Protein 5GWE (pdb70)

Solvent-accessible surface area: 62869 Å² total; per-residue (Å²): 140,100,19,55,33,6,82,10,15,53,4,110,73,12,16,81,15,1,118,80,0,31,81,106,63,38,10,2,91,0,112,75,13,38,22,43,1,0,0,78,6,80,23,0,66,91,2,7,53,50,52,105,9,8,4,2,54,16,0,15,30,44,16,69,182,88,6,101,59,0,58,96,21,2,99,105,23,35,25,44,11,60,6,1,15,33,5,49,66,37,99,66,5,66,73,0,39,54,14,3,86,157,14,19,20,63,56,70,5,111,71,30,49,89,86,2,62,61,30,0,44,47,45,3,99,130,6,52,84,54,144,148,59,70,6,28,1,20,72,41,4,0,68,33,0,0,0,24,3,2,0,62,11,1,38,10,79,94,92,44,14,99,32,1,18,101,13,2,79,2,8,10,21,7,11,0,3,75,31,58,62,108,93,2,40,76,38,0,90,18,5,23,76,2,1,90,26,0,59,129,12,4,46,62,6,70,70,143,30,36,133,26,4,4,2,35,0,2,85,19,48,112,87,29,95,61,6,15,23,27,21,0,1,2,0,0,10,16,14,2,9,58,16,0,18,28,5,14,1,2,0,1,0,0,0,37,3,0,15,86,37,87,111,20,12,92,28,0,43,138,49,75,138,63,0,65,37,0,1,8,0,0,5,2,40,1,6,10,30,2,0,34,1,7,32,1,75,117,92,30,113,5,52,65,52,70,1,132,117,39,37,12,0,0,0,1,5,6,0,0,1,11,10,100,58,32,0,127,93,0,58,112,7,56,13,86,33,53,21,3,34,14,20,3,12,28,10,72,31,50,34,61,41,35,21,18,83,7,13,39,22,1,0,52,0,0,0,43,11,0,10,144,54,6,69,39,5,82,33,69,54,120,197,44,42,38,32,142,122,8,1,0,7,8,32,1,57,31,0,22,0,29,17,106,139,158,97,16,64,43,6,83,9,44,59,5,105,76,11,15,84,13,1,96,76,0,26,115,109,66,37,6,4,87,0,117,92,24,35,24,40,0,0,0,75,6,81,21,0,65,94,2,8,48,52,49,102,9,9,4,2,43,20,0,14,29,57,34,92,179,99,4,91,65,0,54,102,32,4,92,106,21,33,32,41,12,58,5,1,15,33,5,50,61,37,102,66,5,66,56,0,47,63,18,8,87,127,15,47,153,97,100,99,6,66,63,25,0,48,54,50,2,95,144,10,53,86,54,131,140,64,55,7,29,0,20,69,53,3,0,85,20,0,0,0,25,18,2,0,77,60,0,37,12,79,88,91,52,24,94,32,2,24,106,11,2,52,1,7,10,20,14,13,0,4,89,34,50,44,118,94,4,43,72,40,0,89,16,6,23,78,1,0,86,28,0,65,126,13,4,57,61,8,72,70,144,38,41,146,34,8,4,3,61,3,3,99,22,48,101,106,38,96,73,6,17,33,24,19,0,1,1,1,0,9,17,20,2,8,57,16,1,14,30,6,15,1,2,0,1,0,0,0,37,3,0,14,90,39,88,112,19,14,84,30,1,48,134,49,75,136,69,0,36,38,0,2,6,0,0,6,2,42,1,5,11,29,3,0,36,1,7,36,1,73,116,92,29,111,6,49,67,46,50,0,116,117,41,37,11,0,0,0,1,6,6,0,0,1,10,11,100,56,35,0,128,84,0,63,108,8,56,12,86,33,48,19,3,22,14,19,2,15,27,10,67,30,50,36,59,42,32,21,19,136,33,13,23,45,0,0,43,0,0,0,45,11,0,11,142,57,6,64,38,5,80,32,77,102,111,47,35,26,116,144,10,1,0,7,7,14,2,70,35,0,31,0,37,15,121,96,99,37,7,54,37,5,85,9,17,51,4,109,75,11,15,82,13,1,88,68,0,28,110,69,41,36,7,0,14,0,42,69,14,38,20,4,1,0,0,78,7,79,21,0,70,90,2,8,82,50,90,122,8,7,3,3,60,18,1,16,31,45,16,68,109,85,4,52,71,0,59,61,14,2,99,106,17,37,27,85,12,97,6,1,15,34,6,48,66,35,100,73,5,81,56,0,47,61,18,4,74,174,15,11,39,74,78,98,11,54,67,32,46,89,88,2,63,63,30,0,46,47,47,2,97,128,6,57,82,61,122,79,80,58,5,24,0,20,69,41,3,0,65,33,0,0,0,25,3,2,0,64,15,0,34,12,84,89,90,44,14,97,28,2,16,77,11,2,80,1,8,11,21,9,12,0,3,78,32,59,46,129,93,3,29,33,40,0,16,14,4,18,50,1,0,92,26,0,74,130,11,3,59,61,6,72,71,146,31,37,144,31,5,3,2,39,2,2,88,20,47,112,143,62,97,123,5,75,63,83,21,0,1,2,1,0,9,15,19,1,9,57,16,0,18,30,6,13,2,3,0,2,0,0,0,39,3,0,18,84,38,92,108,21,14,83,30,0,44,131,49,72,172,66,0,65,39,0,2,10,0,0,5,2,42,1,6,10,30,2,0,34,1,7,69,1,71,118,96,33,109,7,52,64,36,74,2,56,109,38,13,13,0,0,0,1,6,6,0,0,1,10,10,106,78,94,0,135,93,1,56,115,7,56,14,88,33,102,44,4,174,61,20,4,13,28,10,71,32,52,34,77,43,29,21,19,106,7,13,62,23,1,0,53,0,0,0,42,11,0,9,139,55,6,69,37,5,81,30,22,24,120,117,7,39,22,27,99,85,7,1,0,6,9,32,2,48,28,0,26,0,28,19,108,129,62,66,55,5,99,11,17,51,4,110,73,11,12,81,12,1,108,78,0,18,83,71,43,37,8,0,16,0,41,68,14,36,21,3,1,0,0,78,5,81,23,0,68,89,2,7,85,48,88,105,9,6,3,2,62,18,0,15,30,43,15,68,122,85,5,56,63,0,57,55,16,2,99,106,23,31,24,85,13,93,5,1,15,34,6,49,65,35,102,79,5,82,64,0,47,58,17,3,76,149,17,18,25,67,166,47,11,93,67,29,60,83,80,2,66,64,27,0,45,49,41,2,98,136,12,49,86,74,69,99,67,69,7,24,0,21,68,48,2,0,66,34,0,0,0,26,3,2,0,65,23,0,36,10,82,91,90,46,14,99,29,1,18,70,12,1,71,2,7,10,16,7,10,0,2,78,31,59,46,105,95,1,20,32,38,0,16,14,4,24,53,1,0,88,26,0,64,128,12,4,60,61,8,71,70,148,31,38,143,32,13,4,2,56,0,4,96,11,44,112,132,57,59,125,6,76,66,77,22,0,1,1,1,0,8,18,17,1,8,58,16,0,16,27,5,14,2,3,0,1,0,0,0,36,2,0,12,71,40,90,111,22,10,86,30,0,41,139,50,74,172,64,0,61,38,0,1,13,0,0,5,2,38,2,6,8,29,3,0,36,1,8,71,1,73,119,100,36,86,5,42,68,34,78,2,57,112,36,13,13,0,0,0,2,5,7,0,0,1,10,9,96,89,82,0,149,106,2,52,100,9,54,13,89,27,99,45,4,178,66,20,4,12,28,10,72,32,54,36,83,43,38,22,18,112,7,13,47,24,0,0,57,2,0,0,59,11,0,11,142,53,6,64,41,3,82,27,30,18,99,131,10,39,18,32,116,88,8,1,0,6,9,26,2,36,31,0,21,0,30,11,105,118

CATH classification: 1.10.630.10

Foldseek 3Di:
DVQQPDDQFAQFDRQVSLVSCVVPPQFDQDPVQQAGEHFAQVLLQVLLAPCVFWAQQCQQAASDDADDQLVCLLVVLVPDAGALARNDDPPVNVQSVVLLLVLVDPVLLVVCLVVLLVVLLVLLVVQCPDPPQKDWCLVSPLQQRLLLSLCVQAVHDSVCSVLLVLLLVLSQCRRWNPDDNVRNNVSSNSSSVLLVVLLVSLVVCVVPQDDHSSSSSNVCVVVPRDDDSSSSSNNCVHCSHVRRPQLSQLLNQLQVPCLVVVVNLVVCLVPVVLLLLSSLLSCLQPGQWQKGKIAGCAFDDRPNHTDHHGRMHIYGLNSNSQHCVQFPNSNDRDSVRPVSNSGQSQHDHDSRHSCPVVSSSSSSSSSVSCCVVFVQKHFPDPPPWGFGTTSIGTGTPTGMIGGDD/DVQQPDDQFAQFDCQNSLVSCVVPPQFDQDPVQQAGEHFAQVLQQVLLAPCVFWALQCQQAASDDADDQLVVLLVVLVPPAGALARNDHPPVNVQSVVLLLVQDDAPVLLVLLLVLLVVQCPDPVLKDWCLVSPLPQRLLLVLCVQAVHDSVCRVLLVLLLVLSQCRRWNPDDNVRNNVSSNSSSVLLVVLLVSLVVLVVPQDDHSSSVSVVCVVVPRDDDSSSSSNNVVNCSHVRRPQLSQLLNQLQVPLLVVVVNLVVCLVPVVLLLLSSLLSCLQPGQWQKTKIFGCAFDDRPNHTDHHGGMHIYGLNSNSQHCVVFPNSNDRDSVRPVSNSGQSQHDHDSGNSCVVVSSNSSSSSSVSCCVPFVQKHFDDDWGFGTTSIGTHTPIGMIGGDD/DPQQPADQFAQFDRQNSLVSCVVPPQFCQDPVQQAGEHFAQVLLQVLLAPCVFWAQQCQQAASDDADDQLVVLQVVLVPPAGALARNDDPPVNVQSVVLVDVLVDPVVLVVCLVVLLVVLLVLLVVQPPDPAQKDWCLVSPLLQRQLLSLCVQAVHDSVCSVLLVLLLVLSQCRRFNPDDNVRNNVSSNSSSVLLVVLLVLLVVCVVPADDHSSSVSNVCVVVPRDADSSSSSNNCVHCSRVRRQQLSQLLNQLQVPVLVPVVNLVVCLVPVVLLLLLSLLSCLQPGQWQKTKIAGCAFDDRPNHTDHHGGMHIYGLNNNSQHCVVFPNSNDRDSVRPVSNVGQSQHDHDSRNSCVVSSSSSSSSNSVSCCVVFVFKHAPDDPDWGFGTTSIGTHTPIGMIGGDD/DQPADQFAQFDRQNSLVSCVPPPQFDQDPVQQAGEHFAQVLLQVLLAPCVFWAQQCQQAASDDADPQLVVLQVVLVPPAGALARNDDPPVNVQSVVLVDVLPDPVVLVVCLVVLLVLLLVLLVVQCPDPPQKDWCLVSHLQQRLLLSLCVQAVHDSVCSVLLVLLLVLSQCRRWNPDDNVRNNVSSNSSSVLLVVLLVSLVVCVVPNDDHSSSSSVVCVVVPRDADSSSSSSNVVHCSHVRRQQLSQLLNQLQQPCLVVVVVLVVCLVPVVLLLLSSLLSCLQPGQWQKGKIFGCAFDDRPNHTDHHGGMHIYGLNSNSQHCVVAPNSNDRDSVGPVSNVGQSQHDHDSRNPCPVVSSSSSSSSSVSCCVPAVQKHAPDDPDWGFGTTSIGTGIPTGMIGGDD

Sequence (1609 aa):
TSHHGYQPFDMHNPFPAYKELRQEEPVMFDERIGYWVVTKYDDIKTTFDDWETFSSENAQAPVRKRGPQATQIMTDGGFTAYSGLSARIPPEHTRIRAIAQKAFTPRRYKALEPDIRAMVIDRVEKMLANDQHVGDMVSDLAYDIPTITILTLIGADISMVDTYKRWSDSRAAMTWGDLSDEEEQIPHAHNLVEYWQECQRMMVADAHAHGGDNLTADLVRAQQEGQEITDHEIASLLYSLLFAGHETTTTLISNCFRVLLDHPEQWQAILENPKLIPAAVDEVLRYSGSIVGWRRKALKDTEIGGVAIKEGDGVLLLMGSANRDEARFENGEEFDISRANAREHLSFGFGIHYCLGNMLAKLQAKICLEEVTRLVPSLHLVADKAIGFRENLSFRVPTSVPVTWNATSHHGYQPFDMHNPFPAYKELRQEEPVMFDERIGYWVVTKYDDIKTTFDDWETFSSENAQAPVRKRGPQATQIMTDGGFTAYSGLSARIPPEHTRIRAIAQKAFTEPDIRAMVIDRVEKMLANDQHVGDMVSDLAYDIPTITILTLIGADISMVDTYKRWSDSRAAMTWGDLSDEEQIPHAHNLVEYWQECQRMVADAHAHGGDNLTADLVRAQQEGQEITDHEIASLLYSLLFAGHETTTTLISNCFRVLLDHPEQWQAILENPKLIPAAVDEVLRYSGSIVGWRRKALKDTEIGGVAIKEGDGVLLLMGSANRDEARFENGEEFDISRANAREHLSFGFGIHYCLGNMLAKLQAKICLEEVTRLVPSLHLVAAIGFRENLSFRVPTSVPVTWNATSHHGYQPFDMHNPFPAYKELRQEEPVMFDERIGYWVVTKYDDIKTTFDDWETFSSENAQAPVRKRGPQATQIMTDGGFTAYSGLSARIPPEHTRIRAIAQKAFTPRRYKALEPDIRAMVIDRVEKMLANDQHVGDMVSDLAYDIPTITILTLIGADISMVDTYKRWSDSRAAMTWGDLSDEEQIPHAHNLVEYWQECQRMVADAHAHGGDNLTADLVRAQQEGQEITDHEIASLLYSLLFAGHETTTTLISNCFRVLLDHPEQWQAILENPKLIPAAVDEVLRYSGSIVGWRRKALKDTEIGGVAIKEGDGVLLLMGSANRDEARFENGEEFDISRANAREHLSFGFGIHYCLGNMLAKLQAKICLEEVTRLVPSLHLVADKAIGFRENLSFRVPTSVPVTWNAHHGYQPFDMHNPFPAYKELRQEEPVMFDERIGYWVVTKYDDIKTTFDDWETFSSENAQAPVRKRGPQATQIMTDGGFTAYSGLSARIPPEHTRIRAIAQKAFTPRRYKALEPDIRAMVIDRVEKMLANDQHVGDMVSDLAYDIPTITILTLIGADISMVDTYKRWSDSRAAMTWGDLSDEEQIPHAHNLVEYWQECQRMVADAHAHGGDNLTADLVRAQQEGQEITDHEIASLLYSLLFAGHETTTTLISNCFRVLLDHPEQWQAILENPKLIPAAVDEVLRYSGSIVGWRRKALKDTEIGGVAIKEGDGVLLLMGSANRDEARFENGEEFDISRANAREHLSFGFGIHYCLGNMLAKLQAKICLEEVTRLVPSLHLVADKAIGFRENLSFRVPTSVPVTWNA

InterPro domains:
  IPR001128 Cytochrome P450 [PF00067] (218-394)
  IPR001128 Cytochrome P450 [PR00385] (267-284)
  IPR001128 Cytochrome P450 [PR00385] (302-313)
  IPR001128 Cytochrome P450 [PR00385] (369-378)
  IPR001128 Cytochrome P450 [PR00385] (378-389)
  IPR002397 Cytochrome P450, B-class [PR00359] (113-124)
  IPR002397 Cytochrome P450, B-class [PR00359] (161-177)
  IPR002397 Cytochrome P450, B-class [PR00359] (221-243)
  IPR002397 Cytochrome P450, B-class [PR00359] (302-313)
  IPR002397 Cytochrome P450, B-class [PR00359] (319-346)
  IPR002397 Cytochrome P450, B-class [PR00359] (347-362)
  IPR002397 Cytochrome P450, B-class [PR00359] (369-378)
  IPR002397 Cytochrome P450, B-class [PR00359] (378-389)
  IPR017972 Cytochrome P450, conserved site [PS00086] (371-380)
  IPR036396 Cytochrome P450 superfamily [G3DSA:1.10.630.10] (27-430)
  IPR036396 Cytochrome P450 superfamily [SSF48264] (31-428)

Radius of gyration: 35.94 Å; Cα contacts (8 Å, |Δi|>4): 2845; chains: 4; bounding box: 89×102×97 Å

Structure (mmCIF, N/CA/C/O backbone):
data_5GWE
#
_entry.id   5GWE
#
_cell.length_a   125.540
_cell.length_b   121.140
_cell.length_c   125.610
_cell.angle_alpha   90.000
_cell.angle_beta   90.960
_cell.angle_gamma   90.000
#
_symmetry.space_group_name_H-M   'C 1 2 1'
#
loop_
_entity.id
_entity.type
_entity.pdbx_description
1 polymer 'Cytochrome P450'
2 non-polymer 'PROTOPORPHYRIN IX CONTAINING FE'
3 non-polymer '(4-methylphenyl) dihydrogen phosphate'
4 non-polymer 'SULFATE ION'
5 water water
#
loop_
_atom_site.group_PDB
_atom_site.id
_atom_site.type_symbol
_atom_site.label_atom_id
_atom_site.label_alt_id
_atom_site.label_comp_id
_atom_site.label_asym_id
_atom_site.label_entity_id
_atom_site.label_seq_id
_atom_site.pdbx_PDB_ins_code
_atom_site.Cartn_x
_atom_site.Cartn_y
_atom_site.Cartn_z
_atom_site.occupancy
_atom_site.B_iso_or_equiv
_atom_site.auth_seq_id
_atom_site.auth_comp_id
_atom_site.auth_asym_id
_atom_site.auth_atom_id
_atom_site.pdbx_PDB_model_num
ATOM 1 N N . THR A 1 1 ? 81.490 108.336 51.243 1.00 50.40 51 THR A N 1
ATOM 2 C CA . THR A 1 1 ? 81.695 106.904 51.519 1.00 47.07 51 THR A CA 1
ATOM 3 C C . THR A 1 1 ? 83.185 106.542 51.540 1.00 46.09 51 THR A C 1
ATOM 4 O O . THR A 1 1 ? 84.016 107.283 51.016 1.00 47.77 51 THR A O 1
ATOM 8 N N . SER A 1 2 ? 83.531 105.416 52.165 1.00 42.02 52 SER A N 1
ATOM 9 C CA . SER A 1 2 ? 84.933 105.001 52.240 1.00 36.26 52 SER A CA 1
ATOM 10 C C . SER A 1 2 ? 85.249 103.842 51.318 1.00 34.35 52 SER A C 1
ATOM 11 O O . SER A 1 2 ? 86.412 103.413 51.253 1.00 39.33 52 SER A O 1
ATOM 14 N N . HIS A 1 3 ? 84.230 103.321 50.624 1.00 24.68 53 HIS A N 1
ATOM 15 C CA . HIS A 1 3 ? 84.416 102.170 49.748 1.00 18.53 53 HIS A CA 1
ATOM 16 C C . HIS A 1 3 ? 83.898 102.444 48.324 1.00 20.29 53 HIS A C 1
ATOM 17 O O . HIS A 1 3 ? 83.381 101.548 47.655 1.00 19.19 53 HIS A O 1
ATOM 24 N N . HIS A 1 4 ? 84.029 103.705 47.889 1.00 21.83 54 HIS A N 1
ATOM 25 C CA . HIS A 1 4 ? 83.748 104.118 46.521 1.00 23.51 54 HIS A CA 1
ATOM 26 C C . HIS A 1 4 ? 82.305 103.903 46.120 1.00 23.09 54 HIS A C 1
ATOM 27 O O . HIS A 1 4 ? 82.020 103.706 44.930 1.00 21.46 54 HIS A O 1
ATOM 34 N N . GLY A 1 5 ? 81.405 103.936 47.104 1.00 21.09 55 GLY A N 1
ATOM 35 C CA . GLY A 1 5 ? 79.993 103.767 46.843 1.00 19.01 55 GLY A CA 1
ATOM 36 C C . GLY A 1 5 ? 79.537 102.309 46.902 1.00 17.83 55 GLY A C 1
ATOM 37 O O . GLY A 1 5 ? 78.362 102.035 46.806 1.00 19.64 55 GLY A O 1
ATOM 38 N N . TYR A 1 6 ? 80.451 101.373 47.086 1.00 17.41 56 TYR A N 1
ATOM 39 C CA . TYR A 1 6 ? 80.078 99.951 47.156 1.00 16.62 56 TYR A CA 1
ATOM 40 C C . TYR A 1 6 ? 79.357 99.653 48.473 1.00 16.60 56 TYR A C 1
ATOM 41 O O . TYR A 1 6 ? 79.812 100.055 49.543 1.00 18.02 56 TYR A O 1
ATOM 50 N N . GLN A 1 7 ? 78.170 99.073 48.363 1.00 13.86 57 GLN A N 1
ATOM 51 C CA . GLN A 1 7 ? 77.378 98.644 49.513 1.00 16.03 57 GLN A CA 1
ATOM 52 C C . GLN A 1 7 ? 77.102 97.164 49.258 1.00 14.87 57 GLN A C 1
ATOM 53 O O . GLN A 1 7 ? 76.313 96.826 48.379 1.00 15.53 57 GLN A O 1
ATOM 59 N N . PRO A 1 8 ? 77.785 96.284 49.995 1.00 14.39 58 PRO A N 1
ATOM 60 C CA . PRO A 1 8 ? 77.906 94.865 49.636 1.00 16.00 58 PRO A CA 1
ATOM 61 C C . PRO A 1 8 ? 76.569 94.164 49.433 1.00 15.37 58 PRO A C 1
ATOM 62 O O . PRO A 1 8 ? 76.521 93.281 48.590 1.00 12.88 58 PRO A O 1
ATOM 66 N N . PHE A 1 9 ? 75.512 94.528 50.170 1.00 14.59 59 PHE A N 1
ATOM 67 C CA . PHE A 1 9 ? 74.273 93.755 50.047 1.00 15.43 59 PHE A CA 1
ATOM 68 C C . PHE A 1 9 ? 73.196 94.440 49.194 1.00 17.49 59 PHE A C 1
ATOM 69 O O . PHE A 1 9 ? 72.093 93.907 49.020 1.00 14.47 59 PHE A O 1
ATOM 77 N N . ASP A 1 10 ? 73.525 95.628 48.689 1.00 17.43 60 ASP A N 1
ATOM 78 C CA . ASP A 1 10 ? 72.567 96.420 47.936 1.00 17.71 60 ASP A CA 1
ATOM 79 C C . ASP A 1 10 ? 72.574 96.007 46.485 1.00 16.43 60 ASP A C 1
ATOM 80 O O . ASP A 1 10 ? 73.497 96.324 45.744 1.00 16.55 60 ASP A O 1
ATOM 85 N N . MET A 1 11 ? 71.524 95.317 46.077 1.00 16.17 61 MET A N 1
ATOM 86 C CA . MET A 1 11 ? 71.486 94.735 44.731 1.00 18.70 61 MET A CA 1
ATOM 87 C C . MET A 1 11 ? 70.720 95.551 43.707 1.00 20.01 61 MET A C 1
ATOM 88 O O . MET A 1 11 ? 70.616 95.117 42.562 1.00 22.71 61 MET A O 1
ATOM 93 N N . HIS A 1 12 ? 70.202 96.722 44.063 1.00 15.49 62 HIS A N 1
ATOM 94 C CA . HIS A 1 12 ? 69.292 97.382 43.125 1.00 20.34 62 HIS A CA 1
ATOM 95 C C . HIS A 1 12 ? 70.017 97.919 41.871 1.00 21.95 62 HIS A C 1
ATOM 96 O O . HIS A 1 12 ? 69.540 97.696 40.753 1.00 21.80 62 HIS A O 1
ATOM 103 N N . ASN A 1 13 ? 71.179 98.549 42.051 1.00 19.70 63 ASN A N 1
ATOM 104 C CA . ASN A 1 13 ? 71.946 99.110 40.933 1.00 17.30 63 ASN A CA 1
ATOM 105 C C . ASN A 1 13 ? 73.407 99.294 41.310 1.00 16.65 63 ASN A C 1
ATOM 106 O O . ASN A 1 13 ? 73.864 100.406 41.564 1.00 19.04 63 ASN A O 1
ATOM 111 N N . PRO A 1 14 ? 74.155 98.188 41.353 1.00 15.99 64 PRO A N 1
ATOM 112 C CA . PRO A 1 14 ? 75.525 98.252 41.853 1.00 14.73 64 PRO A CA 1
ATOM 113 C C . PRO A 1 14 ? 76.534 98.753 40.818 1.00 15.93 64 PRO A C 1
ATOM 114 O O . PRO A 1 14 ? 77.692 98.989 41.143 1.00 16.47 64 PRO A O 1
ATOM 118 N N . PHE A 1 15 ? 76.102 98.916 39.577 1.00 18.63 65 PHE A N 1
ATOM 119 C CA . PHE A 1 15 ? 77.056 99.153 38.495 1.00 19.22 65 PHE A CA 1
ATOM 120 C C . PHE A 1 15 ? 77.804 100.503 38.537 1.00 17.56 65 PHE A C 1
ATOM 121 O O . PHE A 1 15 ? 78.957 100.528 38.160 1.00 20.30 65 PHE A O 1
ATOM 129 N N . PRO A 1 16 ? 77.187 101.614 38.992 1.00 18.86 66 PRO A N 1
ATOM 130 C CA . PRO A 1 16 ? 78.051 102.798 39.143 1.00 20.39 66 PRO A CA 1
ATOM 131 C C . PRO A 1 16 ? 79.204 102.613 40.153 1.00 21.29 66 PRO A C 1
ATOM 132 O O . PRO A 1 16 ? 80.291 103.124 39.935 1.00 22.44 66 PRO A O 1
ATOM 136 N N . ALA A 1 17 ? 78.957 101.918 41.255 1.00 15.75 67 ALA A N 1
ATOM 137 C CA . ALA A 1 17 ? 80.015 101.640 42.229 1.00 20.03 67 ALA A CA 1
ATOM 138 C C . ALA A 1 17 ? 81.060 100.699 41.649 1.00 20.06 67 ALA A C 1
ATOM 139 O O . ALA A 1 17 ? 82.241 100.876 41.892 1.00 19.97 67 ALA A O 1
ATOM 141 N N . TYR A 1 18 ? 80.620 99.688 40.897 1.00 19.27 68 TYR A N 1
ATOM 142 C CA . TYR A 1 18 ? 81.564 98.794 40.220 1.00 17.30 68 TYR A CA 1
ATOM 143 C C . TYR A 1 18 ? 82.503 99.598 39.326 1.00 17.73 68 TYR A C 1
ATOM 144 O O . TYR A 1 18 ? 83.705 99.357 39.308 1.00 16.61 68 TYR A O 1
ATOM 153 N N . LYS A 1 19 ? 81.930 100.536 38.571 1.00 18.60 69 LYS A N 1
ATOM 154 C CA . LYS A 1 19 ? 82.697 101.357 37.649 1.00 22.07 69 LYS A CA 1
ATOM 155 C C . LYS A 1 19 ? 83.737 102.197 38.395 1.00 22.09 69 LYS A C 1
ATOM 156 O O . LYS A 1 19 ? 84.876 102.347 37.945 1.00 18.95 69 LYS A O 1
ATOM 162 N N . GLU A 1 20 ? 83.315 102.775 39.513 1.00 21.83 70 GLU A N 1
ATOM 163 C CA . GLU A 1 20 ? 84.209 103.589 40.346 1.00 25.79 70 GLU A CA 1
ATOM 164 C C . GLU A 1 20 ? 85.338 102.718 40.905 1.00 20.89 70 GLU A C 1
ATOM 165 O O . GLU A 1 20 ? 86.496 103.102 40.890 1.00 23.07 70 GLU A O 1
ATOM 171 N N . LEU A 1 21 ? 84.976 101.534 41.376 1.00 19.74 71 LEU A N 1
ATOM 172 C CA . LEU A 1 21 ? 85.938 100.593 41.908 1.00 20.93 71 LEU A CA 1
ATOM 173 C C . LEU A 1 21 ? 86.972 100.196 40.848 1.00 22.87 71 LEU A C 1
ATOM 174 O O . LEU A 1 21 ? 88.191 100.248 41.120 1.00 22.24 71 LEU A O 1
ATOM 179 N N . ARG A 1 22 ? 86.513 99.858 39.635 1.00 18.66 72 ARG A N 1
ATOM 180 C CA . ARG A 1 22 ? 87.459 99.463 38.567 1.00 19.64 72 ARG A CA 1
ATOM 181 C C . ARG A 1 22 ? 88.501 100.555 38.307 1.00 23.41 72 ARG A C 1
ATOM 182 O O . ARG A 1 22 ? 89.672 100.275 38.002 1.00 22.72 72 ARG A O 1
ATOM 190 N N . GLN A 1 23 ? 88.068 101.799 38.446 1.00 23.42 73 GLN A N 1
ATOM 191 C CA . GLN A 1 23 ? 88.924 102.925 38.124 1.00 27.75 73 GLN A CA 1
ATOM 192 C C . GLN A 1 23 ? 89.769 103.329 39.323 1.00 27.62 73 GLN A C 1
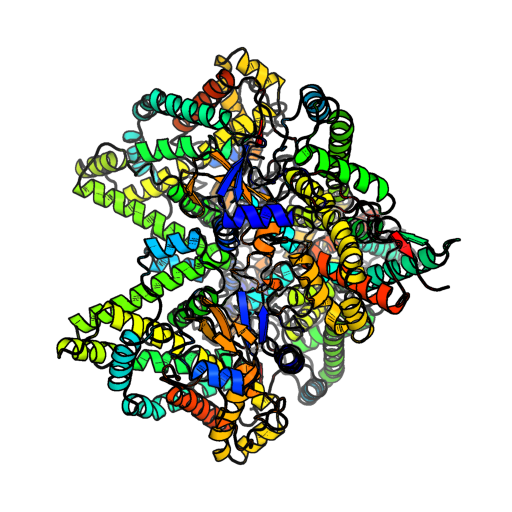ATOM 193 O O . GLN A 1 23 ? 90.915 103.726 39.149 1.00 31.51 73 GLN A O 1
ATOM 195 N N . GLU A 1 24 ? 89.217 103.219 40.532 1.00 25.50 74 GLU A N 1
ATOM 196 C CA . GLU A 1 24 ? 89.889 103.775 41.721 1.00 26.24 74 GLU A CA 1
ATOM 197 C C . GLU A 1 24 ? 90.546 102.764 42.669 1.00 23.70 74 GLU A C 1
ATOM 198 O O . GLU A 1 24 ? 91.561 103.066 43.279 1.00 24.15 74 GLU A O 1
ATOM 204 N N . GLU A 1 25 ? 89.955 101.587 42.823 1.00 21.66 75 GLU A N 1
ATOM 205 C CA . GLU A 1 25 ? 90.486 100.596 43.755 1.00 22.81 75 GLU A CA 1
ATOM 206 C C . GLU A 1 25 ? 89.985 99.223 43.311 1.00 20.47 75 GLU A C 1
ATOM 207 O O . GLU A 1 25 ? 89.055 98.671 43.895 1.00 20.12 75 GLU A O 1
ATOM 213 N N . PRO A 1 26 ? 90.583 98.682 42.237 1.00 19.39 76 PRO A N 1
ATOM 214 C CA . PRO A 1 26 ? 90.123 97.448 41.584 1.00 19.45 76 PRO A CA 1
ATOM 215 C C . PRO A 1 26 ? 90.302 96.195 42.434 1.00 18.10 76 PRO A C 1
ATOM 216 O O . PRO A 1 26 ? 89.721 95.155 42.135 1.00 18.33 76 PRO A O 1
ATOM 220 N N . VAL A 1 27 ? 91.166 96.282 43.433 1.00 16.47 77 VAL A N 1
ATOM 221 C CA . VAL A 1 27 ? 91.340 95.221 44.418 1.00 19.81 77 VAL A CA 1
ATOM 222 C C . VAL A 1 27 ? 91.291 95.905 45.780 1.00 20.83 77 VAL A C 1
ATOM 223 O O . VAL A 1 27 ? 92.277 96.466 46.216 1.00 19.97 77 VAL A O 1
ATOM 227 N N . MET A 1 28 ? 90.116 95.903 46.400 1.00 18.88 78 MET A N 1
ATOM 228 C CA . MET A 1 28 ? 89.827 96.714 47.576 1.00 18.78 78 MET A CA 1
ATOM 229 C C . MET A 1 28 ? 89.550 95.834 48.770 1.00 16.74 78 MET A C 1
ATOM 230 O O . MET A 1 28 ? 88.670 94.994 48.698 1.00 15.63 78 MET A O 1
ATOM 235 N N . PHE A 1 29 ? 90.242 96.043 49.883 1.00 17.56 79 PHE A N 1
ATOM 236 C CA . PHE A 1 29 ? 89.883 95.257 51.048 1.00 17.46 79 PHE A CA 1
ATOM 237 C C . PHE A 1 29 ? 88.647 95.857 51.704 1.00 16.18 79 PHE A C 1
ATOM 238 O O . PHE A 1 29 ? 88.619 97.021 52.059 1.00 25.17 79 PHE A O 1
ATOM 246 N N . ASP A 1 30 ? 87.607 95.059 51.838 1.00 16.49 80 ASP A N 1
ATOM 247 C CA . ASP A 1 30 ? 86.374 95.529 52.454 1.00 17.35 80 ASP A CA 1
ATOM 248 C C . ASP A 1 30 ? 86.198 94.865 53.812 1.00 18.35 80 ASP A C 1
ATOM 249 O O . ASP A 1 30 ? 85.752 93.704 53.906 1.00 17.48 80 ASP A O 1
ATOM 254 N N . GLU A 1 31 ? 86.523 95.600 54.864 1.00 17.02 81 GLU A N 1
ATOM 255 C CA . GLU A 1 31 ? 86.447 95.071 56.215 1.00 18.01 81 GLU A CA 1
ATOM 256 C C . GLU A 1 31 ? 84.996 94.842 56.685 1.00 18.31 81 GLU A C 1
ATOM 257 O O . GLU A 1 31 ? 84.751 94.214 57.735 1.00 19.16 81 GLU A O 1
ATOM 263 N N . ARG A 1 32 ? 84.046 95.420 55.969 1.00 16.76 82 ARG A N 1
ATOM 264 C CA . ARG A 1 32 ? 82.641 95.274 56.359 1.00 22.01 82 ARG A CA 1
ATOM 265 C C . ARG A 1 32 ? 82.173 93.826 56.129 1.00 19.53 82 ARG A C 1
ATOM 266 O O . ARG A 1 32 ? 81.296 93.345 56.814 1.00 20.24 82 ARG A O 1
ATOM 274 N N . ILE A 1 33 ? 82.773 93.147 55.163 1.00 17.34 83 ILE A N 1
ATOM 275 C CA . ILE A 1 33 ? 82.439 91.746 54.884 1.00 16.44 83 ILE A CA 1
ATOM 276 C C . ILE A 1 33 ? 83.635 90.818 55.052 1.00 18.07 83 ILE A C 1
ATOM 277 O O . ILE A 1 33 ? 83.465 89.616 55.147 1.00 21.28 83 ILE A O 1
ATOM 282 N N . GLY A 1 34 ? 84.843 91.363 55.100 1.00 17.09 84 GLY A N 1
ATOM 283 C CA . GLY A 1 34 ? 86.033 90.544 55.331 1.00 15.83 84 GLY A CA 1
ATOM 284 C C . GLY A 1 34 ? 86.593 89.934 54.047 1.00 17.97 84 GLY A C 1
ATOM 285 O O . GLY A 1 34 ? 87.168 88.853 54.059 1.00 18.78 84 GLY A O 1
ATOM 286 N N . TYR A 1 35 ? 86.459 90.639 52.924 1.00 17.24 85 TYR A N 1
ATOM 287 C CA . TYR A 1 35 ? 86.950 90.129 51.635 1.00 16.07 85 TYR A CA 1
ATOM 288 C C . TYR A 1 35 ? 87.714 91.199 50.858 1.00 16.96 85 TYR A C 1
ATOM 289 O O . TYR A 1 35 ? 87.386 92.379 50.935 1.00 15.84 85 TYR A O 1
ATOM 298 N N . TRP A 1 36 ? 88.701 90.759 50.089 1.00 16.73 86 TRP A N 1
ATOM 299 C CA . TRP A 1 36 ? 89.243 91.549 48.995 1.00 15.81 86 TRP A CA 1
ATOM 300 C C . TRP A 1 36 ? 88.195 91.561 47.875 1.00 18.00 86 TRP A C 1
ATOM 301 O O . TRP A 1 36 ? 87.835 90.508 47.329 1.00 16.91 86 TRP A O 1
ATOM 312 N N . VAL A 1 37 ? 87.710 92.751 47.528 1.00 16.77 87 VAL A N 1
ATOM 313 C CA . VAL A 1 37 ? 86.701 92.916 46.485 1.00 16.71 87 VAL A CA 1
ATOM 314 C C . VAL A 1 37 ? 87.378 93.226 45.149 1.00 16.49 87 VAL A C 1
ATOM 315 O O . VAL A 1 37 ? 88.085 94.219 45.040 1.00 16.73 87 VAL A O 1
ATOM 319 N N . VAL A 1 38 ? 87.175 92.367 44.155 1.00 15.48 88 VAL A N 1
ATOM 320 C CA . VAL A 1 38 ? 87.902 92.418 42.875 1.00 16.00 88 VAL A CA 1
ATOM 321 C C . VAL A 1 38 ? 86.941 92.714 41.745 1.00 14.63 88 VAL A C 1
ATOM 322 O O . VAL A 1 38 ? 85.926 92.042 41.638 1.00 15.44 88 VAL A O 1
ATOM 326 N N . THR A 1 39 ? 87.231 93.709 40.913 1.00 17.84 89 THR A N 1
ATOM 327 C CA . THR A 1 39 ? 86.226 94.191 39.955 1.00 15.30 89 THR A CA 1
ATOM 328 C C . THR A 1 39 ? 86.618 94.204 38.486 1.00 17.08 89 THR A C 1
ATOM 329 O O . THR A 1 39 ? 85.748 94.406 37.650 1.00 19.71 89 THR A O 1
ATOM 333 N N . LYS A 1 40 ? 87.889 93.983 38.153 1.00 17.42 90 LYS A N 1
ATOM 334 C CA . LYS A 1 40 ? 88.289 94.074 36.742 1.00 22.65 90 LYS A CA 1
ATOM 335 C C . LYS A 1 40 ? 88.231 92.717 36.036 1.00 20.28 90 LYS A C 1
ATOM 336 O O . LYS A 1 40 ? 88.553 91.700 36.632 1.00 16.91 90 LYS A O 1
ATOM 342 N N . TYR A 1 41 ? 87.862 92.727 34.751 1.00 21.16 91 TYR A N 1
ATOM 343 C CA . TYR A 1 41 ? 87.644 91.498 34.013 1.00 17.80 91 TYR A CA 1
ATOM 344 C C . TYR A 1 41 ? 88.877 90.603 34.029 1.00 19.72 91 TYR A C 1
ATOM 345 O O . TYR A 1 41 ? 88.777 89.411 34.330 1.00 18.61 91 TYR A O 1
ATOM 354 N N . ASP A 1 42 ? 90.025 91.155 33.663 1.00 18.59 92 ASP A N 1
ATOM 355 C CA . ASP A 1 42 ? 91.228 90.346 33.573 1.00 24.66 92 ASP A CA 1
ATOM 356 C C . ASP A 1 42 ? 91.627 89.742 34.923 1.00 23.87 92 ASP A C 1
ATOM 357 O O . ASP A 1 42 ? 92.013 88.569 34.989 1.00 23.58 92 ASP A O 1
ATOM 362 N N . ASP A 1 43 ? 91.554 90.534 35.989 1.00 20.92 93 ASP A N 1
ATOM 363 C CA . ASP A 1 43 ? 91.903 90.035 37.320 1.00 20.44 93 ASP A CA 1
ATOM 364 C C . ASP A 1 43 ? 90.961 88.927 37.757 1.00 19.85 93 ASP A C 1
ATOM 365 O O . ASP A 1 43 ? 91.370 87.910 38.339 1.00 19.34 93 ASP A O 1
ATOM 370 N N . ILE A 1 44 ? 89.676 89.128 37.488 1.00 18.18 94 ILE A N 1
ATOM 371 C CA . ILE A 1 44 ? 88.694 88.139 37.884 1.00 15.73 94 ILE A CA 1
ATOM 372 C C . ILE A 1 44 ? 88.855 86.843 37.097 1.00 16.72 94 ILE A C 1
ATOM 373 O O . ILE A 1 44 ? 88.833 85.764 37.675 1.00 16.95 94 ILE A O 1
ATOM 378 N N . LYS A 1 45 ? 89.034 86.929 35.780 1.00 16.58 95 LYS A N 1
ATOM 379 C CA . LYS A 1 45 ? 89.182 85.707 34.985 1.00 17.63 95 LYS A CA 1
ATOM 380 C C . LYS A 1 45 ? 90.449 84.925 35.368 1.00 20.89 95 LYS A C 1
ATOM 381 O O . LYS A 1 45 ? 90.424 83.707 35.486 1.00 19.25 95 LYS A O 1
ATOM 387 N N . THR A 1 46 ? 91.558 85.630 35.567 1.00 18.03 96 THR A N 1
ATOM 388 C CA . THR A 1 46 ? 92.802 84.986 35.981 1.00 19.06 96 THR A CA 1
ATOM 389 C C . THR A 1 46 ? 92.642 84.259 37.346 1.00 20.95 96 THR A C 1
ATOM 390 O O . THR A 1 46 ? 93.142 83.142 37.534 1.00 18.79 96 THR A O 1
ATOM 394 N N . THR A 1 47 ? 91.923 84.882 38.280 1.00 18.08 97 THR A N 1
ATOM 395 C CA . THR A 1 47 ? 91.688 84.282 39.597 1.00 17.82 97 THR A CA 1
ATOM 396 C C . THR A 1 47 ? 90.810 83.017 39.495 1.00 16.47 97 THR A C 1
ATOM 397 O O . THR A 1 47 ? 91.132 82.003 40.094 1.00 18.57 97 THR A O 1
ATOM 401 N N . PHE A 1 48 ? 89.726 83.070 38.720 1.00 16.98 98 PHE A N 1
ATOM 402 C CA . PHE A 1 48 ? 88.905 81.879 38.439 1.00 17.84 98 PHE A CA 1
ATOM 403 C C . PHE A 1 48 ? 89.765 80.751 37.884 1.00 21.76 98 PHE A C 1
ATOM 404 O O . PHE A 1 48 ? 89.623 79.588 38.275 1.00 22.25 98 PHE A O 1
ATOM 412 N N . ASP A 1 49 ? 90.634 81.113 36.943 1.00 17.66 99 ASP A N 1
ATOM 413 C CA . ASP A 1 49 ? 91.441 80.144 36.209 1.00 19.47 99 ASP A CA 1
ATOM 414 C C . ASP A 1 49 ? 92.493 79.454 37.087 1.00 20.23 99 ASP A C 1
ATOM 415 O O . ASP A 1 49 ? 92.815 78.279 36.893 1.00 21.49 99 ASP A O 1
ATOM 420 N N . ASP A 1 50 ? 93.026 80.194 38.050 1.00 21.21 100 ASP A N 1
ATOM 421 C CA . ASP A 1 50 ? 94.078 79.675 38.939 1.00 22.35 100 ASP A CA 1
ATOM 422 C C . ASP A 1 50 ? 93.484 78.976 40.193 1.00 22.17 100 ASP A C 1
ATOM 423 O O . ASP A 1 50 ? 93.593 79.472 41.320 1.00 22.89 100 ASP A O 1
ATOM 428 N N . TRP A 1 51 ? 92.865 77.825 39.994 1.00 21.57 101 TRP A N 1
ATOM 429 C CA . TRP A 1 51 ? 92.223 77.095 41.092 1.00 22.71 101 TRP A CA 1
ATOM 430 C C . TRP A 1 51 ? 93.265 76.551 42.093 1.00 23.72 101 TRP A C 1
ATOM 431 O O . TRP A 1 51 ? 92.965 76.345 43.263 1.00 24.09 101 TRP A O 1
ATOM 442 N N . GLU A 1 52 ? 94.496 76.343 41.636 1.00 22.35 102 GLU A N 1
ATOM 443 C CA . GLU A 1 52 ? 95.532 75.798 42.511 1.00 23.84 102 GLU A CA 1
ATOM 444 C C . GLU A 1 52 ? 95.908 76.828 43.589 1.00 26.67 102 GLU A C 1
ATOM 445 O O . GLU A 1 52 ? 96.275 76.468 44.691 1.00 28.53 102 GLU A O 1
ATOM 451 N N . THR A 1 53 ? 95.737 78.108 43.299 1.00 22.14 103 THR A N 1
ATOM 452 C CA . THR A 1 53 ? 96.060 79.157 44.253 1.00 24.94 103 THR A CA 1
ATOM 453 C C . THR A 1 53 ? 94.816 79.661 44.983 1.00 24.28 103 THR A C 1
ATOM 454 O O . THR A 1 53 ? 94.863 79.972 46.173 1.00 25.73 103 THR A O 1
ATOM 458 N N . PHE A 1 54 ? 93.714 79.779 44.246 1.00 19.87 104 PHE A N 1
ATOM 459 C CA . PHE A 1 54 ? 92.478 80.320 44.781 1.00 16.87 104 PHE A CA 1
ATOM 460 C C . PHE A 1 54 ? 91.399 79.245 44.838 1.00 20.39 104 PHE A C 1
ATOM 461 O O . PHE A 1 54 ? 90.749 78.929 43.848 1.00 22.07 104 PHE A O 1
ATOM 469 N N . SER A 1 55 ? 91.223 78.697 46.027 1.00 20.74 105 SER A N 1
ATOM 470 C CA . SER A 1 55 ? 90.273 77.624 46.268 1.00 19.83 105 SER A CA 1
ATOM 471 C C . SER A 1 55 ? 88.828 78.146 46.367 1.00 17.08 105 SER A C 1
ATOM 472 O O . SER A 1 55 ? 88.606 79.276 46.791 1.00 14.94 105 SER A O 1
ATOM 475 N N . SER A 1 56 ? 87.851 77.323 45.987 1.00 15.21 106 SER A N 1
ATOM 476 C CA . SER A 1 56 ? 86.452 77.698 46.148 1.00 18.51 106 SER A CA 1
ATOM 477 C C . SER A 1 56 ? 85.885 77.211 47.485 1.00 18.36 106 SER A C 1
ATOM 478 O O . SER A 1 56 ? 84.670 77.250 47.698 1.00 16.16 106 SER A O 1
ATOM 481 N N . GLU A 1 57 ? 86.745 76.738 48.378 1.00 15.54 107 GLU A N 1
ATOM 482 C CA . GLU A 1 57 ? 86.238 76.068 49.584 1.00 17.87 107 GLU A CA 1
ATOM 483 C C . GLU A 1 57 ? 85.391 76.990 50.477 1.00 17.70 107 GLU A C 1
ATOM 484 O O . GLU A 1 57 ? 84.606 76.491 51.283 1.00 18.53 107 GLU A O 1
ATOM 490 N N . ASN A 1 58 ? 85.503 78.317 50.317 1.00 14.49 108 ASN A N 1
ATOM 491 C CA . ASN A 1 58 ? 84.678 79.225 51.121 1.00 21.70 108 ASN A CA 1
ATOM 492 C C . ASN A 1 58 ? 83.434 79.722 50.361 1.00 19.11 108 ASN A C 1
ATOM 493 O O . ASN A 1 58 ? 82.711 80.580 50.849 1.00 20.05 108 ASN A O 1
ATOM 498 N N . ALA A 1 59 ? 83.171 79.171 49.179 1.00 16.48 109 ALA A N 1
ATOM 499 C CA . ALA A 1 59 ? 82.074 79.662 48.350 1.00 18.67 109 ALA A CA 1
ATOM 500 C C . ALA A 1 59 ? 80.702 79.401 48.953 1.00 19.09 109 ALA A C 1
ATOM 501 O O . ALA A 1 59 ? 79.722 80.031 48.546 1.00 17.99 109 ALA A O 1
ATOM 503 N N . GLN A 1 60 ? 80.640 78.455 49.888 1.00 17.89 110 GLN A N 1
ATOM 504 C CA . GLN A 1 60 ? 79.399 78.111 50.557 1.00 14.91 110 GLN A CA 1
ATOM 505 C C . GLN A 1 60 ? 79.431 78.385 52.070 1.00 15.09 110 GLN A C 1
ATOM 506 O O . GLN A 1 60 ? 78.502 78.019 52.786 1.00 15.06 110 GLN A O 1
ATOM 512 N N . ALA A 1 61 ? 80.486 79.044 52.541 1.00 15.49 111 ALA A N 1
ATOM 513 C CA . ALA A 1 61 ? 80.569 79.509 53.932 1.00 17.08 111 ALA A CA 1
ATOM 514 C C . ALA A 1 61 ? 79.698 80.744 54.149 1.00 16.96 111 ALA A C 1
ATOM 515 O O . ALA A 1 61 ? 79.649 81.647 53.298 1.00 20.76 111 ALA A O 1
ATOM 517 N N . PRO A 1 62 ? 78.959 80.784 55.264 1.00 18.85 112 PRO A N 1
ATOM 518 C CA . PRO A 1 62 ? 78.089 81.951 55.422 1.00 18.72 112 PRO A CA 1
ATOM 519 C C . PRO A 1 62 ? 78.861 83.262 55.534 1.00 19.22 112 PRO A C 1
ATOM 520 O O . PRO A 1 62 ? 79.912 83.355 56.171 1.00 18.88 112 PRO A O 1
ATOM 524 N N . VAL A 1 63 ? 78.347 84.273 54.846 1.00 17.17 113 VAL A N 1
ATOM 525 C CA . VAL A 1 63 ? 78.918 85.607 54.906 1.00 17.97 113 VAL A CA 1
ATOM 526 C C . VAL A 1 63 ? 78.819 86.176 56.330 1.00 21.46 113 VAL A C 1
ATOM 527 O O . VAL A 1 63 ? 79.752 86.801 56.826 1.00 19.14 113 VAL A O 1
ATOM 531 N N . ARG A 1 64 ? 77.674 85.969 56.976 1.00 18.98 114 ARG A N 1
ATOM 532 C CA . ARG A 1 64 ? 77.544 86.299 58.386 1.00 19.59 114 ARG A CA 1
ATOM 533 C C . ARG A 1 64 ? 77.597 85.015 59.197 1.00 20.52 114 ARG A C 1
ATOM 534 O O . ARG A 1 64 ? 76.840 84.069 58.932 1.00 18.97 114 ARG A O 1
ATOM 542 N N . LYS A 1 65 ? 78.468 84.995 60.200 1.00 21.57 115 LYS A N 1
ATOM 543 C CA . LYS A 1 65 ? 78.677 83.814 61.031 1.00 21.21 115 LYS A CA 1
ATOM 544 C C . LYS A 1 65 ? 77.364 83.240 61.587 1.00 17.63 115 LYS A C 1
ATOM 545 O O . LYS A 1 65 ? 76.478 83.984 62.016 1.00 19.22 115 LYS A O 1
ATOM 551 N N . ARG A 1 66 ? 77.225 81.924 61.526 1.00 18.14 116 ARG A N 1
ATOM 552 C CA . ARG A 1 66 ? 76.045 81.251 62.073 1.00 19.19 116 ARG A CA 1
ATOM 553 C C . ARG A 1 66 ? 75.963 81.462 63.602 1.00 20.19 116 ARG A C 1
ATOM 554 O O . ARG A 1 66 ? 76.862 81.068 64.334 1.00 21.92 116 ARG A O 1
ATOM 562 N N . GLY A 1 67 ? 74.890 82.078 64.068 1.00 18.33 117 GLY A N 1
ATOM 563 C CA . GLY A 1 67 ? 74.717 82.351 65.494 1.00 21.19 117 GLY A CA 1
ATOM 564 C C . GLY A 1 67 ? 74.392 81.116 66.325 1.00 20.59 117 GLY A C 1
ATOM 565 O O . GLY A 1 67 ? 74.188 80.031 65.780 1.00 17.26 117 GLY A O 1
ATOM 566 N N . PRO A 1 68 ? 74.352 81.271 67.668 1.00 20.38 118 PRO A N 1
ATOM 567 C CA . PRO A 1 68 ? 74.139 80.120 68.555 1.00 19.53 118 PRO A CA 1
ATOM 568 C C . PRO A 1 68 ? 72.839 79.344 68.262 1.00 19.42 118 PRO A C 1
ATOM 569 O O . PRO A 1 68 ? 72.895 78.112 68.181 1.00 16.67 118 PRO A O 1
ATOM 573 N N . GLN A 1 69 ? 71.717 80.044 68.092 1.00 19.07 119 GLN A N 1
ATOM 574 C CA . GLN A 1 69 ? 70.428 79.378 67.933 1.00 21.05 119 GLN A CA 1
ATOM 575 C C . GLN A 1 69 ? 70.401 78.521 66.656 1.00 14.12 119 GLN A C 1
ATOM 576 O O . GLN A 1 69 ? 70.051 77.360 66.677 1.00 13.33 119 GLN A O 1
ATOM 582 N N . ALA A 1 70 ? 70.760 79.122 65.534 1.00 16.68 120 ALA A N 1
ATOM 583 C CA . ALA A 1 70 ? 70.828 78.425 64.239 1.00 16.23 120 ALA A CA 1
ATOM 584 C C . ALA A 1 70 ? 71.780 77.255 64.275 1.00 17.96 120 ALA A C 1
ATOM 585 O O . ALA A 1 70 ? 71.526 76.211 63.664 1.00 15.14 120 ALA A O 1
ATOM 587 N N . THR A 1 71 ? 72.896 77.442 64.971 1.00 15.68 121 THR A N 1
ATOM 588 C CA . THR A 1 71 ? 73.867 76.375 65.102 1.00 19.49 121 THR A CA 1
ATOM 589 C C . THR A 1 71 ? 73.254 75.175 65.842 1.00 19.14 121 THR A C 1
ATOM 590 O O . THR A 1 71 ? 73.390 74.040 65.391 1.00 18.88 121 THR A O 1
ATOM 594 N N . GLN A 1 72 ? 72.560 75.434 66.948 1.00 16.35 122 GLN A N 1
ATOM 595 C CA . GLN A 1 72 ? 71.909 74.359 67.720 1.00 18.88 122 GLN A CA 1
ATOM 596 C C . GLN A 1 72 ? 70.821 73.647 66.889 1.00 15.87 122 GLN A C 1
ATOM 597 O O . GLN A 1 72 ? 70.768 72.423 66.844 1.00 15.30 122 GLN A O 1
ATOM 603 N N . ILE A 1 73 ? 69.969 74.422 66.231 1.00 13.43 123 ILE A N 1
ATOM 604 C CA . ILE A 1 73 ? 68.910 73.865 65.386 1.00 12.48 123 ILE A CA 1
ATOM 605 C C . ILE A 1 73 ? 69.495 72.944 64.316 1.00 17.47 123 ILE A C 1
ATOM 606 O O . ILE A 1 73 ? 69.042 71.816 64.124 1.00 12.49 123 ILE A O 1
ATOM 611 N N . MET A 1 74 ? 70.559 73.403 63.650 1.00 12.58 124 MET A N 1
ATOM 612 C CA . MET A 1 74 ? 71.058 72.636 62.541 1.00 14.90 124 MET A CA 1
ATOM 613 C C . MET A 1 74 ? 71.833 71.425 63.012 1.00 14.66 124 MET A C 1
ATOM 614 O O . MET A 1 74 ? 71.727 70.359 62.415 1.00 15.95 124 MET A O 1
ATOM 619 N N . THR A 1 75 ? 72.552 71.552 64.112 1.00 14.64 125 THR A N 1
ATOM 620 C CA . THR A 1 75 ? 73.189 70.369 64.705 1.00 19.99 125 THR A CA 1
ATOM 621 C C . THR A 1 75 ? 72.149 69.373 65.192 1.00 21.38 125 THR A C 1
ATOM 622 O O . THR A 1 75 ? 72.223 68.174 64.894 1.00 20.79 125 THR A O 1
ATOM 626 N N . ASP A 1 76 ? 71.170 69.865 65.940 1.00 20.78 126 ASP A N 1
ATOM 627 C CA . ASP A 1 76 ? 70.154 68.976 66.489 1.00 17.91 126 ASP A CA 1
ATOM 628 C C . ASP A 1 76 ? 69.336 68.357 65.371 1.00 18.83 126 ASP A C 1
ATOM 629 O O . ASP A 1 76 ? 68.798 67.255 65.526 1.00 20.23 126 ASP A O 1
ATOM 634 N N . GLY A 1 77 ? 69.221 69.073 64.253 1.00 17.65 127 GLY A N 1
ATOM 635 C CA . GLY A 1 77 ? 68.432 68.589 63.126 1.00 18.71 127 GLY A CA 1
ATOM 636 C C . GLY A 1 77 ? 69.150 67.660 62.154 1.00 18.50 127 GLY A C 1
ATOM 637 O O . GLY A 1 77 ? 68.583 67.281 61.116 1.00 15.36 127 GLY A O 1
ATOM 638 N N . GLY A 1 78 ? 70.393 67.288 62.481 1.00 20.34 128 GLY A N 1
ATOM 639 C CA . GLY A 1 78 ? 71.160 66.364 61.649 1.00 18.68 128 GLY A CA 1
ATOM 640 C C . GLY A 1 78 ? 71.651 66.975 60.334 1.00 20.12 128 GLY A C 1
ATOM 641 O O . GLY A 1 78 ? 71.864 66.270 59.333 1.00 19.01 128 GLY A O 1
ATOM 642 N N . PHE A 1 79 ? 71.857 68.288 60.331 1.00 16.63 129 PHE A N 1
ATOM 643 C CA . PHE A 1 79 ? 72.323 68.957 59.130 1.00 17.86 129 PHE A CA 1
ATOM 644 C C . PHE A 1 79 ? 73.806 68.766 58.942 1.00 16.47 129 PHE A C 1
ATOM 645 O O . PHE A 1 79 ? 74.592 69.355 59.684 1.00 16.89 129 PHE A O 1
ATOM 653 N N . THR A 1 80 ? 74.197 67.958 57.954 1.00 16.08 130 THR A N 1
ATOM 654 C CA . THR A 1 80 ? 75.613 67.666 57.739 1.00 17.15 130 THR A CA 1
ATOM 655 C C . THR A 1 80 ? 76.106 68.051 56.342 1.00 21.57 130 THR A C 1
ATOM 656 O O . THR A 1 80 ? 77.203 67.665 55.944 1.00 21.37 130 THR A O 1
ATOM 660 N N . ALA A 1 81 ? 75.311 68.844 55.634 1.00 19.43 131 ALA A N 1
ATOM 661 C CA . ALA A 1 81 ? 75.633 69.241 54.273 1.00 18.81 131 ALA A CA 1
ATOM 662 C C . ALA A 1 81 ? 76.537 70.477 54.256 1.00 18.86 131 ALA A C 1
ATOM 663 O O . ALA A 1 81 ? 76.554 71.260 55.214 1.00 18.16 131 ALA A O 1
ATOM 665 N N . TYR A 1 82 ? 77.293 70.648 53.178 1.00 16.94 132 TYR A N 1
ATOM 666 C CA . TYR A 1 82 ? 78.044 71.898 52.976 1.00 15.45 132 TYR A CA 1
ATOM 667 C C . TYR A 1 82 ? 77.969 72.306 51.505 1.00 18.86 132 TYR A C 1
ATOM 668 O O . TYR A 1 82 ? 77.396 73.357 51.163 1.00 16.65 132 TYR A O 1
ATOM 677 N N . SER A 1 83 ? 78.499 71.447 50.626 1.00 16.50 133 SER A N 1
ATOM 678 C CA . SER A 1 83 ? 78.485 71.736 49.193 1.00 16.10 133 SER A CA 1
ATOM 679 C C . SER A 1 83 ? 78.470 70.468 48.332 1.00 16.40 133 SER A C 1
ATOM 680 O O . SER A 1 83 ? 79.322 69.596 48.498 1.00 14.40 133 SER A O 1
ATOM 683 N N . GLY A 1 84 ? 77.516 70.373 47.414 1.00 15.52 134 GLY A N 1
ATOM 684 C CA . GLY A 1 84 ? 77.488 69.260 46.474 1.00 15.75 134 GLY A CA 1
ATOM 685 C C . GLY A 1 84 ? 78.706 69.312 45.562 1.00 17.30 134 GLY A C 1
ATOM 686 O O . GLY A 1 84 ? 79.362 68.293 45.325 1.00 16.74 134 GLY A O 1
ATOM 687 N N . LEU A 1 85 ? 78.989 70.500 45.021 1.00 15.62 135 LEU A N 1
ATOM 688 C CA . LEU A 1 85 ? 80.122 70.654 44.122 1.00 18.74 135 LEU A CA 1
ATOM 689 C C . LEU A 1 85 ? 80.860 71.983 44.276 1.00 17.39 135 LEU A C 1
ATOM 690 O O . LEU A 1 85 ? 82.081 71.998 44.220 1.00 16.03 135 LEU A O 1
ATOM 695 N N . SER A 1 86 ? 80.127 73.093 44.409 1.00 12.90 136 SER A N 1
ATOM 696 C CA . SER A 1 86 ? 80.737 74.417 44.145 1.00 16.60 136 SER A CA 1
ATOM 697 C C . SER A 1 86 ? 81.887 74.769 45.076 1.00 16.07 136 SER A C 1
ATOM 698 O O . SER A 1 86 ? 82.777 75.519 44.684 1.00 16.87 136 SER A O 1
ATOM 701 N N . ALA A 1 87 ? 81.857 74.257 46.300 1.00 14.05 137 ALA A N 1
ATOM 702 C CA . ALA A 1 87 ? 82.882 74.593 47.262 1.00 15.80 137 ALA A CA 1
ATOM 703 C C . ALA A 1 87 ? 83.775 73.401 47.596 1.00 15.40 137 ALA A C 1
ATOM 704 O O . ALA A 1 87 ? 84.547 73.455 48.550 1.00 12.90 137 ALA A O 1
ATOM 706 N N . ARG A 1 88 ? 83.655 72.315 46.830 1.00 16.17 138 ARG A N 1
ATOM 707 C CA . ARG A 1 88 ? 84.606 71.202 46.966 1.00 16.82 138 ARG A CA 1
ATOM 708 C C . ARG A 1 88 ? 85.870 71.514 46.194 1.00 16.31 138 ARG A C 1
ATOM 709 O O . ARG A 1 88 ? 85.829 72.273 45.252 1.00 14.86 138 ARG A O 1
ATOM 717 N N . ILE A 1 89 ? 86.987 70.893 46.564 1.00 17.81 139 ILE A N 1
ATOM 718 C CA . ILE A 1 89 ? 88.243 71.080 45.842 1.00 20.76 139 ILE A CA 1
ATOM 719 C C . ILE A 1 89 ? 88.776 69.732 45.383 1.00 19.09 139 ILE A C 1
ATOM 720 O O . ILE A 1 89 ? 88.357 68.706 45.898 1.00 19.77 139 ILE A O 1
ATOM 725 N N . PRO A 1 90 ? 89.659 69.723 44.378 1.00 22.74 140 PRO A N 1
ATOM 726 C CA . PRO A 1 90 ? 90.280 68.460 43.974 1.00 23.78 140 PRO A CA 1
ATOM 727 C C . PRO A 1 90 ? 90.990 67.813 45.154 1.00 27.36 140 PRO A C 1
ATOM 728 O O . PRO A 1 90 ? 91.574 68.535 45.960 1.00 27.44 140 PRO A O 1
ATOM 732 N N . PRO A 1 91 ? 90.995 66.475 45.225 1.00 28.82 141 PRO A N 1
ATOM 733 C CA . PRO A 1 91 ? 90.471 65.561 44.197 1.00 27.69 141 PRO A CA 1
ATOM 734 C C . PRO A 1 91 ? 88.993 65.223 44.303 1.00 21.98 141 PRO A C 1
ATOM 735 O O . PRO A 1 91 ? 88.468 64.683 43.337 1.00 20.80 141 PRO A O 1
ATOM 739 N N . GLU A 1 92 ? 88.349 65.478 45.443 1.00 20.64 142 GLU A N 1
ATOM 740 C CA . GLU A 1 92 ? 86.935 65.170 45.598 1.00 22.59 142 GLU A CA 1
ATOM 741 C C . GLU A 1 92 ? 86.119 65.860 44.505 1.00 20.65 142 GLU A C 1
ATOM 742 O O . GLU A 1 92 ? 85.240 65.242 43.913 1.00 21.24 142 GLU A O 1
ATOM 748 N N . HIS A 1 93 ? 86.391 67.144 44.275 1.00 21.24 143 HIS A N 1
ATOM 749 C CA . HIS A 1 93 ? 85.617 67.902 43.292 1.00 21.83 143 HIS A CA 1
ATOM 750 C C . HIS A 1 93 ? 85.674 67.243 41.919 1.00 21.81 143 HIS A C 1
ATOM 751 O O . HIS A 1 93 ? 84.651 67.000 41.303 1.00 22.95 143 HIS A O 1
ATOM 758 N N . THR A 1 94 ? 86.882 66.926 41.484 1.00 20.74 144 THR A N 1
ATOM 759 C CA . THR A 1 94 ? 87.139 66.321 40.190 1.00 22.62 144 THR A CA 1
ATOM 760 C C . THR A 1 94 ? 86.343 65.022 40.021 1.00 23.61 144 THR A C 1
ATOM 761 O O . THR A 1 94 ? 85.685 64.790 38.999 1.00 22.66 144 THR A O 1
ATOM 765 N N . ARG A 1 95 ? 86.443 64.164 41.025 1.00 22.11 145 ARG A N 1
ATOM 766 C CA . ARG A 1 95 ? 85.758 62.870 41.012 1.00 25.48 145 ARG A CA 1
ATOM 767 C C . ARG A 1 95 ? 84.240 63.031 40.938 1.00 22.19 145 ARG A C 1
ATOM 768 O O . ARG A 1 95 ? 83.574 62.384 40.121 1.00 21.55 145 ARG A O 1
ATOM 776 N N . ILE A 1 96 ? 83.692 63.866 41.823 1.00 19.65 146 ILE A N 1
ATOM 777 C CA . ILE A 1 96 ? 82.239 64.006 41.935 1.00 19.16 146 ILE A CA 1
ATOM 778 C C . ILE A 1 96 ? 81.665 64.792 40.733 1.00 20.66 146 ILE A C 1
ATOM 779 O O . ILE A 1 96 ? 80.627 64.434 40.204 1.00 19.90 146 ILE A O 1
ATOM 784 N N . ARG A 1 97 ? 82.359 65.826 40.275 1.00 17.80 147 ARG A N 1
ATOM 785 C CA . ARG A 1 97 ? 81.874 66.544 39.097 1.00 18.32 147 ARG A CA 1
ATOM 786 C C . ARG A 1 97 ? 81.748 65.627 37.870 1.00 19.84 147 ARG A C 1
ATOM 787 O O . ARG A 1 97 ? 80.760 65.711 37.160 1.00 22.96 147 ARG A O 1
ATOM 795 N N . ALA A 1 98 ? 82.732 64.758 37.636 1.00 22.96 148 ALA A N 1
ATOM 796 C CA . ALA A 1 98 ? 82.689 63.832 36.494 1.00 25.52 148 ALA A CA 1
ATOM 797 C C . ALA A 1 98 ? 81.488 62.883 36.585 1.00 27.21 148 ALA A C 1
ATOM 798 O O . ALA A 1 98 ? 80.821 62.605 35.600 1.00 24.13 148 ALA A O 1
ATOM 800 N N . ILE A 1 99 ? 81.219 62.390 37.781 1.00 25.96 149 ILE A N 1
ATOM 801 C CA . ILE A 1 99 ? 80.059 61.539 37.995 1.00 26.22 149 ILE A CA 1
ATOM 802 C C . ILE A 1 99 ? 78.754 62.329 37.773 1.00 26.88 149 ILE A C 1
ATOM 803 O O . ILE A 1 99 ? 77.850 61.854 37.077 1.00 29.58 149 ILE A O 1
ATOM 808 N N . ALA A 1 100 ? 78.688 63.556 38.282 1.00 24.00 150 ALA A N 1
ATOM 809 C CA . ALA A 1 100 ? 77.510 64.411 38.054 1.00 27.58 150 ALA A CA 1
ATOM 810 C C . ALA A 1 100 ? 77.263 64.695 36.573 1.00 30.25 150 ALA A C 1
ATOM 811 O O . ALA A 1 100 ? 76.125 64.602 36.105 1.00 30.06 150 ALA A O 1
ATOM 813 N N . GLN A 1 101 ? 78.327 65.044 35.844 1.00 30.45 151 GLN A N 1
ATOM 814 C CA . GLN A 1 101 ? 78.197 65.346 34.413 1.00 36.07 151 GLN A CA 1
ATOM 815 C C . GLN A 1 101 ? 77.704 64.146 33.620 1.00 37.77 151 GLN A C 1
ATOM 816 O O . GLN A 1 101 ? 76.952 64.305 32.666 1.00 42.00 151 GLN A O 1
ATOM 822 N N . LYS A 1 102 ? 78.139 62.952 33.996 1.00 34.95 152 LYS A N 1
ATOM 823 C CA . LYS A 1 102 ? 77.768 61.779 33.233 1.00 40.86 152 LYS A CA 1
ATOM 824 C C . LYS A 1 102 ? 76.308 61.394 33.478 1.00 43.48 152 LYS A C 1
ATOM 825 O O . LYS A 1 102 ? 75.673 60.788 32.624 1.00 47.63 152 LYS A O 1
ATOM 831 N N . ALA A 1 103 ? 75.768 61.771 34.633 1.00 41.74 153 ALA A N 1
ATOM 832 C CA . ALA A 1 103 ? 74.341 61.590 34.886 1.00 42.51 153 ALA A CA 1
ATOM 833 C C . ALA A 1 103 ? 73.500 62.744 34.336 1.00 44.28 153 ALA A C 1
ATOM 834 O O . ALA A 1 103 ? 72.390 62.547 33.852 1.00 47.10 153 ALA A O 1
ATOM 836 N N . PHE A 1 104 ? 74.051 63.946 34.422 1.00 42.79 154 PHE A N 1
ATOM 837 C CA . PHE A 1 104 ? 73.418 65.154 33.914 1.00 41.92 154 PHE A CA 1
ATOM 838 C C . PHE A 1 104 ? 73.762 65.373 32.454 1.00 45.43 154 PHE A C 1
ATOM 839 O O . PHE A 1 104 ? 74.519 66.275 32.105 1.00 48.88 154 PHE A O 1
ATOM 847 N N . THR A 1 105 ? 73.194 64.533 31.604 1.00 45.14 155 THR A N 1
ATOM 848 C CA . THR A 1 105 ? 73.459 64.552 30.176 1.00 45.70 155 THR A CA 1
ATOM 849 C C . THR A 1 105 ? 72.630 65.603 29.447 1.00 44.19 155 THR A C 1
ATOM 850 O O . THR A 1 105 ? 71.461 65.803 29.774 1.00 45.61 155 THR A O 1
ATOM 854 N N . PRO A 1 106 ? 73.233 66.270 28.450 1.00 65.02 156 PRO A N 1
ATOM 855 C CA . PRO A 1 106 ? 72.522 67.245 27.615 1.00 57.89 156 PRO A CA 1
ATOM 856 C C . PRO A 1 106 ? 71.249 66.659 27.008 1.00 56.95 156 PRO A C 1
ATOM 857 O O . PRO A 1 106 ? 70.211 67.305 27.065 1.00 50.92 156 PRO A O 1
ATOM 861 N N . ARG A 1 107 ? 71.317 65.453 26.454 1.00 60.72 157 ARG A N 1
ATOM 862 C CA . ARG A 1 107 ? 70.163 64.892 25.761 1.00 61.39 157 ARG A CA 1
ATOM 863 C C . ARG A 1 107 ? 68.992 64.650 26.712 1.00 62.33 157 ARG A C 1
ATOM 864 O O . ARG A 1 107 ? 67.841 64.564 26.288 1.00 62.52 157 ARG A O 1
ATOM 866 N N . ARG A 1 108 ? 69.272 64.645 28.010 1.00 65.38 158 ARG A N 1
ATOM 867 C CA . ARG A 1 108 ? 68.259 64.325 29.007 1.00 66.21 158 ARG A CA 1
ATOM 868 C C . ARG A 1 108 ? 67.305 65.490 29.247 1.00 63.40 158 ARG A C 1
ATOM 869 O O . ARG A 1 108 ? 66.105 65.287 29.413 1.00 63.17 158 ARG A O 1
ATOM 877 N N . TYR A 1 109 ? 67.821 66.715 29.237 1.00 61.88 159 TYR A N 1
ATOM 878 C CA . TYR A 1 109 ? 66.959 67.870 29.477 1.00 58.58 159 TYR A CA 1
ATOM 879 C C . TYR A 1 109 ? 66.494 68.541 28.200 1.00 55.17 159 TYR A C 1
ATOM 880 O O . TYR A 1 109 ? 65.484 69.237 28.214 1.00 53.46 159 TYR A O 1
ATOM 889 N N . LYS A 1 110 ? 67.190 68.316 27.092 1.00 54.97 160 LYS A N 1
ATOM 890 C CA . LYS A 1 110 ? 66.661 68.804 25.824 1.00 52.07 160 LYS A CA 1
ATOM 891 C C . LYS A 1 110 ? 65.421 68.013 25.432 1.00 52.93 160 LYS A C 1
ATOM 892 O O . LYS A 1 110 ? 64.582 68.507 24.687 1.00 53.65 160 LYS A O 1
ATOM 898 N N . ALA A 1 111 ? 65.261 66.821 25.995 1.00 52.09 161 ALA A N 1
ATOM 899 C CA . ALA A 1 111 ? 64.062 66.041 25.740 1.00 52.63 161 ALA A CA 1
ATOM 900 C C . ALA A 1 111 ? 62.905 66.606 26.569 1.00 50.84 161 ALA A C 1
ATOM 901 O O . ALA A 1 111 ? 61.767 66.150 26.475 1.00 55.45 161 ALA A O 1
ATOM 903 N N . LEU A 1 112 ? 63.193 67.609 27.385 1.00 45.31 162 LEU A N 1
ATOM 904 C CA . LEU A 1 112 ? 62.125 68.242 28.126 1.00 44.24 162 LEU A CA 1
ATOM 905 C C . LEU A 1 112 ? 61.695 69.547 27.460 1.00 40.44 162 LEU A C 1
ATOM 906 O O . LEU A 1 112 ? 60.767 70.197 27.936 1.00 41.53 162 LEU A O 1
ATOM 911 N N . GLU A 1 113 ? 62.310 69.903 26.333 1.00 36.92 163 GLU A N 1
ATOM 912 C CA . GLU A 1 113 ? 61.940 71.153 25.658 1.00 36.82 163 GLU A CA 1
ATOM 913 C C . GLU A 1 113 ? 60.442 71.256 25.303 1.00 36.45 163 GLU A C 1
ATOM 914 O O . GLU A 1 113 ? 59.830 72.291 25.573 1.00 34.92 163 GLU A O 1
ATOM 920 N N . PRO A 1 114 ? 59.840 70.187 24.732 1.00 40.38 164 PRO A N 1
ATOM 921 C CA . PRO A 1 114 ? 58.400 70.292 24.464 1.00 43.80 164 PRO A CA 1
ATOM 922 C C . PRO A 1 114 ? 57.553 70.469 25.726 1.00 44.26 164 PRO A C 1
ATOM 923 O O . PRO A 1 114 ? 56.564 71.203 25.676 1.00 43.64 164 PRO A O 1
ATOM 927 N N . ASP A 1 115 ? 57.922 69.807 26.823 1.00 45.60 165 ASP A N 1
ATOM 928 C CA . ASP A 1 115 ? 57.183 69.951 28.077 1.00 45.57 165 ASP A CA 1
ATOM 929 C C . ASP A 1 115 ? 57.380 71.316 28.691 1.00 42.37 165 ASP A C 1
ATOM 930 O O . ASP A 1 115 ? 56.465 71.847 29.304 1.00 45.08 165 ASP A O 1
ATOM 935 N N . ILE A 1 116 ? 58.588 71.858 28.567 1.00 37.23 166 ILE A N 1
ATOM 936 C CA . ILE A 1 116 ? 58.866 73.209 29.022 1.00 29.78 166 ILE A CA 1
ATOM 937 C C . ILE A 1 116 ? 58.088 74.209 28.149 1.00 30.22 166 ILE A C 1
ATOM 938 O O . ILE A 1 116 ? 57.441 75.125 28.647 1.00 29.62 166 ILE A O 1
ATOM 943 N N . ARG A 1 117 ? 58.120 74.023 26.839 1.00 29.42 167 ARG A N 1
ATOM 944 C CA . ARG A 1 117 ? 57.406 74.941 25.966 1.00 29.13 167 ARG A CA 1
ATOM 945 C C . ARG A 1 117 ? 55.898 74.941 26.255 1.00 33.78 167 ARG A C 1
ATOM 946 O O . ARG A 1 117 ? 55.288 76.004 26.364 1.00 34.87 167 ARG A O 1
ATOM 954 N N . ALA A 1 118 ? 55.300 73.761 26.398 1.00 35.93 168 ALA A N 1
ATOM 955 C CA . ALA A 1 118 ? 53.865 73.664 26.669 1.00 37.91 168 ALA A CA 1
ATOM 956 C C . ALA A 1 118 ? 53.533 74.322 27.997 1.00 37.88 168 ALA A C 1
ATOM 957 O O . ALA A 1 118 ? 52.501 74.989 28.149 1.00 38.41 168 ALA A O 1
ATOM 959 N N . MET A 1 119 ? 54.427 74.130 28.958 1.00 37.76 169 MET A N 1
ATOM 960 C CA . MET A 1 119 ? 54.275 74.701 30.284 1.00 37.09 169 MET A CA 1
ATOM 961 C C . MET A 1 119 ? 54.300 76.224 30.234 1.00 33.72 169 MET A C 1
ATOM 962 O O . MET A 1 119 ? 53.457 76.889 30.846 1.00 34.98 169 MET A O 1
ATOM 967 N N . VAL A 1 120 ? 55.238 76.777 29.474 1.00 30.73 170 VAL A N 1
ATOM 968 C CA . VAL A 1 120 ? 55.324 78.220 29.314 1.00 27.83 170 VAL A CA 1
ATOM 969 C C . VAL A 1 120 ? 54.023 78.776 28.727 1.00 31.13 170 VAL A C 1
ATOM 970 O O . VAL A 1 120 ? 53.446 79.726 29.255 1.00 32.68 170 VAL A O 1
ATOM 974 N N . ILE A 1 121 ? 53.545 78.149 27.658 1.00 32.46 171 ILE A N 1
ATOM 975 C CA . ILE A 1 121 ? 52.319 78.577 26.992 1.00 30.41 171 ILE A CA 1
ATOM 976 C C . ILE A 1 121 ? 51.129 78.567 27.936 1.00 39.67 171 ILE A C 1
ATOM 977 O O . ILE A 1 121 ? 50.324 79.501 27.949 1.00 32.69 171 ILE A O 1
ATOM 982 N N . ASP A 1 122 ? 51.035 77.519 28.742 1.00 36.79 172 ASP A N 1
ATOM 983 C CA . ASP A 1 122 ? 49.973 77.432 29.724 1.00 39.30 172 ASP A CA 1
ATOM 984 C C . ASP A 1 122 ? 50.000 78.622 30.695 1.00 37.53 172 ASP A C 1
ATOM 985 O O . ASP A 1 122 ? 48.952 79.193 30.993 1.00 38.62 172 ASP A O 1
ATOM 990 N N . ARG A 1 123 ? 51.190 78.995 31.174 1.00 34.64 173 ARG A N 1
ATOM 991 C CA . ARG A 1 123 ? 51.317 80.096 32.135 1.00 32.35 173 ARG A CA 1
ATOM 992 C C . ARG A 1 123 ? 50.959 81.424 31.469 1.00 32.78 173 ARG A C 1
ATOM 993 O O . ARG A 1 123 ? 50.305 82.273 32.072 1.00 34.96 173 ARG A O 1
ATOM 1001 N N . VAL A 1 124 ? 51.407 81.612 30.232 1.00 31.10 174 VAL A N 1
ATOM 1002 C CA . VAL A 1 124 ? 51.094 82.837 29.510 1.00 34.22 174 VAL A CA 1
ATOM 1003 C C . VAL A 1 124 ? 49.578 83.000 29.333 1.00 37.82 174 VAL A C 1
ATOM 1004 O O . VAL A 1 124 ? 49.012 84.074 29.574 1.00 38.55 174 VAL A O 1
ATOM 1008 N N . GLU A 1 125 ? 48.927 81.924 28.926 1.00 33.33 175 GLU A N 1
ATOM 1009 C CA . GLU A 1 125 ? 47.490 81.942 28.763 1.00 37.17 175 GLU A CA 1
ATOM 1010 C C . GLU A 1 125 ? 46.760 82.274 30.076 1.00 42.42 175 GLU A C 1
ATOM 1011 O O . GLU A 1 125 ? 45.794 83.036 30.088 1.00 42.90 175 GLU A O 1
ATOM 1017 N N . LYS A 1 126 ? 47.218 81.695 31.177 1.00 36.69 176 LYS A N 1
ATOM 1018 C CA . LYS A 1 126 ? 46.617 81.967 32.471 1.00 41.74 176 LYS A CA 1
ATOM 1019 C C . LYS A 1 126 ? 46.803 83.431 32.874 1.00 40.52 176 LYS A C 1
ATOM 1020 O O . LYS A 1 126 ? 45.869 84.066 33.368 1.00 38.84 176 LYS A O 1
ATOM 1026 N N . MET A 1 127 ? 47.980 83.978 32.580 1.00 33.31 177 MET A N 1
ATOM 1027 C CA . MET A 1 127 ? 48.274 85.372 32.877 1.00 34.84 177 MET A CA 1
ATOM 1028 C C . MET A 1 127 ? 47.389 86.322 32.075 1.00 36.30 177 MET A C 1
ATOM 1029 O O . MET A 1 127 ? 46.847 87.290 32.619 1.00 36.43 177 MET A O 1
ATOM 1034 N N . LEU A 1 128 ? 47.229 86.030 30.786 1.00 35.74 178 LEU A N 1
ATOM 1035 C CA . LEU A 1 128 ? 46.447 86.892 29.896 1.00 45.78 178 LEU A CA 1
ATOM 1036 C C . LEU A 1 128 ? 44.954 86.881 30.247 1.00 48.94 178 LEU A C 1
ATOM 1037 O O . LEU A 1 128 ? 44.196 87.739 29.811 1.00 47.97 178 LEU A O 1
ATOM 1042 N N . ALA A 1 129 ? 44.544 85.876 31.009 1.00 43.02 179 ALA A N 1
ATOM 1043 C CA . ALA A 1 129 ? 43.175 85.765 31.476 1.00 49.26 179 ALA A CA 1
ATOM 1044 C C . ALA A 1 129 ? 43.006 86.486 32.821 1.00 57.13 179 ALA A C 1
ATOM 1045 O O . ALA A 1 129 ? 42.027 86.247 33.520 1.00 60.41 179 ALA A O 1
ATOM 1047 N N . ASN A 1 130 ? 43.931 87.385 33.175 1.00 60.02 180 ASN A N 1
ATOM 1048 C CA . ASN A 1 130 ? 43.802 88.088 34.449 1.00 62.88 180 ASN A CA 1
ATOM 1049 C C . ASN A 1 130 ? 42.787 89.212 34.321 1.00 67.83 180 ASN A C 1
ATOM 1050 O O . ASN A 1 130 ? 42.583 89.768 33.240 1.00 66.97 180 ASN A O 1
ATOM 1055 N N . ASP A 1 131 ? 42.168 89.557 35.445 1.00 75.10 181 ASP A N 1
ATOM 1056 C CA . ASP A 1 131 ? 40.989 90.402 35.424 1.00 78.28 181 ASP A CA 1
ATOM 1057 C C . ASP A 1 131 ? 41.316 91.904 35.408 1.00 78.60 181 ASP A C 1
ATOM 1058 O O . ASP A 1 131 ? 40.467 92.735 35.731 1.00 80.15 181 ASP A O 1
ATOM 1063 N N . GLN A 1 132 ? 42.511 92.259 34.945 1.00 72.51 182 GLN A N 1
ATOM 1064 C CA . GLN A 1 132 ? 42.920 93.664 34.850 1.00 68.86 182 GLN A CA 1
ATOM 1065 C C . GLN A 1 132 ? 43.996 93.887 33.805 1.00 61.81 182 GLN A C 1
ATOM 1066 O O . GLN A 1 132 ? 44.430 95.018 33.590 1.00 61.33 182 GLN A O 1
ATOM 1072 N N . HIS A 1 133 ? 44.415 92.797 33.167 1.00 55.57 183 HIS A N 1
ATOM 1073 C CA . HIS A 1 133 ? 45.484 92.826 32.171 1.00 49.64 183 HIS A CA 1
ATOM 1074 C C . HIS A 1 133 ? 46.794 93.327 32.782 1.00 41.10 183 HIS A C 1
ATOM 1075 O O . HIS A 1 133 ? 47.537 94.086 32.167 1.00 38.64 183 HIS A O 1
ATOM 1082 N N . VAL A 1 134 ? 47.046 92.882 34.006 1.00 30.74 184 VAL A N 1
ATOM 1083 C CA . VAL A 1 134 ? 48.273 93.179 34.701 1.00 29.37 184 VAL A CA 1
ATOM 1084 C C . VAL A 1 134 ? 48.833 91.819 35.101 1.00 30.50 184 VAL A C 1
ATOM 1085 O O . VAL A 1 134 ? 48.082 90.910 35.454 1.00 32.93 184 VAL A O 1
ATOM 1089 N N . GLY A 1 135 ? 50.139 91.664 34.978 1.00 28.40 185 GLY A N 1
ATOM 1090 C CA . GLY A 1 135 ? 50.802 90.430 35.333 1.00 25.57 185 GLY A CA 1
ATOM 1091 C C . GLY A 1 135 ? 52.129 90.715 36.000 1.00 25.74 185 GLY A C 1
ATOM 1092 O O . GLY A 1 135 ? 52.524 91.860 36.212 1.00 26.36 185 GLY A O 1
ATOM 1093 N N . ASP A 1 136 ? 52.833 89.655 36.330 1.00 23.69 186 ASP A N 1
ATOM 1094 C CA . ASP A 1 136 ? 54.137 89.767 36.945 1.00 22.01 186 ASP A CA 1
ATOM 1095 C C . ASP A 1 136 ? 54.951 88.613 36.405 1.00 25.95 186 ASP A C 1
ATOM 1096 O O . ASP A 1 136 ? 54.611 87.458 36.669 1.00 29.92 186 ASP A O 1
ATOM 1101 N N . MET A 1 137 ? 55.994 88.893 35.626 1.00 23.87 187 MET A N 1
ATOM 1102 C CA . MET A 1 137 ? 56.723 87.800 34.977 1.00 21.29 187 MET A CA 1
ATOM 1103 C C . MET A 1 137 ? 57.397 86.882 35.995 1.00 24.07 187 MET A C 1
ATOM 1104 O O . MET A 1 137 ? 57.757 85.739 35.654 1.00 23.93 187 MET A O 1
ATOM 1109 N N . VAL A 1 138 ? 57.581 87.359 37.231 1.00 22.04 188 VAL A N 1
ATOM 1110 C CA . VAL A 1 138 ? 58.137 86.492 38.261 1.00 20.80 188 VAL A CA 1
ATOM 1111 C C . VAL A 1 138 ? 57.076 85.482 38.749 1.00 21.94 188 VAL A C 1
ATOM 1112 O O . VAL A 1 138 ? 57.215 84.283 38.505 1.00 21.37 188 VAL A O 1
ATOM 1116 N N . SER A 1 139 ? 56.009 85.954 39.400 1.00 23.91 189 SER A N 1
ATOM 1117 C CA . SER A 1 139 ? 55.031 85.011 39.957 1.00 25.19 189 SER A CA 1
ATOM 1118 C C . SER A 1 139 ? 54.248 84.255 38.875 1.00 26.42 189 SER A C 1
ATOM 1119 O O . SER A 1 139 ? 53.840 83.112 39.092 1.00 28.13 189 SER A O 1
ATOM 1122 N N . ASP A 1 140 ? 54.063 84.873 37.714 1.00 24.36 190 ASP A N 1
ATOM 1123 C CA . ASP A 1 140 ? 53.201 84.301 36.678 1.00 27.30 190 ASP A CA 1
ATOM 1124 C C . ASP A 1 140 ? 53.931 83.430 35.670 1.00 29.22 190 ASP A C 1
ATOM 1125 O O . ASP A 1 140 ? 53.290 82.806 34.821 1.00 32.60 190 ASP A O 1
ATOM 1130 N N . LEU A 1 141 ? 55.256 83.383 35.741 1.00 29.67 191 LEU A N 1
ATOM 1131 C CA . LEU A 1 141 ? 56.023 82.550 34.813 1.00 27.84 191 LEU A CA 1
ATOM 1132 C C . LEU A 1 141 ? 57.367 82.053 35.346 1.00 25.48 191 LEU A C 1
ATOM 1133 O O . LEU A 1 141 ? 57.643 80.841 35.350 1.00 25.45 191 LEU A O 1
ATOM 1138 N N . ALA A 1 142 ? 58.239 82.977 35.746 1.00 20.10 192 ALA A N 1
ATOM 1139 C CA . ALA A 1 142 ? 59.607 82.590 36.077 1.00 19.09 192 ALA A CA 1
ATOM 1140 C C . ALA A 1 142 ? 59.700 81.708 37.329 1.00 22.26 192 ALA A C 1
ATOM 1141 O O . ALA A 1 142 ? 60.584 80.865 37.441 1.00 21.71 192 ALA A O 1
ATOM 1143 N N . TYR A 1 143 ? 58.760 81.893 38.245 1.00 25.54 193 TYR A N 1
ATOM 1144 C CA . TYR A 1 143 ? 58.731 81.195 39.531 1.00 26.15 193 TYR A CA 1
ATOM 1145 C C . TYR A 1 143 ? 58.709 79.680 39.381 1.00 26.26 193 TYR A C 1
ATOM 1146 O O . TYR A 1 143 ? 59.501 78.972 39.998 1.00 26.17 193 TYR A O 1
ATOM 1155 N N . ASP A 1 144 ? 57.795 79.210 38.542 1.00 24.38 194 ASP A N 1
ATOM 1156 C CA . ASP A 1 144 ? 57.477 77.797 38.358 1.00 27.51 194 ASP A CA 1
ATOM 1157 C C . ASP A 1 144 ? 58.357 77.007 37.415 1.00 26.02 194 ASP A C 1
ATOM 1158 O O . ASP A 1 144 ? 58.772 75.883 37.730 1.00 26.72 194 ASP A O 1
ATOM 1163 N N . ILE A 1 145 ? 58.601 77.581 36.244 1.00 22.39 195 ILE A N 1
ATOM 1164 C CA . ILE A 1 145 ? 59.125 76.804 35.131 1.00 25.41 195 ILE A CA 1
ATOM 1165 C C . ILE A 1 145 ? 60.443 76.058 35.449 1.00 24.49 195 ILE A C 1
ATOM 1166 O O . ILE A 1 145 ? 60.492 74.834 35.320 1.00 23.37 195 ILE A O 1
ATOM 1171 N N . PRO A 1 146 ? 61.499 76.780 35.888 1.00 25.21 196 PRO A N 1
ATOM 1172 C CA . PRO A 1 146 ? 62.768 76.088 36.133 1.00 22.53 196 PRO A CA 1
ATOM 1173 C C . PRO A 1 146 ? 62.658 75.150 37.325 1.00 19.82 196 PRO A C 1
ATOM 1174 O O . PRO A 1 146 ? 63.405 74.178 37.447 1.00 18.61 196 PRO A O 1
ATOM 1178 N N . THR A 1 147 ? 61.756 75.484 38.231 1.00 19.02 197 THR A N 1
ATOM 1179 C CA . THR A 1 147 ? 61.610 74.698 39.435 1.00 20.98 197 THR A CA 1
ATOM 1180 C C . THR A 1 147 ? 60.990 73.348 39.079 1.00 18.36 197 THR A C 1
ATOM 1181 O O . THR A 1 147 ? 61.509 72.307 39.466 1.00 19.10 197 THR A O 1
ATOM 1185 N N . ILE A 1 148 ? 59.904 73.373 38.316 1.00 18.36 198 ILE A N 1
ATOM 1186 C CA . ILE A 1 148 ? 59.277 72.146 37.869 1.00 21.54 198 ILE A CA 1
ATOM 1187 C C . ILE A 1 148 ? 60.267 71.358 37.027 1.00 23.30 198 ILE A C 1
ATOM 1188 O O . ILE A 1 148 ? 60.352 70.132 37.150 1.00 24.84 198 ILE A O 1
ATOM 1193 N N . THR A 1 149 ? 61.037 72.061 36.205 1.00 20.00 199 THR A N 1
ATOM 1194 C CA . THR A 1 149 ? 62.023 71.392 35.354 1.00 21.97 199 THR A CA 1
ATOM 1195 C C . THR A 1 149 ? 63.052 70.626 36.158 1.00 19.86 199 THR A C 1
ATOM 1196 O O . THR A 1 149 ? 63.274 69.468 35.897 1.00 21.74 199 THR A O 1
ATOM 1200 N N . ILE A 1 150 ? 63.664 71.269 37.154 1.00 19.04 200 ILE A N 1
ATOM 1201 C CA . ILE A 1 150 ? 64.711 70.587 37.886 1.00 19.06 200 ILE A CA 1
ATOM 1202 C C . ILE A 1 150 ? 64.114 69.491 38.791 1.00 19.95 200 ILE A C 1
ATOM 1203 O O . ILE A 1 150 ? 64.714 68.414 38.945 1.00 20.04 200 ILE A O 1
ATOM 1208 N N . LEU A 1 151 ? 62.929 69.732 39.354 1.00 18.78 201 LEU A N 1
ATOM 1209 C CA . LEU A 1 151 ? 62.276 68.720 40.184 1.00 18.57 201 LEU A CA 1
ATOM 1210 C C . LEU A 1 151 ? 62.003 67.471 39.352 1.00 19.75 201 LEU A C 1
ATOM 1211 O O . LEU A 1 151 ? 62.288 66.353 39.782 1.00 21.57 201 LEU A O 1
ATOM 1216 N N . THR A 1 152 ? 61.505 67.662 38.131 1.00 21.69 202 THR A N 1
ATOM 1217 C CA . THR A 1 152 ? 61.252 66.536 37.237 1.00 23.53 202 THR A CA 1
ATOM 1218 C C . THR A 1 152 ? 62.553 65.757 36.942 1.00 25.50 202 THR A C 1
ATOM 1219 O O . THR A 1 152 ? 62.579 64.538 37.026 1.00 25.40 202 THR A O 1
ATOM 1223 N N . LEU A 1 153 ? 63.635 66.460 36.634 1.00 24.02 203 LEU A N 1
ATOM 1224 C CA . LEU A 1 153 ? 64.928 65.805 36.355 1.00 25.28 203 LEU A CA 1
ATOM 1225 C C . LEU A 1 153 ? 65.450 64.980 37.552 1.00 23.91 203 LEU A C 1
ATOM 1226 O O . LEU A 1 153 ? 65.888 63.829 37.399 1.00 26.18 203 LEU A O 1
ATOM 1231 N N . ILE A 1 154 ? 65.373 65.561 38.744 1.00 21.16 204 ILE A N 1
ATOM 1232 C CA . ILE A 1 154 ? 65.908 64.937 39.956 1.00 22.45 204 ILE A CA 1
ATOM 1233 C C . ILE A 1 154 ? 65.005 63.798 40.439 1.00 26.93 204 ILE A C 1
ATOM 1234 O O . ILE A 1 154 ? 65.475 62.813 41.021 1.00 27.24 204 ILE A O 1
ATOM 1239 N N . GLY A 1 155 ? 63.703 63.941 40.222 1.00 27.49 205 GLY A N 1
ATOM 1240 C CA . GLY A 1 155 ? 62.769 62.887 40.576 1.00 27.94 205 GLY A CA 1
ATOM 1241 C C . GLY A 1 155 ? 62.002 63.300 41.817 1.00 29.70 205 GLY A C 1
ATOM 1242 O O . GLY A 1 155 ? 61.415 62.477 42.502 1.00 30.38 205 GLY A O 1
ATOM 1243 N N . ALA A 1 156 ? 61.997 64.596 42.100 1.00 28.59 206 ALA A N 1
ATOM 1244 C CA . ALA A 1 156 ? 61.219 65.091 43.216 1.00 30.73 206 ALA A CA 1
ATOM 1245 C C . ALA A 1 156 ? 59.767 65.295 42.767 1.00 34.85 206 ALA A C 1
ATOM 1246 O O . ALA A 1 156 ? 59.485 65.499 41.588 1.00 37.31 206 ALA A O 1
ATOM 1248 N N . ASP A 1 157 ? 58.858 65.267 43.726 1.00 35.89 207 ASP A N 1
ATOM 1249 C CA . ASP A 1 157 ? 57.445 65.527 43.496 1.00 34.12 207 ASP A CA 1
ATOM 1250 C C . ASP A 1 157 ? 57.243 66.940 42.993 1.00 27.26 207 ASP A C 1
ATOM 1251 O O . ASP A 1 157 ? 57.684 67.863 43.658 1.00 25.62 207 ASP A O 1
ATOM 1256 N N . ILE A 1 158 ? 56.603 67.123 41.835 1.00 25.52 208 ILE A N 1
ATOM 1257 C CA . ILE A 1 158 ? 56.451 68.481 41.307 1.00 26.86 208 ILE A CA 1
ATOM 1258 C C . ILE A 1 158 ? 55.435 69.309 42.094 1.00 27.57 208 ILE A C 1
ATOM 1259 O O . ILE A 1 158 ? 55.404 70.517 41.951 1.00 30.69 208 ILE A O 1
ATOM 1264 N N . SER A 1 159 ? 54.633 68.680 42.944 1.00 27.22 209 SER A N 1
ATOM 1265 C CA . SER A 1 159 ? 53.709 69.441 43.791 1.00 30.66 209 SER A CA 1
ATOM 1266 C C . SER A 1 159 ? 54.450 70.168 44.909 1.00 29.70 209 SER A C 1
ATOM 1267 O O . SER A 1 159 ? 53.840 70.881 45.708 1.00 31.14 209 SER A O 1
ATOM 1270 N N . MET A 1 160 ? 55.767 69.986 44.983 1.00 26.42 210 MET A N 1
ATOM 1271 C CA . MET A 1 160 ? 56.544 70.604 46.062 1.00 23.27 210 MET A CA 1
ATOM 1272 C C . MET A 1 160 ? 57.278 71.861 45.670 1.00 23.89 210 MET A C 1
ATOM 1273 O O . MET A 1 160 ? 58.211 72.293 46.364 1.00 21.27 210 MET A O 1
ATOM 1278 N N . VAL A 1 161 ? 56.842 72.467 44.575 1.00 23.44 211 VAL A N 1
ATOM 1279 C CA . VAL A 1 161 ? 57.458 73.702 44.103 1.00 22.69 211 VAL A CA 1
ATOM 1280 C C . VAL A 1 161 ? 57.548 74.752 45.235 1.00 21.90 211 VAL A C 1
ATOM 1281 O O . VAL A 1 161 ? 58.610 75.305 45.490 1.00 19.68 211 VAL A O 1
ATOM 1285 N N . ASP A 1 162 ? 56.442 75.010 45.920 1.00 21.99 212 ASP A N 1
ATOM 1286 C CA . ASP A 1 162 ? 56.457 76.059 46.932 1.00 22.18 212 ASP A CA 1
ATOM 1287 C C . ASP A 1 162 ? 57.388 75.737 48.083 1.00 19.52 212 ASP A C 1
ATOM 1288 O O . ASP A 1 162 ? 58.063 76.618 48.575 1.00 21.63 212 ASP A O 1
ATOM 1293 N N . THR A 1 163 ? 57.445 74.475 48.472 1.00 18.41 213 THR A N 1
ATOM 1294 C CA . THR A 1 163 ? 58.387 74.026 49.501 1.00 18.29 213 THR A CA 1
ATOM 1295 C C . THR A 1 163 ? 59.831 74.234 49.061 1.00 17.23 213 THR A C 1
ATOM 1296 O O . THR A 1 163 ? 60.652 74.779 49.810 1.00 15.23 213 THR A O 1
ATOM 1300 N N . TYR A 1 164 ? 60.157 73.852 47.829 1.00 16.77 214 TYR A N 1
ATOM 1301 C CA . TYR A 1 164 ? 61.547 74.059 47.378 1.00 16.42 214 TYR A CA 1
ATOM 1302 C C . TYR A 1 164 ? 61.913 75.532 47.232 1.00 16.35 214 TYR A C 1
ATOM 1303 O O . TYR A 1 164 ? 63.083 75.922 47.420 1.00 13.93 214 TYR A O 1
ATOM 1312 N N . LYS A 1 165 ? 60.941 76.367 46.881 1.00 16.08 215 LYS A N 1
ATOM 1313 C CA . LYS A 1 165 ? 61.221 77.801 46.830 1.00 18.12 215 LYS A CA 1
ATOM 1314 C C . LYS A 1 165 ? 61.516 78.343 48.247 1.00 15.74 215 LYS A C 1
ATOM 1315 O O . LYS A 1 165 ? 62.394 79.163 48.407 1.00 17.66 215 LYS A O 1
ATOM 1321 N N . ARG A 1 166 ? 60.769 77.904 49.251 1.00 15.63 216 ARG A N 1
ATOM 1322 C CA . ARG A 1 166 ? 61.073 78.287 50.645 1.00 14.45 216 ARG A CA 1
ATOM 1323 C C . ARG A 1 166 ? 62.461 77.784 51.041 1.00 14.10 216 ARG A C 1
ATOM 1324 O O . ARG A 1 166 ? 63.279 78.544 51.555 1.00 16.70 216 ARG A O 1
ATOM 1332 N N . TRP A 1 167 ? 62.757 76.518 50.769 1.00 12.62 217 TRP A N 1
ATOM 1333 C CA . TRP A 1 167 ? 64.091 75.998 51.111 1.00 12.17 217 TRP A CA 1
ATOM 1334 C C . TRP A 1 167 ? 65.215 76.764 50.377 1.00 19.25 217 TRP A C 1
ATOM 1335 O O . TRP A 1 167 ? 66.295 77.046 50.945 1.00 16.13 217 TRP A O 1
ATOM 1346 N N . SER A 1 168 ? 64.954 77.101 49.117 1.00 11.87 218 SER A N 1
ATOM 1347 C CA . SER A 1 168 ? 65.907 77.849 48.288 1.00 17.44 218 SER A CA 1
ATOM 1348 C C . SER A 1 168 ? 66.121 79.290 48.760 1.00 17.14 218 SER A C 1
ATOM 1349 O O . SER A 1 168 ? 67.268 79.789 48.818 1.00 15.94 218 SER A O 1
ATOM 1352 N N . ASP A 1 169 ? 65.020 79.970 49.086 1.00 16.07 219 ASP A N 1
ATOM 1353 C CA . ASP A 1 169 ? 65.113 81.300 49.670 1.00 16.47 219 ASP A CA 1
ATOM 1354 C C . ASP A 1 169 ? 65.955 81.248 50.957 1.00 14.27 219 ASP A C 1
ATOM 1355 O O . ASP A 1 169 ? 66.757 82.146 51.243 1.00 14.50 219 ASP A O 1
ATOM 1360 N N . SER A 1 170 ? 65.741 80.216 51.752 1.00 13.26 220 SER A N 1
ATOM 1361 C CA . SER A 1 170 ? 66.480 80.127 53.002 1.00 16.04 220 SER A CA 1
ATOM 1362 C C . SER A 1 170 ? 67.971 79.841 52.812 1.00 17.15 220 SER A C 1
ATOM 1363 O O . SER A 1 170 ? 68.803 80.388 53.546 1.00 13.39 220 SER A O 1
ATOM 1366 N N . ARG A 1 171 ? 68.324 78.984 51.850 1.00 14.10 221 ARG A N 1
ATOM 1367 C CA . ARG A 1 171 ? 69.753 78.747 51.604 1.00 13.50 221 ARG A CA 1
ATOM 1368 C C . ARG A 1 171 ? 70.419 80.029 51.121 1.00 14.93 221 ARG A C 1
ATOM 1369 O O . ARG A 1 171 ? 71.517 80.396 51.583 1.00 15.03 221 ARG A O 1
ATOM 1377 N N . ALA A 1 172 ? 69.748 80.748 50.219 1.00 14.48 222 ALA A N 1
ATOM 1378 C CA . ALA A 1 172 ? 70.296 81.987 49.670 1.00 12.11 222 ALA A CA 1
ATOM 1379 C C . ALA A 1 172 ? 70.487 83.036 50.766 1.00 13.17 222 ALA A C 1
ATOM 1380 O O . ALA A 1 172 ? 71.497 83.770 50.802 1.00 13.20 222 ALA A O 1
ATOM 1382 N N . ALA A 1 173 ? 69.515 83.121 51.667 1.00 12.32 223 ALA A N 1
ATOM 1383 C CA . ALA A 1 173 ? 69.595 84.099 52.744 1.00 16.07 223 ALA A CA 1
ATOM 1384 C C . ALA A 1 173 ? 70.600 83.690 53.803 1.00 14.48 223 ALA A C 1
ATOM 1385 O O . ALA A 1 173 ? 71.384 84.514 54.278 1.00 13.41 223 ALA A O 1
ATOM 1387 N N . MET A 1 174 ? 70.573 82.432 54.203 1.00 13.95 224 MET A N 1
ATOM 1388 C CA . MET A 1 174 ? 71.498 81.995 55.255 1.00 15.21 224 MET A CA 1
ATOM 1389 C C . MET A 1 174 ? 72.963 82.199 54.869 1.00 15.83 224 MET A C 1
ATOM 1390 O O . MET A 1 174 ? 73.776 82.707 55.631 1.00 13.44 224 MET A O 1
ATOM 1395 N N . THR A 1 175 ? 73.287 81.805 53.650 1.00 13.95 225 THR A N 1
ATOM 1396 C CA . THR A 1 175 ? 74.669 81.785 53.222 1.00 14.90 225 THR A CA 1
ATOM 1397 C C . THR A 1 175 ? 75.163 83.142 52.715 1.00 15.85 225 THR A C 1
ATOM 1398 O O . THR A 1 175 ? 76.332 83.472 52.922 1.00 17.57 225 THR A O 1
ATOM 1402 N N . TRP A 1 176 ? 74.325 83.920 52.028 1.00 11.06 226 TRP A N 1
ATOM 1403 C CA . TRP A 1 176 ? 74.815 85.191 51.451 1.00 12.69 226 TRP A CA 1
ATOM 1404 C C . TRP A 1 176 ? 74.042 86.418 51.933 1.00 13.18 226 TRP A C 1
ATOM 1405 O O . TRP A 1 176 ? 74.284 87.523 51.447 1.00 12.10 226 TRP A O 1
ATOM 1416 N N . GLY A 1 177 ? 73.127 86.243 52.888 1.00 13.01 227 GLY A N 1
ATOM 1417 C CA . GLY A 1 177 ? 72.334 87.367 53.379 1.00 12.17 227 GLY A CA 1
ATOM 1418 C C . GLY A 1 177 ? 72.980 88.005 54.601 1.00 17.72 227 GLY A C 1
ATOM 1419 O O . GLY A 1 177 ? 73.814 87.391 55.259 1.00 17.20 227 GLY A O 1
ATOM 1420 N N . ASP A 1 178 ? 72.587 89.233 54.904 1.00 16.25 228 ASP A N 1
ATOM 1421 C CA . ASP A 1 178 ? 73.122 89.981 56.037 1.00 15.67 228 ASP A CA 1
ATOM 1422 C C . ASP A 1 178 ? 72.225 89.801 57.256 1.00 19.00 228 ASP A C 1
ATOM 1423 O O . ASP A 1 178 ? 71.569 90.733 57.710 1.00 19.25 228 ASP A O 1
ATOM 1428 N N . LEU A 1 179 ? 72.197 88.579 57.771 1.00 19.94 229 LEU A N 1
ATOM 1429 C CA . LEU A 1 179 ? 71.238 88.178 58.784 1.00 19.37 229 LEU A CA 1
ATOM 1430 C C . LEU A 1 179 ? 71.731 88.335 60.205 1.00 19.15 229 LEU A C 1
ATOM 1431 O O . LEU A 1 179 ? 72.876 88.010 60.509 1.00 20.21 229 LEU A O 1
ATOM 1436 N N . SER A 1 180 ? 70.859 88.817 61.077 1.00 18.22 230 SER A N 1
ATOM 1437 C CA . SER A 1 180 ? 71.109 88.730 62.512 1.00 20.20 230 SER A CA 1
ATOM 1438 C C . SER A 1 180 ? 70.974 87.274 62.971 1.00 19.10 230 SER A C 1
ATOM 1439 O O . SER A 1 180 ? 70.439 86.417 62.246 1.00 14.84 230 SER A O 1
ATOM 1442 N N . ASP A 1 181 ? 71.427 86.993 64.189 1.00 18.88 231 ASP A N 1
ATOM 1443 C CA . ASP A 1 181 ? 71.331 85.654 64.724 1.00 16.85 231 ASP A CA 1
ATOM 1444 C C . ASP A 1 181 ? 69.856 85.206 64.801 1.00 15.96 231 ASP A C 1
ATOM 1445 O O . ASP A 1 181 ? 69.540 84.049 64.493 1.00 14.44 231 ASP A O 1
ATOM 1450 N N . GLU A 1 182 ? 68.962 86.126 65.183 1.00 15.63 232 GLU A N 1
ATOM 1451 C CA A GLU A 1 182 ? 67.538 85.805 65.270 0.45 20.64 232 GLU A CA 1
ATOM 1452 C CA B GLU A 1 182 ? 67.540 85.826 65.279 0.55 21.00 232 GLU A CA 1
ATOM 1453 C C . GLU A 1 182 ? 66.916 85.591 63.897 1.00 19.89 232 GLU A C 1
ATOM 1454 O O . GLU A 1 182 ? 66.072 84.709 63.721 1.00 17.14 232 GLU A O 1
ATOM 1465 N N . GLU A 1 183 ? 67.337 86.372 62.904 1.00 15.00 233 GLU A N 1
ATOM 1466 C CA . GLU A 1 183 ? 66.797 86.199 61.551 1.00 17.21 233 GLU A CA 1
ATOM 1467 C C . GLU A 1 183 ? 67.230 84.871 60.928 1.00 16.61 233 GLU A C 1
ATOM 1468 O O . GLU A 1 183 ? 66.587 84.405 59.996 1.00 16.00 233 GLU A O 1
ATOM 1474 N N . GLN A 1 184 ? 68.333 84.291 61.416 1.00 13.45 234 GLN A N 1
ATOM 1475 C CA . GLN A 1 184 ? 68.830 83.018 60.881 1.00 12.90 234 GLN A CA 1
ATOM 1476 C C . GLN A 1 184 ? 67.945 81.840 61.304 1.00 12.87 234 GLN A C 1
ATOM 1477 O O . GLN A 1 184 ? 68.001 80.782 60.675 1.00 13.13 234 GLN A O 1
ATOM 1483 N N . ILE A 1 185 ? 67.163 82.017 62.367 1.00 13.46 235 ILE A N 1
ATOM 1484 C CA . ILE A 1 185 ? 66.396 80.894 62.957 1.00 13.66 235 ILE A CA 1
ATOM 1485 C C . ILE A 1 185 ? 65.356 80.258 62.001 1.00 15.41 235 ILE A C 1
ATOM 1486 O O . ILE A 1 185 ? 65.413 79.073 61.824 1.00 14.46 235 ILE A O 1
ATOM 1491 N N . PRO A 1 186 ? 64.437 81.029 61.367 1.00 13.70 236 PRO A N 1
ATOM 1492 C CA . PRO A 1 186 ? 63.555 80.284 60.433 1.00 13.61 236 PRO A CA 1
ATOM 1493 C C . PRO A 1 186 ? 64.308 79.613 59.308 1.00 12.95 236 PRO A C 1
ATOM 1494 O O . PRO A 1 186 ? 63.944 78.506 58.932 1.00 12.92 236 PRO A O 1
ATOM 1498 N N . HIS A 1 187 ? 65.365 80.234 58.814 1.00 12.54 237 HIS A N 1
ATOM 1499 C CA . HIS A 1 187 ? 66.128 79.641 57.719 1.00 16.78 237 HIS A CA 1
ATOM 1500 C C . HIS A 1 187 ? 66.836 78.362 58.152 1.00 13.97 237 HIS A C 1
ATOM 1501 O O . HIS A 1 187 ? 66.958 77.429 57.375 1.00 13.17 237 HIS A O 1
ATOM 1508 N N . ALA A 1 188 ? 67.300 78.326 59.392 1.00 12.04 238 ALA A N 1
ATOM 1509 C CA . ALA A 1 188 ? 67.957 77.133 59.918 1.00 14.80 238 ALA A CA 1
ATOM 1510 C C . ALA A 1 188 ? 67.001 75.944 59.886 1.00 13.79 238 ALA A C 1
ATOM 1511 O O . ALA A 1 188 ? 67.399 74.854 59.496 1.00 12.67 238 ALA A O 1
ATOM 1513 N N . HIS A 1 189 ? 65.760 76.162 60.313 1.00 13.44 239 HIS A N 1
ATOM 1514 C CA . HIS A 1 189 ? 64.762 75.079 60.348 1.00 15.70 239 HIS A CA 1
ATOM 1515 C C . HIS A 1 189 ? 64.521 74.577 58.918 1.00 14.86 239 HIS A C 1
ATOM 1516 O O . HIS A 1 189 ? 64.421 73.387 58.692 1.00 14.23 239 HIS A O 1
ATOM 1523 N N . ASN A 1 190 ? 64.440 75.495 57.959 1.00 12.65 240 ASN A N 1
ATOM 1524 C CA . ASN A 1 190 ? 64.206 75.134 56.568 1.00 16.60 240 ASN A CA 1
ATOM 1525 C C . ASN A 1 190 ? 65.377 74.339 55.984 1.00 16.55 240 ASN A C 1
ATOM 1526 O O . ASN A 1 190 ? 65.158 73.351 55.281 1.00 12.75 240 ASN A O 1
ATOM 1531 N N . LEU A 1 191 ? 66.605 74.769 56.286 1.00 12.99 241 LEU A N 1
ATOM 1532 C CA . LEU A 1 191 ? 67.782 74.019 55.836 1.00 13.92 241 LEU A CA 1
ATOM 1533 C C . LEU A 1 191 ? 67.768 72.605 56.392 1.00 15.48 241 LEU A C 1
ATOM 1534 O O . LEU A 1 191 ? 68.085 71.645 55.675 1.00 15.84 241 LEU A O 1
ATOM 1539 N N . VAL A 1 192 ? 67.361 72.453 57.656 1.00 14.40 242 VAL A N 1
ATOM 1540 C CA . VAL A 1 192 ? 67.256 71.107 58.225 1.00 14.64 242 VAL A CA 1
ATOM 1541 C C . VAL A 1 192 ? 66.276 70.255 57.417 1.00 15.96 242 VAL A C 1
ATOM 1542 O O . VAL A 1 192 ? 66.571 69.079 57.089 1.00 17.10 242 VAL A O 1
ATOM 1546 N N . GLU A 1 193 ? 65.120 70.837 57.093 1.00 13.66 243 GLU A N 1
ATOM 1547 C CA . GLU A 1 193 ? 64.091 70.126 56.306 1.00 13.81 243 GLU A CA 1
ATOM 1548 C C . GLU A 1 193 ? 64.619 69.728 54.948 1.00 15.34 243 GLU A C 1
ATOM 1549 O O . GLU A 1 193 ? 64.444 68.577 54.509 1.00 19.02 243 GLU A O 1
ATOM 1555 N N . TYR A 1 194 ? 65.257 70.691 54.292 1.00 15.96 244 TYR A N 1
ATOM 1556 C CA . TYR A 1 194 ? 65.826 70.511 52.971 1.00 15.97 244 TYR A CA 1
ATOM 1557 C C . TYR A 1 194 ? 66.799 69.292 52.951 1.00 13.22 244 TYR A C 1
ATOM 1558 O O . TYR A 1 194 ? 66.674 68.383 52.125 1.00 13.69 244 TYR A O 1
ATOM 1567 N N . TRP A 1 195 ? 67.744 69.275 53.883 1.00 13.06 245 TRP A N 1
ATOM 1568 C CA . TRP A 1 195 ? 68.758 68.213 53.919 1.00 13.98 245 TRP A CA 1
ATOM 1569 C C . TRP A 1 195 ? 68.132 66.851 54.192 1.00 16.98 245 TRP A C 1
ATOM 1570 O O . TRP A 1 195 ? 68.543 65.839 53.600 1.00 18.34 245 TRP A O 1
ATOM 1581 N N . GLN A 1 196 ? 67.134 66.806 55.081 1.00 16.69 246 GLN A N 1
ATOM 1582 C CA . GLN A 1 196 ? 66.447 65.544 55.359 1.00 20.48 246 GLN A CA 1
ATOM 1583 C C . GLN A 1 196 ? 65.763 64.981 54.103 1.00 20.63 246 GLN A C 1
ATOM 1584 O O . GLN A 1 196 ? 65.740 63.764 53.902 1.00 18.28 246 GLN A O 1
ATOM 1590 N N . GLU A 1 197 ? 65.200 65.870 53.284 1.00 17.34 247 GLU A N 1
ATOM 1591 C CA . GLU A 1 197 ? 64.508 65.441 52.075 1.00 17.05 247 GLU A CA 1
ATOM 1592 C C . GLU A 1 197 ? 65.505 64.945 51.009 1.00 16.01 247 GLU A C 1
ATOM 1593 O O . GLU A 1 197 ? 65.252 63.957 50.347 1.00 16.82 247 GLU A O 1
ATOM 1599 N N . CYS A 1 198 ? 66.631 65.621 50.865 1.00 15.30 248 CYS A N 1
ATOM 1600 C CA . CYS A 1 198 ? 67.719 65.152 49.998 1.00 19.78 248 CYS A CA 1
ATOM 1601 C C . CYS A 1 198 ? 68.141 63.732 50.362 1.00 20.61 248 CYS A C 1
ATOM 1602 O O . CYS A 1 198 ? 68.220 62.832 49.495 1.00 20.06 248 CYS A O 1
ATOM 1605 N N . GLN A 1 199 ? 68.366 63.507 51.650 1.00 18.80 249 GLN A N 1
ATOM 1606 C CA . GLN A 1 199 ? 68.751 62.170 52.117 1.00 21.30 249 GLN A CA 1
ATOM 1607 C C . GLN A 1 199 ? 67.630 61.142 51.897 1.00 21.76 249 GLN A C 1
ATOM 1608 O O . GLN A 1 199 ? 67.890 59.986 51.538 1.00 23.41 249 GLN A O 1
ATOM 1614 N N . ARG A 1 200 ? 66.388 61.563 52.116 1.00 18.99 250 ARG A N 1
ATOM 1615 C CA . ARG A 1 200 ? 65.239 60.676 51.950 1.00 19.07 250 ARG A CA 1
ATOM 1616 C C . ARG A 1 200 ? 65.147 60.207 50.508 1.00 20.83 250 ARG A C 1
ATOM 1617 O O . ARG A 1 200 ? 64.803 59.074 50.227 1.00 20.85 250 ARG A O 1
ATOM 1625 N N . MET A 1 201 ? 65.437 61.107 49.577 1.00 21.18 251 MET A N 1
ATOM 1626 C CA A MET A 1 201 ? 65.306 60.740 48.178 0.59 23.18 251 MET A CA 1
ATOM 1627 C CA B MET A 1 201 ? 65.349 60.795 48.155 0.41 22.80 251 MET A CA 1
ATOM 1628 C C . MET A 1 201 ? 66.390 59.755 47.739 1.00 23.25 251 MET A C 1
ATOM 1629 O O . MET A 1 201 ? 66.119 58.874 46.928 1.00 22.21 251 MET A O 1
ATOM 1638 N N . VAL A 1 202 ? 67.585 59.856 48.306 1.00 24.26 252 VAL A N 1
ATOM 1639 C CA . VAL A 1 202 ? 68.650 58.871 48.009 1.00 23.91 252 VAL A CA 1
ATOM 1640 C C . VAL A 1 202 ? 68.260 57.493 48.538 1.00 25.73 252 VAL A C 1
ATOM 1641 O O . VAL A 1 202 ? 68.416 56.450 47.840 1.00 25.91 252 VAL A O 1
ATOM 1645 N N . ALA A 1 203 ? 67.734 57.466 49.763 1.00 22.86 253 ALA A N 1
ATOM 1646 C CA . ALA A 1 203 ? 67.248 56.201 50.328 1.00 24.76 253 ALA A CA 1
ATOM 1647 C C . ALA A 1 203 ? 66.110 55.623 49.482 1.00 27.74 253 ALA A C 1
ATOM 1648 O O . ALA A 1 203 ? 66.045 54.412 49.232 1.00 30.92 253 ALA A O 1
ATOM 1650 N N . ASP A 1 204 ? 65.203 56.478 49.032 1.00 26.46 254 ASP A N 1
ATOM 1651 C CA . ASP A 1 204 ? 64.095 55.989 48.217 1.00 28.08 254 ASP A CA 1
ATOM 1652 C C . ASP A 1 204 ? 64.581 55.390 46.889 1.00 30.00 254 ASP A C 1
ATOM 1653 O O . ASP A 1 204 ? 64.036 54.378 46.422 1.00 30.48 254 ASP A O 1
ATOM 1658 N N . ALA A 1 205 ? 65.619 55.981 46.305 1.00 28.32 255 ALA A N 1
ATOM 1659 C CA . ALA A 1 205 ? 66.202 55.462 45.061 1.00 29.58 255 ALA A CA 1
ATOM 1660 C C . ALA A 1 205 ? 66.850 54.106 45.283 1.00 29.44 255 ALA A C 1
ATOM 1661 O O . ALA A 1 205 ? 66.750 53.215 44.430 1.00 28.26 255 ALA A O 1
ATOM 1663 N N . HIS A 1 206 ? 67.526 53.944 46.418 1.00 28.29 256 HIS A N 1
ATOM 1664 C CA . HIS A 1 206 ? 68.107 52.641 46.744 1.00 29.52 256 HIS A CA 1
ATOM 1665 C C . HIS A 1 206 ? 67.053 51.552 46.796 1.00 32.90 256 HIS A C 1
ATOM 1666 O O . HIS A 1 206 ? 67.288 50.418 46.342 1.00 33.00 256 HIS A O 1
ATOM 1673 N N . ALA A 1 207 ? 65.882 51.900 47.334 1.00 35.61 257 ALA A N 1
ATOM 1674 C CA . ALA A 1 207 ? 64.850 50.898 47.615 1.00 38.64 257 ALA A CA 1
ATOM 1675 C C . ALA A 1 207 ? 63.941 50.628 46.415 1.00 39.84 257 ALA A C 1
ATOM 1676 O O . ALA A 1 207 ? 63.410 49.529 46.274 1.00 40.26 257 ALA A O 1
ATOM 1678 N N . HIS A 1 208 ? 63.760 51.616 45.543 1.00 40.39 258 HIS A N 1
ATOM 1679 C CA . HIS A 1 208 ? 62.747 51.469 44.499 1.00 42.44 258 HIS A CA 1
ATOM 1680 C C . HIS A 1 208 ? 63.204 51.879 43.105 1.00 43.13 258 HIS A C 1
ATOM 1681 O O . HIS A 1 208 ? 62.399 51.900 42.180 1.00 44.07 258 HIS A O 1
ATOM 1688 N N . GLY A 1 209 ? 64.479 52.238 42.960 1.00 41.42 259 GLY A N 1
ATOM 1689 C CA . GLY A 1 209 ? 65.017 52.663 41.673 1.00 37.81 259 GLY A CA 1
ATOM 1690 C C . GLY A 1 209 ? 64.341 53.931 41.167 1.00 34.91 259 GLY A C 1
ATOM 1691 O O . GLY A 1 209 ? 64.034 54.844 41.950 1.00 31.02 259 GLY A O 1
ATOM 1692 N N . GLY A 1 210 ? 64.108 53.987 39.860 1.00 34.81 260 GLY A N 1
ATOM 1693 C CA . GLY A 1 210 ? 63.408 55.105 39.256 1.00 36.28 260 GLY A CA 1
ATOM 1694 C C . GLY A 1 210 ? 64.023 55.601 37.964 1.00 39.29 260 GLY A C 1
ATOM 1695 O O . GLY A 1 210 ? 65.084 55.135 37.550 1.00 41.92 260 GLY A O 1
ATOM 1696 N N . ASP A 1 211 ? 63.346 56.550 37.322 1.00 40.06 261 ASP A N 1
ATOM 1697 C CA . ASP A 1 211 ? 63.824 57.125 36.070 1.00 40.23 261 ASP A CA 1
ATOM 1698 C C . ASP A 1 211 ? 64.061 58.624 36.244 1.00 37.97 261 ASP A C 1
ATOM 1699 O O . ASP A 1 211 ? 63.250 59.473 35.843 1.00 35.46 261 ASP A O 1
ATOM 1704 N N . ASN A 1 212 ? 65.187 58.934 36.873 1.00 35.43 262 ASN A N 1
ATOM 1705 C CA . ASN A 1 212 ? 65.560 60.304 37.164 1.00 31.55 262 ASN A CA 1
ATOM 1706 C C . ASN A 1 212 ? 67.030 60.332 37.530 1.00 30.92 262 ASN A C 1
ATOM 1707 O O . ASN A 1 212 ? 67.671 59.276 37.639 1.00 30.39 262 ASN A O 1
ATOM 1712 N N . LEU A 1 213 ? 67.534 61.535 37.787 1.00 28.04 263 LEU A N 1
ATOM 1713 C CA . LEU A 1 213 ? 68.933 61.746 38.103 1.00 27.45 263 LEU A CA 1
ATOM 1714 C C . LEU A 1 213 ? 69.367 61.076 39.421 1.00 28.10 263 LEU A C 1
ATOM 1715 O O . LEU A 1 213 ? 70.472 60.516 39.498 1.00 28.27 263 LEU A O 1
ATOM 1720 N N . THR A 1 214 ? 68.512 61.128 40.448 1.00 26.77 264 THR A N 1
ATOM 1721 C CA . THR A 1 214 ? 68.817 60.489 41.742 1.00 26.25 264 THR A CA 1
ATOM 1722 C C . THR A 1 214 ? 69.035 58.992 41.567 1.00 28.14 264 THR A C 1
ATOM 1723 O O . THR A 1 214 ? 70.045 58.429 42.030 1.00 26.83 264 THR A O 1
ATOM 1727 N N . ALA A 1 215 ? 68.112 58.346 40.856 1.00 29.98 265 ALA A N 1
ATOM 1728 C CA . ALA A 1 215 ? 68.231 56.910 40.633 1.00 29.06 265 ALA A CA 1
ATOM 1729 C C . ALA A 1 215 ? 69.453 56.580 39.771 1.00 27.96 265 ALA A C 1
ATOM 1730 O O . ALA A 1 215 ? 70.116 55.573 39.989 1.00 27.87 265 ALA A O 1
ATOM 1732 N N . ASP A 1 216 ? 69.752 57.437 38.803 1.00 27.62 266 ASP A N 1
ATOM 1733 C CA . ASP A 1 216 ? 70.931 57.242 37.961 1.00 30.79 266 ASP A CA 1
ATOM 1734 C C . ASP A 1 216 ? 72.222 57.295 38.791 1.00 29.70 266 ASP A C 1
ATOM 1735 O O . ASP A 1 216 ? 73.157 56.538 38.555 1.00 31.23 266 ASP A O 1
ATOM 1740 N N . LEU A 1 217 ? 72.264 58.215 39.745 1.00 26.73 267 LEU A N 1
ATOM 1741 C CA . LEU A 1 217 ? 73.417 58.359 40.620 1.00 26.55 267 LEU A CA 1
ATOM 1742 C C . LEU A 1 217 ? 73.559 57.130 41.494 1.00 24.50 267 LEU A C 1
ATOM 1743 O O . LEU A 1 217 ? 74.660 56.605 41.673 1.00 25.98 267 LEU A O 1
ATOM 1748 N N . VAL A 1 218 ? 72.448 56.636 42.014 1.00 26.05 268 VAL A N 1
ATOM 1749 C CA . VAL A 1 218 ? 72.514 55.423 42.824 1.00 26.57 268 VAL A CA 1
ATOM 1750 C C . VAL A 1 218 ? 72.921 54.216 41.962 1.00 29.68 268 VAL A C 1
ATOM 1751 O O . VAL A 1 218 ? 73.688 53.349 42.424 1.00 29.28 268 VAL A O 1
ATOM 1755 N N . ARG A 1 219 ? 72.433 54.147 40.718 1.00 31.35 269 ARG A N 1
ATOM 1756 C CA . ARG A 1 219 ? 72.823 53.041 39.827 1.00 32.06 269 ARG A CA 1
ATOM 1757 C C . ARG A 1 219 ? 74.324 53.128 39.496 1.00 31.35 269 ARG A C 1
ATOM 1758 O O . ARG A 1 219 ? 74.989 52.103 39.381 1.00 32.14 269 ARG A O 1
ATOM 1766 N N . ALA A 1 220 ? 74.866 54.340 39.371 1.00 28.87 270 ALA A N 1
ATOM 1767 C CA . ALA A 1 220 ? 76.309 54.475 39.149 1.00 29.02 270 ALA A CA 1
ATOM 1768 C C . ALA A 1 220 ? 77.106 53.870 40.319 1.00 34.50 270 ALA A C 1
ATOM 1769 O O . ALA A 1 220 ? 78.004 53.035 40.112 1.00 35.08 270 ALA A O 1
ATOM 1771 N N . GLN A 1 221 ? 76.735 54.254 41.539 1.00 28.74 271 GLN A N 1
ATOM 1772 C CA . GLN A 1 221 ? 77.356 53.727 42.754 1.00 29.21 271 GLN A CA 1
ATOM 1773 C C . GLN A 1 221 ? 77.220 52.219 42.800 1.00 34.30 271 GLN A C 1
ATOM 1774 O O . GLN A 1 221 ? 78.162 51.517 43.179 1.00 36.65 271 GLN A O 1
ATOM 1780 N N . GLN A 1 222 ? 76.047 51.720 42.418 1.00 32.29 272 GLN A N 1
ATOM 1781 C CA . GLN A 1 222 ? 75.805 50.285 42.395 1.00 34.78 272 GLN A CA 1
ATOM 1782 C C . GLN A 1 222 ? 76.667 49.597 41.350 1.00 36.60 272 GLN A C 1
ATOM 1783 O O . GLN A 1 222 ? 77.018 48.422 41.498 1.00 35.75 272 GLN A O 1
ATOM 1789 N N . GLU A 1 223 ? 77.012 50.325 40.293 1.00 35.05 273 GLU A N 1
ATOM 1790 C CA . GLU A 1 223 ? 77.843 49.735 39.250 1.00 39.97 273 GLU A CA 1
ATOM 1791 C C . GLU A 1 223 ? 79.339 49.875 39.561 1.00 39.12 273 GLU A C 1
ATOM 1792 O O . GLU A 1 223 ? 80.179 49.425 38.790 1.00 39.14 273 GLU A O 1
ATOM 1798 N N . GLY A 1 224 ? 79.672 50.490 40.693 1.00 37.10 274 GLY A N 1
ATOM 1799 C CA . GLY A 1 224 ? 81.055 50.561 41.140 1.00 34.01 274 GLY A CA 1
ATOM 1800 C C . GLY A 1 224 ? 81.714 51.942 41.148 1.00 34.35 274 GLY A C 1
ATOM 1801 O O . GLY A 1 224 ? 82.867 52.072 41.552 1.00 35.80 274 GLY A O 1
ATOM 1802 N N . GLN A 1 225 ? 81.003 52.974 40.707 1.00 32.87 275 GLN A N 1
ATOM 1803 C CA . GLN A 1 225 ? 81.548 54.338 40.719 1.00 31.51 275 GLN A CA 1
ATOM 1804 C C . GLN A 1 225 ? 81.755 54.841 42.153 1.00 30.57 275 GLN A C 1
ATOM 1805 O O . GLN A 1 225 ? 80.922 54.577 43.033 1.00 27.95 275 GLN A O 1
ATOM 1811 N N . GLU A 1 226 ? 82.833 55.591 42.385 1.00 27.82 276 GLU A N 1
ATOM 1812 C CA . GLU A 1 226 ? 83.135 56.021 43.745 1.00 26.85 276 GLU A CA 1
ATOM 1813 C C . GLU A 1 226 ? 82.393 57.291 44.075 1.00 25.85 276 GLU A C 1
ATOM 1814 O O . GLU A 1 226 ? 82.831 58.405 43.763 1.00 26.06 276 GLU A O 1
ATOM 1820 N N . ILE A 1 227 ? 81.235 57.096 44.702 1.00 24.58 277 ILE A N 1
ATOM 1821 C CA . ILE A 1 227 ? 80.467 58.192 45.240 1.00 23.44 277 ILE A CA 1
ATOM 1822 C C . ILE A 1 227 ? 79.542 57.659 46.364 1.00 28.60 277 ILE A C 1
ATOM 1823 O O . ILE A 1 227 ? 78.789 56.704 46.166 1.00 27.55 277 ILE A O 1
ATOM 1828 N N . THR A 1 228 ? 79.618 58.260 47.545 1.00 21.94 278 THR A N 1
ATOM 1829 C CA . THR A 1 228 ? 78.860 57.771 48.697 1.00 25.72 278 THR A CA 1
ATOM 1830 C C . THR A 1 228 ? 77.426 58.313 48.721 1.00 24.61 278 THR A C 1
ATOM 1831 O O . THR A 1 228 ? 77.116 59.250 48.005 1.00 20.32 278 THR A O 1
ATOM 1835 N N . ASP A 1 229 ? 76.563 57.704 49.534 1.00 23.82 279 ASP A N 1
ATOM 1836 C CA . ASP A 1 229 ? 75.200 58.219 49.717 1.00 23.45 279 ASP A CA 1
ATOM 1837 C C . ASP A 1 229 ? 75.210 59.665 50.224 1.00 22.76 279 ASP A C 1
ATOM 1838 O O . ASP A 1 229 ? 74.390 60.491 49.798 1.00 18.48 279 ASP A O 1
ATOM 1843 N N . HIS A 1 230 ? 76.135 59.994 51.125 1.00 18.84 280 HIS A N 1
ATOM 1844 C CA . HIS A 1 230 ? 76.230 61.393 51.584 1.00 17.63 280 HIS A CA 1
ATOM 1845 C C . HIS A 1 230 ? 76.595 62.316 50.388 1.00 17.16 280 HIS A C 1
ATOM 1846 O O . HIS A 1 230 ? 76.065 63.403 50.242 1.00 16.31 280 HIS A O 1
ATOM 1853 N N . GLU A 1 231 ? 77.474 61.862 49.510 1.00 20.01 281 GLU A N 1
ATOM 1854 C CA . GLU A 1 231 ? 77.832 62.677 48.339 1.00 19.16 281 GLU A CA 1
ATOM 1855 C C . GLU A 1 231 ? 76.682 62.814 47.297 1.00 18.93 281 GLU A C 1
ATOM 1856 O O . GLU A 1 231 ? 76.504 63.870 46.670 1.00 16.83 281 GLU A O 1
ATOM 1862 N N . ILE A 1 232 ? 75.900 61.754 47.113 1.00 20.33 282 ILE A N 1
ATOM 1863 C CA . ILE A 1 232 ? 74.761 61.824 46.210 1.00 18.32 282 ILE A CA 1
ATOM 1864 C C . ILE A 1 232 ? 73.725 62.817 46.805 1.00 17.30 282 ILE A C 1
ATOM 1865 O O . ILE A 1 232 ? 73.223 63.693 46.117 1.00 17.20 282 ILE A O 1
ATOM 1870 N N . ALA A 1 233 ? 73.443 62.685 48.095 1.00 17.06 283 ALA A N 1
ATOM 1871 C CA . ALA A 1 233 ? 72.499 63.581 48.769 1.00 16.52 283 ALA A CA 1
ATOM 1872 C C . ALA A 1 233 ? 72.962 65.030 48.644 1.00 15.46 283 ALA A C 1
ATOM 1873 O O . ALA A 1 233 ? 72.148 65.940 48.433 1.00 16.25 283 ALA A O 1
ATOM 1875 N N . SER A 1 234 ? 74.274 65.218 48.729 1.00 15.67 284 SER A N 1
ATOM 1876 C CA . SER A 1 234 ? 74.865 66.538 48.577 1.00 17.32 284 SER A CA 1
ATOM 1877 C C . SER A 1 234 ? 74.715 67.068 47.144 1.00 16.13 284 SER A C 1
ATOM 1878 O O . SER A 1 234 ? 74.519 68.283 46.945 1.00 15.27 284 SER A O 1
ATOM 1881 N N . LEU A 1 235 ? 74.784 66.181 46.152 1.00 15.78 285 LEU A N 1
ATOM 1882 C CA . LEU A 1 235 ? 74.514 66.578 44.762 1.00 15.80 285 LEU A CA 1
ATOM 1883 C C . LEU A 1 235 ? 73.047 67.002 44.633 1.00 17.17 285 LEU A C 1
ATOM 1884 O O . LEU A 1 235 ? 72.731 67.934 43.912 1.00 18.51 285 LEU A O 1
ATOM 1889 N N . LEU A 1 236 ? 72.129 66.302 45.301 1.00 16.55 286 LEU A N 1
ATOM 1890 C CA . LEU A 1 236 ? 70.749 66.804 45.307 1.00 15.88 286 LEU A CA 1
ATOM 1891 C C . LEU A 1 236 ? 70.626 68.174 45.991 1.00 16.59 286 LEU A C 1
ATOM 1892 O O . LEU A 1 236 ? 69.949 69.052 45.467 1.00 16.33 286 LEU A O 1
ATOM 1897 N N . TYR A 1 237 ? 71.280 68.353 47.142 1.00 15.89 287 TYR A N 1
ATOM 1898 C CA . TYR A 1 237 ? 71.301 69.640 47.857 1.00 17.25 287 TYR A CA 1
ATOM 1899 C C . TYR A 1 237 ? 71.790 70.743 46.897 1.00 17.14 287 TYR A C 1
ATOM 1900 O O . TYR A 1 237 ? 71.247 71.846 46.852 1.00 15.33 287 TYR A O 1
ATOM 1909 N N . SER A 1 238 ? 72.784 70.410 46.086 1.00 14.18 288 SER A N 1
ATOM 1910 C CA . SER A 1 238 ? 73.292 71.341 45.085 1.00 16.66 288 SER A CA 1
ATOM 1911 C C . SER A 1 238 ? 72.268 71.632 43.964 1.00 18.42 288 SER A C 1
ATOM 1912 O O . SER A 1 238 ? 71.830 72.771 43.759 1.00 19.76 288 SER A O 1
ATOM 1915 N N . LEU A 1 239 ? 71.871 70.585 43.260 1.00 17.13 289 LEU A N 1
ATOM 1916 C CA . LEU A 1 239 ? 71.045 70.756 42.074 1.00 18.47 289 LEU A CA 1
ATOM 1917 C C . LEU A 1 239 ? 69.643 71.291 42.384 1.00 19.12 289 LEU A C 1
ATOM 1918 O O . LEU A 1 239 ? 69.088 72.066 41.614 1.00 20.23 289 LEU A O 1
ATOM 1923 N N . LEU A 1 240 ? 69.080 70.925 43.534 1.00 18.68 290 LEU A N 1
ATOM 1924 C CA . LEU A 1 240 ? 67.728 71.389 43.861 1.00 18.42 290 LEU A CA 1
ATOM 1925 C C . LEU A 1 240 ? 67.706 72.835 44.317 1.00 18.65 290 LEU A C 1
ATOM 1926 O O . LEU A 1 240 ? 66.632 73.363 44.655 1.00 19.19 290 LEU A O 1
ATOM 1931 N N . PHE A 1 241 ? 68.877 73.466 44.327 1.00 15.35 291 PHE A N 1
ATOM 1932 C CA . PHE A 1 241 ? 69.011 74.892 44.650 1.00 16.90 291 PHE A CA 1
ATOM 1933 C C . PHE A 1 241 ? 69.581 75.647 43.448 1.00 17.62 291 PHE A C 1
ATOM 1934 O O . PHE A 1 241 ? 68.909 76.515 42.867 1.00 16.97 291 PHE A O 1
ATOM 1942 N N . ALA A 1 242 ? 70.799 75.280 43.066 1.00 13.46 292 ALA A N 1
ATOM 1943 C CA . ALA A 1 242 ? 71.474 75.911 41.934 1.00 18.15 292 ALA A CA 1
ATOM 1944 C C . ALA A 1 242 ? 70.704 75.694 40.636 1.00 18.60 292 ALA A C 1
ATOM 1945 O O . ALA A 1 242 ? 70.846 76.463 39.687 1.00 20.64 292 ALA A O 1
ATOM 1947 N N . GLY A 1 243 ? 69.913 74.628 40.589 1.00 19.42 293 GLY A N 1
ATOM 1948 C CA . GLY A 1 243 ? 69.234 74.227 39.368 1.00 18.32 293 GLY A CA 1
ATOM 1949 C C . GLY A 1 243 ? 67.970 75.007 39.036 1.00 20.50 293 GLY A C 1
ATOM 1950 O O . GLY A 1 243 ? 67.378 74.756 38.005 1.00 23.91 293 GLY A O 1
ATOM 1951 N N . HIS A 1 244 ? 67.560 75.957 39.873 1.00 18.86 294 HIS A N 1
ATOM 1952 C CA . HIS A 1 244 ? 66.380 76.740 39.542 1.00 23.10 294 HIS A CA 1
ATOM 1953 C C . HIS A 1 244 ? 66.406 78.183 40.013 1.00 22.95 294 HIS A C 1
ATOM 1954 O O . HIS A 1 244 ? 65.904 79.044 39.311 1.00 21.42 294 HIS A O 1
ATOM 1961 N N . GLU A 1 245 ? 66.994 78.449 41.174 1.00 24.94 295 GLU A N 1
ATOM 1962 C CA . GLU A 1 245 ? 66.966 79.805 41.745 1.00 26.05 295 GLU A CA 1
ATOM 1963 C C . GLU A 1 245 ? 67.504 80.878 40.760 1.00 21.50 295 GLU A C 1
ATOM 1964 O O . GLU A 1 245 ? 66.869 81.886 40.495 1.00 20.26 295 GLU A O 1
ATOM 1970 N N . THR A 1 246 ? 68.670 80.631 40.196 1.00 20.00 296 THR A N 1
ATOM 1971 C CA . THR A 1 246 ? 69.273 81.570 39.270 1.00 16.88 296 THR A CA 1
ATOM 1972 C C . THR A 1 246 ? 68.573 81.600 37.893 1.00 17.72 296 THR A C 1
ATOM 1973 O O . THR A 1 246 ? 68.707 82.564 37.153 1.00 16.20 296 THR A O 1
ATOM 1977 N N . THR A 1 247 ? 67.878 80.529 37.530 1.00 16.17 297 THR A N 1
ATOM 1978 C CA . THR A 1 247 ? 67.180 80.507 36.242 1.00 18.24 297 THR A CA 1
ATOM 1979 C C . THR A 1 247 ? 65.874 81.279 36.362 1.00 18.32 297 THR A C 1
ATOM 1980 O O . THR A 1 247 ? 65.482 81.984 35.437 1.00 16.62 297 THR A O 1
ATOM 1984 N N . THR A 1 248 ? 65.208 81.161 37.518 1.00 16.63 298 THR A N 1
ATOM 1985 C CA . THR A 1 248 ? 64.056 82.028 37.783 1.00 18.28 298 THR A CA 1
ATOM 1986 C C . THR A 1 248 ? 64.449 83.492 37.641 1.00 18.65 298 THR A C 1
ATOM 1987 O O . THR A 1 248 ? 63.767 84.279 36.991 1.00 19.42 298 THR A O 1
ATOM 1991 N N . THR A 1 249 ? 65.571 83.840 38.247 1.00 16.98 299 THR A N 1
ATOM 1992 C CA . THR A 1 249 ? 66.108 85.187 38.133 1.00 18.99 299 THR A CA 1
ATOM 1993 C C . THR A 1 249 ? 66.406 85.576 36.683 1.00 19.98 299 THR A C 1
ATOM 1994 O O . THR A 1 249 ? 66.024 86.668 36.230 1.00 17.48 299 THR A O 1
ATOM 1998 N N . LEU A 1 250 ? 67.064 84.676 35.945 1.00 16.63 300 LEU A N 1
ATOM 1999 C CA . LEU A 1 250 ? 67.413 84.956 34.560 1.00 16.83 300 LEU A CA 1
ATOM 2000 C C . LEU A 1 250 ? 66.178 85.232 33.699 1.00 19.34 300 LEU A C 1
ATOM 2001 O O . LEU A 1 250 ? 66.145 86.201 32.939 1.00 17.43 300 LEU A O 1
ATOM 2006 N N . ILE A 1 251 ? 65.175 84.358 33.789 1.00 19.45 301 ILE A N 1
ATOM 2007 C CA . ILE A 1 251 ? 63.946 84.546 33.028 1.00 19.74 301 ILE A CA 1
ATOM 2008 C C . ILE A 1 251 ? 63.311 85.890 33.396 1.00 19.11 301 ILE A C 1
ATOM 2009 O O . ILE A 1 251 ? 62.886 86.646 32.519 1.00 18.32 301 ILE A O 1
ATOM 2014 N N . SER A 1 252 ? 63.282 86.183 34.686 1.00 17.84 302 SER A N 1
ATOM 2015 C CA . SER A 1 252 ? 62.746 87.460 35.175 1.00 20.77 302 SER A CA 1
ATOM 2016 C C . SER A 1 252 ? 63.494 88.631 34.547 1.00 20.63 302 SER A C 1
ATOM 2017 O O . SER A 1 252 ? 62.884 89.573 34.032 1.00 19.10 302 SER A O 1
ATOM 2020 N N . ASN A 1 253 ? 64.821 88.562 34.582 1.00 20.50 303 ASN A N 1
ATOM 2021 C CA . ASN A 1 253 ? 65.642 89.652 34.044 1.00 22.63 303 ASN A CA 1
ATOM 2022 C C . ASN A 1 253 ? 65.541 89.806 32.541 1.00 23.10 303 ASN A C 1
ATOM 2023 O O . ASN A 1 253 ? 65.704 90.907 32.004 1.00 23.83 303 ASN A O 1
ATOM 2028 N N . CYS A 1 254 ? 65.318 88.704 31.836 1.00 19.35 304 CYS A N 1
ATOM 2029 C CA . CYS A 1 254 ? 65.152 88.816 30.387 1.00 19.31 304 CYS A CA 1
ATOM 2030 C C . CYS A 1 254 ? 64.040 89.799 30.066 1.00 22.17 304 CYS A C 1
ATOM 2031 O O . CYS A 1 254 ? 64.192 90.685 29.230 1.00 23.00 304 CYS A O 1
ATOM 2034 N N . PHE A 1 255 ? 62.922 89.651 30.759 1.00 20.07 305 PHE A N 1
ATOM 2035 C CA . PHE A 1 255 ? 61.804 90.545 30.512 1.00 23.21 305 PHE A CA 1
ATOM 2036 C C . PHE A 1 255 ? 62.035 91.917 31.113 1.00 21.05 305 PHE A C 1
ATOM 2037 O O . PHE A 1 255 ? 61.760 92.913 30.467 1.00 24.62 305 PHE A O 1
ATOM 2045 N N . ARG A 1 256 ? 62.597 91.973 32.312 1.00 20.21 306 ARG A N 1
ATOM 2046 C CA . ARG A 1 256 ? 62.914 93.259 32.946 1.00 21.16 306 ARG A CA 1
ATOM 2047 C C . ARG A 1 256 ? 63.776 94.129 32.021 1.00 23.09 306 ARG A C 1
ATOM 2048 O O . ARG A 1 256 ? 63.462 95.275 31.781 1.00 21.82 306 ARG A O 1
ATOM 2056 N N . VAL A 1 257 ? 64.866 93.575 31.492 1.00 20.60 307 VAL A N 1
ATOM 2057 C CA . VAL A 1 257 ? 65.815 94.396 30.733 1.00 21.17 307 VAL A CA 1
ATOM 2058 C C . VAL A 1 257 ? 65.333 94.677 29.306 1.00 25.36 307 VAL A C 1
ATOM 2059 O O . VAL A 1 257 ? 65.398 95.811 28.815 1.00 23.18 307 VAL A O 1
ATOM 2063 N N . LEU A 1 258 ? 64.843 93.646 28.626 1.00 22.31 308 LEU A N 1
ATOM 2064 C CA . LEU A 1 258 ? 64.385 93.824 27.251 1.00 24.05 308 LEU A CA 1
ATOM 2065 C C . LEU A 1 258 ? 63.194 94.779 27.192 1.00 27.23 308 LEU A C 1
ATOM 2066 O O . LEU A 1 258 ? 63.115 95.597 26.282 1.00 25.42 308 LEU A O 1
ATOM 2071 N N . LEU A 1 259 ? 62.262 94.675 28.137 1.00 24.03 309 LEU A N 1
ATOM 2072 C CA . LEU A 1 259 ? 61.097 95.578 28.126 1.00 30.93 309 LEU A CA 1
ATOM 2073 C C . LEU A 1 259 ? 61.510 97.018 28.394 1.00 33.81 309 LEU A C 1
ATOM 2074 O O . LEU A 1 259 ? 60.782 97.957 28.081 1.00 33.48 309 LEU A O 1
ATOM 2079 N N . ASP A 1 260 ? 62.704 97.187 28.942 1.00 36.50 310 ASP A N 1
ATOM 2080 C CA . ASP A 1 260 ? 63.234 98.508 29.194 1.00 40.54 310 ASP A CA 1
ATOM 2081 C C . ASP A 1 260 ? 64.035 99.019 27.998 1.00 40.79 310 ASP A C 1
ATOM 2082 O O . ASP A 1 260 ? 64.483 100.162 27.978 1.00 41.30 310 ASP A O 1
ATOM 2087 N N . HIS A 1 261 ? 64.212 98.158 27.000 1.00 41.04 311 HIS A N 1
ATOM 2088 C CA . HIS A 1 261 ? 64.853 98.539 25.746 1.00 41.92 311 HIS A CA 1
ATOM 2089 C C . HIS A 1 261 ? 63.941 98.178 24.599 1.00 45.33 311 HIS A C 1
ATOM 2090 O O . HIS A 1 261 ? 64.158 97.177 23.916 1.00 46.21 311 HIS A O 1
ATOM 2097 N N . PRO A 1 262 ? 62.903 99.000 24.394 1.00 46.90 312 PRO A N 1
ATOM 2098 C CA . PRO A 1 262 ? 61.827 98.720 23.444 1.00 46.03 312 PRO A CA 1
ATOM 2099 C C . PRO A 1 262 ? 62.336 98.439 22.051 1.00 43.72 312 PRO A C 1
ATOM 2100 O O . PRO A 1 262 ? 61.778 97.602 21.338 1.00 42.54 312 PRO A O 1
ATOM 2104 N N . GLU A 1 263 ? 63.391 99.152 21.667 1.00 42.26 313 GLU A N 1
ATOM 2105 C CA . GLU A 1 263 ? 63.921 99.022 20.323 1.00 40.86 313 GLU A CA 1
ATOM 2106 C C . GLU A 1 263 ? 64.418 97.585 20.148 1.00 37.86 313 GLU A C 1
ATOM 2107 O O . GLU A 1 263 ? 64.253 96.984 19.088 1.00 39.80 313 GLU A O 1
ATOM 2113 N N . GLN A 1 264 ? 64.940 97.004 21.223 1.00 35.17 314 GLN A N 1
ATOM 2114 C CA . GLN A 1 264 ? 65.514 95.664 21.139 1.00 34.15 314 GLN A CA 1
ATOM 2115 C C . GLN A 1 264 ? 64.477 94.585 21.386 1.00 35.11 314 GLN A C 1
ATOM 2116 O O . GLN A 1 264 ? 64.592 93.491 20.852 1.00 36.01 314 GLN A O 1
ATOM 2122 N N . TRP A 1 265 ? 63.459 94.894 22.179 1.00 35.62 315 TRP A N 1
ATOM 2123 C CA . TRP A 1 265 ? 62.301 94.015 22.281 1.00 34.52 315 TRP A CA 1
ATOM 2124 C C . TRP A 1 265 ? 61.674 93.883 20.899 1.00 34.00 315 TRP A C 1
ATOM 2125 O O . TRP A 1 265 ? 61.353 92.789 20.457 1.00 33.36 315 TRP A O 1
ATOM 2136 N N . GLN A 1 266 ? 61.572 95.009 20.196 1.00 34.46 316 GLN A N 1
ATOM 2137 C CA . GLN A 1 266 ? 60.961 95.058 18.881 1.00 36.38 316 GLN A CA 1
ATOM 2138 C C . GLN A 1 266 ? 61.763 94.252 17.869 1.00 35.61 316 GLN A C 1
ATOM 2139 O O . GLN A 1 266 ? 61.193 93.586 16.995 1.00 36.18 316 GLN A O 1
ATOM 2145 N N . ALA A 1 267 ? 63.085 94.303 17.985 1.00 34.65 317 ALA A N 1
ATOM 2146 C CA . ALA A 1 267 ? 63.954 93.511 17.109 1.00 34.76 317 ALA A CA 1
ATOM 2147 C C . ALA A 1 267 ? 63.698 92.010 17.300 1.00 33.12 317 ALA A C 1
ATOM 2148 O O . ALA A 1 267 ? 63.695 91.237 16.338 1.00 32.15 317 ALA A O 1
ATOM 2150 N N . ILE A 1 268 ? 63.489 91.616 18.555 1.00 32.58 318 ILE A N 1
ATOM 2151 C CA . ILE A 1 268 ? 63.204 90.231 18.910 1.00 35.63 318 ILE A CA 1
ATOM 2152 C C . ILE A 1 268 ? 61.860 89.767 18.349 1.00 35.00 318 ILE A C 1
ATOM 2153 O O . ILE A 1 268 ? 61.724 88.630 17.881 1.00 33.03 318 ILE A O 1
ATOM 2158 N N . LEU A 1 269 ? 60.857 90.638 18.438 1.00 36.99 319 LEU A N 1
ATOM 2159 C CA . LEU A 1 269 ? 59.563 90.378 17.821 1.00 40.26 319 LEU A CA 1
ATOM 2160 C C . LEU A 1 269 ? 59.708 90.133 16.324 1.00 41.56 319 LEU A C 1
ATOM 2161 O O . LEU A 1 269 ? 59.106 89.208 15.766 1.00 40.82 319 LEU A O 1
ATOM 2166 N N . GLU A 1 270 ? 60.504 90.977 15.677 1.00 41.32 320 GLU A N 1
ATOM 2167 C CA . GLU A 1 270 ? 60.658 90.906 14.242 1.00 44.56 320 GLU A CA 1
ATOM 2168 C C . GLU A 1 270 ? 61.453 89.692 13.802 1.00 44.26 320 GLU A C 1
ATOM 2169 O O . GLU A 1 270 ? 61.222 89.156 12.723 1.00 44.70 320 GLU A O 1
ATOM 2175 N N . ASN A 1 271 ? 62.381 89.260 14.647 1.00 41.40 321 ASN A N 1
ATOM 2176 C CA . ASN A 1 271 ? 63.267 88.145 14.323 1.00 39.40 321 ASN A CA 1
ATOM 2177 C C . ASN A 1 271 ? 63.616 87.306 15.551 1.00 34.41 321 ASN A C 1
ATOM 2178 O O . ASN A 1 271 ? 64.609 87.571 16.221 1.00 32.45 321 ASN A O 1
ATOM 2183 N N . PRO A 1 272 ? 62.812 86.264 15.819 1.00 35.04 322 PRO A N 1
ATOM 2184 C CA . PRO A 1 272 ? 62.986 85.365 16.971 1.00 35.31 322 PRO A CA 1
ATOM 2185 C C . PRO A 1 272 ? 64.360 84.667 17.022 1.00 32.24 322 PRO A C 1
ATOM 2186 O O . PRO A 1 272 ? 64.737 84.126 18.066 1.00 30.78 322 PRO A O 1
ATOM 2190 N N . LYS A 1 273 ? 65.090 84.691 15.905 1.00 33.24 323 LYS A N 1
ATOM 2191 C CA . LYS A 1 273 ? 66.414 84.068 15.805 1.00 29.67 323 LYS A CA 1
ATOM 2192 C C . LYS A 1 273 ? 67.442 84.819 16.624 1.00 28.50 323 LYS A C 1
ATOM 2193 O O . LYS A 1 273 ? 68.538 84.308 16.880 1.00 27.41 323 LYS A O 1
ATOM 2199 N N . LEU A 1 274 ? 67.096 86.040 17.035 1.00 28.43 324 LEU A N 1
ATOM 2200 C CA . LEU A 1 274 ? 68.013 86.845 17.833 1.00 27.96 324 LEU A CA 1
ATOM 2201 C C . LEU A 1 274 ? 67.945 86.527 19.309 1.00 26.27 324 LEU A C 1
ATOM 2202 O O . LEU A 1 274 ? 68.744 87.035 20.084 1.00 23.40 324 LEU A O 1
ATOM 2207 N N . ILE A 1 275 ? 66.990 85.692 19.696 1.00 27.37 325 ILE A N 1
ATOM 2208 C CA . ILE A 1 275 ? 66.727 85.470 21.112 1.00 25.69 325 ILE A CA 1
ATOM 2209 C C . ILE A 1 275 ? 67.915 84.829 21.839 1.00 24.41 325 ILE A C 1
ATOM 2210 O O . ILE A 1 275 ? 68.283 85.292 22.909 1.00 23.02 325 ILE A O 1
ATOM 2215 N N . PRO A 1 276 ? 68.554 83.804 21.251 1.00 24.40 326 PRO A N 1
ATOM 2216 C CA . PRO A 1 276 ? 69.714 83.277 22.000 1.00 23.39 326 PRO A CA 1
ATOM 2217 C C . PRO A 1 276 ? 70.847 84.303 22.241 1.00 23.95 326 PRO A C 1
ATOM 2218 O O . PRO A 1 276 ? 71.443 84.264 23.319 1.00 22.93 326 PRO A O 1
ATOM 2222 N N . ALA A 1 277 ? 71.146 85.189 21.287 1.00 23.07 327 ALA A N 1
ATOM 2223 C CA . ALA A 1 277 ? 72.151 86.235 21.540 1.00 23.53 327 ALA A CA 1
ATOM 2224 C C . ALA A 1 277 ? 71.635 87.233 22.567 1.00 24.35 327 ALA A C 1
ATOM 2225 O O . ALA A 1 277 ? 72.408 87.813 23.339 1.00 23.23 327 ALA A O 1
ATOM 2227 N N . ALA A 1 278 ? 70.321 87.453 22.566 1.00 25.42 328 ALA A N 1
ATOM 2228 C CA . ALA A 1 278 ? 69.699 88.343 23.549 1.00 23.07 328 ALA A CA 1
ATOM 2229 C C . ALA A 1 278 ? 69.908 87.797 24.953 1.00 19.61 328 ALA A C 1
ATOM 2230 O O . ALA A 1 278 ? 70.229 88.547 25.873 1.00 19.10 328 ALA A O 1
ATOM 2232 N N . VAL A 1 279 ? 69.738 86.485 25.122 1.00 18.82 329 VAL A N 1
ATOM 2233 C CA . VAL A 1 279 ? 69.975 85.856 26.421 1.00 21.33 329 VAL A CA 1
ATOM 2234 C C . VAL A 1 279 ? 71.464 85.964 26.824 1.00 21.22 329 VAL A C 1
ATOM 2235 O O . VAL A 1 279 ? 71.792 86.201 27.988 1.00 17.58 329 VAL A O 1
ATOM 2239 N N . ASP A 1 280 ? 72.375 85.797 25.868 1.00 17.34 330 ASP A N 1
ATOM 2240 C CA . ASP A 1 280 ? 73.790 86.016 26.170 1.00 18.31 330 ASP A CA 1
ATOM 2241 C C . ASP A 1 280 ? 74.045 87.398 26.777 1.00 17.39 330 ASP A C 1
ATOM 2242 O O . ASP A 1 280 ? 74.786 87.530 27.758 1.00 17.91 330 ASP A O 1
ATOM 2247 N N . GLU A 1 281 ? 73.431 88.423 26.187 1.00 18.08 331 GLU A N 1
ATOM 2248 C CA . GLU A 1 281 ? 73.634 89.804 26.625 1.00 20.46 331 GLU A CA 1
ATOM 2249 C C . GLU A 1 281 ? 72.925 90.105 27.963 1.00 20.76 331 GLU A C 1
ATOM 2250 O O . GLU A 1 281 ? 73.431 90.882 28.777 1.00 19.90 331 GLU A O 1
ATOM 2256 N N . VAL A 1 282 ? 71.782 89.479 28.206 1.00 18.26 332 VAL A N 1
ATOM 2257 C CA . VAL A 1 282 ? 71.161 89.592 29.528 1.00 17.41 332 VAL A CA 1
ATOM 2258 C C . VAL A 1 282 ? 72.066 88.954 30.580 1.00 17.19 332 VAL A C 1
ATOM 2259 O O . VAL A 1 282 ? 72.282 89.520 31.669 1.00 16.60 332 VAL A O 1
ATOM 2263 N N . LEU A 1 283 ? 72.671 87.818 30.248 1.00 14.92 333 LEU A N 1
ATOM 2264 C CA . LEU A 1 283 ? 73.608 87.194 31.186 1.00 13.97 333 LEU A CA 1
ATOM 2265 C C . LEU A 1 283 ? 74.822 88.106 31.498 1.00 18.98 333 LEU A C 1
ATOM 2266 O O . LEU A 1 283 ? 75.281 88.159 32.652 1.00 18.29 333 LEU A O 1
ATOM 2271 N N . ARG A 1 284 ? 75.326 88.841 30.500 1.00 17.43 334 ARG A N 1
ATOM 2272 C CA . ARG A 1 284 ? 76.444 89.785 30.722 1.00 16.56 334 ARG A CA 1
ATOM 2273 C C . ARG A 1 284 ? 76.002 90.968 31.562 1.00 17.48 334 ARG A C 1
ATOM 2274 O O . ARG A 1 284 ? 76.641 91.340 32.543 1.00 17.04 334 ARG A O 1
ATOM 2282 N N . TYR A 1 285 ? 74.880 91.542 31.165 1.00 15.26 335 TYR A N 1
ATOM 2283 C CA . TYR A 1 285 ? 74.422 92.825 31.670 1.00 18.27 335 TYR A CA 1
ATOM 2284 C C . TYR A 1 285 ? 73.661 92.727 32.983 1.00 17.97 335 TYR A C 1
ATOM 2285 O O . TYR A 1 285 ? 73.638 93.687 33.761 1.00 18.44 335 TYR A O 1
ATOM 2294 N N . SER A 1 286 ? 73.051 91.564 33.207 1.00 15.53 336 SER A N 1
ATOM 2295 C CA . SER A 1 286 ? 72.145 91.327 34.324 1.00 15.33 336 SER A CA 1
ATOM 2296 C C . SER A 1 286 ? 72.214 89.857 34.779 1.00 17.08 336 SER A C 1
ATOM 2297 O O . SER A 1 286 ? 71.188 89.218 34.944 1.00 16.55 336 SER A O 1
ATOM 2300 N N . GLY A 1 287 ? 73.420 89.350 35.026 1.00 16.67 337 GLY A N 1
ATOM 2301 C CA . GLY A 1 287 ? 73.591 87.979 35.479 1.00 14.60 337 GLY A CA 1
ATOM 2302 C C . GLY A 1 287 ? 72.909 87.724 36.816 1.00 15.10 337 GLY A C 1
ATOM 2303 O O . GLY A 1 287 ? 72.738 88.644 37.604 1.00 15.85 337 GLY A O 1
ATOM 2304 N N . SER A 1 288 ? 72.513 86.476 37.075 1.00 13.90 338 SER A N 1
ATOM 2305 C CA . SER A 1 288 ? 71.779 86.171 38.301 1.00 16.13 338 SER A CA 1
ATOM 2306 C C . SER A 1 288 ? 72.670 86.283 39.548 1.00 15.83 338 SER A C 1
ATOM 2307 O O . SER A 1 288 ? 72.184 86.551 40.648 1.00 17.81 338 SER A O 1
ATOM 2310 N N . ILE A 1 289 ? 73.962 86.071 39.345 1.00 13.73 339 ILE A N 1
ATOM 2311 C CA . ILE A 1 289 ? 74.977 86.153 40.406 1.00 12.47 339 ILE A CA 1
ATOM 2312 C C . ILE A 1 289 ? 75.967 87.251 40.034 1.00 17.00 339 ILE A C 1
ATOM 2313 O O . ILE A 1 289 ? 76.487 87.240 38.923 1.00 17.10 339 ILE A O 1
ATOM 2318 N N . VAL A 1 290 ? 76.181 88.232 40.919 1.00 15.24 340 VAL A N 1
ATOM 2319 C CA . VAL A 1 290 ? 77.119 89.304 40.609 1.00 16.43 340 VAL A CA 1
ATOM 2320 C C . VAL A 1 290 ? 78.472 89.144 41.293 1.00 16.40 340 VAL A C 1
ATOM 2321 O O . VAL A 1 290 ? 79.431 89.821 40.905 1.00 14.36 340 VAL A O 1
ATOM 2325 N N . GLY A 1 291 ? 78.539 88.300 42.325 1.00 14.40 341 GLY A N 1
ATOM 2326 C CA . GLY A 1 291 ? 79.787 88.080 43.056 1.00 15.45 341 GLY A CA 1
ATOM 2327 C C . GLY A 1 291 ? 79.908 86.651 43.570 1.00 14.26 341 GLY A C 1
ATOM 2328 O O . GLY A 1 291 ? 78.928 86.077 44.018 1.00 16.12 341 GLY A O 1
ATOM 2329 N N . TRP A 1 292 ? 81.101 86.083 43.501 1.00 15.77 342 TRP A N 1
ATOM 2330 C CA . TRP A 1 292 ? 81.341 84.710 43.948 1.00 13.57 342 TRP A CA 1
ATOM 2331 C C . TRP A 1 292 ? 82.683 84.647 44.655 1.00 13.27 342 TRP A C 1
ATOM 2332 O O . TRP A 1 292 ? 83.586 85.422 44.333 1.00 14.40 342 TRP A O 1
ATOM 2343 N N . ARG A 1 293 ? 82.845 83.711 45.590 1.00 13.91 343 ARG A N 1
ATOM 2344 C CA . ARG A 1 293 ? 83.979 83.774 46.500 1.00 12.77 343 ARG A CA 1
ATOM 2345 C C . ARG A 1 293 ? 85.102 82.769 46.240 1.00 12.78 343 ARG A C 1
ATOM 2346 O O . ARG A 1 293 ? 84.882 81.694 45.707 1.00 13.02 343 ARG A O 1
ATOM 2354 N N . ARG A 1 294 ? 86.316 83.162 46.619 1.00 12.65 344 ARG A N 1
ATOM 2355 C CA . ARG A 1 294 ? 87.483 82.302 46.593 1.00 13.25 344 ARG A CA 1
ATOM 2356 C C . ARG A 1 294 ? 88.293 82.494 47.906 1.00 18.62 344 ARG A C 1
ATOM 2357 O O . ARG A 1 294 ? 88.094 83.457 48.646 1.00 16.08 344 ARG A O 1
ATOM 2365 N N . LYS A 1 295 ? 89.225 81.587 48.159 1.00 20.73 345 LYS A N 1
ATOM 2366 C CA . LYS A 1 295 ? 90.121 81.690 49.306 1.00 21.78 345 LYS A CA 1
ATOM 2367 C C . LYS A 1 295 ? 91.559 81.496 48.827 1.00 19.78 345 LYS A C 1
ATOM 2368 O O . LYS A 1 295 ? 91.831 80.529 48.120 1.00 18.24 345 LYS A O 1
ATOM 2374 N N . ALA A 1 296 ? 92.469 82.402 49.208 1.00 17.91 346 ALA A N 1
ATOM 2375 C CA . ALA A 1 296 ? 93.876 82.264 48.849 1.00 19.78 346 ALA A CA 1
ATOM 2376 C C . ALA A 1 296 ? 94.495 81.111 49.643 1.00 21.39 346 ALA A C 1
ATOM 2377 O O . ALA A 1 296 ? 94.396 81.096 50.869 1.00 18.46 346 ALA A O 1
ATOM 2379 N N . LEU A 1 297 ? 95.136 80.169 48.951 1.00 19.13 347 LEU A N 1
ATOM 2380 C CA . LEU A 1 297 ? 95.762 79.013 49.578 1.00 23.29 347 LEU A CA 1
ATOM 2381 C C . LEU A 1 297 ? 97.219 79.275 49.991 1.00 26.43 347 LEU A C 1
ATOM 2382 O O . LEU A 1 297 ? 97.828 78.478 50.695 1.00 23.03 347 LEU A O 1
ATOM 2387 N N . LYS A 1 298 ? 97.764 80.397 49.539 1.00 23.44 348 LYS A N 1
ATOM 2388 C CA . LYS A 1 298 ? 99.125 80.819 49.849 1.00 25.18 348 LYS A CA 1
ATOM 2389 C C . LYS A 1 298 ? 99.192 82.318 49.612 1.00 23.30 348 LYS A C 1
ATOM 2390 O O . LYS A 1 298 ? 98.307 82.861 48.974 1.00 22.20 348 LYS A O 1
ATOM 2396 N N . ASP A 1 299 ? 100.237 82.974 50.101 1.00 30.16 349 ASP A N 1
ATOM 2397 C CA . ASP A 1 299 ? 100.488 84.376 49.778 1.00 29.37 349 ASP A CA 1
ATOM 2398 C C . ASP A 1 299 ? 100.569 84.502 48.278 1.00 27.58 349 ASP A C 1
ATOM 2399 O O . ASP A 1 299 ? 101.252 83.719 47.629 1.00 29.11 349 ASP A O 1
ATOM 2404 N N . THR A 1 300 ? 99.870 85.475 47.723 1.00 22.87 350 THR A N 1
ATOM 2405 C CA . THR A 1 300 ? 99.801 85.613 46.289 1.00 27.03 350 THR A CA 1
ATOM 2406 C C . THR A 1 300 ? 99.457 87.072 45.981 1.00 29.85 350 THR A C 1
ATOM 2407 O O . THR A 1 300 ? 99.571 87.917 46.860 1.00 30.18 350 THR A O 1
ATOM 2411 N N . GLU A 1 301 ? 99.046 87.363 44.745 1.00 29.92 351 GLU A N 1
ATOM 2412 C CA . GLU A 1 301 ? 98.699 88.715 44.330 1.00 28.29 351 GLU A CA 1
ATOM 2413 C C . GLU A 1 301 ? 97.497 88.643 43.412 1.00 26.35 351 GLU A C 1
ATOM 2414 O O . GLU A 1 301 ? 97.336 87.663 42.681 1.00 27.47 351 GLU A O 1
ATOM 2420 N N . ILE A 1 302 ? 96.662 89.676 43.452 1.00 23.65 352 ILE A N 1
ATOM 2421 C CA . ILE A 1 302 ? 95.649 89.868 42.434 1.00 23.56 352 ILE A CA 1
ATOM 2422 C C . ILE A 1 302 ? 95.813 91.295 41.937 1.00 25.31 352 ILE A C 1
ATOM 2423 O O . ILE A 1 302 ? 95.739 92.246 42.714 1.00 25.45 352 ILE A O 1
ATOM 2428 N N . GLY A 1 303 ? 96.072 91.431 40.644 1.00 25.68 353 GLY A N 1
ATOM 2429 C CA . GLY A 1 303 ? 96.269 92.733 40.037 1.00 26.19 353 GLY A CA 1
ATOM 2430 C C . GLY A 1 303 ? 97.390 93.520 40.702 1.00 29.13 353 GLY A C 1
ATOM 2431 O O . GLY A 1 303 ? 97.295 94.730 40.846 1.00 30.28 353 GLY A O 1
ATOM 2432 N N . GLY A 1 304 ? 98.457 92.834 41.097 1.00 27.63 354 GLY A N 1
ATOM 2433 C CA . GLY A 1 304 ? 99.599 93.489 41.700 1.00 30.10 354 GLY A CA 1
ATOM 2434 C C . GLY A 1 304 ? 99.462 93.768 43.184 1.00 31.23 354 GLY A C 1
ATOM 2435 O O . GLY A 1 304 ? 100.396 94.255 43.826 1.00 35.53 354 GLY A O 1
ATOM 2436 N N . VAL A 1 305 ? 98.311 93.442 43.743 1.00 26.44 355 VAL A N 1
ATOM 2437 C CA . VAL A 1 305 ? 98.067 93.693 45.148 1.00 26.67 355 VAL A CA 1
ATOM 2438 C C . VAL A 1 305 ? 98.270 92.431 45.984 1.00 25.34 355 VAL A C 1
ATOM 2439 O O . VAL A 1 305 ? 97.692 91.417 45.697 1.00 24.74 355 VAL A O 1
ATOM 2443 N N . ALA A 1 306 ? 99.099 92.513 47.013 1.00 26.85 356 ALA A N 1
ATOM 2444 C CA . ALA A 1 306 ? 99.419 91.357 47.832 1.00 24.71 356 ALA A CA 1
ATOM 2445 C C . ALA A 1 306 ? 98.227 90.890 48.649 1.00 23.41 356 ALA A C 1
ATOM 2446 O O . ALA A 1 306 ? 97.547 91.665 49.321 1.00 24.45 356 ALA A O 1
ATOM 2448 N N . ILE A 1 307 ? 97.986 89.598 48.559 1.00 22.34 357 ILE A N 1
ATOM 2449 C CA . ILE A 1 307 ? 96.930 88.933 49.293 1.00 25.61 357 ILE A CA 1
ATOM 2450 C C . ILE A 1 307 ? 97.570 87.834 50.149 1.00 25.59 357 ILE A C 1
ATOM 2451 O O . ILE A 1 307 ? 98.450 87.099 49.672 1.00 25.72 357 ILE A O 1
ATOM 2456 N N . LYS A 1 308 ? 97.156 87.755 51.413 1.00 22.38 358 LYS A N 1
ATOM 2457 C CA . LYS A 1 308 ? 97.693 86.778 52.366 1.00 22.23 358 LYS A CA 1
ATOM 2458 C C . LYS A 1 308 ? 97.036 85.419 52.231 1.00 21.57 358 LYS A C 1
ATOM 2459 O O . LYS A 1 308 ? 95.824 85.334 51.977 1.00 20.15 358 LYS A O 1
ATOM 2465 N N . GLU A 1 309 ? 97.822 84.360 52.470 1.00 24.15 359 GLU A N 1
ATOM 2466 C CA . GLU A 1 309 ? 97.268 83.026 52.657 1.00 24.38 359 GLU A CA 1
ATOM 2467 C C . GLU A 1 309 ? 96.083 83.075 53.636 1.00 24.02 359 GLU A C 1
ATOM 2468 O O . GLU A 1 309 ? 96.191 83.627 54.727 1.00 20.45 359 GLU A O 1
ATOM 2474 N N . GLY A 1 310 ? 94.947 82.523 53.227 1.00 21.65 360 GLY A N 1
ATOM 2475 C CA . GLY A 1 310 ? 93.782 82.498 54.092 1.00 22.01 360 GLY A CA 1
ATOM 2476 C C . GLY A 1 310 ? 92.813 83.659 53.879 1.00 22.06 360 GLY A C 1
ATOM 2477 O O . GLY A 1 310 ? 91.676 83.597 54.346 1.00 17.55 360 GLY A O 1
ATOM 2478 N N . ASP A 1 311 ? 93.250 84.720 53.203 1.00 17.52 361 ASP A N 1
ATOM 2479 C CA . ASP A 1 311 ? 92.360 85.855 52.898 1.00 19.51 361 ASP A CA 1
ATOM 2480 C C . ASP A 1 311 ? 91.221 85.399 51.997 1.00 17.56 361 ASP A C 1
ATOM 2481 O O . ASP A 1 311 ? 91.400 84.524 51.133 1.00 15.70 361 ASP A O 1
ATOM 2486 N N . GLY A 1 312 ? 90.051 85.975 52.222 1.00 17.51 362 GLY A N 1
ATOM 2487 C CA . GLY A 1 312 ? 88.891 85.765 51.356 1.00 15.48 362 GLY A CA 1
ATOM 2488 C C . GLY A 1 312 ? 88.895 86.734 50.171 1.00 15.24 362 GLY A C 1
ATOM 2489 O O . GLY A 1 312 ? 89.393 87.859 50.251 1.00 15.37 362 GLY A O 1
ATOM 2490 N N . VAL A 1 313 ? 88.340 86.285 49.052 1.00 16.23 363 VAL A N 1
ATOM 2491 C CA . VAL A 1 313 ? 88.292 87.068 47.824 1.00 16.23 363 VAL A CA 1
ATOM 2492 C C . VAL A 1 313 ? 86.881 87.058 47.280 1.00 16.82 363 VAL A C 1
ATOM 2493 O O . VAL A 1 313 ? 86.298 85.988 47.116 1.00 16.81 363 VAL A O 1
ATOM 2497 N N . LEU A 1 314 ? 86.321 88.241 47.026 1.00 17.77 364 LEU A N 1
ATOM 2498 C CA . LEU A 1 314 ? 85.007 88.337 46.391 1.00 15.59 364 LEU A CA 1
ATOM 2499 C C . LEU A 1 314 ? 85.195 88.815 44.954 1.00 16.03 364 LEU A C 1
ATOM 2500 O O . LEU A 1 314 ? 85.582 89.981 44.723 1.00 15.68 364 LEU A O 1
ATOM 2505 N N . LEU A 1 315 ? 84.945 87.916 43.997 1.00 14.21 365 LEU A N 1
ATOM 2506 C CA . LEU A 1 315 ? 85.064 88.253 42.578 1.00 15.04 365 LEU A CA 1
ATOM 2507 C C . LEU A 1 315 ? 83.734 88.782 42.042 1.00 15.71 365 LEU A C 1
ATOM 2508 O O . LEU A 1 315 ? 82.773 88.026 41.938 1.00 14.96 365 LEU A O 1
ATOM 2513 N N . LEU A 1 316 ? 83.676 90.069 41.708 1.00 16.30 366 LEU A N 1
ATOM 2514 C CA . LEU A 1 316 ? 82.432 90.675 41.240 1.00 15.23 366 LEU A CA 1
ATOM 2515 C C . LEU A 1 316 ? 82.279 90.532 39.719 1.00 16.86 366 LEU A C 1
ATOM 2516 O O . LEU A 1 316 ? 82.607 91.464 38.977 1.00 16.40 366 LEU A O 1
ATOM 2521 N N . MET A 1 317 ? 81.785 89.370 39.276 1.00 14.34 367 MET A N 1
ATOM 2522 C CA . MET A 1 317 ? 81.547 89.107 37.843 1.00 15.73 367 MET A CA 1
ATOM 2523 C C . MET A 1 317 ? 80.627 90.152 37.238 1.00 16.34 367 MET A C 1
ATOM 2524 O O . MET A 1 317 ? 80.772 90.502 36.061 1.00 14.06 367 MET A O 1
ATOM 2529 N N . GLY A 1 318 ? 79.693 90.665 38.040 1.00 16.00 368 GLY A N 1
ATOM 2530 C CA . GLY A 1 318 ? 78.833 91.724 37.567 1.00 16.95 368 GLY A CA 1
ATOM 2531 C C . GLY A 1 318 ? 79.634 92.935 37.100 1.00 17.67 368 GLY A C 1
ATOM 2532 O O . GLY A 1 318 ? 79.233 93.651 36.179 1.00 15.14 368 GLY A O 1
ATOM 2533 N N . SER A 1 319 ? 80.776 93.168 37.750 1.00 17.23 369 SER A N 1
ATOM 2534 C CA . SER A 1 319 ? 81.669 94.252 37.349 1.00 15.97 369 SER A CA 1
ATOM 2535 C C . SER A 1 319 ? 82.536 93.828 36.166 1.00 15.19 369 SER A C 1
ATOM 2536 O O . SER A 1 319 ? 82.735 94.586 35.213 1.00 16.47 369 SER A O 1
ATOM 2539 N N . ALA A 1 320 ? 83.064 92.614 36.235 1.00 15.21 370 ALA A N 1
ATOM 2540 C CA . ALA A 1 320 ? 83.872 92.103 35.129 1.00 15.89 370 ALA A CA 1
ATOM 2541 C C . ALA A 1 320 ? 83.124 92.263 33.825 1.00 16.82 370 ALA A C 1
ATOM 2542 O O . ALA A 1 320 ? 83.692 92.642 32.810 1.00 15.42 370 ALA A O 1
ATOM 2544 N N . ASN A 1 321 ? 81.832 91.976 33.884 1.00 17.85 371 ASN A N 1
ATOM 2545 C CA . ASN A 1 321 ? 80.993 91.974 32.692 1.00 18.72 371 ASN A CA 1
ATOM 2546 C C . ASN A 1 321 ? 80.770 93.357 32.046 1.00 19.45 371 ASN A C 1
ATOM 2547 O O . ASN A 1 321 ? 80.281 93.433 30.917 1.00 18.57 371 ASN A O 1
ATOM 2552 N N . ARG A 1 322 ? 81.137 94.430 32.752 1.00 19.27 372 ARG A N 1
ATOM 2553 C CA . ARG A 1 322 ? 80.980 95.790 32.239 1.00 22.26 372 ARG A CA 1
ATOM 2554 C C . ARG A 1 322 ? 82.331 96.417 31.932 1.00 22.19 372 ARG A C 1
ATOM 2555 O O . ARG A 1 322 ? 82.406 97.555 31.489 1.00 21.30 372 ARG A O 1
ATOM 2563 N N . ASP A 1 323 ? 83.403 95.671 32.186 1.00 21.14 373 ASP A N 1
ATOM 2564 C CA . ASP A 1 323 ? 84.739 96.239 32.075 1.00 22.01 373 ASP A CA 1
ATOM 2565 C C . ASP A 1 323 ? 85.036 96.710 30.641 1.00 25.18 373 ASP A C 1
ATOM 2566 O O . ASP A 1 323 ? 85.043 95.912 29.716 1.00 23.31 373 ASP A O 1
ATOM 2571 N N . GLU A 1 324 ? 85.287 98.013 30.480 1.00 22.66 374 GLU A N 1
ATOM 2572 C CA . GLU A 1 324 ? 85.568 98.595 29.168 1.00 26.68 374 GLU A CA 1
ATOM 2573 C C . GLU A 1 324 ? 86.806 97.922 28.538 1.00 27.17 374 GLU A C 1
ATOM 2574 O O . GLU A 1 324 ? 86.948 97.902 27.322 1.00 28.39 374 GLU A O 1
ATOM 2580 N N . ALA A 1 325 ? 87.691 97.349 29.354 1.00 27.62 375 ALA A N 1
ATOM 2581 C CA . ALA A 1 325 ? 88.856 96.635 28.796 1.00 31.60 375 ALA A CA 1
ATOM 2582 C C . ALA A 1 325 ? 88.458 95.386 27.970 1.00 29.80 375 ALA A C 1
ATOM 2583 O O . ALA A 1 325 ? 89.273 94.860 27.219 1.00 30.43 375 ALA A O 1
ATOM 2585 N N . ARG A 1 326 ? 87.232 94.892 28.142 1.00 24.28 376 ARG A N 1
ATOM 2586 C CA . ARG A 1 326 ? 86.788 93.682 27.443 1.00 22.83 376 ARG A CA 1
ATOM 2587 C C . ARG A 1 326 ? 85.494 93.921 26.648 1.00 24.64 376 ARG A C 1
ATOM 2588 O O . ARG A 1 326 ? 85.265 93.313 25.603 1.00 24.34 376 ARG A O 1
ATOM 2596 N N . PHE A 1 327 ? 84.660 94.842 27.119 1.00 25.14 377 PHE A N 1
ATOM 2597 C CA . PHE A 1 327 ? 83.376 95.086 26.477 1.00 25.21 377 PHE A CA 1
ATOM 2598 C C . PHE A 1 327 ? 83.222 96.558 26.136 1.00 27.40 377 PHE A C 1
ATOM 2599 O O . PHE A 1 327 ? 82.959 97.365 27.020 1.00 30.75 377 PHE A O 1
ATOM 2607 N N . GLU A 1 328 ? 83.367 96.909 24.859 1.00 25.43 378 GLU A N 1
ATOM 2608 C CA . GLU A 1 328 ? 83.250 98.311 24.445 1.00 29.55 378 GLU A CA 1
ATOM 2609 C C . GLU A 1 328 ? 81.844 98.851 24.770 1.00 31.05 378 GLU A C 1
ATOM 2610 O O . GLU A 1 328 ? 80.848 98.154 24.560 1.00 30.57 378 GLU A O 1
ATOM 2616 N N . ASN A 1 329 ? 81.788 100.061 25.334 1.00 32.83 379 ASN A N 1
ATOM 2617 C CA . ASN A 1 329 ? 80.541 100.653 25.830 1.00 32.31 379 ASN A CA 1
ATOM 2618 C C . ASN A 1 329 ? 79.843 99.655 26.730 1.00 27.71 379 ASN A C 1
ATOM 2619 O O . ASN A 1 329 ? 78.684 99.302 26.517 1.00 28.03 379 ASN A O 1
ATOM 2624 N N . GLY A 1 330 ? 80.587 99.164 27.708 1.00 23.83 380 GLY A N 1
ATOM 2625 C CA . GLY A 1 330 ? 80.143 98.046 28.514 1.00 21.87 380 GLY A CA 1
ATOM 2626 C C . GLY A 1 330 ? 78.908 98.299 29.360 1.00 21.13 380 GLY A C 1
ATOM 2627 O O . GLY A 1 330 ? 78.271 97.343 29.790 1.00 20.16 380 GLY A O 1
ATOM 2628 N N . GLU A 1 331 ? 78.581 99.567 29.631 1.00 22.49 381 GLU A N 1
ATOM 2629 C CA . GLU A 1 331 ? 77.408 99.866 30.460 1.00 25.32 381 GLU A CA 1
ATOM 2630 C C . GLU A 1 331 ? 76.101 99.867 29.630 1.00 25.63 381 GLU A C 1
ATOM 2631 O O . GLU A 1 331 ? 75.028 100.057 30.176 1.00 24.38 381 GLU A O 1
ATOM 2637 N N . GLU A 1 332 ? 76.189 99.647 28.320 1.00 25.75 382 GLU A N 1
ATOM 2638 C CA . GLU A 1 332 ? 74.992 99.634 27.465 1.00 25.58 382 GLU A CA 1
ATOM 2639 C C . GLU A 1 332 ? 74.514 98.215 27.145 1.00 24.64 382 GLU A C 1
ATOM 2640 O O . GLU A 1 332 ? 75.319 97.338 26.816 1.00 22.53 382 GLU A O 1
ATOM 2646 N N . PHE A 1 333 ? 73.201 98.002 27.202 1.00 24.48 383 PHE A N 1
ATOM 2647 C CA . PHE A 1 333 ? 72.605 96.721 26.833 1.00 24.00 383 PHE A CA 1
ATOM 2648 C C . PHE A 1 333 ? 72.448 96.676 25.322 1.00 25.84 383 PHE A C 1
ATOM 2649 O O . PHE A 1 333 ? 71.767 97.508 24.748 1.00 23.78 383 PHE A O 1
ATOM 2657 N N . ASP A 1 334 ? 73.079 95.691 24.686 1.00 23.77 384 ASP A N 1
ATOM 2658 C CA . ASP A 1 334 ? 73.037 95.574 23.232 1.00 24.21 384 ASP A CA 1
ATOM 2659 C C . ASP A 1 334 ? 73.023 94.110 22.842 1.00 22.07 384 ASP A C 1
ATOM 2660 O O . ASP A 1 334 ? 74.043 93.433 22.916 1.00 23.36 384 ASP A O 1
ATOM 2665 N N . ILE A 1 335 ? 71.865 93.626 22.411 1.00 22.32 385 ILE A N 1
ATOM 2666 C CA . ILE A 1 335 ? 71.688 92.198 22.128 1.00 22.64 385 ILE A CA 1
ATOM 2667 C C . ILE A 1 335 ? 72.531 91.738 20.952 1.00 24.44 385 ILE A C 1
ATOM 2668 O O . ILE A 1 335 ? 72.682 90.552 20.729 1.00 23.23 385 ILE A O 1
ATOM 2673 N N . SER A 1 336 ? 73.060 92.681 20.184 1.00 26.60 386 SER A N 1
ATOM 2674 C CA . SER A 1 336 ? 73.881 92.306 19.045 1.00 28.61 386 SER A CA 1
ATOM 2675 C C . SER A 1 336 ? 75.367 92.226 19.412 1.00 28.30 386 SER A C 1
ATOM 2676 O O . SER A 1 336 ? 76.197 91.911 18.566 1.00 28.43 386 SER A O 1
ATOM 2679 N N . ARG A 1 337 ? 75.698 92.485 20.676 1.00 25.62 387 ARG A N 1
ATOM 2680 C CA . ARG A 1 337 ? 77.095 92.478 21.095 1.00 23.07 387 ARG A CA 1
ATOM 2681 C C . ARG A 1 337 ? 77.805 91.158 20.753 1.00 23.02 387 ARG A C 1
ATOM 2682 O O . ARG A 1 337 ? 77.445 90.104 21.256 1.00 21.93 387 ARG A O 1
ATOM 2690 N N . ALA A 1 338 ? 78.820 91.234 19.905 1.00 24.47 388 ALA A N 1
ATOM 2691 C CA . ALA A 1 338 ? 79.419 90.031 19.317 1.00 29.59 388 ALA A CA 1
ATOM 2692 C C . ALA A 1 338 ? 80.174 89.172 20.334 1.00 26.47 388 ALA A C 1
ATOM 2693 O O . ALA A 1 338 ? 80.227 87.954 20.191 1.00 25.57 388 ALA A O 1
ATOM 2695 N N . ASN A 1 339 ? 80.749 89.789 21.361 1.00 26.70 389 ASN A N 1
ATOM 2696 C CA . ASN A 1 339 ? 81.540 89.014 22.325 1.00 26.45 389 ASN A CA 1
ATOM 2697 C C . ASN A 1 339 ? 80.828 88.864 23.683 1.00 23.42 389 ASN A C 1
ATOM 2698 O O . ASN A 1 339 ? 81.469 88.646 24.713 1.00 23.13 389 ASN A O 1
ATOM 2703 N N . ALA A 1 340 ? 79.498 88.920 23.678 1.00 19.59 390 ALA A N 1
ATOM 2704 C CA . ALA A 1 340 ? 78.761 88.804 24.926 1.00 20.57 390 ALA A CA 1
ATOM 2705 C C . ALA A 1 340 ? 79.065 87.501 25.656 1.00 22.15 390 ALA A C 1
ATOM 2706 O O . ALA A 1 340 ? 79.111 87.488 26.892 1.00 20.75 390 ALA A O 1
ATOM 2708 N N . ARG A 1 341 ? 79.311 86.428 24.908 1.00 20.85 391 ARG A N 1
ATOM 2709 C CA . ARG A 1 341 ? 79.601 85.131 25.516 1.00 22.06 391 ARG A CA 1
ATOM 2710 C C . ARG A 1 341 ? 80.977 85.105 26.199 1.00 20.49 391 ARG A C 1
ATOM 2711 O O . ARG A 1 341 ? 81.376 84.086 26.749 1.00 19.66 391 ARG A O 1
ATOM 2719 N N . GLU A 1 342 ? 81.706 86.215 26.171 1.00 18.90 392 GLU A N 1
ATOM 2720 C CA . GLU A 1 342 ? 82.910 86.283 27.004 1.00 20.54 392 GLU A CA 1
ATOM 2721 C C . GLU A 1 342 ? 82.585 86.607 28.457 1.00 19.71 392 GLU A C 1
ATOM 2722 O O . GLU A 1 342 ? 83.488 86.708 29.294 1.00 18.49 392 GLU A O 1
ATOM 2728 N N . HIS A 1 343 ? 81.296 86.734 28.769 1.00 23.29 393 HIS A N 1
ATOM 2729 C CA . HIS A 1 343 ? 80.886 87.113 30.119 1.00 23.60 393 HIS A CA 1
ATOM 2730 C C . HIS A 1 343 ? 81.262 86.038 31.147 1.00 22.09 393 HIS A C 1
ATOM 2731 O O . HIS A 1 343 ? 81.520 84.882 30.800 1.00 17.09 393 HIS A O 1
ATOM 2738 N N . LEU A 1 344 ? 81.285 86.423 32.412 1.00 16.90 394 LEU A N 1
ATOM 2739 C CA . LEU A 1 344 ? 81.726 85.501 33.462 1.00 18.45 394 LEU A CA 1
ATOM 2740 C C . LEU A 1 344 ? 80.592 85.180 34.425 1.00 17.71 394 LEU A C 1
ATOM 2741 O O . LEU A 1 344 ? 80.829 84.817 35.587 1.00 16.01 394 LEU A O 1
ATOM 2746 N N . SER A 1 345 ? 79.355 85.313 33.960 1.00 15.87 395 SER A N 1
ATOM 2747 C CA . SER A 1 345 ? 78.214 85.093 34.846 1.00 16.94 395 SER A CA 1
ATOM 2748 C C . SER A 1 345 ? 78.030 83.612 35.212 1.00 13.83 395 SER A C 1
ATOM 2749 O O . SER A 1 345 ? 77.354 83.284 36.187 1.00 15.55 395 SER A O 1
ATOM 2752 N N . PHE A 1 346 ? 78.647 82.717 34.444 1.00 13.38 396 PHE A N 1
ATOM 2753 C CA . PHE A 1 346 ? 78.649 81.275 34.772 1.00 16.45 396 PHE A CA 1
ATOM 2754 C C . PHE A 1 346 ? 80.011 80.869 35.380 1.00 17.58 396 PHE A C 1
ATOM 2755 O O . PHE A 1 346 ? 80.342 79.672 35.502 1.00 16.66 396 PHE A O 1
ATOM 2763 N N . GLY A 1 347 ? 80.845 81.855 35.689 1.00 14.58 397 GLY A N 1
ATOM 2764 C CA . GLY A 1 347 ? 82.209 81.551 36.119 1.00 16.55 397 GLY A CA 1
ATOM 2765 C C . GLY A 1 347 ? 83.141 81.190 34.969 1.00 21.23 397 GLY A C 1
ATOM 2766 O O . GLY A 1 347 ? 82.875 81.539 33.799 1.00 17.42 397 GLY A O 1
ATOM 2767 N N . PHE A 1 348 ? 84.242 80.499 35.311 1.00 20.63 398 PHE A N 1
ATOM 2768 C CA . PHE A 1 348 ? 85.265 80.114 34.355 1.00 22.60 398 PHE A CA 1
ATOM 2769 C C . PHE A 1 348 ? 86.209 79.113 35.013 1.00 20.74 398 PHE A C 1
ATOM 2770 O O . PHE A 1 348 ? 86.579 79.285 36.169 1.00 18.32 398 PHE A O 1
ATOM 2778 N N . GLY A 1 349 ? 86.590 78.068 34.293 1.00 18.60 399 GLY A N 1
ATOM 2779 C CA . GLY A 1 349 ? 87.546 77.120 34.844 1.00 19.38 399 GLY A CA 1
ATOM 2780 C C . GLY A 1 349 ? 86.918 75.857 35.398 1.00 24.25 399 GLY A C 1
ATOM 2781 O O . GLY A 1 349 ? 85.896 75.403 34.901 1.00 18.95 399 GLY A O 1
ATOM 2782 N N . ILE A 1 350 ? 87.515 75.299 36.454 1.00 25.49 400 ILE A N 1
ATOM 2783 C CA . ILE A 1 350 ? 87.129 73.948 36.850 1.00 24.06 400 ILE A CA 1
ATOM 2784 C C . ILE A 1 350 ? 85.743 73.828 37.472 1.00 24.57 400 ILE A C 1
ATOM 2785 O O . ILE A 1 350 ? 85.147 72.743 37.426 1.00 19.16 400 ILE A O 1
ATOM 2790 N N . HIS A 1 351 ? 85.217 74.927 38.011 1.00 17.52 401 HIS A N 1
ATOM 2791 C CA . HIS A 1 351 ? 83.874 74.921 38.607 1.00 16.59 401 HIS A CA 1
ATOM 2792 C C . HIS A 1 351 ? 82.811 75.515 37.671 1.00 19.56 401 HIS A C 1
ATOM 2793 O O . HIS A 1 351 ? 81.701 75.773 38.099 1.00 18.21 401 HIS A O 1
ATOM 2800 N N . TYR A 1 352 ? 83.160 75.754 36.411 1.00 20.81 402 TYR A N 1
ATOM 2801 C CA . TYR A 1 352 ? 82.256 76.398 35.457 1.00 16.49 402 TYR A CA 1
ATOM 2802 C C . TYR A 1 352 ? 80.858 75.778 35.498 1.00 17.79 402 TYR A C 1
ATOM 2803 O O . TYR A 1 352 ? 80.709 74.551 35.551 1.00 19.01 402 TYR A O 1
ATOM 2812 N N . CYS A 1 353 ? 79.845 76.631 35.496 1.00 15.86 403 CYS A N 1
ATOM 2813 C CA . CYS A 1 353 ? 78.460 76.196 35.688 1.00 18.78 403 CYS A CA 1
ATOM 2814 C C . CYS A 1 353 ? 78.072 74.902 34.951 1.00 19.82 403 CYS A C 1
ATOM 2815 O O . CYS A 1 353 ? 78.166 74.805 33.751 1.00 16.13 403 CYS A O 1
ATOM 2818 N N . LEU A 1 354 ? 77.600 73.928 35.707 1.00 21.50 404 LEU A N 1
ATOM 2819 C CA . LEU A 1 354 ? 77.176 72.647 35.181 1.00 22.58 404 LEU A CA 1
ATOM 2820 C C . LEU A 1 354 ? 75.903 72.766 34.353 1.00 20.24 404 LEU A C 1
ATOM 2821 O O . LEU A 1 354 ? 75.688 72.026 33.425 1.00 18.93 404 LEU A O 1
ATOM 2826 N N . GLY A 1 355 ? 75.023 73.694 34.704 1.00 20.93 405 GLY A N 1
ATOM 2827 C CA . GLY A 1 355 ? 73.727 73.708 34.041 1.00 21.38 405 GLY A CA 1
ATOM 2828 C C . GLY A 1 355 ? 73.463 74.852 33.096 1.00 19.44 405 GLY A C 1
ATOM 2829 O O . GLY A 1 355 ? 72.306 75.120 32.781 1.00 19.50 405 GLY A O 1
ATOM 2830 N N . ASN A 1 356 ? 74.525 75.516 32.640 1.00 18.65 406 ASN A N 1
ATOM 2831 C CA . ASN A 1 356 ? 74.377 76.729 31.837 1.00 20.92 406 ASN A CA 1
ATOM 2832 C C . ASN A 1 356 ? 73.484 76.541 30.593 1.00 21.45 406 ASN A C 1
ATOM 2833 O O . ASN A 1 356 ? 72.715 77.431 30.247 1.00 18.49 406 ASN A O 1
ATOM 2838 N N . MET A 1 357 ? 73.576 75.388 29.939 1.00 20.27 407 MET A N 1
ATOM 2839 C CA . MET A 1 357 ? 72.746 75.118 28.757 1.00 21.89 407 MET A CA 1
ATOM 2840 C C . MET A 1 357 ? 71.286 74.967 29.113 1.00 21.57 407 MET A C 1
ATOM 2841 O O . MET A 1 357 ? 70.409 75.414 28.364 1.00 19.12 407 MET A O 1
ATOM 2846 N N . LEU A 1 358 ? 71.024 74.313 30.245 1.00 21.26 408 LEU A N 1
ATOM 2847 C CA . LEU A 1 358 ? 69.650 74.118 30.696 1.00 21.79 408 LEU A CA 1
ATOM 2848 C C . LEU A 1 358 ? 68.997 75.455 31.035 1.00 20.27 408 LEU A C 1
ATOM 2849 O O . LEU A 1 358 ? 67.836 75.704 30.695 1.00 22.06 408 LEU A O 1
ATOM 2854 N N . ALA A 1 359 ? 69.768 76.330 31.661 1.00 17.75 409 ALA A N 1
ATOM 2855 C CA . ALA A 1 359 ? 69.307 77.672 32.009 1.00 18.07 409 ALA A CA 1
ATOM 2856 C C . ALA A 1 359 ? 69.016 78.506 30.763 1.00 18.54 409 ALA A C 1
ATOM 2857 O O . ALA A 1 359 ? 67.978 79.156 30.699 1.00 16.61 409 ALA A O 1
ATOM 2859 N N . LYS A 1 360 ? 69.932 78.504 29.790 1.00 18.65 410 LYS A N 1
ATOM 2860 C CA . LYS A 1 360 ? 69.723 79.280 28.554 1.00 22.16 410 LYS A CA 1
ATOM 2861 C C . LYS A 1 360 ? 68.545 78.721 27.756 1.00 24.44 410 LYS A C 1
ATOM 2862 O O . LYS A 1 360 ? 67.751 79.481 27.181 1.00 26.78 410 LYS A O 1
ATOM 2868 N N . LEU A 1 361 ? 68.415 77.398 27.742 1.00 22.07 411 LEU A N 1
ATOM 2869 C CA . LEU A 1 361 ? 67.286 76.758 27.053 1.00 23.56 411 LEU A CA 1
ATOM 2870 C C . LEU A 1 361 ? 65.947 77.318 27.562 1.00 22.11 411 LEU A C 1
ATOM 2871 O O . LEU A 1 361 ? 65.075 77.704 26.786 1.00 21.29 411 LEU A O 1
ATOM 2876 N N . GLN A 1 362 ? 65.795 77.382 28.878 1.00 21.18 412 GLN A N 1
ATOM 2877 C CA . GLN A 1 362 ? 64.537 77.830 29.454 1.00 20.39 412 GLN A CA 1
ATOM 2878 C C . GLN A 1 362 ? 64.322 79.310 29.223 1.00 21.70 412 GLN A C 1
ATOM 2879 O O . GLN A 1 362 ? 63.188 79.718 28.941 1.00 22.22 412 GLN A O 1
ATOM 2885 N N . ALA A 1 363 ? 65.384 80.117 29.298 1.00 20.30 413 ALA A N 1
ATOM 2886 C CA . ALA A 1 363 ? 65.231 81.548 28.995 1.00 19.25 413 ALA A CA 1
ATOM 2887 C C . ALA A 1 363 ? 64.791 81.748 27.547 1.00 20.75 413 ALA A C 1
ATOM 2888 O O . ALA A 1 363 ? 63.922 82.591 27.255 1.00 21.30 413 ALA A O 1
ATOM 2890 N N . LYS A 1 364 ? 65.402 80.991 26.640 1.00 18.40 414 LYS A N 1
ATOM 2891 C CA . LYS A 1 364 ? 65.065 81.098 25.227 1.00 21.06 414 LYS A CA 1
ATOM 2892 C C . LYS A 1 364 ? 63.615 80.750 24.969 1.00 22.31 414 LYS A C 1
ATOM 2893 O O . LYS A 1 364 ? 62.912 81.489 24.271 1.00 25.67 414 LYS A O 1
ATOM 2899 N N . ILE A 1 365 ? 63.162 79.636 25.532 1.00 21.05 415 ILE A N 1
ATOM 2900 C CA . ILE A 1 365 ? 61.787 79.201 25.309 1.00 23.43 415 ILE A CA 1
ATOM 2901 C C . ILE A 1 365 ? 60.796 80.232 25.879 1.00 24.93 415 ILE A C 1
ATOM 2902 O O . ILE A 1 365 ? 59.774 80.539 25.258 1.00 25.73 415 ILE A O 1
ATOM 2907 N N . CYS A 1 366 ? 61.104 80.772 27.056 1.00 22.00 416 CYS A N 1
ATOM 2908 C CA . CYS A 1 366 ? 60.240 81.781 27.653 1.00 22.78 416 CYS A CA 1
ATOM 2909 C C . CYS A 1 366 ? 60.118 83.001 26.751 1.00 22.24 416 CYS A C 1
ATOM 2910 O O . CYS A 1 366 ? 59.010 83.492 26.517 1.00 23.95 416 CYS A O 1
ATOM 2913 N N . LEU A 1 367 ? 61.246 83.480 26.227 1.00 21.95 417 LEU A N 1
ATOM 2914 C CA . LEU A 1 367 ? 61.234 84.649 25.341 1.00 23.04 417 LEU A CA 1
ATOM 2915 C C . LEU A 1 367 ? 60.506 84.361 24.025 1.00 26.90 417 LEU A C 1
ATOM 2916 O O . LEU A 1 367 ? 59.754 85.195 23.525 1.00 29.42 417 LEU A O 1
ATOM 2921 N N . GLU A 1 368 ? 60.734 83.184 23.471 1.00 25.14 418 GLU A N 1
ATOM 2922 C CA . GLU A 1 368 ? 60.066 82.782 22.242 1.00 29.55 418 GLU A CA 1
ATOM 2923 C C . GLU A 1 368 ? 58.553 82.811 22.385 1.00 29.06 418 GLU A C 1
ATOM 2924 O O . GLU A 1 368 ? 57.879 83.446 21.593 1.00 28.19 418 GLU A O 1
ATOM 2930 N N . GLU A 1 369 ? 58.026 82.166 23.421 1.00 24.55 419 GLU A N 1
ATOM 2931 C CA . GLU A 1 369 ? 56.579 82.069 23.543 1.00 25.47 419 GLU A CA 1
ATOM 2932 C C . GLU A 1 369 ? 55.929 83.370 23.996 1.00 27.45 419 GLU A C 1
ATOM 2933 O O . GLU A 1 369 ? 54.847 83.716 23.513 1.00 28.65 419 GLU A O 1
ATOM 2939 N N . VAL A 1 370 ? 56.570 84.102 24.908 1.00 26.57 420 VAL A N 1
ATOM 2940 C CA . VAL A 1 370 ? 55.954 85.340 25.380 1.00 25.85 420 VAL A CA 1
ATOM 2941 C C . VAL A 1 370 ? 55.935 86.381 24.252 1.00 27.16 420 VAL A C 1
ATOM 2942 O O . VAL A 1 370 ? 54.923 87.055 24.042 1.00 28.78 420 VAL A O 1
ATOM 2946 N N . THR A 1 371 ? 57.024 86.498 23.492 1.00 26.56 421 THR A N 1
ATOM 2947 C CA . THR A 1 371 ? 57.015 87.456 22.384 1.00 26.75 421 THR A CA 1
ATOM 2948 C C . THR A 1 371 ? 55.999 87.046 21.315 1.00 33.50 421 THR A C 1
ATOM 2949 O O . THR A 1 371 ? 55.412 87.908 20.670 1.00 29.83 421 THR A O 1
ATOM 2953 N N . ARG A 1 372 ? 55.776 85.745 21.144 1.00 28.50 422 ARG A N 1
ATOM 2954 C CA . ARG A 1 372 ? 54.808 85.274 20.152 1.00 30.23 422 ARG A CA 1
ATOM 2955 C C . ARG A 1 372 ? 53.376 85.585 20.583 1.00 32.20 422 ARG A C 1
ATOM 2956 O O . ARG A 1 372 ? 52.562 85.998 19.783 1.00 33.79 422 ARG A O 1
ATOM 2964 N N . LEU A 1 373 ? 53.083 85.342 21.853 1.00 32.17 423 LEU A N 1
ATOM 2965 C CA . LEU A 1 373 ? 51.736 85.436 22.402 1.00 32.89 423 LEU A CA 1
ATOM 2966 C C . LEU A 1 373 ? 51.366 86.812 22.925 1.00 33.65 423 LEU A C 1
ATOM 2967 O O . LEU A 1 373 ? 50.194 87.154 22.994 1.00 37.22 423 LEU A O 1
ATOM 2972 N N . VAL A 1 374 ? 52.349 87.580 23.365 1.00 31.84 424 VAL A N 1
ATOM 2973 C CA . VAL A 1 374 ? 52.068 88.922 23.852 1.00 30.99 424 VAL A CA 1
ATOM 2974 C C . VAL A 1 374 ? 53.090 89.902 23.322 1.00 31.07 424 VAL A C 1
ATOM 2975 O O . VAL A 1 374 ? 53.886 90.432 24.094 1.00 28.70 424 VAL A O 1
ATOM 2979 N N . PRO A 1 375 ? 53.055 90.185 22.014 1.00 31.81 425 PRO A N 1
ATOM 2980 C CA . PRO A 1 375 ? 54.045 91.135 21.500 1.00 33.53 425 PRO A CA 1
ATOM 2981 C C . PRO A 1 375 ? 53.884 92.542 22.098 1.00 36.20 425 PRO A C 1
ATOM 2982 O O . PRO A 1 375 ? 54.851 93.298 22.084 1.00 31.60 425 PRO A O 1
ATOM 2986 N N . SER A 1 376 ? 52.696 92.890 22.585 1.00 32.59 426 SER A N 1
ATOM 2987 C CA . SER A 1 376 ? 52.460 94.228 23.135 1.00 33.24 426 SER A CA 1
ATOM 2988 C C . SER A 1 376 ? 52.848 94.336 24.615 1.00 35.53 426 SER A C 1
ATOM 2989 O O . SER A 1 376 ? 52.504 95.325 25.279 1.00 35.67 426 SER A O 1
ATOM 2992 N N . LEU A 1 377 ? 53.529 93.316 25.136 1.00 29.83 427 LEU A N 1
ATOM 2993 C CA . LEU A 1 377 ? 53.954 93.311 26.532 1.00 28.35 427 LEU A CA 1
ATOM 2994 C C . LEU A 1 377 ? 54.782 94.535 26.862 1.00 31.23 427 LEU A C 1
ATOM 2995 O O . LEU A 1 377 ? 55.614 94.938 26.061 1.00 31.23 427 LEU A O 1
ATOM 3000 N N . HIS A 1 378 ? 54.541 95.144 28.025 1.00 29.34 428 HIS A N 1
ATOM 3001 C CA . HIS A 1 378 ? 55.421 96.211 28.503 1.00 30.44 428 HIS A CA 1
ATOM 3002 C C . HIS A 1 378 ? 55.327 96.398 30.015 1.00 28.91 428 HIS A C 1
ATOM 3003 O O . HIS A 1 378 ? 54.371 95.935 30.640 1.00 27.38 428 HIS A O 1
ATOM 3010 N N . LEU A 1 379 ? 56.318 97.088 30.582 1.00 26.88 429 LEU A N 1
ATOM 3011 C CA . LEU A 1 379 ? 56.400 97.293 32.021 1.00 26.26 429 LEU A CA 1
ATOM 3012 C C . LEU A 1 379 ? 55.258 98.198 32.491 1.00 32.16 429 LEU A C 1
ATOM 3013 O O . LEU A 1 379 ? 54.915 99.164 31.808 1.00 34.25 429 LEU A O 1
ATOM 3018 N N . VAL A 1 380 ? 54.711 97.896 33.673 1.00 31.11 430 VAL A N 1
ATOM 3019 C CA . VAL A 1 380 ? 53.604 98.663 34.237 1.00 32.05 430 VAL A CA 1
ATOM 3020 C C . VAL A 1 380 ? 53.989 100.119 34.403 1.00 34.43 430 VAL A C 1
ATOM 3021 O O . VAL A 1 380 ? 53.223 101.029 34.059 1.00 36.18 430 VAL A O 1
ATOM 3025 N N . ALA A 1 381 ? 55.165 100.335 34.961 1.00 33.90 431 ALA A N 1
ATOM 3026 C CA . ALA A 1 381 ? 55.675 101.679 35.160 1.00 38.54 431 ALA A CA 1
ATOM 3027 C C . ALA A 1 381 ? 57.154 101.582 35.421 1.00 39.10 431 ALA A C 1
ATOM 3028 O O . ALA A 1 381 ? 57.685 100.486 35.572 1.00 32.68 431 ALA A O 1
ATOM 3030 N N . ASP A 1 382 ? 57.825 102.721 35.488 1.00 48.17 432 ASP A N 1
ATOM 3031 C CA . ASP A 1 382 ? 59.233 102.701 35.860 1.00 49.38 432 ASP A CA 1
ATOM 3032 C C . ASP A 1 382 ? 59.193 102.684 37.391 1.00 47.06 432 ASP A C 1
ATOM 3033 O O . ASP A 1 382 ? 58.126 102.869 37.987 1.00 48.29 432 ASP A O 1
ATOM 3038 N N . LYS A 1 383 ? 60.340 102.475 38.015 1.00 42.21 433 LYS A N 1
ATOM 3039 C CA . LYS A 1 383 ? 60.481 102.434 39.469 1.00 35.61 433 LYS A CA 1
ATOM 3040 C C . LYS A 1 383 ? 59.440 101.568 40.188 1.00 28.53 433 LYS A C 1
ATOM 3041 O O . LYS A 1 383 ? 58.948 101.918 41.264 1.00 28.07 433 LYS A O 1
ATOM 3047 N N . ALA A 1 384 ? 59.156 100.410 39.613 1.00 26.97 434 ALA A N 1
ATOM 3048 C CA . ALA A 1 384 ? 58.186 99.508 40.201 1.00 28.13 434 ALA A CA 1
ATOM 3049 C C . ALA A 1 384 ? 58.858 98.177 40.527 1.00 25.31 434 ALA A C 1
ATOM 3050 O O . ALA A 1 384 ? 58.181 97.228 40.898 1.00 25.41 434 ALA A O 1
ATOM 3052 N N . ILE A 1 385 ? 60.185 98.118 40.407 1.00 22.22 435 ILE A N 1
ATOM 3053 C CA . ILE A 1 385 ? 60.907 96.850 40.610 1.00 21.49 435 ILE A CA 1
ATOM 3054 C C . ILE A 1 385 ? 61.959 96.978 41.692 1.00 23.49 435 ILE A C 1
ATOM 3055 O O . ILE A 1 385 ? 62.825 97.827 41.600 1.00 26.37 435 ILE A O 1
ATOM 3060 N N . GLY A 1 386 ? 61.870 96.136 42.716 1.00 24.19 436 GLY A N 1
ATOM 3061 C CA . GLY A 1 386 ? 62.853 96.130 43.789 1.00 23.37 436 GLY A CA 1
ATOM 3062 C C . GLY A 1 386 ? 63.682 94.852 43.737 1.00 23.20 436 GLY A C 1
ATOM 3063 O O . GLY A 1 386 ? 63.270 93.848 43.139 1.00 16.95 436 GLY A O 1
ATOM 3064 N N . PHE A 1 387 ? 64.853 94.900 44.371 1.00 19.84 437 PHE A N 1
ATOM 3065 C CA . PHE A 1 387 ? 65.759 93.769 44.430 1.00 17.90 437 PHE A CA 1
ATOM 3066 C C . PHE A 1 387 ? 66.034 93.422 45.888 1.00 19.30 437 PHE A C 1
ATOM 3067 O O . PHE A 1 387 ? 66.236 94.310 46.725 1.00 19.12 437 PHE A O 1
ATOM 3075 N N . ARG A 1 388 ? 66.018 92.135 46.188 1.00 20.98 438 ARG A N 1
ATOM 3076 C CA . ARG A 1 388 ? 66.287 91.657 47.547 1.00 25.18 438 ARG A CA 1
ATOM 3077 C C . ARG A 1 388 ? 67.767 91.820 47.891 1.00 18.11 438 ARG A C 1
ATOM 3078 O O . ARG A 1 388 ? 68.627 91.657 47.029 1.00 14.24 438 ARG A O 1
ATOM 3086 N N . GLU A 1 389 ? 68.056 92.157 49.139 1.00 15.49 439 GLU A N 1
ATOM 3087 C CA . GLU A 1 389 ? 69.438 92.339 49.548 1.00 17.14 439 GLU A CA 1
ATOM 3088 C C . GLU A 1 389 ? 70.156 91.017 49.753 1.00 15.73 439 GLU A C 1
ATOM 3089 O O . GLU A 1 389 ? 69.646 90.119 50.384 1.00 15.45 439 GLU A O 1
ATOM 3095 N N . ASN A 1 390 ? 71.365 90.933 49.224 1.00 14.02 440 ASN A N 1
ATOM 3096 C CA . ASN A 1 390 ? 72.125 89.694 49.218 1.00 15.12 440 ASN A CA 1
ATOM 3097 C C . ASN A 1 390 ? 73.536 90.062 48.747 1.00 15.51 440 ASN A C 1
ATOM 3098 O O . ASN A 1 390 ? 73.698 91.057 48.030 1.00 14.30 440 ASN A O 1
ATOM 3103 N N . LEU A 1 391 ? 74.554 89.290 49.134 1.00 13.75 441 LEU A N 1
ATOM 3104 C CA . LEU A 1 391 ? 75.920 89.624 48.711 1.00 14.32 441 LEU A CA 1
ATOM 3105 C C . LEU A 1 391 ? 76.184 89.233 47.261 1.00 15.78 441 LEU A C 1
ATOM 3106 O O . LEU A 1 391 ? 76.992 89.860 46.569 1.00 12.61 441 LEU A O 1
ATOM 3111 N N . SER A 1 392 ? 75.553 88.148 46.839 1.00 13.68 442 SER A N 1
ATOM 3112 C CA . SER A 1 392 ? 75.923 87.468 45.592 1.00 15.63 442 SER A CA 1
ATOM 3113 C C . SER A 1 392 ? 74.775 87.351 44.557 1.00 17.70 442 SER A C 1
ATOM 3114 O O . SER A 1 392 ? 75.015 87.441 43.352 1.00 19.75 442 SER A O 1
ATOM 3117 N N . PHE A 1 393 ? 73.558 87.121 45.028 1.00 15.34 443 PHE A N 1
ATOM 3118 C CA . PHE A 1 393 ? 72.415 86.898 44.130 1.00 17.90 443 PHE A CA 1
ATOM 3119 C C . PHE A 1 393 ? 71.637 88.183 43.921 1.00 15.44 443 PHE A C 1
ATOM 3120 O O . PHE A 1 393 ? 71.269 88.844 44.884 1.00 17.42 443 PHE A O 1
ATOM 3128 N N . ARG A 1 394 ? 71.400 88.544 42.661 1.00 15.82 444 ARG A N 1
ATOM 3129 C CA . ARG A 1 394 ? 70.714 89.807 42.316 1.00 13.66 444 ARG A CA 1
ATOM 3130 C C . ARG A 1 394 ? 69.322 89.492 41.774 1.00 18.25 444 ARG A C 1
ATOM 3131 O O . ARG A 1 394 ? 69.167 89.192 40.596 1.00 17.93 444 ARG A O 1
ATOM 3139 N N . VAL A 1 395 ? 68.313 89.542 42.643 1.00 18.82 445 VAL A N 1
ATOM 3140 C CA . VAL A 1 395 ? 67.004 88.975 42.341 1.00 16.50 445 VAL A CA 1
ATOM 3141 C C . VAL A 1 395 ? 65.935 90.058 42.330 1.00 17.08 445 VAL A C 1
ATOM 3142 O O . VAL A 1 395 ? 65.623 90.616 43.366 1.00 16.03 445 VAL A O 1
ATOM 3146 N N . PRO A 1 396 ? 65.366 90.361 41.158 1.00 15.78 446 PRO A N 1
ATOM 3147 C CA . PRO A 1 396 ? 64.229 91.290 41.146 1.00 17.68 446 PRO A CA 1
ATOM 3148 C C . PRO A 1 396 ? 63.014 90.599 41.761 1.00 20.38 446 PRO A C 1
ATOM 3149 O O . PRO A 1 396 ? 62.702 89.467 41.379 1.00 19.43 446 PRO A O 1
ATOM 3153 N N . THR A 1 397 ? 62.330 91.245 42.697 1.00 22.16 447 THR A N 1
ATOM 3154 C CA . THR A 1 397 ? 61.256 90.537 43.400 1.00 23.08 447 THR A CA 1
ATOM 3155 C C . THR A 1 397 ? 59.953 90.463 42.575 1.00 22.08 447 THR A C 1
ATOM 3156 O O . THR A 1 397 ? 59.067 89.648 42.843 1.00 23.17 447 THR A O 1
ATOM 3160 N N . SER A 1 398 ? 59.833 91.335 41.584 1.00 21.22 448 SER A N 1
ATOM 3161 C CA . SER A 1 398 ? 58.699 91.318 40.694 1.00 21.79 448 SER A CA 1
ATOM 3162 C C . SER A 1 398 ? 59.068 91.959 39.376 1.00 22.57 448 SER A C 1
ATOM 3163 O O . SER A 1 398 ? 60.016 92.737 39.318 1.00 23.77 448 SER A O 1
ATOM 3166 N N . VAL A 1 399 ? 58.317 91.645 38.327 1.00 20.62 449 VAL A N 1
ATOM 3167 C CA . VAL A 1 399 ? 58.425 92.383 37.074 1.00 22.53 449 VAL A CA 1
ATOM 3168 C C . VAL A 1 399 ? 57.023 92.696 36.571 1.00 25.83 449 VAL A C 1
ATOM 3169 O O . VAL A 1 399 ? 56.485 91.969 35.722 1.00 26.55 449 VAL A O 1
ATOM 3173 N N . PRO A 1 400 ? 56.406 93.771 37.110 1.00 26.99 450 PRO A N 1
ATOM 3174 C CA . PRO A 1 400 ? 55.022 94.118 36.747 1.00 25.95 450 PRO A CA 1
ATOM 3175 C C . PRO A 1 400 ? 54.897 94.510 35.300 1.00 26.70 450 PRO A C 1
ATOM 3176 O O . PRO A 1 400 ? 55.640 95.353 34.819 1.00 26.80 450 PRO A O 1
ATOM 3180 N N . VAL A 1 401 ? 53.963 93.858 34.614 1.00 24.53 451 VAL A N 1
ATOM 3181 C CA . VAL A 1 401 ? 53.763 94.044 33.198 1.00 25.87 451 VAL A CA 1
ATOM 3182 C C . VAL A 1 401 ? 52.290 94.203 32.879 1.00 32.67 451 VAL A C 1
ATOM 3183 O O . VAL A 1 401 ? 51.410 93.804 33.659 1.00 35.59 451 VAL A O 1
ATOM 3187 N N . THR A 1 402 ? 52.017 94.782 31.727 1.00 33.06 452 THR A N 1
ATOM 3188 C CA . THR A 1 402 ? 50.665 94.840 31.229 1.00 34.30 452 THR A CA 1
ATOM 3189 C C . THR A 1 402 ? 50.712 94.664 29.726 1.00 32.92 452 THR A C 1
ATOM 3190 O O . THR A 1 402 ? 51.790 94.559 29.148 1.00 33.25 452 THR A O 1
ATOM 3194 N N . TRP A 1 403 ? 49.554 94.606 29.089 1.00 33.89 453 TRP A N 1
ATOM 3195 C CA . TRP A 1 403 ? 49.497 94.349 27.655 1.00 35.00 453 TRP A CA 1
ATOM 3196 C C . TRP A 1 403 ? 48.229 94.925 27.066 1.00 42.06 453 TRP A C 1
ATOM 3197 O O . TRP A 1 403 ? 47.419 95.514 27.779 1.00 42.03 453 TRP A O 1
ATOM 3208 N N . ASN A 1 404 ? 48.078 94.794 25.758 1.00 48.62 454 ASN A N 1
ATOM 3209 C CA . ASN A 1 404 ? 46.883 95.310 25.100 1.00 57.60 454 ASN A CA 1
ATOM 3210 C C . ASN A 1 404 ? 45.761 94.280 25.009 1.00 67.65 454 ASN A C 1
ATOM 3211 O O . ASN A 1 404 ? 45.932 93.221 24.409 1.00 65.45 454 ASN A O 1
ATOM 3216 N N . ALA A 1 405 ? 44.653 94.592 25.681 1.00 84.41 455 ALA A N 1
ATOM 3217 C CA . ALA A 1 405 ? 43.367 93.889 25.578 1.00 90.02 455 ALA A CA 1
ATOM 3218 C C . ALA A 1 405 ? 43.167 93.090 24.288 1.00 93.93 455 ALA A C 1
ATOM 3219 O O . ALA A 1 405 ? 42.907 93.652 23.222 1.00 95.37 455 ALA A O 1
ATOM 3222 N N . THR B 1 1 ? 85.143 5.145 10.885 1.00 72.38 51 THR B N 1
ATOM 3223 C CA . THR B 1 1 ? 86.179 4.490 11.677 1.00 68.41 51 THR B CA 1
ATOM 3224 C C . THR B 1 1 ? 87.575 4.957 11.258 1.00 64.81 51 THR B C 1
ATOM 3225 O O . THR B 1 1 ? 88.576 4.334 11.609 1.00 66.22 51 THR B O 1
ATOM 3229 N N . SER B 1 2 ? 87.650 6.062 10.525 1.00 59.25 52 SER B N 1
ATOM 3230 C CA . SER B 1 2 ? 88.953 6.585 10.146 1.00 57.57 52 SER B CA 1
ATOM 3231 C C . SER B 1 2 ? 89.311 7.772 11.019 1.00 55.35 52 SER B C 1
ATOM 3232 O O . SER B 1 2 ? 90.397 8.344 10.897 1.00 56.80 52 SER B O 1
ATOM 3235 N N . HIS B 1 3 ? 88.381 8.158 11.884 1.00 45.53 53 HIS B N 1
ATOM 3236 C CA . HIS B 1 3 ? 88.593 9.289 12.780 1.00 43.31 53 HIS B CA 1
ATOM 3237 C C . HIS B 1 3 ? 88.216 8.914 14.227 1.00 46.15 53 HIS B C 1
ATOM 3238 O O . HIS B 1 3 ? 87.643 9.720 14.955 1.00 39.74 53 HIS B O 1
ATOM 3245 N N . HIS B 1 4 ? 88.490 7.667 14.609 1.00 46.86 54 HIS B N 1
ATOM 3246 C CA . HIS B 1 4 ? 88.310 7.189 15.988 1.00 46.54 54 HIS B CA 1
ATOM 3247 C C . HIS B 1 4 ? 86.862 7.255 16.455 1.00 45.63 54 HIS B C 1
ATOM 3248 O O . HIS B 1 4 ? 86.595 7.372 17.649 1.00 45.64 54 HIS B O 1
ATOM 3255 N N . GLY B 1 5 ? 85.932 7.168 15.511 1.00 44.90 55 GLY B N 1
ATOM 3256 C CA . GLY B 1 5 ? 84.516 7.148 15.824 1.00 42.83 55 GLY B CA 1
ATOM 3257 C C . GLY B 1 5 ? 83.852 8.502 15.801 1.00 39.43 55 GLY B C 1
ATOM 3258 O O . GLY B 1 5 ? 82.633 8.597 15.924 1.00 39.03 55 GLY B O 1
ATOM 3259 N N . TYR B 1 6 ? 84.649 9.547 15.614 1.00 38.78 56 TYR B N 1
ATOM 3260 C CA . TYR B 1 6 ? 84.142 10.908 15.579 1.00 37.81 56 TYR B CA 1
ATOM 3261 C C . TYR B 1 6 ? 83.360 11.191 14.294 1.00 38.33 56 TYR B C 1
ATOM 3262 O O . TYR B 1 6 ? 83.876 11.012 13.188 1.00 41.22 56 TYR B O 1
ATOM 3271 N N . GLN B 1 7 ? 82.106 11.609 14.453 1.00 36.50 57 GLN B N 1
ATOM 3272 C CA . GLN B 1 7 ? 81.256 11.991 13.331 1.00 35.17 57 GLN B CA 1
ATOM 3273 C C . GLN B 1 7 ? 80.802 13.429 13.540 1.00 34.39 57 GLN B C 1
ATOM 3274 O O . GLN B 1 7 ? 79.928 13.701 14.378 1.00 31.92 57 GLN B O 1
ATOM 3280 N N . PRO B 1 8 ? 81.397 14.355 12.769 1.00 33.25 58 PRO B N 1
ATOM 3281 C CA . PRO B 1 8 ? 81.401 15.792 13.051 1.00 32.72 58 PRO B CA 1
ATOM 3282 C C . PRO B 1 8 ? 80.019 16.359 13.269 1.00 30.87 58 PRO B C 1
ATOM 3283 O O . PRO B 1 8 ? 79.855 17.233 14.127 1.00 30.09 58 PRO B O 1
ATOM 3287 N N . PHE B 1 9 ? 79.038 15.833 12.551 1.00 31.70 59 PHE B N 1
ATOM 3288 C CA . PHE B 1 9 ? 77.709 16.407 12.610 1.00 40.21 59 PHE B CA 1
ATOM 3289 C C . PHE B 1 9 ? 76.732 15.577 13.448 1.00 37.62 59 PHE B C 1
ATOM 3290 O O . PHE B 1 9 ? 75.581 15.974 13.627 1.00 30.61 59 PHE B O 1
ATOM 3298 N N . ASP B 1 10 ? 77.193 14.432 13.945 1.00 35.21 60 ASP B N 1
ATOM 3299 C CA . ASP B 1 10 ? 76.338 13.542 14.739 1.00 35.95 60 ASP B CA 1
ATOM 3300 C C . ASP B 1 10 ? 76.324 13.971 16.206 1.00 32.54 60 ASP B C 1
ATOM 3301 O O . ASP B 1 10 ? 77.274 13.758 16.946 1.00 31.08 60 ASP B O 1
ATOM 3306 N N . MET B 1 11 ? 75.209 14.542 16.629 1.00 31.71 61 MET B N 1
ATOM 3307 C CA . MET B 1 11 ? 75.105 15.112 17.962 1.00 29.81 61 MET B CA 1
ATOM 3308 C C . MET B 1 11 ? 74.437 14.198 18.987 1.00 31.05 61 MET B C 1
ATOM 3309 O O . MET B 1 11 ? 74.279 14.586 20.145 1.00 30.13 61 MET B O 1
ATOM 3314 N N . HIS B 1 12 ? 74.078 12.980 18.598 1.00 32.35 62 HIS B N 1
ATOM 3315 C CA . HIS B 1 12 ? 73.248 12.185 19.506 1.00 34.70 62 HIS B CA 1
ATOM 3316 C C . HIS B 1 12 ? 74.031 11.700 20.735 1.00 32.27 62 HIS B C 1
ATOM 3317 O O . HIS B 1 12 ? 73.541 11.797 21.851 1.00 30.98 62 HIS B O 1
ATOM 3324 N N . ASN B 1 13 ? 75.256 11.221 20.547 1.00 33.01 63 ASN B N 1
ATOM 3325 C CA . ASN B 1 13 ? 76.072 10.762 21.673 1.00 33.56 63 ASN B CA 1
ATOM 3326 C C . ASN B 1 13 ? 77.560 10.727 21.326 1.00 33.64 63 ASN B C 1
ATOM 3327 O O . ASN B 1 13 ? 78.133 9.657 21.089 1.00 31.12 63 ASN B O 1
ATOM 3332 N N . PRO B 1 14 ? 78.194 11.906 21.303 1.00 30.99 64 PRO B N 1
ATOM 3333 C CA . PRO B 1 14 ? 79.577 12.012 20.837 1.00 32.88 64 PRO B CA 1
ATOM 3334 C C . PRO B 1 14 ? 80.623 11.627 21.873 1.00 31.44 64 PRO B C 1
ATOM 3335 O O . PRO B 1 14 ? 81.801 11.530 21.526 1.00 31.02 64 PRO B O 1
ATOM 3339 N N . PHE B 1 15 ? 80.213 11.394 23.115 1.00 31.78 65 PHE B N 1
ATOM 3340 C CA . PHE B 1 15 ? 81.181 11.283 24.208 1.00 28.40 65 PHE B CA 1
ATOM 3341 C C . PHE B 1 15 ? 82.115 10.060 24.158 1.00 29.94 65 PHE B C 1
ATOM 3342 O O . PHE B 1 15 ? 83.296 10.205 24.461 1.00 30.10 65 PHE B O 1
ATOM 3350 N N . PRO B 1 16 ? 81.619 8.877 23.725 1.00 31.31 66 PRO B N 1
ATOM 3351 C CA . PRO B 1 16 ? 82.585 7.789 23.508 1.00 33.04 66 PRO B CA 1
ATOM 3352 C C . PRO B 1 16 ? 83.648 8.132 22.474 1.00 37.95 66 PRO B C 1
ATOM 3353 O O . PRO B 1 16 ? 84.808 7.794 22.685 1.00 34.47 66 PRO B O 1
ATOM 3357 N N . ALA B 1 17 ? 83.280 8.815 21.395 1.00 33.13 67 ALA B N 1
ATOM 3358 C CA . ALA B 1 17 ? 84.293 9.237 20.425 1.00 38.09 67 ALA B CA 1
ATOM 3359 C C . ALA B 1 17 ? 85.251 10.255 21.040 1.00 32.72 67 ALA B C 1
ATOM 3360 O O . ALA B 1 17 ? 86.460 10.177 20.827 1.00 33.74 67 ALA B O 1
ATOM 3362 N N . TYR B 1 18 ? 84.712 11.194 21.820 1.00 33.29 68 TYR B N 1
ATOM 3363 C CA . TYR B 1 18 ? 85.545 12.165 22.530 1.00 33.57 68 TYR B CA 1
ATOM 3364 C C . TYR B 1 18 ? 86.592 11.453 23.386 1.00 35.33 68 TYR B C 1
ATOM 3365 O O . TYR B 1 18 ? 87.769 11.817 23.382 1.00 31.62 68 TYR B O 1
ATOM 3374 N N . LYS B 1 19 ? 86.150 10.437 24.121 1.00 33.38 69 LYS B N 1
ATOM 3375 C CA . LYS B 1 19 ? 87.045 9.686 24.999 1.00 33.95 69 LYS B CA 1
ATOM 3376 C C . LYS B 1 19 ? 88.161 8.969 24.225 1.00 34.61 69 LYS B C 1
ATOM 3377 O O . LYS B 1 19 ? 89.318 9.011 24.613 1.00 35.39 69 LYS B O 1
ATOM 3383 N N . GLU B 1 20 ? 87.813 8.332 23.116 1.00 35.64 70 GLU B N 1
ATOM 3384 C CA . GLU B 1 20 ? 88.810 7.647 22.300 1.00 37.81 70 GLU B CA 1
ATOM 3385 C C . GLU B 1 20 ? 89.805 8.694 21.757 1.00 40.33 70 GLU B C 1
ATOM 3386 O O . GLU B 1 20 ? 91.015 8.479 21.760 1.00 39.28 70 GLU B O 1
ATOM 3392 N N . LEU B 1 21 ? 89.295 9.846 21.330 1.00 37.67 71 LEU B N 1
ATOM 3393 C CA . LEU B 1 21 ? 90.164 10.914 20.825 1.00 37.15 71 LEU B CA 1
ATOM 3394 C C . LEU B 1 21 ? 91.149 11.447 21.861 1.00 37.09 71 LEU B C 1
ATOM 3395 O O . LEU B 1 21 ? 92.322 11.663 21.555 1.00 37.59 71 LEU B O 1
ATOM 3400 N N . ARG B 1 22 ? 90.659 11.718 23.069 1.00 36.77 72 ARG B N 1
ATOM 3401 C CA . ARG B 1 22 ? 91.523 12.226 24.122 1.00 34.43 72 ARG B CA 1
ATOM 3402 C C . ARG B 1 22 ? 92.684 11.285 24.361 1.00 41.65 72 ARG B C 1
ATOM 3403 O O . ARG B 1 22 ? 93.790 11.716 24.663 1.00 41.93 72 ARG B O 1
ATOM 3411 N N . GLN B 1 23 ? 92.425 9.996 24.201 1.00 41.04 73 GLN B N 1
ATOM 3412 C CA . GLN B 1 23 ? 93.429 8.996 24.495 1.00 45.58 73 GLN B CA 1
ATOM 3413 C C . GLN B 1 23 ? 94.339 8.678 23.295 1.00 46.49 73 GLN B C 1
ATOM 3414 O O . GLN B 1 23 ? 95.520 8.442 23.483 1.00 47.90 73 GLN B O 1
ATOM 3420 N N . GLU B 1 24 ? 93.805 8.696 22.074 1.00 47.35 74 GLU B N 1
ATOM 3421 C CA . GLU B 1 24 ? 94.562 8.213 20.901 1.00 50.89 74 GLU B CA 1
ATOM 3422 C C . GLU B 1 24 ? 95.071 9.322 19.956 1.00 49.91 74 GLU B C 1
ATOM 3423 O O . GLU B 1 24 ? 96.152 9.211 19.401 1.00 51.15 74 GLU B O 1
ATOM 3429 N N . GLU B 1 25 ? 94.303 10.396 19.794 1.00 46.18 75 GLU B N 1
ATOM 3430 C CA . GLU B 1 25 ? 94.686 11.478 18.895 1.00 44.77 75 GLU B CA 1
ATOM 3431 C C . GLU B 1 25 ? 94.024 12.774 19.378 1.00 42.24 75 GLU B C 1
ATOM 3432 O O . GLU B 1 25 ? 93.052 13.245 18.783 1.00 38.63 75 GLU B O 1
ATOM 3438 N N . PRO B 1 26 ? 94.559 13.347 20.471 1.00 42.06 76 PRO B N 1
ATOM 3439 C CA . PRO B 1 26 ? 93.945 14.476 21.184 1.00 41.37 76 PRO B CA 1
ATOM 3440 C C . PRO B 1 26 ? 93.976 15.753 20.359 1.00 41.92 76 PRO B C 1
ATOM 3441 O O . PRO B 1 26 ? 93.267 16.710 20.669 1.00 38.27 76 PRO B O 1
ATOM 3445 N N . VAL B 1 27 ? 94.838 15.777 19.346 1.00 38.56 77 VAL B N 1
ATOM 3446 C CA . VAL B 1 27 ? 94.867 16.876 18.404 1.00 38.57 77 VAL B CA 1
ATOM 3447 C C . VAL B 1 27 ? 94.851 16.284 17.004 1.00 40.09 77 VAL B C 1
ATOM 3448 O O . VAL B 1 27 ? 95.892 15.900 16.481 1.00 42.37 77 VAL B O 1
ATOM 3452 N N . MET B 1 28 ? 93.669 16.195 16.408 1.00 39.02 78 MET B N 1
ATOM 3453 C CA . MET B 1 28 ? 93.500 15.469 15.148 1.00 43.83 78 MET B CA 1
ATOM 3454 C C . MET B 1 28 ? 93.104 16.364 13.975 1.00 43.85 78 MET B C 1
ATOM 3455 O O . MET B 1 28 ? 92.111 17.087 14.047 1.00 41.63 78 MET B O 1
ATOM 3460 N N . PHE B 1 29 ? 93.854 16.315 12.877 1.00 47.66 79 PHE B N 1
ATOM 3461 C CA . PHE B 1 29 ? 93.388 17.046 11.706 1.00 48.48 79 PHE B CA 1
ATOM 3462 C C . PHE B 1 29 ? 92.308 16.236 10.989 1.00 48.74 79 PHE B C 1
ATOM 3463 O O . PHE B 1 29 ? 92.555 15.113 10.576 1.00 52.96 79 PHE B O 1
ATOM 3471 N N . ASP B 1 30 ? 91.125 16.822 10.830 1.00 45.39 80 ASP B N 1
ATOM 3472 C CA . ASP B 1 30 ? 89.974 16.160 10.209 1.00 43.91 80 ASP B CA 1
ATOM 3473 C C . ASP B 1 30 ? 89.701 16.786 8.849 1.00 44.52 80 ASP B C 1
ATOM 3474 O O . ASP B 1 30 ? 89.180 17.904 8.755 1.00 41.76 80 ASP B O 1
ATOM 3479 N N . GLU B 1 31 ? 90.082 16.069 7.798 1.00 48.23 81 GLU B N 1
ATOM 3480 C CA . GLU B 1 31 ? 89.961 16.569 6.433 1.00 47.03 81 GLU B CA 1
ATOM 3481 C C . GLU B 1 31 ? 88.519 16.643 5.948 1.00 47.07 81 GLU B C 1
ATOM 3482 O O . GLU B 1 31 ? 88.224 17.311 4.950 1.00 47.22 81 GLU B O 1
ATOM 3488 N N . ARG B 1 32 ? 87.623 15.961 6.647 1.00 42.98 82 ARG B N 1
ATOM 3489 C CA . ARG B 1 32 ? 86.221 15.956 6.253 1.00 48.42 82 ARG B CA 1
ATOM 3490 C C . ARG B 1 32 ? 85.652 17.344 6.455 1.00 47.74 82 ARG B C 1
ATOM 3491 O O . ARG B 1 32 ? 84.785 17.786 5.691 1.00 40.63 82 ARG B O 1
ATOM 3499 N N . ILE B 1 33 ? 86.179 18.036 7.468 1.00 39.24 83 ILE B N 1
ATOM 3500 C CA . ILE B 1 33 ? 85.729 19.382 7.790 1.00 43.17 83 ILE B CA 1
ATOM 3501 C C . ILE B 1 33 ? 86.855 20.421 7.687 1.00 42.00 83 ILE B C 1
ATOM 3502 O O . ILE B 1 33 ? 86.594 21.616 7.653 1.00 40.17 83 ILE B O 1
ATOM 3507 N N . GLY B 1 34 ? 88.102 19.968 7.680 1.00 39.65 84 GLY B N 1
ATOM 3508 C CA . GLY B 1 34 ? 89.219 20.879 7.499 1.00 41.30 84 GLY B CA 1
ATOM 3509 C C . GLY B 1 34 ? 89.668 21.571 8.776 1.00 39.28 84 GLY B C 1
ATOM 3510 O O . GLY B 1 34 ? 90.107 22.720 8.735 1.00 39.48 84 GLY B O 1
ATOM 3511 N N . TYR B 1 35 ? 89.563 20.870 9.903 1.00 38.10 85 TYR B N 1
ATOM 3512 C CA . TYR B 1 35 ? 89.921 21.433 11.202 1.00 37.92 85 TYR B CA 1
ATOM 3513 C C . TYR B 1 35 ? 90.788 20.506 11.999 1.00 38.61 85 TYR B C 1
ATOM 3514 O O . TYR B 1 35 ? 90.641 19.282 11.916 1.00 39.67 85 TYR B O 1
ATOM 3523 N N . TRP B 1 36 ? 91.680 21.101 12.787 1.00 38.44 86 TRP B N 1
ATOM 3524 C CA . TRP B 1 36 ? 92.321 20.379 13.869 1.00 37.30 86 TRP B CA 1
ATOM 3525 C C . TRP B 1 36 ? 91.307 20.191 14.983 1.00 36.36 86 TRP B C 1
ATOM 3526 O O . TRP B 1 36 ? 90.847 21.159 15.584 1.00 33.73 86 TRP B O 1
ATOM 3537 N N . VAL B 1 37 ? 90.988 18.938 15.273 1.00 35.89 87 VAL B N 1
ATOM 3538 C CA . VAL B 1 37 ? 90.001 18.622 16.291 1.00 35.97 87 VAL B CA 1
ATOM 3539 C C . VAL B 1 37 ? 90.718 18.408 17.626 1.00 37.31 87 VAL B C 1
ATOM 3540 O O . VAL B 1 37 ? 91.580 17.533 17.745 1.00 39.20 87 VAL B O 1
ATOM 3544 N N . VAL B 1 38 ? 90.383 19.233 18.613 1.00 31.61 88 VAL B N 1
ATOM 3545 C CA . VAL B 1 38 ? 91.117 19.259 19.890 1.00 31.51 88 VAL B CA 1
ATOM 3546 C C . VAL B 1 38 ? 90.195 18.818 21.006 1.00 33.94 88 VAL B C 1
ATOM 3547 O O . VAL B 1 38 ? 89.108 19.367 21.139 1.00 32.70 88 VAL B O 1
ATOM 3551 N N . THR B 1 39 ? 90.625 17.854 21.816 1.00 34.09 89 THR B N 1
ATOM 3552 C CA . THR B 1 39 ? 89.708 17.202 22.770 1.00 29.94 89 THR B CA 1
ATOM 3553 C C . THR B 1 39 ? 90.108 17.222 24.259 1.00 29.16 89 THR B C 1
ATOM 3554 O O . THR B 1 39 ? 89.293 16.897 25.115 1.00 28.24 89 THR B O 1
ATOM 3558 N N . LYS B 1 40 ? 91.337 17.606 24.580 1.00 30.06 90 LYS B N 1
ATOM 3559 C CA . LYS B 1 40 ? 91.755 17.595 25.983 1.00 30.14 90 LYS B CA 1
ATOM 3560 C C . LYS B 1 40 ? 91.532 18.922 26.697 1.00 28.89 90 LYS B C 1
ATOM 3561 O O . LYS B 1 40 ? 91.700 19.993 26.107 1.00 28.84 90 LYS B O 1
ATOM 3567 N N . TYR B 1 41 ? 91.179 18.840 27.979 1.00 28.22 91 TYR B N 1
ATOM 3568 C CA . TYR B 1 41 ? 90.832 20.022 28.752 1.00 27.28 91 TYR B CA 1
ATOM 3569 C C . TYR B 1 41 ? 91.955 21.059 28.750 1.00 31.02 91 TYR B C 1
ATOM 3570 O O . TYR B 1 41 ? 91.714 22.215 28.402 1.00 27.72 91 TYR B O 1
ATOM 3579 N N . ASP B 1 42 ? 93.176 20.656 29.120 1.00 29.54 92 ASP B N 1
ATOM 3580 C CA . ASP B 1 42 ? 94.274 21.619 29.202 1.00 30.62 92 ASP B CA 1
ATOM 3581 C C . ASP B 1 42 ? 94.581 22.300 27.839 1.00 31.18 92 ASP B C 1
ATOM 3582 O O . ASP B 1 42 ? 94.763 23.521 27.766 1.00 31.29 92 ASP B O 1
ATOM 3587 N N . ASP B 1 43 ? 94.628 21.518 26.766 1.00 31.69 93 ASP B N 1
ATOM 3588 C CA . ASP B 1 43 ? 94.877 22.087 25.435 1.00 34.33 93 ASP B CA 1
ATOM 3589 C C . ASP B 1 43 ? 93.764 23.045 25.001 1.00 30.93 93 ASP B C 1
ATOM 3590 O O . ASP B 1 43 ? 94.018 24.101 24.407 1.00 31.40 93 ASP B O 1
ATOM 3595 N N . ILE B 1 44 ? 92.521 22.685 25.282 1.00 29.39 94 ILE B N 1
ATOM 3596 C CA . ILE B 1 44 ? 91.423 23.556 24.875 1.00 33.05 94 ILE B CA 1
ATOM 3597 C C . ILE B 1 44 ? 91.426 24.866 25.691 1.00 27.94 94 ILE B C 1
ATOM 3598 O O . ILE B 1 44 ? 91.333 25.946 25.126 1.00 28.10 94 ILE B O 1
ATOM 3603 N N . LYS B 1 45 ? 91.590 24.779 27.005 1.00 27.74 95 LYS B N 1
ATOM 3604 C CA . LYS B 1 45 ? 91.627 25.992 27.810 1.00 27.71 95 LYS B CA 1
ATOM 3605 C C . LYS B 1 45 ? 92.824 26.887 27.420 1.00 29.23 95 LYS B C 1
ATOM 3606 O O . LYS B 1 45 ? 92.690 28.102 27.298 1.00 30.11 95 LYS B O 1
ATOM 3612 N N . THR B 1 46 ? 93.987 26.291 27.212 1.00 30.55 96 THR B N 1
ATOM 3613 C CA . THR B 1 46 ? 95.156 27.083 26.817 1.00 33.47 96 THR B CA 1
ATOM 3614 C C . THR B 1 46 ? 94.903 27.769 25.466 1.00 35.80 96 THR B C 1
ATOM 3615 O O . THR B 1 46 ? 95.260 28.932 25.274 1.00 33.39 96 THR B O 1
ATOM 3619 N N . THR B 1 47 ? 94.243 27.067 24.547 1.00 35.13 97 THR B N 1
ATOM 3620 C CA . THR B 1 47 ? 93.957 27.649 23.233 1.00 32.13 97 THR B CA 1
ATOM 3621 C C . THR B 1 47 ? 92.995 28.825 23.315 1.00 33.40 97 THR B C 1
ATOM 3622 O O . THR B 1 47 ? 93.230 29.865 22.693 1.00 33.39 97 THR B O 1
ATOM 3626 N N . PHE B 1 48 ? 91.919 28.664 24.078 1.00 30.33 98 PHE B N 1
ATOM 3627 C CA . PHE B 1 48 ? 90.982 29.749 24.372 1.00 28.96 98 PHE B CA 1
ATOM 3628 C C . PHE B 1 48 ? 91.689 30.964 24.956 1.00 31.55 98 PHE B C 1
ATOM 3629 O O . PHE B 1 48 ? 91.447 32.105 24.562 1.00 31.33 98 PHE B O 1
ATOM 3637 N N . ASP B 1 49 ? 92.564 30.703 25.921 1.00 30.58 99 ASP B N 1
ATOM 3638 C CA . ASP B 1 49 ? 93.208 31.767 26.671 1.00 32.60 99 ASP B CA 1
ATOM 3639 C C . ASP B 1 49 ? 94.178 32.566 25.794 1.00 33.53 99 ASP B C 1
ATOM 3640 O O . ASP B 1 49 ? 94.321 33.766 25.975 1.00 34.90 99 ASP B O 1
ATOM 3645 N N . ASP B 1 50 ? 94.817 31.891 24.841 1.00 34.25 100 ASP B N 1
ATOM 3646 C CA . ASP B 1 50 ? 95.829 32.501 23.979 1.00 39.57 100 ASP B CA 1
ATOM 3647 C C . ASP B 1 50 ? 95.181 33.108 22.734 1.00 36.28 100 ASP B C 1
ATOM 3648 O O . ASP B 1 50 ? 95.333 32.602 21.621 1.00 42.13 100 ASP B O 1
ATOM 3653 N N . TRP B 1 51 ? 94.458 34.198 22.933 1.00 35.97 101 TRP B N 1
ATOM 3654 C CA . TRP B 1 51 ? 93.730 34.849 21.855 1.00 38.41 101 TRP B CA 1
ATOM 3655 C C . TRP B 1 51 ? 94.680 35.525 20.854 1.00 42.18 101 TRP B C 1
ATOM 3656 O O . TRP B 1 51 ? 94.313 35.777 19.707 1.00 38.59 101 TRP B O 1
ATOM 3667 N N . GLU B 1 52 ? 95.889 35.859 21.302 1.00 39.95 102 GLU B N 1
ATOM 3668 C CA . GLU B 1 52 ? 96.853 36.517 20.409 1.00 46.71 102 GLU B CA 1
ATOM 3669 C C . GLU B 1 52 ? 97.359 35.551 19.333 1.00 45.61 102 GLU B C 1
ATOM 3670 O O . GLU B 1 52 ? 97.768 35.975 18.262 1.00 47.66 102 GLU B O 1
ATOM 3676 N N . THR B 1 53 ? 97.334 34.257 19.631 1.00 44.09 103 THR B N 1
ATOM 3677 C CA . THR B 1 53 ? 97.761 33.226 18.689 1.00 45.77 103 THR B CA 1
ATOM 3678 C C . THR B 1 53 ? 96.570 32.618 17.949 1.00 44.57 103 THR B C 1
ATOM 3679 O O . THR B 1 53 ? 96.648 32.329 16.757 1.00 45.39 103 THR B O 1
ATOM 3683 N N . PHE B 1 54 ? 95.478 32.417 18.673 1.00 41.28 104 PHE B N 1
ATOM 3684 C CA . PHE B 1 54 ? 94.287 31.770 18.124 1.00 38.99 104 PHE B CA 1
ATOM 3685 C C . PHE B 1 54 ? 93.099 32.701 18.047 1.00 37.03 104 PHE B C 1
ATOM 3686 O O . PHE B 1 54 ? 92.400 32.944 19.027 1.00 37.17 104 PHE B O 1
ATOM 3694 N N . SER B 1 55 ? 92.884 33.194 16.845 1.00 36.81 105 SER B N 1
ATOM 3695 C CA . SER B 1 55 ? 91.827 34.115 16.530 1.00 36.37 105 SER B CA 1
ATOM 3696 C C . SER B 1 55 ? 90.467 33.419 16.439 1.00 41.26 105 SER B C 1
ATOM 3697 O O . SER B 1 55 ? 90.389 32.252 16.055 1.00 39.15 105 SER B O 1
ATOM 3700 N N . SER B 1 56 ? 89.408 34.145 16.769 1.00 33.71 106 SER B N 1
ATOM 3701 C CA . SER B 1 56 ? 88.053 33.642 16.619 1.00 36.95 106 SER B CA 1
ATOM 3702 C C . SER B 1 56 ? 87.442 34.044 15.278 1.00 37.86 106 SER B C 1
ATOM 3703 O O . SER B 1 56 ? 86.240 33.871 15.068 1.00 32.18 106 SER B O 1
ATOM 3706 N N . GLU B 1 57 ? 88.254 34.606 14.382 1.00 38.09 107 GLU B N 1
ATOM 3707 C CA . GLU B 1 57 ? 87.689 35.250 13.189 1.00 37.17 107 GLU B CA 1
ATOM 3708 C C . GLU B 1 57 ? 86.894 34.306 12.276 1.00 35.24 107 GLU B C 1
ATOM 3709 O O . GLU B 1 57 ? 86.070 34.766 11.491 1.00 38.49 107 GLU B O 1
ATOM 3715 N N . ASN B 1 58 ? 87.102 32.997 12.386 1.00 34.49 108 ASN B N 1
ATOM 3716 C CA . ASN B 1 58 ? 86.341 32.030 11.579 1.00 34.13 108 ASN B CA 1
ATOM 3717 C C . ASN B 1 58 ? 85.173 31.385 12.327 1.00 35.93 108 ASN B C 1
ATOM 3718 O O . ASN B 1 58 ? 84.541 30.442 11.834 1.00 36.92 108 ASN B O 1
ATOM 3723 N N . ALA B 1 59 ? 84.870 31.883 13.518 1.00 37.22 109 ALA B N 1
ATOM 3724 C CA . ALA B 1 59 ? 83.874 31.220 14.366 1.00 29.82 109 ALA B CA 1
ATOM 3725 C C . ALA B 1 59 ? 82.487 31.264 13.752 1.00 29.80 109 ALA B C 1
ATOM 3726 O O . ALA B 1 59 ? 81.600 30.489 14.138 1.00 30.02 109 ALA B O 1
ATOM 3728 N N . GLN B 1 60 ? 82.299 32.181 12.808 1.00 30.85 110 GLN B N 1
ATOM 3729 C CA . GLN B 1 60 ? 81.011 32.348 12.159 1.00 31.06 110 GLN B CA 1
ATOM 3730 C C . GLN B 1 60 ? 81.118 32.026 10.680 1.00 32.24 110 GLN B C 1
ATOM 3731 O O . GLN B 1 60 ? 80.199 32.289 9.928 1.00 32.84 110 GLN B O 1
ATOM 3737 N N . ALA B 1 61 ? 82.231 31.450 10.248 1.00 32.78 111 ALA B N 1
ATOM 3738 C CA . ALA B 1 61 ? 82.321 31.031 8.847 1.00 35.10 111 ALA B CA 1
ATOM 3739 C C . ALA B 1 61 ? 81.445 29.808 8.596 1.00 35.51 111 ALA B C 1
ATOM 3740 O O . ALA B 1 61 ? 81.429 28.882 9.408 1.00 37.21 111 ALA B O 1
ATOM 3742 N N . PRO B 1 62 ? 80.705 29.801 7.475 1.00 35.10 112 PRO B N 1
ATOM 3743 C CA . PRO B 1 62 ? 79.837 28.647 7.221 1.00 36.92 112 PRO B CA 1
ATOM 3744 C C . PRO B 1 62 ? 80.642 27.367 7.098 1.00 38.64 112 PRO B C 1
ATOM 3745 O O . PRO B 1 62 ? 81.678 27.363 6.454 1.00 42.14 112 PRO B O 1
ATOM 3749 N N . VAL B 1 63 ? 80.182 26.305 7.743 1.00 38.09 113 VAL B N 1
ATOM 3750 C CA . VAL B 1 63 ? 80.838 25.012 7.654 1.00 39.88 113 VAL B CA 1
ATOM 3751 C C . VAL B 1 63 ? 80.742 24.477 6.245 1.00 46.23 113 VAL B C 1
ATOM 3752 O O . VAL B 1 63 ? 81.697 23.898 5.734 1.00 53.59 113 VAL B O 1
ATOM 3756 N N . ARG B 1 64 ? 79.569 24.621 5.636 1.00 44.18 114 ARG B N 1
ATOM 3757 C CA . ARG B 1 64 ? 79.411 24.352 4.222 1.00 44.72 114 ARG B CA 1
ATOM 3758 C C . ARG B 1 64 ? 79.238 25.658 3.460 1.00 43.67 114 ARG B C 1
ATOM 3759 O O . ARG B 1 64 ? 78.443 26.516 3.854 1.00 42.43 114 ARG B O 1
ATOM 3767 N N . LYS B 1 65 ? 80.005 25.808 2.389 1.00 43.73 115 LYS B N 1
ATOM 3768 C CA . LYS B 1 65 ? 80.000 27.016 1.579 1.00 46.59 115 LYS B CA 1
ATOM 3769 C C . LYS B 1 65 ? 78.598 27.425 1.162 1.00 47.91 115 LYS B C 1
ATOM 3770 O O . LYS B 1 65 ? 77.759 26.576 0.841 1.00 50.78 115 LYS B O 1
ATOM 3776 N N . ARG B 1 66 ? 78.326 28.723 1.240 1.00 46.38 116 ARG B N 1
ATOM 3777 C CA . ARG B 1 66 ? 77.048 29.272 0.792 1.00 46.39 116 ARG B CA 1
ATOM 3778 C C . ARG B 1 66 ? 76.873 29.157 -0.720 1.00 49.38 116 ARG B C 1
ATOM 3779 O O . ARG B 1 66 ? 77.711 29.631 -1.479 1.00 51.88 116 ARG B O 1
ATOM 3787 N N . GLY B 1 67 ? 75.780 28.530 -1.151 1.00 48.54 117 GLY B N 1
ATOM 3788 C CA . GLY B 1 67 ? 75.570 28.278 -2.569 1.00 51.47 117 GLY B CA 1
ATOM 3789 C C . GLY B 1 67 ? 75.307 29.522 -3.387 1.00 52.09 117 GLY B C 1
ATOM 3790 O O . GLY B 1 67 ? 75.127 30.610 -2.839 1.00 47.92 117 GLY B O 1
ATOM 3791 N N . PRO B 1 68 ? 75.292 29.369 -4.723 1.00 54.20 118 PRO B N 1
ATOM 3792 C CA . PRO B 1 68 ? 75.159 30.529 -5.606 1.00 56.98 118 PRO B CA 1
ATOM 3793 C C . PRO B 1 68 ? 73.877 31.335 -5.395 1.00 56.17 118 PRO B C 1
ATOM 3794 O O . PRO B 1 68 ? 73.961 32.569 -5.355 1.00 58.17 118 PRO B O 1
ATOM 3798 N N . GLN B 1 69 ? 72.729 30.672 -5.285 1.00 55.32 119 GLN B N 1
ATOM 3799 C CA . GLN B 1 69 ? 71.444 31.366 -5.129 1.00 58.20 119 GLN B CA 1
ATOM 3800 C C . GLN B 1 69 ? 71.377 32.084 -3.793 1.00 55.78 119 GLN B C 1
ATOM 3801 O O . GLN B 1 69 ? 71.047 33.269 -3.707 1.00 55.35 119 GLN B O 1
ATOM 3807 N N . ALA B 1 70 ? 71.679 31.330 -2.740 1.00 54.23 120 ALA B N 1
ATOM 3808 C CA . ALA B 1 70 ? 71.685 31.878 -1.385 1.00 52.11 120 ALA B CA 1
ATOM 3809 C C . ALA B 1 70 ? 72.638 33.056 -1.329 1.00 49.75 120 ALA B C 1
ATOM 3810 O O . ALA B 1 70 ? 72.331 34.082 -0.732 1.00 52.49 120 ALA B O 1
ATOM 3812 N N . THR B 1 71 ? 73.773 32.932 -2.006 1.00 49.19 121 THR B N 1
ATOM 3813 C CA . THR B 1 71 ? 74.753 34.020 -2.063 1.00 52.27 121 THR B CA 1
ATOM 3814 C C . THR B 1 71 ? 74.181 35.268 -2.725 1.00 55.10 121 THR B C 1
ATOM 3815 O O . THR B 1 71 ? 74.327 36.386 -2.216 1.00 50.18 121 THR B O 1
ATOM 3819 N N . GLN B 1 72 ? 73.506 35.072 -3.857 1.00 56.35 122 GLN B N 1
ATOM 3820 C CA . GLN B 1 72 ? 72.926 36.196 -4.598 1.00 58.90 122 GLN B CA 1
ATOM 3821 C C . GLN B 1 72 ? 71.781 36.858 -3.821 1.00 58.65 122 GLN B C 1
ATOM 3822 O O . GLN B 1 72 ? 71.632 38.085 -3.849 1.00 58.78 122 GLN B O 1
ATOM 3828 N N . ILE B 1 73 ? 70.931 36.028 -3.218 1.00 56.34 123 ILE B N 1
ATOM 3829 C CA . ILE B 1 73 ? 69.813 36.494 -2.414 1.00 52.05 123 ILE B CA 1
ATOM 3830 C C . ILE B 1 73 ? 70.286 37.411 -1.286 1.00 50.95 123 ILE B C 1
ATOM 3831 O O . ILE B 1 73 ? 69.727 38.487 -1.055 1.00 51.90 123 ILE B O 1
ATOM 3836 N N . MET B 1 74 ? 71.328 36.982 -0.587 1.00 49.14 124 MET B N 1
ATOM 3837 C CA . MET B 1 74 ? 71.793 37.724 0.581 1.00 48.01 124 MET B CA 1
ATOM 3838 C C . MET B 1 74 ? 72.518 38.982 0.133 1.00 49.54 124 MET B C 1
ATOM 3839 O O . MET B 1 74 ? 72.433 40.012 0.788 1.00 54.19 124 MET B O 1
ATOM 3844 N N . THR B 1 75 ? 73.213 38.910 -0.995 1.00 52.86 125 THR B N 1
ATOM 3845 C CA . THR B 1 75 ? 73.794 40.116 -1.583 1.00 56.84 125 THR B CA 1
ATOM 3846 C C . THR B 1 75 ? 72.682 41.087 -2.003 1.00 58.81 125 THR B C 1
ATOM 3847 O O . THR B 1 75 ? 72.757 42.284 -1.731 1.00 55.70 125 THR B O 1
ATOM 3851 N N . ASP B 1 76 ? 71.666 40.571 -2.695 1.00 61.09 126 ASP B N 1
ATOM 3852 C CA . ASP B 1 76 ? 70.558 41.409 -3.165 1.00 57.57 126 ASP B CA 1
ATOM 3853 C C . ASP B 1 76 ? 69.736 41.981 -2.016 1.00 57.14 126 ASP B C 1
ATOM 3854 O O . ASP B 1 76 ? 69.224 43.092 -2.103 1.00 58.81 126 ASP B O 1
ATOM 3859 N N . GLY B 1 77 ? 69.650 41.236 -0.921 1.00 58.32 127 GLY B N 1
ATOM 3860 C CA . GLY B 1 77 ? 68.866 41.669 0.219 1.00 58.91 127 GLY B CA 1
ATOM 3861 C C . GLY B 1 77 ? 69.613 42.589 1.178 1.00 53.61 127 GLY B C 1
ATOM 3862 O O . GLY B 1 77 ? 69.075 42.981 2.206 1.00 53.21 127 GLY B O 1
ATOM 3863 N N . GLY B 1 78 ? 70.843 42.954 0.837 1.00 53.85 128 GLY B N 1
ATOM 3864 C CA . GLY B 1 78 ? 71.609 43.874 1.670 1.00 53.69 128 GLY B CA 1
ATOM 3865 C C . GLY B 1 78 ? 72.123 43.288 2.979 1.00 53.50 128 GLY B C 1
ATOM 3866 O O . GLY B 1 78 ? 72.278 43.997 3.973 1.00 52.46 128 GLY B O 1
ATOM 3867 N N . PHE B 1 79 ? 72.378 41.985 2.984 1.00 49.33 129 PHE B N 1
ATOM 3868 C CA . PHE B 1 79 ? 72.912 41.305 4.158 1.00 48.36 129 PHE B CA 1
ATOM 3869 C C . PHE B 1 79 ? 74.397 41.641 4.273 1.00 47.34 129 PHE B C 1
ATOM 3870 O O . PHE B 1 79 ? 75.206 41.137 3.499 1.00 46.98 129 PHE B O 1
ATOM 3878 N N . THR B 1 80 ? 74.761 42.495 5.225 1.00 46.76 130 THR B N 1
ATOM 3879 C CA . THR B 1 80 ? 76.155 42.913 5.338 1.00 46.99 130 THR B CA 1
ATOM 3880 C C . THR B 1 80 ? 76.727 42.525 6.698 1.00 46.86 130 THR B C 1
ATOM 3881 O O . THR B 1 80 ? 77.785 42.993 7.087 1.00 47.21 130 THR B O 1
ATOM 3885 N N . ALA B 1 81 ? 76.021 41.655 7.402 1.00 43.34 131 ALA B N 1
ATOM 3886 C CA . ALA B 1 81 ? 76.446 41.201 8.723 1.00 44.31 131 ALA B CA 1
ATOM 3887 C C . ALA B 1 81 ? 77.382 39.991 8.645 1.00 40.03 131 ALA B C 1
ATOM 3888 O O . ALA B 1 81 ? 77.338 39.222 7.676 1.00 40.14 131 ALA B O 1
ATOM 3890 N N . TYR B 1 82 ? 78.201 39.814 9.691 1.00 40.08 132 TYR B N 1
ATOM 3891 C CA . TYR B 1 82 ? 79.009 38.615 9.872 1.00 37.52 132 TYR B CA 1
ATOM 3892 C C . TYR B 1 82 ? 78.987 38.171 11.334 1.00 38.11 132 TYR B C 1
ATOM 3893 O O . TYR B 1 82 ? 78.566 37.054 11.647 1.00 34.45 132 TYR B O 1
ATOM 3902 N N . SER B 1 83 ? 79.445 39.039 12.228 1.00 36.02 133 SER B N 1
ATOM 3903 C CA . SER B 1 83 ? 79.462 38.688 13.646 1.00 34.59 133 SER B CA 1
ATOM 3904 C C . SER B 1 83 ? 79.357 39.928 14.528 1.00 42.32 133 SER B C 1
ATOM 3905 O O . SER B 1 83 ? 80.118 40.883 14.360 1.00 41.35 133 SER B O 1
ATOM 3908 N N . GLY B 1 84 ? 78.410 39.920 15.460 1.00 34.95 134 GLY B N 1
ATOM 3909 C CA . GLY B 1 84 ? 78.307 41.000 16.419 1.00 35.74 134 GLY B CA 1
ATOM 3910 C C . GLY B 1 84 ? 79.531 41.058 17.324 1.00 39.94 134 GLY B C 1
ATOM 3911 O O . GLY B 1 84 ? 80.119 42.133 17.532 1.00 40.80 134 GLY B O 1
ATOM 3912 N N . LEU B 1 85 ? 79.928 39.901 17.832 1.00 33.71 135 LEU B N 1
ATOM 3913 C CA . LEU B 1 85 ? 81.044 39.812 18.772 1.00 33.27 135 LEU B CA 1
ATOM 3914 C C . LEU B 1 85 ? 81.917 38.576 18.648 1.00 32.24 135 LEU B C 1
ATOM 3915 O O . LEU B 1 85 ? 83.144 38.680 18.641 1.00 32.46 135 LEU B O 1
ATOM 3920 N N . SER B 1 86 ? 81.293 37.410 18.525 1.00 30.67 136 SER B N 1
ATOM 3921 C CA . SER B 1 86 ? 82.018 36.178 18.774 1.00 31.76 136 SER B CA 1
ATOM 3922 C C . SER B 1 86 ? 83.171 35.985 17.814 1.00 32.18 136 SER B C 1
ATOM 3923 O O . SER B 1 86 ? 84.195 35.407 18.190 1.00 30.14 136 SER B O 1
ATOM 3926 N N . ALA B 1 87 ? 83.032 36.496 16.594 1.00 31.43 137 ALA B N 1
ATOM 3927 C CA . ALA B 1 87 ? 84.054 36.268 15.587 1.00 33.83 137 ALA B CA 1
ATOM 3928 C C . ALA B 1 87 ? 84.851 37.515 15.255 1.00 37.69 137 ALA B C 1
ATOM 3929 O O . ALA B 1 87 ? 85.650 37.501 14.316 1.00 35.25 137 ALA B O 1
ATOM 3931 N N . ARG B 1 88 ? 84.646 38.580 16.024 1.00 34.53 138 ARG B N 1
ATOM 3932 C CA . ARG B 1 88 ? 85.485 39.760 15.904 1.00 36.35 138 ARG B CA 1
ATOM 3933 C C . ARG B 1 88 ? 86.789 39.545 16.639 1.00 38.64 138 ARG B C 1
ATOM 3934 O O . ARG B 1 88 ? 86.858 38.735 17.557 1.00 37.94 138 ARG B O 1
ATOM 3942 N N . ILE B 1 89 ? 87.834 40.265 16.239 1.00 38.33 139 ILE B N 1
ATOM 3943 C CA . ILE B 1 89 ? 89.106 40.178 16.954 1.00 41.37 139 ILE B CA 1
ATOM 3944 C C . ILE B 1 89 ? 89.534 41.572 17.359 1.00 41.46 139 ILE B C 1
ATOM 3945 O O . ILE B 1 89 ? 89.069 42.543 16.774 1.00 41.85 139 ILE B O 1
ATOM 3950 N N . PRO B 1 90 ? 90.398 41.681 18.390 1.00 43.67 140 PRO B N 1
ATOM 3951 C CA . PRO B 1 90 ? 90.925 42.984 18.813 1.00 45.33 140 PRO B CA 1
ATOM 3952 C C . PRO B 1 90 ? 91.625 43.725 17.684 1.00 49.01 140 PRO B C 1
ATOM 3953 O O . PRO B 1 90 ? 92.274 43.072 16.864 1.00 48.87 140 PRO B O 1
ATOM 3957 N N . PRO B 1 91 ? 91.539 45.068 17.667 1.00 49.83 141 PRO B N 1
ATOM 3958 C CA . PRO B 1 91 ? 90.960 45.951 18.692 1.00 50.59 141 PRO B CA 1
ATOM 3959 C C . PRO B 1 91 ? 89.453 46.146 18.612 1.00 48.56 141 PRO B C 1
ATOM 3960 O O . PRO B 1 91 ? 88.864 46.648 19.570 1.00 46.29 141 PRO B O 1
ATOM 3964 N N . GLU B 1 92 ? 88.850 45.792 17.477 1.00 46.48 142 GLU B N 1
ATOM 3965 C CA . GLU B 1 92 ? 87.406 45.933 17.293 1.00 45.58 142 GLU B CA 1
ATOM 3966 C C . GLU B 1 92 ? 86.624 45.204 18.386 1.00 42.98 142 GLU B C 1
ATOM 3967 O O . GLU B 1 92 ? 85.736 45.773 19.012 1.00 45.74 142 GLU B O 1
ATOM 3973 N N . HIS B 1 93 ? 86.957 43.946 18.615 1.00 41.11 143 HIS B N 1
ATOM 3974 C CA . HIS B 1 93 ? 86.228 43.175 19.619 1.00 39.06 143 HIS B CA 1
ATOM 3975 C C . HIS B 1 93 ? 86.271 43.829 20.995 1.00 40.49 143 HIS B C 1
ATOM 3976 O O . HIS B 1 93 ? 85.248 44.008 21.666 1.00 39.18 143 HIS B O 1
ATOM 3983 N N . THR B 1 94 ? 87.475 44.203 21.389 1.00 40.71 144 THR B N 1
ATOM 3984 C CA . THR B 1 94 ? 87.710 44.787 22.703 1.00 45.28 144 THR B CA 1
ATOM 3985 C C . THR B 1 94 ? 86.808 45.990 22.911 1.00 47.42 144 THR B C 1
ATOM 3986 O O . THR B 1 94 ? 86.085 46.064 23.900 1.00 47.09 144 THR B O 1
ATOM 3990 N N . ARG B 1 95 ? 86.812 46.898 21.935 1.00 46.97 145 ARG B N 1
ATOM 3991 C CA . ARG B 1 95 ? 85.991 48.100 21.990 1.00 46.20 145 ARG B CA 1
ATOM 3992 C C . ARG B 1 95 ? 84.495 47.799 22.078 1.00 44.93 145 ARG B C 1
ATOM 3993 O O . ARG B 1 95 ? 83.787 48.353 22.913 1.00 45.44 145 ARG B O 1
ATOM 4001 N N . ILE B 1 96 ? 84.013 46.929 21.196 1.00 43.48 146 ILE B N 1
ATOM 4002 C CA . ILE B 1 96 ? 82.584 46.687 21.099 1.00 42.61 146 ILE B CA 1
ATOM 4003 C C . ILE B 1 96 ? 82.052 45.869 22.287 1.00 41.55 146 ILE B C 1
ATOM 4004 O O . ILE B 1 96 ? 80.965 46.153 22.790 1.00 41.92 146 ILE B O 1
ATOM 4009 N N . ARG B 1 97 ? 82.816 44.875 22.743 1.00 39.36 147 ARG B N 1
ATOM 4010 C CA . ARG B 1 97 ? 82.402 44.089 23.905 1.00 37.79 147 ARG B CA 1
ATOM 4011 C C . ARG B 1 97 ? 82.244 44.967 25.143 1.00 45.03 147 ARG B C 1
ATOM 4012 O O . ARG B 1 97 ? 81.268 44.833 25.892 1.00 38.42 147 ARG B O 1
ATOM 4020 N N . ALA B 1 98 ? 83.198 45.881 25.335 1.00 40.64 148 ALA B N 1
ATOM 4021 C CA . ALA B 1 98 ? 83.163 46.776 26.481 1.00 45.37 148 ALA B CA 1
ATOM 4022 C C . ALA B 1 98 ? 81.900 47.629 26.459 1.00 49.59 148 ALA B C 1
ATOM 4023 O O . ALA B 1 98 ? 81.241 47.796 27.476 1.00 50.99 148 ALA B O 1
ATOM 4025 N N . ILE B 1 99 ? 81.537 48.131 25.289 1.00 44.02 149 ILE B N 1
ATOM 4026 C CA . ILE B 1 99 ? 80.328 48.912 25.175 1.00 45.21 149 ILE B CA 1
ATOM 4027 C C . ILE B 1 99 ? 79.081 48.050 25.400 1.00 50.07 149 ILE B C 1
ATOM 4028 O O . ILE B 1 99 ? 78.174 48.455 26.126 1.00 51.08 149 ILE B O 1
ATOM 4033 N N . ALA B 1 100 ? 79.060 46.853 24.807 1.00 45.97 150 ALA B N 1
ATOM 4034 C CA . ALA B 1 100 ? 77.965 45.911 25.009 1.00 43.04 150 ALA B CA 1
ATOM 4035 C C . ALA B 1 100 ? 77.828 45.562 26.484 1.00 46.67 150 ALA B C 1
ATOM 4036 O O . ALA B 1 100 ? 76.718 45.522 27.025 1.00 52.08 150 ALA B O 1
ATOM 4038 N N . GLN B 1 101 ? 78.966 45.308 27.125 1.00 47.01 151 GLN B N 1
ATOM 4039 C CA . GLN B 1 101 ? 78.994 44.979 28.542 1.00 51.94 151 GLN B CA 1
ATOM 4040 C C . GLN B 1 101 ? 78.396 46.104 29.415 1.00 57.24 151 GLN B C 1
ATOM 4041 O O . GLN B 1 101 ? 77.749 45.814 30.418 1.00 57.73 151 GLN B O 1
ATOM 4047 N N . LYS B 1 102 ? 78.588 47.370 29.035 1.00 61.99 152 LYS B N 1
ATOM 4048 C CA . LYS B 1 102 ? 78.115 48.499 29.855 1.00 68.08 152 LYS B CA 1
ATOM 4049 C C . LYS B 1 102 ? 76.591 48.609 29.842 1.00 72.41 152 LYS B C 1
ATOM 4050 O O . LYS B 1 102 ? 75.992 49.152 30.772 1.00 75.27 152 LYS B O 1
ATOM 4056 N N . ALA B 1 103 ? 75.957 48.073 28.804 1.00 73.49 153 ALA B N 1
ATOM 4057 C CA . ALA B 1 103 ? 74.517 47.882 28.857 1.00 75.37 153 ALA B CA 1
ATOM 4058 C C . ALA B 1 103 ? 74.348 46.580 29.635 1.00 77.40 153 ALA B C 1
ATOM 4059 O O . ALA B 1 103 ? 75.212 46.240 30.445 1.00 78.93 153 ALA B O 1
ATOM 4061 N N . PHE B 1 104 ? 73.255 45.860 29.428 1.00 77.26 154 PHE B N 1
ATOM 4062 C CA . PHE B 1 104 ? 73.104 44.529 30.021 1.00 77.61 154 PHE B CA 1
ATOM 4063 C C . PHE B 1 104 ? 73.374 44.521 31.545 1.00 81.02 154 PHE B C 1
ATOM 4064 O O . PHE B 1 104 ? 74.406 44.012 31.998 1.00 81.37 154 PHE B O 1
ATOM 4072 N N . THR B 1 105 ? 72.475 45.135 32.317 1.00 85.32 155 THR B N 1
ATOM 4073 C CA . THR B 1 105 ? 72.606 45.221 33.778 1.00 87.21 155 THR B CA 1
ATOM 4074 C C . THR B 1 105 ? 72.028 43.994 34.486 1.00 87.22 155 THR B C 1
ATOM 4075 O O . THR B 1 105 ? 71.143 44.118 35.340 1.00 89.10 155 THR B O 1
ATOM 4079 N N . GLU B 1 113 ? 63.652 39.154 35.690 1.00 55.84 163 GLU B N 1
ATOM 4080 C CA . GLU B 1 113 ? 63.424 37.917 36.439 1.00 55.21 163 GLU B CA 1
ATOM 4081 C C . GLU B 1 113 ? 61.973 37.594 36.787 1.00 57.59 163 GLU B C 1
ATOM 4082 O O . GLU B 1 113 ? 61.557 36.448 36.609 1.00 58.76 163 GLU B O 1
ATOM 4088 N N . PRO B 1 114 ? 61.195 38.579 37.283 1.00 61.69 164 PRO B N 1
ATOM 4089 C CA . PRO B 1 114 ? 59.788 38.247 37.555 1.00 63.76 164 PRO B CA 1
ATOM 4090 C C . PRO B 1 114 ? 59.034 37.799 36.303 1.00 63.97 164 PRO B C 1
ATOM 4091 O O . PRO B 1 114 ? 58.220 36.883 36.392 1.00 65.78 164 PRO B O 1
ATOM 4095 N N . ASP B 1 115 ? 59.342 38.401 35.158 1.00 62.71 165 ASP B N 1
ATOM 4096 C CA . ASP B 1 115 ? 58.682 38.051 33.908 1.00 63.89 165 ASP B CA 1
ATOM 4097 C C . ASP B 1 115 ? 59.045 36.643 33.469 1.00 60.42 165 ASP B C 1
ATOM 4098 O O . ASP B 1 115 ? 58.230 35.927 32.872 1.00 60.42 165 ASP B O 1
ATOM 4103 N N . ILE B 1 116 ? 60.280 36.243 33.738 1.00 56.14 166 ILE B N 1
ATOM 4104 C CA . ILE B 1 116 ? 60.672 34.874 33.462 1.00 51.22 166 ILE B CA 1
ATOM 4105 C C . ILE B 1 116 ? 59.894 33.927 34.366 1.00 49.94 166 ILE B C 1
ATOM 4106 O O . ILE B 1 116 ? 59.319 32.939 33.903 1.00 51.50 166 ILE B O 1
ATOM 4111 N N . ARG B 1 117 ? 59.844 34.251 35.652 1.00 48.62 167 ARG B N 1
ATOM 4112 C CA . ARG B 1 117 ? 59.153 33.402 36.602 1.00 48.46 167 ARG B CA 1
ATOM 4113 C C . ARG B 1 117 ? 57.670 33.313 36.252 1.00 52.39 167 ARG B C 1
ATOM 4114 O O . ARG B 1 117 ? 57.085 32.240 36.311 1.00 52.63 167 ARG B O 1
ATOM 4122 N N . ALA B 1 118 ? 57.059 34.442 35.903 1.00 54.94 168 ALA B N 1
ATOM 4123 C CA . ALA B 1 118 ? 55.650 34.444 35.532 1.00 58.38 168 ALA B CA 1
ATOM 4124 C C . ALA B 1 118 ? 55.404 33.610 34.283 1.00 58.77 168 ALA B C 1
ATOM 4125 O O . ALA B 1 118 ? 54.422 32.881 34.213 1.00 62.02 168 ALA B O 1
ATOM 4127 N N . MET B 1 119 ? 56.304 33.702 33.307 1.00 57.48 169 MET B N 1
ATOM 4128 C CA . MET B 1 119 ? 56.187 32.919 32.079 1.00 56.58 169 MET B CA 1
ATOM 4129 C C . MET B 1 119 ? 56.288 31.428 32.366 1.00 54.46 169 MET B C 1
ATOM 4130 O O . MET B 1 119 ? 55.517 30.647 31.820 1.00 53.59 169 MET B O 1
ATOM 4135 N N . VAL B 1 120 ? 57.237 31.039 33.218 1.00 51.73 170 VAL B N 1
ATOM 4136 C CA . VAL B 1 120 ? 57.411 29.625 33.566 1.00 50.80 170 VAL B CA 1
ATOM 4137 C C . VAL B 1 120 ? 56.177 29.039 34.229 1.00 51.83 170 VAL B C 1
ATOM 4138 O O . VAL B 1 120 ? 55.671 28.001 33.801 1.00 51.67 170 VAL B O 1
ATOM 4142 N N . ILE B 1 121 ? 55.677 29.724 35.257 1.00 53.10 171 ILE B N 1
ATOM 4143 C CA . ILE B 1 121 ? 54.506 29.246 35.983 1.00 54.07 171 ILE B CA 1
ATOM 4144 C C . ILE B 1 121 ? 53.336 29.100 35.015 1.00 56.82 171 ILE B C 1
ATOM 4145 O O . ILE B 1 121 ? 52.594 28.114 35.058 1.00 57.47 171 ILE B O 1
ATOM 4150 N N . ASP B 1 122 ? 53.199 30.067 34.115 1.00 57.25 172 ASP B N 1
ATOM 4151 C CA . ASP B 1 122 ? 52.171 30.006 33.083 1.00 58.18 172 ASP B CA 1
ATOM 4152 C C . ASP B 1 122 ? 52.304 28.780 32.180 1.00 56.39 172 ASP B C 1
ATOM 4153 O O . ASP B 1 122 ? 51.316 28.112 31.892 1.00 59.07 172 ASP B O 1
ATOM 4158 N N . ARG B 1 123 ? 53.522 28.478 31.737 1.00 54.68 173 ARG B N 1
ATOM 4159 C CA . ARG B 1 123 ? 53.732 27.350 30.825 1.00 55.24 173 ARG B CA 1
ATOM 4160 C C . ARG B 1 123 ? 53.483 26.008 31.518 1.00 55.04 173 ARG B C 1
ATOM 4161 O O . ARG B 1 123 ? 52.919 25.079 30.925 1.00 54.57 173 ARG B O 1
ATOM 4169 N N . VAL B 1 124 ? 53.942 25.905 32.761 1.00 53.23 174 VAL B N 1
ATOM 4170 C CA . VAL B 1 124 ? 53.761 24.699 33.550 1.00 52.97 174 VAL B CA 1
ATOM 4171 C C . VAL B 1 124 ? 52.294 24.420 33.798 1.00 55.38 174 VAL B C 1
ATOM 4172 O O . VAL B 1 124 ? 51.837 23.294 33.621 1.00 56.69 174 VAL B O 1
ATOM 4176 N N . GLU B 1 125 ? 51.553 25.445 34.209 1.00 57.16 175 GLU B N 1
ATOM 4177 C CA . GLU B 1 125 ? 50.135 25.281 34.454 1.00 59.11 175 GLU B CA 1
ATOM 4178 C C . GLU B 1 125 ? 49.425 24.819 33.178 1.00 60.74 175 GLU B C 1
ATOM 4179 O O . GLU B 1 125 ? 48.587 23.916 33.211 1.00 61.44 175 GLU B O 1
ATOM 4185 N N . LYS B 1 126 ? 49.801 25.405 32.046 1.00 60.21 176 LYS B N 1
ATOM 4186 C CA . LYS B 1 126 ? 49.186 25.049 30.771 1.00 60.07 176 LYS B CA 1
ATOM 4187 C C . LYS B 1 126 ? 49.473 23.601 30.405 1.00 56.79 176 LYS B C 1
ATOM 4188 O O . LYS B 1 126 ? 48.630 22.918 29.837 1.00 57.64 176 LYS B O 1
ATOM 4194 N N . MET B 1 127 ? 50.669 23.130 30.729 1.00 53.67 177 MET B N 1
ATOM 4195 C CA . MET B 1 127 ? 51.027 21.736 30.475 1.00 52.86 177 MET B CA 1
ATOM 4196 C C . MET B 1 127 ? 50.210 20.783 31.348 1.00 54.33 177 MET B C 1
ATOM 4197 O O . MET B 1 127 ? 49.680 19.780 30.867 1.00 54.20 177 MET B O 1
ATOM 4202 N N . LEU B 1 128 ? 50.093 21.126 32.627 1.00 53.85 178 LEU B N 1
ATOM 4203 C CA . LEU B 1 128 ? 49.373 20.309 33.589 1.00 56.07 178 LEU B CA 1
ATOM 4204 C C . LEU B 1 128 ? 47.869 20.313 33.312 1.00 59.84 178 LEU B C 1
ATOM 4205 O O . LEU B 1 128 ? 47.137 19.428 33.763 1.00 59.57 178 LEU B O 1
ATOM 4210 N N . ALA B 1 129 ? 47.407 21.290 32.540 1.00 61.05 179 ALA B N 1
ATOM 4211 C CA . ALA B 1 129 ? 45.987 21.365 32.235 1.00 62.81 179 ALA B CA 1
ATOM 4212 C C . ALA B 1 129 ? 45.664 20.483 31.034 1.00 66.05 179 ALA B C 1
ATOM 4213 O O . ALA B 1 129 ? 44.591 20.582 30.448 1.00 65.78 179 ALA B O 1
ATOM 4215 N N . ASN B 1 130 ? 46.586 19.589 30.694 1.00 63.94 180 ASN B N 1
ATOM 4216 C CA . ASN B 1 130 ? 46.336 18.659 29.614 1.00 65.54 180 ASN B CA 1
ATOM 4217 C C . ASN B 1 130 ? 45.636 17.447 30.173 1.00 70.01 180 ASN B C 1
ATOM 4218 O O . ASN B 1 130 ? 45.872 17.049 31.306 1.00 72.54 180 ASN B O 1
ATOM 4223 N N . ASP B 1 131 ? 44.795 16.841 29.349 1.00 75.53 181 ASP B N 1
ATOM 4224 C CA . ASP B 1 131 ? 43.919 15.769 29.787 1.00 78.92 181 ASP B CA 1
ATOM 4225 C C . ASP B 1 131 ? 44.718 14.482 29.743 1.00 77.20 181 ASP B C 1
ATOM 4226 O O . ASP B 1 131 ? 44.648 13.643 30.645 1.00 76.48 181 ASP B O 1
ATOM 4231 N N . GLN B 1 132 ? 45.512 14.384 28.682 1.00 70.68 182 GLN B N 1
ATOM 4232 C CA . GLN B 1 132 ? 46.384 13.258 28.391 1.00 69.12 182 GLN B CA 1
ATOM 4233 C C . GLN B 1 132 ? 47.510 13.065 29.418 1.00 64.53 182 GLN B C 1
ATOM 4234 O O . GLN B 1 132 ? 48.209 12.049 29.389 1.00 62.28 182 GLN B O 1
ATOM 4240 N N . HIS B 1 133 ? 47.690 14.051 30.296 1.00 62.92 183 HIS B N 1
ATOM 4241 C CA . HIS B 1 133 ? 48.758 14.066 31.307 1.00 61.55 183 HIS B CA 1
ATOM 4242 C C . HIS B 1 133 ? 50.125 13.733 30.708 1.00 58.34 183 HIS B C 1
ATOM 4243 O O . HIS B 1 133 ? 50.953 13.078 31.327 1.00 55.07 183 HIS B O 1
ATOM 4250 N N . VAL B 1 134 ? 50.349 14.220 29.497 1.00 58.98 184 VAL B N 1
ATOM 4251 C CA . VAL B 1 134 ? 51.591 14.008 28.780 1.00 50.30 184 VAL B CA 1
ATOM 4252 C C . VAL B 1 134 ? 52.133 15.354 28.319 1.00 49.28 184 VAL B C 1
ATOM 4253 O O . VAL B 1 134 ? 51.373 16.266 28.010 1.00 55.84 184 VAL B O 1
ATOM 4257 N N . GLY B 1 135 ? 53.443 15.517 28.368 1.00 46.97 185 GLY B N 1
ATOM 4258 C CA . GLY B 1 135 ? 54.052 16.754 27.921 1.00 45.97 185 GLY B CA 1
ATOM 4259 C C . GLY B 1 135 ? 55.381 16.542 27.234 1.00 43.94 185 GLY B C 1
ATOM 4260 O O . GLY B 1 135 ? 55.852 15.407 27.083 1.00 43.52 185 GLY B O 1
ATOM 4261 N N . ASP B 1 136 ? 55.974 17.650 26.804 1.00 43.08 186 ASP B N 1
ATOM 4262 C CA . ASP B 1 136 ? 57.295 17.657 26.198 1.00 41.22 186 ASP B CA 1
ATOM 4263 C C . ASP B 1 136 ? 57.969 18.973 26.593 1.00 40.18 186 ASP B C 1
ATOM 4264 O O . ASP B 1 136 ? 57.524 20.057 26.214 1.00 41.02 186 ASP B O 1
ATOM 4269 N N . MET B 1 137 ? 59.025 18.853 27.387 1.00 40.23 187 MET B N 1
ATOM 4270 C CA . MET B 1 137 ? 59.678 20.009 27.989 1.00 40.67 187 MET B CA 1
ATOM 4271 C C . MET B 1 137 ? 60.265 20.957 26.948 1.00 42.46 187 MET B C 1
ATOM 4272 O O . MET B 1 137 ? 60.454 22.139 27.235 1.00 43.14 187 MET B O 1
ATOM 4277 N N . VAL B 1 138 ? 60.513 20.463 25.734 1.00 40.75 188 VAL B N 1
ATOM 4278 C CA . VAL B 1 138 ? 60.995 21.337 24.666 1.00 40.60 188 VAL B CA 1
ATOM 4279 C C . VAL B 1 138 ? 59.833 22.222 24.194 1.00 43.21 188 VAL B C 1
ATOM 4280 O O . VAL B 1 138 ? 59.878 23.441 24.324 1.00 43.22 188 VAL B O 1
ATOM 4284 N N . SER B 1 139 ? 58.799 21.608 23.636 1.00 44.74 189 SER B N 1
ATOM 4285 C CA . SER B 1 139 ? 57.701 22.371 23.063 1.00 46.83 189 SER B CA 1
ATOM 4286 C C . SER B 1 139 ? 56.830 23.112 24.097 1.00 51.05 189 SER B C 1
ATOM 4287 O O . SER B 1 139 ? 56.305 24.188 23.804 1.00 54.95 189 SER B O 1
ATOM 4290 N N . ASP B 1 140 ? 56.695 22.567 25.303 1.00 48.07 190 ASP B N 1
ATOM 4291 C CA . ASP B 1 140 ? 55.759 23.140 26.266 1.00 48.05 190 ASP B CA 1
ATOM 4292 C C . ASP B 1 140 ? 56.402 24.128 27.250 1.00 43.70 190 ASP B C 1
ATOM 4293 O O . ASP B 1 140 ? 55.690 24.795 28.005 1.00 45.09 190 ASP B O 1
ATOM 4298 N N . LEU B 1 141 ? 57.724 24.276 27.220 1.00 41.66 191 LEU B N 1
ATOM 4299 C CA . LEU B 1 141 ? 58.387 25.188 28.179 1.00 40.95 191 LEU B CA 1
ATOM 4300 C C . LEU B 1 141 ? 59.628 25.892 27.636 1.00 42.98 191 LEU B C 1
ATOM 4301 O O . LEU B 1 141 ? 59.703 27.114 27.639 1.00 40.02 191 LEU B O 1
ATOM 4306 N N . ALA B 1 142 ? 60.611 25.118 27.200 1.00 41.40 192 ALA B N 1
ATOM 4307 C CA . ALA B 1 142 ? 61.886 25.683 26.781 1.00 41.26 192 ALA B CA 1
ATOM 4308 C C . ALA B 1 142 ? 61.748 26.498 25.497 1.00 45.24 192 ALA B C 1
ATOM 4309 O O . ALA B 1 142 ? 62.503 27.437 25.274 1.00 46.60 192 ALA B O 1
ATOM 4311 N N . TYR B 1 143 ? 60.754 26.161 24.683 1.00 46.19 193 TYR B N 1
ATOM 4312 C CA . TYR B 1 143 ? 60.633 26.725 23.343 1.00 49.20 193 TYR B CA 1
ATOM 4313 C C . TYR B 1 143 ? 60.613 28.238 23.247 1.00 51.91 193 TYR B C 1
ATOM 4314 O O . TYR B 1 143 ? 61.423 28.810 22.534 1.00 53.52 193 TYR B O 1
ATOM 4323 N N . ASP B 1 144 ? 59.696 28.874 23.961 1.00 54.67 194 ASP B N 1
ATOM 4324 C CA . ASP B 1 144 ? 59.449 30.319 23.842 1.00 56.55 194 ASP B CA 1
ATOM 4325 C C . ASP B 1 144 ? 60.275 31.205 24.786 1.00 53.24 194 ASP B C 1
ATOM 4326 O O . ASP B 1 144 ? 60.717 32.294 24.408 1.00 53.18 194 ASP B O 1
ATOM 4331 N N . ILE B 1 145 ? 60.420 30.754 26.028 1.00 49.96 195 ILE B N 1
ATOM 4332 C CA . ILE B 1 145 ? 60.862 31.595 27.133 1.00 48.22 195 ILE B CA 1
ATOM 4333 C C . ILE B 1 145 ? 62.166 32.388 26.913 1.00 46.00 195 ILE B C 1
ATOM 4334 O O . ILE B 1 145 ? 62.168 33.599 27.092 1.00 49.17 195 ILE B O 1
ATOM 4339 N N . PRO B 1 146 ? 63.266 31.730 26.528 1.00 41.78 196 PRO B N 1
ATOM 4340 C CA . PRO B 1 146 ? 64.476 32.535 26.362 1.00 41.91 196 PRO B CA 1
ATOM 4341 C C . PRO B 1 146 ? 64.343 33.519 25.204 1.00 43.46 196 PRO B C 1
ATOM 4342 O O . PRO B 1 146 ? 64.993 34.572 25.201 1.00 44.32 196 PRO B O 1
ATOM 4346 N N . THR B 1 147 ? 63.492 33.183 24.233 1.00 42.35 197 THR B N 1
ATOM 4347 C CA . THR B 1 147 ? 63.291 34.052 23.087 1.00 43.24 197 THR B CA 1
ATOM 4348 C C . THR B 1 147 ? 62.556 35.335 23.512 1.00 47.77 197 THR B C 1
ATOM 4349 O O . THR B 1 147 ? 62.978 36.435 23.172 1.00 49.36 197 THR B O 1
ATOM 4353 N N . ILE B 1 148 ? 61.464 35.195 24.256 1.00 44.15 198 ILE B N 1
ATOM 4354 C CA . ILE B 1 148 ? 60.722 36.348 24.754 1.00 46.39 198 ILE B CA 1
ATOM 4355 C C . ILE B 1 148 ? 61.604 37.208 25.683 1.00 47.97 198 ILE B C 1
ATOM 4356 O O . ILE B 1 148 ? 61.555 38.440 25.671 1.00 47.46 198 ILE B O 1
ATOM 4361 N N . THR B 1 149 ? 62.407 36.529 26.488 1.00 43.98 199 THR B N 1
ATOM 4362 C CA . THR B 1 149 ? 63.286 37.187 27.429 1.00 43.49 199 THR B CA 1
ATOM 4363 C C . THR B 1 149 ? 64.251 38.109 26.699 1.00 47.16 199 THR B C 1
ATOM 4364 O O . THR B 1 149 ? 64.381 39.283 27.041 1.00 44.51 199 THR B O 1
ATOM 4368 N N . ILE B 1 150 ? 64.902 37.584 25.669 1.00 45.84 200 ILE B N 1
ATOM 4369 C CA . ILE B 1 150 ? 65.904 38.354 24.954 1.00 44.91 200 ILE B CA 1
ATOM 4370 C C . ILE B 1 150 ? 65.194 39.425 24.104 1.00 47.30 200 ILE B C 1
ATOM 4371 O O . ILE B 1 150 ? 65.665 40.568 24.010 1.00 46.72 200 ILE B O 1
ATOM 4376 N N . LEU B 1 151 ? 64.025 39.083 23.558 1.00 44.95 201 LEU B N 1
ATOM 4377 C CA . LEU B 1 151 ? 63.242 40.043 22.778 1.00 47.33 201 LEU B CA 1
ATOM 4378 C C . LEU B 1 151 ? 62.839 41.234 23.641 1.00 49.34 201 LEU B C 1
ATOM 4379 O O . LEU B 1 151 ? 62.911 42.380 23.201 1.00 53.89 201 LEU B O 1
ATOM 4384 N N . THR B 1 152 ? 62.413 40.959 24.868 1.00 49.47 202 THR B N 1
ATOM 4385 C CA . THR B 1 152 ? 62.039 42.021 25.792 1.00 52.52 202 THR B CA 1
ATOM 4386 C C . THR B 1 152 ? 63.229 42.929 26.102 1.00 51.03 202 THR B C 1
ATOM 4387 O O . THR B 1 152 ? 63.118 44.148 26.044 1.00 57.54 202 THR B O 1
ATOM 4391 N N . LEU B 1 153 ? 64.377 42.325 26.382 1.00 48.55 203 LEU B N 1
ATOM 4392 C CA . LEU B 1 153 ? 65.582 43.068 26.727 1.00 49.69 203 LEU B CA 1
ATOM 4393 C C . LEU B 1 153 ? 65.995 44.016 25.615 1.00 52.15 203 LEU B C 1
ATOM 4394 O O . LEU B 1 153 ? 66.340 45.161 25.864 1.00 54.36 203 LEU B O 1
ATOM 4399 N N . ILE B 1 154 ? 65.948 43.523 24.385 1.00 51.61 204 ILE B N 1
ATOM 4400 C CA . ILE B 1 154 ? 66.399 44.265 23.209 1.00 53.01 204 ILE B CA 1
ATOM 4401 C C . ILE B 1 154 ? 65.380 45.338 22.805 1.00 57.06 204 ILE B C 1
ATOM 4402 O O . ILE B 1 154 ? 65.739 46.413 22.314 1.00 59.02 204 ILE B O 1
ATOM 4407 N N . GLY B 1 155 ? 64.104 45.045 23.024 1.00 59.60 205 GLY B N 1
ATOM 4408 C CA . GLY B 1 155 ? 63.045 45.995 22.738 1.00 63.38 205 GLY B CA 1
ATOM 4409 C C . GLY B 1 155 ? 62.248 45.614 21.504 1.00 66.19 205 GLY B C 1
ATOM 4410 O O . GLY B 1 155 ? 61.554 46.450 20.921 1.00 69.48 205 GLY B O 1
ATOM 4411 N N . ALA B 1 156 ? 62.337 44.345 21.111 1.00 64.20 206 ALA B N 1
ATOM 4412 C CA . ALA B 1 156 ? 61.587 43.835 19.958 1.00 66.14 206 ALA B CA 1
ATOM 4413 C C . ALA B 1 156 ? 60.167 43.420 20.345 1.00 67.97 206 ALA B C 1
ATOM 4414 O O . ALA B 1 156 ? 59.882 43.187 21.518 1.00 69.55 206 ALA B O 1
ATOM 4416 N N . ASP B 1 157 ? 59.270 43.355 19.365 1.00 69.06 207 ASP B N 1
ATOM 4417 C CA . ASP B 1 157 ? 57.908 42.901 19.626 1.00 70.32 207 ASP B CA 1
ATOM 4418 C C . ASP B 1 157 ? 57.889 41.438 20.049 1.00 67.66 207 ASP B C 1
ATOM 4419 O O . ASP B 1 157 ? 58.323 40.556 19.300 1.00 63.98 207 ASP B O 1
ATOM 4424 N N . ILE B 1 158 ? 57.363 41.175 21.241 1.00 68.22 208 ILE B N 1
ATOM 4425 C CA . ILE B 1 158 ? 57.367 39.815 21.760 1.00 65.27 208 ILE B CA 1
ATOM 4426 C C . ILE B 1 158 ? 56.356 38.931 21.035 1.00 66.24 208 ILE B C 1
ATOM 4427 O O . ILE B 1 158 ? 56.387 37.717 21.176 1.00 66.76 208 ILE B O 1
ATOM 4432 N N . SER B 1 159 ? 55.440 39.525 20.279 1.00 68.23 209 SER B N 1
ATOM 4433 C CA . SER B 1 159 ? 54.509 38.711 19.506 1.00 70.18 209 SER B CA 1
ATOM 4434 C C . SER B 1 159 ? 55.187 38.119 18.258 1.00 69.34 209 SER B C 1
ATOM 4435 O O . SER B 1 159 ? 54.575 37.359 17.513 1.00 70.14 209 SER B O 1
ATOM 4438 N N . MET B 1 160 ? 56.455 38.467 18.050 1.00 67.34 210 MET B N 1
ATOM 4439 C CA . MET B 1 160 ? 57.219 38.011 16.894 1.00 65.11 210 MET B CA 1
ATOM 4440 C C . MET B 1 160 ? 58.120 36.837 17.241 1.00 63.06 210 MET B C 1
ATOM 4441 O O . MET B 1 160 ? 59.128 36.610 16.576 1.00 63.04 210 MET B O 1
ATOM 4446 N N . VAL B 1 161 ? 57.787 36.117 18.304 1.00 61.55 211 VAL B N 1
ATOM 4447 C CA . VAL B 1 161 ? 58.614 34.996 18.742 1.00 59.08 211 VAL B CA 1
ATOM 4448 C C . VAL B 1 161 ? 58.854 33.958 17.635 1.00 57.51 211 VAL B C 1
ATOM 4449 O O . VAL B 1 161 ? 59.998 33.600 17.343 1.00 47.23 211 VAL B O 1
ATOM 4453 N N . ASP B 1 162 ? 57.781 33.509 16.993 1.00 58.59 212 ASP B N 1
ATOM 4454 C CA . ASP B 1 162 ? 57.865 32.441 16.003 1.00 57.58 212 ASP B CA 1
ATOM 4455 C C . ASP B 1 162 ? 58.722 32.854 14.814 1.00 56.88 212 ASP B C 1
ATOM 4456 O O . ASP B 1 162 ? 59.382 32.028 14.196 1.00 54.84 212 ASP B O 1
ATOM 4461 N N . THR B 1 163 ? 58.684 34.132 14.471 1.00 57.93 213 THR B N 1
ATOM 4462 C CA . THR B 1 163 ? 59.547 34.643 13.418 1.00 57.48 213 THR B CA 1
ATOM 4463 C C . THR B 1 163 ? 61.023 34.557 13.801 1.00 53.36 213 THR B C 1
ATOM 4464 O O . THR B 1 163 ? 61.857 34.092 13.018 1.00 50.98 213 THR B O 1
ATOM 4468 N N . TYR B 1 164 ? 61.347 34.985 15.016 1.00 53.12 214 TYR B N 1
ATOM 4469 C CA . TYR B 1 164 ? 62.732 34.934 15.475 1.00 50.62 214 TYR B CA 1
ATOM 4470 C C . TYR B 1 164 ? 63.230 33.497 15.630 1.00 48.12 214 TYR B C 1
ATOM 4471 O O . TYR B 1 164 ? 64.410 33.211 15.433 1.00 45.43 214 TYR B O 1
ATOM 4480 N N . LYS B 1 165 ? 62.335 32.585 15.976 1.00 49.03 215 LYS B N 1
ATOM 4481 C CA . LYS B 1 165 ? 62.730 31.189 16.072 1.00 48.40 215 LYS B CA 1
ATOM 4482 C C . LYS B 1 165 ? 63.123 30.733 14.667 1.00 46.19 215 LYS B C 1
ATOM 4483 O O . LYS B 1 165 ? 64.145 30.080 14.476 1.00 42.56 215 LYS B O 1
ATOM 4489 N N . ARG B 1 166 ? 62.325 31.137 13.679 1.00 47.10 216 ARG B N 1
ATOM 4490 C CA . ARG B 1 166 ? 62.617 30.845 12.277 1.00 46.92 216 ARG B CA 1
ATOM 4491 C C . ARG B 1 166 ? 63.951 31.461 11.850 1.00 46.84 216 ARG B C 1
ATOM 4492 O O . ARG B 1 166 ? 64.788 30.782 11.251 1.00 44.34 216 ARG B O 1
ATOM 4500 N N . TRP B 1 167 ? 64.160 32.731 12.179 1.00 46.89 217 TRP B N 1
ATOM 4501 C CA . TRP B 1 167 ? 65.412 33.397 11.840 1.00 47.75 217 TRP B CA 1
ATOM 4502 C C . TRP B 1 167 ? 66.608 32.714 12.512 1.00 47.25 217 TRP B C 1
ATOM 4503 O O . TRP B 1 167 ? 67.656 32.503 11.895 1.00 47.31 217 TRP B O 1
ATOM 4514 N N . SER B 1 168 ? 66.417 32.317 13.762 1.00 46.77 218 SER B N 1
ATOM 4515 C CA . SER B 1 168 ? 67.465 31.674 14.535 1.00 46.05 218 SER B CA 1
ATOM 4516 C C . SER B 1 168 ? 67.820 30.281 13.980 1.00 44.07 218 SER B C 1
ATOM 4517 O O . SER B 1 168 ? 69.001 29.941 13.859 1.00 40.94 218 SER B O 1
ATOM 4520 N N . ASP B 1 169 ? 66.801 29.486 13.649 1.00 42.82 219 ASP B N 1
ATOM 4521 C CA . ASP B 1 169 ? 67.019 28.175 13.034 1.00 41.44 219 ASP B CA 1
ATOM 4522 C C . ASP B 1 169 ? 67.831 28.330 11.767 1.00 39.52 219 ASP B C 1
ATOM 4523 O O . ASP B 1 169 ? 68.734 27.549 11.501 1.00 38.20 219 ASP B O 1
ATOM 4528 N N . SER B 1 170 ? 67.506 29.357 10.991 1.00 39.29 220 SER B N 1
ATOM 4529 C CA . SER B 1 170 ? 68.185 29.581 9.736 1.00 41.42 220 SER B CA 1
ATOM 4530 C C . SER B 1 170 ? 69.651 29.974 9.952 1.00 41.49 220 SER B C 1
ATOM 4531 O O . SER B 1 170 ? 70.526 29.477 9.247 1.00 38.21 220 SER B O 1
ATOM 4534 N N . ARG B 1 171 ? 69.940 30.826 10.935 1.00 37.77 221 ARG B N 1
ATOM 4535 C CA . ARG B 1 171 ? 71.342 31.165 11.181 1.00 36.62 221 ARG B CA 1
ATOM 4536 C C . ARG B 1 171 ? 72.112 29.934 11.625 1.00 37.31 221 ARG B C 1
ATOM 4537 O O . ARG B 1 171 ? 73.218 29.678 11.148 1.00 37.60 221 ARG B O 1
ATOM 4545 N N . ALA B 1 172 ? 71.515 29.160 12.522 1.00 36.21 222 ALA B N 1
ATOM 4546 C CA . ALA B 1 172 ? 72.182 27.989 13.053 1.00 35.54 222 ALA B CA 1
ATOM 4547 C C . ALA B 1 172 ? 72.447 26.966 11.951 1.00 35.12 222 ALA B C 1
ATOM 4548 O O . ALA B 1 172 ? 73.501 26.337 11.942 1.00 33.20 222 ALA B O 1
ATOM 4550 N N . ALA B 1 173 ? 71.496 26.808 11.029 1.00 35.21 223 ALA B N 1
ATOM 4551 C CA . ALA B 1 173 ? 71.642 25.834 9.936 1.00 42.03 223 ALA B CA 1
ATOM 4552 C C . ALA B 1 173 ? 72.612 26.308 8.843 1.00 42.66 223 ALA B C 1
ATOM 4553 O O . ALA B 1 173 ? 73.443 25.527 8.356 1.00 36.37 223 ALA B O 1
ATOM 4555 N N . MET B 1 174 ? 72.487 27.571 8.441 1.00 40.65 224 MET B N 1
ATOM 4556 C CA . MET B 1 174 ? 73.358 28.123 7.401 1.00 41.91 224 MET B CA 1
ATOM 4557 C C . MET B 1 174 ? 74.808 28.071 7.840 1.00 40.33 224 MET B C 1
ATOM 4558 O O . MET B 1 174 ? 75.694 27.710 7.070 1.00 43.26 224 MET B O 1
ATOM 4563 N N . THR B 1 175 ? 75.051 28.428 9.084 1.00 35.30 225 THR B N 1
ATOM 4564 C CA . THR B 1 175 ? 76.421 28.565 9.533 1.00 37.31 225 THR B CA 1
ATOM 4565 C C . THR B 1 175 ? 77.028 27.236 9.978 1.00 36.97 225 THR B C 1
ATOM 4566 O O . THR B 1 175 ? 78.153 26.915 9.595 1.00 36.28 225 THR B O 1
ATOM 4570 N N . TRP B 1 176 ? 76.270 26.425 10.710 1.00 33.09 226 TRP B N 1
ATOM 4571 C CA . TRP B 1 176 ? 76.854 25.208 11.268 1.00 33.90 226 TRP B CA 1
ATOM 4572 C C . TRP B 1 176 ? 76.184 23.932 10.808 1.00 35.79 226 TRP B C 1
ATOM 4573 O O . TRP B 1 176 ? 76.485 22.880 11.342 1.00 32.57 226 TRP B O 1
ATOM 4584 N N . GLY B 1 177 ? 75.263 24.023 9.855 1.00 36.90 227 GLY B N 1
ATOM 4585 C CA . GLY B 1 177 ? 74.578 22.859 9.324 1.00 36.63 227 GLY B CA 1
ATOM 4586 C C . GLY B 1 177 ? 75.243 22.325 8.065 1.00 39.73 227 GLY B C 1
ATOM 4587 O O . GLY B 1 177 ? 76.101 22.981 7.471 1.00 40.86 227 GLY B O 1
ATOM 4588 N N . ASP B 1 178 ? 74.914 21.098 7.693 1.00 40.71 228 ASP B N 1
ATOM 4589 C CA . ASP B 1 178 ? 75.446 20.528 6.460 1.00 44.47 228 ASP B CA 1
ATOM 4590 C C . ASP B 1 178 ? 74.383 20.585 5.353 1.00 46.12 228 ASP B C 1
ATOM 4591 O O . ASP B 1 178 ? 73.954 19.549 4.841 1.00 47.33 228 ASP B O 1
ATOM 4596 N N . LEU B 1 179 ? 73.983 21.786 4.951 1.00 46.16 229 LEU B N 1
ATOM 4597 C CA . LEU B 1 179 ? 72.835 21.932 4.049 1.00 48.61 229 LEU B CA 1
ATOM 4598 C C . LEU B 1 179 ? 73.213 21.965 2.579 1.00 49.18 229 LEU B C 1
ATOM 4599 O O . LEU B 1 179 ? 74.201 22.585 2.199 1.00 49.54 229 LEU B O 1
ATOM 4604 N N . SER B 1 180 ? 72.393 21.320 1.748 1.00 50.63 230 SER B N 1
ATOM 4605 C CA . SER B 1 180 ? 72.537 21.405 0.299 1.00 50.83 230 SER B CA 1
ATOM 4606 C C . SER B 1 180 ? 72.222 22.815 -0.162 1.00 53.08 230 SER B C 1
ATOM 4607 O O . SER B 1 180 ? 71.625 23.590 0.588 1.00 52.57 230 SER B O 1
ATOM 4610 N N . ASP B 1 181 ? 72.583 23.143 -1.400 1.00 54.58 231 ASP B N 1
ATOM 4611 C CA . ASP B 1 181 ? 72.356 24.492 -1.918 1.00 53.63 231 ASP B CA 1
ATOM 4612 C C . ASP B 1 181 ? 70.885 24.874 -1.951 1.00 54.29 231 ASP B C 1
ATOM 4613 O O . ASP B 1 181 ? 70.515 25.995 -1.596 1.00 51.25 231 ASP B O 1
ATOM 4618 N N . GLU B 1 182 ? 70.035 23.926 -2.317 1.00 57.50 232 GLU B N 1
ATOM 4619 C CA . GLU B 1 182 ? 68.626 24.244 -2.465 1.00 58.34 232 GLU B CA 1
ATOM 4620 C C . GLU B 1 182 ? 68.017 24.422 -1.087 1.00 55.10 232 GLU B C 1
ATOM 4621 O O . GLU B 1 182 ? 67.149 25.266 -0.892 1.00 55.40 232 GLU B O 1
ATOM 4627 N N . GLU B 1 183 ? 68.531 23.677 -0.117 1.00 50.02 233 GLU B N 1
ATOM 4628 C CA . GLU B 1 183 ? 68.046 23.791 1.245 1.00 52.73 233 GLU B CA 1
ATOM 4629 C C . GLU B 1 183 ? 68.427 25.131 1.881 1.00 51.66 233 GLU B C 1
ATOM 4630 O O . GLU B 1 183 ? 67.784 25.562 2.832 1.00 50.34 233 GLU B O 1
ATOM 4636 N N . GLN B 1 184 ? 69.478 25.773 1.371 1.00 50.80 234 GLN B N 1
ATOM 4637 C CA . GLN B 1 184 ? 69.937 27.051 1.921 1.00 50.64 234 GLN B CA 1
ATOM 4638 C C . GLN B 1 184 ? 69.062 28.240 1.537 1.00 53.25 234 GLN B C 1
ATOM 4639 O O . GLN B 1 184 ? 69.077 29.270 2.220 1.00 52.36 234 GLN B O 1
ATOM 4645 N N . ILE B 1 185 ? 68.304 28.085 0.453 1.00 49.76 235 ILE B N 1
ATOM 4646 C CA . ILE B 1 185 ? 67.524 29.171 -0.145 1.00 56.47 235 ILE B CA 1
ATOM 4647 C C . ILE B 1 185 ? 66.462 29.783 0.786 1.00 57.22 235 ILE B C 1
ATOM 4648 O O . ILE B 1 185 ? 66.357 31.009 0.866 1.00 58.64 235 ILE B O 1
ATOM 4653 N N . PRO B 1 186 ? 65.630 28.949 1.446 1.00 57.49 236 PRO B N 1
ATOM 4654 C CA . PRO B 1 186 ? 64.692 29.591 2.377 1.00 57.53 236 PRO B CA 1
ATOM 4655 C C . PRO B 1 186 ? 65.422 30.300 3.524 1.00 54.51 236 PRO B C 1
ATOM 4656 O O . PRO B 1 186 ? 65.046 31.406 3.928 1.00 50.08 236 PRO B O 1
ATOM 4660 N N . HIS B 1 187 ? 66.484 29.669 4.014 1.00 49.43 237 HIS B N 1
ATOM 4661 C CA . HIS B 1 187 ? 67.259 30.222 5.104 1.00 46.42 237 HIS B CA 1
ATOM 4662 C C . HIS B 1 187 ? 67.956 31.505 4.676 1.00 47.89 237 HIS B C 1
ATOM 4663 O O . HIS B 1 187 ? 68.140 32.402 5.489 1.00 48.37 237 HIS B O 1
ATOM 4670 N N . ALA B 1 188 ? 68.376 31.578 3.417 1.00 47.10 238 ALA B N 1
ATOM 4671 C CA . ALA B 1 188 ? 68.994 32.791 2.895 1.00 47.72 238 ALA B CA 1
ATOM 4672 C C . ALA B 1 188 ? 68.019 33.973 2.955 1.00 56.80 238 ALA B C 1
ATOM 4673 O O . ALA B 1 188 ? 68.389 35.077 3.366 1.00 49.16 238 ALA B O 1
ATOM 4675 N N . HIS B 1 189 ? 66.774 33.737 2.546 1.00 53.08 239 HIS B N 1
ATOM 4676 C CA . HIS B 1 189 ? 65.749 34.775 2.589 1.00 52.85 239 HIS B CA 1
ATOM 4677 C C . HIS B 1 189 ? 65.493 35.237 4.014 1.00 53.16 239 HIS B C 1
ATOM 4678 O O . HIS B 1 189 ? 65.330 36.435 4.265 1.00 52.70 239 HIS B O 1
ATOM 4685 N N . ASN B 1 190 ? 65.460 34.279 4.941 1.00 50.50 240 ASN B N 1
ATOM 4686 C CA . ASN B 1 190 ? 65.207 34.573 6.343 1.00 51.00 240 ASN B CA 1
ATOM 4687 C C . ASN B 1 190 ? 66.311 35.428 6.952 1.00 52.95 240 ASN B C 1
ATOM 4688 O O . ASN B 1 190 ? 66.033 36.379 7.681 1.00 53.44 240 ASN B O 1
ATOM 4693 N N . LEU B 1 191 ? 67.560 35.100 6.636 1.00 52.28 241 LEU B N 1
ATOM 4694 C CA . LEU B 1 191 ? 68.703 35.870 7.126 1.00 45.42 241 LEU B CA 1
ATOM 4695 C C . LEU B 1 191 ? 68.631 37.308 6.618 1.00 47.15 241 LEU B C 1
ATOM 4696 O O . LEU B 1 191 ? 68.998 38.261 7.329 1.00 46.93 241 LEU B O 1
ATOM 4701 N N . VAL B 1 192 ? 68.169 37.463 5.377 1.00 49.02 242 VAL B N 1
ATOM 4702 C CA . VAL B 1 192 ? 67.953 38.791 4.816 1.00 51.04 242 VAL B CA 1
ATOM 4703 C C . VAL B 1 192 ? 66.937 39.571 5.649 1.00 55.41 242 VAL B C 1
ATOM 4704 O O . VAL B 1 192 ? 67.191 40.720 6.001 1.00 56.95 242 VAL B O 1
ATOM 4708 N N . GLU B 1 193 ? 65.808 38.945 5.979 1.00 52.56 243 GLU B N 1
ATOM 4709 C CA . GLU B 1 193 ? 64.777 39.590 6.787 1.00 53.78 243 GLU B CA 1
ATOM 4710 C C . GLU B 1 193 ? 65.317 39.953 8.160 1.00 52.18 243 GLU B C 1
ATOM 4711 O O . GLU B 1 193 ? 65.087 41.050 8.666 1.00 53.28 243 GLU B O 1
ATOM 4717 N N . TYR B 1 194 ? 66.024 38.998 8.746 1.00 49.76 244 TYR B N 1
ATOM 4718 C CA . TYR B 1 194 ? 66.639 39.108 10.053 1.00 48.03 244 TYR B CA 1
ATOM 4719 C C . TYR B 1 194 ? 67.518 40.357 10.139 1.00 48.25 244 TYR B C 1
ATOM 4720 O O . TYR B 1 194 ? 67.345 41.193 11.013 1.00 48.74 244 TYR B O 1
ATOM 4729 N N . TRP B 1 195 ? 68.430 40.503 9.194 1.00 48.14 245 TRP B N 1
ATOM 4730 C CA . TRP B 1 195 ? 69.340 41.635 9.182 1.00 48.42 245 TRP B CA 1
ATOM 4731 C C . TRP B 1 195 ? 68.623 42.957 8.937 1.00 53.98 245 TRP B C 1
ATOM 4732 O O . TRP B 1 195 ? 68.942 43.955 9.572 1.00 51.36 245 TRP B O 1
ATOM 4743 N N . GLN B 1 196 ? 67.638 42.970 8.037 1.00 52.87 246 GLN B N 1
ATOM 4744 C CA . GLN B 1 196 ? 66.899 44.200 7.765 1.00 55.76 246 GLN B CA 1
ATOM 4745 C C . GLN B 1 196 ? 66.162 44.665 9.014 1.00 56.60 246 GLN B C 1
ATOM 4746 O O . GLN B 1 196 ? 66.084 45.858 9.300 1.00 57.71 246 GLN B O 1
ATOM 4752 N N . GLU B 1 197 ? 65.646 43.710 9.773 1.00 55.35 247 GLU B N 1
ATOM 4753 C CA . GLU B 1 197 ? 64.924 44.023 10.993 1.00 56.23 247 GLU B CA 1
ATOM 4754 C C . GLU B 1 197 ? 65.878 44.548 12.087 1.00 56.54 247 GLU B C 1
ATOM 4755 O O . GLU B 1 197 ? 65.543 45.484 12.829 1.00 55.47 247 GLU B O 1
ATOM 4761 N N . CYS B 1 198 ? 67.064 43.951 12.183 1.00 53.29 248 CYS B N 1
ATOM 4762 C CA . CYS B 1 198 ? 68.085 44.461 13.106 1.00 51.94 248 CYS B CA 1
ATOM 4763 C C . CYS B 1 198 ? 68.398 45.924 12.809 1.00 52.49 248 CYS B C 1
ATOM 4764 O O . CYS B 1 198 ? 68.420 46.757 13.714 1.00 55.29 248 CYS B O 1
ATOM 4767 N N . GLN B 1 199 ? 68.614 46.232 11.535 1.00 53.47 249 GLN B N 1
ATOM 4768 C CA . GLN B 1 199 ? 68.896 47.596 11.112 1.00 59.77 249 GLN B CA 1
ATOM 4769 C C . GLN B 1 199 ? 67.719 48.520 11.385 1.00 58.18 249 GLN B C 1
ATOM 4770 O O . GLN B 1 199 ? 67.907 49.674 11.793 1.00 61.27 249 GLN B O 1
ATOM 4776 N N . ARG B 1 200 ? 66.507 48.014 11.178 1.00 59.09 250 ARG B N 1
ATOM 4777 C CA . ARG B 1 200 ? 65.324 48.829 11.420 1.00 63.77 250 ARG B CA 1
ATOM 4778 C C . ARG B 1 200 ? 65.221 49.247 12.887 1.00 63.11 250 ARG B C 1
ATOM 4779 O O . ARG B 1 200 ? 64.833 50.376 13.189 1.00 64.26 250 ARG B O 1
ATOM 4787 N N . MET B 1 201 ? 65.569 48.336 13.792 1.00 59.35 251 MET B N 1
ATOM 4788 C CA . MET B 1 201 ? 65.434 48.601 15.225 1.00 59.28 251 MET B CA 1
ATOM 4789 C C . MET B 1 201 ? 66.408 49.679 15.677 1.00 59.58 251 MET B C 1
AT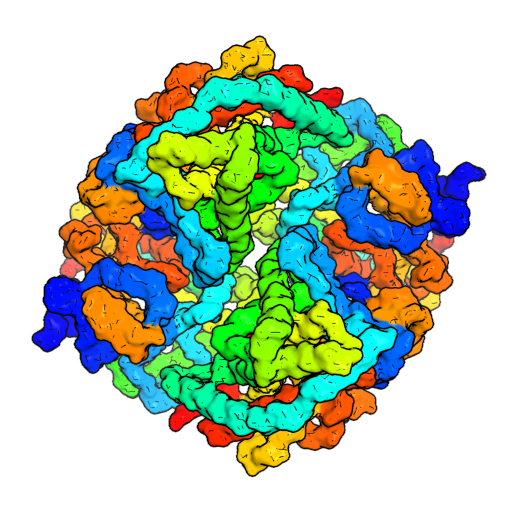OM 4790 O O . MET B 1 201 ? 66.071 50.496 16.524 1.00 61.16 251 MET B O 1
ATOM 4795 N N . VAL B 1 202 ? 67.602 49.696 15.093 1.00 59.24 252 VAL B N 1
ATOM 4796 C CA . VAL B 1 202 ? 68.582 50.745 15.380 1.00 60.17 252 VAL B CA 1
ATOM 4797 C C . VAL B 1 202 ? 68.095 52.099 14.884 1.00 64.75 252 VAL B C 1
ATOM 4798 O O . VAL B 1 202 ? 68.186 53.104 15.596 1.00 66.65 252 VAL B O 1
ATOM 4802 N N . ALA B 1 203 ? 67.573 52.114 13.662 1.00 66.69 253 ALA B N 1
ATOM 4803 C CA . ALA B 1 203 ? 67.009 53.319 13.076 1.00 66.68 253 ALA B CA 1
ATOM 4804 C C . ALA B 1 203 ? 65.817 53.816 13.889 1.00 70.95 253 ALA B C 1
ATOM 4805 O O . ALA B 1 203 ? 65.688 55.012 14.139 1.00 71.49 253 ALA B O 1
ATOM 4807 N N . ASP B 1 204 ? 64.955 52.892 14.308 1.00 69.66 254 ASP B N 1
ATOM 4808 C CA . ASP B 1 204 ? 63.784 53.246 15.107 1.00 70.42 254 ASP B CA 1
ATOM 4809 C C . ASP B 1 204 ? 64.214 53.848 16.452 1.00 75.43 254 ASP B C 1
ATOM 4810 O O . ASP B 1 204 ? 63.548 54.737 16.983 1.00 79.44 254 ASP B O 1
ATOM 4815 N N . ALA B 1 205 ? 65.330 53.361 16.995 1.00 71.16 255 ALA B N 1
ATOM 4816 C CA . ALA B 1 205 ? 65.870 53.884 18.250 1.00 71.46 255 ALA B CA 1
ATOM 4817 C C . ALA B 1 205 ? 66.359 55.316 18.087 1.00 75.89 255 ALA B C 1
ATOM 4818 O O . ALA B 1 205 ? 66.138 56.165 18.952 1.00 79.12 255 ALA B O 1
ATOM 4820 N N . HIS B 1 206 ? 67.013 55.580 16.962 1.00 76.47 256 HIS B N 1
ATOM 4821 C CA . HIS B 1 206 ? 67.479 56.921 16.631 1.00 78.19 256 HIS B CA 1
ATOM 4822 C C . HIS B 1 206 ? 66.319 57.899 16.598 1.00 81.54 256 HIS B C 1
ATOM 4823 O O . HIS B 1 206 ? 66.467 59.070 16.964 1.00 82.55 256 HIS B O 1
ATOM 4830 N N . ALA B 1 207 ? 65.172 57.414 16.126 1.00 81.70 257 ALA B N 1
ATOM 4831 C CA . ALA B 1 207 ? 64.011 58.268 15.880 1.00 84.50 257 ALA B CA 1
ATOM 4832 C C . ALA B 1 207 ? 63.090 58.424 17.089 1.00 84.03 257 ALA B C 1
ATOM 4833 O O . ALA B 1 207 ? 62.447 59.457 17.245 1.00 85.77 257 ALA B O 1
ATOM 4835 N N . HIS B 1 208 ? 63.017 57.409 17.944 1.00 79.73 258 HIS B N 1
ATOM 4836 C CA . HIS B 1 208 ? 62.029 57.438 19.020 1.00 85.26 258 HIS B CA 1
ATOM 4837 C C . HIS B 1 208 ? 62.550 57.016 20.397 1.00 82.75 258 HIS B C 1
ATOM 4838 O O . HIS B 1 208 ? 61.793 56.985 21.366 1.00 83.44 258 HIS B O 1
ATOM 4845 N N . GLY B 1 209 ? 63.836 56.700 20.486 1.00 79.52 259 GLY B N 1
ATOM 4846 C CA . GLY B 1 209 ? 64.415 56.284 21.748 1.00 80.14 259 GLY B CA 1
ATOM 4847 C C . GLY B 1 209 ? 63.761 55.015 22.261 1.00 82.38 259 GLY B C 1
ATOM 4848 O O . GLY B 1 209 ? 63.409 54.135 21.476 1.00 82.91 259 GLY B O 1
ATOM 4849 N N . GLY B 1 210 ? 63.563 54.936 23.574 1.00 84.36 260 GLY B N 1
ATOM 4850 C CA . GLY B 1 210 ? 62.919 53.784 24.186 1.00 83.99 260 GLY B CA 1
ATOM 4851 C C . GLY B 1 210 ? 63.592 53.309 25.465 1.00 82.73 260 GLY B C 1
ATOM 4852 O O . GLY B 1 210 ? 64.636 53.831 25.862 1.00 81.66 260 GLY B O 1
ATOM 4853 N N . ASP B 1 211 ? 62.990 52.311 26.111 1.00 83.04 261 ASP B N 1
ATOM 4854 C CA . ASP B 1 211 ? 63.527 51.750 27.352 1.00 81.33 261 ASP B CA 1
ATOM 4855 C C . ASP B 1 211 ? 63.903 50.279 27.164 1.00 75.04 261 ASP B C 1
ATOM 4856 O O . ASP B 1 211 ? 63.171 49.371 27.571 1.00 73.56 261 ASP B O 1
ATOM 4861 N N . ASN B 1 212 ? 65.050 50.068 26.532 1.00 71.62 262 ASN B N 1
ATOM 4862 C CA . ASN B 1 212 ? 65.572 48.742 26.244 1.00 66.29 262 ASN B CA 1
ATOM 4863 C C . ASN B 1 212 ? 67.032 48.837 25.865 1.00 62.89 262 ASN B C 1
ATOM 4864 O O . ASN B 1 212 ? 67.596 49.925 25.777 1.00 64.62 262 ASN B O 1
ATOM 4869 N N . LEU B 1 213 ? 67.625 47.687 25.593 1.00 57.96 263 LEU B N 1
ATOM 4870 C CA . LEU B 1 213 ? 69.038 47.616 25.277 1.00 57.42 263 LEU B CA 1
ATOM 4871 C C . LEU B 1 213 ? 69.425 48.331 23.979 1.00 58.17 263 LEU B C 1
ATOM 4872 O O . LEU B 1 213 ? 70.478 48.967 23.912 1.00 58.22 263 LEU B O 1
ATOM 4877 N N . THR B 1 214 ? 68.594 48.210 22.946 1.00 58.62 264 THR B N 1
ATOM 4878 C CA . THR B 1 214 ? 68.881 48.851 21.660 1.00 57.66 264 THR B CA 1
ATOM 4879 C C . THR B 1 214 ? 68.975 50.365 21.827 1.00 60.63 264 THR B C 1
ATOM 4880 O O . THR B 1 214 ? 69.883 51.005 21.301 1.00 62.23 264 THR B O 1
ATOM 4884 N N . ALA B 1 215 ? 68.009 50.930 22.541 1.00 60.95 265 ALA B N 1
ATOM 4885 C CA . ALA B 1 215 ? 67.965 52.366 22.786 1.00 64.23 265 ALA B CA 1
ATOM 4886 C C . ALA B 1 215 ? 69.153 52.802 23.634 1.00 63.14 265 ALA B C 1
ATOM 4887 O O . ALA B 1 215 ? 69.665 53.917 23.494 1.00 64.06 265 ALA B O 1
ATOM 4889 N N . ASP B 1 216 ? 69.559 51.927 24.546 1.00 59.17 266 ASP B N 1
ATOM 4890 C CA . ASP B 1 216 ? 70.718 52.193 25.375 1.00 57.36 266 ASP B CA 1
ATOM 4891 C C . ASP B 1 216 ? 71.975 52.307 24.525 1.00 58.86 266 ASP B C 1
ATOM 4892 O O . ASP B 1 216 ? 72.785 53.209 24.738 1.00 60.10 266 ASP B O 1
ATOM 4897 N N . LEU B 1 217 ? 72.114 51.423 23.539 1.00 54.42 267 LEU B N 1
ATOM 4898 C CA . LEU B 1 217 ? 73.292 51.418 22.669 1.00 54.79 267 LEU B CA 1
ATOM 4899 C C . LEU B 1 217 ? 73.395 52.683 21.800 1.00 58.15 267 LEU B C 1
ATOM 4900 O O . LEU B 1 217 ? 74.488 53.224 21.615 1.00 59.20 267 LEU B O 1
ATOM 4905 N N . VAL B 1 218 ? 72.272 53.164 21.277 1.00 57.65 268 VAL B N 1
ATOM 4906 C CA . VAL B 1 218 ? 72.277 54.376 20.460 1.00 60.12 268 VAL B CA 1
ATOM 4907 C C . VAL B 1 218 ? 72.607 55.631 21.295 1.00 70.82 268 VAL B C 1
ATOM 4908 O O . VAL B 1 218 ? 73.291 56.546 20.822 1.00 63.55 268 VAL B O 1
ATOM 4912 N N . ARG B 1 219 ? 72.105 55.661 22.530 1.00 68.89 269 ARG B N 1
ATOM 4913 C CA . ARG B 1 219 ? 72.377 56.748 23.472 1.00 68.17 269 ARG B CA 1
ATOM 4914 C C . ARG B 1 219 ? 73.856 56.783 23.861 1.00 66.38 269 ARG B C 1
ATOM 4915 O O . ARG B 1 219 ? 74.419 57.858 24.064 1.00 65.37 269 ARG B O 1
ATOM 4923 N N . ALA B 1 220 ? 74.485 55.614 23.969 1.00 62.79 270 ALA B N 1
ATOM 4924 C CA . ALA B 1 220 ? 75.930 55.551 24.193 1.00 59.21 270 ALA B CA 1
ATOM 4925 C C . ALA B 1 220 ? 76.640 56.213 23.007 1.00 66.99 270 ALA B C 1
ATOM 4926 O O . ALA B 1 220 ? 77.565 57.010 23.181 1.00 66.87 270 ALA B O 1
ATOM 4928 N N . GLN B 1 221 ? 76.222 55.852 21.797 1.00 59.55 271 GLN B N 1
ATOM 4929 C CA . GLN B 1 221 ? 76.759 56.479 20.591 1.00 63.60 271 GLN B CA 1
ATOM 4930 C C . GLN B 1 221 ? 76.480 57.988 20.560 1.00 63.90 271 GLN B C 1
ATOM 4931 O O . GLN B 1 221 ? 77.341 58.759 20.164 1.00 64.96 271 GLN B O 1
ATOM 4937 N N . GLN B 1 222 ? 75.274 58.394 20.957 1.00 65.73 272 GLN B N 1
ATOM 4938 C CA . GLN B 1 222 ? 74.903 59.804 20.931 1.00 69.24 272 GLN B CA 1
ATOM 4939 C C . GLN B 1 222 ? 75.727 60.619 21.918 1.00 73.45 272 GLN B C 1
ATOM 4940 O O . GLN B 1 222 ? 76.011 61.787 21.683 1.00 78.16 272 GLN B O 1
ATOM 4946 N N . GLU B 1 223 ? 76.118 59.986 23.014 1.00 69.64 273 GLU B N 1
ATOM 4947 C CA . GLU B 1 223 ? 76.901 60.641 24.048 1.00 71.74 273 GLU B CA 1
ATOM 4948 C C . GLU B 1 223 ? 78.398 60.521 23.751 1.00 72.93 273 GLU B C 1
ATOM 4949 O O . GLU B 1 223 ? 79.226 60.962 24.549 1.00 76.41 273 GLU B O 1
ATOM 4955 N N . GLY B 1 224 ? 78.748 59.895 22.627 1.00 69.71 274 GLY B N 1
ATOM 4956 C CA . GLY B 1 224 ? 80.131 59.871 22.176 1.00 69.70 274 GLY B CA 1
ATOM 4957 C C . GLY B 1 224 ? 80.884 58.548 22.157 1.00 68.95 274 GLY B C 1
ATOM 4958 O O . GLY B 1 224 ? 82.060 58.506 21.787 1.00 69.94 274 GLY B O 1
ATOM 4959 N N . GLN B 1 225 ? 80.237 57.466 22.572 1.00 67.36 275 GLN B N 1
ATOM 4960 C CA . GLN B 1 225 ? 80.885 56.161 22.538 1.00 62.79 275 GLN B CA 1
ATOM 4961 C C . GLN B 1 225 ? 81.143 55.725 21.094 1.00 60.23 275 GLN B C 1
ATOM 4962 O O . GLN B 1 225 ? 80.310 55.921 20.217 1.00 57.32 275 GLN B O 1
ATOM 4968 N N . GLU B 1 226 ? 82.289 55.103 20.860 1.00 56.33 276 GLU B N 1
ATOM 4969 C CA . GLU B 1 226 ? 82.670 54.778 19.502 1.00 56.84 276 GLU B CA 1
ATOM 4970 C C . GLU B 1 226 ? 82.081 53.440 19.075 1.00 54.92 276 GLU B C 1
ATOM 4971 O O . GLU B 1 226 ? 82.635 52.371 19.345 1.00 50.11 276 GLU B O 1
ATOM 4977 N N . ILE B 1 227 ? 80.934 53.522 18.413 1.00 57.05 277 ILE B N 1
ATOM 4978 C CA . ILE B 1 227 ? 80.282 52.347 17.851 1.00 54.63 277 ILE B CA 1
ATOM 4979 C C . ILE B 1 227 ? 79.329 52.772 16.722 1.00 54.50 277 ILE B C 1
ATOM 4980 O O . ILE B 1 227 ? 78.477 53.630 16.914 1.00 54.68 277 ILE B O 1
ATOM 4985 N N . THR B 1 228 ? 79.487 52.181 15.541 1.00 53.44 278 THR B N 1
ATOM 4986 C CA . THR B 1 228 ? 78.696 52.585 14.385 1.00 56.47 278 THR B CA 1
ATOM 4987 C C . THR B 1 228 ? 77.315 51.940 14.435 1.00 53.13 278 THR B C 1
ATOM 4988 O O . THR B 1 228 ? 77.105 50.986 15.173 1.00 51.35 278 THR B O 1
ATOM 4992 N N . ASP B 1 229 ? 76.381 52.468 13.643 1.00 58.69 279 ASP B N 1
ATOM 4993 C CA . ASP B 1 229 ? 75.035 51.897 13.542 1.00 59.87 279 ASP B CA 1
ATOM 4994 C C . ASP B 1 229 ? 75.094 50.442 13.074 1.00 52.81 279 ASP B C 1
ATOM 4995 O O . ASP B 1 229 ? 74.285 49.630 13.482 1.00 51.93 279 ASP B O 1
ATOM 5000 N N . HIS B 1 230 ? 76.031 50.156 12.176 1.00 52.14 280 HIS B N 1
ATOM 5001 C CA . HIS B 1 230 ? 76.263 48.816 11.656 1.00 50.21 280 HIS B CA 1
ATOM 5002 C C . HIS B 1 230 ? 76.734 47.879 12.774 1.00 52.87 280 HIS B C 1
ATOM 5003 O O . HIS B 1 230 ? 76.324 46.728 12.832 1.00 52.16 280 HIS B O 1
ATOM 5010 N N . GLU B 1 231 ? 77.587 48.384 13.662 1.00 47.66 281 GLU B N 1
ATOM 5011 C CA . GLU B 1 231 ? 78.087 47.588 14.783 1.00 47.00 281 GLU B CA 1
ATOM 5012 C C . GLU B 1 231 ? 76.985 47.328 15.808 1.00 46.29 281 GLU B C 1
ATOM 5013 O O . GLU B 1 231 ? 76.917 46.245 16.390 1.00 45.72 281 GLU B O 1
ATOM 5019 N N . ILE B 1 232 ? 76.109 48.308 16.006 1.00 47.42 282 ILE B N 1
ATOM 5020 C CA . ILE B 1 232 ? 74.975 48.126 16.900 1.00 47.60 282 ILE B CA 1
ATOM 5021 C C . ILE B 1 232 ? 74.006 47.099 16.365 1.00 48.59 282 ILE B C 1
ATOM 5022 O O . ILE B 1 232 ? 73.565 46.215 17.104 1.00 48.62 282 ILE B O 1
ATOM 5027 N N . ALA B 1 233 ? 73.666 47.230 15.084 1.00 47.98 283 ALA B N 1
ATOM 5028 C CA . ALA B 1 233 ? 72.743 46.291 14.456 1.00 47.69 283 ALA B CA 1
ATOM 5029 C C . ALA B 1 233 ? 73.335 44.909 14.532 1.00 46.99 283 ALA B C 1
ATOM 5030 O O . ALA B 1 233 ? 72.638 43.945 14.813 1.00 46.90 283 ALA B O 1
ATOM 5032 N N . SER B 1 234 ? 74.647 44.838 14.343 1.00 47.18 284 SER B N 1
ATOM 5033 C CA . SER B 1 234 ? 75.356 43.576 14.399 1.00 43.88 284 SER B CA 1
ATOM 5034 C C . SER B 1 234 ? 75.316 42.977 15.797 1.00 40.81 284 SER B C 1
ATOM 5035 O O . SER B 1 234 ? 75.290 41.766 15.916 1.00 40.10 284 SER B O 1
ATOM 5038 N N . LEU B 1 235 ? 75.308 43.809 16.840 1.00 41.39 285 LEU B N 1
ATOM 5039 C CA . LEU B 1 235 ? 75.128 43.323 18.217 1.00 40.40 285 LEU B CA 1
ATOM 5040 C C . LEU B 1 235 ? 73.748 42.688 18.408 1.00 45.63 285 LEU B C 1
ATOM 5041 O O . LEU B 1 235 ? 73.612 41.624 19.030 1.00 39.13 285 LEU B O 1
ATOM 5046 N N . LEU B 1 236 ? 72.733 43.326 17.831 1.00 42.27 286 LEU B N 1
ATOM 5047 C CA . LEU B 1 236 ? 71.367 42.815 17.880 1.00 42.77 286 LEU B CA 1
ATOM 5048 C C . LEU B 1 236 ? 71.307 41.458 17.162 1.00 42.20 286 LEU B C 1
ATOM 5049 O O . LEU B 1 236 ? 70.680 40.507 17.628 1.00 40.74 286 LEU B O 1
ATOM 5054 N N . TYR B 1 237 ? 71.957 41.394 16.007 1.00 43.70 287 TYR B N 1
ATOM 5055 C CA . TYR B 1 237 ? 72.097 40.154 15.243 1.00 42.59 287 TYR B CA 1
ATOM 5056 C C . TYR B 1 237 ? 72.752 39.055 16.079 1.00 41.70 287 TYR B C 1
ATOM 5057 O O . TYR B 1 237 ? 72.348 37.895 16.028 1.00 42.75 287 TYR B O 1
ATOM 5066 N N . SER B 1 238 ? 73.755 39.438 16.855 1.00 37.48 288 SER B N 1
ATOM 5067 C CA . SER B 1 238 ? 74.441 38.524 17.774 1.00 39.03 288 SER B CA 1
ATOM 5068 C C . SER B 1 238 ? 73.478 38.084 18.887 1.00 37.81 288 SER B C 1
ATOM 5069 O O . SER B 1 238 ? 73.234 36.894 19.059 1.00 34.57 288 SER B O 1
ATOM 5072 N N . LEU B 1 239 ? 72.933 39.048 19.628 1.00 39.22 289 LEU B N 1
ATOM 5073 C CA . LEU B 1 239 ? 72.098 38.763 20.799 1.00 39.12 289 LEU B CA 1
ATOM 5074 C C . LEU B 1 239 ? 70.769 38.066 20.501 1.00 41.70 289 LEU B C 1
ATOM 5075 O O . LEU B 1 239 ? 70.311 37.233 21.275 1.00 42.77 289 LEU B O 1
ATOM 5080 N N . LEU B 1 240 ? 70.148 38.376 19.373 1.00 45.33 290 LEU B N 1
ATOM 5081 C CA . LEU B 1 240 ? 68.859 37.770 19.090 1.00 47.87 290 LEU B CA 1
ATOM 5082 C C . LEU B 1 240 ? 69.032 36.333 18.616 1.00 46.69 290 LEU B C 1
ATOM 5083 O O . LEU B 1 240 ? 68.060 35.641 18.352 1.00 47.87 290 LEU B O 1
ATOM 5088 N N . PHE B 1 241 ? 70.277 35.884 18.540 1.00 44.22 291 PHE B N 1
ATOM 5089 C CA . PHE B 1 241 ? 70.570 34.511 18.169 1.00 41.49 291 PHE B CA 1
ATOM 5090 C C . PHE B 1 241 ? 71.221 33.787 19.332 1.00 38.64 291 PHE B C 1
ATOM 5091 O O . PHE B 1 241 ? 70.716 32.771 19.810 1.00 36.76 291 PHE B O 1
ATOM 5099 N N . ALA B 1 242 ? 72.367 34.290 19.759 1.00 36.59 292 ALA B N 1
ATOM 5100 C CA . ALA B 1 242 ? 73.069 33.674 20.874 1.00 37.19 292 ALA B CA 1
ATOM 5101 C C . ALA B 1 242 ? 72.229 33.762 22.142 1.00 40.84 292 ALA B C 1
ATOM 5102 O O . ALA B 1 242 ? 72.350 32.939 23.035 1.00 42.38 292 ALA B O 1
ATOM 5104 N N . GLY B 1 243 ? 71.331 34.738 22.195 1.00 43.58 293 GLY B N 1
ATOM 5105 C CA . GLY B 1 243 ? 70.652 35.035 23.442 1.00 41.73 293 GLY B CA 1
ATOM 5106 C C . GLY B 1 243 ? 69.534 34.118 23.881 1.00 43.48 293 GLY B C 1
ATOM 5107 O O . GLY B 1 243 ? 68.944 34.360 24.931 1.00 46.47 293 GLY B O 1
ATOM 5108 N N . HIS B 1 244 ? 69.215 33.089 23.101 1.00 41.15 294 HIS B N 1
ATOM 5109 C CA . HIS B 1 244 ? 68.136 32.200 23.501 1.00 43.56 294 HIS B CA 1
ATOM 5110 C C . HIS B 1 244 ? 68.245 30.753 23.026 1.00 43.07 294 HIS B C 1
ATOM 5111 O O . HIS B 1 244 ? 67.830 29.844 23.732 1.00 43.54 294 HIS B O 1
ATOM 5118 N N . GLU B 1 245 ? 68.764 30.552 21.821 1.00 44.99 295 GLU B N 1
ATOM 5119 C CA . GLU B 1 245 ? 68.803 29.223 21.209 1.00 45.13 295 GLU B CA 1
ATOM 5120 C C . GLU B 1 245 ? 69.527 28.209 22.123 1.00 41.80 295 GLU B C 1
ATOM 5121 O O . GLU B 1 245 ? 69.055 27.087 22.333 1.00 42.79 295 GLU B O 1
ATOM 5127 N N . THR B 1 246 ? 70.677 28.614 22.650 1.00 35.53 296 THR B N 1
ATOM 5128 C CA . THR B 1 246 ? 71.469 27.767 23.536 1.00 32.94 296 THR B CA 1
ATOM 5129 C C . THR B 1 246 ? 70.800 27.646 24.897 1.00 31.66 296 THR B C 1
ATOM 5130 O O . THR B 1 246 ? 71.056 26.703 25.644 1.00 30.72 296 THR B O 1
ATOM 5134 N N . THR B 1 247 ? 69.961 28.614 25.229 1.00 29.80 297 THR B N 1
ATOM 5135 C CA . THR B 1 247 ? 69.268 28.603 26.504 1.00 30.19 297 THR B CA 1
ATOM 5136 C C . THR B 1 247 ? 68.035 27.686 26.432 1.00 33.71 297 THR B C 1
ATOM 5137 O O . THR B 1 247 ? 67.730 26.967 27.382 1.00 30.70 297 THR B O 1
ATOM 5141 N N . THR B 1 248 ? 67.352 27.684 25.290 1.00 33.80 298 THR B N 1
ATOM 5142 C CA . THR B 1 248 ? 66.301 26.713 25.059 1.00 34.38 298 THR B CA 1
ATOM 5143 C C . THR B 1 248 ? 66.856 25.320 25.278 1.00 35.30 298 THR B C 1
ATOM 5144 O O . THR B 1 248 ? 66.303 24.522 26.044 1.00 31.26 298 THR B O 1
ATOM 5148 N N . THR B 1 249 ? 68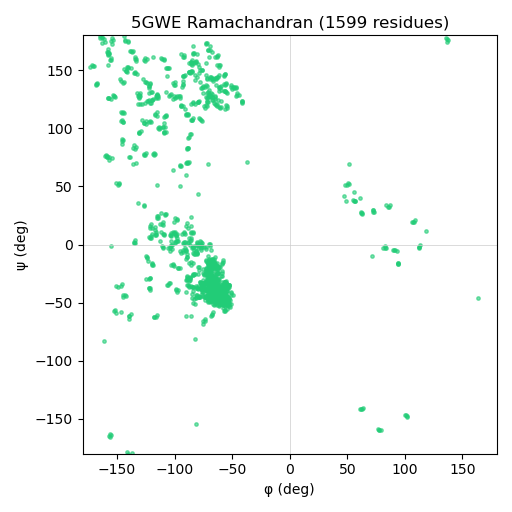.002 25.075 24.652 1.00 30.16 299 THR B N 1
ATOM 5149 C CA . THR B 1 249 ? 68.704 23.813 24.767 1.00 30.88 299 THR B CA 1
ATOM 5150 C C . THR B 1 249 ? 69.064 23.507 26.213 1.00 31.86 299 THR B C 1
ATOM 5151 O O . THR B 1 249 ? 68.839 22.392 26.672 1.00 28.65 299 THR B O 1
ATOM 5155 N N . LEU B 1 250 ? 69.602 24.492 26.929 1.00 28.43 300 LEU B N 1
ATOM 5156 C CA . LEU B 1 250 ? 69.981 24.270 28.319 1.00 28.02 300 LEU B CA 1
ATOM 5157 C C . LEU B 1 250 ? 68.787 23.829 29.172 1.00 29.56 300 LEU B C 1
ATOM 5158 O O . LEU B 1 250 ? 68.885 22.868 29.950 1.00 28.50 300 LEU B O 1
ATOM 5163 N N . ILE B 1 251 ? 67.677 24.551 29.029 1.00 29.80 301 ILE B N 1
ATOM 5164 C CA . ILE B 1 251 ? 66.468 24.250 29.778 1.00 30.78 301 ILE B CA 1
ATOM 5165 C C . ILE B 1 251 ? 66.008 22.831 29.489 1.00 34.18 301 ILE B C 1
ATOM 5166 O O . ILE B 1 251 ? 65.714 22.080 30.414 1.00 36.80 301 ILE B O 1
ATOM 5171 N N . SER B 1 252 ? 65.985 22.466 28.206 1.00 33.45 302 SER B N 1
ATOM 5172 C CA . SER B 1 252 ? 65.602 21.121 27.779 1.00 35.10 302 SER B CA 1
ATOM 5173 C C . SER B 1 252 ? 66.512 20.063 28.392 1.00 33.57 302 SER B C 1
ATOM 5174 O O . SER B 1 252 ? 66.028 19.052 28.899 1.00 32.55 302 SER B O 1
ATOM 5177 N N . ASN B 1 253 ? 67.824 20.295 28.342 1.00 29.10 303 ASN B N 1
ATOM 5178 C CA . ASN B 1 253 ? 68.763 19.316 28.869 1.00 31.01 303 ASN B CA 1
ATOM 5179 C C . ASN B 1 253 ? 68.693 19.137 30.374 1.00 28.44 303 ASN B C 1
ATOM 5180 O O . ASN B 1 253 ? 68.992 18.055 30.875 1.00 30.98 303 ASN B O 1
ATOM 5185 N N . CYS B 1 254 ? 68.347 20.205 31.091 1.00 28.68 304 CYS B N 1
ATOM 5186 C CA . CYS B 1 254 ? 68.243 20.134 32.541 1.00 29.01 304 CYS B CA 1
ATOM 5187 C C . CYS B 1 254 ? 67.283 19.019 32.917 1.00 29.63 304 CYS B C 1
ATOM 5188 O O . CYS B 1 254 ? 67.596 18.178 33.744 1.00 34.14 304 CYS B O 1
ATOM 5191 N N . PHE B 1 255 ? 66.140 18.988 32.252 1.00 30.48 305 PHE B N 1
ATOM 5192 C CA . PHE B 1 255 ? 65.127 17.969 32.509 1.00 34.70 305 PHE B CA 1
ATOM 5193 C C . PHE B 1 255 ? 65.535 16.627 31.889 1.00 35.45 305 PHE B C 1
ATOM 5194 O O . PHE B 1 255 ? 65.342 15.577 32.487 1.00 34.12 305 PHE B O 1
ATOM 5202 N N . ARG B 1 256 ? 66.118 16.664 30.695 1.00 34.20 306 ARG B N 1
ATOM 5203 C CA . ARG B 1 256 ? 66.577 15.431 30.048 1.00 32.91 306 ARG B CA 1
ATOM 5204 C C . ARG B 1 256 ? 67.527 14.654 30.958 1.00 32.72 306 ARG B C 1
ATOM 5205 O O . ARG B 1 256 ? 67.318 13.478 31.216 1.00 30.63 306 ARG B O 1
ATOM 5213 N N . VAL B 1 257 ? 68.552 15.328 31.471 1.00 31.55 307 VAL B N 1
ATOM 5214 C CA . VAL B 1 257 ? 69.582 14.649 32.259 1.00 31.67 307 VAL B CA 1
ATOM 5215 C C . VAL B 1 257 ? 69.115 14.369 33.702 1.00 30.53 307 VAL B C 1
ATOM 5216 O O . VAL B 1 257 ? 69.265 13.249 34.202 1.00 30.55 307 VAL B O 1
ATOM 5220 N N . LEU B 1 258 ? 68.499 15.354 34.348 1.00 30.53 308 LEU B N 1
ATOM 5221 C CA . LEU B 1 258 ? 68.059 15.155 35.730 1.00 32.83 308 LEU B CA 1
ATOM 5222 C C . LEU B 1 258 ? 67.011 14.042 35.818 1.00 37.50 308 LEU B C 1
ATOM 5223 O O . LEU B 1 258 ? 67.112 13.162 36.666 1.00 39.42 308 LEU B O 1
ATOM 5228 N N . LEU B 1 259 ? 66.052 14.016 34.897 1.00 38.10 309 LEU B N 1
ATOM 5229 C CA . LEU B 1 259 ? 65.026 12.977 34.957 1.00 39.42 309 LEU B CA 1
ATOM 5230 C C . LEU B 1 259 ? 65.607 11.601 34.676 1.00 42.63 309 LEU B C 1
ATOM 5231 O O . LEU B 1 259 ? 64.993 10.598 34.993 1.00 46.30 309 LEU B O 1
ATOM 5236 N N . ASP B 1 260 ? 66.791 11.549 34.084 1.00 42.54 310 ASP B N 1
ATOM 5237 C CA . ASP B 1 260 ? 67.431 10.268 33.854 1.00 44.23 310 ASP B CA 1
ATOM 5238 C C . ASP B 1 260 ? 68.328 9.845 35.000 1.00 42.22 310 ASP B C 1
ATOM 5239 O O . ASP B 1 260 ? 68.903 8.763 34.973 1.00 42.16 310 ASP B O 1
ATOM 5244 N N . HIS B 1 261 ? 68.462 10.707 36.000 1.00 41.42 311 HIS B N 1
ATOM 5245 C CA . HIS B 1 261 ? 69.166 10.330 37.215 1.00 40.67 311 HIS B CA 1
ATOM 5246 C C . HIS B 1 261 ? 68.250 10.577 38.392 1.00 42.81 311 HIS B C 1
ATOM 5247 O O . HIS B 1 261 ? 68.397 11.577 39.084 1.00 43.32 311 HIS B O 1
ATOM 5254 N N . PRO B 1 262 ? 67.289 9.653 38.616 1.00 45.03 312 PRO B N 1
ATOM 5255 C CA . PRO B 1 262 ? 66.205 9.791 39.594 1.00 46.24 312 PRO B CA 1
ATOM 5256 C C . PRO B 1 262 ? 66.675 10.125 40.992 1.00 44.22 312 PRO B C 1
ATOM 5257 O O . PRO B 1 262 ? 66.019 10.891 41.689 1.00 42.07 312 PRO B O 1
ATOM 5261 N N . GLU B 1 263 ? 67.809 9.562 41.387 1.00 47.07 313 GLU B N 1
ATOM 5262 C CA . GLU B 1 263 ? 68.347 9.790 42.727 1.00 47.90 313 GLU B CA 1
ATOM 5263 C C . GLU B 1 263 ? 68.669 11.284 42.902 1.00 46.12 313 GLU B C 1
ATOM 5264 O O . GLU B 1 263 ? 68.516 11.838 43.987 1.00 46.38 313 GLU B O 1
ATOM 5270 N N . GLN B 1 264 ? 69.068 11.934 41.811 1.00 43.36 314 GLN B N 1
ATOM 5271 C CA . GLN B 1 264 ? 69.466 13.336 41.855 1.00 42.55 314 GLN B CA 1
ATOM 5272 C C . GLN B 1 264 ? 68.292 14.272 41.619 1.00 44.50 314 GLN B C 1
ATOM 5273 O O . GLN B 1 264 ? 68.265 15.387 42.143 1.00 43.94 314 GLN B O 1
ATOM 5279 N N . TRP B 1 265 ? 67.313 13.819 40.839 1.00 44.31 315 TRP B N 1
ATOM 5280 C CA . TRP B 1 265 ? 66.079 14.577 40.711 1.00 42.89 315 TRP B CA 1
ATOM 5281 C C . TRP B 1 265 ? 65.463 14.700 42.094 1.00 42.64 315 TRP B C 1
ATOM 5282 O O . TRP B 1 265 ? 65.017 15.775 42.506 1.00 41.66 315 TRP B O 1
ATOM 5293 N N . GLN B 1 266 ? 65.491 13.594 42.829 1.00 45.63 316 GLN B N 1
ATOM 5294 C CA . GLN B 1 266 ? 64.932 13.549 44.179 1.00 47.66 316 GLN B CA 1
ATOM 5295 C C . GLN B 1 266 ? 65.726 14.443 45.137 1.00 44.64 316 GLN B C 1
ATOM 5296 O O . GLN B 1 266 ? 65.148 15.091 46.015 1.00 44.73 316 GLN B O 1
ATOM 5302 N N . ALA B 1 267 ? 67.045 14.491 44.960 1.00 41.12 317 ALA B N 1
ATOM 5303 C CA . ALA B 1 267 ? 67.877 15.362 45.790 1.00 41.47 317 ALA B CA 1
ATOM 5304 C C . ALA B 1 267 ? 67.439 16.809 45.613 1.00 42.35 317 ALA B C 1
ATOM 5305 O O . ALA B 1 267 ? 67.384 17.590 46.572 1.00 44.19 317 ALA B O 1
ATOM 5307 N N . ILE B 1 268 ? 67.126 17.162 44.375 1.00 41.69 318 ILE B N 1
ATOM 5308 C CA . ILE B 1 268 ? 66.659 18.503 44.071 1.00 43.65 318 ILE B CA 1
ATOM 5309 C C . ILE B 1 268 ? 65.283 18.787 44.681 1.00 44.56 318 ILE B C 1
ATOM 5310 O O . ILE B 1 268 ? 65.051 19.864 45.230 1.00 42.80 318 ILE B O 1
ATOM 5315 N N . LEU B 1 269 ? 64.392 17.796 44.611 1.00 47.44 319 LEU B N 1
ATOM 5316 C CA . LEU B 1 269 ? 63.046 17.880 45.191 1.00 49.08 319 LEU B CA 1
ATOM 5317 C C . LEU B 1 269 ? 63.118 18.219 46.678 1.00 50.54 319 LEU B C 1
ATOM 5318 O O . LEU B 1 269 ? 62.389 19.078 47.177 1.00 52.83 319 LEU B O 1
ATOM 5323 N N . GLU B 1 270 ? 64.009 17.514 47.368 1.00 51.48 320 GLU B N 1
ATOM 5324 C CA . GLU B 1 270 ? 64.219 17.654 48.803 1.00 55.72 320 GLU B CA 1
ATOM 5325 C C . GLU B 1 270 ? 64.919 18.948 49.185 1.00 54.57 320 GLU B C 1
ATOM 5326 O O . GLU B 1 270 ? 64.723 19.465 50.277 1.00 56.33 320 GLU B O 1
ATOM 5332 N N . ASN B 1 271 ? 65.761 19.458 48.297 1.00 51.53 321 ASN B N 1
ATOM 5333 C CA . ASN B 1 271 ? 66.530 20.659 48.604 1.00 49.00 321 ASN B CA 1
ATOM 5334 C C . ASN B 1 271 ? 66.736 21.530 47.372 1.00 45.98 321 ASN B C 1
ATOM 5335 O O . ASN B 1 271 ? 67.715 21.360 46.640 1.00 42.68 321 ASN B O 1
ATOM 5340 N N . PRO B 1 272 ? 65.797 22.451 47.122 1.00 45.27 322 PRO B N 1
ATOM 5341 C CA . PRO B 1 272 ? 65.923 23.343 45.968 1.00 45.17 322 PRO B CA 1
ATOM 5342 C C . PRO B 1 272 ? 67.206 24.194 45.960 1.00 42.64 322 PRO B C 1
ATOM 5343 O O . PRO B 1 272 ? 67.532 24.762 44.913 1.00 39.98 322 PRO B O 1
ATOM 5347 N N . LYS B 1 273 ? 67.933 24.277 47.070 1.00 42.67 323 LYS B N 1
ATOM 5348 C CA . LYS B 1 273 ? 69.170 25.067 47.065 1.00 38.22 323 LYS B CA 1
ATOM 5349 C C . LYS B 1 273 ? 70.266 24.419 46.239 1.00 36.66 323 LYS B C 1
ATOM 5350 O O . LYS B 1 273 ? 71.247 25.067 45.870 1.00 34.76 323 LYS B O 1
ATOM 5356 N N . LEU B 1 274 ? 70.085 23.149 45.911 1.00 36.12 324 LEU B N 1
ATOM 5357 C CA . LEU B 1 274 ? 71.094 22.427 45.147 1.00 33.31 324 LEU B CA 1
ATOM 5358 C C . LEU B 1 274 ? 70.950 22.697 43.650 1.00 32.28 324 LEU B C 1
ATOM 5359 O O . LEU B 1 274 ? 71.742 22.221 42.853 1.00 30.78 324 LEU B O 1
ATOM 5364 N N . ILE B 1 275 ? 69.914 23.440 43.276 1.00 34.78 325 ILE B N 1
ATOM 5365 C CA . ILE B 1 275 ? 69.578 23.644 41.868 1.00 32.94 325 ILE B CA 1
ATOM 5366 C C . ILE B 1 275 ? 70.649 24.406 41.075 1.00 29.13 325 ILE B C 1
ATOM 5367 O O . ILE B 1 275 ? 71.002 23.958 39.988 1.00 25.41 325 ILE B O 1
ATOM 5372 N N . PRO B 1 276 ? 71.201 25.520 41.616 1.00 29.43 326 PRO B N 1
ATOM 5373 C CA . PRO B 1 276 ? 72.243 26.161 40.808 1.00 28.40 326 PRO B CA 1
ATOM 5374 C C . PRO B 1 276 ? 73.438 25.258 40.532 1.00 26.38 326 PRO B C 1
ATOM 5375 O O . PRO B 1 276 ? 73.935 25.295 39.408 1.00 24.34 326 PRO B O 1
ATOM 5379 N N . ALA B 1 277 ? 73.869 24.450 41.499 1.00 26.28 327 ALA B N 1
ATOM 5380 C CA . ALA B 1 277 ? 74.981 23.532 41.252 1.00 26.84 327 ALA B CA 1
ATOM 5381 C C . ALA B 1 277 ? 74.571 22.446 40.262 1.00 27.60 327 ALA B C 1
ATOM 5382 O O . ALA B 1 277 ? 75.391 21.965 39.491 1.00 28.68 327 ALA B O 1
ATOM 5384 N N . ALA B 1 278 ? 73.304 22.050 40.277 1.00 28.12 328 ALA B N 1
ATOM 5385 C CA . ALA B 1 278 ? 72.835 21.085 39.289 1.00 27.39 328 ALA B CA 1
ATOM 5386 C C . ALA B 1 278 ? 72.963 21.677 37.894 1.00 24.34 328 ALA B C 1
ATOM 5387 O O . ALA B 1 278 ? 73.376 20.995 36.955 1.00 24.69 328 ALA B O 1
ATOM 5389 N N . VAL B 1 279 ? 72.585 22.945 37.748 1.00 23.93 329 VAL B N 1
ATOM 5390 C CA . VAL B 1 279 ? 72.708 23.592 36.445 1.00 24.19 329 VAL B CA 1
ATOM 5391 C C . VAL B 1 279 ? 74.192 23.632 36.015 1.00 24.11 329 VAL B C 1
ATOM 5392 O O . VAL B 1 279 ? 74.502 23.422 34.845 1.00 21.82 329 VAL B O 1
ATOM 5396 N N . ASP B 1 280 ? 75.101 23.875 36.959 1.00 22.71 330 ASP B N 1
ATOM 5397 C CA . ASP B 1 280 ? 76.531 23.803 36.660 1.00 21.90 330 ASP B CA 1
ATOM 5398 C C . ASP B 1 280 ? 76.923 22.475 36.047 1.00 20.93 330 ASP B C 1
ATOM 5399 O O . ASP B 1 280 ? 77.699 22.432 35.099 1.00 20.46 330 ASP B O 1
ATOM 5404 N N . GLU B 1 281 ? 76.432 21.380 36.631 1.00 22.45 331 GLU B N 1
ATOM 5405 C CA . GLU B 1 281 ? 76.813 20.041 36.180 1.00 23.14 331 GLU B CA 1
ATOM 5406 C C . GLU B 1 281 ? 76.137 19.649 34.863 1.00 25.16 331 GLU B C 1
ATOM 5407 O O . GLU B 1 281 ? 76.697 18.867 34.089 1.00 22.67 331 GLU B O 1
ATOM 5413 N N . VAL B 1 282 ? 74.924 20.162 34.625 1.00 22.79 332 VAL B N 1
ATOM 5414 C CA . VAL B 1 282 ? 74.283 19.983 33.321 1.00 18.39 332 VAL B CA 1
ATOM 5415 C C . VAL B 1 282 ? 75.102 20.702 32.245 1.00 18.13 332 VAL B C 1
ATOM 5416 O O . VAL B 1 282 ? 75.306 20.184 31.138 1.00 19.45 332 VAL B O 1
ATOM 5420 N N . LEU B 1 283 ? 75.600 21.889 32.577 1.00 18.11 333 LEU B N 1
ATOM 5421 C CA . LEU B 1 283 ? 76.432 22.634 31.642 1.00 16.74 333 LEU B CA 1
ATOM 5422 C C . LEU B 1 283 ? 77.728 21.879 31.310 1.00 17.95 333 LEU B C 1
ATOM 5423 O O . LEU B 1 283 ? 78.158 21.855 30.147 1.00 18.21 333 LEU B O 1
ATOM 5428 N N . ARG B 1 284 ? 78.323 21.226 32.306 1.00 16.12 334 ARG B N 1
ATOM 5429 C CA . ARG B 1 284 ? 79.536 20.414 32.072 1.00 19.06 334 ARG B CA 1
ATOM 5430 C C . ARG B 1 284 ? 79.244 19.180 31.217 1.00 19.88 334 ARG B C 1
ATOM 5431 O O . ARG B 1 284 ? 79.937 18.887 30.229 1.00 18.86 334 ARG B O 1
ATOM 5439 N N . TYR B 1 285 ? 78.198 18.477 31.614 1.00 17.36 335 TYR B N 1
ATOM 5440 C CA . TYR B 1 285 ? 77.856 17.171 31.088 1.00 19.04 335 TYR B CA 1
ATOM 5441 C C . TYR B 1 285 ? 77.052 17.254 29.777 1.00 20.80 335 TYR B C 1
ATOM 5442 O O . TYR B 1 285 ? 77.094 16.337 28.941 1.00 19.98 335 TYR B O 1
ATOM 5451 N N . SER B 1 286 ? 76.344 18.364 29.598 1.00 18.60 336 SER B N 1
ATOM 5452 C CA . SER B 1 286 ? 75.431 18.498 28.478 1.00 19.54 336 SER B CA 1
ATOM 5453 C C . SER B 1 286 ? 75.330 19.935 28.007 1.00 18.58 336 SER B C 1
ATOM 5454 O O . SER B 1 286 ? 74.229 20.466 27.895 1.00 22.31 336 SER B O 1
ATOM 5457 N N . GLY B 1 287 ? 76.475 20.559 27.725 1.00 18.78 337 GLY B N 1
ATOM 5458 C CA . GLY B 1 287 ? 76.509 21.938 27.261 1.00 17.42 337 GLY B CA 1
ATOM 5459 C C . GLY B 1 287 ? 75.753 22.077 25.949 1.00 21.63 337 GLY B C 1
ATOM 5460 O O . GLY B 1 287 ? 75.600 21.082 25.239 1.00 19.87 337 GLY B O 1
ATOM 5461 N N . SER B 1 288 ? 75.236 23.274 25.659 1.00 18.84 338 SER B N 1
ATOM 5462 C CA . SER B 1 288 ? 74.459 23.496 24.440 1.00 21.53 338 SER B CA 1
ATOM 5463 C C . SER B 1 288 ? 75.349 23.495 23.206 1.00 23.88 338 SER B C 1
ATOM 5464 O O . SER B 1 288 ? 74.881 23.239 22.082 1.00 27.15 338 SER B O 1
ATOM 5467 N N . ILE B 1 289 ? 76.606 23.849 23.434 1.00 20.60 339 ILE B N 1
ATOM 5468 C CA . ILE B 1 289 ? 77.628 23.881 22.409 1.00 22.69 339 ILE B CA 1
ATOM 5469 C C . ILE B 1 289 ? 78.745 22.931 22.798 1.00 21.37 339 ILE B C 1
ATOM 5470 O O . ILE B 1 289 ? 79.319 23.058 23.885 1.00 20.13 339 ILE B O 1
ATOM 5475 N N . VAL B 1 290 ? 79.029 21.959 21.933 1.00 21.67 340 VAL B N 1
ATOM 5476 C CA . VAL B 1 290 ? 80.077 20.982 22.207 1.00 21.29 340 VAL B CA 1
ATOM 5477 C C . VAL B 1 290 ? 81.385 21.297 21.482 1.00 21.66 340 VAL B C 1
ATOM 5478 O O . VAL B 1 290 ? 82.430 20.791 21.866 1.00 18.85 340 VAL B O 1
ATOM 5482 N N . GLY B 1 291 ? 81.341 22.133 20.448 1.00 23.60 341 GLY B N 1
ATOM 5483 C CA . GLY B 1 291 ? 82.562 22.507 19.736 1.00 22.86 341 GLY B CA 1
ATOM 5484 C C . GLY B 1 291 ? 82.538 23.946 19.243 1.00 21.71 341 GLY B C 1
ATOM 5485 O O . GLY B 1 291 ? 81.513 24.416 18.740 1.00 21.15 341 GLY B O 1
ATOM 5486 N N . TRP B 1 292 ? 83.672 24.641 19.363 1.00 20.62 342 TRP B N 1
ATOM 5487 C CA . TRP B 1 292 ? 83.752 26.029 18.912 1.00 20.51 342 TRP B CA 1
ATOM 5488 C C . TRP B 1 292 ? 85.086 26.267 18.193 1.00 21.84 342 TRP B C 1
ATOM 5489 O O . TRP B 1 292 ? 86.065 25.594 18.480 1.00 23.90 342 TRP B O 1
ATOM 5500 N N . ARG B 1 293 ? 85.119 27.212 17.253 1.00 26.08 343 ARG B N 1
ATOM 5501 C CA . ARG B 1 293 ? 86.240 27.321 16.332 1.00 28.89 343 ARG B CA 1
ATOM 5502 C C . ARG B 1 293 ? 87.236 28.467 16.569 1.00 31.45 343 ARG B C 1
ATOM 5503 O O . ARG B 1 293 ? 86.905 29.530 17.108 1.00 25.76 343 ARG B O 1
ATOM 5511 N N . ARG B 1 294 ? 88.466 28.207 16.133 1.00 32.29 344 ARG B N 1
ATOM 5512 C CA . ARG B 1 294 ? 89.540 29.189 16.131 1.00 33.45 344 ARG B CA 1
ATOM 5513 C C . ARG B 1 294 ? 90.345 29.118 14.825 1.00 35.07 344 ARG B C 1
ATOM 5514 O O . ARG B 1 294 ? 90.248 28.139 14.084 1.00 32.66 344 ARG B O 1
ATOM 5522 N N . LYS B 1 295 ? 91.167 30.134 14.577 1.00 36.35 345 LYS B N 1
ATOM 5523 C CA . LYS B 1 295 ? 92.059 30.149 13.419 1.00 37.13 345 LYS B CA 1
ATOM 5524 C C . LYS B 1 295 ? 93.455 30.518 13.901 1.00 37.31 345 LYS B C 1
ATOM 5525 O O . LYS B 1 295 ? 93.607 31.524 14.570 1.00 37.46 345 LYS B O 1
ATOM 5531 N N . ALA B 1 296 ? 94.460 29.705 13.587 1.00 38.63 346 ALA B N 1
ATOM 5532 C CA . ALA B 1 296 ? 95.827 30.007 14.009 1.00 40.42 346 ALA B CA 1
ATOM 5533 C C . ALA B 1 296 ? 96.392 31.163 13.188 1.00 46.43 346 ALA B C 1
ATOM 5534 O O . ALA B 1 296 ? 96.386 31.120 11.955 1.00 48.42 346 ALA B O 1
ATOM 5536 N N . LEU B 1 297 ? 96.893 32.184 13.878 1.00 47.64 347 LEU B N 1
ATOM 5537 C CA . LEU B 1 297 ? 97.389 33.397 13.225 1.00 49.78 347 LEU B CA 1
ATOM 5538 C C . LEU B 1 297 ? 98.858 33.319 12.852 1.00 54.58 347 LEU B C 1
ATOM 5539 O O . LEU B 1 297 ? 99.386 34.205 12.199 1.00 53.49 347 LEU B O 1
ATOM 5544 N N . LYS B 1 298 ? 99.526 32.273 13.309 1.00 54.90 348 LYS B N 1
ATOM 5545 C CA . LYS B 1 298 ? 100.929 32.066 12.993 1.00 58.35 348 LYS B CA 1
ATOM 5546 C C . LYS B 1 298 ? 101.209 30.591 13.170 1.00 57.46 348 LYS B C 1
ATOM 5547 O O . LYS B 1 298 ? 100.411 29.883 13.780 1.00 56.93 348 LYS B O 1
ATOM 5553 N N . ASP B 1 299 ? 102.327 30.123 12.643 1.00 56.79 349 ASP B N 1
ATOM 5554 C CA . ASP B 1 299 ? 102.757 28.769 12.922 1.00 56.47 349 ASP B CA 1
ATOM 5555 C C . ASP B 1 299 ? 102.840 28.622 14.436 1.00 55.92 349 ASP B C 1
ATOM 5556 O O . ASP B 1 299 ? 103.382 29.480 15.131 1.00 55.43 349 ASP B O 1
ATOM 5561 N N . THR B 1 300 ? 102.251 27.558 14.954 1.00 53.65 350 THR B N 1
ATOM 5562 C CA . THR B 1 300 ? 102.183 27.378 16.393 1.00 53.37 350 THR B CA 1
ATOM 5563 C C . THR B 1 300 ? 102.043 25.914 16.738 1.00 54.38 350 THR B C 1
ATOM 5564 O O . THR B 1 300 ? 102.286 25.036 15.907 1.00 55.92 350 THR B O 1
ATOM 5568 N N . GLU B 1 301 ? 101.648 25.656 17.980 1.00 54.37 351 GLU B N 1
ATOM 5569 C CA . GLU B 1 301 ? 101.460 24.300 18.452 1.00 53.89 351 GLU B CA 1
ATOM 5570 C C . GLU B 1 301 ? 100.253 24.247 19.369 1.00 48.79 351 GLU B C 1
ATOM 5571 O O . GLU B 1 301 ? 99.892 25.244 19.982 1.00 47.46 351 GLU B O 1
ATOM 5577 N N . ILE B 1 302 ? 99.586 23.102 19.377 1.00 44.69 352 ILE B N 1
ATOM 5578 C CA . ILE B 1 302 ? 98.591 22.778 20.392 1.00 40.53 352 ILE B CA 1
ATOM 5579 C C . ILE B 1 302 ? 98.928 21.381 20.878 1.00 41.01 352 ILE B C 1
ATOM 5580 O O . ILE B 1 302 ? 98.998 20.455 20.075 1.00 43.13 352 ILE B O 1
ATOM 5585 N N . GLY B 1 303 ? 99.195 21.237 22.172 1.00 42.11 353 GLY B N 1
ATOM 5586 C CA . GLY B 1 303 ? 99.508 19.938 22.747 1.00 43.41 353 GLY B CA 1
ATOM 5587 C C . GLY B 1 303 ? 100.669 19.234 22.070 1.00 48.07 353 GLY B C 1
ATOM 5588 O O . GLY B 1 303 ? 100.630 18.015 21.872 1.00 50.58 353 GLY B O 1
ATOM 5589 N N . GLY B 1 304 ? 101.686 19.997 21.678 1.00 50.37 354 GLY B N 1
ATOM 5590 C CA . GLY B 1 304 ? 102.854 19.399 21.057 1.00 55.04 354 GLY B CA 1
ATOM 5591 C C . GLY B 1 304 ? 102.699 19.120 19.573 1.00 57.43 354 GLY B C 1
ATOM 5592 O O . GLY B 1 304 ? 103.622 18.609 18.937 1.00 60.88 354 GLY B O 1
ATOM 5593 N N . VAL B 1 305 ? 101.532 19.413 19.019 1.00 54.11 355 VAL B N 1
ATOM 5594 C CA . VAL B 1 305 ? 101.301 19.149 17.601 1.00 54.37 355 VAL B CA 1
ATOM 5595 C C . VAL B 1 305 ? 101.440 20.432 16.782 1.00 52.69 355 VAL B C 1
ATOM 5596 O O . VAL B 1 305 ? 100.871 21.467 17.120 1.00 49.35 355 VAL B O 1
ATOM 5600 N N . ALA B 1 306 ? 102.256 20.369 15.738 1.00 55.54 356 ALA B N 1
ATOM 5601 C CA . ALA B 1 306 ? 102.518 21.534 14.913 1.00 56.78 356 ALA B CA 1
ATOM 5602 C C . ALA B 1 306 ? 101.296 21.936 14.093 1.00 56.38 356 ALA B C 1
ATOM 5603 O O . ALA B 1 306 ? 100.704 21.126 13.368 1.00 56.10 356 ALA B O 1
ATOM 5605 N N . ILE B 1 307 ? 100.936 23.207 14.198 1.00 54.14 357 ILE B N 1
ATOM 5606 C CA . ILE B 1 307 ? 99.824 23.742 13.443 1.00 52.15 357 ILE B CA 1
ATOM 5607 C C . ILE B 1 307 ? 100.308 24.902 12.588 1.00 53.12 357 ILE B C 1
ATOM 5608 O O . ILE B 1 307 ? 101.012 25.805 13.067 1.00 52.99 357 ILE B O 1
ATOM 5613 N N . LYS B 1 308 ? 99.952 24.862 11.310 1.00 52.76 358 LYS B N 1
ATOM 5614 C CA . LYS B 1 308 ? 100.474 25.860 10.386 1.00 55.26 358 LYS B CA 1
ATOM 5615 C C . LYS B 1 308 ? 99.564 27.087 10.396 1.00 53.13 358 LYS B C 1
ATOM 5616 O O . LYS B 1 308 ? 98.364 26.973 10.644 1.00 48.49 358 LYS B O 1
ATOM 5622 N N . GLU B 1 309 ? 100.154 28.257 10.176 1.00 55.42 359 GLU B N 1
ATOM 5623 C CA . GLU B 1 309 ? 99.412 29.504 9.989 1.00 55.33 359 GLU B CA 1
ATOM 5624 C C . GLU B 1 309 ? 98.232 29.348 9.041 1.00 56.85 359 GLU B C 1
ATOM 5625 O O . GLU B 1 309 ? 98.375 28.822 7.943 1.00 59.45 359 GLU B O 1
ATOM 5631 N N . GLY B 1 310 ? 97.060 29.790 9.481 1.00 55.02 360 GLY B N 1
ATOM 5632 C CA . GLY B 1 310 ? 95.878 29.703 8.640 1.00 52.79 360 GLY B CA 1
ATOM 5633 C C . GLY B 1 310 ? 95.047 28.450 8.866 1.00 48.46 360 GLY B C 1
ATOM 5634 O O . GLY B 1 310 ? 93.907 28.383 8.413 1.00 45.45 360 GLY B O 1
ATOM 5635 N N . ASP B 1 311 ? 95.612 27.444 9.530 1.00 45.51 361 ASP B N 1
ATOM 5636 C CA . ASP B 1 311 ? 94.859 26.228 9.838 1.00 45.82 361 ASP B CA 1
ATOM 5637 C C . ASP B 1 311 ? 93.656 26.524 10.754 1.00 42.93 361 ASP B C 1
ATOM 5638 O O . ASP B 1 311 ? 93.729 27.375 11.641 1.00 42.59 361 ASP B O 1
ATOM 5643 N N . GLY B 1 312 ? 92.554 25.810 10.533 1.00 39.17 362 GLY B N 1
ATOM 5644 C CA . GLY B 1 312 ? 91.383 25.902 11.384 1.00 36.48 362 GLY B CA 1
ATOM 5645 C C . GLY B 1 312 ? 91.463 24.997 12.608 1.00 36.45 362 GLY B C 1
ATOM 5646 O O . GLY B 1 312 ? 92.093 23.939 12.575 1.00 39.13 362 GLY B O 1
ATOM 5647 N N . VAL B 1 313 ? 90.833 25.415 13.701 1.00 34.94 363 VAL B N 1
ATOM 5648 C CA . VAL B 1 313 ? 90.865 24.636 14.951 1.00 32.32 363 VAL B CA 1
ATOM 5649 C C . VAL B 1 313 ? 89.458 24.467 15.501 1.00 30.58 363 VAL B C 1
ATOM 5650 O O . VAL B 1 313 ? 88.736 25.454 15.631 1.00 31.77 363 VAL B O 1
ATOM 5654 N N . LEU B 1 314 ? 89.067 23.229 15.799 1.00 27.85 364 LEU B N 1
ATOM 5655 C CA . LEU B 1 314 ? 87.781 22.940 16.448 1.00 24.82 364 LEU B CA 1
ATOM 5656 C C . LEU B 1 314 ? 88.016 22.483 17.886 1.00 25.22 364 LEU B C 1
ATOM 5657 O O . LEU B 1 314 ? 88.548 21.397 18.132 1.00 26.86 364 LEU B O 1
ATOM 5662 N N . LEU B 1 315 ? 87.652 23.333 18.836 1.00 22.36 365 LEU B N 1
ATOM 5663 C CA . LEU B 1 315 ? 87.840 23.027 20.240 1.00 21.30 365 LEU B CA 1
ATOM 5664 C C . LEU B 1 315 ? 86.594 22.318 20.750 1.00 22.05 365 LEU B C 1
ATOM 5665 O O . LEU B 1 315 ? 85.532 22.915 20.815 1.00 22.17 365 LEU B O 1
ATOM 5670 N N . LEU B 1 316 ? 86.712 21.042 21.090 1.00 20.00 366 LEU B N 1
ATOM 5671 C CA . LEU B 1 316 ? 85.538 20.290 21.543 1.00 19.48 366 LEU B CA 1
ATOM 5672 C C . LEU B 1 316 ? 85.369 20.423 23.068 1.00 20.02 366 LEU B C 1
ATOM 5673 O O . LEU B 1 316 ? 85.809 19.559 23.844 1.00 18.58 366 LEU B O 1
ATOM 5678 N N . MET B 1 317 ? 84.747 21.523 23.496 1.00 20.07 367 MET B N 1
ATOM 5679 C CA . MET B 1 317 ? 84.466 21.739 24.925 1.00 17.49 367 MET B CA 1
ATOM 5680 C C . MET B 1 317 ? 83.682 20.586 25.539 1.00 17.07 367 MET B C 1
ATOM 5681 O O . MET B 1 317 ? 83.832 20.304 26.711 1.00 15.94 367 MET B O 1
ATOM 5686 N N . GLY B 1 318 ? 82.825 19.932 24.751 1.00 17.43 368 GLY B N 1
ATOM 5687 C CA . GLY B 1 318 ? 82.102 18.775 25.244 1.00 18.11 368 GLY B CA 1
ATOM 5688 C C . GLY B 1 318 ? 83.036 17.679 25.738 1.00 23.59 368 GLY B C 1
ATOM 5689 O O . GLY B 1 318 ? 82.722 16.971 26.705 1.00 17.10 368 GLY B O 1
ATOM 5690 N N . SER B 1 319 ? 84.189 17.553 25.065 1.00 22.96 369 SER B N 1
ATOM 5691 C CA . SER B 1 319 ? 85.246 16.604 25.439 1.00 20.62 369 SER B CA 1
ATOM 5692 C C . SER B 1 319 ? 86.084 17.131 26.609 1.00 19.51 369 SER B C 1
ATOM 5693 O O . SER B 1 319 ? 86.383 16.410 27.563 1.00 19.02 369 SER B O 1
ATOM 5696 N N . ALA B 1 320 ? 86.452 18.409 26.537 1.00 20.83 370 ALA B N 1
ATOM 5697 C CA . ALA B 1 320 ? 87.190 19.043 27.627 1.00 17.67 370 ALA B CA 1
ATOM 5698 C C . ALA B 1 320 ? 86.463 18.785 28.927 1.00 17.47 370 ALA B C 1
ATOM 5699 O O . ALA B 1 320 ? 87.076 18.500 29.951 1.00 21.27 370 ALA B O 1
ATOM 5701 N N . ASN B 1 321 ? 85.144 18.903 28.867 1.00 17.78 371 ASN B N 1
ATOM 5702 C CA . ASN B 1 321 ? 84.307 18.785 30.052 1.00 18.38 371 ASN B CA 1
ATOM 5703 C C . ASN B 1 321 ? 84.233 17.381 30.683 1.00 22.60 371 ASN B C 1
ATOM 5704 O O . ASN B 1 321 ? 83.759 17.235 31.830 1.00 22.68 371 ASN B O 1
ATOM 5709 N N . ARG B 1 322 ? 84.707 16.363 29.962 1.00 22.20 372 ARG B N 1
ATOM 5710 C CA . ARG B 1 322 ? 84.668 14.988 30.476 1.00 24.52 372 ARG B CA 1
ATOM 5711 C C . ARG B 1 322 ? 86.060 14.486 30.813 1.00 21.50 372 ARG B C 1
ATOM 5712 O O . ARG B 1 322 ? 86.209 13.379 31.317 1.00 23.39 372 ARG B O 1
ATOM 5720 N N . ASP B 1 323 ? 87.067 15.308 30.540 1.00 20.30 373 ASP B N 1
ATOM 5721 C CA . ASP B 1 323 ? 88.476 14.917 30.643 1.00 22.91 373 ASP B CA 1
ATOM 5722 C C . ASP B 1 323 ? 88.840 14.504 32.074 1.00 24.16 373 ASP B C 1
ATOM 5723 O O . ASP B 1 323 ? 88.800 15.312 33.003 1.00 23.16 373 ASP B O 1
ATOM 5728 N N . GLU B 1 324 ? 89.237 13.252 32.222 1.00 23.82 374 GLU B N 1
ATOM 5729 C CA . GLU B 1 324 ? 89.558 12.684 33.523 1.00 25.48 374 GLU B CA 1
ATOM 5730 C C . GLU B 1 324 ? 90.666 13.445 34.228 1.00 26.19 374 GLU B C 1
ATOM 5731 O O . GLU B 1 324 ? 90.744 13.438 35.447 1.00 24.25 374 GLU B O 1
ATOM 5737 N N . ALA B 1 325 ? 91.528 14.087 33.452 1.00 26.28 375 ALA B N 1
ATOM 5738 C CA . ALA B 1 325 ? 92.628 14.872 34.010 1.00 27.51 375 ALA B CA 1
ATOM 5739 C C . ALA B 1 325 ? 92.130 16.098 34.787 1.00 26.10 375 ALA B C 1
ATOM 5740 O O . ALA B 1 325 ? 92.877 16.688 35.562 1.00 26.54 375 ALA B O 1
ATOM 5742 N N . ARG B 1 326 ? 90.884 16.501 34.558 1.00 25.80 376 ARG B N 1
ATOM 5743 C CA . ARG B 1 326 ? 90.333 17.666 35.262 1.00 22.06 376 ARG B CA 1
ATOM 5744 C C . ARG B 1 326 ? 89.078 17.241 36.033 1.00 22.95 376 ARG B C 1
ATOM 5745 O O . ARG B 1 326 ? 88.780 17.781 37.100 1.00 20.86 376 ARG B O 1
ATOM 5753 N N . PHE B 1 327 ? 88.367 16.235 35.529 1.00 21.75 377 PHE B N 1
ATOM 5754 C CA . PHE B 1 327 ? 87.113 15.818 36.160 1.00 22.38 377 PHE B CA 1
ATOM 5755 C C . PHE B 1 327 ? 87.130 14.332 36.462 1.00 25.23 377 PHE B C 1
ATOM 5756 O O . PHE B 1 327 ? 86.961 13.509 35.553 1.00 26.56 377 PHE B O 1
ATOM 5764 N N . GLU B 1 328 ? 87.319 13.996 37.732 1.00 24.40 378 GLU B N 1
ATOM 5765 C CA . GLU B 1 328 ? 87.319 12.615 38.176 1.00 29.54 378 GLU B CA 1
ATOM 5766 C C . GLU B 1 328 ? 85.983 11.926 37.862 1.00 30.13 378 GLU B C 1
ATOM 5767 O O . GLU B 1 328 ? 84.922 12.472 38.152 1.00 23.03 378 GLU B O 1
ATOM 5773 N N . ASN B 1 329 ? 86.056 10.721 37.289 1.00 29.91 379 ASN B N 1
ATOM 5774 C CA . ASN B 1 329 ? 84.869 10.018 36.800 1.00 31.50 379 ASN B CA 1
ATOM 5775 C C . ASN B 1 329 ? 84.048 10.942 35.931 1.00 28.78 379 ASN B C 1
ATOM 5776 O O . ASN B 1 329 ? 82.839 11.109 36.140 1.00 25.47 379 ASN B O 1
ATOM 5781 N N . GLY B 1 330 ? 84.730 11.553 34.960 1.00 25.43 380 GLY B N 1
ATOM 5782 C CA . GLY B 1 330 ? 84.150 12.622 34.179 1.00 21.10 380 GLY B CA 1
ATOM 5783 C C . GLY B 1 330 ? 82.956 12.240 33.328 1.00 25.59 380 GLY B C 1
ATOM 5784 O O . GLY B 1 330 ? 82.174 13.116 32.965 1.00 24.13 380 GLY B O 1
ATOM 5785 N N . GLU B 1 331 ? 82.792 10.952 33.015 1.00 25.81 381 GLU B N 1
ATOM 5786 C CA . GLU B 1 331 ? 81.669 10.517 32.182 1.00 25.49 381 GLU B CA 1
ATOM 5787 C C . GLU B 1 331 ? 80.389 10.336 33.019 1.00 26.91 381 GLU B C 1
ATOM 5788 O O . GLU B 1 331 ? 79.349 9.985 32.491 1.00 28.42 381 GLU B O 1
ATOM 5794 N N . GLU B 1 332 ? 80.468 10.553 34.327 1.00 28.96 382 GLU B N 1
ATOM 5795 C CA . GLU B 1 332 ? 79.289 10.409 35.197 1.00 29.07 382 GLU B CA 1
ATOM 5796 C C . GLU B 1 332 ? 78.686 11.776 35.553 1.00 26.33 382 GLU B C 1
ATOM 5797 O O . GLU B 1 332 ? 79.405 12.755 35.817 1.00 24.48 382 GLU B O 1
ATOM 5803 N N . PHE B 1 333 ? 77.363 11.841 35.551 1.00 23.40 383 PHE B N 1
ATOM 5804 C CA . PHE B 1 333 ? 76.640 13.044 35.956 1.00 23.17 383 PHE B CA 1
ATOM 5805 C C . PHE B 1 333 ? 76.467 13.093 37.472 1.00 24.05 383 PHE B C 1
ATOM 5806 O O . PHE B 1 333 ? 75.907 12.186 38.072 1.00 26.53 383 PHE B O 1
ATOM 5814 N N . ASP B 1 334 ? 76.956 14.149 38.098 1.00 24.69 384 ASP B N 1
ATOM 5815 C CA . ASP B 1 334 ? 76.874 14.260 39.551 1.00 25.10 384 ASP B CA 1
ATOM 5816 C C . ASP B 1 334 ? 76.685 15.705 39.960 1.00 23.83 384 ASP B C 1
ATOM 5817 O O . ASP B 1 334 ? 77.617 16.493 39.855 1.00 23.59 384 ASP B O 1
ATOM 5822 N N . ILE B 1 335 ? 75.480 16.065 40.418 1.00 23.60 385 ILE B N 1
ATOM 5823 C CA . ILE B 1 335 ? 75.164 17.485 40.671 1.00 28.47 385 ILE B CA 1
ATOM 5824 C C . ILE B 1 335 ? 75.968 18.088 41.826 1.00 30.04 385 ILE B C 1
ATOM 5825 O O . ILE B 1 335 ? 76.021 19.310 41.971 1.00 28.08 385 ILE B O 1
ATOM 5830 N N . SER B 1 336 ? 76.596 17.230 42.633 1.00 31.54 386 SER B N 1
ATOM 5831 C CA . SER B 1 336 ? 77.409 17.682 43.762 1.00 28.91 386 SER B CA 1
ATOM 5832 C C . SER B 1 336 ? 78.891 17.866 43.388 1.00 26.28 386 SER B C 1
ATOM 5833 O O . SER B 1 336 ? 79.705 18.198 44.245 1.00 28.17 386 SER B O 1
ATOM 5836 N N . ARG B 1 337 ? 79.238 17.646 42.121 1.00 22.51 387 ARG B N 1
ATOM 5837 C CA . ARG B 1 337 ? 80.627 17.761 41.680 1.00 23.19 387 ARG B CA 1
ATOM 5838 C C . ARG B 1 337 ? 81.163 19.171 42.037 1.00 22.00 387 ARG B C 1
ATOM 5839 O O . ARG B 1 337 ? 80.671 20.190 41.538 1.00 20.09 387 ARG B O 1
ATOM 5847 N N . ALA B 1 338 ? 82.165 19.216 42.908 1.00 21.22 388 ALA B N 1
ATOM 5848 C CA . ALA B 1 338 ? 82.581 20.485 43.509 1.00 28.68 388 ALA B CA 1
ATOM 5849 C C . ALA B 1 338 ? 83.207 21.406 42.489 1.00 24.22 388 ALA B C 1
ATOM 5850 O O . ALA B 1 338 ? 83.104 22.627 42.607 1.00 23.58 388 ALA B O 1
ATOM 5852 N N . ASN B 1 339 ? 83.865 20.841 41.484 1.00 21.75 389 ASN B N 1
ATOM 5853 C CA . ASN B 1 339 ? 84.542 21.694 40.517 1.00 18.66 389 ASN B CA 1
ATOM 5854 C C . ASN B 1 339 ? 83.842 21.717 39.165 1.00 17.70 389 ASN B C 1
ATOM 5855 O O . ASN B 1 339 ? 84.488 21.973 38.166 1.00 21.79 389 ASN B O 1
ATOM 5860 N N . ALA B 1 340 ? 82.533 21.469 39.120 1.00 17.67 390 ALA B N 1
ATOM 5861 C CA . ALA B 1 340 ? 81.802 21.475 37.839 1.00 16.96 390 ALA B CA 1
ATOM 5862 C C . ALA B 1 340 ? 81.983 22.820 37.121 1.00 18.30 390 ALA B C 1
ATOM 5863 O O . ALA B 1 340 ? 82.078 22.887 35.893 1.00 18.46 390 ALA B O 1
ATOM 5865 N N . ARG B 1 341 ? 82.107 23.887 37.902 1.00 18.09 391 ARG B N 1
ATOM 5866 C CA . ARG B 1 341 ? 82.254 25.217 37.335 1.00 18.74 391 ARG B CA 1
ATOM 5867 C C . ARG B 1 341 ? 83.595 25.453 36.639 1.00 19.97 391 ARG B C 1
ATOM 5868 O O . ARG B 1 341 ? 83.816 26.535 36.114 1.00 16.73 391 ARG B O 1
ATOM 5876 N N . GLU B 1 342 ? 84.474 24.453 36.606 1.00 16.49 392 GLU B N 1
ATOM 5877 C CA . GLU B 1 342 ? 85.657 24.578 35.745 1.00 18.78 392 GLU B CA 1
ATOM 5878 C C . GLU B 1 342 ? 85.321 24.243 34.280 1.00 17.96 392 GLU B C 1
ATOM 5879 O O . GLU B 1 342 ? 86.195 24.257 33.419 1.00 18.28 392 GLU B O 1
ATOM 5885 N N . HIS B 1 343 ? 84.064 23.931 33.997 1.00 18.95 393 HIS B N 1
ATOM 5886 C CA . HIS B 1 343 ? 83.694 23.521 32.626 1.00 17.49 393 HIS B CA 1
ATOM 5887 C C . HIS B 1 343 ? 83.930 24.642 31.619 1.00 17.97 393 HIS B C 1
ATOM 5888 O O . HIS B 1 343 ? 84.051 25.825 31.987 1.00 16.53 393 HIS B O 1
ATOM 5895 N N . LEU B 1 344 ? 83.997 24.269 30.344 1.00 17.11 394 LEU B N 1
ATOM 5896 C CA . LEU B 1 344 ? 84.325 25.240 29.293 1.00 18.82 394 LEU B CA 1
ATOM 5897 C C . LEU B 1 344 ? 83.152 25.458 28.337 1.00 18.19 394 LEU B C 1
ATOM 5898 O O . LEU B 1 344 ? 83.344 25.899 27.200 1.00 18.39 394 LEU B O 1
ATOM 5903 N N . SER B 1 345 ? 81.939 25.177 28.799 1.00 16.53 395 SER B N 1
ATOM 5904 C CA . SER B 1 345 ? 80.768 25.286 27.944 1.00 16.34 395 SER B CA 1
ATOM 5905 C C . SER B 1 345 ? 80.413 26.737 27.608 1.00 18.39 395 SER B C 1
ATOM 5906 O O . SER B 1 345 ? 79.633 27.007 26.669 1.00 16.24 395 SER B O 1
ATOM 5909 N N . PHE B 1 346 ? 80.959 27.661 28.395 1.00 17.23 396 PHE B N 1
ATOM 5910 C CA . PHE B 1 346 ? 80.830 29.110 28.145 1.00 19.75 396 PHE B CA 1
ATOM 5911 C C . PHE B 1 346 ? 82.106 29.672 27.553 1.00 23.68 396 PHE B C 1
ATOM 5912 O O . PHE B 1 346 ? 82.259 30.897 27.409 1.00 23.49 396 PHE B O 1
ATOM 5920 N N . GLY B 1 347 ? 83.032 28.780 27.229 1.00 22.17 397 GLY B N 1
ATOM 5921 C CA . GLY B 1 347 ? 84.323 29.202 26.744 1.00 23.88 397 GLY B CA 1
ATOM 5922 C C . GLY B 1 347 ? 85.215 29.685 27.874 1.00 23.68 397 GLY B C 1
ATOM 5923 O O . GLY B 1 347 ? 84.964 29.369 29.026 1.00 20.88 397 GLY B O 1
ATOM 5924 N N . PHE B 1 348 ? 86.231 30.470 27.521 1.00 24.95 398 PHE B N 1
ATOM 5925 C CA . PHE B 1 348 ? 87.196 31.005 28.471 1.00 28.97 398 PHE B CA 1
ATOM 5926 C C . PHE B 1 348 ? 88.012 32.090 27.790 1.00 27.13 398 PHE B C 1
ATOM 5927 O O . PHE B 1 348 ? 88.417 31.925 26.644 1.00 27.27 398 PHE B O 1
ATOM 5935 N N . GLY B 1 349 ? 88.276 33.184 28.493 1.00 25.86 399 GLY B N 1
ATOM 5936 C CA . GLY B 1 349 ? 89.114 34.250 27.949 1.00 28.77 399 GLY B CA 1
ATOM 5937 C C . GLY B 1 349 ? 88.330 35.456 27.446 1.00 29.81 399 GLY B C 1
ATOM 5938 O O . GLY B 1 349 ? 87.266 35.779 27.966 1.00 27.39 399 GLY B O 1
ATOM 5939 N N . ILE B 1 350 ? 88.835 36.109 26.408 1.00 31.73 400 ILE B N 1
ATOM 5940 C CA . ILE B 1 350 ? 88.274 37.408 26.014 1.00 33.53 400 ILE B CA 1
ATOM 5941 C C . ILE B 1 350 ? 86.884 37.344 25.394 1.00 30.93 400 ILE B C 1
ATOM 5942 O O . ILE B 1 350 ? 86.141 38.322 25.448 1.00 29.23 400 ILE B O 1
ATOM 5947 N N . HIS B 1 351 ? 86.512 36.191 24.840 1.00 28.29 401 HIS B N 1
ATOM 5948 C CA . HIS B 1 351 ? 85.188 36.053 24.218 1.00 29.42 401 HIS B CA 1
ATOM 5949 C C . HIS B 1 351 ? 84.183 35.360 25.129 1.00 29.91 401 HIS B C 1
ATOM 5950 O O . HIS B 1 351 ? 83.091 35.025 24.682 1.00 29.40 401 HIS B O 1
ATOM 5957 N N . TYR B 1 352 ? 84.547 35.172 26.401 1.00 29.08 402 TYR B N 1
ATOM 5958 C CA . TYR B 1 352 ? 83.727 34.426 27.371 1.00 22.32 402 TYR B CA 1
ATOM 5959 C C . TYR B 1 352 ? 82.264 34.840 27.345 1.00 24.06 402 TYR B C 1
ATOM 5960 O O . TYR B 1 352 ? 81.959 36.037 27.314 1.00 24.57 402 TYR B O 1
ATOM 5969 N N . CYS B 1 353 ? 81.354 33.853 27.360 1.00 23.42 403 CYS B N 1
ATOM 5970 C CA . CYS B 1 353 ? 79.926 34.111 27.159 1.00 26.34 403 CYS B CA 1
ATOM 5971 C C . CYS B 1 353 ? 79.411 35.349 27.884 1.00 31.96 403 CYS B C 1
ATOM 5972 O O . CYS B 1 353 ? 79.489 35.446 29.092 1.00 31.80 403 CYS B O 1
ATOM 5975 N N . LEU B 1 354 ? 78.857 36.275 27.114 1.00 35.45 404 LEU B N 1
ATOM 5976 C CA . LEU B 1 354 ? 78.316 37.524 27.618 1.00 37.44 404 LEU B CA 1
ATOM 5977 C C . LEU B 1 354 ? 77.060 37.314 28.443 1.00 34.13 404 LEU B C 1
ATOM 5978 O O . LEU B 1 354 ? 76.751 38.100 29.325 1.00 34.27 404 LEU B O 1
ATOM 5983 N N . GLY B 1 355 ? 76.309 36.273 28.129 1.00 34.53 405 GLY B N 1
ATOM 5984 C CA . GLY B 1 355 ? 75.023 36.103 28.767 1.00 35.03 405 GLY B CA 1
ATOM 5985 C C . GLY B 1 355 ? 74.942 34.954 29.739 1.00 31.70 405 GLY B C 1
ATOM 5986 O O . GLY B 1 355 ? 73.837 34.595 30.126 1.00 32.91 405 GLY B O 1
ATOM 5987 N N . ASN B 1 356 ? 76.091 34.432 30.190 1.00 33.35 406 ASN B N 1
ATOM 5988 C CA . ASN B 1 356 ? 76.098 33.222 31.025 1.00 30.25 406 ASN B CA 1
ATOM 5989 C C . ASN B 1 356 ? 75.198 33.332 32.250 1.00 32.02 406 ASN B C 1
ATOM 5990 O O . ASN B 1 356 ? 74.492 32.382 32.593 1.00 32.16 406 ASN B O 1
ATOM 5995 N N . MET B 1 357 ? 75.157 34.509 32.860 1.00 30.84 407 MET B N 1
ATOM 5996 C CA . MET B 1 357 ? 74.312 34.687 34.027 1.00 32.46 407 MET B CA 1
ATOM 5997 C C . MET B 1 357 ? 72.834 34.626 33.654 1.00 33.11 407 MET B C 1
ATOM 5998 O O . MET B 1 357 ? 72.035 34.020 34.358 1.00 33.27 407 MET B O 1
ATOM 6003 N N . LEU B 1 358 ? 72.478 35.240 32.532 1.00 35.38 408 LEU B N 1
ATOM 6004 C CA . LEU B 1 358 ? 71.093 35.240 32.107 1.00 35.69 408 LEU B CA 1
ATOM 6005 C C . LEU B 1 358 ? 70.649 33.822 31.750 1.00 33.02 408 LEU B C 1
ATOM 6006 O O . LEU B 1 358 ? 69.506 33.463 31.994 1.00 33.20 408 LEU B O 1
ATOM 6011 N N . ALA B 1 359 ? 71.540 33.025 31.174 1.00 30.23 409 ALA B N 1
ATOM 6012 C CA . ALA B 1 359 ? 71.196 31.632 30.843 1.00 36.86 409 ALA B CA 1
ATOM 6013 C C . ALA B 1 359 ? 70.947 30.796 32.095 1.00 33.22 409 ALA B C 1
ATOM 6014 O O . ALA B 1 359 ? 69.986 30.042 32.156 1.00 33.25 409 ALA B O 1
ATOM 6016 N N . LYS B 1 360 ? 71.827 30.925 33.080 1.00 31.61 410 LYS B N 1
ATOM 6017 C CA . LYS B 1 360 ? 71.738 30.138 34.303 1.00 30.83 410 LYS B CA 1
ATOM 6018 C C . LYS B 1 360 ? 70.506 30.502 35.114 1.00 32.61 410 LYS B C 1
ATOM 6019 O O . LYS B 1 360 ? 69.868 29.649 35.742 1.00 32.23 410 LYS B O 1
ATOM 6025 N N . LEU B 1 361 ? 70.202 31.793 35.125 1.00 35.92 411 LEU B N 1
ATOM 6026 C CA . LEU B 1 361 ? 69.020 32.298 35.803 1.00 38.43 411 LEU B CA 1
ATOM 6027 C C . LEU B 1 361 ? 67.772 31.620 35.275 1.00 38.57 411 LEU B C 1
ATOM 6028 O O . LEU B 1 361 ? 66.944 31.137 36.051 1.00 35.31 411 LEU B O 1
ATOM 6033 N N . GLN B 1 362 ? 67.653 31.575 33.953 1.00 34.64 412 GLN B N 1
ATOM 6034 C CA . GLN B 1 362 ? 66.450 31.021 33.358 1.00 35.03 412 GLN B CA 1
ATOM 6035 C C . GLN B 1 362 ? 66.385 29.531 33.613 1.00 33.49 412 GLN B C 1
ATOM 6036 O O . GLN B 1 362 ? 65.332 29.036 33.952 1.00 32.83 412 GLN B O 1
ATOM 6042 N N . ALA B 1 363 ? 67.517 28.832 33.532 1.00 32.87 413 ALA B N 1
ATOM 6043 C CA . ALA B 1 363 ? 67.522 27.394 33.823 1.00 29.94 413 ALA B CA 1
ATOM 6044 C C . ALA B 1 363 ? 67.153 27.146 35.274 1.00 30.49 413 ALA B C 1
ATOM 6045 O O . ALA B 1 363 ? 66.373 26.252 35.562 1.00 33.40 413 ALA B O 1
ATOM 6047 N N . LYS B 1 364 ? 67.700 27.942 36.190 1.00 31.47 414 LYS B N 1
ATOM 6048 C CA . LYS B 1 364 ? 67.375 27.768 37.607 1.00 33.45 414 LYS B CA 1
ATOM 6049 C C . LYS B 1 364 ? 65.900 27.978 37.896 1.00 36.34 414 LYS B C 1
ATOM 6050 O O . LYS B 1 364 ? 65.289 27.224 38.647 1.00 37.98 414 LYS B O 1
ATOM 6056 N N . ILE B 1 365 ? 65.337 29.037 37.337 1.00 38.28 415 ILE B N 1
ATOM 6057 C CA . ILE B 1 365 ? 63.940 29.331 37.571 1.00 40.49 415 ILE B CA 1
ATOM 6058 C C . ILE B 1 365 ? 63.045 28.213 37.017 1.00 39.83 415 ILE B C 1
ATOM 6059 O O . ILE B 1 365 ? 62.047 27.852 37.633 1.00 40.56 415 ILE B O 1
ATOM 6064 N N . CYS B 1 366 ? 63.392 27.683 35.848 1.00 37.17 416 CYS B N 1
ATOM 6065 C CA . CYS B 1 366 ? 62.605 26.594 35.277 1.00 37.37 416 CYS B CA 1
ATOM 6066 C C . CYS B 1 366 ? 62.606 25.389 36.215 1.00 36.97 416 CYS B C 1
ATOM 6067 O O . CYS B 1 366 ? 61.568 24.807 36.486 1.00 39.20 416 CYS B O 1
ATOM 6070 N N . LEU B 1 367 ? 63.773 25.034 36.732 1.00 36.58 417 LEU B N 1
ATOM 6071 C CA . LEU B 1 367 ? 63.875 23.890 37.629 1.00 34.83 417 LEU B CA 1
ATOM 6072 C C . LEU B 1 367 ? 63.136 24.117 38.940 1.00 39.65 417 LEU B C 1
ATOM 6073 O O . LEU B 1 367 ? 62.477 23.203 39.447 1.00 41.43 417 LEU B O 1
ATOM 6078 N N . GLU B 1 368 ? 63.242 25.328 39.484 1.00 37.75 418 GLU B N 1
ATOM 6079 C CA . GLU B 1 368 ? 62.552 25.659 40.725 1.00 40.76 418 GLU B CA 1
ATOM 6080 C C . GLU B 1 368 ? 61.043 25.455 40.598 1.00 45.96 418 GLU B C 1
ATOM 6081 O O . GLU B 1 368 ? 60.421 24.740 41.390 1.00 43.85 418 GLU B O 1
ATOM 6087 N N . GLU B 1 369 ? 60.465 26.035 39.557 1.00 45.97 419 GLU B N 1
ATOM 6088 C CA . GLU B 1 369 ? 59.024 26.036 39.448 1.00 48.62 419 GLU B CA 1
ATOM 6089 C C . GLU B 1 369 ? 58.494 24.660 39.043 1.00 48.01 419 GLU B C 1
ATOM 6090 O O . GLU B 1 369 ? 57.489 24.209 39.588 1.00 45.28 419 GLU B O 1
ATOM 6096 N N . VAL B 1 370 ? 59.195 23.965 38.148 1.00 45.47 420 VAL B N 1
ATOM 6097 C CA . VAL B 1 370 ? 58.739 22.651 37.708 1.00 45.27 420 VAL B CA 1
ATOM 6098 C C . VAL B 1 370 ? 58.828 21.586 38.815 1.00 41.02 420 VAL B C 1
ATOM 6099 O O . VAL B 1 370 ? 57.915 20.777 38.973 1.00 42.89 420 VAL B O 1
ATOM 6103 N N . THR B 1 371 ? 59.910 21.586 39.583 1.00 40.49 421 THR B N 1
ATOM 6104 C CA . THR B 1 371 ? 60.053 20.630 40.676 1.00 41.67 421 THR B CA 1
ATOM 6105 C C . THR B 1 371 ? 58.994 20.877 41.753 1.00 46.86 421 THR B C 1
ATOM 6106 O O . THR B 1 371 ? 58.552 19.951 42.432 1.00 49.29 421 THR B O 1
ATOM 6110 N N . ARG B 1 372 ? 58.609 22.138 41.912 1.00 48.09 422 ARG B N 1
ATOM 6111 C CA . ARG B 1 372 ? 57.598 22.511 42.888 1.00 52.37 422 ARG B CA 1
ATOM 6112 C C . ARG B 1 372 ? 56.199 22.084 42.440 1.00 54.60 422 ARG B C 1
ATOM 6113 O O . ARG B 1 372 ? 55.482 21.435 43.195 1.00 52.82 422 ARG B O 1
ATOM 6121 N N . LEU B 1 373 ? 55.851 22.376 41.187 1.00 52.74 423 LEU B N 1
ATOM 6122 C CA . LEU B 1 373 ? 54.480 22.188 40.720 1.00 52.32 423 LEU B CA 1
ATOM 6123 C C . LEU B 1 373 ? 54.240 20.783 40.207 1.00 51.66 423 LEU B C 1
ATOM 6124 O O . LEU B 1 373 ? 53.113 20.287 40.240 1.00 52.00 423 LEU B O 1
ATOM 6129 N N . VAL B 1 374 ? 55.274 20.139 39.682 1.00 49.74 424 VAL B N 1
ATOM 6130 C CA . VAL B 1 374 ? 55.074 18.765 39.264 1.00 48.75 424 VAL B CA 1
ATOM 6131 C C . VAL B 1 374 ? 56.289 17.903 39.636 1.00 48.08 424 VAL B C 1
ATOM 6132 O O . VAL B 1 374 ? 57.121 17.555 38.786 1.00 43.41 424 VAL B O 1
ATOM 6136 N N . PRO B 1 375 ? 56.406 17.578 40.940 1.00 50.00 425 PRO B N 1
ATOM 6137 C CA . PRO B 1 375 ? 57.528 16.779 41.445 1.00 50.55 425 PRO B CA 1
ATOM 6138 C C . PRO B 1 375 ? 57.565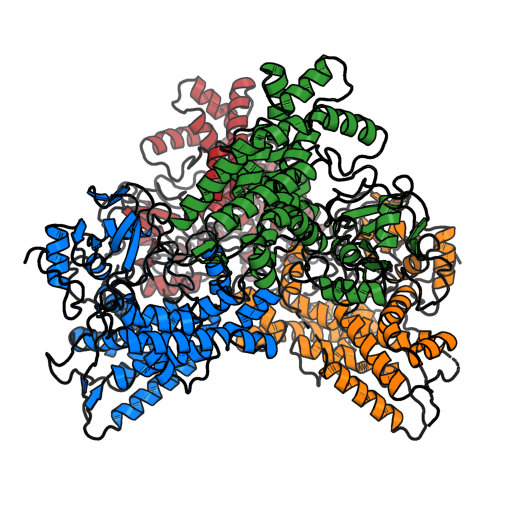 15.357 40.895 1.00 50.68 425 PRO B C 1
ATOM 6139 O O . PRO B 1 375 ? 58.649 14.784 40.743 1.00 50.11 425 PRO B O 1
ATOM 6143 N N . SER B 1 376 ? 56.408 14.821 40.529 1.00 52.72 426 SER B N 1
ATOM 6144 C CA . SER B 1 376 ? 56.330 13.441 40.057 1.00 53.64 426 SER B CA 1
ATOM 6145 C C . SER B 1 376 ? 56.661 13.317 38.567 1.00 52.25 426 SER B C 1
ATOM 6146 O O . SER B 1 376 ? 56.497 12.249 37.962 1.00 49.93 426 SER B O 1
ATOM 6149 N N . LEU B 1 377 ? 57.151 14.408 37.988 1.00 49.59 427 LEU B N 1
ATOM 6150 C CA . LEU B 1 377 ? 57.528 14.425 36.590 1.00 46.97 427 LEU B CA 1
ATOM 6151 C C . LEU B 1 377 ? 58.537 13.318 36.304 1.00 45.42 427 LEU B C 1
ATOM 6152 O O . LEU B 1 377 ? 59.407 13.035 37.136 1.00 45.04 427 LEU B O 1
ATOM 6157 N N . HIS B 1 378 ? 58.372 12.650 35.161 1.00 43.74 428 HIS B N 1
ATOM 6158 C CA . HIS B 1 378 ? 59.382 11.708 34.681 1.00 44.79 428 HIS B CA 1
ATOM 6159 C C . HIS B 1 378 ? 59.301 11.476 33.174 1.00 43.26 428 HIS B C 1
ATOM 6160 O O . HIS B 1 378 ? 58.303 11.814 32.534 1.00 40.86 428 HIS B O 1
ATOM 6167 N N . LEU B 1 379 ? 60.377 10.904 32.635 1.00 38.67 429 LEU B N 1
ATOM 6168 C CA . LEU B 1 379 ? 60.507 10.618 31.214 1.00 45.41 429 LEU B CA 1
ATOM 6169 C C . LEU B 1 379 ? 59.563 9.518 30.800 1.00 45.95 429 LEU B C 1
ATOM 6170 O O . LEU B 1 379 ? 59.358 8.573 31.542 1.00 46.87 429 LEU B O 1
ATOM 6175 N N . VAL B 1 380 ? 58.998 9.646 29.609 1.00 48.23 430 VAL B N 1
ATOM 6176 C CA . VAL B 1 380 ? 58.066 8.653 29.110 1.00 55.32 430 VAL B CA 1
ATOM 6177 C C . VAL B 1 380 ? 58.689 7.278 28.876 1.00 62.87 430 VAL B C 1
ATOM 6178 O O . VAL B 1 380 ? 58.166 6.279 29.354 1.00 68.82 430 VAL B O 1
ATOM 6182 N N . ALA B 1 381 ? 59.813 7.222 28.172 1.00 66.77 431 ALA B N 1
ATOM 6183 C CA . ALA B 1 381 ? 60.438 5.933 27.864 1.00 71.41 431 ALA B CA 1
ATOM 6184 C C . ALA B 1 381 ? 61.898 6.105 27.474 1.00 74.21 431 ALA B C 1
ATOM 6185 O O . ALA B 1 381 ? 62.336 7.219 27.185 1.00 74.96 431 ALA B O 1
ATOM 6187 N N . ALA B 1 384 ? 65.099 7.354 23.064 1.00 69.72 434 ALA B N 1
ATOM 6188 C CA . ALA B 1 384 ? 63.923 8.007 22.500 1.00 68.27 434 ALA B CA 1
ATOM 6189 C C . ALA B 1 384 ? 64.172 9.502 22.297 1.00 62.62 434 ALA B C 1
ATOM 6190 O O . ALA B 1 384 ? 63.250 10.266 22.021 1.00 62.87 434 ALA B O 1
ATOM 6192 N N . ILE B 1 385 ? 65.427 9.919 22.417 1.00 56.50 435 ILE B N 1
ATOM 6193 C CA . ILE B 1 385 ? 65.756 11.336 22.290 1.00 49.38 435 ILE B CA 1
ATOM 6194 C C . ILE B 1 385 ? 66.750 11.548 21.159 1.00 46.03 435 ILE B C 1
ATOM 6195 O O . ILE B 1 385 ? 67.849 10.995 21.168 1.00 45.64 435 ILE B O 1
ATOM 6200 N N . GLY B 1 386 ? 66.351 12.365 20.186 1.00 42.14 436 GLY B N 1
ATOM 6201 C CA . GLY B 1 386 ? 67.189 12.652 19.041 1.00 39.38 436 GLY B CA 1
ATOM 6202 C C . GLY B 1 386 ? 67.701 14.077 19.088 1.00 37.53 436 GLY B C 1
ATOM 6203 O O . GLY B 1 386 ? 67.132 14.934 19.763 1.00 36.98 436 GLY B O 1
ATOM 6204 N N . PHE B 1 387 ? 68.792 14.320 18.378 1.00 36.18 437 PHE B N 1
ATOM 6205 C CA . PHE B 1 387 ? 69.415 15.633 18.344 1.00 35.41 437 PHE B CA 1
ATOM 6206 C C . PHE B 1 387 ? 69.566 16.130 16.912 1.00 36.38 437 PHE B C 1
ATOM 6207 O O . PHE B 1 387 ? 69.977 15.387 16.030 1.00 34.45 437 PHE B O 1
ATOM 6215 N N . ARG B 1 388 ? 69.318 17.413 16.704 1.00 36.99 438 ARG B N 1
ATOM 6216 C CA . ARG B 1 388 ? 69.470 17.987 15.372 1.00 42.79 438 ARG B CA 1
ATOM 6217 C C . ARG B 1 388 ? 70.925 17.862 14.902 1.00 39.62 438 ARG B C 1
ATOM 6218 O O . ARG B 1 388 ? 71.858 17.929 15.701 1.00 36.13 438 ARG B O 1
ATOM 6226 N N . GLU B 1 389 ? 71.108 17.669 13.604 1.00 40.88 439 GLU B N 1
ATOM 6227 C CA . GLU B 1 389 ? 72.440 17.535 13.029 1.00 42.74 439 GLU B CA 1
ATOM 6228 C C . GLU B 1 389 ? 73.129 18.899 12.953 1.00 40.49 439 GLU B C 1
ATOM 6229 O O . GLU B 1 389 ? 72.556 19.857 12.430 1.00 36.55 439 GLU B O 1
ATOM 6235 N N . ASN B 1 390 ? 74.362 18.981 13.447 1.00 34.11 440 ASN B N 1
ATOM 6236 C CA . ASN B 1 390 ? 75.054 20.268 13.553 1.00 36.09 440 ASN B CA 1
ATOM 6237 C C . ASN B 1 390 ? 76.508 20.050 14.006 1.00 35.41 440 ASN B C 1
ATOM 6238 O O . ASN B 1 390 ? 76.794 19.069 14.687 1.00 33.53 440 ASN B O 1
ATOM 6243 N N . LEU B 1 391 ? 77.426 20.944 13.648 1.00 35.20 441 LEU B N 1
ATOM 6244 C CA . LEU B 1 391 ? 78.817 20.764 14.071 1.00 31.11 441 LEU B CA 1
ATOM 6245 C C . LEU B 1 391 ? 79.059 21.156 15.525 1.00 28.61 441 LEU B C 1
ATOM 6246 O O . LEU B 1 391 ? 79.919 20.604 16.206 1.00 29.39 441 LEU B O 1
ATOM 6251 N N . SER B 1 392 ? 78.316 22.148 15.985 1.00 29.07 442 SER B N 1
ATOM 6252 C CA . SER B 1 392 ? 78.655 22.839 17.210 1.00 26.92 442 SER B CA 1
ATOM 6253 C C . SER B 1 392 ? 77.567 22.777 18.256 1.00 24.86 442 SER B C 1
ATOM 6254 O O . SER B 1 392 ? 77.854 22.730 19.453 1.00 24.56 442 SER B O 1
ATOM 6257 N N . PHE B 1 393 ? 76.326 22.851 17.794 1.00 25.76 443 PHE B N 1
ATOM 6258 C CA . PHE B 1 393 ? 75.159 22.926 18.667 1.00 27.85 443 PHE B CA 1
ATOM 6259 C C . PHE B 1 393 ? 74.525 21.547 18.841 1.00 28.25 443 PHE B C 1
ATOM 6260 O O . PHE B 1 393 ? 74.283 20.851 17.850 1.00 28.10 443 PHE B O 1
ATOM 6268 N N . ARG B 1 394 ? 74.319 21.157 20.096 1.00 25.25 444 ARG B N 1
ATOM 6269 C CA . ARG B 1 394 ? 73.732 19.870 20.442 1.00 28.10 444 ARG B CA 1
ATOM 6270 C C . ARG B 1 394 ? 72.334 20.088 20.996 1.00 31.84 444 ARG B C 1
ATOM 6271 O O . ARG B 1 394 ? 72.167 20.387 22.185 1.00 30.73 444 ARG B O 1
ATOM 6279 N N . VAL B 1 395 ? 71.343 19.946 20.120 1.00 32.01 445 VAL B N 1
ATOM 6280 C CA . VAL B 1 395 ? 69.977 20.377 20.407 1.00 32.49 445 VAL B CA 1
ATOM 6281 C C . VAL B 1 395 ? 69.033 19.183 20.444 1.00 34.05 445 VAL B C 1
ATOM 6282 O O . VAL B 1 395 ? 68.748 18.598 19.407 1.00 35.47 445 VAL B O 1
ATOM 6286 N N . PRO B 1 396 ? 68.522 18.842 21.638 1.00 31.57 446 PRO B N 1
ATOM 6287 C CA . PRO B 1 396 ? 67.522 17.777 21.743 1.00 31.68 446 PRO B CA 1
ATOM 6288 C C . PRO B 1 396 ? 66.200 18.236 21.134 1.00 30.97 446 PRO B C 1
ATOM 6289 O O . PRO B 1 396 ? 65.768 19.360 21.358 1.00 29.32 446 PRO B O 1
ATOM 6293 N N . THR B 1 397 ? 65.600 17.401 20.305 1.00 34.71 447 THR B N 1
ATOM 6294 C CA . THR B 1 397 ? 64.401 17.823 19.605 1.00 37.57 447 THR B CA 1
ATOM 6295 C C . THR B 1 397 ? 63.128 17.686 20.440 1.00 42.04 447 THR B C 1
ATOM 6296 O O . THR B 1 397 ? 62.156 18.397 20.205 1.00 48.09 447 THR B O 1
ATOM 6300 N N . SER B 1 398 ? 63.131 16.775 21.410 1.00 39.82 448 SER B N 1
ATOM 6301 C CA . SER B 1 398 ? 61.997 16.623 22.315 1.00 39.72 448 SER B CA 1
ATOM 6302 C C . SER B 1 398 ? 62.460 15.960 23.593 1.00 39.29 448 SER B C 1
ATOM 6303 O O . SER B 1 398 ? 63.461 15.231 23.605 1.00 38.82 448 SER B O 1
ATOM 6306 N N . VAL B 1 399 ? 61.725 16.215 24.665 1.00 32.66 449 VAL B N 1
ATOM 6307 C CA . VAL B 1 399 ? 61.925 15.555 25.942 1.00 32.67 449 VAL B CA 1
ATOM 6308 C C . VAL B 1 399 ? 60.558 15.162 26.479 1.00 34.00 449 VAL B C 1
ATOM 6309 O O . VAL B 1 399 ? 59.931 15.926 27.207 1.00 34.53 449 VAL B O 1
ATOM 6313 N N . PRO B 1 400 ? 60.062 13.992 26.057 1.00 37.10 450 PRO B N 1
ATOM 6314 C CA . PRO B 1 400 ? 58.700 13.545 26.391 1.00 40.11 450 PRO B CA 1
ATOM 6315 C C . PRO B 1 400 ? 58.520 13.247 27.876 1.00 39.36 450 PRO B C 1
ATOM 6316 O O . PRO B 1 400 ? 59.300 12.466 28.429 1.00 38.37 450 PRO B O 1
ATOM 6320 N N . VAL B 1 401 ? 57.520 13.849 28.513 1.00 38.66 451 VAL B N 1
ATOM 6321 C CA . VAL B 1 401 ? 57.309 13.602 29.931 1.00 39.27 451 VAL B CA 1
ATOM 6322 C C . VAL B 1 401 ? 55.857 13.308 30.303 1.00 41.63 451 VAL B C 1
ATOM 6323 O O . VAL B 1 401 ? 54.910 13.709 29.624 1.00 49.27 451 VAL B O 1
ATOM 6327 N N . THR B 1 402 ? 55.695 12.657 31.439 1.00 42.66 452 THR B N 1
ATOM 6328 C CA . THR B 1 402 ? 54.381 12.389 31.966 1.00 47.10 452 THR B CA 1
ATOM 6329 C C . THR B 1 402 ? 54.529 12.615 33.467 1.00 47.60 452 THR B C 1
ATOM 6330 O O . THR B 1 402 ? 55.626 12.935 33.941 1.00 43.65 452 THR B O 1
ATOM 6334 N N . TRP B 1 403 ? 53.439 12.531 34.210 1.00 47.84 453 TRP B N 1
ATOM 6335 C CA . TRP B 1 403 ? 53.498 12.814 35.640 1.00 51.30 453 TRP B CA 1
ATOM 6336 C C . TRP B 1 403 ? 52.390 12.101 36.398 1.00 56.75 453 TRP B C 1
ATOM 6337 O O . TRP B 1 403 ? 51.497 11.540 35.778 1.00 56.66 453 TRP B O 1
ATOM 6348 N N . ASN B 1 404 ? 52.434 12.161 37.731 1.00 63.03 454 ASN B N 1
ATOM 6349 C CA . ASN B 1 404 ? 51.431 11.509 38.587 1.00 72.50 454 ASN B CA 1
ATOM 6350 C C . ASN B 1 404 ? 50.247 12.390 38.909 1.00 81.56 454 ASN B C 1
ATOM 6351 O O . ASN B 1 404 ? 50.027 12.716 40.072 1.00 86.39 454 ASN B O 1
ATOM 6356 N N . ALA B 1 405 ? 49.533 12.836 37.885 1.00 88.65 455 ALA B N 1
ATOM 6357 C CA . ALA B 1 405 ? 48.246 13.492 38.092 1.00 94.26 455 ALA B CA 1
ATOM 6358 C C . ALA B 1 405 ? 47.130 12.456 37.990 1.00 100.05 455 ALA B C 1
ATOM 6359 O O . ALA B 1 405 ? 46.846 11.943 36.908 1.00 100.12 455 ALA B O 1
ATOM 6362 N N . THR C 1 1 ? 71.730 34.716 43.065 1.00 48.33 51 THR C N 1
ATOM 6363 C CA . THR C 1 1 ? 73.130 34.630 42.639 1.00 44.38 51 THR C CA 1
ATOM 6364 C C . THR C 1 1 ? 73.632 33.186 42.683 1.00 40.80 51 THR C C 1
ATOM 6365 O O . THR C 1 1 ? 72.993 32.327 43.302 1.00 40.48 51 THR C O 1
ATOM 6369 N N . SER C 1 2 ? 74.780 32.929 42.052 1.00 36.25 52 SER C N 1
ATOM 6370 C CA . SER C 1 2 ? 75.349 31.578 42.016 1.00 33.95 52 SER C CA 1
ATOM 6371 C C . SER C 1 2 ? 76.526 31.382 42.956 1.00 35.92 52 SER C C 1
ATOM 6372 O O . SER C 1 2 ? 76.999 30.249 43.109 1.00 42.67 52 SER C O 1
ATOM 6375 N N . HIS C 1 3 ? 76.994 32.445 43.619 1.00 26.46 53 HIS C N 1
ATOM 6376 C CA . HIS C 1 3 ? 78.162 32.285 44.471 1.00 22.40 53 HIS C CA 1
ATOM 6377 C C . HIS C 1 3 ? 77.859 32.791 45.871 1.00 23.50 53 HIS C C 1
ATOM 6378 O O . HIS C 1 3 ? 78.721 33.353 46.543 1.00 20.63 53 HIS C O 1
ATOM 6385 N N . HIS C 1 4 ? 76.609 32.602 46.285 1.00 22.76 54 HIS C N 1
ATOM 6386 C CA . HIS C 1 4 ? 76.186 32.890 47.658 1.00 24.67 54 HIS C CA 1
ATOM 6387 C C . HIS C 1 4 ? 76.316 34.381 48.061 1.00 26.35 54 HIS C C 1
ATOM 6388 O O . HIS C 1 4 ? 76.418 34.706 49.251 1.00 23.71 54 HIS C O 1
ATOM 6395 N N . GLY C 1 5 ? 76.246 35.269 47.075 1.00 17.69 55 GLY C N 1
ATOM 6396 C CA . GLY C 1 5 ? 76.271 36.700 47.312 1.00 18.83 55 GLY C CA 1
ATOM 6397 C C . GLY C 1 5 ? 77.698 37.252 47.265 1.00 18.50 55 GLY C C 1
ATOM 6398 O O . GLY C 1 5 ? 77.928 38.469 47.342 1.00 16.96 55 GLY C O 1
ATOM 6399 N N . TYR C 1 6 ? 78.668 36.360 47.126 1.00 16.41 56 TYR C N 1
ATOM 6400 C CA . TYR C 1 6 ? 80.058 36.782 47.072 1.00 16.58 56 TYR C CA 1
ATOM 6401 C C . TYR C 1 6 ? 80.360 37.497 45.755 1.00 16.74 56 TYR C C 1
ATOM 6402 O O . TYR C 1 6 ? 80.130 36.960 44.678 1.00 17.88 56 TYR C O 1
ATOM 6411 N N . GLN C 1 7 ? 80.835 38.726 45.859 1.00 15.83 57 GLN C N 1
ATOM 6412 C CA . GLN C 1 7 ? 81.240 39.522 44.698 1.00 14.75 57 GLN C CA 1
ATOM 6413 C C . GLN C 1 7 ? 82.705 39.847 44.942 1.00 16.41 57 GLN C C 1
ATOM 6414 O O . GLN C 1 7 ? 83.019 40.603 45.845 1.00 12.43 57 GLN C O 1
ATOM 6420 N N . PRO C 1 8 ? 83.612 39.178 44.197 1.00 15.34 58 PRO C N 1
ATOM 6421 C CA . PRO C 1 8 ? 85.028 39.150 44.560 1.00 14.62 58 PRO C CA 1
ATOM 6422 C C . PRO C 1 8 ? 85.696 40.522 44.740 1.00 13.53 58 PRO C C 1
ATOM 6423 O O . PRO C 1 8 ? 86.581 40.612 45.580 1.00 11.16 58 PRO C O 1
ATOM 6427 N N . PHE C 1 9 ? 85.313 41.558 44.001 1.00 12.30 59 PHE C N 1
ATOM 6428 C CA . PHE C 1 9 ? 86.047 42.822 44.152 1.00 12.85 59 PHE C CA 1
ATOM 6429 C C . PHE C 1 9 ? 85.288 43.860 44.982 1.00 15.92 59 PHE C C 1
ATOM 6430 O O . PHE C 1 9 ? 85.750 44.997 45.175 1.00 13.86 59 PHE C O 1
ATOM 6438 N N . ASP C 1 10 ? 84.094 43.491 45.434 1.00 16.33 60 ASP C N 1
ATOM 6439 C CA . ASP C 1 10 ? 83.262 44.444 46.178 1.00 16.42 60 ASP C CA 1
ATOM 6440 C C . ASP C 1 10 ? 83.673 44.428 47.648 1.00 17.24 60 ASP C C 1
ATOM 6441 O O . ASP C 1 10 ? 83.352 43.500 48.381 1.00 17.27 60 ASP C O 1
ATOM 6446 N N . MET C 1 11 ? 84.354 45.489 48.065 1.00 17.78 61 MET C N 1
ATOM 6447 C CA . MET C 1 11 ? 84.928 45.562 49.408 1.00 16.92 61 MET C CA 1
ATOM 6448 C C . MET C 1 11 ? 84.074 46.314 50.424 1.00 16.56 61 MET C C 1
ATOM 6449 O O . MET C 1 11 ? 84.494 46.449 51.564 1.00 21.28 61 MET C O 1
ATOM 6454 N N . HIS C 1 12 ? 82.887 46.779 50.059 1.00 16.16 62 HIS C N 1
ATOM 6455 C CA . HIS C 1 12 ? 82.171 47.652 50.994 1.00 23.09 62 HIS C CA 1
ATOM 6456 C C . HIS C 1 12 ? 81.645 46.891 52.226 1.00 24.60 62 HIS C C 1
ATOM 6457 O O . HIS C 1 12 ? 81.801 47.375 53.363 1.00 24.68 62 HIS C O 1
ATOM 6464 N N . ASN C 1 13 ? 81.079 45.703 52.023 1.00 16.75 63 ASN C N 1
ATOM 6465 C CA . ASN C 1 13 ? 80.556 44.913 53.144 1.00 20.08 63 ASN C CA 1
ATOM 6466 C C . ASN C 1 13 ? 80.433 43.424 52.785 1.00 19.14 63 ASN C C 1
ATOM 6467 O O . ASN C 1 13 ? 79.343 42.895 52.518 1.00 16.86 63 ASN C O 1
ATOM 6472 N N . PRO C 1 14 ? 81.573 42.741 52.771 1.00 17.02 64 PRO C N 1
ATOM 6473 C CA . PRO C 1 14 ? 81.584 41.352 52.283 1.00 18.88 64 PRO C CA 1
ATOM 6474 C C . PRO C 1 14 ? 81.114 40.331 53.325 1.00 18.40 64 PRO C C 1
ATOM 6475 O O . PRO C 1 14 ? 80.942 39.145 52.989 1.00 16.12 64 PRO C O 1
ATOM 6479 N N . PHE C 1 15 ? 80.905 40.780 54.574 1.00 18.55 65 PHE C N 1
ATOM 6480 C CA . PHE C 1 15 ? 80.741 39.831 55.681 1.00 16.49 65 PHE C CA 1
ATOM 6481 C C . PHE C 1 15 ? 79.471 38.995 55.629 1.00 18.98 65 PHE C C 1
ATOM 6482 O O . PHE C 1 15 ? 79.550 37.804 55.910 1.00 20.15 65 PHE C O 1
ATOM 6490 N N . PRO C 1 16 ? 78.330 39.570 55.202 1.00 18.53 66 PRO C N 1
ATOM 6491 C CA . PRO C 1 16 ? 77.181 38.669 55.038 1.00 20.91 66 PRO C CA 1
ATOM 6492 C C . PRO C 1 16 ? 77.435 37.542 54.014 1.00 17.04 66 PRO C C 1
ATOM 6493 O O . PRO C 1 16 ? 77.028 36.409 54.244 1.00 17.77 66 PRO C O 1
ATOM 6497 N N . ALA C 1 17 ? 78.093 37.838 52.904 1.00 15.94 67 ALA C N 1
ATOM 6498 C CA . ALA C 1 17 ? 78.415 36.784 51.927 1.00 16.28 67 ALA C CA 1
ATOM 6499 C C . ALA C 1 17 ? 79.411 35.759 52.531 1.00 21.69 67 ALA C C 1
ATOM 6500 O O . ALA C 1 17 ? 79.296 34.557 52.291 1.00 20.29 67 ALA C O 1
ATOM 6502 N N . TYR C 1 18 ? 80.403 36.245 53.281 1.00 17.24 68 TYR C N 1
ATOM 6503 C CA . TYR C 1 18 ? 81.318 35.344 53.977 1.00 17.33 68 TYR C CA 1
ATOM 6504 C C . TYR C 1 18 ? 80.535 34.365 54.863 1.00 16.76 68 TYR C C 1
ATOM 6505 O O . TYR C 1 18 ? 80.804 33.182 54.887 1.00 17.13 68 TYR C O 1
ATOM 6514 N N . LYS C 1 19 ? 79.576 34.891 55.602 1.00 16.59 69 LYS C N 1
ATOM 6515 C CA . LYS C 1 19 ? 78.787 34.089 56.518 1.00 20.28 69 LYS C CA 1
ATOM 6516 C C . LYS C 1 19 ? 77.987 33.009 55.771 1.00 21.37 69 LYS C C 1
ATOM 6517 O O . LYS C 1 19 ? 77.879 31.872 56.222 1.00 20.97 69 LYS C O 1
ATOM 6523 N N . GLU C 1 20 ? 77.394 33.384 54.641 1.00 22.09 70 GLU C N 1
ATOM 6524 C CA . GLU C 1 20 ? 76.646 32.420 53.846 1.00 21.21 70 GLU C CA 1
ATOM 6525 C C . GLU C 1 20 ? 77.600 31.368 53.299 1.00 17.84 70 GLU C C 1
ATOM 6526 O O . GLU C 1 20 ? 77.275 30.190 53.287 1.00 19.57 70 GLU C O 1
ATOM 6532 N N . LEU C 1 21 ? 78.778 31.795 52.856 1.00 16.24 71 LEU C N 1
ATOM 6533 C CA . LEU C 1 21 ? 79.780 30.859 52.334 1.00 22.11 71 LEU C CA 1
ATOM 6534 C C . LEU C 1 21 ? 80.192 29.828 53.385 1.00 21.78 71 LEU C C 1
ATOM 6535 O O . LEU C 1 21 ? 80.203 28.613 53.107 1.00 19.46 71 LEU C O 1
ATOM 6540 N N . ARG C 1 22 ? 80.513 30.305 54.593 1.00 20.25 72 ARG C N 1
ATOM 6541 C CA . ARG C 1 22 ? 80.932 29.395 55.673 1.00 21.39 72 ARG C CA 1
ATOM 6542 C C . ARG C 1 22 ? 79.882 28.323 55.925 1.00 21.43 72 ARG C C 1
ATOM 6543 O O . ARG C 1 22 ? 80.211 27.178 56.231 1.00 23.36 72 ARG C O 1
ATOM 6551 N N . GLN C 1 23 ? 78.616 28.694 55.774 1.00 20.35 73 GLN C N 1
ATOM 6552 C CA . GLN C 1 23 ? 77.534 27.760 56.074 1.00 25.17 73 GLN C CA 1
ATOM 6553 C C . GLN C 1 23 ? 77.182 26.894 54.862 1.00 25.60 73 GLN C C 1
ATOM 6554 O O . GLN C 1 23 ? 76.895 25.724 55.020 1.00 29.50 73 GLN C O 1
ATOM 6560 N N . GLU C 1 24 ? 77.232 27.444 53.655 1.00 21.99 74 GLU C N 1
ATOM 6561 C CA . GLU C 1 24 ? 76.684 26.715 52.509 1.00 22.81 74 GLU C CA 1
ATOM 6562 C C . GLU C 1 24 ? 77.750 26.093 51.595 1.00 22.98 74 GLU C C 1
ATOM 6563 O O . GLU C 1 24 ? 77.506 25.062 50.975 1.00 25.21 74 GLU C O 1
ATOM 6569 N N . GLU C 1 25 ? 78.897 26.739 51.471 1.00 19.48 75 GLU C N 1
ATOM 6570 C CA . GLU C 1 25 ? 79.935 26.250 50.561 1.00 21.87 75 GLU C CA 1
ATOM 6571 C C . GLU C 1 25 ? 81.296 26.813 50.980 1.00 20.05 75 GLU C C 1
ATOM 6572 O O . GLU C 1 25 ? 81.794 27.751 50.366 1.00 21.93 75 GLU C O 1
ATOM 6578 N N . PRO C 1 26 ? 81.886 26.267 52.060 1.00 19.97 76 PRO C N 1
ATOM 6579 C CA . PRO C 1 26 ? 83.102 26.831 52.661 1.00 18.78 76 PRO C CA 1
ATOM 6580 C C . PRO C 1 26 ? 84.349 26.680 51.805 1.00 19.97 76 PRO C C 1
ATOM 6581 O O . PRO C 1 26 ? 85.343 27.335 52.089 1.00 18.43 76 PRO C O 1
ATOM 6585 N N . VAL C 1 27 ? 84.306 25.784 50.823 1.00 18.01 77 VAL C N 1
ATOM 6586 C CA . VAL C 1 27 ? 85.358 25.669 49.822 1.00 17.68 77 VAL C CA 1
ATOM 6587 C C . VAL C 1 27 ? 84.658 25.697 48.468 1.00 18.75 77 VAL C C 1
ATOM 6588 O O . VAL C 1 27 ? 84.092 24.693 48.050 1.00 19.74 77 VAL C O 1
ATOM 6592 N N . MET C 1 28 ? 84.639 26.872 47.841 1.00 18.26 78 MET C N 1
ATOM 6593 C CA . MET C 1 28 ? 83.831 27.110 46.653 1.00 19.82 78 MET C CA 1
ATOM 6594 C C . MET C 1 28 ? 84.700 27.409 45.447 1.00 18.26 78 MET C C 1
ATOM 6595 O O . MET C 1 28 ? 85.506 28.328 45.491 1.00 15.50 78 MET C O 1
ATOM 6600 N N . PHE C 1 29 ? 84.535 26.684 44.346 1.00 19.20 79 PHE C N 1
ATOM 6601 C CA . PHE C 1 29 ? 85.305 27.111 43.190 1.00 18.64 79 PHE C CA 1
ATOM 6602 C C . PHE C 1 29 ? 84.626 28.301 42.514 1.00 20.00 79 PHE C C 1
ATOM 6603 O O . PHE C 1 29 ? 83.469 28.207 42.071 1.00 18.83 79 PHE C O 1
ATOM 6611 N N . ASP C 1 30 ? 85.368 29.408 42.402 1.00 16.95 80 ASP C N 1
ATOM 6612 C CA . ASP C 1 30 ? 84.843 30.612 41.771 1.00 13.93 80 ASP C CA 1
ATOM 6613 C C . ASP C 1 30 ? 85.510 30.821 40.412 1.00 17.76 80 ASP C C 1
ATOM 6614 O O . ASP C 1 30 ? 86.644 31.306 40.309 1.00 17.73 80 ASP C O 1
ATOM 6619 N N . GLU C 1 31 ? 84.785 30.461 39.372 1.00 17.96 81 GLU C N 1
ATOM 6620 C CA . GLU C 1 31 ? 85.292 30.525 38.011 1.00 16.95 81 GLU C CA 1
ATOM 6621 C C . GLU C 1 31 ? 85.450 31.963 37.527 1.00 18.54 81 GLU C C 1
ATOM 6622 O O . GLU C 1 31 ? 86.119 32.204 36.520 1.00 20.12 81 GLU C O 1
ATOM 6628 N N . ARG C 1 32 ? 84.826 32.909 38.229 1.00 17.43 82 ARG C N 1
ATOM 6629 C CA . ARG C 1 32 ? 84.901 34.323 37.837 1.00 20.23 82 ARG C CA 1
ATOM 6630 C C . ARG C 1 32 ? 86.326 34.848 38.075 1.00 19.49 82 ARG C C 1
ATOM 6631 O O . ARG C 1 32 ? 86.775 35.777 37.411 1.00 17.55 82 ARG C O 1
ATOM 6639 N N . ILE C 1 33 ? 87.019 34.273 39.043 1.00 13.86 83 ILE C N 1
ATOM 6640 C CA . ILE C 1 33 ? 88.391 34.686 39.286 1.00 14.81 83 ILE C CA 1
ATOM 6641 C C . ILE C 1 33 ? 89.399 33.533 39.111 1.00 17.35 83 ILE C C 1
ATOM 6642 O O . ILE C 1 33 ? 90.592 33.790 39.001 1.00 16.77 83 ILE C O 1
ATOM 6647 N N . GLY C 1 34 ? 88.926 32.281 39.111 1.00 15.23 84 GLY C N 1
ATOM 6648 C CA . GLY C 1 34 ? 89.806 31.120 38.941 1.00 17.62 84 GLY C CA 1
ATOM 6649 C C . GLY C 1 34 ? 90.465 30.577 40.212 1.00 21.07 84 GLY C C 1
ATOM 6650 O O . GLY C 1 34 ? 91.593 30.041 40.158 1.00 19.92 84 GLY C O 1
ATOM 6651 N N . TYR C 1 35 ? 89.766 30.693 41.349 1.00 18.16 85 TYR C N 1
ATOM 6652 C CA . TYR C 1 35 ? 90.272 30.267 42.654 1.00 17.32 85 TYR C CA 1
ATOM 6653 C C . TYR C 1 35 ? 89.246 29.461 43.455 1.00 18.36 85 TYR C C 1
ATOM 6654 O O . TYR C 1 35 ? 88.045 29.744 43.408 1.00 15.93 85 TYR C O 1
ATOM 6663 N N . TRP C 1 36 ? 89.751 28.523 44.249 1.00 16.80 86 TRP C N 1
ATOM 6664 C CA . TRP C 1 36 ? 88.953 27.956 45.329 1.00 16.67 86 TRP C CA 1
ATOM 6665 C C . TRP C 1 36 ? 88.842 29.005 46.417 1.00 18.47 86 TRP C C 1
ATOM 6666 O O . TRP C 1 36 ? 89.862 29.499 46.945 1.00 20.73 86 TRP C O 1
ATOM 6677 N N . VAL C 1 37 ? 87.616 29.402 46.730 1.00 14.70 87 VAL C N 1
ATOM 6678 C CA . VAL C 1 37 ? 87.401 30.423 47.758 1.00 12.66 87 VAL C CA 1
ATOM 6679 C C . VAL C 1 37 ? 87.133 29.746 49.102 1.00 14.58 87 VAL C C 1
ATOM 6680 O O . VAL C 1 37 ? 86.184 28.967 49.227 1.00 16.03 87 VAL C O 1
ATOM 6684 N N . VAL C 1 38 ? 87.991 30.022 50.085 1.00 12.42 88 VAL C N 1
ATOM 6685 C CA . VAL C 1 38 ? 87.980 29.295 51.344 1.00 13.39 88 VAL C CA 1
ATOM 6686 C C . VAL C 1 38 ? 87.628 30.220 52.492 1.00 15.08 88 VAL C C 1
ATOM 6687 O O . VAL C 1 38 ? 88.244 31.283 52.650 1.00 15.13 88 VAL C O 1
ATOM 6691 N N . THR C 1 39 ? 86.643 29.844 53.305 1.00 15.37 89 THR C N 1
ATOM 6692 C CA . THR C 1 39 ? 86.116 30.832 54.262 1.00 15.44 89 THR C CA 1
ATOM 6693 C C . THR C 1 39 ? 86.125 30.460 55.732 1.00 15.42 89 THR C C 1
ATOM 6694 O O . THR C 1 39 ? 85.903 31.331 56.584 1.00 17.37 89 THR C O 1
ATOM 6698 N N . LYS C 1 40 ? 86.389 29.204 56.060 1.00 15.39 90 LYS C N 1
ATOM 6699 C CA . LYS C 1 40 ? 86.311 28.805 57.478 1.00 18.10 90 LYS C CA 1
ATOM 6700 C C . LYS C 1 40 ? 87.658 28.956 58.176 1.00 17.54 90 LYS C C 1
ATOM 6701 O O . LYS C 1 40 ? 88.713 28.760 57.561 1.00 16.85 90 LYS C O 1
ATOM 6707 N N . TYR C 1 41 ? 87.636 29.315 59.454 1.00 18.78 91 TYR C N 1
ATOM 6708 C CA . TYR C 1 41 ? 88.891 29.580 60.169 1.00 18.67 91 TYR C CA 1
ATOM 6709 C C . TYR C 1 41 ? 89.849 28.400 60.167 1.00 19.74 91 TYR C C 1
ATOM 6710 O O . TYR C 1 41 ? 91.027 28.577 59.873 1.00 18.43 91 TYR C O 1
ATOM 6719 N N . ASP C 1 42 ? 89.359 27.221 60.557 1.00 20.61 92 ASP C N 1
ATOM 6720 C CA . ASP C 1 42 ? 90.216 26.035 60.676 1.00 22.75 92 ASP C CA 1
ATOM 6721 C C . ASP C 1 42 ? 90.846 25.653 59.335 1.00 21.24 92 ASP C C 1
ATOM 6722 O O . ASP C 1 42 ? 92.022 25.345 59.276 1.00 20.82 92 ASP C O 1
ATOM 6727 N N . ASP C 1 43 ? 90.056 25.665 58.263 1.00 19.91 93 ASP C N 1
ATOM 6728 C CA . ASP C 1 43 ? 90.579 25.373 56.930 1.00 21.13 93 ASP C CA 1
ATOM 6729 C C . ASP C 1 43 ? 91.623 26.415 56.516 1.00 18.86 93 ASP C C 1
ATOM 6730 O O . ASP C 1 43 ? 92.631 26.097 55.912 1.00 18.49 93 ASP C O 1
ATOM 6735 N N . ILE C 1 44 ? 91.362 27.679 56.818 1.00 18.27 94 ILE C N 1
ATOM 6736 C CA . ILE C 1 44 ? 92.275 28.728 56.398 1.00 15.99 94 ILE C CA 1
ATOM 6737 C C . ILE C 1 44 ? 93.583 28.638 57.177 1.00 18.57 94 ILE C C 1
ATOM 6738 O O . ILE C 1 44 ? 94.644 28.755 56.598 1.00 13.06 94 ILE C O 1
ATOM 6743 N N . LYS C 1 45 ? 93.505 28.461 58.494 1.00 16.12 95 LYS C N 1
ATOM 6744 C CA . LYS C 1 45 ? 94.730 28.333 59.271 1.00 16.67 95 LYS C CA 1
ATOM 6745 C C . LYS C 1 45 ? 95.538 27.089 58.871 1.00 19.66 95 LYS C C 1
ATOM 6746 O O . LYS C 1 45 ? 96.747 27.161 58.736 1.00 19.32 95 LYS C O 1
ATOM 6752 N N . THR C 1 46 ? 94.880 25.952 58.675 1.00 17.29 96 THR C N 1
ATOM 6753 C CA . THR C 1 46 ? 95.593 24.738 58.251 1.00 20.24 96 THR C CA 1
ATOM 6754 C C . THR C 1 46 ? 96.309 24.946 56.915 1.00 19.61 96 THR C C 1
ATOM 6755 O O . THR C 1 46 ? 97.430 24.483 56.697 1.00 18.15 96 THR C O 1
ATOM 6759 N N . THR C 1 47 ? 95.656 25.649 55.999 1.00 18.64 97 THR C N 1
ATOM 6760 C CA . THR C 1 47 ? 96.273 25.889 54.700 1.00 18.64 97 THR C CA 1
ATOM 6761 C C . THR C 1 47 ? 97.520 26.802 54.818 1.00 19.81 97 THR C C 1
ATOM 6762 O O . THR C 1 47 ? 98.566 26.517 54.220 1.00 18.22 97 THR C O 1
ATOM 6766 N N . PHE C 1 48 ? 97.415 27.887 55.599 1.00 16.45 98 PHE C N 1
ATOM 6767 C CA . PHE C 1 48 ? 98.571 28.761 55.863 1.00 13.86 98 PHE C CA 1
ATOM 6768 C C . PHE C 1 48 ? 99.735 27.972 56.427 1.00 16.98 98 PHE C C 1
ATOM 6769 O O . PHE C 1 48 ? 100.916 28.181 56.079 1.00 18.43 98 PHE C O 1
ATOM 6777 N N . ASP C 1 49 ? 99.395 27.097 57.358 1.00 16.39 99 ASP C N 1
ATOM 6778 C CA . ASP C 1 49 ? 100.393 26.359 58.105 1.00 20.74 99 ASP C CA 1
ATOM 6779 C C . ASP C 1 49 ? 101.141 25.342 57.230 1.00 20.69 99 ASP C C 1
ATOM 6780 O O . ASP C 1 49 ? 102.329 25.086 57.436 1.00 21.17 99 ASP C O 1
ATOM 6785 N N . ASP C 1 50 ? 100.441 24.772 56.257 1.00 19.81 100 ASP C N 1
ATOM 6786 C CA . ASP C 1 50 ? 101.011 23.703 55.429 1.00 24.04 100 ASP C CA 1
ATOM 6787 C C . ASP C 1 50 ? 101.703 24.290 54.190 1.00 22.22 100 ASP C C 1
ATOM 6788 O O . ASP C 1 50 ? 101.226 24.149 53.073 1.00 19.18 100 ASP C O 1
ATOM 6793 N N . TRP C 1 51 ? 102.824 24.961 54.401 1.00 20.66 101 TRP C N 1
ATOM 6794 C CA . TRP C 1 51 ? 103.487 25.653 53.309 1.00 19.99 101 TRP C CA 1
ATOM 6795 C C . TRP C 1 51 ? 104.093 24.683 52.286 1.00 23.10 101 TRP C C 1
ATOM 6796 O O . TRP C 1 51 ? 104.303 25.041 51.127 1.00 20.72 101 TRP C O 1
ATOM 6807 N N . GLU C 1 52 ? 104.388 23.464 52.726 1.00 23.52 102 GLU C N 1
ATOM 6808 C CA . GLU C 1 52 ? 104.971 22.460 51.838 1.00 24.74 102 GLU C CA 1
ATOM 6809 C C . GLU C 1 52 ? 103.953 21.987 50.785 1.00 26.04 102 GLU C C 1
ATOM 6810 O O . GLU C 1 52 ? 104.321 21.519 49.721 1.00 28.49 102 GLU C O 1
ATOM 6816 N N . THR C 1 53 ? 102.674 22.096 51.100 1.00 23.61 103 THR C N 1
ATOM 6817 C CA . THR C 1 53 ? 101.627 21.713 50.176 1.00 23.64 103 THR C CA 1
ATOM 6818 C C . THR C 1 53 ? 101.075 22.933 49.441 1.00 21.85 103 THR C C 1
ATOM 6819 O O . THR C 1 53 ? 100.832 22.882 48.232 1.00 17.75 103 THR C O 1
ATOM 6823 N N . PHE C 1 54 ? 100.902 24.037 50.174 1.00 17.70 104 PHE C N 1
ATOM 6824 C CA . PHE C 1 54 ? 100.324 25.246 49.600 1.00 16.46 104 PHE C CA 1
ATOM 6825 C C . PHE C 1 54 ? 101.344 26.398 49.521 1.00 17.39 104 PHE C C 1
ATOM 6826 O O . PHE C 1 54 ? 101.631 27.079 50.510 1.00 15.96 104 PHE C O 1
ATOM 6834 N N . SER C 1 55 ? 101.880 26.582 48.323 1.00 15.07 105 SER C N 1
ATOM 6835 C CA . SER C 1 55 ? 102.892 27.584 48.045 1.00 15.15 105 SER C CA 1
ATOM 6836 C C . SER C 1 55 ? 102.301 28.965 47.949 1.00 14.55 105 SER C C 1
ATOM 6837 O O . SER C 1 55 ? 101.160 29.113 47.519 1.00 15.93 105 SER C O 1
ATOM 6840 N N . SER C 1 56 ? 103.077 29.991 48.304 1.00 14.01 106 SER C N 1
ATOM 6841 C CA . SER C 1 56 ? 102.625 31.368 48.131 1.00 13.16 106 SER C CA 1
ATOM 6842 C C . SER C 1 56 ? 103.042 31.917 46.747 1.00 16.64 106 SER C C 1
ATOM 6843 O O . SER C 1 56 ? 102.886 33.107 46.479 1.00 13.23 106 SER C O 1
ATOM 6846 N N . GLU C 1 57 ? 103.558 31.066 45.867 1.00 14.42 107 GLU C N 1
ATOM 6847 C CA . GLU C 1 57 ? 104.220 31.613 44.660 1.00 21.29 107 GLU C CA 1
ATOM 6848 C C . GLU C 1 57 ? 103.294 32.454 43.752 1.00 15.62 107 GLU C C 1
ATOM 6849 O O . GLU C 1 57 ? 103.769 33.260 42.955 1.00 16.20 107 GLU C O 1
ATOM 6855 N N . ASN C 1 58 ? 101.990 32.297 43.896 1.00 14.50 108 ASN C N 1
ATOM 6856 C CA . ASN C 1 58 ? 101.046 33.085 43.106 1.00 17.55 108 ASN C CA 1
ATOM 6857 C C . ASN C 1 58 ? 100.491 34.273 43.855 1.00 17.76 108 ASN C C 1
ATOM 6858 O O . ASN C 1 58 ? 99.595 34.954 43.368 1.00 19.58 108 ASN C O 1
ATOM 6863 N N . ALA C 1 59 ? 101.016 34.562 45.045 1.00 16.22 109 ALA C N 1
ATOM 6864 C CA . ALA C 1 59 ? 100.404 35.622 45.853 1.00 17.06 109 ALA C CA 1
ATOM 6865 C C . ALA C 1 59 ? 100.549 37.008 45.224 1.00 14.27 109 ALA C C 1
ATOM 6866 O O . ALA C 1 59 ? 99.828 37.928 45.590 1.00 13.00 109 ALA C O 1
ATOM 6868 N N . GLN C 1 60 ? 101.489 37.140 44.296 1.00 13.96 110 GLN C N 1
ATOM 6869 C CA . GLN C 1 60 ? 101.746 38.395 43.609 1.00 14.71 110 GLN C CA 1
ATOM 6870 C C . GLN C 1 60 ? 101.470 38.309 42.104 1.00 14.37 110 GLN C C 1
ATOM 6871 O O . GLN C 1 60 ? 101.778 39.243 41.365 1.00 14.25 110 GLN C O 1
ATOM 6877 N N . ALA C 1 61 ? 100.893 37.204 41.657 1.00 12.20 111 ALA C N 1
ATOM 6878 C CA . ALA C 1 61 ? 100.479 37.087 40.258 1.00 15.87 111 ALA C CA 1
ATOM 6879 C C . ALA C 1 61 ? 99.233 37.977 40.037 1.00 17.38 111 ALA C C 1
ATOM 6880 O O . ALA C 1 61 ? 98.345 37.989 40.877 1.00 17.89 111 ALA C O 1
ATOM 6882 N N . PRO C 1 62 ? 99.172 38.729 38.919 1.00 18.24 112 PRO C N 1
ATOM 6883 C CA . PRO C 1 62 ? 97.996 39.587 38.706 1.00 18.70 112 PRO C CA 1
ATOM 6884 C C . PRO C 1 62 ? 96.727 38.762 38.664 1.00 17.54 112 PRO C C 1
ATOM 6885 O O . PRO C 1 62 ? 96.695 37.690 38.045 1.00 17.93 112 PRO C O 1
ATOM 6889 N N . VAL C 1 63 ? 95.686 39.234 39.339 1.00 15.39 113 VAL C N 1
ATOM 6890 C CA . VAL C 1 63 ? 94.419 38.518 39.298 1.00 16.39 113 VAL C CA 1
ATOM 6891 C C . VAL C 1 63 ? 93.867 38.561 37.866 1.00 19.31 113 VAL C C 1
ATOM 6892 O O . VAL C 1 63 ? 93.348 37.552 37.373 1.00 17.94 113 VAL C O 1
ATOM 6896 N N . ARG C 1 64 ? 93.985 39.713 37.197 1.00 16.93 114 ARG C N 1
ATOM 6897 C CA . ARG C 1 64 ? 93.609 39.797 35.771 1.00 21.58 114 ARG C CA 1
ATOM 6898 C C . ARG C 1 64 ? 94.851 39.806 34.899 1.00 21.00 114 ARG C C 1
ATOM 6899 O O . ARG C 1 64 ? 95.772 40.585 35.143 1.00 17.16 114 ARG C O 1
ATOM 6907 N N . LYS C 1 65 ? 94.866 38.941 33.891 1.00 24.26 115 LYS C N 1
ATOM 6908 C CA . LYS C 1 65 ? 96.044 38.773 33.034 1.00 27.20 115 LYS C CA 1
ATOM 6909 C C . LYS C 1 65 ? 96.588 40.121 32.509 1.00 23.87 115 LYS C C 1
ATOM 6910 O O . LYS C 1 65 ? 95.819 40.972 32.046 1.00 23.72 115 LYS C O 1
ATOM 6916 N N . ARG C 1 66 ? 97.900 40.319 32.587 1.00 23.73 116 ARG C N 1
ATOM 6917 C CA . ARG C 1 66 ? 98.512 41.546 32.065 1.00 23.43 116 ARG C CA 1
ATOM 6918 C C . ARG C 1 66 ? 98.325 41.639 30.547 1.00 22.26 116 ARG C C 1
ATOM 6919 O O . ARG C 1 66 ? 98.784 40.773 29.817 1.00 21.27 116 ARG C O 1
ATOM 6927 N N . GLY C 1 67 ? 97.658 42.698 30.092 1.00 22.70 117 GLY C N 1
ATOM 6928 C CA . GLY C 1 67 ? 97.350 42.883 28.687 1.00 24.23 117 GLY C CA 1
ATOM 6929 C C . GLY C 1 67 ? 98.572 43.238 27.846 1.00 23.00 117 GLY C C 1
ATOM 6930 O O . GLY C 1 67 ? 99.648 43.459 28.387 1.00 19.82 117 GLY C O 1
ATOM 6931 N N . PRO C 1 68 ? 98.402 43.288 26.510 1.00 24.11 118 PRO C N 1
ATOM 6932 C CA . PRO C 1 68 ? 99.520 43.525 25.585 1.00 25.93 118 PRO C CA 1
ATOM 6933 C C . PRO C 1 68 ? 100.259 44.841 25.850 1.00 23.45 118 PRO C C 1
ATOM 6934 O O . PRO C 1 68 ? 101.489 44.830 25.846 1.00 20.71 118 PRO C O 1
ATOM 6938 N N . GLN C 1 69 ? 99.529 45.939 26.040 1.00 22.58 119 GLN C N 1
ATOM 6939 C CA . GLN C 1 69 ? 100.168 47.242 26.202 1.00 24.24 119 GLN C CA 1
ATOM 6940 C C . GLN C 1 69 ? 100.980 47.296 27.498 1.00 20.45 119 GLN C C 1
ATOM 6941 O O . GLN C 1 69 ? 102.153 47.691 27.501 1.00 16.97 119 GLN C O 1
ATOM 6947 N N . ALA C 1 70 ? 100.337 46.931 28.605 1.00 17.92 120 ALA C N 1
ATOM 6948 C CA . ALA C 1 70 ? 101.015 46.923 29.902 1.00 19.26 120 ALA C CA 1
ATOM 6949 C C . ALA C 1 70 ? 102.242 46.002 29.869 1.00 18.97 120 ALA C C 1
ATOM 6950 O O . ALA C 1 70 ? 103.313 46.330 30.406 1.00 17.22 120 ALA C O 1
ATOM 6952 N N . THR C 1 71 ? 102.102 44.863 29.202 1.00 18.06 121 THR C N 1
ATOM 6953 C CA . THR C 1 71 ? 103.223 43.929 29.064 1.00 20.28 121 THR C CA 1
ATOM 6954 C C . THR C 1 71 ? 104.381 44.584 28.309 1.00 22.91 121 THR C C 1
ATOM 6955 O O . THR C 1 71 ? 105.540 44.465 28.730 1.00 24.60 121 THR C O 1
ATOM 6959 N N . GLN C 1 72 ? 104.070 45.292 27.222 1.00 17.31 122 GLN C N 1
ATOM 6960 C CA . GLN C 1 72 ? 105.089 45.993 26.443 1.00 25.46 122 GLN C CA 1
ATOM 6961 C C . GLN C 1 72 ? 105.794 47.092 27.246 1.00 21.42 122 GLN C C 1
ATOM 6962 O O . GLN C 1 72 ? 107.019 47.165 27.241 1.00 20.77 122 GLN C O 1
ATOM 6968 N N . ILE C 1 73 ? 105.001 47.924 27.923 1.00 18.73 123 ILE C N 1
ATOM 6969 C CA . ILE C 1 73 ? 105.499 49.001 28.772 1.00 15.74 123 ILE C CA 1
ATOM 6970 C C . ILE C 1 73 ? 106.447 48.461 29.840 1.00 16.73 123 ILE C C 1
ATOM 6971 O O . ILE C 1 73 ? 107.511 49.017 30.075 1.00 17.45 123 ILE C O 1
ATOM 6976 N N . MET C 1 74 ? 106.073 47.359 30.489 1.00 14.40 124 MET C N 1
ATOM 6977 C CA . MET C 1 74 ? 106.879 46.885 31.616 1.00 17.76 124 MET C CA 1
ATOM 6978 C C . MET C 1 74 ? 108.155 46.170 31.156 1.00 19.26 124 MET C C 1
ATOM 6979 O O . MET C 1 74 ? 109.209 46.339 31.762 1.00 18.08 124 MET C O 1
ATOM 6984 N N . THR C 1 75 ? 108.065 45.436 30.055 1.00 19.64 125 THR C N 1
ATOM 6985 C CA . THR C 1 75 ? 109.255 44.831 29.440 1.00 23.82 125 THR C CA 1
ATOM 6986 C C . THR C 1 75 ? 110.213 45.914 28.948 1.00 24.99 125 THR C C 1
ATOM 6987 O O . THR C 1 75 ? 111.398 45.877 29.263 1.00 26.68 125 THR C O 1
ATOM 6991 N N . ASP C 1 76 ? 109.702 46.881 28.191 1.00 18.47 126 ASP C N 1
ATOM 6992 C CA . ASP C 1 76 ? 110.543 47.963 27.674 1.00 23.56 126 ASP C CA 1
ATOM 6993 C C . ASP C 1 76 ? 111.125 48.821 28.803 1.00 23.86 126 ASP C C 1
ATOM 6994 O O . ASP C 1 76 ? 112.179 49.428 28.648 1.00 23.59 126 ASP C O 1
ATOM 6999 N N . GLY C 1 77 ? 110.406 48.911 29.913 1.00 24.05 127 GLY C N 1
ATOM 7000 C CA . GLY C 1 77 ? 110.853 49.729 31.028 1.00 22.91 127 GLY C CA 1
ATOM 7001 C C . GLY C 1 77 ? 111.791 49.008 31.975 1.00 22.31 127 GLY C C 1
ATOM 7002 O O . GLY C 1 77 ? 112.229 49.594 32.972 1.00 22.93 127 GLY C O 1
ATOM 7003 N N . GLY C 1 78 ? 112.139 47.757 31.656 1.00 20.33 128 GLY C N 1
ATOM 7004 C CA . GLY C 1 78 ? 113.077 46.993 32.470 1.00 22.86 128 GLY C CA 1
ATOM 7005 C C . GLY C 1 78 ? 112.537 46.498 33.811 1.00 21.25 128 GLY C C 1
ATOM 7006 O O . GLY C 1 78 ? 113.287 46.291 34.771 1.00 21.93 128 GLY C O 1
ATOM 7007 N N . PHE C 1 79 ? 111.235 46.284 33.870 1.00 17.07 129 PHE C N 1
ATOM 7008 C CA . PHE C 1 79 ? 110.592 45.813 35.097 1.00 17.96 129 PHE C CA 1
ATOM 7009 C C . PHE C 1 79 ? 110.836 44.339 35.255 1.00 18.34 129 PHE C C 1
ATOM 7010 O O . PHE C 1 79 ? 110.282 43.543 34.500 1.00 17.73 129 PHE C O 1
ATOM 7018 N N . THR C 1 80 ? 111.680 43.965 36.213 1.00 17.77 130 THR C N 1
ATOM 7019 C CA . THR C 1 80 ? 112.015 42.554 36.376 1.00 20.34 130 THR C CA 1
ATOM 7020 C C . THR C 1 80 ? 111.646 42.080 37.780 1.00 19.97 130 THR C C 1
ATOM 7021 O O . THR C 1 80 ? 112.065 41.016 38.196 1.00 23.28 130 THR C O 1
ATOM 7025 N N . ALA C 1 81 ? 110.828 42.860 38.476 1.00 17.28 131 ALA C N 1
ATOM 7026 C CA . ALA C 1 81 ? 110.440 42.551 39.849 1.00 21.05 131 ALA C CA 1
ATOM 7027 C C . ALA C 1 81 ? 109.243 41.591 39.881 1.00 19.59 131 ALA C C 1
ATOM 7028 O O . ALA C 1 81 ? 108.455 41.571 38.954 1.00 19.36 131 ALA C O 1
ATOM 7030 N N . TYR C 1 82 ? 109.109 40.826 40.961 1.00 17.41 132 TYR C N 1
ATOM 7031 C CA . TYR C 1 82 ? 107.919 40.017 41.187 1.00 14.87 132 TYR C CA 1
ATOM 7032 C C . TYR C 1 82 ? 107.551 40.090 42.666 1.00 14.82 132 TYR C C 1
ATOM 7033 O O . TYR C 1 82 ? 106.484 40.604 43.029 1.00 14.33 132 TYR C O 1
ATOM 7042 N N . SER C 1 83 ? 108.439 39.639 43.543 1.00 14.93 133 SER C N 1
ATOM 7043 C CA . SER C 1 83 ? 108.112 39.660 44.967 1.00 14.79 133 SER C CA 1
ATOM 7044 C C . SER C 1 83 ? 109.368 39.751 45.805 1.00 14.33 133 SER C C 1
ATOM 7045 O O . SER C 1 83 ? 110.287 38.951 45.602 1.00 14.52 133 SER C O 1
ATOM 7048 N N . GLY C 1 84 ? 109.416 40.701 46.739 1.00 12.84 134 GLY C N 1
ATOM 7049 C CA . GLY C 1 84 ? 110.544 40.771 47.673 1.00 14.37 134 GLY C CA 1
ATOM 7050 C C . GLY C 1 84 ? 110.588 39.537 48.565 1.00 16.60 134 GLY C C 1
ATOM 7051 O O . GLY C 1 84 ? 111.654 38.906 48.750 1.00 16.38 134 GLY C O 1
ATOM 7052 N N . LEU C 1 85 ? 109.419 39.189 49.122 1.00 17.05 135 LEU C N 1
ATOM 7053 C CA . LEU C 1 85 ? 109.296 38.079 50.069 1.00 17.13 135 LEU C CA 1
ATOM 7054 C C . LEU C 1 85 ? 107.993 37.276 49.973 1.00 16.52 135 LEU C C 1
ATOM 7055 O O . LEU C 1 85 ? 108.031 36.047 50.075 1.00 14.08 135 LEU C O 1
ATOM 7060 N N . SER C 1 86 ? 106.848 37.950 49.830 1.00 12.85 136 SER C N 1
ATOM 7061 C CA . SER C 1 86 ? 105.572 37.278 50.104 1.00 14.83 136 SER C CA 1
ATOM 7062 C C . SER C 1 86 ? 105.282 36.087 49.171 1.00 15.13 136 SER C C 1
ATOM 7063 O O . SER C 1 86 ? 104.616 35.125 49.570 1.00 14.68 136 SER C O 1
ATOM 7066 N N . ALA C 1 87 ? 105.794 36.157 47.951 1.00 13.57 137 ALA C N 1
ATOM 7067 C CA . ALA C 1 87 ? 105.546 35.132 46.956 1.00 14.41 137 ALA C CA 1
ATOM 7068 C C . ALA C 1 87 ? 106.791 34.291 46.636 1.00 16.65 137 ALA C C 1
ATOM 7069 O O . ALA C 1 87 ? 106.768 33.475 45.721 1.00 16.78 137 ALA C O 1
ATOM 7071 N N . ARG C 1 88 ? 107.861 34.456 47.404 1.00 16.00 138 ARG C N 1
ATOM 7072 C CA . ARG C 1 88 ? 109.007 33.570 47.278 1.00 18.33 138 ARG C CA 1
ATOM 7073 C C . ARG C 1 88 ? 108.749 32.272 48.042 1.00 19.03 138 ARG C C 1
ATOM 7074 O O . ARG C 1 88 ? 107.918 32.252 48.940 1.00 18.70 138 ARG C O 1
ATOM 7082 N N . ILE C 1 89 ? 109.442 31.195 47.693 1.00 15.84 139 ILE C N 1
ATOM 7083 C CA . ILE C 1 89 ? 109.306 29.951 48.459 1.00 21.61 139 ILE C CA 1
ATOM 7084 C C . ILE C 1 89 ? 110.686 29.483 48.901 1.00 21.15 139 ILE C C 1
ATOM 7085 O O . ILE C 1 89 ? 111.674 29.926 48.345 1.00 23.24 139 ILE C O 1
ATOM 7090 N N . PRO C 1 90 ? 110.764 28.619 49.927 1.00 22.51 140 PRO C N 1
ATOM 7091 C CA . PRO C 1 90 ? 112.059 28.065 50.338 1.00 24.05 140 PRO C CA 1
ATOM 7092 C C . PRO C 1 90 ? 112.749 27.372 49.159 1.00 26.81 140 PRO C C 1
ATOM 7093 O O . PRO C 1 90 ? 112.065 26.799 48.323 1.00 28.90 140 PRO C O 1
ATOM 7097 N N . PRO C 1 91 ? 114.087 27.416 49.091 1.00 29.76 141 PRO C N 1
ATOM 7098 C CA . PRO C 1 91 ? 114.956 27.977 50.129 1.00 28.87 141 PRO C CA 1
ATOM 7099 C C . PRO C 1 91 ? 115.186 29.476 50.034 1.00 24.80 141 PRO C C 1
ATOM 7100 O O . PRO C 1 91 ? 115.604 30.055 51.033 1.00 24.49 141 PRO C O 1
ATOM 7104 N N . GLU C 1 92 ? 114.916 30.084 48.883 1.00 20.22 142 GLU C N 1
ATOM 7105 C CA . GLU C 1 92 ? 115.160 31.513 48.686 1.00 23.20 142 GLU C CA 1
ATOM 7106 C C . GLU C 1 92 ? 114.427 32.330 49.752 1.00 20.60 142 GLU C C 1
ATOM 7107 O O . GLU C 1 92 ? 114.970 33.251 50.339 1.00 21.61 142 GLU C O 1
ATOM 7113 N N . HIS C 1 93 ? 113.163 32.003 49.952 1.00 17.82 143 HIS C N 1
ATOM 7114 C CA . HIS C 1 93 ? 112.363 32.723 50.911 1.00 17.71 143 HIS C CA 1
ATOM 7115 C C . HIS C 1 93 ? 113.009 32.679 52.277 1.00 19.83 143 HIS C C 1
ATOM 7116 O O . HIS C 1 93 ? 113.136 33.697 52.932 1.00 20.22 143 HIS C O 1
ATOM 7123 N N . THR C 1 94 ? 113.409 31.477 52.686 1.00 20.01 144 THR C N 1
ATOM 7124 C CA . THR C 1 94 ? 113.993 31.256 54.004 1.00 25.52 144 THR C CA 1
ATOM 7125 C C . THR C 1 94 ? 115.229 32.116 54.196 1.00 25.85 144 THR C C 1
ATOM 7126 O O . THR C 1 94 ? 115.330 32.854 55.179 1.00 25.29 144 THR C O 1
ATOM 7130 N N . ARG C 1 95 ? 116.121 32.064 53.215 1.00 24.80 145 ARG C N 1
ATOM 7131 C CA . ARG C 1 95 ? 117.356 32.847 53.217 1.00 26.71 145 ARG C CA 1
ATOM 7132 C C . ARG C 1 95 ? 117.119 34.369 53.299 1.00 24.73 145 ARG C C 1
ATOM 7133 O O . ARG C 1 95 ? 117.666 35.043 54.157 1.00 23.22 145 ARG C O 1
ATOM 7141 N N . ILE C 1 96 ? 116.270 34.896 52.422 1.00 20.54 146 ILE C N 1
ATOM 7142 C CA . ILE C 1 96 ? 116.058 36.344 52.347 1.00 25.66 146 ILE C CA 1
ATOM 7143 C C . ILE C 1 96 ? 115.264 36.884 53.541 1.00 23.48 146 ILE C C 1
ATOM 7144 O O . ILE C 1 96 ? 115.560 37.962 54.051 1.00 23.00 146 ILE C O 1
ATOM 7149 N N . ARG C 1 97 ? 114.259 36.143 53.993 1.00 23.48 147 ARG C N 1
ATOM 7150 C CA . ARG C 1 97 ? 113.503 36.581 55.165 1.00 24.31 147 ARG C CA 1
ATOM 7151 C C . ARG C 1 97 ? 114.414 36.684 56.385 1.00 23.51 147 ARG C C 1
ATOM 7152 O O . ARG C 1 97 ? 114.349 37.661 57.116 1.00 24.46 147 ARG C O 1
ATOM 7160 N N . ALA C 1 98 ? 115.286 35.697 56.587 1.00 22.97 148 ALA C N 1
ATOM 7161 C CA . ALA C 1 98 ? 116.183 35.755 57.733 1.00 25.04 148 ALA C CA 1
ATOM 7162 C C . ALA C 1 98 ? 117.064 37.005 57.654 1.00 26.02 148 ALA C C 1
ATOM 7163 O O . ALA C 1 98 ? 117.256 37.699 58.651 1.00 27.60 148 ALA C O 1
ATOM 7165 N N . ILE C 1 99 ? 117.552 37.324 56.464 1.00 25.30 149 ILE C N 1
ATOM 7166 C CA . ILE C 1 99 ? 118.348 38.529 56.277 1.00 29.07 149 ILE C CA 1
ATOM 7167 C C . ILE C 1 99 ? 117.521 39.800 56.492 1.00 30.14 149 ILE C C 1
ATOM 7168 O O . ILE C 1 99 ? 117.959 40.717 57.190 1.00 27.80 149 ILE C O 1
ATOM 7173 N N . ALA C 1 100 ? 116.302 39.819 55.958 1.00 28.55 150 ALA C N 1
ATOM 7174 C CA . ALA C 1 100 ? 115.378 40.928 56.173 1.00 28.06 150 ALA C CA 1
ATOM 7175 C C . ALA C 1 100 ? 115.111 41.143 57.657 1.00 32.49 150 ALA C C 1
ATOM 7176 O O . ALA C 1 100 ? 115.139 42.270 58.134 1.00 33.54 150 ALA C O 1
ATOM 7178 N N . GLN C 1 101 ? 114.865 40.057 58.382 1.00 33.12 151 GLN C N 1
ATOM 7179 C CA . GLN C 1 101 ? 114.603 40.156 59.807 1.00 37.32 151 GLN C CA 1
ATOM 7180 C C . GLN C 1 101 ? 115.761 40.763 60.575 1.00 41.04 151 GLN C C 1
ATOM 7181 O O . GLN C 1 101 ? 115.561 41.584 61.462 1.00 41.90 151 GLN C O 1
ATOM 7187 N N . LYS C 1 102 ? 116.975 40.386 60.202 1.00 43.79 152 LYS C N 1
ATOM 7188 C CA . LYS C 1 102 ? 118.140 40.762 60.988 1.00 47.75 152 LYS C CA 1
ATOM 7189 C C . LYS C 1 102 ? 118.509 42.233 60.769 1.00 50.25 152 LYS C C 1
ATOM 7190 O O . LYS C 1 102 ? 119.093 42.873 61.634 1.00 53.84 152 LYS C O 1
ATOM 7196 N N . ALA C 1 103 ? 118.113 42.785 59.628 1.00 50.03 153 ALA C N 1
ATOM 7197 C CA . ALA C 1 103 ? 118.237 44.223 59.410 1.00 51.98 153 ALA C CA 1
ATOM 7198 C C . ALA C 1 103 ? 117.052 44.978 60.052 1.00 54.72 153 ALA C C 1
ATOM 7199 O O . ALA C 1 103 ? 117.246 45.908 60.833 1.00 58.25 153 ALA C O 1
ATOM 7201 N N . PHE C 1 104 ? 115.836 44.543 59.736 1.00 51.55 154 PHE C N 1
ATOM 7202 C CA . PHE C 1 104 ? 114.589 45.077 60.292 1.00 52.64 154 PHE C CA 1
ATOM 7203 C C . PHE C 1 104 ? 114.376 44.694 61.766 1.00 55.34 154 PHE C C 1
ATOM 7204 O O . PHE C 1 104 ? 113.462 43.944 62.082 1.00 57.24 154 PHE C O 1
ATOM 7212 N N . THR C 1 105 ? 115.182 45.239 62.673 1.00 57.34 155 THR C N 1
ATOM 7213 C CA . THR C 1 105 ? 115.099 44.869 64.094 1.00 58.81 155 THR C CA 1
ATOM 7214 C C . THR C 1 105 ? 113.974 45.599 64.818 1.00 58.44 155 THR C C 1
ATOM 7215 O O . THR C 1 105 ? 113.699 46.769 64.533 1.00 58.59 155 THR C O 1
ATOM 7219 N N . PRO C 1 106 ? 113.327 44.908 65.768 1.00 83.82 156 PRO C N 1
ATOM 7220 C CA . PRO C 1 106 ? 112.274 45.505 66.593 1.00 76.50 156 PRO C CA 1
ATOM 7221 C C . PRO C 1 106 ? 112.741 46.803 67.237 1.00 72.38 156 PRO C C 1
ATOM 7222 O O . PRO C 1 106 ? 112.045 47.813 67.163 1.00 69.79 156 PRO C O 1
ATOM 7226 N N . ARG C 1 107 ? 113.928 46.777 67.833 1.00 75.81 157 ARG C N 1
ATOM 7227 C CA . ARG C 1 107 ? 114.421 47.914 68.593 1.00 76.75 157 ARG C CA 1
ATOM 7228 C C . ARG C 1 107 ? 114.662 49.151 67.729 1.00 79.97 157 ARG C C 1
ATOM 7229 O O . ARG C 1 107 ? 114.761 50.262 68.258 1.00 82.36 157 ARG C O 1
ATOM 7231 N N . ARG C 1 108 ? 114.727 48.977 66.408 1.00 80.18 158 ARG C N 1
ATOM 7232 C CA . ARG C 1 108 ? 115.005 50.106 65.516 1.00 79.88 158 ARG C CA 1
ATOM 7233 C C . ARG C 1 108 ? 113.775 50.950 65.202 1.00 75.31 158 ARG C C 1
ATOM 7234 O O . ARG C 1 108 ? 113.866 52.171 65.099 1.00 74.25 158 ARG C O 1
ATOM 7242 N N . TYR C 1 109 ? 112.617 50.319 65.073 1.00 73.60 159 TYR C N 1
ATOM 7243 C CA . TYR C 1 109 ? 111.417 51.094 64.789 1.00 70.16 159 TYR C CA 1
ATOM 7244 C C . TYR C 1 109 ? 110.671 51.408 66.071 1.00 69.85 159 TYR C C 1
ATOM 7245 O O . TYR C 1 109 ? 109.894 52.362 66.124 1.00 67.74 159 TYR C O 1
ATOM 7254 N N . LYS C 1 110 ? 110.944 50.637 67.119 1.00 76.00 160 LYS C N 1
ATOM 7255 C CA . LYS C 1 110 ? 110.421 50.967 68.432 1.00 73.97 160 LYS C CA 1
ATOM 7256 C C . LYS C 1 110 ? 111.138 52.222 68.921 1.00 75.37 160 LYS C C 1
ATOM 7257 O O . LYS C 1 110 ? 110.632 52.943 69.780 1.00 75.47 160 LYS C O 1
ATOM 7259 N N . ALA C 1 111 ? 112.305 52.494 68.338 1.00 73.59 161 ALA C N 1
ATOM 7260 C CA . ALA C 1 111 ? 113.060 53.700 68.643 1.00 70.77 161 ALA C CA 1
ATOM 7261 C C . ALA C 1 111 ? 112.540 54.915 67.890 1.00 65.19 161 ALA C C 1
ATOM 7262 O O . ALA C 1 111 ? 112.995 56.026 68.129 1.00 68.28 161 ALA C O 1
ATOM 7264 N N . LEU C 1 112 ? 111.571 54.720 66.998 1.00 59.39 162 LEU C N 1
ATOM 7265 C CA . LEU C 1 112 ? 110.982 55.860 66.294 1.00 57.03 162 LEU C CA 1
ATOM 7266 C C . LEU C 1 112 ? 109.658 56.299 66.888 1.00 49.97 162 LEU C C 1
ATOM 7267 O O . LEU C 1 112 ? 109.055 57.250 66.393 1.00 47.32 162 LEU C O 1
ATOM 7272 N N . GLU C 1 113 ? 109.236 55.646 67.966 1.00 48.47 163 GLU C N 1
ATOM 7273 C CA . GLU C 1 113 ? 107.973 55.993 68.601 1.00 45.68 163 GLU C CA 1
ATOM 7274 C C . GLU C 1 113 ? 107.904 57.475 68.965 1.00 44.45 163 GLU C C 1
ATOM 7275 O O . GLU C 1 113 ? 106.876 58.101 68.695 1.00 38.16 163 GLU C O 1
ATOM 7281 N N . PRO C 1 114 ? 108.995 58.055 69.541 1.00 46.81 164 PRO C N 1
ATOM 7282 C CA . PRO C 1 114 ? 108.857 59.488 69.817 1.00 48.04 164 PRO C CA 1
ATOM 7283 C C . PRO C 1 114 ? 108.650 60.326 68.554 1.00 48.47 164 PRO C C 1
ATOM 7284 O O . PRO C 1 114 ? 107.823 61.235 68.568 1.00 47.88 164 PRO C O 1
ATOM 7288 N N . ASP C 1 115 ? 109.329 59.993 67.464 1.00 51.19 165 ASP C N 1
ATOM 7289 C CA . ASP C 1 115 ? 109.178 60.773 66.242 1.00 50.69 165 ASP C CA 1
ATOM 7290 C C . ASP C 1 115 ? 107.789 60.604 65.632 1.00 46.33 165 ASP C C 1
ATOM 7291 O O . ASP C 1 115 ? 107.195 61.558 65.145 1.00 46.98 165 ASP C O 1
ATOM 7296 N N . ILE C 1 116 ? 107.250 59.398 65.705 1.00 43.24 166 ILE C N 1
ATOM 7297 C CA . ILE C 1 116 ? 105.905 59.147 65.203 1.00 37.17 166 ILE C CA 1
ATOM 7298 C C . ILE C 1 116 ? 104.855 59.915 66.016 1.00 35.78 166 ILE C C 1
ATOM 7299 O O . ILE C 1 116 ? 103.941 60.531 65.455 1.00 31.91 166 ILE C O 1
ATOM 7304 N N . ARG C 1 117 ? 104.994 59.885 67.336 1.00 34.08 167 ARG C N 1
ATOM 7305 C CA . ARG C 1 117 ? 104.053 60.556 68.225 1.00 33.27 167 ARG C CA 1
ATOM 7306 C C . ARG C 1 117 ? 104.029 62.062 67.921 1.00 36.06 167 ARG C C 1
ATOM 7307 O O . ARG C 1 117 ? 102.947 62.633 67.732 1.00 34.71 167 ARG C O 1
ATOM 7315 N N . ALA C 1 118 ? 105.208 62.675 67.777 1.00 37.25 168 ALA C N 1
ATOM 7316 C CA . ALA C 1 118 ? 105.295 64.109 67.467 1.00 41.62 168 ALA C CA 1
ATOM 7317 C C . ALA C 1 118 ? 104.624 64.426 66.130 1.00 41.51 168 ALA C C 1
ATOM 7318 O O . ALA C 1 118 ? 103.905 65.418 66.002 1.00 37.65 168 ALA C O 1
ATOM 7320 N N . MET C 1 119 ? 104.836 63.548 65.156 1.00 41.09 169 MET C N 1
ATOM 7321 C CA . MET C 1 119 ? 104.243 63.683 63.829 1.00 40.02 169 MET C CA 1
ATOM 7322 C C . MET C 1 119 ? 102.716 63.590 63.910 1.00 37.71 169 MET C C 1
ATOM 7323 O O . MET C 1 119 ? 101.999 64.358 63.256 1.00 38.74 169 MET C O 1
ATOM 7328 N N . VAL C 1 120 ? 102.212 62.649 64.707 1.00 34.16 170 VAL C N 1
ATOM 7329 C CA . VAL C 1 120 ? 100.765 62.492 64.872 1.00 30.16 170 VAL C CA 1
ATOM 7330 C C . VAL C 1 120 ? 100.138 63.773 65.448 1.00 30.87 170 VAL C C 1
ATOM 7331 O O . VAL C 1 120 ? 99.136 64.283 64.930 1.00 29.18 170 VAL C O 1
ATOM 7335 N N . ILE C 1 121 ? 100.741 64.292 66.514 1.00 32.43 171 ILE C N 1
ATOM 7336 C CA . ILE C 1 121 ? 100.249 65.502 67.166 1.00 36.58 171 ILE C CA 1
ATOM 7337 C C . ILE C 1 121 ? 100.211 66.672 66.196 1.00 40.44 171 ILE C C 1
ATOM 7338 O O . ILE C 1 121 ? 99.264 67.463 66.184 1.00 34.91 171 ILE C O 1
ATOM 7343 N N . ASP C 1 122 ? 101.253 66.760 65.377 1.00 39.50 172 ASP C N 1
ATOM 7344 C CA . ASP C 1 122 ? 101.335 67.798 64.389 1.00 40.21 172 ASP C CA 1
ATOM 7345 C C . ASP C 1 122 ? 100.137 67.727 63.453 1.00 39.02 172 ASP C C 1
ATOM 7346 O O . ASP C 1 122 ? 99.481 68.744 63.201 1.00 40.71 172 ASP C O 1
ATOM 7351 N N . ARG C 1 123 ? 99.817 66.520 62.996 1.00 35.80 173 ARG C N 1
ATOM 7352 C CA . ARG C 1 123 ? 98.731 66.336 62.040 1.00 35.44 173 ARG C CA 1
ATOM 7353 C C . ARG C 1 123 ? 97.376 66.645 62.663 1.00 36.06 173 ARG C C 1
ATOM 7354 O O . ARG C 1 123 ? 96.535 67.294 62.030 1.00 38.33 173 ARG C O 1
ATOM 7362 N N . VAL C 1 124 ? 97.168 66.202 63.901 1.00 32.69 174 VAL C N 1
ATOM 7363 C CA . VAL C 1 124 ? 95.917 66.477 64.583 1.00 33.88 174 VAL C CA 1
ATOM 7364 C C . VAL C 1 124 ? 95.715 67.990 64.733 1.00 36.58 174 VAL C C 1
ATOM 7365 O O . VAL C 1 124 ? 94.653 68.515 64.423 1.00 36.85 174 VAL C O 1
ATOM 7369 N N . GLU C 1 125 ? 96.759 68.685 65.175 1.00 37.63 175 GLU C N 1
ATOM 7370 C CA . GLU C 1 125 ? 96.705 70.129 65.361 1.00 38.72 175 GLU C CA 1
ATOM 7371 C C . GLU C 1 125 ? 96.321 70.855 64.075 1.00 39.86 175 GLU C C 1
ATOM 7372 O O . GLU C 1 125 ? 95.503 71.773 64.100 1.00 42.06 175 GLU C O 1
ATOM 7378 N N . LYS C 1 126 ? 96.901 70.432 62.958 1.00 38.86 176 LYS C N 1
ATOM 7379 C CA . LYS C 1 126 ? 96.592 71.033 61.669 1.00 44.14 176 LYS C CA 1
ATOM 7380 C C . LYS C 1 126 ? 95.150 70.753 61.265 1.00 44.04 176 LYS C C 1
ATOM 7381 O O . LYS C 1 126 ? 94.478 71.619 60.694 1.00 41.63 176 LYS C O 1
ATOM 7387 N N . MET C 1 127 ? 94.674 69.555 61.595 1.00 36.54 177 MET C N 1
ATOM 7388 C CA . MET C 1 127 ? 93.304 69.184 61.290 1.00 37.34 177 MET C CA 1
ATOM 7389 C C . MET C 1 127 ? 92.336 70.064 62.075 1.00 39.51 177 MET C C 1
ATOM 7390 O O . MET C 1 127 ? 91.351 70.558 61.518 1.00 41.18 177 MET C O 1
ATOM 7395 N N . LEU C 1 128 ? 92.638 70.287 63.353 1.00 38.87 178 LEU C N 1
ATOM 7396 C CA . LEU C 1 128 ? 91.776 71.091 64.215 1.00 43.95 178 LEU C CA 1
ATOM 7397 C C . LEU C 1 128 ? 91.785 72.567 63.805 1.00 46.76 178 LEU C C 1
ATOM 7398 O O . LEU C 1 128 ? 90.875 73.324 64.132 1.00 48.34 178 LEU C O 1
ATOM 7403 N N . ALA C 1 129 ? 92.818 72.969 63.080 1.00 45.65 179 ALA C N 1
ATOM 7404 C CA . ALA C 1 129 ? 92.927 74.349 62.633 1.00 53.04 179 ALA C CA 1
ATOM 7405 C C . ALA C 1 129 ? 92.264 74.563 61.276 1.00 58.82 179 ALA C C 1
ATOM 7406 O O . ALA C 1 129 ? 92.497 75.589 60.635 1.00 63.76 179 ALA C O 1
ATOM 7408 N N . ASN C 1 130 ? 91.422 73.624 60.841 1.00 59.22 180 ASN C N 1
ATOM 7409 C CA . ASN C 1 130 ? 90.748 73.794 59.556 1.00 61.55 180 ASN C CA 1
ATOM 7410 C C . ASN C 1 130 ? 89.696 74.859 59.747 1.00 64.78 180 ASN C C 1
ATOM 7411 O O . ASN C 1 130 ? 89.232 75.069 60.866 1.00 64.67 180 ASN C O 1
ATOM 7416 N N . ASP C 1 131 ? 89.299 75.518 58.664 1.00 66.08 181 ASP C N 1
ATOM 7417 C CA . ASP C 1 131 ? 88.487 76.715 58.802 1.00 68.32 181 ASP C CA 1
ATOM 7418 C C . ASP C 1 131 ? 87.073 76.215 59.059 1.00 64.11 181 ASP C C 1
ATOM 7419 O O . ASP C 1 131 ? 86.251 76.886 59.679 1.00 64.87 181 ASP C O 1
ATOM 7424 N N . GLN C 1 132 ? 86.816 75.003 58.581 1.00 60.99 182 GLN C N 1
ATOM 7425 C CA . GLN C 1 132 ? 85.568 74.309 58.847 1.00 61.46 182 GLN C CA 1
ATOM 7426 C C . GLN C 1 132 ? 85.943 73.211 59.844 1.00 54.59 182 GLN C C 1
ATOM 7427 O O . GLN C 1 132 ? 87.040 72.655 59.759 1.00 48.38 182 GLN C O 1
ATOM 7433 N N . HIS C 1 133 ? 85.058 72.895 60.784 1.00 52.18 183 HIS C N 1
ATOM 7434 C CA . HIS C 1 133 ? 85.365 71.878 61.793 1.00 47.34 183 HIS C CA 1
ATOM 7435 C C . HIS C 1 133 ? 85.179 70.461 61.252 1.00 44.31 183 HIS C C 1
ATOM 7436 O O . HIS C 1 133 ? 84.613 69.595 61.922 1.00 41.30 183 HIS C O 1
ATOM 7443 N N . VAL C 1 134 ? 85.645 70.235 60.029 1.00 40.16 184 VAL C N 1
ATOM 7444 C CA . VAL C 1 134 ? 85.508 68.945 59.382 1.00 37.84 184 VAL C CA 1
ATOM 7445 C C . VAL C 1 134 ? 86.864 68.419 58.964 1.00 35.74 184 VAL C C 1
ATOM 7446 O O . VAL C 1 134 ? 87.706 69.164 58.473 1.00 36.59 184 VAL C O 1
ATOM 7450 N N . GLY C 1 135 ? 87.071 67.123 59.152 1.00 33.24 185 GLY C N 1
ATOM 7451 C CA . GLY C 1 135 ? 88.322 66.502 58.781 1.00 31.30 185 GLY C CA 1
ATOM 7452 C C . GLY C 1 135 ? 88.115 65.162 58.101 1.00 29.43 185 GLY C C 1
ATOM 7453 O O . GLY C 1 135 ? 86.989 64.716 57.894 1.00 29.69 185 GLY C O 1
ATOM 7454 N N . ASP C 1 136 ? 89.224 64.526 57.747 1.00 27.77 186 ASP C N 1
ATOM 7455 C CA . ASP C 1 136 ? 89.193 63.212 57.130 1.00 26.08 186 ASP C CA 1
ATOM 7456 C C . ASP C 1 136 ? 90.384 62.434 57.643 1.00 24.20 186 ASP C C 1
ATOM 7457 O O . ASP C 1 136 ? 91.536 62.801 57.361 1.00 24.90 186 ASP C O 1
ATOM 7462 N N . MET C 1 137 ? 90.116 61.380 58.421 1.00 22.93 187 MET C N 1
ATOM 7463 C CA . MET C 1 137 ? 91.198 60.655 59.096 1.00 21.46 187 MET C CA 1
ATOM 7464 C C . MET C 1 137 ? 92.133 60.003 58.088 1.00 22.83 187 MET C C 1
ATOM 7465 O O . MET C 1 137 ? 93.248 59.624 58.445 1.00 21.80 187 MET C O 1
ATOM 7470 N N . VAL C 1 138 ? 91.685 59.843 56.843 1.00 22.60 188 VAL C N 1
ATOM 7471 C CA . VAL C 1 138 ? 92.595 59.325 55.824 1.00 20.58 188 VAL C CA 1
ATOM 7472 C C . VAL C 1 138 ? 93.579 60.408 55.383 1.00 20.98 188 VAL C C 1
ATOM 7473 O O . VAL C 1 138 ? 94.752 60.342 55.722 1.00 20.49 188 VAL C O 1
ATOM 7477 N N . SER C 1 139 ? 93.099 61.439 54.692 1.00 24.67 189 SER C N 1
ATOM 7478 C CA . SER C 1 139 ? 94.007 62.447 54.128 1.00 28.94 189 SER C CA 1
ATOM 7479 C C . SER C 1 139 ? 94.719 63.288 55.205 1.00 32.77 189 SER C C 1
ATOM 7480 O O . SER C 1 139 ? 95.805 63.825 54.946 1.00 34.07 189 SER C O 1
ATOM 7483 N N . ASP C 1 140 ? 94.095 63.436 56.379 1.00 32.38 190 ASP C N 1
ATOM 7484 C CA . ASP C 1 140 ? 94.616 64.322 57.421 1.00 32.52 190 ASP C CA 1
ATOM 7485 C C . ASP C 1 140 ? 95.488 63.589 58.447 1.00 31.20 190 ASP C C 1
ATOM 7486 O O . ASP C 1 140 ? 96.100 64.231 59.305 1.00 33.81 190 ASP C O 1
ATOM 7491 N N . LEU C 1 141 ? 95.551 62.258 58.383 1.00 25.84 191 LEU C N 1
ATOM 7492 C CA . LEU C 1 141 ? 96.409 61.525 59.319 1.00 26.73 191 LEU C CA 1
ATOM 7493 C C . LEU C 1 141 ? 96.960 60.200 58.797 1.00 25.10 191 LEU C C 1
ATOM 7494 O O . LEU C 1 141 ? 98.180 60.021 58.750 1.00 27.20 191 LEU C O 1
ATOM 7499 N N . ALA C 1 142 ? 96.090 59.273 58.415 1.00 21.55 192 ALA C N 1
ATOM 7500 C CA . ALA C 1 142 ? 96.544 57.926 58.101 1.00 20.03 192 ALA C CA 1
ATOM 7501 C C . ALA C 1 142 ? 97.402 57.875 56.830 1.00 20.68 192 ALA C C 1
ATOM 7502 O O . ALA C 1 142 ? 98.277 57.004 56.675 1.00 21.39 192 ALA C O 1
ATOM 7504 N N . TYR C 1 143 ? 97.130 58.793 55.917 1.00 21.87 193 TYR C N 1
ATOM 7505 C CA . TYR C 1 143 ? 97.836 58.850 54.638 1.00 23.16 193 TYR C CA 1
ATOM 7506 C C . TYR C 1 143 ? 99.339 59.007 54.869 1.00 27.13 193 TYR C C 1
ATOM 7507 O O . TYR C 1 143 ? 100.134 58.217 54.360 1.00 29.84 193 TYR C O 1
ATOM 7516 N N . ASP C 1 144 ? 99.716 59.983 55.692 1.00 25.63 194 ASP C N 1
ATOM 7517 C CA . ASP C 1 144 ? 101.128 60.373 55.852 1.00 28.68 194 ASP C CA 1
ATOM 7518 C C . ASP C 1 144 ? 101.967 59.521 56.788 1.00 26.21 194 ASP C C 1
ATOM 7519 O O . ASP C 1 144 ? 103.106 59.181 56.472 1.00 27.57 194 ASP C O 1
ATOM 7524 N N . ILE C 1 145 ? 101.420 59.223 57.959 1.00 25.79 195 ILE C N 1
ATOM 7525 C CA . ILE C 1 145 ? 102.234 58.748 59.069 1.00 26.67 195 ILE C CA 1
ATOM 7526 C C . ILE C 1 145 ? 103.049 57.472 58.742 1.00 25.47 195 ILE C C 1
ATOM 7527 O O . ILE C 1 145 ? 104.287 57.508 58.828 1.00 24.84 195 ILE C O 1
ATOM 7532 N N . PRO C 1 146 ? 102.381 56.375 58.320 1.00 23.10 196 PRO C N 1
ATOM 7533 C CA . PRO C 1 146 ? 103.176 55.169 58.034 1.00 21.28 196 PRO C CA 1
ATOM 7534 C C . PRO C 1 146 ? 104.064 55.306 56.805 1.00 20.33 196 PRO C C 1
ATOM 7535 O O . PRO C 1 146 ? 105.026 54.584 56.689 1.00 21.18 196 PRO C O 1
ATOM 7539 N N . THR C 1 147 ? 103.710 56.170 55.874 1.00 21.91 197 THR C N 1
ATOM 7540 C CA . THR C 1 147 ? 104.508 56.331 54.679 1.00 22.99 197 THR C CA 1
ATOM 7541 C C . THR C 1 147 ? 105.818 57.032 55.048 1.00 23.62 197 THR C C 1
ATOM 7542 O O . THR C 1 147 ? 106.887 56.565 54.684 1.00 23.61 197 THR C O 1
ATOM 7546 N N . ILE C 1 148 ? 105.730 58.137 55.785 1.00 21.34 198 ILE C N 1
ATOM 7547 C CA . ILE C 1 148 ? 106.933 58.852 56.219 1.00 23.07 198 ILE C CA 1
ATOM 7548 C C . ILE C 1 148 ? 107.781 57.912 57.064 1.00 22.86 198 ILE C C 1
ATOM 7549 O O . ILE C 1 148 ? 108.989 57.835 56.889 1.00 26.29 198 ILE C O 1
ATOM 7554 N N . THR C 1 149 ? 107.138 57.128 57.915 1.00 26.24 199 THR C N 1
ATOM 7555 C CA . THR C 1 149 ? 107.875 56.182 58.773 1.00 27.39 199 THR C CA 1
ATOM 7556 C C . THR C 1 149 ? 108.675 55.152 57.990 1.00 21.43 199 THR C C 1
ATOM 7557 O O . THR C 1 149 ? 109.842 54.922 58.287 1.00 22.60 199 THR C O 1
ATOM 7561 N N . ILE C 1 150 ? 108.050 54.506 57.008 1.00 20.30 200 ILE C N 1
ATOM 7562 C CA . ILE C 1 150 ? 108.763 53.442 56.302 1.00 20.38 200 ILE C CA 1
ATOM 7563 C C . ILE C 1 150 ? 109.826 54.061 55.365 1.00 27.40 200 ILE C C 1
ATOM 7564 O O . ILE C 1 150 ? 110.928 53.517 55.209 1.00 22.93 200 ILE C O 1
ATOM 7569 N N . LEU C 1 151 ? 109.505 55.210 54.777 1.00 22.48 201 LEU C N 1
ATOM 7570 C CA . LEU C 1 151 ? 110.446 55.923 53.919 1.00 24.28 201 LEU C CA 1
ATOM 7571 C C . LEU C 1 151 ? 111.672 56.295 54.739 1.00 25.98 201 LEU C C 1
ATOM 7572 O O . LEU C 1 151 ? 112.807 56.130 54.302 1.00 27.44 201 LEU C O 1
ATOM 7577 N N . THR C 1 152 ? 111.451 56.775 55.957 1.00 26.01 202 THR C N 1
ATOM 7578 C CA . THR C 1 152 ? 112.585 57.096 56.818 1.00 27.86 202 THR C CA 1
ATOM 7579 C C . THR C 1 152 ? 113.424 55.849 57.111 1.00 30.94 202 THR C C 1
ATOM 7580 O O . THR C 1 152 ? 114.663 55.885 57.034 1.00 29.92 202 THR C O 1
ATOM 7584 N N . LEU C 1 153 ? 112.761 54.744 57.437 1.00 27.15 203 LEU C N 1
ATOM 7585 C CA 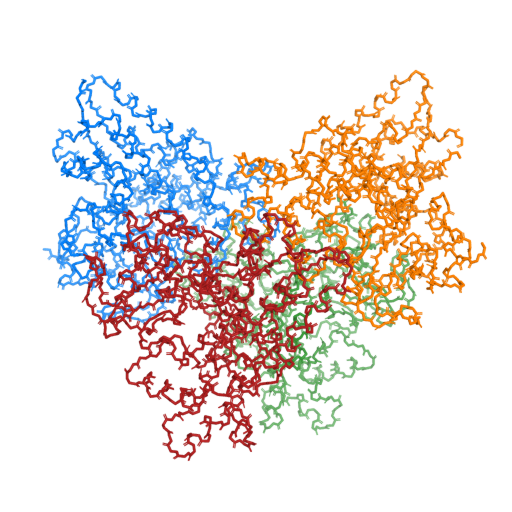. LEU C 1 153 ? 113.471 53.497 57.734 1.00 28.46 203 LEU C CA 1
ATOM 7586 C C . LEU C 1 153 ? 114.321 53.003 56.578 1.00 27.28 203 LEU C C 1
ATOM 7587 O O . LEU C 1 153 ? 115.459 52.563 56.751 1.00 28.86 203 LEU C O 1
ATOM 7592 N N . ILE C 1 154 ? 113.736 53.047 55.391 1.00 26.42 204 ILE C N 1
ATOM 7593 C CA . ILE C 1 154 ? 114.362 52.473 54.218 1.00 29.06 204 ILE C CA 1
ATOM 7594 C C . ILE C 1 154 ? 115.461 53.404 53.705 1.00 31.58 204 ILE C C 1
ATOM 7595 O O . ILE C 1 154 ? 116.504 52.957 53.206 1.00 31.02 204 ILE C O 1
ATOM 7600 N N . GLY C 1 155 ? 115.238 54.706 53.848 1.00 30.00 205 GLY C N 1
ATOM 7601 C CA . GLY C 1 155 ? 116.234 55.679 53.421 1.00 34.53 205 GLY C CA 1
ATOM 7602 C C . GLY C 1 155 ? 115.819 56.455 52.184 1.00 35.75 205 GLY C C 1
ATOM 7603 O O . GLY C 1 155 ? 116.661 56.993 51.471 1.00 35.02 205 GLY C O 1
ATOM 7604 N N . ALA C 1 156 ? 114.520 56.486 51.910 1.00 33.10 206 ALA C N 1
ATOM 7605 C CA . ALA C 1 156 ? 114.008 57.288 50.803 1.00 37.44 206 ALA C CA 1
ATOM 7606 C C . ALA C 1 156 ? 113.755 58.720 51.264 1.00 40.02 206 ALA C C 1
ATOM 7607 O O . ALA C 1 156 ? 113.546 58.971 52.450 1.00 42.34 206 ALA C O 1
ATOM 7609 N N . ASP C 1 157 ? 113.755 59.655 50.329 1.00 40.24 207 ASP C N 1
ATOM 7610 C CA . ASP C 1 157 ? 113.425 61.031 50.662 1.00 42.73 207 ASP C CA 1
ATOM 7611 C C . ASP C 1 157 ? 111.971 61.117 51.112 1.00 37.79 207 ASP C C 1
ATOM 7612 O O . ASP C 1 157 ? 111.075 60.667 50.407 1.00 34.98 207 ASP C O 1
ATOM 7617 N N . ILE C 1 158 ? 111.733 61.669 52.294 1.00 33.20 208 ILE C N 1
ATOM 7618 C CA . ILE C 1 158 ? 110.369 61.728 52.812 1.00 33.67 208 ILE C CA 1
ATOM 7619 C C . ILE C 1 158 ? 109.512 62.716 52.026 1.00 33.94 208 ILE C C 1
ATOM 7620 O O . ILE C 1 158 ? 108.286 62.693 52.130 1.00 34.49 208 ILE C O 1
ATOM 7625 N N . SER C 1 159 ? 110.133 63.555 51.202 1.00 30.88 209 SER C N 1
ATOM 7626 C CA . SER C 1 159 ? 109.347 64.448 50.352 1.00 31.71 209 SER C CA 1
ATOM 7627 C C . SER C 1 159 ? 108.664 63.681 49.212 1.00 29.09 209 SER C C 1
ATOM 7628 O O . SER C 1 159 ? 107.890 64.259 48.463 1.00 29.92 209 SER C O 1
ATOM 7631 N N . MET C 1 160 ? 108.925 62.378 49.105 1.00 27.98 210 MET C N 1
ATOM 7632 C CA . MET C 1 160 ? 108.341 61.573 48.050 1.00 28.26 210 MET C CA 1
ATOM 7633 C C . MET C 1 160 ? 107.107 60.781 48.476 1.00 25.28 210 MET C C 1
ATOM 7634 O O . MET C 1 160 ? 106.736 59.802 47.828 1.00 23.47 210 MET C O 1
ATOM 7639 N N . VAL C 1 161 ? 106.452 61.221 49.538 1.00 25.52 211 VAL C N 1
ATOM 7640 C CA . VAL C 1 161 ? 105.237 60.551 49.996 1.00 23.11 211 VAL C CA 1
ATOM 7641 C C . VAL C 1 161 ? 104.206 60.384 48.884 1.00 22.95 211 VAL C C 1
ATOM 7642 O O . VAL C 1 161 ? 103.696 59.271 48.651 1.00 22.31 211 VAL C O 1
ATOM 7646 N N . ASP C 1 162 ? 103.890 61.481 48.190 1.00 22.35 212 ASP C N 1
ATOM 7647 C CA . ASP C 1 162 ? 102.830 61.432 47.185 1.00 20.85 212 ASP C CA 1
ATOM 7648 C C . ASP C 1 162 ? 103.193 60.489 46.058 1.00 21.20 212 ASP C C 1
ATOM 7649 O O . ASP C 1 162 ? 102.327 59.776 45.517 1.00 22.15 212 ASP C O 1
ATOM 7654 N N . THR C 1 163 ? 104.470 60.459 45.721 1.00 22.78 213 THR C N 1
ATOM 7655 C CA . THR C 1 163 ? 104.960 59.529 44.701 1.00 24.01 213 THR C CA 1
ATOM 7656 C C . THR C 1 163 ? 104.820 58.063 45.133 1.00 22.32 213 THR C C 1
ATOM 7657 O O . THR C 1 163 ? 104.365 57.198 44.362 1.00 17.50 213 THR C O 1
ATOM 7661 N N . TYR C 1 164 ? 105.211 57.756 46.364 1.00 20.28 214 TYR C N 1
ATOM 7662 C CA . TYR C 1 164 ? 105.082 56.376 46.808 1.00 19.32 214 TYR C CA 1
ATOM 7663 C C . TYR C 1 164 ? 103.618 55.962 46.911 1.00 20.16 214 TYR C C 1
ATOM 7664 O O . TYR C 1 164 ? 103.293 54.805 46.667 1.00 20.01 214 TYR C O 1
ATOM 7673 N N . LYS C 1 165 ? 102.736 56.895 47.246 1.00 17.91 215 LYS C N 1
ATOM 7674 C CA . LYS C 1 165 ? 101.309 56.570 47.280 1.00 19.28 215 LYS C CA 1
ATOM 7675 C C . LYS C 1 165 ? 100.771 56.282 45.867 1.00 18.31 215 LYS C C 1
ATOM 7676 O O . LYS C 1 165 ? 99.967 55.369 45.688 1.00 14.90 215 LYS C O 1
ATOM 7682 N N . ARG C 1 166 ? 101.238 57.030 44.870 1.00 20.05 216 ARG C N 1
ATOM 7683 C CA . ARG C 1 166 ? 100.870 56.749 43.482 1.00 16.83 216 ARG C CA 1
ATOM 7684 C C . ARG C 1 166 ? 101.332 55.341 43.106 1.00 15.59 216 ARG C C 1
ATOM 7685 O O . ARG C 1 166 ? 100.583 54.520 42.550 1.00 13.11 216 ARG C O 1
ATOM 7693 N N . TRP C 1 167 ? 102.590 55.061 43.413 1.00 17.54 217 TRP C N 1
ATOM 7694 C CA . TRP C 1 167 ? 103.181 53.757 43.081 1.00 18.11 217 TRP C CA 1
ATOM 7695 C C . TRP C 1 167 ? 102.475 52.597 43.803 1.00 15.24 217 TRP C C 1
ATOM 7696 O O . TRP C 1 167 ? 102.249 51.520 43.230 1.00 12.36 217 TRP C O 1
ATOM 7707 N N . SER C 1 168 ? 102.138 52.842 45.057 1.00 15.03 218 SER C N 1
ATOM 7708 C CA . SER C 1 168 ? 101.423 51.883 45.896 1.00 18.64 218 SER C CA 1
ATOM 7709 C C . SER C 1 168 ? 100.000 51.665 45.388 1.00 16.86 218 SER C C 1
ATOM 7710 O O . SER C 1 168 ? 99.535 50.519 45.284 1.00 17.44 218 SER C O 1
ATOM 7713 N N . ASP C 1 169 ? 99.304 52.756 45.062 1.00 15.57 219 ASP C N 1
ATOM 7714 C CA . ASP C 1 169 ? 97.974 52.619 44.454 1.00 15.33 219 ASP C CA 1
ATOM 7715 C C . ASP C 1 169 ? 98.068 51.750 43.200 1.00 13.44 219 ASP C C 1
ATOM 7716 O O . ASP C 1 169 ? 97.221 50.883 42.969 1.00 12.87 219 ASP C O 1
ATOM 7721 N N . SER C 1 170 ? 99.093 51.986 42.391 1.00 14.60 220 SER C N 1
ATOM 7722 C CA . SER C 1 170 ? 99.218 51.242 41.133 1.00 14.39 220 SER C CA 1
ATOM 7723 C C . SER C 1 170 ? 99.579 49.776 41.357 1.00 17.30 220 SER C C 1
ATOM 7724 O O . SER C 1 170 ? 99.112 48.912 40.627 1.00 17.97 220 SER C O 1
ATOM 7727 N N . ARG C 1 171 ? 100.446 49.483 42.327 1.00 14.31 221 ARG C N 1
ATOM 7728 C CA . ARG C 1 171 ? 100.758 48.098 42.581 1.00 12.67 221 ARG C CA 1
ATOM 7729 C C . ARG C 1 171 ? 99.487 47.366 43.075 1.00 12.37 221 ARG C C 1
ATOM 7730 O O . ARG C 1 171 ? 99.178 46.251 42.615 1.00 11.52 221 ARG C O 1
ATOM 7738 N N . ALA C 1 172 ? 98.720 47.994 43.970 1.00 11.70 222 ALA C N 1
ATOM 7739 C CA . ALA C 1 172 ? 97.520 47.337 44.495 1.00 11.91 222 ALA C CA 1
ATOM 7740 C C . ALA C 1 172 ? 96.455 47.092 43.409 1.00 13.45 222 ALA C C 1
ATOM 7741 O O . ALA C 1 172 ? 95.809 46.037 43.379 1.00 13.72 222 ALA C O 1
ATOM 7743 N N . ALA C 1 173 ? 96.282 48.059 42.514 1.00 15.39 223 ALA C N 1
ATOM 7744 C CA . ALA C 1 173 ? 95.289 47.946 41.431 1.00 15.25 223 ALA C CA 1
ATOM 7745 C C . ALA C 1 173 ? 95.741 46.935 40.349 1.00 16.70 223 ALA C C 1
ATOM 7746 O O . ALA C 1 173 ? 94.977 46.076 39.912 1.00 14.09 223 ALA C O 1
ATOM 7748 N N . MET C 1 174 ? 97.004 47.020 39.936 1.00 14.77 224 MET C N 1
ATOM 7749 C CA . MET C 1 174 ? 97.506 46.118 38.905 1.00 15.75 224 MET C CA 1
ATOM 7750 C C . MET C 1 174 ? 97.401 44.665 39.315 1.00 16.56 224 MET C C 1
ATOM 7751 O O . MET C 1 174 ? 97.002 43.802 38.533 1.00 16.15 224 MET C O 1
ATOM 7756 N N . THR C 1 175 ? 97.802 44.379 40.546 1.00 15.34 225 THR C N 1
ATOM 7757 C CA . THR C 1 175 ? 97.905 43.001 40.972 1.00 14.94 225 THR C CA 1
ATOM 7758 C C . THR C 1 175 ? 96.581 42.405 41.470 1.00 15.15 225 THR C C 1
ATOM 7759 O O . THR C 1 175 ? 96.317 41.212 41.250 1.00 15.30 225 THR C O 1
ATOM 7763 N N . TRP C 1 176 ? 95.756 43.197 42.156 1.00 12.64 226 TRP C N 1
ATOM 7764 C CA . TRP C 1 176 ? 94.503 42.653 42.742 1.00 13.25 226 TRP C CA 1
ATOM 7765 C C . TRP C 1 176 ? 93.237 43.356 42.235 1.00 14.85 226 TRP C C 1
ATOM 7766 O O . TRP C 1 176 ? 92.132 43.058 42.668 1.00 15.14 226 TRP C O 1
ATOM 7777 N N . GLY C 1 177 ? 93.390 44.248 41.276 1.00 14.50 227 GLY C N 1
ATOM 7778 C CA . GLY C 1 177 ? 92.245 44.973 40.764 1.00 16.02 227 GLY C CA 1
ATOM 7779 C C . GLY C 1 177 ? 91.619 44.270 39.574 1.00 16.03 227 GLY C C 1
ATOM 7780 O O . GLY C 1 177 ? 92.233 43.423 38.939 1.00 15.03 227 GLY C O 1
ATOM 7781 N N . ASP C 1 178 ? 90.379 44.624 39.273 1.00 14.33 228 ASP C N 1
ATOM 7782 C CA . ASP C 1 178 ? 89.672 44.026 38.153 1.00 16.82 228 ASP C CA 1
ATOM 7783 C C . ASP C 1 178 ? 89.845 44.943 36.928 1.00 19.45 228 ASP C C 1
ATOM 7784 O O . ASP C 1 178 ? 88.890 45.580 36.474 1.00 21.89 228 ASP C O 1
ATOM 7789 N N . LEU C 1 179 ? 91.072 45.027 36.423 1.00 17.48 229 LEU C N 1
ATOM 7790 C CA . LEU C 1 179 ? 91.410 46.033 35.404 1.00 18.06 229 LEU C CA 1
ATOM 7791 C C . LEU C 1 179 ? 91.268 45.536 33.978 1.00 17.14 229 LEU C C 1
ATOM 7792 O O . LEU C 1 179 ? 91.689 44.446 33.661 1.00 21.17 229 LEU C O 1
ATOM 7797 N N . SER C 1 180 ? 90.707 46.359 33.116 1.00 18.40 230 SER C N 1
ATOM 7798 C CA . SER C 1 180 ? 90.752 46.110 31.682 1.00 19.49 230 SER C CA 1
ATOM 7799 C C . SER C 1 180 ? 92.185 46.331 31.205 1.00 19.52 230 SER C C 1
ATOM 7800 O O . SER C 1 180 ? 93.004 46.923 31.936 1.00 16.69 230 SER C O 1
ATOM 7803 N N . ASP C 1 181 ? 92.488 45.901 29.981 1.00 17.09 231 ASP C N 1
ATOM 7804 C CA . ASP C 1 181 ? 93.818 46.074 29.442 1.00 20.57 231 ASP C CA 1
ATOM 7805 C C . ASP C 1 181 ? 94.191 47.567 29.374 1.00 20.82 231 ASP C C 1
ATOM 7806 O O . ASP C 1 181 ? 95.307 47.926 29.727 1.00 20.02 231 ASP C O 1
ATOM 7811 N N . GLU C 1 182 ? 93.246 48.430 28.994 1.00 21.06 232 GLU C N 1
ATOM 7812 C CA . GLU C 1 182 ? 93.540 49.873 28.871 1.00 22.23 232 GLU C CA 1
ATOM 7813 C C . GLU C 1 182 ? 93.737 50.503 30.255 1.00 20.35 232 GLU C C 1
ATOM 7814 O O . GLU C 1 182 ? 94.540 51.407 30.428 1.00 19.54 232 GLU C O 1
ATOM 7820 N N . GLU C 1 183 ? 93.018 50.008 31.254 1.00 16.99 233 GLU C N 1
ATOM 7821 C CA . GLU C 1 183 ? 93.167 50.556 32.597 1.00 17.02 233 GLU C CA 1
ATOM 7822 C C . GLU C 1 183 ? 94.517 50.215 33.220 1.00 15.73 233 GLU C C 1
ATOM 7823 O O . GLU C 1 183 ? 94.981 50.912 34.126 1.00 16.02 233 GLU C O 1
ATOM 7829 N N . GLN C 1 184 ? 95.135 49.142 32.737 1.00 16.69 234 GLN C N 1
ATOM 7830 C CA . GLN C 1 184 ? 96.425 48.714 33.262 1.00 15.62 234 GLN C CA 1
ATOM 7831 C C . GLN C 1 184 ? 97.548 49.664 32.841 1.00 15.52 234 GLN C C 1
ATOM 7832 O O . GLN C 1 184 ? 98.618 49.668 33.445 1.00 17.47 234 GLN C O 1
ATOM 7838 N N . ILE C 1 185 ? 97.311 50.440 31.792 1.00 14.87 235 ILE C N 1
ATOM 7839 C CA . ILE C 1 185 ? 98.381 51.252 31.183 1.00 15.62 235 ILE C CA 1
ATOM 7840 C C . ILE C 1 185 ? 99.001 52.310 32.138 1.00 18.20 235 ILE C C 1
ATOM 7841 O O . ILE C 1 185 ? 100.224 52.316 32.290 1.00 15.32 235 ILE C O 1
ATOM 7846 N N . PRO C 1 186 ? 98.188 53.169 32.806 1.00 14.06 236 PRO C N 1
ATOM 7847 C CA . PRO C 1 186 ? 98.856 54.097 33.738 1.00 13.96 236 PRO C CA 1
ATOM 7848 C C . PRO C 1 186 ? 99.593 53.395 34.858 1.00 14.29 236 PRO C C 1
ATOM 7849 O O . PRO C 1 186 ? 100.674 53.860 35.242 1.00 13.44 236 PRO C O 1
ATOM 7853 N N . HIS C 1 187 ? 99.030 52.297 35.369 1.00 14.13 237 HIS C N 1
ATOM 7854 C CA . HIS C 1 187 ? 99.665 51.549 36.444 1.00 14.79 237 HIS C CA 1
ATOM 7855 C C . HIS C 1 187 ? 100.955 50.877 35.989 1.00 17.48 237 HIS C C 1
ATOM 7856 O O . HIS C 1 187 ? 101.917 50.756 36.763 1.00 15.94 237 HIS C O 1
ATOM 7863 N N . ALA C 1 188 ? 100.991 50.426 34.748 1.00 12.67 238 ALA C N 1
ATOM 7864 C CA . ALA C 1 188 ? 102.198 49.805 34.222 1.00 12.90 238 ALA C CA 1
ATOM 7865 C C . ALA C 1 188 ? 103.348 50.808 34.246 1.00 13.27 238 ALA C C 1
ATOM 7866 O O . ALA C 1 188 ? 104.444 50.461 34.644 1.00 13.30 238 ALA C O 1
ATOM 7868 N N . HIS C 1 189 ? 103.091 52.034 33.787 1.00 13.72 239 HIS C N 1
ATOM 7869 C CA . HIS C 1 189 ? 104.134 53.081 33.787 1.00 19.14 239 HIS C CA 1
ATOM 7870 C C . HIS C 1 189 ? 104.601 53.363 35.217 1.00 19.10 239 HIS C C 1
ATOM 7871 O O . HIS C 1 189 ? 105.787 53.550 35.462 1.00 14.47 239 HIS C O 1
ATOM 7878 N N . ASN C 1 190 ? 103.662 53.412 36.155 1.00 15.13 240 ASN C N 1
ATOM 7879 C CA . ASN C 1 190 ? 104.025 53.664 37.548 1.00 16.92 240 ASN C CA 1
ATOM 7880 C C . ASN C 1 190 ? 104.886 52.535 38.145 1.00 15.52 240 ASN C C 1
ATOM 7881 O O . ASN C 1 190 ? 105.856 52.821 38.866 1.00 16.74 240 ASN C O 1
ATOM 7886 N N . LEU C 1 191 ? 104.546 51.279 37.856 1.00 13.79 241 LEU C N 1
ATOM 7887 C CA . LEU C 1 191 ? 105.344 50.152 38.329 1.00 14.77 241 LEU C CA 1
ATOM 7888 C C . LEU C 1 191 ? 106.754 50.225 37.732 1.00 15.06 241 LEU C C 1
ATOM 7889 O O . LEU C 1 191 ? 107.742 49.958 38.419 1.00 17.07 241 LEU C O 1
ATOM 7894 N N . VAL C 1 192 ? 106.869 50.617 36.473 1.00 14.81 242 VAL C N 1
ATOM 7895 C CA . VAL C 1 192 ? 108.209 50.807 35.873 1.00 16.26 242 VAL C CA 1
ATOM 7896 C C . VAL C 1 192 ? 109.040 51.846 36.666 1.00 20.19 242 VAL C C 1
ATOM 7897 O O . VAL C 1 192 ? 110.229 51.599 36.971 1.00 18.80 242 VAL C O 1
ATOM 7901 N N . GLU C 1 193 ? 108.431 52.991 37.002 1.00 15.00 243 GLU C N 1
ATOM 7902 C CA . GLU C 1 193 ? 109.114 54.025 37.789 1.00 17.65 243 GLU C CA 1
ATOM 7903 C C . GLU C 1 193 ? 109.537 53.545 39.158 1.00 15.61 243 GLU C C 1
ATOM 7904 O O . GLU C 1 193 ? 110.666 53.783 39.584 1.00 17.87 243 GLU C O 1
ATOM 7910 N N . TYR C 1 194 ? 108.604 52.885 39.840 1.00 14.77 244 TYR C N 1
ATOM 7911 C CA . TYR C 1 194 ? 108.794 52.352 41.184 1.00 16.17 244 TYR C CA 1
ATOM 7912 C C . TYR C 1 194 ? 110.033 51.447 41.219 1.00 18.26 244 TYR C C 1
ATOM 7913 O O . TYR C 1 194 ? 110.944 51.630 42.042 1.00 16.08 244 TYR C O 1
ATOM 7922 N N . TRP C 1 195 ? 110.080 50.488 40.297 1.00 17.13 245 TRP C N 1
ATOM 7923 C CA . TRP C 1 195 ? 111.190 49.537 40.241 1.00 16.94 245 TRP C CA 1
ATOM 7924 C C . TRP C 1 195 ? 112.522 50.188 39.907 1.00 20.98 245 TRP C C 1
ATOM 7925 O O . TRP C 1 195 ? 113.553 49.827 40.503 1.00 24.23 245 TRP C O 1
ATOM 7936 N N . GLN C 1 196 ? 112.523 51.139 38.974 1.00 20.54 246 GLN C N 1
ATOM 7937 C CA . GLN C 1 196 ? 113.752 51.857 38.666 1.00 25.09 246 GLN C CA 1
ATOM 7938 C C . GLN C 1 196 ? 114.259 52.614 39.906 1.00 22.96 246 GLN C C 1
ATOM 7939 O O . GLN C 1 196 ? 115.462 52.695 40.126 1.00 22.60 246 GLN C O 1
ATOM 7945 N N . GLU C 1 197 ? 113.355 53.141 40.728 1.00 20.33 247 GLU C N 1
ATOM 7946 C CA . GLU C 1 197 ? 113.783 53.864 41.923 1.00 20.31 247 GLU C CA 1
ATOM 7947 C C . GLU C 1 197 ? 114.368 52.893 42.974 1.00 20.81 247 GLU C C 1
ATOM 7948 O O . GLU C 1 197 ? 115.351 53.212 43.643 1.00 22.59 247 GLU C O 1
ATOM 7954 N N . CYS C 1 198 ? 113.752 51.723 43.121 1.00 17.89 248 CYS C N 1
ATOM 7955 C CA . CYS C 1 198 ? 114.266 50.697 44.018 1.00 20.75 248 CYS C CA 1
ATOM 7956 C C . CYS C 1 198 ? 115.705 50.344 43.671 1.00 21.26 248 CYS C C 1
ATOM 7957 O O . CYS C 1 198 ? 116.563 50.269 44.546 1.00 22.51 248 CYS C O 1
ATOM 7960 N N . GLN C 1 199 ? 115.962 50.131 42.391 1.00 20.62 249 GLN C N 1
ATOM 7961 C CA . GLN C 1 199 ? 117.303 49.811 41.932 1.00 25.08 249 GLN C CA 1
ATOM 7962 C C . GLN C 1 199 ? 118.256 50.981 42.151 1.00 23.66 249 GLN C C 1
ATOM 7963 O O . GLN C 1 199 ? 119.412 50.782 42.538 1.00 22.92 249 GLN C O 1
ATOM 7969 N N . ARG C 1 200 ? 117.757 52.200 41.938 1.00 21.40 250 ARG C N 1
ATOM 7970 C CA . ARG C 1 200 ? 118.590 53.376 42.095 1.00 25.72 250 ARG C CA 1
ATOM 7971 C C . ARG C 1 200 ? 119.051 53.459 43.548 1.00 23.78 250 ARG C C 1
ATOM 7972 O O . ARG C 1 200 ? 120.188 53.789 43.817 1.00 25.31 250 ARG C O 1
ATOM 7980 N N . MET C 1 201 ? 118.165 53.138 44.484 1.00 22.93 251 MET C N 1
ATOM 7981 C CA . MET C 1 201 ? 118.510 53.268 45.895 1.00 29.42 251 MET C CA 1
ATOM 7982 C C . MET C 1 201 ? 119.581 52.284 46.340 1.00 31.00 251 MET C C 1
ATOM 7983 O O . MET C 1 201 ? 120.430 52.639 47.148 1.00 26.13 251 MET C O 1
ATOM 7988 N N . VAL C 1 202 ? 119.540 51.068 45.798 1.00 23.68 252 VAL C N 1
ATOM 7989 C CA . VAL C 1 202 ? 120.562 50.064 46.068 1.00 25.05 252 VAL C CA 1
ATOM 7990 C C . VAL C 1 202 ? 121.889 50.523 45.490 1.00 26.62 252 VAL C C 1
ATOM 7991 O O . VAL C 1 202 ? 122.922 50.468 46.158 1.00 27.39 252 VAL C O 1
ATOM 7995 N N . ALA C 1 203 ? 121.860 51.019 44.256 1.00 26.84 253 ALA C N 1
ATOM 7996 C CA . ALA C 1 203 ? 123.083 51.522 43.631 1.00 28.44 253 ALA C CA 1
ATOM 7997 C C . ALA C 1 203 ? 123.661 52.692 44.432 1.00 31.14 253 ALA C C 1
ATOM 7998 O O . ALA C 1 203 ? 124.860 52.769 44.639 1.00 32.77 253 ALA C O 1
ATOM 8000 N N . ASP C 1 204 ? 122.802 53.600 44.885 1.00 30.29 254 ASP C N 1
ATOM 8001 C CA . ASP C 1 204 ? 123.257 54.733 45.679 1.00 30.36 254 ASP C CA 1
ATOM 8002 C C . ASP C 1 204 ? 123.894 54.305 47.006 1.00 34.96 254 ASP C C 1
ATOM 8003 O O . ASP C 1 204 ? 124.879 54.900 47.460 1.00 33.51 254 ASP C O 1
ATOM 8008 N N . ALA C 1 205 ? 123.338 53.261 47.619 1.00 30.29 255 ALA C N 1
ATOM 8009 C CA . ALA C 1 205 ? 123.880 52.726 48.862 1.00 31.33 255 ALA C CA 1
ATOM 8010 C C . ALA C 1 205 ? 125.243 52.087 48.609 1.00 32.59 255 ALA C C 1
ATOM 8011 O O . ALA C 1 205 ? 126.159 52.231 49.423 1.00 35.37 255 ALA C O 1
ATOM 8013 N N . HIS C 1 206 ? 125.396 51.388 47.487 1.00 31.73 256 HIS C N 1
ATOM 8014 C CA . HIS C 1 206 ? 126.721 50.854 47.132 1.00 33.08 256 HIS C CA 1
ATOM 8015 C C . HIS C 1 206 ? 127.758 51.959 47.018 1.00 38.30 256 HIS C C 1
ATOM 8016 O O . HIS C 1 206 ? 128.915 51.792 47.442 1.00 37.09 256 HIS C O 1
ATOM 8023 N N . ALA C 1 207 ? 127.332 53.096 46.473 1.00 37.68 257 ALA C N 1
ATOM 8024 C CA . ALA C 1 207 ? 128.265 54.174 46.141 1.00 39.18 257 ALA C CA 1
ATOM 8025 C C . ALA C 1 207 ? 128.522 55.117 47.319 1.00 42.07 257 ALA C C 1
ATOM 8026 O O . ALA C 1 207 ? 129.612 55.671 47.436 1.00 48.66 257 ALA C O 1
ATOM 8028 N N . HIS C 1 208 ? 127.551 55.274 48.214 1.00 41.19 258 HIS C N 1
ATOM 8029 C CA . HIS C 1 208 ? 127.678 56.274 49.273 1.00 44.99 258 HIS C CA 1
ATOM 8030 C C . HIS C 1 208 ? 127.287 55.791 50.681 1.00 46.10 258 HIS C C 1
ATOM 8031 O O . HIS C 1 208 ? 127.379 56.555 51.645 1.00 49.26 258 HIS C O 1
ATOM 8038 N N . GLY C 1 209 ? 126.896 54.525 50.811 1.00 41.82 259 GLY C N 1
ATOM 8039 C CA . GLY C 1 209 ? 126.493 53.988 52.098 1.00 42.09 259 GLY C CA 1
ATOM 8040 C C . GLY C 1 209 ? 125.243 54.642 52.681 1.00 40.84 259 GLY C C 1
ATOM 8041 O O . GLY C 1 209 ? 124.274 54.914 51.955 1.00 39.19 259 GLY C O 1
ATOM 8042 N N . GLY C 1 210 ? 125.245 54.866 53.994 1.00 39.81 260 GLY C N 1
ATOM 8043 C CA . GLY C 1 210 ? 124.131 55.529 54.647 1.00 41.29 260 GLY C CA 1
ATOM 8044 C C . GLY C 1 210 ? 123.669 54.912 55.957 1.00 43.39 260 GLY C C 1
ATOM 8045 O O . GLY C 1 210 ? 124.188 53.885 56.401 1.00 42.71 260 GLY C O 1
ATOM 8046 N N . ASP C 1 211 ? 122.695 55.560 56.591 1.00 44.11 261 ASP C N 1
ATOM 8047 C CA . ASP C 1 211 ? 122.130 55.066 57.840 1.00 44.90 261 ASP C CA 1
ATOM 8048 C C . ASP C 1 211 ? 120.643 54.755 57.681 1.00 42.90 261 ASP C C 1
ATOM 8049 O O . ASP C 1 211 ? 119.780 55.519 58.138 1.00 40.82 261 ASP C O 1
ATOM 8054 N N . ASN C 1 212 ? 120.365 53.614 57.049 1.00 38.82 262 ASN C N 1
ATOM 8055 C CA . ASN C 1 212 ? 119.014 53.162 56.770 1.00 34.42 262 ASN C CA 1
ATOM 8056 C C . ASN C 1 212 ? 119.045 51.673 56.426 1.00 32.23 262 ASN C C 1
ATOM 8057 O O . ASN C 1 212 ? 120.121 51.082 56.329 1.00 33.24 262 ASN C O 1
ATOM 8062 N N . LEU C 1 213 ? 117.877 51.083 56.195 1.00 32.08 263 LEU C N 1
ATOM 8063 C CA . LEU C 1 213 ? 117.781 49.650 55.901 1.00 33.40 263 LEU C CA 1
ATOM 8064 C C . LEU C 1 213 ? 118.457 49.250 54.587 1.00 31.20 263 LEU C C 1
ATOM 8065 O O . LEU C 1 213 ? 119.052 48.185 54.498 1.00 29.96 263 LEU C O 1
ATOM 8070 N N . THR C 1 214 ? 118.332 50.088 53.561 1.00 30.04 264 THR C N 1
ATOM 8071 C CA . THR C 1 214 ? 118.940 49.768 52.281 1.00 28.14 264 THR C CA 1
ATOM 8072 C C . THR C 1 214 ? 120.435 49.596 52.478 1.00 29.49 264 THR C C 1
ATOM 8073 O O . THR C 1 214 ? 121.033 48.585 52.082 1.00 27.94 264 THR C O 1
ATOM 8077 N N . ALA C 1 215 ? 121.021 50.566 53.160 1.00 29.70 265 ALA C N 1
ATOM 8078 C CA . ALA C 1 215 ? 122.447 50.566 53.390 1.00 31.60 265 ALA C CA 1
ATOM 8079 C C . ALA C 1 215 ? 122.876 49.398 54.299 1.00 37.80 265 ALA C C 1
ATOM 8080 O O . ALA C 1 215 ? 123.934 48.803 54.078 1.00 33.22 265 ALA C O 1
ATOM 8082 N N . ASP C 1 216 ? 122.039 49.057 55.286 1.00 35.50 266 ASP C N 1
ATOM 8083 C CA . ASP C 1 216 ? 122.286 47.895 56.145 1.00 36.08 266 ASP C CA 1
ATOM 8084 C C . ASP C 1 216 ? 122.311 46.616 55.310 1.00 35.08 266 ASP C C 1
ATOM 8085 O O . ASP C 1 216 ? 123.133 45.730 55.543 1.00 37.07 266 ASP C O 1
ATOM 8090 N N . LEU C 1 217 ? 121.393 46.514 54.356 1.00 32.22 267 LEU C N 1
ATOM 8091 C CA . LEU C 1 217 ? 121.316 45.329 53.504 1.00 30.69 267 LEU C CA 1
ATOM 8092 C C . LEU C 1 217 ? 122.532 45.220 52.588 1.00 33.13 267 LEU C C 1
ATOM 8093 O O . LEU C 1 217 ? 123.071 44.125 52.389 1.00 33.57 267 LEU C O 1
ATOM 8098 N N . VAL C 1 218 ? 122.975 46.343 52.038 1.00 34.28 268 VAL C N 1
ATOM 8099 C CA . VAL C 1 218 ? 124.163 46.328 51.185 1.00 30.23 268 VAL C CA 1
ATOM 8100 C C . VAL C 1 218 ? 125.396 45.975 52.015 1.00 32.33 268 VAL C C 1
ATOM 8101 O O . VAL C 1 218 ? 126.268 45.216 51.568 1.00 32.95 268 VAL C O 1
ATOM 8105 N N . ARG C 1 219 ? 125.458 46.497 53.239 1.00 35.13 269 ARG C N 1
ATOM 8106 C CA . ARG C 1 219 ? 126.575 46.169 54.129 1.00 37.01 269 ARG C CA 1
ATOM 8107 C C . ARG C 1 219 ? 126.574 44.689 54.513 1.00 35.75 269 ARG C C 1
ATOM 8108 O O . ARG C 1 219 ? 127.627 44.095 54.658 1.00 42.42 269 ARG C O 1
ATOM 8116 N N . ALA C 1 220 ? 125.398 44.090 54.676 1.00 38.18 270 ALA C N 1
ATOM 8117 C CA . ALA C 1 220 ? 125.327 42.656 54.957 1.00 35.89 270 ALA C CA 1
ATOM 8118 C C . ALA C 1 220 ? 125.964 41.882 53.806 1.00 34.03 270 ALA C C 1
ATOM 8119 O O . ALA C 1 220 ? 126.777 40.995 54.020 1.00 35.23 270 ALA C O 1
ATOM 8121 N N . GLN C 1 221 ? 125.581 42.233 52.580 1.00 32.46 271 GLN C N 1
ATOM 8122 C CA . GLN C 1 221 ? 126.143 41.609 51.384 1.00 33.30 271 GLN C CA 1
ATOM 8123 C C . GLN C 1 221 ? 127.656 41.783 51.312 1.00 35.83 271 GLN C C 1
ATOM 8124 O O . GLN C 1 221 ? 128.387 40.840 50.983 1.00 34.97 271 GLN C O 1
ATOM 8130 N N . GLN C 1 222 ? 128.115 42.985 51.639 1.00 35.16 272 GLN C N 1
ATOM 8131 C CA . GLN C 1 222 ? 129.531 43.300 51.615 1.00 37.23 272 GLN C CA 1
ATOM 8132 C C . GLN C 1 222 ? 130.269 42.478 52.685 1.00 43.70 272 GLN C C 1
ATOM 8133 O O . GLN C 1 222 ? 131.440 42.156 52.533 1.00 40.72 272 GLN C O 1
ATOM 8139 N N . GLU C 1 223 ? 129.577 42.143 53.770 1.00 41.13 273 GLU C N 1
ATOM 8140 C CA . GLU C 1 223 ? 130.183 41.340 54.829 1.00 42.78 273 GLU C CA 1
ATOM 8141 C C . GLU C 1 223 ? 130.030 39.843 54.588 1.00 41.32 273 GLU C C 1
ATOM 8142 O O . GLU C 1 223 ? 130.423 39.027 55.416 1.00 41.96 273 GLU C O 1
ATOM 8148 N N . GLY C 1 224 ? 129.426 39.479 53.468 1.00 38.47 274 GLY C N 1
ATOM 8149 C CA . GLY C 1 224 ? 129.393 38.087 53.075 1.00 40.48 274 GLY C CA 1
ATOM 8150 C C . GLY C 1 224 ? 128.038 37.408 53.102 1.00 39.18 274 GLY C C 1
ATOM 8151 O O . GLY C 1 224 ? 127.938 36.237 52.754 1.00 36.51 274 GLY C O 1
ATOM 8152 N N . GLN C 1 225 ? 127.000 38.129 53.519 1.00 35.42 275 GLN C N 1
ATOM 8153 C CA . GLN C 1 225 ? 125.657 37.564 53.536 1.00 35.56 275 GLN C CA 1
ATOM 8154 C C . GLN C 1 225 ? 125.187 37.332 52.102 1.00 34.78 275 GLN C C 1
ATOM 8155 O O . GLN C 1 225 ? 125.499 38.105 51.186 1.00 31.73 275 GLN C O 1
ATOM 8161 N N . GLU C 1 226 ? 124.450 36.249 51.912 1.00 32.56 276 GLU C N 1
ATOM 8162 C CA . GLU C 1 226 ? 124.044 35.847 50.582 1.00 33.64 276 GLU C CA 1
ATOM 8163 C C . GLU C 1 226 ? 122.721 36.496 50.174 1.00 29.98 276 GLU C C 1
ATOM 8164 O O . GLU C 1 226 ? 121.632 35.978 50.443 1.00 29.57 276 GLU C O 1
ATOM 8170 N N . ILE C 1 227 ? 122.838 37.645 49.522 1.00 27.76 277 ILE C N 1
ATOM 8171 C CA . ILE C 1 227 ? 121.682 38.352 48.974 1.00 29.07 277 ILE C CA 1
ATOM 8172 C C . ILE C 1 227 ? 122.160 39.287 47.866 1.00 30.72 277 ILE C C 1
ATOM 8173 O O . ILE C 1 227 ? 123.057 40.101 48.072 1.00 26.63 277 ILE C O 1
ATOM 8178 N N . THR C 1 228 ? 121.557 39.144 46.689 1.00 24.60 278 THR C N 1
ATOM 8179 C CA . THR C 1 228 ? 121.997 39.873 45.504 1.00 30.84 278 THR C CA 1
ATOM 8180 C C . THR C 1 228 ? 121.411 41.274 45.452 1.00 29.22 278 THR C C 1
ATOM 8181 O O . THR C 1 228 ? 120.442 41.574 46.160 1.00 22.87 278 THR C O 1
ATOM 8185 N N . ASP C 1 229 ? 121.986 42.125 44.603 1.00 26.89 279 ASP C N 1
ATOM 8186 C CA . ASP C 1 229 ? 121.439 43.468 44.415 1.00 26.22 279 ASP C CA 1
ATOM 8187 C C . ASP C 1 229 ? 119.989 43.417 43.940 1.00 23.06 279 ASP C C 1
ATOM 8188 O O . ASP C 1 229 ? 119.153 44.208 44.373 1.00 22.18 279 ASP C O 1
ATOM 8193 N N . HIS C 1 230 ? 119.690 42.474 43.054 1.00 21.88 280 HIS C N 1
ATOM 8194 C CA . HIS C 1 230 ? 118.334 42.317 42.571 1.00 20.13 280 HIS C CA 1
ATOM 8195 C C . HIS C 1 230 ? 117.428 41.946 43.764 1.00 19.35 280 HIS C C 1
ATOM 8196 O O . HIS C 1 230 ? 116.312 42.444 43.883 1.00 20.52 280 HIS C O 1
ATOM 8203 N N . GLU C 1 231 ? 117.931 41.100 44.650 1.00 19.82 281 GLU C N 1
ATOM 8204 C CA . GLU C 1 231 ? 117.160 40.706 45.832 1.00 24.11 281 GLU C CA 1
ATOM 8205 C C . GLU C 1 231 ? 116.984 41.851 46.863 1.00 19.37 281 GLU C C 1
ATOM 8206 O O . GLU C 1 231 ? 115.905 42.014 47.412 1.00 18.54 281 GLU C O 1
ATOM 8212 N N . ILE C 1 232 ? 118.000 42.682 47.059 1.00 20.45 282 ILE C N 1
ATOM 8213 C CA . ILE C 1 232 ? 117.865 43.848 47.929 1.00 22.39 282 ILE C CA 1
ATOM 8214 C C . ILE C 1 232 ? 116.841 44.831 47.337 1.00 22.37 282 ILE C C 1
ATOM 8215 O O . ILE C 1 232 ? 115.970 45.333 48.047 1.00 21.50 282 ILE C O 1
ATOM 8220 N N . ALA C 1 233 ? 116.951 45.097 46.035 1.00 20.96 283 ALA C N 1
ATOM 8221 C CA . ALA C 1 233 ? 115.993 45.985 45.351 1.00 20.30 283 ALA C CA 1
ATOM 8222 C C . ALA C 1 233 ? 114.584 45.417 45.472 1.00 17.88 283 ALA C C 1
ATOM 8223 O O . ALA C 1 233 ? 113.618 46.145 45.662 1.00 17.83 283 ALA C O 1
ATOM 8225 N N . SER C 1 234 ? 114.475 44.102 45.386 1.00 17.47 284 SER C N 1
ATOM 8226 C CA . SER C 1 234 ? 113.191 43.463 45.535 1.00 16.53 284 SER C CA 1
ATOM 8227 C C . SER C 1 234 ? 112.652 43.609 46.958 1.00 20.58 284 SER C C 1
ATOM 8228 O O . SER C 1 234 ? 111.438 43.768 47.136 1.00 20.25 284 SER C O 1
ATOM 8231 N N . LEU C 1 235 ? 113.535 43.594 47.960 1.00 16.93 285 LEU C N 1
ATOM 8232 C CA . LEU C 1 235 ? 113.119 43.853 49.354 1.00 17.85 285 LEU C CA 1
ATOM 8233 C C . LEU C 1 235 ? 112.572 45.270 49.509 1.00 16.75 285 LEU C C 1
ATOM 8234 O O . LEU C 1 235 ? 111.618 45.490 50.243 1.00 21.80 285 LEU C O 1
ATOM 8239 N N . LEU C 1 236 ? 113.192 46.237 48.847 1.00 17.36 286 LEU C N 1
ATOM 8240 C CA . LEU C 1 236 ? 112.655 47.606 48.832 1.00 19.25 286 LEU C CA 1
ATOM 8241 C C . LEU C 1 236 ? 111.283 47.667 48.151 1.00 18.68 286 LEU C C 1
ATOM 8242 O O . LEU C 1 236 ? 110.378 48.358 48.620 1.00 17.05 286 LEU C O 1
ATOM 8247 N N . TYR C 1 237 ? 111.168 46.984 47.015 1.00 19.23 287 TYR C N 1
ATOM 8248 C CA . TYR C 1 237 ? 109.908 46.881 46.263 1.00 15.58 287 TYR C CA 1
ATOM 8249 C C . TYR C 1 237 ? 108.814 46.343 47.203 1.00 14.90 287 TYR C C 1
ATOM 8250 O O . TYR C 1 237 ? 107.680 46.830 47.213 1.00 14.65 287 TYR C O 1
ATOM 8259 N N . SER C 1 238 ? 109.190 45.381 48.037 1.00 14.79 288 SER C N 1
ATOM 8260 C CA . SER C 1 238 ? 108.287 44.805 49.054 1.00 15.60 288 SER C CA 1
ATOM 8261 C C . SER C 1 238 ? 107.950 45.809 50.181 1.00 17.19 288 SER C C 1
ATOM 8262 O O . SER C 1 238 ? 106.789 46.199 50.395 1.00 19.40 288 SER C O 1
ATOM 8265 N N . LEU C 1 239 ? 108.982 46.242 50.888 1.00 16.16 289 LEU C N 1
ATOM 8266 C CA . LEU C 1 239 ? 108.802 47.073 52.072 1.00 19.75 289 LEU C CA 1
ATOM 8267 C C . LEU C 1 239 ? 108.237 48.476 51.776 1.00 20.68 289 LEU C C 1
ATOM 8268 O O . LEU C 1 239 ? 107.473 48.992 52.570 1.00 22.45 289 LEU C O 1
ATOM 8273 N N . LEU C 1 240 ? 108.577 49.075 50.635 1.00 19.23 290 LEU C N 1
ATOM 8274 C CA . LEU C 1 240 ? 108.065 50.410 50.303 1.00 19.54 290 LEU C CA 1
ATOM 8275 C C . LEU C 1 240 ? 106.616 50.356 49.813 1.00 20.91 290 LEU C C 1
ATOM 8276 O O . LEU C 1 240 ? 106.032 51.388 49.471 1.00 23.08 290 LEU C O 1
ATOM 8281 N N . PHE C 1 241 ? 106.042 49.162 49.805 1.00 17.62 291 PHE C N 1
ATOM 8282 C CA . PHE C 1 241 ? 104.620 48.957 49.503 1.00 18.23 291 PHE C CA 1
ATOM 8283 C C . PHE C 1 241 ? 103.887 48.389 50.708 1.00 18.71 291 PHE C C 1
ATOM 8284 O O . PHE C 1 241 ? 102.983 49.030 51.303 1.00 17.58 291 PHE C O 1
ATOM 8292 N N . ALA C 1 242 ? 104.317 47.198 51.089 1.00 16.90 292 ALA C N 1
ATOM 8293 C CA . ALA C 1 242 ? 103.732 46.491 52.221 1.00 20.00 292 ALA C CA 1
ATOM 8294 C C . ALA C 1 242 ? 103.923 47.265 53.526 1.00 20.92 292 ALA C C 1
ATOM 8295 O O . ALA C 1 242 ? 103.159 47.085 54.463 1.00 23.13 292 ALA C O 1
ATOM 8297 N N . GLY C 1 243 ? 104.948 48.115 53.574 1.00 20.10 293 GLY C N 1
ATOM 8298 C CA . GLY C 1 243 ? 105.306 48.819 54.791 1.00 18.07 293 GLY C CA 1
ATOM 8299 C C . GLY C 1 243 ? 104.476 50.042 55.154 1.00 20.33 293 GLY C C 1
ATOM 8300 O O . GLY C 1 243 ? 104.695 50.596 56.228 1.00 22.79 293 GLY C O 1
ATOM 8301 N N . HIS C 1 244 ? 103.508 50.439 54.324 1.00 19.07 294 HIS C N 1
ATOM 8302 C CA . HIS C 1 244 ? 102.663 51.587 54.644 1.00 22.55 294 HIS C CA 1
ATOM 8303 C C . HIS C 1 244 ? 101.219 51.463 54.162 1.00 23.90 294 HIS C C 1
ATOM 8304 O O . HIS C 1 244 ? 100.319 51.993 54.793 1.00 23.42 294 HIS C O 1
ATOM 8311 N N . GLU C 1 245 ? 100.988 50.817 53.027 1.00 26.27 295 GLU C N 1
ATOM 8312 C CA . GLU C 1 245 ? 99.632 50.737 52.483 1.00 26.70 295 GLU C CA 1
ATOM 8313 C C . GLU C 1 245 ? 98.586 50.161 53.467 1.00 24.02 295 GLU C C 1
ATOM 8314 O O . GLU C 1 245 ? 97.544 50.756 53.716 1.00 24.34 295 GLU C O 1
ATOM 8320 N N . THR C 1 246 ? 98.887 49.015 54.042 1.00 18.15 296 THR C N 1
ATOM 8321 C CA . THR C 1 246 ? 97.960 48.381 54.966 1.00 17.17 296 THR C CA 1
ATOM 8322 C C . THR C 1 246 ? 97.854 49.096 56.329 1.00 15.68 296 THR C C 1
ATOM 8323 O O . THR C 1 246 ? 96.866 48.957 57.023 1.00 16.39 296 THR C O 1
ATOM 8327 N N . THR C 1 247 ? 98.876 49.848 56.715 1.00 15.96 297 THR C N 1
ATOM 8328 C CA . THR C 1 247 ? 98.869 50.543 58.009 1.00 17.38 297 THR C CA 1
ATOM 8329 C C . THR C 1 247 ? 98.059 51.819 57.870 1.00 19.40 297 THR C C 1
ATOM 8330 O O . THR C 1 247 ? 97.348 52.206 58.801 1.00 19.56 297 THR C O 1
ATOM 8334 N N . THR C 1 248 ? 98.173 52.477 56.708 1.00 17.91 298 THR C N 1
ATOM 8335 C CA . THR C 1 248 ? 97.270 53.593 56.391 1.00 20.09 298 THR C CA 1
ATOM 8336 C C . THR C 1 248 ? 95.810 53.121 56.508 1.00 19.03 298 THR C C 1
ATOM 8337 O O . THR C 1 248 ? 94.956 53.774 57.116 1.00 17.82 298 THR C O 1
ATOM 8341 N N . THR C 1 249 ? 95.538 51.966 55.922 1.00 17.14 299 THR C N 1
ATOM 8342 C CA . THR C 1 249 ? 94.211 51.375 56.023 1.00 18.21 299 THR C CA 1
ATOM 8343 C C . THR C 1 249 ? 93.849 51.069 57.467 1.00 18.17 299 THR C C 1
ATOM 8344 O O . THR C 1 249 ? 92.754 51.431 57.936 1.00 17.17 299 THR C O 1
ATOM 8348 N N . LEU C 1 250 ? 94.779 50.442 58.200 1.00 17.01 300 LEU C N 1
ATOM 8349 C CA . LEU C 1 250 ? 94.487 50.099 59.593 1.00 18.65 300 LEU C CA 1
ATOM 8350 C C . LEU C 1 250 ? 94.145 51.321 60.429 1.00 17.78 300 LEU C C 1
ATOM 8351 O O . LEU C 1 250 ? 93.176 51.298 61.176 1.00 18.94 300 LEU C O 1
ATOM 8356 N N . ILE C 1 251 ? 94.947 52.382 60.329 1.00 15.48 301 ILE C N 1
ATOM 8357 C CA . ILE C 1 251 ? 94.684 53.594 61.088 1.00 15.76 301 ILE C CA 1
ATOM 8358 C C . ILE C 1 251 ? 93.319 54.178 60.724 1.00 16.88 301 ILE C C 1
ATOM 8359 O O . ILE C 1 251 ? 92.545 54.633 61.598 1.00 17.30 301 ILE C O 1
ATOM 8364 N N . SER C 1 252 ? 93.034 54.185 59.426 1.00 16.39 302 SER C N 1
ATOM 8365 C CA . SER C 1 252 ? 91.744 54.665 58.941 1.00 20.79 302 SER C CA 1
ATOM 8366 C C . SER C 1 252 ? 90.595 53.889 59.585 1.00 18.81 302 SER C C 1
ATOM 8367 O O . SER C 1 252 ? 89.617 54.491 60.085 1.00 20.32 302 SER C O 1
ATOM 8370 N N . ASN C 1 253 ? 90.715 52.560 59.586 1.00 19.22 303 ASN C N 1
ATOM 8371 C CA . ASN C 1 253 ? 89.664 51.682 60.122 1.00 19.64 303 ASN C CA 1
ATOM 8372 C C . ASN C 1 253 ? 89.513 51.777 61.633 1.00 19.06 303 ASN C C 1
ATOM 8373 O O . ASN C 1 253 ? 88.425 51.584 62.156 1.00 19.35 303 ASN C O 1
ATOM 8378 N N . CYS C 1 254 ? 90.609 52.049 62.331 1.00 19.05 304 CYS C N 1
ATOM 8379 C CA . CYS C 1 254 ? 90.538 52.240 63.775 1.00 21.23 304 CYS C CA 1
ATOM 8380 C C . CYS C 1 254 ? 89.520 53.326 64.109 1.00 21.42 304 CYS C C 1
ATOM 8381 O O . CYS C 1 254 ? 88.674 53.139 64.982 1.00 22.37 304 CYS C O 1
ATOM 8384 N N . PHE C 1 255 ? 89.580 54.439 63.390 1.00 20.81 305 PHE C N 1
ATOM 8385 C CA . PHE C 1 255 ? 88.633 55.519 63.585 1.00 19.41 305 PHE C CA 1
ATOM 8386 C C . PHE C 1 255 ? 87.274 55.224 62.983 1.00 20.39 305 PHE C C 1
ATOM 8387 O O . PHE C 1 255 ? 86.256 55.439 63.632 1.00 23.82 305 PHE C O 1
ATOM 8395 N N . ARG C 1 256 ? 87.249 54.665 61.781 1.00 19.56 306 ARG C N 1
ATOM 8396 C CA . ARG C 1 256 ? 85.991 54.285 61.141 1.00 20.09 306 ARG C CA 1
ATOM 8397 C C . ARG C 1 256 ? 85.159 53.389 62.050 1.00 23.03 306 ARG C C 1
ATOM 8398 O O . ARG C 1 256 ? 83.960 53.620 62.244 1.00 23.56 306 ARG C O 1
ATOM 8406 N N . VAL C 1 257 ? 85.790 52.355 62.592 1.00 21.65 307 VAL C N 1
ATOM 8407 C CA . VAL C 1 257 ? 85.054 51.375 63.372 1.00 23.21 307 VAL C CA 1
ATOM 8408 C C . VAL C 1 257 ? 84.786 51.863 64.790 1.00 23.58 307 VAL C C 1
ATOM 8409 O O . VAL C 1 257 ? 83.663 51.743 65.284 1.00 23.53 307 VAL C O 1
ATOM 8413 N N . LEU C 1 258 ? 85.797 52.424 65.444 1.00 20.10 308 LEU C N 1
ATOM 8414 C CA . LEU C 1 258 ? 85.588 52.835 66.820 1.00 23.55 308 LEU C CA 1
ATOM 8415 C C . LEU C 1 258 ? 84.552 53.951 66.908 1.00 26.00 308 LEU C C 1
ATOM 8416 O O . LEU C 1 258 ? 83.696 53.897 67.774 1.00 26.84 308 LEU C O 1
ATOM 8421 N N . LEU C 1 259 ? 84.579 54.908 65.982 1.00 26.28 309 LEU C N 1
ATOM 8422 C CA . LEU C 1 259 ? 83.607 56.004 65.997 1.00 26.04 309 LEU C CA 1
ATOM 8423 C C . LEU C 1 259 ? 82.188 55.508 65.742 1.00 30.91 309 LEU C C 1
ATOM 8424 O O . LEU C 1 259 ? 81.230 56.214 66.000 1.00 33.66 309 LEU C O 1
ATOM 8429 N N . ASP C 1 260 ? 82.043 54.293 65.233 1.00 34.57 310 ASP C N 1
ATOM 8430 C CA . ASP C 1 260 ? 80.716 53.715 65.034 1.00 37.69 310 ASP C CA 1
ATOM 8431 C C . ASP C 1 260 ? 80.231 52.928 66.259 1.00 38.73 310 ASP C C 1
ATOM 8432 O O . ASP C 1 260 ? 79.104 52.433 66.290 1.00 39.04 310 ASP C O 1
ATOM 8437 N N . HIS C 1 261 ? 81.094 52.806 67.259 1.00 39.06 311 HIS C N 1
ATOM 8438 C CA . HIS C 1 261 ? 80.730 52.182 68.527 1.00 39.44 311 HIS C CA 1
ATOM 8439 C C . HIS C 1 261 ? 81.050 53.111 69.677 1.00 41.58 311 HIS C C 1
ATOM 8440 O O . HIS C 1 261 ? 82.069 52.936 70.344 1.00 44.39 311 HIS C O 1
ATOM 8447 N N . PRO C 1 262 ? 80.194 54.125 69.903 1.00 41.57 312 PRO C N 1
ATOM 8448 C CA . PRO C 1 262 ? 80.446 55.176 70.899 1.00 41.19 312 PRO C CA 1
ATOM 8449 C C . PRO C 1 262 ? 80.763 54.662 72.292 1.00 38.36 312 PRO C C 1
ATOM 8450 O O . PRO C 1 262 ? 81.510 55.315 73.019 1.00 37.59 312 PRO C O 1
ATOM 8454 N N . GLU C 1 263 ? 80.155 53.553 72.692 1.00 35.31 313 GLU C N 1
ATOM 8455 C CA . GLU C 1 263 ? 80.403 53.032 74.023 1.00 36.58 313 GLU C CA 1
ATOM 8456 C C . GLU C 1 263 ? 81.880 52.607 74.139 1.00 35.49 313 GLU C C 1
ATOM 8457 O O . GLU C 1 263 ? 82.520 52.826 75.162 1.00 36.52 313 GLU C O 1
ATOM 8463 N N . GLN C 1 264 ? 82.441 52.097 73.051 1.00 36.61 314 GLN C N 1
ATOM 8464 C CA . GLN C 1 264 ? 83.799 51.555 73.084 1.00 35.82 314 GLN C CA 1
ATOM 8465 C C . GLN C 1 264 ? 84.805 52.674 72.813 1.00 35.24 314 GLN C C 1
ATOM 8466 O O . GLN C 1 264 ? 85.901 52.671 73.380 1.00 31.62 314 GLN C O 1
ATOM 8472 N N . TRP C 1 265 ? 84.401 53.661 72.009 1.00 35.57 315 TRP C N 1
ATOM 8473 C CA . TRP C 1 265 ? 85.186 54.886 71.861 1.00 34.78 315 TRP C CA 1
ATOM 8474 C C . TRP C 1 265 ? 85.282 55.546 73.243 1.00 36.32 315 TRP C C 1
ATOM 8475 O O . TRP C 1 265 ? 86.346 56.021 73.634 1.00 36.98 315 TRP C O 1
ATOM 8486 N N . GLN C 1 266 ? 84.172 55.554 73.982 1.00 35.35 316 GLN C N 1
ATOM 8487 C CA . GLN C 1 266 ? 84.143 56.136 75.318 1.00 36.81 316 GLN C CA 1
ATOM 8488 C C . GLN C 1 266 ? 85.014 55.407 76.321 1.00 34.69 316 GLN C C 1
ATOM 8489 O O . GLN C 1 266 ? 85.671 56.026 77.141 1.00 35.54 316 GLN C O 1
ATOM 8495 N N . ALA C 1 267 ? 85.023 54.087 76.235 1.00 34.78 317 ALA C N 1
ATOM 8496 C CA . ALA C 1 267 ? 85.866 53.264 77.097 1.00 36.79 317 ALA C CA 1
ATOM 8497 C C . ALA C 1 267 ? 87.350 53.591 76.912 1.00 34.69 317 ALA C C 1
ATOM 8498 O O . ALA C 1 267 ? 88.110 53.665 77.878 1.00 33.67 317 ALA C O 1
ATOM 8500 N N . ILE C 1 268 ? 87.753 53.788 75.663 1.00 31.69 318 ILE C N 1
ATOM 8501 C CA . ILE C 1 268 ? 89.133 54.140 75.345 1.00 35.27 318 ILE C CA 1
ATOM 8502 C C . ILE C 1 268 ? 89.527 55.518 75.866 1.00 37.71 318 ILE C C 1
ATOM 8503 O O . ILE C 1 268 ? 90.647 55.719 76.333 1.00 38.22 318 ILE C O 1
ATOM 8508 N N . LEU C 1 269 ? 88.602 56.466 75.764 1.00 39.68 319 LEU C N 1
ATOM 8509 C CA . LEU C 1 269 ? 88.777 57.819 76.303 1.00 38.71 319 LEU C CA 1
ATOM 8510 C C . LEU C 1 269 ? 89.094 57.749 77.790 1.00 42.02 319 LEU C C 1
ATOM 8511 O O . LEU C 1 269 ? 90.038 58.371 78.292 1.00 42.69 319 LEU C O 1
ATOM 8516 N N . GLU C 1 270 ? 88.288 56.957 78.485 1.00 42.36 320 GLU C N 1
ATOM 8517 C CA . GLU C 1 270 ? 88.405 56.806 79.919 1.00 44.17 320 GLU C CA 1
ATOM 8518 C C . GLU C 1 270 ? 89.637 56.017 80.295 1.00 40.74 320 GLU C C 1
ATOM 8519 O O . GLU C 1 270 ? 90.239 56.269 81.329 1.00 41.18 320 GLU C O 1
ATOM 8525 N N . ASN C 1 271 ? 90.042 55.083 79.437 1.00 37.43 321 ASN C N 1
ATOM 8526 C CA . ASN C 1 271 ? 91.174 54.216 79.764 1.00 36.52 321 ASN C CA 1
ATOM 8527 C C . ASN C 1 271 ? 92.012 53.865 78.544 1.00 32.91 321 ASN C C 1
ATOM 8528 O O . ASN C 1 271 ? 91.770 52.850 77.882 1.00 31.52 321 ASN C O 1
ATOM 8533 N N . PRO C 1 272 ? 93.021 54.699 78.257 1.00 32.67 322 PRO C N 1
ATOM 8534 C CA . PRO C 1 272 ? 93.910 54.507 77.105 1.00 30.69 322 PRO C CA 1
ATOM 8535 C C . PRO C 1 272 ? 94.654 53.170 77.117 1.00 30.81 322 PRO C C 1
ATOM 8536 O O . PRO C 1 272 ? 95.161 52.777 76.083 1.00 29.64 322 PRO C O 1
ATOM 8540 N N . LYS C 1 273 ? 94.718 52.474 78.251 1.00 32.42 323 LYS C N 1
ATOM 8541 C CA . LYS C 1 273 ? 95.428 51.196 78.296 1.00 29.06 323 LYS C CA 1
ATOM 8542 C C . LYS C 1 273 ? 94.682 50.137 77.497 1.00 26.72 323 LYS C C 1
ATOM 8543 O O . LYS C 1 273 ? 95.225 49.103 77.177 1.00 26.74 323 LYS C O 1
ATOM 8549 N N . LEU C 1 274 ? 93.431 50.407 77.160 1.00 26.03 324 LEU C N 1
ATOM 8550 C CA . LEU C 1 274 ? 92.635 49.448 76.398 1.00 26.90 324 LEU C CA 1
ATOM 8551 C C . LEU C 1 274 ? 92.932 49.527 74.898 1.00 26.75 324 LEU C C 1
ATOM 8552 O O . LEU C 1 274 ? 92.403 48.735 74.105 1.00 23.11 324 LEU C O 1
ATOM 8557 N N . ILE C 1 275 ? 93.747 50.498 74.508 1.00 25.38 325 ILE C N 1
ATOM 8558 C CA . ILE C 1 275 ? 93.937 50.746 73.085 1.00 24.57 325 ILE C CA 1
ATOM 8559 C C . ILE C 1 275 ? 94.595 49.577 72.336 1.00 20.35 325 ILE C C 1
ATOM 8560 O O . ILE C 1 275 ? 94.115 49.223 71.265 1.00 20.46 325 ILE C O 1
ATOM 8565 N N . PRO C 1 276 ? 95.644 48.940 72.900 1.00 22.91 326 PRO C N 1
ATOM 8566 C CA . PRO C 1 276 ? 96.239 47.821 72.145 1.00 22.36 326 PRO C CA 1
ATOM 8567 C C . PRO C 1 276 ? 95.261 46.674 71.891 1.00 23.64 326 PRO C C 1
ATOM 8568 O O . PRO C 1 276 ? 95.277 46.103 70.795 1.00 21.57 326 PRO C O 1
ATOM 8572 N N . ALA C 1 277 ? 94.415 46.352 72.872 1.00 22.71 327 ALA C N 1
ATOM 8573 C CA . ALA C 1 277 ? 93.425 45.298 72.659 1.00 20.86 327 ALA C CA 1
ATOM 8574 C C . ALA C 1 277 ? 92.399 45.779 71.641 1.00 23.52 327 ALA C C 1
ATOM 8575 O O . ALA C 1 277 ? 91.907 44.989 70.824 1.00 21.57 327 ALA C O 1
ATOM 8577 N N . ALA C 1 278 ? 92.106 47.084 71.641 1.00 21.95 328 ALA C N 1
ATOM 8578 C CA . ALA C 1 278 ? 91.189 47.616 70.645 1.00 19.94 328 ALA C CA 1
ATOM 8579 C C . ALA C 1 278 ? 91.760 47.449 69.230 1.00 20.42 328 ALA C C 1
ATOM 8580 O O . ALA C 1 278 ? 91.039 47.107 68.306 1.00 19.49 328 ALA C O 1
ATOM 8582 N N . VAL C 1 279 ? 93.046 47.719 69.061 1.00 21.81 329 VAL C N 1
ATOM 8583 C CA . VAL C 1 279 ? 93.671 47.549 67.750 1.00 20.44 329 VAL C CA 1
ATOM 8584 C C . VAL C 1 279 ? 93.610 46.060 67.315 1.00 21.28 329 VAL C C 1
ATOM 8585 O O . VAL C 1 279 ? 93.347 45.756 66.148 1.00 14.66 329 VAL C O 1
ATOM 8589 N N . ASP C 1 280 ? 93.826 45.142 68.259 1.00 20.85 330 ASP C N 1
ATOM 8590 C CA . ASP C 1 280 ? 93.662 43.706 67.977 1.00 18.26 330 ASP C CA 1
ATOM 8591 C C . ASP C 1 280 ? 92.288 43.409 67.383 1.00 18.55 330 ASP C C 1
ATOM 8592 O O . ASP C 1 280 ? 92.161 42.665 66.400 1.00 18.11 330 ASP C O 1
ATOM 8597 N N . GLU C 1 281 ? 91.248 43.987 67.979 1.00 17.74 331 GLU C N 1
ATOM 8598 C CA . GLU C 1 281 ? 89.892 43.712 67.530 1.00 19.93 331 GLU C CA 1
ATOM 8599 C C . GLU C 1 281 ? 89.585 44.406 66.192 1.00 19.10 331 GLU C C 1
ATOM 8600 O O . GLU C 1 281 ? 88.850 43.863 65.349 1.00 16.53 331 GLU C O 1
ATOM 8606 N N . VAL C 1 282 ? 90.180 45.575 65.964 1.00 16.99 332 VAL C N 1
ATOM 8607 C CA . VAL C 1 282 ? 90.057 46.207 64.655 1.00 15.07 332 VAL C CA 1
ATOM 8608 C C . VAL C 1 282 ? 90.709 45.314 63.578 1.00 15.71 332 VAL C C 1
ATOM 8609 O O . VAL C 1 282 ? 90.192 45.162 62.461 1.00 13.83 332 VAL C O 1
ATOM 8613 N N . LEU C 1 283 ? 91.839 44.701 63.923 1.00 16.85 333 LEU C N 1
ATOM 8614 C CA . LEU C 1 283 ? 92.511 43.790 62.997 1.00 15.47 333 LEU C CA 1
ATOM 8615 C C . LEU C 1 283 ? 91.661 42.543 62.689 1.00 16.10 333 LEU C C 1
ATOM 8616 O O . LEU C 1 283 ? 91.606 42.062 61.530 1.00 13.01 333 LEU C O 1
ATOM 8621 N N . ARG C 1 284 ? 90.974 42.028 63.707 1.00 16.67 334 ARG C N 1
ATOM 8622 C CA . ARG C 1 284 ? 90.091 40.883 63.495 1.00 17.07 334 ARG C CA 1
ATOM 8623 C C . ARG C 1 284 ? 88.870 41.259 62.646 1.00 15.70 334 ARG C C 1
ATOM 8624 O O . ARG C 1 284 ? 88.529 40.557 61.706 1.00 17.00 334 ARG C O 1
ATOM 8632 N N . TYR C 1 285 ? 88.221 42.358 63.024 1.00 14.29 335 TYR C N 1
ATOM 8633 C CA . TYR C 1 285 ? 86.924 42.777 62.515 1.00 16.92 335 TYR C CA 1
ATOM 8634 C C . TYR C 1 285 ? 87.048 43.551 61.204 1.00 16.50 335 TYR C C 1
ATOM 8635 O O . TYR C 1 285 ? 86.111 43.591 60.425 1.00 17.32 335 TYR C O 1
ATOM 8644 N N . SER C 1 286 ? 88.209 44.175 60.986 1.00 15.95 336 SER C N 1
ATOM 8645 C CA . SER C 1 286 ? 88.407 45.079 59.864 1.00 17.69 336 SER C CA 1
ATOM 8646 C C . SER C 1 286 ? 89.860 45.126 59.384 1.00 17.28 336 SER C C 1
ATOM 8647 O O . SER C 1 286 ? 90.441 46.207 59.284 1.00 16.29 336 SER C O 1
ATOM 8650 N N . GLY C 1 287 ? 90.433 43.956 59.107 1.00 14.32 337 GLY C N 1
ATOM 8651 C CA . GLY C 1 287 ? 91.812 43.844 58.656 1.00 16.06 337 GLY C CA 1
ATOM 8652 C C . GLY C 1 287 ? 92.001 44.535 57.314 1.00 14.66 337 GLY C C 1
ATOM 8653 O O . GLY C 1 287 ? 91.052 44.652 56.570 1.00 14.08 337 GLY C O 1
ATOM 8654 N N . SER C 1 288 ? 93.216 44.978 57.016 1.00 13.99 338 SER C N 1
ATOM 8655 C CA . SER C 1 288 ? 93.486 45.707 55.781 1.00 13.61 338 SER C CA 1
ATOM 8656 C C . SER C 1 288 ? 93.401 44.791 54.580 1.00 12.95 338 SER C C 1
ATOM 8657 O O . SER C 1 288 ? 93.162 45.241 53.481 1.00 13.98 338 SER C O 1
ATOM 8660 N N . ILE C 1 289 ? 93.659 43.510 54.817 1.00 12.31 339 ILE C N 1
ATOM 8661 C CA . ILE C 1 289 ? 93.622 42.477 53.801 1.00 14.70 339 ILE C CA 1
ATOM 8662 C C . ILE C 1 289 ? 92.578 41.440 54.187 1.00 15.97 339 ILE C C 1
ATOM 8663 O O . ILE C 1 289 ? 92.633 40.894 55.296 1.00 17.35 339 ILE C O 1
ATOM 8668 N N . VAL C 1 290 ? 91.613 41.180 53.300 1.00 14.80 340 VAL C N 1
ATOM 8669 C CA . VAL C 1 290 ? 90.578 40.190 53.613 1.00 13.96 340 VAL C CA 1
ATOM 8670 C C . VAL C 1 290 ? 90.784 38.853 52.910 1.00 15.27 340 VAL C C 1
ATOM 8671 O O . VAL C 1 290 ? 90.169 37.867 53.280 1.00 14.50 340 VAL C O 1
ATOM 8675 N N . GLY C 1 291 ? 91.607 38.834 51.860 1.00 14.69 341 GLY C N 1
ATOM 8676 C CA . GLY C 1 291 ? 91.862 37.606 51.134 1.00 16.36 341 GLY C CA 1
ATOM 8677 C C . GLY C 1 291 ? 93.308 37.521 50.649 1.00 14.62 341 GLY C C 1
ATOM 8678 O O . GLY C 1 291 ? 93.884 38.520 50.246 1.00 13.02 341 GLY C O 1
ATOM 8679 N N . TRP C 1 292 ? 93.897 36.332 50.731 1.00 13.47 342 TRP C N 1
ATOM 8680 C CA . TRP C 1 292 ? 95.289 36.145 50.286 1.00 12.30 342 TRP C CA 1
ATOM 8681 C C . TRP C 1 292 ? 95.433 34.786 49.585 1.00 14.69 342 TRP C C 1
ATOM 8682 O O . TRP C 1 292 ? 94.698 33.836 49.890 1.00 15.39 342 TRP C O 1
ATOM 8693 N N . ARG C 1 293 ? 96.394 34.672 48.668 1.00 16.94 343 ARG C N 1
ATOM 8694 C CA . ARG C 1 293 ? 96.427 33.523 47.767 1.00 17.21 343 ARG C CA 1
ATOM 8695 C C . ARG C 1 293 ? 97.500 32.466 48.021 1.00 17.30 343 ARG C C 1
ATOM 8696 O O . ARG C 1 293 ? 98.595 32.760 48.526 1.00 15.55 343 ARG C O 1
ATOM 8704 N N . ARG C 1 294 ? 97.170 31.232 47.630 1.00 14.76 344 ARG C N 1
ATOM 8705 C CA . ARG C 1 294 ? 98.097 30.113 47.670 1.00 17.40 344 ARG C CA 1
ATOM 8706 C C . ARG C 1 294 ? 97.934 29.314 46.367 1.00 18.49 344 ARG C C 1
ATOM 8707 O O . ARG C 1 294 ? 96.937 29.485 45.655 1.00 19.50 344 ARG C O 1
ATOM 8715 N N . LYS C 1 295 ? 98.885 28.435 46.086 1.00 16.67 345 LYS C N 1
ATOM 8716 C CA . LYS C 1 295 ? 98.812 27.549 44.938 1.00 17.24 345 LYS C CA 1
ATOM 8717 C C . LYS C 1 295 ? 99.105 26.118 45.387 1.00 17.50 345 LYS C C 1
ATOM 8718 O O . LYS C 1 295 ? 100.117 25.877 46.042 1.00 16.04 345 LYS C O 1
ATOM 8724 N N . ALA C 1 296 ? 98.234 25.176 45.033 1.00 17.97 346 ALA C N 1
ATOM 8725 C CA . ALA C 1 296 ? 98.451 23.777 45.414 1.00 19.72 346 ALA C CA 1
ATOM 8726 C C . ALA C 1 296 ? 99.641 23.161 44.662 1.00 18.98 346 ALA C C 1
ATOM 8727 O O . ALA C 1 296 ? 99.698 23.194 43.441 1.00 20.18 346 ALA C O 1
ATOM 8729 N N . LEU C 1 297 ? 100.589 22.587 45.395 1.00 21.04 347 LEU C N 1
ATOM 8730 C CA . LEU C 1 297 ? 101.788 22.014 44.761 1.00 22.68 347 LEU C CA 1
ATOM 8731 C C . LEU C 1 297 ? 101.593 20.561 44.372 1.00 23.98 347 LEU C C 1
ATOM 8732 O O . LEU C 1 297 ? 102.411 19.980 43.647 1.00 23.84 347 LEU C O 1
ATOM 8737 N N . LYS C 1 298 ? 100.499 19.980 44.852 1.00 23.95 348 LYS C N 1
ATOM 8738 C CA . LYS C 1 298 ? 100.182 18.587 44.587 1.00 26.86 348 LYS C CA 1
ATOM 8739 C C . LYS C 1 298 ? 98.691 18.408 44.766 1.00 25.07 348 LYS C C 1
ATOM 8740 O O . LYS C 1 298 ? 98.047 19.288 45.324 1.00 22.66 348 LYS C O 1
ATOM 8746 N N . ASP C 1 299 ? 98.137 17.301 44.273 1.00 25.36 349 ASP C N 1
ATOM 8747 C CA . ASP C 1 299 ? 96.737 16.983 44.555 1.00 25.52 349 ASP C CA 1
ATOM 8748 C C . ASP C 1 299 ? 96.567 16.938 46.058 1.00 24.61 349 ASP C C 1
ATOM 8749 O O . ASP C 1 299 ? 97.386 16.358 46.764 1.00 23.94 349 ASP C O 1
ATOM 8754 N N . THR C 1 300 ? 95.542 17.598 46.562 1.00 25.93 350 THR C N 1
ATOM 8755 C CA . THR C 1 300 ? 95.363 17.693 48.013 1.00 25.33 350 THR C CA 1
ATOM 8756 C C . THR C 1 300 ? 93.890 17.947 48.296 1.00 26.03 350 THR C C 1
ATOM 8757 O O . THR C 1 300 ? 93.042 17.745 47.424 1.00 23.27 350 THR C O 1
ATOM 8761 N N . GLU C 1 301 ? 93.587 18.351 49.523 1.00 28.11 351 GLU C N 1
ATOM 8762 C CA . GLU C 1 301 ? 92.224 18.685 49.891 1.00 28.26 351 GLU C CA 1
ATOM 8763 C C . GLU C 1 301 ? 92.231 19.851 50.874 1.00 24.05 351 GLU C C 1
ATOM 8764 O O . GLU C 1 301 ? 93.202 20.044 51.602 1.00 23.61 351 GLU C O 1
ATOM 8770 N N . ILE C 1 302 ? 91.168 20.654 50.857 1.00 21.87 352 ILE C N 1
ATOM 8771 C CA . ILE C 1 302 ? 90.912 21.635 51.926 1.00 19.79 352 ILE C CA 1
ATOM 8772 C C . ILE C 1 302 ? 89.502 21.363 52.426 1.00 22.20 352 ILE C C 1
ATOM 8773 O O . ILE C 1 302 ? 88.571 21.331 51.630 1.00 22.51 352 ILE C O 1
ATOM 8778 N N . GLY C 1 303 ? 89.356 21.081 53.724 1.00 22.98 353 GLY C N 1
ATOM 8779 C CA . GLY C 1 303 ? 88.049 20.782 54.296 1.00 23.42 353 GLY C CA 1
ATOM 8780 C C . GLY C 1 303 ? 87.354 19.643 53.569 1.00 23.70 353 GLY C C 1
ATOM 8781 O O . GLY C 1 303 ? 86.161 19.714 53.333 1.00 26.47 353 GLY C O 1
ATOM 8782 N N . GLY C 1 304 ? 88.114 18.632 53.164 1.00 23.96 354 GLY C N 1
ATOM 8783 C CA . GLY C 1 304 ? 87.576 17.450 52.504 1.00 26.59 354 GLY C CA 1
ATOM 8784 C C . GLY C 1 304 ? 87.301 17.614 51.009 1.00 27.12 354 GLY C C 1
ATOM 8785 O O . GLY C 1 304 ? 86.909 16.659 50.342 1.00 29.34 354 GLY C O 1
ATOM 8786 N N . VAL C 1 305 ? 87.520 18.807 50.470 1.00 22.59 355 VAL C N 1
ATOM 8787 C CA . VAL C 1 305 ? 87.206 19.053 49.066 1.00 24.33 355 VAL C CA 1
ATOM 8788 C C . VAL C 1 305 ? 88.493 18.931 48.252 1.00 23.81 355 VAL C C 1
ATOM 8789 O O . VAL C 1 305 ? 89.505 19.530 48.597 1.00 18.66 355 VAL C O 1
ATOM 8793 N N . ALA C 1 306 ? 88.459 18.093 47.215 1.00 25.33 356 ALA C N 1
ATOM 8794 C CA . ALA C 1 306 ? 89.645 17.784 46.423 1.00 23.44 356 ALA C CA 1
ATOM 8795 C C . ALA C 1 306 ? 90.122 18.971 45.603 1.00 24.61 356 ALA C C 1
ATOM 8796 O O . ALA C 1 306 ? 89.381 19.571 44.811 1.00 27.59 356 ALA C O 1
ATOM 8798 N N . ILE C 1 307 ? 91.404 19.262 45.761 1.00 23.67 357 ILE C N 1
ATOM 8799 C CA . ILE C 1 307 ? 92.046 20.363 45.067 1.00 23.48 357 ILE C CA 1
ATOM 8800 C C . ILE C 1 307 ? 93.176 19.772 44.231 1.00 25.36 357 ILE C C 1
ATOM 8801 O O . ILE C 1 307 ? 93.963 18.943 44.726 1.00 25.58 357 ILE C O 1
ATOM 8806 N N . LYS C 1 308 ? 93.220 20.164 42.958 1.00 21.99 358 LYS C N 1
ATOM 8807 C CA . LYS C 1 308 ? 94.185 19.595 42.029 1.00 23.02 358 LYS C CA 1
ATOM 8808 C C . LYS C 1 308 ? 95.502 20.354 42.093 1.00 22.21 358 LYS C C 1
ATOM 8809 O O . LYS C 1 308 ? 95.521 21.557 42.347 1.00 20.00 358 LYS C O 1
ATOM 8815 N N . GLU C 1 309 ? 96.603 19.645 41.872 1.00 23.08 359 GLU C N 1
ATOM 8816 C CA . GLU C 1 309 ? 97.891 20.305 41.664 1.00 22.26 359 GLU C CA 1
ATOM 8817 C C . GLU C 1 309 ? 97.768 21.484 40.695 1.00 19.27 359 GLU C C 1
ATOM 8818 O O . GLU C 1 309 ? 97.159 21.368 39.636 1.00 19.76 359 GLU C O 1
ATOM 8824 N N . GLY C 1 310 ? 98.300 22.636 41.071 1.00 20.19 360 GLY C N 1
ATOM 8825 C CA . GLY C 1 310 ? 98.270 23.783 40.168 1.00 18.98 360 GLY C CA 1
ATOM 8826 C C . GLY C 1 310 ? 97.077 24.717 40.402 1.00 18.24 360 GLY C C 1
ATOM 8827 O O . GLY C 1 310 ? 97.090 25.850 39.964 1.00 17.19 360 GLY C O 1
ATOM 8828 N N . ASP C 1 311 ? 96.051 24.248 41.102 1.00 17.05 361 ASP C N 1
ATOM 8829 C CA . ASP C 1 311 ? 94.882 25.084 41.415 1.00 16.30 361 ASP C CA 1
ATOM 8830 C C . ASP C 1 311 ? 95.236 26.272 42.304 1.00 20.71 361 ASP C C 1
ATOM 8831 O O . ASP C 1 311 ? 96.059 26.153 43.213 1.00 19.51 361 ASP C O 1
ATOM 8836 N N . GLY C 1 312 ? 94.602 27.414 42.054 1.00 17.99 362 GLY C N 1
ATOM 8837 C CA . GLY C 1 312 ? 94.740 28.561 42.924 1.00 14.23 362 GLY C CA 1
ATOM 8838 C C . GLY C 1 312 ? 93.749 28.516 44.079 1.00 14.76 362 GLY C C 1
ATOM 8839 O O . GLY C 1 312 ? 92.611 28.007 43.951 1.00 13.90 362 GLY C O 1
ATOM 8840 N N . VAL C 1 313 ? 94.175 29.082 45.209 1.00 14.66 363 VAL C N 1
ATOM 8841 C CA . VAL C 1 313 ? 93.376 29.113 46.438 1.00 14.96 363 VAL C CA 1
ATOM 8842 C C . VAL C 1 313 ? 93.322 30.540 47.005 1.00 16.38 363 VAL C C 1
ATOM 8843 O O . VAL C 1 313 ? 94.368 31.192 47.176 1.00 13.81 363 VAL C O 1
ATOM 8847 N N . LEU C 1 314 ? 92.118 31.037 47.273 1.00 14.53 364 LEU C N 1
ATOM 8848 C CA . LEU C 1 314 ? 91.956 32.340 47.918 1.00 13.85 364 LEU C CA 1
ATOM 8849 C C . LEU C 1 314 ? 91.489 32.115 49.369 1.00 16.19 364 LEU C C 1
ATOM 8850 O O . LEU C 1 314 ? 90.351 31.644 49.603 1.00 14.98 364 LEU C O 1
ATOM 8855 N N . LEU C 1 315 ? 92.370 32.420 50.326 1.00 15.59 365 LEU C N 1
ATOM 8856 C CA . LEU C 1 315 ? 92.048 32.292 51.746 1.00 17.64 365 LEU C CA 1
ATOM 8857 C C . LEU C 1 315 ? 91.421 33.593 52.223 1.00 16.58 365 LEU C C 1
ATOM 8858 O O . LEU C 1 315 ? 92.084 34.637 52.253 1.00 16.11 365 LEU C O 1
ATOM 8863 N N . LEU C 1 316 ? 90.143 33.549 52.564 1.00 11.56 366 LEU C N 1
ATOM 8864 C CA . LEU C 1 316 ? 89.481 34.764 52.996 1.00 11.13 366 LEU C CA 1
ATOM 8865 C C . LEU C 1 316 ? 89.633 34.955 54.508 1.00 12.85 366 LEU C C 1
ATOM 8866 O O . LEU C 1 316 ? 88.728 34.617 55.285 1.00 13.88 366 LEU C O 1
ATOM 8871 N N . MET C 1 317 ? 90.765 35.515 54.905 1.00 11.38 367 MET C N 1
ATOM 8872 C CA . MET C 1 317 ? 91.001 35.812 56.314 1.00 13.98 367 MET C CA 1
ATOM 8873 C C . MET C 1 317 ? 89.925 36.694 56.900 1.00 12.61 367 MET C C 1
ATOM 8874 O O . MET C 1 317 ? 89.615 36.573 58.072 1.00 15.66 367 MET C O 1
ATOM 8879 N N . GLY C 1 318 ? 89.354 37.588 56.089 1.00 11.24 368 GLY C N 1
ATOM 8880 C CA . GLY C 1 318 ? 88.282 38.414 56.575 1.00 11.75 368 GLY C CA 1
ATOM 8881 C C . GLY C 1 318 ? 87.103 37.585 57.079 1.00 18.39 368 GLY C C 1
ATOM 8882 O O . GLY C 1 318 ? 86.360 38.006 57.995 1.00 18.47 368 GLY C O 1
ATOM 8883 N N . SER C 1 319 ? 86.910 36.427 56.444 1.00 17.11 369 SER C N 1
ATOM 8884 C CA . SER C 1 319 ? 85.866 35.477 56.842 1.00 16.30 369 SER C CA 1
ATOM 8885 C C . SER C 1 319 ? 86.306 34.593 58.033 1.00 15.69 369 SER C C 1
ATOM 8886 O O . SER C 1 319 ? 85.527 34.404 58.960 1.00 14.87 369 SER C O 1
ATOM 8889 N N . ALA C 1 320 ? 87.537 34.061 57.991 1.00 12.66 370 ALA C N 1
ATOM 8890 C CA . ALA C 1 320 ? 88.054 33.261 59.099 1.00 14.85 370 ALA C CA 1
ATOM 8891 C C . ALA C 1 320 ? 87.843 33.975 60.427 1.00 15.70 370 ALA C C 1
ATOM 8892 O O . ALA C 1 320 ? 87.414 33.386 61.419 1.00 16.61 370 ALA C O 1
ATOM 8894 N N . ASN C 1 321 ? 88.128 35.265 60.401 1.00 16.23 371 ASN C N 1
ATOM 8895 C CA . ASN C 1 321 ? 88.089 36.126 61.568 1.00 14.35 371 ASN C CA 1
ATOM 8896 C C . ASN C 1 321 ? 86.700 36.327 62.152 1.00 17.18 371 ASN C C 1
ATOM 8897 O O . ASN C 1 321 ? 86.569 36.878 63.259 1.00 16.40 371 ASN C O 1
ATOM 8902 N N . ARG C 1 322 ? 85.660 35.928 61.415 1.00 15.46 372 ARG C N 1
ATOM 8903 C CA . ARG C 1 322 ? 84.291 36.082 61.911 1.00 17.29 372 ARG C CA 1
ATOM 8904 C C . ARG C 1 322 ? 83.715 34.701 62.241 1.00 16.80 372 ARG C C 1
ATOM 8905 O O . ARG C 1 322 ? 82.593 34.594 62.727 1.00 17.57 372 ARG C O 1
ATOM 8913 N N . ASP C 1 323 ? 84.500 33.651 61.996 1.00 15.61 373 ASP C N 1
ATOM 8914 C CA . ASP C 1 323 ? 83.992 32.275 62.103 1.00 16.79 373 ASP C CA 1
ATOM 8915 C C . ASP C 1 323 ? 83.487 31.971 63.518 1.00 17.16 373 ASP C C 1
ATOM 8916 O O . ASP C 1 323 ? 84.249 32.029 64.470 1.00 22.52 373 ASP C O 1
ATOM 8921 N N . GLU C 1 324 ? 82.205 31.657 63.647 1.00 18.27 374 GLU C N 1
ATOM 8922 C CA . GLU C 1 324 ? 81.592 31.345 64.956 1.00 21.47 374 GLU C CA 1
ATOM 8923 C C . GLU C 1 324 ? 82.292 30.146 65.652 1.00 23.04 374 GLU C C 1
ATOM 8924 O O . GLU C 1 324 ? 82.205 29.970 66.874 1.00 21.60 374 GLU C O 1
ATOM 8930 N N . ALA C 1 325 ? 82.948 29.301 64.875 1.00 19.22 375 ALA C N 1
ATOM 8931 C CA . ALA C 1 325 ? 83.661 28.182 65.485 1.00 28.90 375 ALA C CA 1
ATOM 8932 C C . ALA C 1 325 ? 84.863 28.646 66.334 1.00 29.84 375 ALA C C 1
ATOM 8933 O O . ALA C 1 325 ? 85.337 27.909 67.191 1.00 30.35 375 ALA C O 1
ATOM 8935 N N . ARG C 1 326 ? 85.360 29.861 66.078 1.00 24.67 376 ARG C N 1
ATOM 8936 C CA . ARG C 1 326 ? 86.548 30.340 66.773 1.00 20.33 376 ARG C CA 1
ATOM 8937 C C . ARG C 1 326 ? 86.269 31.634 67.533 1.00 20.93 376 ARG C C 1
ATOM 8938 O O . ARG C 1 326 ? 86.884 31.889 68.580 1.00 20.72 376 ARG C O 1
ATOM 8946 N N . PHE C 1 327 ? 85.320 32.436 67.035 1.00 19.72 377 PHE C N 1
ATOM 8947 C CA . PHE C 1 327 ? 85.004 33.727 67.644 1.00 20.95 377 PHE C CA 1
ATOM 8948 C C . PHE C 1 327 ? 83.504 33.834 67.985 1.00 24.81 377 PHE C C 1
ATOM 8949 O O . PHE C 1 327 ? 82.666 34.081 67.116 1.00 27.08 377 PHE C O 1
ATOM 8957 N N . GLU C 1 328 ? 83.179 33.695 69.257 1.00 24.17 378 GLU C N 1
ATOM 8958 C CA . GLU C 1 328 ? 81.786 33.764 69.693 1.00 28.10 378 GLU C CA 1
ATOM 8959 C C . GLU C 1 328 ? 81.178 35.138 69.366 1.00 27.32 378 GLU C C 1
ATOM 8960 O O . GLU C 1 328 ? 81.778 36.191 69.643 1.00 26.90 378 GLU C O 1
ATOM 8966 N N . ASN C 1 329 ? 79.990 35.112 68.772 1.00 28.32 379 ASN C N 1
ATOM 8967 C CA . ASN C 1 329 ? 79.317 36.308 68.265 1.00 28.47 379 ASN C CA 1
ATOM 8968 C C . ASN C 1 329 ? 80.262 37.097 67.367 1.00 24.96 379 ASN C C 1
ATOM 8969 O O . ASN C 1 329 ? 80.465 38.299 67.549 1.00 25.97 379 ASN C O 1
ATOM 8974 N N . GLY C 1 330 ? 80.839 36.389 66.404 1.00 21.56 380 GLY C N 1
ATOM 8975 C CA . GLY C 1 330 ? 81.936 36.891 65.592 1.00 21.43 380 GLY C CA 1
ATOM 8976 C C . GLY C 1 330 ? 81.645 38.083 64.707 1.00 22.73 380 GLY C C 1
ATOM 8977 O O . GLY C 1 330 ? 82.589 38.737 64.241 1.00 22.68 380 GLY C O 1
ATOM 8978 N N . GLU C 1 331 ? 80.361 38.347 64.429 1.00 21.55 381 GLU C N 1
ATOM 8979 C CA . GLU C 1 331 ? 80.021 39.495 63.601 1.00 23.07 381 GLU C CA 1
ATOM 8980 C C . GLU C 1 331 ? 79.955 40.777 64.439 1.00 22.96 381 GLU C C 1
ATOM 8981 O O . GLU C 1 331 ? 79.722 41.851 63.894 1.00 24.53 381 GLU C O 1
ATOM 8987 N N . GLU C 1 332 ? 80.161 40.677 65.753 1.00 22.87 382 GLU C N 1
ATOM 8988 C CA . GLU C 1 332 ? 80.094 41.860 66.625 1.00 22.76 382 GLU C CA 1
ATOM 8989 C C . GLU C 1 332 ? 81.474 42.405 66.962 1.00 23.25 382 GLU C C 1
ATOM 8990 O O . GLU C 1 332 ? 82.423 41.648 67.198 1.00 21.65 382 GLU C O 1
ATOM 8996 N N . PHE C 1 333 ? 81.585 43.728 66.968 1.00 22.72 383 PHE C N 1
ATOM 8997 C CA . PHE C 1 333 ? 82.835 44.396 67.330 1.00 23.99 383 PHE C CA 1
ATOM 8998 C C . PHE C 1 333 ? 82.951 44.586 68.854 1.00 22.75 383 PHE C C 1
ATOM 8999 O O . PHE C 1 333 ? 82.131 45.245 69.454 1.00 22.27 383 PHE C O 1
ATOM 9007 N N . ASP C 1 334 ? 83.996 44.034 69.466 1.00 20.53 384 ASP C N 1
ATOM 9008 C CA . ASP C 1 334 ? 84.128 44.088 70.930 1.00 24.69 384 ASP C CA 1
ATOM 9009 C C . ASP C 1 334 ? 85.589 44.183 71.329 1.00 23.08 384 ASP C C 1
ATOM 9010 O O . ASP C 1 334 ? 86.317 43.198 71.234 1.00 21.01 384 ASP C O 1
ATOM 9015 N N . ILE C 1 335 ? 86.021 45.364 71.769 1.00 23.69 385 ILE C N 1
ATOM 9016 C CA . ILE C 1 335 ? 87.454 45.576 72.020 1.00 23.95 385 ILE C CA 1
ATOM 9017 C C . ILE C 1 335 ? 87.962 44.746 73.207 1.00 26.51 385 ILE C C 1
ATOM 9018 O O . ILE C 1 335 ? 89.176 44.623 73.396 1.00 24.48 385 ILE C O 1
ATOM 9023 N N . SER C 1 336 ? 87.045 44.193 74.005 1.00 25.63 386 SER C N 1
ATOM 9024 C CA . SER C 1 336 ? 87.459 43.363 75.137 1.00 27.76 386 SER C CA 1
ATOM 9025 C C . SER C 1 336 ? 87.542 41.870 74.784 1.00 26.66 386 SER C C 1
ATOM 9026 O O . SER C 1 336 ? 87.848 41.058 75.634 1.00 22.56 386 SER C O 1
ATOM 9029 N N . ARG C 1 337 ? 87.261 41.516 73.534 1.00 21.62 387 ARG C N 1
ATOM 9030 C CA . ARG C 1 337 ? 87.286 40.116 73.106 1.00 21.52 387 ARG C CA 1
ATOM 9031 C C . ARG C 1 337 ? 88.630 39.460 73.437 1.00 20.07 387 ARG C C 1
ATOM 9032 O O . ARG C 1 337 ? 89.691 39.909 72.980 1.00 19.57 387 ARG C O 1
ATOM 9040 N N . ALA C 1 338 ? 88.583 38.425 74.261 1.00 20.88 388 ALA C N 1
ATOM 9041 C CA . ALA C 1 338 ? 89.802 37.891 74.863 1.00 20.97 388 ALA C CA 1
ATOM 9042 C C . ALA C 1 338 ? 90.730 37.178 73.874 1.00 19.78 388 ALA C C 1
ATOM 9043 O O . ALA C 1 338 ? 91.953 37.200 74.039 1.00 21.18 388 ALA C O 1
ATOM 9045 N N . ASN C 1 339 ? 90.167 36.568 72.833 1.00 22.25 389 ASN C N 1
ATOM 9046 C CA . ASN C 1 339 ? 90.985 35.821 71.868 1.00 21.99 389 ASN C CA 1
ATOM 9047 C C . ASN C 1 339 ? 91.094 36.538 70.523 1.00 20.87 389 ASN C C 1
ATOM 9048 O O . ASN C 1 339 ? 91.334 35.898 69.489 1.00 19.49 389 ASN C O 1
ATOM 9053 N N . ALA C 1 340 ? 90.945 37.864 70.529 1.00 16.83 390 ALA C N 1
ATOM 9054 C CA . ALA C 1 340 ? 91.008 38.627 69.282 1.00 19.28 390 ALA C CA 1
ATOM 9055 C C . ALA C 1 340 ? 92.321 38.380 68.536 1.00 20.58 390 ALA C C 1
ATOM 9056 O O . ALA C 1 340 ? 92.344 38.346 67.293 1.00 19.88 390 ALA C O 1
ATOM 9058 N N . ARG C 1 341 ? 93.391 38.168 69.294 1.00 17.65 391 ARG C N 1
ATOM 9059 C CA . ARG C 1 341 ? 94.706 37.899 68.716 1.00 18.54 391 ARG C CA 1
ATOM 9060 C C . ARG C 1 341 ? 94.833 36.533 68.018 1.00 18.27 391 ARG C C 1
ATOM 9061 O O . ARG C 1 341 ? 95.887 36.237 67.469 1.00 19.27 391 ARG C O 1
ATOM 9069 N N . GLU C 1 342 ? 93.781 35.717 68.013 1.00 16.40 392 GLU C N 1
ATOM 9070 C CA . GLU C 1 342 ? 93.806 34.518 67.154 1.00 17.62 392 GLU C CA 1
ATOM 9071 C C . GLU C 1 342 ? 93.487 34.861 65.691 1.00 18.47 392 GLU C C 1
ATOM 9072 O O . GLU C 1 342 ? 93.422 33.969 64.825 1.00 19.74 392 GLU C O 1
ATOM 9078 N N . HIS C 1 343 ? 93.259 36.142 65.412 1.00 15.88 393 HIS C N 1
ATOM 9079 C CA . HIS C 1 343 ? 92.866 36.554 64.045 1.00 16.02 393 HIS C CA 1
ATOM 9080 C C . HIS C 1 343 ? 93.990 36.240 63.049 1.00 16.09 393 HIS C C 1
ATOM 9081 O O . HIS C 1 343 ? 95.137 36.036 63.449 1.00 15.83 393 HIS C O 1
ATOM 9088 N N . LEU C 1 344 ? 93.642 36.215 61.765 1.00 15.38 394 LEU C N 1
ATOM 9089 C CA . LEU C 1 344 ? 94.577 35.816 60.713 1.00 15.96 394 LEU C CA 1
ATOM 9090 C C . LEU C 1 344 ? 94.873 36.970 59.769 1.00 17.98 394 LEU C C 1
ATOM 9091 O O . LEU C 1 344 ? 95.313 36.777 58.627 1.00 17.97 394 LEU C O 1
ATOM 9096 N N . SER C 1 345 ? 94.676 38.186 60.255 1.00 13.87 395 SER C N 1
ATOM 9097 C CA . SER C 1 345 ? 94.844 39.328 59.376 1.00 14.70 395 SER C CA 1
ATOM 9098 C C . SER C 1 345 ? 96.312 39.577 59.014 1.00 15.05 395 SER C C 1
ATOM 9099 O O . SER C 1 345 ? 96.572 40.271 58.047 1.00 15.68 395 SER C O 1
ATOM 9102 N N . PHE C 1 346 ? 97.240 38.995 59.783 1.00 14.92 396 PHE C N 1
ATOM 9103 C CA . PHE C 1 346 ? 98.681 39.032 59.502 1.00 14.53 396 PHE C CA 1
ATOM 9104 C C . PHE C 1 346 ? 99.169 37.718 58.926 1.00 15.66 396 PHE C C 1
ATOM 9105 O O . PHE C 1 346 ? 100.379 37.490 58.775 1.00 15.87 396 PHE C O 1
ATOM 9113 N N . GLY C 1 347 ? 98.232 36.838 58.612 1.00 12.75 397 GLY C N 1
ATOM 9114 C CA . GLY C 1 347 ? 98.594 35.500 58.185 1.00 15.31 397 GLY C CA 1
ATOM 9115 C C . GLY C 1 347 ? 98.967 34.569 59.323 1.00 17.65 397 GLY C C 1
ATOM 9116 O O . GLY C 1 347 ? 98.616 34.807 60.495 1.00 14.44 397 GLY C O 1
ATOM 9117 N N . PHE C 1 348 ? 99.694 33.511 58.966 1.00 16.55 398 PHE C N 1
ATOM 9118 C CA . PHE C 1 348 ? 100.147 32.514 59.922 1.00 19.54 398 PHE C CA 1
ATOM 9119 C C . PHE C 1 348 ? 101.177 31.630 59.250 1.00 19.12 398 PHE C C 1
ATOM 9120 O O . PHE C 1 348 ? 101.021 31.258 58.085 1.00 15.59 398 PHE C O 1
ATOM 9128 N N . GLY C 1 349 ? 102.254 31.299 59.956 1.00 19.76 399 GLY C N 1
ATOM 9129 C CA . GLY C 1 349 ? 103.234 30.379 59.399 1.00 14.27 399 GLY C CA 1
ATOM 9130 C C . GLY C 1 349 ? 104.470 31.087 58.869 1.00 18.43 399 GLY C C 1
ATOM 9131 O O . GLY C 1 349 ? 104.859 32.128 59.370 1.00 18.07 399 GLY C O 1
ATOM 9132 N N . ILE C 1 350 ? 105.080 30.536 57.829 1.00 21.36 400 ILE C N 1
ATOM 9133 C CA . ILE C 1 350 ? 106.428 30.985 57.413 1.00 20.10 400 ILE C CA 1
ATOM 9134 C C . ILE C 1 350 ? 106.477 32.370 56.789 1.00 17.59 400 ILE C C 1
ATOM 9135 O O . ILE C 1 350 ? 107.530 33.009 56.800 1.00 17.73 400 ILE C O 1
ATOM 9140 N N . HIS C 1 351 ? 105.349 32.843 56.254 1.00 16.10 401 HIS C N 1
ATOM 9141 C CA . HIS C 1 351 ? 105.291 34.178 55.640 1.00 16.33 401 HIS C CA 1
ATOM 9142 C C . HIS C 1 351 ? 104.643 35.207 56.566 1.00 19.14 401 HIS C C 1
ATOM 9143 O O . HIS C 1 351 ? 104.282 36.297 56.118 1.00 16.77 401 HIS C O 1
ATOM 9150 N N . TYR C 1 352 ? 104.440 34.838 57.834 1.00 18.17 402 TYR C N 1
ATOM 9151 C CA . TYR C 1 352 ? 103.721 35.698 58.783 1.00 17.10 402 TYR C CA 1
ATOM 9152 C C . TYR C 1 352 ? 104.251 37.122 58.748 1.00 18.34 402 TYR C C 1
ATOM 9153 O O . TYR C 1 352 ? 105.461 37.324 58.720 1.00 18.16 402 TYR C O 1
ATOM 9162 N N . CYS C 1 353 ? 103.344 38.101 58.733 1.00 19.21 403 CYS C N 1
ATOM 9163 C CA . CYS C 1 353 ? 103.708 39.511 58.539 1.00 19.48 403 CYS C CA 1
ATOM 9164 C C . CYS C 1 353 ? 104.956 39.953 59.288 1.00 20.51 403 CYS C C 1
ATOM 9165 O O . CYS C 1 353 ? 105.019 39.869 60.499 1.00 19.52 403 CYS C O 1
ATOM 9168 N N . LEU C 1 354 ? 105.922 40.455 58.531 1.00 21.54 404 LEU C N 1
ATOM 9169 C CA . LEU C 1 354 ? 107.185 40.923 59.036 1.00 24.38 404 LEU C CA 1
ATOM 9170 C C . LEU C 1 354 ? 107.034 42.205 59.842 1.00 23.52 404 LEU C C 1
ATOM 9171 O O . LEU C 1 354 ? 107.831 42.472 60.747 1.00 22.85 404 LEU C O 1
ATOM 9176 N N . GLY C 1 355 ? 106.040 43.024 59.504 1.00 19.02 405 GLY C N 1
ATOM 9177 C CA . GLY C 1 355 ? 105.986 44.339 60.118 1.00 21.79 405 GLY C CA 1
ATOM 9178 C C . GLY C 1 355 ? 104.843 44.542 61.090 1.00 20.14 405 GLY C C 1
ATOM 9179 O O . GLY C 1 355 ? 104.520 45.666 61.414 1.00 18.48 405 GLY C O 1
ATOM 9180 N N . ASN C 1 356 ? 104.252 43.449 61.561 1.00 18.06 406 ASN C N 1
ATOM 9181 C CA . ASN C 1 356 ? 103.044 43.527 62.366 1.00 18.20 406 ASN C CA 1
ATOM 9182 C C . ASN C 1 356 ? 103.202 44.420 63.594 1.00 19.07 406 ASN C C 1
ATOM 9183 O O . ASN C 1 356 ? 102.289 45.150 63.939 1.00 18.23 406 ASN C O 1
ATOM 9188 N N . MET C 1 357 ? 104.371 44.369 64.231 1.00 18.00 407 MET C N 1
ATOM 9189 C CA . MET C 1 357 ? 104.607 45.177 65.425 1.00 20.71 407 MET C CA 1
ATOM 9190 C C . MET C 1 357 ? 104.667 46.652 65.072 1.00 21.58 407 MET C C 1
ATOM 9191 O O . MET C 1 357 ? 104.192 47.493 65.823 1.00 20.97 407 MET C O 1
ATOM 9196 N N . LEU C 1 358 ? 105.278 46.972 63.931 1.00 20.46 408 LEU C N 1
ATOM 9197 C CA . LEU C 1 358 ? 105.366 48.352 63.492 1.00 19.39 408 LEU C CA 1
ATOM 9198 C C . LEU C 1 358 ? 103.975 48.909 63.138 1.00 20.73 408 LEU C C 1
ATOM 9199 O O . LEU C 1 358 ? 103.701 50.066 63.384 1.00 20.45 408 LEU C O 1
ATOM 9204 N N . ALA C 1 359 ? 103.114 48.087 62.532 1.00 19.28 409 ALA C N 1
ATOM 9205 C CA . ALA C 1 359 ? 101.742 48.494 62.211 1.00 21.20 409 ALA C CA 1
ATOM 9206 C C . ALA C 1 359 ? 100.938 48.774 63.481 1.00 19.12 409 ALA C C 1
ATOM 9207 O O . ALA C 1 359 ? 100.258 49.797 63.594 1.00 16.37 409 ALA C O 1
ATOM 9209 N N . LYS C 1 360 ? 101.031 47.857 64.435 1.00 18.58 410 LYS C N 1
ATOM 9210 C CA . LYS C 1 360 ? 100.281 47.992 65.681 1.00 21.88 410 LYS C CA 1
ATOM 9211 C C . LYS C 1 360 ? 100.765 49.198 66.476 1.00 20.67 410 LYS C C 1
ATOM 9212 O O . LYS C 1 360 ? 99.953 49.882 67.091 1.00 19.46 410 LYS C O 1
ATOM 9218 N N . LEU C 1 361 ? 102.077 49.449 66.458 1.00 19.77 411 LEU C N 1
ATOM 9219 C CA . LEU C 1 361 ? 102.653 50.612 67.149 1.00 20.86 411 LEU C CA 1
ATOM 9220 C C . LEU C 1 361 ? 102.038 51.896 66.635 1.00 21.46 411 LEU C C 1
ATOM 9221 O O . LEU C 1 361 ? 101.603 52.728 67.414 1.00 24.43 411 LEU C O 1
ATOM 9226 N N . GLN C 1 362 ? 101.977 52.048 65.312 1.00 19.74 412 GLN C N 1
ATOM 9227 C CA . GLN C 1 362 ? 101.473 53.286 64.750 1.00 20.04 412 GLN C CA 1
ATOM 9228 C C . GLN C 1 362 ? 99.969 53.457 64.974 1.00 21.29 412 GLN C C 1
ATOM 9229 O O . GLN C 1 362 ? 99.515 54.551 65.221 1.00 21.00 412 GLN C O 1
ATOM 9235 N N . ALA C 1 363 ? 99.208 52.372 64.900 1.00 18.39 413 ALA C N 1
ATOM 9236 C CA . ALA C 1 363 ? 97.780 52.462 65.171 1.00 18.66 413 ALA C CA 1
ATOM 9237 C C . ALA C 1 363 ? 97.547 52.897 66.622 1.00 18.29 413 ALA C C 1
ATOM 9238 O O . ALA C 1 363 ? 96.697 53.744 66.897 1.00 19.30 413 ALA C O 1
ATOM 9240 N N . LYS C 1 364 ? 98.326 52.333 67.544 1.00 18.37 414 LYS C N 1
ATOM 9241 C CA . LYS C 1 364 ? 98.211 52.658 68.954 1.00 21.14 414 LYS C CA 1
ATOM 9242 C C . LYS C 1 364 ? 98.509 54.131 69.221 1.00 25.04 414 LYS C C 1
ATOM 9243 O O . LYS C 1 364 ? 97.759 54.803 69.930 1.00 24.74 414 LYS C O 1
ATOM 9249 N N . ILE C 1 365 ? 99.604 54.633 68.658 1.00 25.25 415 ILE C N 1
ATOM 9250 C CA . ILE C 1 365 ? 99.983 56.026 68.865 1.00 23.42 415 ILE C CA 1
ATOM 9251 C C . ILE C 1 365 ? 98.903 56.945 68.282 1.00 26.85 415 ILE C C 1
ATOM 9252 O O . ILE C 1 365 ? 98.553 57.973 68.870 1.00 23.37 415 ILE C O 1
ATOM 9257 N N . CYS C 1 366 ? 98.384 56.585 67.108 1.00 21.38 416 CYS C N 1
ATOM 9258 C CA . CYS C 1 366 ? 97.339 57.412 66.500 1.00 22.70 416 CYS C CA 1
ATOM 9259 C C . CYS C 1 366 ? 96.095 57.506 67.389 1.00 22.28 416 CYS C C 1
ATOM 9260 O O . CYS C 1 366 ? 95.555 58.589 67.584 1.00 28.08 416 CYS C O 1
ATOM 9263 N N . LEU C 1 367 ? 95.644 56.372 67.915 1.00 23.69 417 LEU C N 1
ATOM 9264 C CA . LEU C 1 367 ? 94.470 56.348 68.786 1.00 25.75 417 LEU C CA 1
ATOM 9265 C C . LEU C 1 367 ? 94.730 57.088 70.103 1.00 26.50 417 LEU C C 1
ATOM 9266 O O . LEU C 1 367 ? 93.877 57.872 70.569 1.00 25.96 417 LEU C O 1
ATOM 9271 N N . GLU C 1 368 ? 95.918 56.881 70.673 1.00 25.12 418 GLU C N 1
ATOM 9272 C CA . GLU C 1 368 ? 96.287 57.561 71.938 1.00 29.33 418 GLU C CA 1
ATOM 9273 C C . GLU C 1 368 ? 96.202 59.077 71.809 1.00 34.38 418 GLU C C 1
ATOM 9274 O O . GLU C 1 368 ? 95.612 59.746 72.662 1.00 38.22 418 GLU C O 1
ATOM 9280 N N . GLU C 1 369 ? 96.807 59.627 70.763 1.00 25.86 419 GLU C N 1
ATOM 9281 C CA . GLU C 1 369 ? 96.886 61.078 70.632 1.00 29.77 419 GLU C CA 1
ATOM 9282 C C . GLU C 1 369 ? 95.570 61.694 70.156 1.00 27.91 419 GLU C C 1
ATOM 9283 O O . GLU C 1 369 ? 95.191 62.761 70.628 1.00 29.28 419 GLU C O 1
ATOM 9289 N N . VAL C 1 370 ? 94.864 61.024 69.239 1.00 26.72 420 VAL C N 1
ATOM 9290 C CA . VAL C 1 370 ? 93.598 61.574 68.766 1.00 27.35 420 VAL C CA 1
ATOM 9291 C C . VAL C 1 370 ? 92.540 61.537 69.877 1.00 28.13 420 VAL C C 1
ATOM 9292 O O . VAL C 1 370 ? 91.797 62.500 70.051 1.00 31.74 420 VAL C O 1
ATOM 9296 N N . THR C 1 371 ? 92.470 60.453 70.642 1.00 27.40 421 THR C N 1
ATOM 9297 C CA . THR C 1 371 ? 91.507 60.407 71.744 1.00 30.46 421 THR C CA 1
ATOM 9298 C C . THR C 1 371 ? 91.826 61.458 72.792 1.00 32.00 421 THR C C 1
ATOM 9299 O O . THR C 1 371 ? 90.923 62.041 73.380 1.00 31.35 421 THR C O 1
ATOM 9303 N N . ARG C 1 372 ? 93.114 61.720 72.998 1.00 33.23 422 ARG C N 1
ATOM 9304 C CA . ARG C 1 372 ? 93.548 62.726 73.968 1.00 33.01 422 ARG C CA 1
ATOM 9305 C C . ARG C 1 372 ? 93.254 64.132 73.478 1.00 33.57 422 ARG C C 1
ATOM 9306 O O . ARG C 1 372 ? 92.828 64.987 74.259 1.00 34.67 422 ARG C O 1
ATOM 9314 N N . LEU C 1 373 ? 93.534 64.398 72.203 1.00 34.08 423 LEU C N 1
ATOM 9315 C CA . LEU C 1 373 ? 93.410 65.771 71.686 1.00 36.76 423 LEU C CA 1
ATOM 9316 C C . LEU C 1 373 ? 92.006 66.090 71.145 1.00 38.08 423 LEU C C 1
ATOM 9317 O O . LEU C 1 373 ? 91.602 67.245 71.114 1.00 36.16 423 LEU C O 1
ATOM 9322 N N . VAL C 1 374 ? 91.273 65.076 70.689 1.00 36.62 424 VAL C N 1
ATOM 9323 C CA . VAL C 1 374 ? 89.913 65.315 70.177 1.00 36.93 424 VAL C CA 1
ATOM 9324 C C . VAL C 1 374 ? 88.950 64.289 70.751 1.00 36.05 424 VAL C C 1
ATOM 9325 O O . VAL C 1 374 ? 88.466 63.423 70.019 1.00 32.19 424 VAL C O 1
ATOM 9329 N N . PRO C 1 375 ? 88.651 64.384 72.051 1.00 36.23 425 PRO C N 1
ATOM 9330 C CA . PRO C 1 375 ? 87.739 63.365 72.578 1.00 36.13 425 PRO C CA 1
ATOM 9331 C C . PRO C 1 375 ? 86.346 63.440 71.949 1.00 36.03 425 PRO C C 1
ATOM 9332 O O . PRO C 1 375 ? 85.680 62.416 71.895 1.00 35.03 425 PRO C O 1
ATOM 9336 N N . SER C 1 376 ? 85.935 64.607 71.456 1.00 36.96 426 SER C N 1
ATOM 9337 C CA . SER C 1 376 ? 84.588 64.766 70.912 1.00 36.70 426 SER C CA 1
ATOM 9338 C C . SER C 1 376 ? 84.483 64.363 69.441 1.00 35.42 426 SER C C 1
ATOM 9339 O O . SER C 1 376 ? 83.456 64.610 68.802 1.00 37.08 426 SER C O 1
ATOM 9342 N N . LEU C 1 377 ? 85.533 63.749 68.909 1.00 30.31 427 LEU C N 1
ATOM 9343 C CA . LEU C 1 377 ? 85.558 63.317 67.517 1.00 28.55 427 LEU C CA 1
ATOM 9344 C C . LEU C 1 377 ? 84.393 62.386 67.180 1.00 31.53 427 LEU C C 1
ATOM 9345 O O . LEU C 1 377 ? 84.076 61.475 67.950 1.00 28.65 427 LEU C O 1
ATOM 9350 N N . HIS C 1 378 ? 83.769 62.593 66.022 1.00 29.30 428 HIS C N 1
ATOM 9351 C CA . HIS C 1 378 ? 82.744 61.660 65.565 1.00 28.97 428 HIS C CA 1
ATOM 9352 C C . HIS C 1 378 ? 82.562 61.745 64.063 1.00 29.27 428 HIS C C 1
ATOM 9353 O O . HIS C 1 378 ? 83.062 62.679 63.426 1.00 30.25 428 HIS C O 1
ATOM 9360 N N . LEU C 1 379 ? 81.883 60.749 63.498 1.00 29.03 429 LEU C N 1
ATOM 9361 C CA . LEU C 1 379 ? 81.703 60.674 62.052 1.00 30.15 429 LEU C CA 1
ATOM 9362 C C . LEU C 1 379 ? 80.772 61.781 61.607 1.00 31.78 429 LEU C C 1
ATOM 9363 O O . LEU C 1 379 ? 79.836 62.116 62.324 1.00 33.31 429 LEU C O 1
ATOM 9368 N N . VAL C 1 380 ? 81.022 62.354 60.430 1.00 30.49 430 VAL C N 1
ATOM 9369 C CA . VAL C 1 380 ? 80.156 63.398 59.894 1.00 30.69 430 VAL C CA 1
ATOM 9370 C C . VAL C 1 380 ? 78.740 62.865 59.724 1.00 36.05 430 VAL C C 1
ATOM 9371 O O . VAL C 1 380 ? 77.762 63.523 60.103 1.00 37.66 430 VAL C O 1
ATOM 9375 N N . ALA C 1 381 ? 78.629 61.675 59.143 1.00 37.17 431 ALA C N 1
ATOM 9376 C CA . ALA C 1 381 ? 77.318 61.077 58.889 1.00 39.94 431 ALA C CA 1
ATOM 9377 C C . ALA C 1 381 ? 77.459 59.575 58.676 1.00 39.09 431 ALA C C 1
ATOM 9378 O O . ALA C 1 381 ? 78.564 59.089 58.509 1.00 34.99 431 ALA C O 1
ATOM 9380 N N . ASP C 1 382 ? 76.337 58.873 58.551 1.00 45.63 432 ASP C N 1
ATOM 9381 C CA . ASP C 1 382 ? 76.340 57.418 58.551 1.00 47.09 432 ASP C CA 1
ATOM 9382 C C . ASP C 1 382 ? 76.743 56.783 57.212 1.00 44.65 432 ASP C C 1
ATOM 9383 O O . ASP C 1 382 ? 77.444 55.754 57.187 1.00 44.56 432 ASP C O 1
ATOM 9388 N N . LYS C 1 383 ? 76.364 57.383 56.094 1.00 36.29 433 LYS C N 1
ATOM 9389 C CA . LYS C 1 383 ? 76.652 56.720 54.810 1.00 31.39 433 LYS C CA 1
ATOM 9390 C C . LYS C 1 383 ? 77.626 57.531 53.948 1.00 26.97 433 LYS C C 1
ATOM 9391 O O . LYS C 1 383 ? 77.360 57.826 52.797 1.00 27.11 433 LYS C O 1
ATOM 9397 N N . ALA C 1 384 ? 78.748 57.913 54.533 1.00 25.69 434 ALA C N 1
ATOM 9398 C CA . ALA C 1 384 ? 79.680 58.819 53.882 1.00 24.96 434 ALA C CA 1
ATOM 9399 C C . ALA C 1 384 ? 81.032 58.173 53.627 1.00 23.50 434 ALA C C 1
ATOM 9400 O O . ALA C 1 384 ? 82.033 58.880 53.433 1.00 23.90 434 ALA C O 1
ATOM 9402 N N . ILE C 1 385 ? 81.101 56.846 53.725 1.00 20.83 435 ILE C N 1
ATOM 9403 C CA . ILE C 1 385 ? 82.382 56.147 53.512 1.00 19.76 435 ILE C CA 1
ATOM 9404 C C . ILE C 1 385 ? 82.302 55.076 52.417 1.00 21.58 435 ILE C C 1
ATOM 9405 O O . ILE C 1 385 ? 81.479 54.178 52.482 1.00 20.55 435 ILE C O 1
ATOM 9410 N N . GLY C 1 386 ? 83.166 55.181 51.404 1.00 20.64 436 GLY C N 1
ATOM 9411 C CA . GLY C 1 386 ? 83.184 54.205 50.330 1.00 17.94 436 GLY C CA 1
ATOM 9412 C C . GLY C 1 386 ? 84.458 53.400 50.395 1.00 17.28 436 GLY C C 1
ATOM 9413 O O . GLY C 1 386 ? 85.427 53.832 51.020 1.00 16.30 436 GLY C O 1
ATOM 9414 N N . PHE C 1 387 ? 84.457 52.225 49.763 1.00 16.28 437 PHE C N 1
ATOM 9415 C CA . PHE C 1 387 ? 85.622 51.352 49.739 1.00 15.68 437 PHE C CA 1
ATOM 9416 C C . PHE C 1 387 ? 86.029 51.098 48.294 1.00 17.56 437 PHE C C 1
ATOM 9417 O O . PHE C 1 387 ? 85.167 50.919 47.434 1.00 17.07 437 PHE C O 1
ATOM 9425 N N . ARG C 1 388 ? 87.331 51.107 48.029 1.00 16.52 438 ARG C N 1
ATOM 9426 C CA . ARG C 1 388 ? 87.814 50.842 46.688 1.00 20.44 438 ARG C CA 1
ATOM 9427 C C . ARG C 1 388 ? 87.655 49.359 46.308 1.00 18.57 438 ARG C C 1
ATOM 9428 O O . ARG C 1 388 ? 87.864 48.475 47.137 1.00 14.41 438 ARG C O 1
ATOM 9436 N N . GLU C 1 389 ? 87.313 49.077 45.048 1.00 15.14 439 GLU C N 1
ATOM 9437 C CA . GLU C 1 389 ? 87.198 47.692 44.639 1.00 15.11 439 GLU C CA 1
ATOM 9438 C C . GLU C 1 389 ? 88.566 47.023 44.443 1.00 16.27 439 GLU C C 1
ATOM 9439 O O . GLU C 1 389 ? 89.477 47.602 43.846 1.00 14.47 439 GLU C O 1
ATOM 9445 N N . ASN C 1 390 ? 88.694 45.799 44.954 1.00 14.02 440 ASN C N 1
ATOM 9446 C CA . ASN C 1 390 ? 89.971 45.102 44.964 1.00 13.49 440 ASN C CA 1
ATOM 9447 C C . ASN C 1 390 ? 89.670 43.698 45.423 1.00 15.92 440 ASN C C 1
ATOM 9448 O O . ASN C 1 390 ? 88.692 43.486 46.157 1.00 13.69 440 ASN C O 1
ATOM 9453 N N . LEU C 1 391 ? 90.496 42.733 45.040 1.00 14.98 441 LEU C N 1
ATOM 9454 C CA . LEU C 1 391 ? 90.240 41.359 45.484 1.00 14.48 441 LEU C CA 1
ATOM 9455 C C . LEU C 1 391 ? 90.636 41.122 46.941 1.00 13.25 441 LEU C C 1
ATOM 9456 O O . LEU C 1 391 ? 90.018 40.304 47.646 1.00 15.03 441 LEU C O 1
ATOM 9461 N N . SER C 1 392 ? 91.690 41.802 47.370 1.00 12.71 442 SER C N 1
ATOM 9462 C CA . SER C 1 392 ? 92.361 41.436 48.616 1.00 15.64 442 SER C CA 1
ATOM 9463 C C . SER C 1 392 ? 92.409 42.547 49.632 1.00 15.15 442 SER C C 1
ATOM 9464 O O . SER C 1 392 ? 92.279 42.279 50.821 1.00 16.96 442 SER C O 1
ATOM 9467 N N . PHE C 1 393 ? 92.605 43.780 49.160 1.00 14.78 443 PHE C N 1
ATOM 9468 C CA . PHE C 1 393 ? 92.806 44.933 50.035 1.00 15.67 443 PHE C CA 1
ATOM 9469 C C . PHE C 1 393 ? 91.473 45.666 50.260 1.00 17.30 443 PHE C C 1
ATOM 9470 O O . PHE C 1 393 ? 90.807 46.044 49.305 1.00 13.47 443 PHE C O 1
ATOM 9478 N N . ARG C 1 394 ? 91.110 45.870 51.529 1.00 16.58 444 ARG C N 1
ATOM 9479 C CA . ARG C 1 394 ? 89.832 46.536 51.852 1.00 16.60 444 ARG C CA 1
ATOM 9480 C C . ARG C 1 394 ? 90.083 47.959 52.373 1.00 18.89 444 ARG C C 1
ATOM 9481 O O . ARG C 1 394 ? 90.346 48.162 53.554 1.00 16.11 444 ARG C O 1
ATOM 9489 N N . VAL C 1 395 ? 89.984 48.934 51.476 1.00 18.91 445 VAL C N 1
ATOM 9490 C CA . VAL C 1 395 ? 90.456 50.286 51.764 1.00 18.59 445 VAL C CA 1
ATOM 9491 C C . VAL C 1 395 ? 89.330 51.330 51.751 1.00 17.38 445 VAL C C 1
ATOM 9492 O O . VAL C 1 395 ? 88.799 51.646 50.694 1.00 15.35 445 VAL C O 1
ATOM 9496 N N . PRO C 1 396 ? 88.999 51.899 52.929 1.00 13.57 446 PRO C N 1
ATOM 9497 C CA . PRO C 1 396 ? 88.042 53.007 52.947 1.00 15.34 446 PRO C CA 1
ATOM 9498 C C . PRO C 1 396 ? 88.712 54.228 52.329 1.00 19.49 446 PRO C C 1
ATOM 9499 O O . PRO C 1 396 ? 89.813 54.604 52.730 1.00 19.28 446 PRO C O 1
ATOM 9503 N N . THR C 1 397 ? 88.057 54.877 51.373 1.00 18.63 447 THR C N 1
ATOM 9504 C CA . THR C 1 397 ? 88.743 55.947 50.655 1.00 17.92 447 THR C CA 1
ATOM 9505 C C . THR C 1 397 ? 88.778 57.261 51.466 1.00 19.15 447 THR C C 1
ATOM 9506 O O . THR C 1 397 ? 89.589 58.127 51.200 1.00 19.15 447 THR C O 1
ATOM 9510 N N . SER C 1 398 ? 87.902 57.391 52.452 1.00 20.03 448 SER C N 1
ATOM 9511 C CA . SER C 1 398 ? 87.916 58.542 53.357 1.00 21.41 448 SER C CA 1
ATOM 9512 C C . SER C 1 398 ? 87.263 58.147 54.673 1.00 22.00 448 SER C C 1
ATOM 9513 O O . SER C 1 398 ? 86.537 57.147 54.736 1.00 21.47 448 SER C O 1
ATOM 9516 N N . VAL C 1 399 ? 87.542 58.906 55.732 1.00 18.71 449 VAL C N 1
ATOM 9517 C CA . VAL C 1 399 ? 86.787 58.764 56.971 1.00 23.34 449 VAL C CA 1
ATOM 9518 C C . VAL C 1 399 ? 86.400 60.157 57.475 1.00 25.70 449 VAL C C 1
ATOM 9519 O O . VAL C 1 399 ? 87.097 60.740 58.311 1.00 24.20 449 VAL C O 1
ATOM 9523 N N . PRO C 1 400 ? 85.279 60.707 56.949 1.00 24.63 450 PRO C N 1
ATOM 9524 C CA . PRO C 1 400 ? 84.870 62.074 57.288 1.00 23.34 450 PRO C CA 1
ATOM 9525 C C . PRO C 1 400 ? 84.511 62.206 58.749 1.00 24.43 450 PRO C C 1
ATOM 9526 O O . PRO C 1 400 ? 83.689 61.452 59.247 1.00 25.75 450 PRO C O 1
ATOM 9530 N N . VAL C 1 401 ? 85.127 63.165 59.423 1.00 23.29 451 VAL C N 1
ATOM 9531 C CA . VAL C 1 401 ? 84.905 63.364 60.836 1.00 24.15 451 VAL C CA 1
ATOM 9532 C C . VAL C 1 401 ? 84.692 64.831 61.157 1.00 28.82 451 VAL C C 1
ATOM 9533 O O . VAL C 1 401 ? 84.993 65.725 60.351 1.00 28.66 451 VAL C O 1
ATOM 9537 N N . THR C 1 402 ? 84.113 65.064 62.322 1.00 29.59 452 THR C N 1
ATOM 9538 C CA . THR C 1 402 ? 83.955 66.412 62.826 1.00 32.32 452 THR C CA 1
ATOM 9539 C C . THR C 1 402 ? 84.166 66.377 64.352 1.00 31.52 452 THR C C 1
ATOM 9540 O O . THR C 1 402 ? 84.399 65.303 64.932 1.00 29.64 452 THR C O 1
ATOM 9544 N N . TRP C 1 403 ? 84.153 67.542 64.985 1.00 31.91 453 TRP C N 1
ATOM 9545 C CA . TRP C 1 403 ? 84.423 67.629 66.423 1.00 34.19 453 TRP C CA 1
ATOM 9546 C C . TRP C 1 403 ? 83.775 68.888 67.018 1.00 39.93 453 TRP C C 1
ATOM 9547 O O . TRP C 1 403 ? 83.221 69.700 66.285 1.00 39.95 453 TRP C O 1
ATOM 9558 N N . ASN C 1 404 ? 83.855 69.046 68.338 1.00 45.10 454 ASN C N 1
ATOM 9559 C CA . ASN C 1 404 ? 83.255 70.196 69.020 1.00 54.39 454 ASN C CA 1
ATOM 9560 C C . ASN C 1 404 ? 84.194 71.391 69.108 1.00 63.48 454 ASN C C 1
ATOM 9561 O O . ASN C 1 404 ? 85.223 71.323 69.777 1.00 65.57 454 ASN C O 1
ATOM 9566 N N . ALA C 1 405 ? 83.848 72.446 68.372 1.00 73.13 455 ALA C N 1
ATOM 9567 C CA . ALA C 1 405 ? 84.458 73.779 68.456 1.00 77.81 455 ALA C CA 1
ATOM 9568 C C . ALA C 1 405 ? 85.156 74.077 69.783 1.00 82.45 455 ALA C C 1
ATOM 9569 O O . ALA C 1 405 ? 86.357 74.349 69.822 1.00 85.02 455 ALA C O 1
ATOM 9572 N N . HIS D 1 3 ? 74.948 77.664 19.340 1.00 30.51 53 HIS D N 1
ATOM 9573 C CA . HIS D 1 3 ? 76.122 77.908 18.488 1.00 27.81 53 HIS D CA 1
ATOM 9574 C C . HIS D 1 3 ? 75.886 77.347 17.090 1.00 28.33 53 HIS D C 1
ATOM 9575 O O . HIS D 1 3 ? 76.816 76.923 16.411 1.00 31.73 53 HIS D O 1
ATOM 9582 N N . HIS D 1 4 ? 74.626 77.385 16.667 1.00 29.97 54 HIS D N 1
ATOM 9583 C CA . HIS D 1 4 ? 74.204 77.042 15.313 1.00 31.96 54 HIS D CA 1
ATOM 9584 C C . HIS D 1 4 ? 74.483 75.600 14.933 1.00 31.08 54 HIS D C 1
ATOM 9585 O O . HIS D 1 4 ? 74.662 75.286 13.758 1.00 31.63 54 HIS D O 1
ATOM 9592 N N . GLY D 1 5 ? 74.524 74.724 15.920 1.00 29.04 55 GLY D N 1
ATOM 9593 C CA . GLY D 1 5 ? 74.699 73.317 15.639 1.00 28.35 55 GLY D CA 1
ATOM 9594 C C . GLY D 1 5 ? 76.158 72.911 15.614 1.00 28.96 55 GLY D C 1
ATOM 9595 O O . GLY D 1 5 ? 76.474 71.752 15.435 1.00 29.94 55 GLY D O 1
ATOM 9596 N N . TYR D 1 6 ? 77.059 73.874 15.753 1.00 29.63 56 TYR D N 1
ATOM 9597 C CA . TYR D 1 6 ? 78.488 73.565 15.771 1.00 27.47 56 TYR D CA 1
ATOM 9598 C C . TYR D 1 6 ? 78.862 72.871 17.081 1.00 25.59 56 TYR D C 1
ATOM 9599 O O . TYR D 1 6 ? 78.633 73.417 18.145 1.00 26.90 56 TYR D O 1
ATOM 9608 N N . GLN D 1 7 ? 79.424 71.668 16.987 1.00 23.67 57 GLN D N 1
ATOM 9609 C CA . GLN D 1 7 ? 79.927 70.929 18.140 1.00 26.64 57 GLN D CA 1
ATOM 9610 C C . GLN D 1 7 ? 81.401 70.710 17.880 1.00 24.67 57 GLN D C 1
ATOM 9611 O O . GLN D 1 7 ? 81.776 69.877 17.043 1.00 24.69 57 GLN D O 1
ATOM 9617 N N . PRO D 1 8 ? 82.237 71.471 18.593 1.00 22.60 58 PRO D N 1
ATOM 9618 C CA . PRO D 1 8 ? 83.658 71.682 18.287 1.00 21.43 58 PRO D CA 1
ATOM 9619 C C . PRO D 1 8 ? 84.450 70.386 18.108 1.00 22.97 58 PRO D C 1
ATOM 9620 O O . PRO D 1 8 ? 85.356 70.391 17.269 1.00 21.63 58 PRO D O 1
ATOM 9624 N N . PHE D 1 9 ? 84.136 69.318 18.849 1.00 19.47 59 PHE D N 1
ATOM 9625 C CA . PHE D 1 9 ? 84.945 68.097 18.721 1.00 20.60 59 PHE D CA 1
ATOM 9626 C C . PHE D 1 9 ? 84.276 66.969 17.915 1.00 22.01 59 PHE D C 1
ATOM 9627 O O . PHE D 1 9 ? 84.870 65.898 17.732 1.00 18.18 59 PHE D O 1
ATOM 9635 N N . ASP D 1 10 ? 83.046 67.197 17.459 1.00 22.58 60 ASP D N 1
ATOM 9636 C CA . ASP D 1 10 ? 82.321 66.165 16.725 1.00 23.22 60 ASP D CA 1
ATOM 9637 C C . ASP D 1 10 ? 82.742 66.217 15.276 1.00 24.94 60 ASP D C 1
ATOM 9638 O O . ASP D 1 10 ? 82.399 67.158 14.551 1.00 26.06 60 ASP D O 1
ATOM 9643 N N . MET D 1 11 ? 83.502 65.206 14.862 1.00 24.30 61 MET D N 1
ATOM 9644 C CA . MET D 1 11 ? 84.096 65.179 13.527 1.00 24.62 61 MET D CA 1
ATOM 9645 C C . MET D 1 11 ? 83.294 64.352 12.531 1.00 25.31 61 MET D C 1
ATOM 9646 O O . MET D 1 11 ? 83.760 64.141 11.407 1.00 26.72 61 MET D O 1
ATOM 9651 N N . HIS D 1 12 ? 82.126 63.850 12.925 1.00 23.64 62 HIS D N 1
ATOM 9652 C CA . HIS D 1 12 ? 81.452 62.893 12.041 1.00 25.38 62 HIS D CA 1
ATOM 9653 C C . HIS D 1 12 ? 80.871 63.576 10.810 1.00 28.12 62 HIS D C 1
ATOM 9654 O O . HIS D 1 12 ? 81.048 63.073 9.706 1.00 27.65 62 HIS D O 1
ATOM 9661 N N . ASN D 1 13 ? 80.224 64.729 10.978 1.00 30.67 63 ASN D N 1
ATOM 9662 C CA . ASN D 1 13 ? 79.639 65.456 9.833 1.00 30.57 63 ASN D CA 1
ATOM 9663 C C . ASN D 1 13 ? 79.391 66.908 10.174 1.00 29.94 63 ASN D C 1
ATOM 9664 O O . ASN D 1 13 ? 78.267 67.302 10.440 1.00 31.73 63 ASN D O 1
ATOM 9669 N N . PRO D 1 14 ? 80.458 67.709 10.202 1.00 28.66 64 PRO D N 1
ATOM 9670 C CA . PRO D 1 14 ? 80.336 69.083 10.673 1.00 28.12 64 PRO D CA 1
ATOM 9671 C C . PRO D 1 14 ? 79.826 70.056 9.625 1.00 29.34 64 PRO D C 1
ATOM 9672 O O . PRO D 1 14 ? 79.540 71.179 9.988 1.00 32.34 64 PRO D O 1
ATOM 9676 N N . PHE D 1 15 ? 79.703 69.639 8.368 1.00 30.30 65 PHE D N 1
ATOM 9677 C CA . PHE D 1 15 ? 79.454 70.568 7.262 1.00 30.02 65 PHE D CA 1
ATOM 9678 C C . PHE D 1 15 ? 78.092 71.283 7.295 1.00 33.34 65 PHE D C 1
ATOM 9679 O O . PHE D 1 15 ? 78.015 72.458 6.931 1.00 32.89 65 PHE D O 1
ATOM 9687 N N . PRO D 1 16 ? 77.018 70.601 7.745 1.00 35.11 66 PRO D N 1
ATOM 9688 C CA . PRO D 1 16 ? 75.779 71.367 7.909 1.00 36.53 66 PRO D CA 1
ATOM 9689 C C . PRO D 1 16 ? 75.922 72.516 8.906 1.00 34.78 66 PRO D C 1
ATOM 9690 O O . PRO D 1 16 ? 75.402 73.601 8.666 1.00 32.20 66 PRO D O 1
ATOM 9694 N N . ALA D 1 17 ? 76.643 72.290 10.001 1.00 32.22 67 ALA D N 1
ATOM 9695 C CA . ALA D 1 17 ? 76.868 73.362 10.964 1.00 30.44 67 ALA D CA 1
ATOM 9696 C C . ALA D 1 17 ? 77.722 74.449 10.342 1.00 28.84 67 ALA D C 1
ATOM 9697 O O . ALA D 1 17 ? 77.466 75.620 10.569 1.00 29.90 67 ALA D O 1
ATOM 9699 N N . TYR D 1 18 ? 78.750 74.059 9.579 1.00 28.23 68 TYR D N 1
ATOM 9700 C CA . TYR D 1 18 ? 79.585 75.033 8.854 1.00 30.98 68 TYR D CA 1
ATOM 9701 C C . TYR D 1 18 ? 78.712 75.921 7.966 1.00 33.63 68 TYR D C 1
ATOM 9702 O O . TYR D 1 18 ? 78.927 77.127 7.871 1.00 30.96 68 TYR D O 1
ATOM 9711 N N . LYS D 1 19 ? 77.769 75.298 7.269 1.00 31.56 69 LYS D N 1
ATOM 9712 C CA . LYS D 1 19 ? 76.908 76.029 6.341 1.00 33.58 69 LYS D CA 1
ATOM 9713 C C . LYS D 1 19 ? 76.054 77.051 7.072 1.00 36.32 69 LYS D C 1
ATOM 9714 O O . LYS D 1 19 ? 75.916 78.189 6.625 1.00 37.18 69 LYS D O 1
ATOM 9720 N N . GLU D 1 20 ? 75.489 76.635 8.204 1.00 35.70 70 GLU D N 1
ATOM 9721 C CA . GLU D 1 20 ? 74.657 77.511 9.029 1.00 37.91 70 GLU D CA 1
ATOM 9722 C C . GLU D 1 20 ? 75.462 78.684 9.582 1.00 38.01 70 GLU D C 1
ATOM 9723 O O . GLU D 1 20 ? 74.985 79.821 9.619 1.00 35.37 70 GLU D O 1
ATOM 9729 N N . LEU D 1 21 ? 76.678 78.384 10.034 1.00 34.53 71 LEU D N 1
ATOM 9730 C CA . LEU D 1 21 ? 77.603 79.382 10.546 1.00 34.71 71 LEU D CA 1
ATOM 9731 C C . LEU D 1 21 ? 77.954 80.416 9.480 1.00 33.73 71 LEU D C 1
ATOM 9732 O O . LEU D 1 21 ? 77.925 81.607 9.757 1.00 34.42 71 LEU D O 1
ATOM 9737 N N . ARG D 1 22 ? 78.288 79.971 8.266 1.00 33.06 72 ARG D N 1
ATOM 9738 C CA . ARG D 1 22 ? 78.620 80.906 7.182 1.00 39.09 72 ARG D CA 1
ATOM 9739 C C . ARG D 1 22 ? 77.488 81.939 6.919 1.00 39.31 72 ARG D C 1
ATOM 9740 O O . ARG D 1 22 ? 77.742 83.111 6.615 1.00 37.32 72 ARG D O 1
ATOM 9748 N N . GLN D 1 23 ? 76.246 81.503 7.059 1.00 37.68 73 GLN D N 1
ATOM 9749 C CA . GLN D 1 23 ? 75.126 82.381 6.772 1.00 40.95 73 GLN D CA 1
ATOM 9750 C C . GLN D 1 23 ? 74.677 83.196 8.004 1.00 44.50 73 GLN D C 1
ATOM 9751 O O . GLN D 1 23 ? 74.289 84.351 7.861 1.00 50.29 73 GLN D O 1
ATOM 9753 N N . GLU D 1 24 ? 74.757 82.632 9.209 1.00 42.09 74 GLU D N 1
ATOM 9754 C CA . GLU D 1 24 ? 74.143 83.283 10.375 1.00 44.91 74 GLU D CA 1
ATOM 9755 C C . GLU D 1 24 ? 75.146 83.977 11.313 1.00 44.73 74 GLU D C 1
ATOM 9756 O O . GLU D 1 24 ? 74.811 84.964 11.966 1.00 43.95 74 GLU D O 1
ATOM 9762 N N . GLU D 1 25 ? 76.351 83.427 11.427 1.00 41.61 75 GLU D N 1
ATOM 9763 C CA . GLU D 1 25 ? 77.370 83.984 12.321 1.00 37.93 75 GLU D CA 1
ATOM 9764 C C . GLU D 1 25 ? 78.767 83.545 11.845 1.00 33.44 75 GLU D C 1
ATOM 9765 O O . GLU D 1 25 ? 79.424 82.701 12.485 1.00 31.23 75 GLU D O 1
ATOM 9771 N N . PRO D 1 26 ? 79.241 84.132 10.723 1.00 33.76 76 PRO D N 1
ATOM 9772 C CA . PRO D 1 26 ? 80.494 83.700 10.089 1.00 32.79 76 PRO D CA 1
ATOM 9773 C C . PRO D 1 26 ? 81.739 83.957 10.942 1.00 33.84 76 PRO D C 1
ATOM 9774 O O . PRO D 1 26 ? 82.799 83.400 10.656 1.00 31.75 76 PRO D O 1
ATOM 9778 N N . VAL D 1 27 ? 81.625 84.822 11.946 1.00 31.76 77 VAL D N 1
ATOM 9779 C CA . VAL D 1 27 ? 82.688 85.012 12.917 1.00 30.65 77 VAL D CA 1
ATOM 9780 C C . VAL D 1 27 ? 82.037 84.930 14.289 1.00 31.87 77 VAL D C 1
ATOM 9781 O O . VAL D 1 27 ? 81.463 85.915 14.774 1.00 31.32 77 VAL D O 1
ATOM 9785 N N . MET D 1 28 ? 82.098 83.746 14.896 1.00 28.76 78 MET D N 1
ATOM 9786 C CA . MET D 1 28 ? 81.329 83.459 16.114 1.00 28.43 78 MET D CA 1
ATOM 9787 C C . MET D 1 28 ? 82.238 83.237 17.303 1.00 27.07 78 MET D C 1
ATOM 9788 O O . MET D 1 28 ? 83.146 82.407 17.229 1.00 28.93 78 MET D O 1
ATOM 9793 N N . PHE D 1 29 ? 82.008 83.945 18.407 1.00 27.41 79 PHE D N 1
ATOM 9794 C CA . PHE D 1 29 ? 82.799 83.620 19.577 1.00 26.18 79 PHE D CA 1
ATOM 9795 C C . PHE D 1 29 ? 82.244 82.381 20.252 1.00 25.21 79 PHE D C 1
ATOM 9796 O O . PHE D 1 29 ? 81.094 82.328 20.659 1.00 25.83 79 PHE D O 1
ATOM 9804 N N . ASP D 1 30 ? 83.096 81.388 20.395 1.00 23.79 80 ASP D N 1
ATOM 9805 C CA . ASP D 1 30 ? 82.697 80.146 21.026 1.00 26.54 80 ASP D CA 1
ATOM 9806 C C . ASP D 1 30 ? 83.358 79.996 22.384 1.00 25.10 80 ASP D C 1
ATOM 9807 O O . ASP D 1 30 ? 84.507 79.566 22.455 1.00 22.55 80 ASP D O 1
ATOM 9812 N N . GLU D 1 31 ? 82.608 80.287 23.444 1.00 23.97 81 GLU D N 1
ATOM 9813 C CA . GLU D 1 31 ? 83.122 80.245 24.813 1.00 24.35 81 GLU D CA 1
ATOM 9814 C C . GLU D 1 31 ? 83.426 78.834 25.305 1.00 23.38 81 GLU D C 1
ATOM 9815 O O . GLU D 1 31 ? 84.124 78.661 26.311 1.00 21.13 81 GLU D O 1
ATOM 9821 N N . ARG D 1 32 ? 82.898 77.832 24.609 1.00 22.44 82 ARG D N 1
ATOM 9822 C CA . ARG D 1 32 ? 83.111 76.444 24.992 1.00 23.45 82 ARG D CA 1
ATOM 9823 C C . ARG D 1 32 ? 84.557 76.022 24.778 1.00 23.66 82 ARG D C 1
ATOM 9824 O O . ARG D 1 32 ? 85.060 75.162 25.492 1.00 21.75 82 ARG D O 1
ATOM 9832 N N . ILE D 1 33 ? 85.220 76.632 23.793 1.00 21.07 83 ILE D N 1
ATOM 9833 C CA . ILE D 1 33 ? 86.625 76.339 23.518 1.00 19.94 83 ILE D CA 1
ATOM 9834 C C . ILE D 1 33 ? 87.525 77.554 23.676 1.00 20.50 83 ILE D C 1
ATOM 9835 O O . ILE D 1 33 ? 88.720 77.393 23.851 1.00 22.26 83 ILE D O 1
ATOM 9840 N N . GLY D 1 34 ? 86.940 78.749 23.666 1.00 20.05 84 GLY D N 1
ATOM 9841 C CA . GLY D 1 34 ? 87.679 79.998 23.850 1.00 22.76 84 GLY D CA 1
ATOM 9842 C C . GLY D 1 34 ? 88.248 80.589 22.565 1.00 25.23 84 GLY D C 1
ATOM 9843 O O . GLY D 1 34 ? 89.311 81.201 22.565 1.00 26.06 84 GLY D O 1
ATOM 9844 N N . TYR D 1 35 ? 87.526 80.422 21.460 1.00 24.63 85 TYR D N 1
ATOM 9845 C CA . TYR D 1 35 ? 87.999 80.876 20.151 1.00 24.26 85 TYR D CA 1
ATOM 9846 C C . TYR D 1 35 ? 86.916 81.593 19.366 1.00 25.48 85 TYR D C 1
ATOM 9847 O O . TYR D 1 35 ? 85.733 81.273 19.509 1.00 25.03 85 TYR D O 1
ATOM 9856 N N . TRP D 1 36 ? 87.327 82.571 18.563 1.00 25.30 86 TRP D N 1
ATOM 9857 C CA . TRP D 1 36 ? 86.504 83.093 17.477 1.00 24.67 86 TRP D CA 1
ATOM 9858 C C . TRP D 1 36 ? 86.522 82.062 16.356 1.00 24.25 86 TRP D C 1
ATOM 9859 O O . TRP D 1 36 ? 87.578 81.725 15.817 1.00 26.33 86 TRP D O 1
ATOM 9870 N N . VAL D 1 37 ? 85.349 81.550 16.019 1.00 27.41 87 VAL D N 1
ATOM 9871 C CA . VAL D 1 37 ? 85.214 80.534 14.998 1.00 26.85 87 VAL D CA 1
ATOM 9872 C C . VAL D 1 37 ? 84.904 81.177 13.646 1.00 30.85 87 VAL D C 1
ATOM 9873 O O . VAL D 1 37 ? 83.888 81.859 13.488 1.00 29.84 87 VAL D O 1
ATOM 9877 N N . VAL D 1 38 ? 85.796 80.957 12.680 1.00 25.61 88 VAL D N 1
ATOM 9878 C CA . VAL D 1 38 ? 85.735 81.660 11.406 1.00 33.36 88 VAL D CA 1
ATOM 9879 C C . VAL D 1 38 ? 85.454 80.650 10.293 1.00 32.26 88 VAL D C 1
ATOM 9880 O O . VAL D 1 38 ? 86.154 79.636 10.192 1.00 29.99 88 VAL D O 1
ATOM 9884 N N . THR D 1 39 ? 84.451 80.928 9.457 1.00 32.47 89 THR D N 1
ATOM 9885 C CA . THR D 1 39 ? 83.955 79.915 8.522 1.00 30.76 89 THR D CA 1
ATOM 9886 C C . THR D 1 39 ? 83.963 80.275 7.037 1.00 33.95 89 THR D C 1
ATOM 9887 O O . THR D 1 39 ? 83.865 79.369 6.194 1.00 35.49 89 THR D O 1
ATOM 9891 N N . LYS D 1 40 ? 84.144 81.553 6.706 1.00 31.14 90 LYS D N 1
ATOM 9892 C CA . LYS D 1 40 ? 84.127 81.984 5.301 1.00 36.78 90 LYS D CA 1
ATOM 9893 C C . LYS D 1 40 ? 85.513 82.005 4.669 1.00 37.45 90 LYS D C 1
ATOM 9894 O O . LYS D 1 40 ? 86.499 82.352 5.321 1.00 33.45 90 LYS D O 1
ATOM 9900 N N . TYR D 1 41 ? 85.563 81.675 3.380 1.00 39.28 91 TYR D N 1
ATOM 9901 C CA . TYR D 1 41 ? 86.819 81.530 2.659 1.00 33.59 91 TYR D CA 1
ATOM 9902 C C . TYR D 1 41 ? 87.698 82.796 2.668 1.00 34.88 91 TYR D C 1
ATOM 9903 O O . TYR D 1 41 ? 88.873 82.728 3.030 1.00 33.50 91 TYR D O 1
ATOM 9912 N N . ASP D 1 42 ? 87.150 83.934 2.246 1.00 35.82 92 ASP D N 1
ATOM 9913 C CA . ASP D 1 42 ? 87.954 85.157 2.166 1.00 42.22 92 ASP D CA 1
ATOM 9914 C C . ASP D 1 42 ? 88.499 85.563 3.527 1.00 40.76 92 ASP D C 1
ATOM 9915 O O . ASP D 1 42 ? 89.673 85.908 3.640 1.00 39.80 92 ASP D O 1
ATOM 9920 N N . ASP D 1 43 ? 87.655 85.509 4.552 1.00 34.98 93 ASP D N 1
ATOM 9921 C CA . ASP D 1 43 ? 88.097 85.831 5.906 1.00 34.00 93 ASP D CA 1
ATOM 9922 C C . ASP D 1 43 ? 89.200 84.886 6.337 1.00 33.24 93 ASP D C 1
ATOM 9923 O O . ASP D 1 43 ? 90.177 85.303 6.956 1.00 33.07 93 ASP D O 1
ATOM 9928 N N . ILE D 1 44 ? 89.048 83.606 6.028 1.00 34.05 94 ILE D N 1
ATOM 9929 C CA . ILE D 1 44 ? 90.057 82.648 6.475 1.00 33.67 94 ILE D CA 1
ATOM 9930 C C . ILE D 1 44 ? 91.360 82.833 5.696 1.00 30.81 94 ILE D C 1
ATOM 9931 O O . ILE D 1 44 ? 92.430 82.923 6.286 1.00 34.75 94 ILE D O 1
ATOM 9936 N N . LYS D 1 45 ? 91.274 82.951 4.382 1.00 32.06 95 LYS D N 1
ATOM 9937 C CA . LYS D 1 45 ? 92.486 83.147 3.594 1.00 32.90 95 LYS D CA 1
ATOM 9938 C C . LYS D 1 45 ? 93.206 84.441 3.993 1.00 33.74 95 LYS D C 1
ATOM 9939 O O . LYS D 1 45 ? 94.426 84.446 4.168 1.00 37.72 95 LYS D O 1
ATOM 9945 N N . THR D 1 46 ? 92.444 85.519 4.169 1.00 34.61 96 THR D N 1
ATOM 9946 C CA . THR D 1 46 ? 92.999 86.792 4.609 1.00 35.53 96 THR D CA 1
ATOM 9947 C C . THR D 1 46 ? 93.689 86.668 5.965 1.00 38.01 96 THR D C 1
ATOM 9948 O O . THR D 1 46 ? 94.784 87.213 6.171 1.00 34.85 96 THR D O 1
ATOM 9952 N N . THR D 1 47 ? 93.075 85.925 6.883 1.00 32.74 97 THR D N 1
ATOM 9953 C CA . THR D 1 47 ? 93.688 85.758 8.193 1.00 34.87 97 THR D CA 1
ATOM 9954 C C . THR D 1 47 ? 94.999 84.965 8.090 1.00 31.06 97 THR D C 1
ATOM 9955 O O . THR D 1 47 ? 95.980 85.334 8.722 1.00 33.53 97 THR D O 1
ATOM 9959 N N . PHE D 1 48 ? 95.017 83.884 7.316 1.00 30.61 98 PHE D N 1
ATOM 9960 C CA . PHE D 1 48 ? 96.266 83.135 7.068 1.00 33.05 98 PHE D CA 1
ATOM 9961 C C . PHE D 1 48 ? 97.366 84.048 6.524 1.00 34.34 98 PHE D C 1
ATOM 9962 O O . PHE D 1 48 ? 98.506 84.007 6.963 1.00 32.00 98 PHE D O 1
ATOM 9970 N N . ASP D 1 49 ? 96.993 84.887 5.569 1.00 36.32 99 ASP D N 1
ATOM 9971 C CA . ASP D 1 49 ? 97.956 85.714 4.823 1.00 37.49 99 ASP D CA 1
ATOM 9972 C C . ASP D 1 49 ? 98.601 86.785 5.717 1.00 37.26 99 ASP D C 1
ATOM 9973 O O . ASP D 1 49 ? 99.778 87.098 5.568 1.00 37.45 99 ASP D O 1
ATOM 9978 N N . ASP D 1 50 ? 97.823 87.307 6.667 1.00 36.58 100 ASP D N 1
ATOM 9979 C CA . ASP D 1 50 ? 98.265 88.377 7.558 1.00 39.31 100 ASP D CA 1
ATOM 9980 C C . ASP D 1 50 ? 98.944 87.808 8.806 1.00 39.17 100 ASP D C 1
ATOM 9981 O O . ASP D 1 50 ? 98.387 87.871 9.907 1.00 38.00 100 ASP D O 1
ATOM 9986 N N . TRP D 1 51 ? 100.136 87.245 8.634 1.00 34.83 101 TRP D N 1
ATOM 9987 C CA . TRP D 1 51 ? 100.834 86.614 9.753 1.00 33.73 101 TRP D CA 1
ATOM 9988 C C . TRP D 1 51 ? 101.320 87.634 10.779 1.00 34.47 101 TRP D C 1
ATOM 9989 O O . TRP D 1 51 ? 101.532 87.297 11.936 1.00 33.50 101 TRP D O 1
ATOM 10000 N N . GLU D 1 52 ? 101.503 88.877 10.356 1.00 39.43 102 GLU D N 1
ATOM 10001 C CA . GLU D 1 52 ? 102.011 89.896 11.266 1.00 41.02 102 GLU D CA 1
ATOM 10002 C C . GLU D 1 52 ? 100.993 90.241 12.334 1.00 40.55 102 GLU D C 1
ATOM 10003 O O . GLU D 1 52 ? 101.358 90.659 13.430 1.00 42.41 102 GLU D O 1
ATOM 10009 N N . THR D 1 53 ? 99.720 90.054 12.008 1.00 35.72 103 THR D N 1
ATOM 10010 C CA . THR D 1 53 ? 98.616 90.332 12.926 1.00 35.02 103 THR D CA 1
ATOM 10011 C C . THR D 1 53 ? 98.111 89.047 13.607 1.00 39.41 103 THR D C 1
ATOM 10012 O O . THR D 1 53 ? 97.760 89.051 14.790 1.00 38.41 103 THR D O 1
ATOM 10016 N N . PHE D 1 54 ? 98.077 87.949 12.854 1.00 35.97 104 PHE D N 1
ATOM 10017 C CA . PHE D 1 54 ? 97.589 86.681 13.373 1.00 30.09 104 PHE D CA 1
ATOM 10018 C C . PHE D 1 54 ? 98.743 85.673 13.450 1.00 29.42 104 PHE D C 1
ATOM 10019 O O . PHE D 1 54 ? 99.181 85.109 12.450 1.00 29.60 104 PHE D O 1
ATOM 10027 N N . SER D 1 55 ? 99.244 85.507 14.671 1.00 32.00 105 SER D N 1
ATOM 10028 C CA . SER D 1 55 ? 100.389 84.661 14.982 1.00 28.37 105 SER D CA 1
ATOM 10029 C C . SER D 1 55 ? 100.022 83.187 15.039 1.00 29.25 105 SER D C 1
ATOM 10030 O O . SER D 1 55 ? 98.932 82.831 15.501 1.00 25.64 105 SER D O 1
ATOM 10033 N N . SER D 1 56 ? 100.945 82.304 14.662 1.00 28.08 106 SER D N 1
ATOM 10034 C CA . SER D 1 56 ? 100.636 80.877 14.774 1.00 29.20 106 SER D CA 1
ATOM 10035 C C . SER D 1 56 ? 101.077 80.316 16.112 1.00 26.38 106 SER D C 1
ATOM 10036 O O . SER D 1 56 ? 101.059 79.110 16.325 1.00 23.91 106 SER D O 1
ATOM 10039 N N . GLU D 1 57 ? 101.472 81.194 17.022 1.00 27.27 107 GLU D N 1
ATOM 10040 C CA . GLU D 1 57 ? 102.139 80.731 18.235 1.00 28.97 107 GLU D CA 1
ATOM 10041 C C . GLU D 1 57 ? 101.275 79.821 19.127 1.00 25.72 107 GLU D C 1
ATOM 10042 O O . GLU D 1 57 ? 101.809 79.065 19.941 1.00 24.13 107 GLU D O 1
ATOM 10048 N N . ASN D 1 58 ? 99.956 79.871 18.965 1.00 23.96 108 ASN D N 1
ATOM 10049 C CA . ASN D 1 58 ? 99.083 78.988 19.737 1.00 25.55 108 ASN D CA 1
ATOM 10050 C C . ASN D 1 58 ? 98.658 77.739 18.940 1.00 24.51 108 ASN D C 1
ATOM 10051 O O . ASN D 1 58 ? 97.805 77.001 19.387 1.00 25.03 108 ASN D O 1
ATOM 10056 N N . ALA D 1 59 ? 99.240 77.503 17.759 1.00 24.79 109 ALA D N 1
ATOM 10057 C CA . ALA D 1 59 ? 98.765 76.389 16.936 1.00 24.24 109 ALA D CA 1
ATOM 10058 C C . ALA D 1 59 ? 99.043 75.024 17.572 1.00 22.78 109 ALA D C 1
ATOM 10059 O O . ALA D 1 59 ? 98.390 74.043 17.236 1.00 20.44 109 ALA D O 1
ATOM 10061 N N . GLN D 1 60 ? 99.983 74.961 18.511 1.00 19.86 110 GLN D N 1
ATOM 10062 C CA . GLN D 1 60 ? 100.300 73.693 19.141 1.00 18.76 110 GLN D CA 1
ATOM 10063 C C . GLN D 1 60 ? 99.979 73.724 20.643 1.00 19.47 110 GLN D C 1
ATOM 10064 O O . GLN D 1 60 ? 100.339 72.813 21.379 1.00 20.38 110 GLN D O 1
ATOM 10070 N N . ALA D 1 61 ? 99.311 74.783 21.087 1.00 18.78 111 ALA D N 1
ATOM 10071 C CA . ALA D 1 61 ? 98.894 74.876 22.471 1.00 20.22 111 ALA D CA 1
ATOM 10072 C C . ALA D 1 61 ? 97.715 73.915 22.718 1.00 20.55 111 ALA D C 1
ATOM 10073 O O . ALA D 1 61 ? 96.787 73.849 21.922 1.00 20.71 111 ALA D O 1
ATOM 10075 N N . PRO D 1 62 ? 97.734 73.171 23.831 1.00 22.36 112 PRO D N 1
ATOM 10076 C CA . PRO D 1 62 ? 96.606 72.236 24.037 1.00 21.18 112 PRO D CA 1
ATOM 10077 C C . PRO D 1 62 ? 95.261 72.968 24.127 1.00 21.84 112 PRO D C 1
ATOM 10078 O O . PRO D 1 62 ? 95.155 74.012 24.792 1.00 20.64 112 PRO D O 1
ATOM 10082 N N . VAL D 1 63 ? 94.250 72.427 23.441 1.00 24.19 113 VAL D N 1
ATOM 10083 C CA . VAL D 1 63 ? 92.906 72.987 23.477 1.00 23.79 113 VAL D CA 1
ATOM 10084 C C . VAL D 1 63 ? 92.370 72.895 24.900 1.00 22.69 113 VAL D C 1
ATOM 10085 O O . VAL D 1 63 ? 91.771 73.837 25.410 1.00 22.70 113 VAL D O 1
ATOM 10089 N N . ARG D 1 64 ? 92.594 71.761 25.548 1.00 20.20 114 ARG D N 1
ATOM 10090 C CA . ARG D 1 64 ? 92.289 71.664 26.965 1.00 25.77 114 ARG D CA 1
ATOM 10091 C C . ARG D 1 64 ? 93.608 71.708 27.723 1.00 24.67 114 ARG D C 1
ATOM 10092 O O . ARG D 1 64 ? 94.530 70.911 27.469 1.00 19.49 114 ARG D O 1
ATOM 10100 N N . LYS D 1 65 ? 93.656 72.611 28.688 1.00 27.66 115 LYS D N 1
ATOM 10101 C CA . LYS D 1 65 ? 94.837 72.833 29.506 1.00 31.21 115 LYS D CA 1
ATOM 10102 C C . LYS D 1 65 ? 95.409 71.536 30.074 1.00 29.95 115 LYS D C 1
ATOM 10103 O O . LYS D 1 65 ? 94.677 70.673 30.545 1.00 31.65 115 LYS D O 1
ATOM 10109 N N . ARG D 1 66 ? 96.724 71.401 30.008 1.00 29.55 116 ARG D N 1
ATOM 10110 C CA . ARG D 1 66 ? 97.401 70.240 30.565 1.00 31.35 116 ARG D CA 1
ATOM 10111 C C . ARG D 1 66 ? 97.199 70.178 32.100 1.00 28.75 116 ARG D C 1
ATOM 10112 O O . ARG D 1 66 ? 97.562 71.109 32.809 1.00 28.06 116 ARG D O 1
ATOM 10120 N N . GLY D 1 67 ? 96.617 69.086 32.587 1.00 26.46 117 GLY D N 1
ATOM 10121 C CA . GLY D 1 67 ? 96.321 68.924 34.011 1.00 26.07 117 GLY D CA 1
ATOM 10122 C C . GLY D 1 67 ? 97.549 68.683 34.864 1.00 23.06 117 GLY D C 1
ATOM 10123 O O . GLY D 1 67 ? 98.629 68.513 34.319 1.00 22.79 117 GLY D O 1
ATOM 10124 N N . PRO D 1 68 ? 97.390 68.673 36.209 1.00 22.75 118 PRO D N 1
ATOM 10125 C CA . PRO D 1 68 ? 98.522 68.520 37.126 1.00 19.84 118 PRO D CA 1
ATOM 10126 C C . PRO D 1 68 ? 99.303 67.236 36.849 1.00 18.61 118 PRO D C 1
ATOM 10127 O O . PRO D 1 68 ? 100.503 67.283 36.795 1.00 18.38 118 PRO D O 1
ATOM 10131 N N . GLN D 1 69 ? 98.626 66.107 36.682 1.00 19.92 119 GLN D N 1
ATOM 10132 C CA . GLN D 1 69 ? 99.332 64.833 36.524 1.00 20.83 119 GLN D CA 1
ATOM 10133 C C . GLN D 1 69 ? 100.165 64.787 35.250 1.00 18.53 119 GLN D C 1
ATOM 10134 O O . GLN D 1 69 ? 101.335 64.470 35.282 1.00 17.07 119 GLN D O 1
ATOM 10140 N N . ALA D 1 70 ? 99.550 65.110 34.122 1.00 19.08 120 ALA D N 1
ATOM 10141 C CA . ALA D 1 70 ? 100.256 65.155 32.854 1.00 19.47 120 ALA D CA 1
ATOM 10142 C C . ALA D 1 70 ? 101.412 66.141 32.872 1.00 22.74 120 ALA D C 1
ATOM 10143 O O . ALA D 1 70 ? 102.469 65.879 32.268 1.00 24.88 120 ALA D O 1
ATOM 10145 N N . THR D 1 71 ? 101.213 67.283 33.535 1.00 19.71 121 THR D N 1
ATOM 10146 C CA . THR D 1 71 ? 102.277 68.288 33.674 1.00 21.21 121 THR D CA 1
ATOM 10147 C C . THR D 1 71 ? 103.434 67.686 34.438 1.00 21.17 121 THR D C 1
ATOM 10148 O O . THR D 1 71 ? 104.583 67.806 34.029 1.00 22.44 121 THR D O 1
ATOM 10152 N N . GLN D 1 72 ? 103.138 66.980 35.525 1.00 21.95 122 GLN D N 1
ATOM 10153 C CA . GLN D 1 72 ? 104.207 66.319 36.300 1.00 22.84 122 GLN D CA 1
ATOM 10154 C C . GLN D 1 72 ? 104.968 65.250 35.494 1.00 18.92 122 GLN D C 1
ATOM 10155 O O . GLN D 1 72 ? 106.201 65.212 35.506 1.00 20.53 122 GLN D O 1
ATOM 10161 N N . ILE D 1 73 ? 104.233 64.389 34.800 1.00 17.20 123 ILE D N 1
ATOM 10162 C CA . ILE D 1 73 ? 104.854 63.349 33.981 1.00 18.41 123 ILE D CA 1
ATOM 10163 C C . ILE D 1 73 ? 105.799 63.951 32.940 1.00 18.26 123 ILE D C 1
ATOM 10164 O O . ILE D 1 73 ? 106.911 63.474 32.738 1.00 18.08 123 ILE D O 1
ATOM 10169 N N . MET D 1 74 ? 105.345 65.003 32.270 1.00 18.09 124 MET D N 1
ATOM 10170 C CA . MET D 1 74 ? 106.124 65.547 31.158 1.00 20.25 124 MET D CA 1
ATOM 10171 C C . MET D 1 74 ? 107.308 66.364 31.649 1.00 20.28 124 MET D C 1
ATOM 10172 O O . MET D 1 74 ? 108.391 66.314 31.061 1.00 22.62 124 MET D O 1
ATOM 10177 N N . THR D 1 75 ? 107.138 67.078 32.753 1.00 22.58 125 THR D N 1
ATOM 10178 C CA . THR D 1 75 ? 108.281 67.761 33.354 1.00 23.29 125 THR D CA 1
ATOM 10179 C C . THR D 1 75 ? 109.327 66.747 33.831 1.00 24.59 125 THR D C 1
ATOM 10180 O O . THR D 1 75 ? 110.518 66.877 33.528 1.00 24.80 125 THR D O 1
ATOM 10184 N N . ASP D 1 76 ? 108.884 65.731 34.572 1.00 25.68 126 ASP D N 1
ATOM 10185 C CA . ASP D 1 76 ? 109.806 64.736 35.125 1.00 26.61 126 ASP D CA 1
ATOM 10186 C C . ASP D 1 76 ? 110.494 63.928 34.041 1.00 27.44 126 ASP D C 1
ATOM 10187 O O . ASP D 1 76 ? 111.626 63.488 34.223 1.00 28.55 126 ASP D O 1
ATOM 10192 N N . GLY D 1 77 ? 109.807 63.746 32.915 1.00 26.17 127 GLY D N 1
ATOM 10193 C CA . GLY D 1 77 ? 110.316 62.961 31.796 1.00 25.02 127 GLY D CA 1
ATOM 10194 C C . GLY D 1 77 ? 111.149 63.764 30.825 1.00 26.06 127 GLY D C 1
ATOM 10195 O O . GLY D 1 77 ? 111.535 63.265 29.752 1.00 27.36 127 GLY D O 1
ATOM 10196 N N . GLY D 1 78 ? 111.396 65.024 31.163 1.00 23.52 128 GLY D N 1
ATOM 10197 C CA . GLY D 1 78 ? 112.251 65.849 30.327 1.00 25.35 128 GLY D CA 1
ATOM 10198 C C . GLY D 1 78 ? 111.629 66.275 29.002 1.00 23.66 128 GLY D C 1
ATOM 10199 O O . GLY D 1 78 ? 112.340 66.481 28.018 1.00 23.28 128 GLY D O 1
ATOM 10200 N N . PHE D 1 79 ? 110.308 66.410 28.964 1.00 22.36 129 PHE D N 1
ATOM 10201 C CA . PHE D 1 79 ? 109.631 66.866 27.736 1.00 20.42 129 PHE D CA 1
ATOM 10202 C C . PHE D 1 79 ? 109.788 68.364 27.585 1.00 20.85 129 PHE D C 1
ATOM 10203 O O . PHE D 1 79 ? 109.166 69.167 28.305 1.00 20.72 129 PHE D O 1
ATOM 10211 N N . THR D 1 80 ? 110.624 68.764 26.645 1.00 21.08 130 THR D N 1
ATOM 10212 C CA . THR D 1 80 ? 110.906 70.186 26.503 1.00 23.09 130 THR D CA 1
ATOM 10213 C C . THR D 1 80 ? 110.526 70.679 25.106 1.00 23.59 130 THR D C 1
ATOM 10214 O O . THR D 1 80 ? 110.986 71.730 24.674 1.00 23.54 130 THR D O 1
ATOM 10218 N N . ALA D 1 81 ? 109.695 69.896 24.410 1.00 21.09 131 ALA D N 1
ATOM 10219 C CA . ALA D 1 81 ? 109.259 70.242 23.057 1.00 20.03 131 ALA D CA 1
ATOM 10220 C C . ALA D 1 81 ? 108.031 71.158 23.035 1.00 24.35 131 ALA D C 1
ATOM 10221 O O . ALA D 1 81 ? 107.272 71.218 24.013 1.00 23.44 131 ALA D O 1
ATOM 10223 N N . TYR D 1 82 ? 107.859 71.890 21.932 1.00 21.36 132 TYR D N 1
ATOM 10224 C CA . TYR D 1 82 ? 106.615 72.586 21.684 1.00 19.65 132 TYR D CA 1
ATOM 10225 C C . TYR D 1 82 ? 106.239 72.466 20.197 1.00 23.72 132 TYR D C 1
ATOM 10226 O O . TYR D 1 82 ? 105.252 71.819 19.872 1.00 20.91 132 TYR D O 1
ATOM 10235 N N . SER D 1 83 ? 107.047 73.031 19.299 1.00 24.73 133 SER D N 1
ATOM 10236 C CA . SER D 1 83 ? 106.740 73.022 17.868 1.00 18.52 133 SER D CA 1
ATOM 10237 C C . SER D 1 83 ? 108.009 73.099 17.011 1.00 21.73 133 SER D C 1
ATOM 10238 O O . SER D 1 83 ? 108.838 74.004 17.174 1.00 21.22 133 SER D O 1
ATOM 10241 N N . GLY D 1 84 ? 108.147 72.168 16.078 1.00 20.18 134 GLY D N 1
ATOM 10242 C CA . GLY D 1 84 ? 109.266 72.203 15.163 1.00 21.66 134 GLY D CA 1
ATOM 10243 C C . GLY D 1 84 ? 109.172 73.437 14.278 1.00 25.13 134 GLY D C 1
ATOM 10244 O O . GLY D 1 84 ? 110.147 74.186 14.118 1.00 26.05 134 GLY D O 1
ATOM 10245 N N . LEU D 1 85 ? 107.987 73.663 13.720 1.00 25.36 135 LEU D N 1
ATOM 10246 C CA . LEU D 1 85 ? 107.785 74.790 12.813 1.00 23.67 135 LEU D CA 1
ATOM 10247 C C . LEU D 1 85 ? 106.432 75.486 12.933 1.00 24.70 135 LEU D C 1
ATOM 10248 O O . LEU D 1 85 ? 106.395 76.710 12.916 1.00 26.02 135 LEU D O 1
ATOM 10253 N N . SER D 1 86 ? 105.328 74.726 13.025 1.00 23.46 136 SER D N 1
ATOM 10254 C CA . SER D 1 86 ? 103.993 75.303 12.779 1.00 22.77 136 SER D CA 1
ATOM 10255 C C . SER D 1 86 ? 103.621 76.425 13.757 1.00 22.49 136 SER D C 1
ATOM 10256 O O . SER D 1 86 ? 102.891 77.348 13.401 1.00 24.72 136 SER D O 1
ATOM 10259 N N . ALA D 1 87 ? 104.132 76.378 14.981 1.00 22.91 137 ALA D N 1
ATOM 10260 C CA . ALA D 1 87 ? 103.759 77.398 15.967 1.00 24.12 137 ALA D CA 1
ATOM 10261 C C . ALA D 1 87 ? 104.912 78.353 16.269 1.00 25.32 137 ALA D C 1
ATOM 10262 O O . ALA D 1 87 ? 104.834 79.173 17.196 1.00 25.65 137 ALA D O 1
ATOM 10264 N N . ARG D 1 88 ? 105.988 78.256 15.485 1.00 26.47 138 ARG D N 1
ATOM 10265 C CA . ARG D 1 88 ? 107.070 79.223 15.586 1.00 24.39 138 ARG D CA 1
ATOM 10266 C C . ARG D 1 88 ? 106.736 80.497 14.793 1.00 28.10 138 ARG D C 1
ATOM 10267 O O . ARG D 1 88 ? 105.910 80.476 13.870 1.00 26.38 138 ARG D O 1
ATOM 10275 N N . ILE D 1 89 ? 107.363 81.614 15.157 1.00 27.50 139 ILE D N 1
ATOM 10276 C CA . ILE D 1 89 ? 107.135 82.853 14.417 1.00 34.67 139 ILE D CA 1
ATOM 10277 C C . ILE D 1 89 ? 108.464 83.455 13.964 1.00 36.07 139 ILE D C 1
ATOM 10278 O O . ILE D 1 89 ? 109.524 83.114 14.517 1.00 36.61 139 ILE D O 1
ATOM 10283 N N . PRO D 1 90 ? 108.418 84.316 12.933 1.00 34.87 140 PRO D N 1
ATOM 10284 C CA . PRO D 1 90 ? 109.627 85.018 12.498 1.00 38.91 140 PRO D CA 1
ATOM 10285 C C . PRO D 1 90 ? 110.253 85.819 13.640 1.00 40.58 140 PRO D C 1
ATOM 10286 O O . PRO D 1 90 ? 109.517 86.387 14.451 1.00 40.64 140 PRO D O 1
ATOM 10290 N N . PRO D 1 91 ? 111.592 85.906 13.674 1.00 42.55 141 PRO D N 1
ATOM 10291 C CA . PRO D 1 91 ? 112.489 85.362 12.643 1.00 41.40 141 PRO D CA 1
ATOM 10292 C C . PRO D 1 91 ? 112.863 83.880 12.840 1.00 38.92 141 PRO D C 1
ATOM 10293 O O . PRO D 1 91 ? 113.352 83.273 11.890 1.00 38.71 141 PRO D O 1
ATOM 10297 N N . GLU D 1 92 ? 112.631 83.318 14.026 1.00 37.06 142 GLU D N 1
ATOM 10298 C CA . GLU D 1 92 ? 112.990 81.925 14.296 1.00 39.00 142 GLU D CA 1
ATOM 10299 C C . GLU D 1 92 ? 112.384 80.980 13.257 1.00 36.54 142 GLU D C 1
ATOM 10300 O O . GLU D 1 92 ? 113.077 80.118 12.725 1.00 35.21 142 GLU D O 1
ATOM 10306 N N . HIS D 1 93 ? 111.098 81.155 12.981 1.00 34.80 143 HIS D N 1
ATOM 10307 C CA . HIS D 1 93 ? 110.403 80.332 11.994 1.00 33.39 143 HIS D CA 1
ATOM 10308 C C . HIS D 1 93 ? 111.101 80.426 10.650 1.00 34.62 143 HIS D C 1
ATOM 10309 O O . HIS D 1 93 ? 111.360 79.411 10.017 1.00 31.83 143 HIS D O 1
ATOM 10316 N N . THR D 1 94 ? 111.419 81.650 10.234 1.00 33.78 144 THR D N 1
ATOM 10317 C CA . THR D 1 94 ? 112.029 81.881 8.932 1.00 35.88 144 THR D CA 1
ATOM 10318 C C . THR D 1 94 ? 113.309 81.093 8.746 1.00 40.60 144 THR D C 1
ATOM 10319 O O . THR D 1 94 ? 113.489 80.398 7.736 1.00 39.17 144 THR D O 1
ATOM 10323 N N . ARG D 1 95 ? 114.193 81.207 9.736 1.00 40.40 145 ARG D N 1
ATOM 10324 C CA . ARG D 1 95 ? 115.509 80.563 9.719 1.00 40.04 145 ARG D CA 1
ATOM 10325 C C . ARG D 1 95 ? 115.376 79.060 9.626 1.00 37.85 145 ARG D C 1
ATOM 10326 O O . ARG D 1 95 ? 116.029 78.428 8.800 1.00 37.78 145 ARG D O 1
ATOM 10334 N N . ILE D 1 96 ? 114.525 78.501 10.487 1.00 34.00 146 ILE D N 1
ATOM 10335 C CA . ILE D 1 96 ? 114.384 77.055 10.599 1.00 40.12 146 ILE D CA 1
ATOM 10336 C C . ILE D 1 96 ? 113.641 76.448 9.404 1.00 32.97 146 ILE D C 1
ATOM 10337 O O . ILE D 1 96 ? 113.995 75.370 8.932 1.00 38.39 146 ILE D O 1
ATOM 10342 N N . ARG D 1 97 ? 112.614 77.124 8.910 1.00 32.78 147 ARG D N 1
ATOM 10343 C CA . ARG D 1 97 ? 111.920 76.623 7.723 1.00 33.40 147 ARG D CA 1
ATOM 10344 C C . ARG D 1 97 ? 112.865 76.558 6.521 1.00 36.01 147 ARG D C 1
ATOM 10345 O O . ARG D 1 97 ? 112.785 75.622 5.734 1.00 39.43 147 ARG D O 1
ATOM 10353 N N . ALA D 1 98 ? 113.716 77.573 6.348 1.00 37.60 148 ALA D N 1
ATOM 10354 C CA . ALA D 1 98 ? 114.666 77.572 5.226 1.00 40.39 148 ALA D CA 1
ATOM 10355 C C . ALA D 1 98 ? 115.651 76.406 5.314 1.00 41.13 148 ALA D C 1
ATOM 10356 O O . ALA D 1 98 ? 115.990 75.789 4.304 1.00 43.10 148 ALA D O 1
ATOM 10358 N N . ILE D 1 99 ? 116.134 76.124 6.521 1.00 39.98 149 ILE D N 1
ATOM 10359 C CA . ILE D 1 99 ? 117.043 74.997 6.719 1.00 42.90 149 ILE D CA 1
ATOM 10360 C C . ILE D 1 99 ? 116.290 73.686 6.465 1.00 40.71 149 ILE D C 1
ATOM 10361 O O . ILE D 1 99 ? 116.824 72.755 5.850 1.00 41.69 149 ILE D O 1
ATOM 10366 N N . ALA D 1 100 ? 115.050 73.624 6.950 1.00 39.33 150 ALA D N 1
ATOM 10367 C CA . ALA D 1 100 ? 114.158 72.487 6.693 1.00 38.06 150 ALA D CA 1
ATOM 10368 C C . ALA D 1 100 ? 113.902 72.335 5.191 1.00 43.30 150 ALA D C 1
ATOM 10369 O O . ALA D 1 100 ? 113.903 71.222 4.668 1.00 47.07 150 ALA D O 1
ATOM 10371 N N . GLN D 1 101 ? 113.648 73.450 4.510 1.00 43.13 151 GLN D N 1
ATOM 10372 C CA . GLN D 1 101 ? 113.431 73.403 3.069 1.00 48.56 151 GLN D CA 1
ATOM 10373 C C . GLN D 1 101 ? 114.676 72.896 2.322 1.00 51.22 151 GLN D C 1
ATOM 10374 O O . GLN D 1 101 ? 114.561 72.076 1.414 1.00 52.57 151 GLN D O 1
ATOM 10380 N N . LYS D 1 102 ? 115.858 73.344 2.750 1.00 51.01 152 LYS D N 1
ATOM 10381 C CA . LYS D 1 102 ? 117.125 73.026 2.073 1.00 53.07 152 LYS D CA 1
ATOM 10382 C C . LYS D 1 102 ? 117.592 71.592 2.320 1.00 54.50 152 LYS D C 1
ATOM 10383 O O . LYS D 1 102 ? 118.277 71.002 1.488 1.00 56.87 152 LYS D O 1
ATOM 10389 N N . ALA D 1 103 ? 117.178 71.031 3.453 1.00 52.91 153 ALA D N 1
ATOM 10390 C CA . ALA D 1 103 ? 117.426 69.632 3.780 1.00 55.81 153 ALA D CA 1
ATOM 10391 C C . ALA D 1 103 ? 116.382 68.767 3.099 1.00 59.11 153 ALA D C 1
ATOM 10392 O O . ALA D 1 103 ? 116.689 68.099 2.121 1.00 64.27 153 ALA D O 1
ATOM 10394 N N . PHE D 1 104 ? 115.197 68.667 3.692 1.00 58.94 154 PHE D N 1
ATOM 10395 C CA . PHE D 1 104 ? 114.024 68.069 3.035 1.00 62.17 154 PHE D CA 1
ATOM 10396 C C . PHE D 1 104 ? 113.978 68.425 1.550 1.00 66.19 154 PHE D C 1
ATOM 10397 O O . PHE D 1 104 ? 113.123 69.184 1.137 1.00 64.99 154 PHE D O 1
ATOM 10405 N N . THR D 1 105 ? 114.880 67.868 0.745 1.00 72.27 155 THR D N 1
ATOM 10406 C CA . THR D 1 105 ? 114.919 68.233 -0.667 1.00 78.47 155 THR D CA 1
ATOM 10407 C C . THR D 1 105 ? 113.791 67.494 -1.349 1.00 81.82 155 THR D C 1
ATOM 10408 O O . THR D 1 105 ? 113.505 66.343 -1.015 1.00 82.15 155 THR D O 1
ATOM 10412 N N . PRO D 1 106 ? 113.104 68.178 -2.273 1.00 103.89 156 PRO D N 1
ATOM 10413 C CA . PRO D 1 106 ? 112.059 67.534 -3.073 1.00 99.02 156 PRO D CA 1
ATOM 10414 C C . PRO D 1 106 ? 112.576 66.278 -3.753 1.00 96.69 156 PRO D C 1
ATOM 10415 O O . PRO D 1 106 ? 111.950 65.230 -3.643 1.00 91.27 156 PRO D O 1
ATOM 10419 N N . ARG D 1 107 ? 113.746 66.368 -4.376 1.00 100.74 157 ARG D N 1
ATOM 10420 C CA . ARG D 1 107 ? 114.271 65.268 -5.178 1.00 100.50 157 ARG D CA 1
ATOM 10421 C C . ARG D 1 107 ? 114.560 64.000 -4.373 1.00 99.84 157 ARG D C 1
ATOM 10422 O O . ARG D 1 107 ? 114.623 62.915 -4.942 1.00 97.47 157 ARG D O 1
ATOM 10430 N N . ARG D 1 108 ? 114.620 64.111 -3.051 1.00 103.11 158 ARG D N 1
ATOM 10431 C CA . ARG D 1 108 ? 114.976 62.963 -2.225 1.00 104.85 158 ARG D CA 1
ATOM 10432 C C . ARG D 1 108 ? 113.814 62.004 -2.044 1.00 103.37 158 ARG D C 1
ATOM 10433 O O . ARG D 1 108 ? 114.015 60.794 -1.919 1.00 102.88 158 ARG D O 1
ATOM 10435 N N . TYR D 1 109 ? 112.596 62.534 -2.023 1.00 106.01 159 TYR D N 1
ATOM 10436 C CA . TYR D 1 109 ? 111.453 61.664 -1.793 1.00 103.12 159 TYR D CA 1
ATOM 10437 C C . TYR D 1 109 ? 110.738 61.204 -3.064 1.00 100.77 159 TYR D C 1
ATOM 10438 O O . TYR D 1 109 ? 110.024 60.201 -3.022 1.00 97.63 159 TYR D O 1
ATOM 10447 N N . LYS D 1 110 ? 110.907 61.903 -4.189 1.00 100.29 160 LYS D N 1
ATOM 10448 C CA . LYS D 1 110 ? 110.322 61.380 -5.426 1.00 95.31 160 LYS D CA 1
ATOM 10449 C C . LYS D 1 110 ? 111.082 60.137 -5.868 1.00 92.85 160 LYS D C 1
ATOM 10450 O O . LYS D 1 110 ? 110.589 59.346 -6.675 1.00 90.85 160 LYS D O 1
ATOM 10456 N N . ALA D 1 111 ? 112.283 59.963 -5.326 1.00 92.64 161 ALA D N 1
ATOM 10457 C CA . ALA D 1 111 ? 113.073 58.776 -5.610 1.00 91.89 161 ALA D CA 1
ATOM 10458 C C . ALA D 1 111 ? 112.509 57.617 -4.804 1.00 86.28 161 ALA D C 1
ATOM 10459 O O . ALA D 1 111 ? 112.944 56.471 -4.941 1.00 86.19 161 ALA D O 1
ATOM 10461 N N . LEU D 1 112 ? 111.522 57.922 -3.967 1.00 82.25 162 LEU D N 1
ATOM 10462 C CA . LEU D 1 112 ? 110.843 56.885 -3.211 1.00 77.38 162 LEU D CA 1
ATOM 10463 C C . LEU D 1 112 ? 109.489 56.601 -3.844 1.00 69.79 162 LEU D C 1
ATOM 10464 O O . LEU D 1 112 ? 108.712 55.820 -3.317 1.00 67.55 162 LEU D O 1
ATOM 10469 N N . GLU D 1 113 ? 109.187 57.259 -4.957 1.00 62.48 163 GLU D N 1
ATOM 10470 C CA . GLU D 1 113 ? 107.942 56.962 -5.645 1.00 56.54 163 GLU D CA 1
ATOM 10471 C C . GLU D 1 113 ? 107.844 55.480 -6.016 1.00 53.12 163 GLU D C 1
ATOM 10472 O O . GLU D 1 113 ? 106.802 54.872 -5.776 1.00 49.85 163 GLU D O 1
ATOM 10478 N N . PRO D 1 114 ? 108.920 54.883 -6.601 1.00 52.52 164 PRO D N 1
ATOM 10479 C CA . PRO D 1 114 ? 108.853 53.436 -6.848 1.00 51.40 164 PRO D CA 1
ATOM 10480 C C . PRO D 1 114 ? 108.737 52.616 -5.564 1.00 55.31 164 PRO D C 1
ATOM 10481 O O . PRO D 1 114 ? 108.046 51.596 -5.551 1.00 54.47 164 PRO D O 1
ATOM 10485 N N . ASP D 1 115 ? 109.399 53.056 -4.497 1.00 55.01 165 ASP D N 1
ATOM 10486 C CA . ASP D 1 115 ? 109.336 52.327 -3.238 1.00 54.66 165 ASP D CA 1
ATOM 10487 C C . ASP D 1 115 ? 107.938 52.388 -2.636 1.00 52.08 165 ASP D C 1
ATOM 10488 O O . ASP D 1 115 ? 107.476 51.428 -2.025 1.00 51.86 165 ASP D O 1
ATOM 10493 N N . ILE D 1 116 ? 107.274 53.527 -2.797 1.00 50.68 166 ILE D N 1
ATOM 10494 C CA . ILE D 1 116 ? 105.892 53.687 -2.366 1.00 45.78 166 ILE D CA 1
ATOM 10495 C C . ILE D 1 116 ? 104.976 52.792 -3.206 1.00 43.01 166 ILE D C 1
ATOM 10496 O O . ILE D 1 116 ? 104.083 52.135 -2.689 1.00 41.17 166 ILE D O 1
ATOM 10501 N N . ARG D 1 117 ? 105.191 52.780 -4.513 1.00 43.21 167 ARG D N 1
ATOM 10502 C CA . ARG D 1 117 ? 104.354 51.967 -5.391 1.00 45.42 167 ARG D CA 1
ATOM 10503 C C . ARG D 1 117 ? 104.463 50.463 -5.078 1.00 48.62 167 ARG D C 1
ATOM 10504 O O . ARG D 1 117 ? 103.454 49.746 -5.028 1.00 42.14 167 ARG D O 1
ATOM 10512 N N . ALA D 1 118 ? 105.690 49.993 -4.882 1.00 44.89 168 ALA D N 1
ATOM 10513 C CA . ALA D 1 118 ? 105.917 48.591 -4.559 1.00 48.19 168 ALA D CA 1
ATOM 10514 C C . ALA D 1 118 ? 105.253 48.235 -3.233 1.00 46.06 168 ALA D C 1
ATOM 10515 O O . ALA D 1 118 ? 104.651 47.174 -3.097 1.00 46.77 168 ALA D O 1
ATOM 10517 N N . MET D 1 119 ? 105.350 49.144 -2.269 1.00 43.54 169 MET D N 1
ATOM 10518 C CA . MET D 1 119 ? 104.746 48.955 -0.953 1.00 47.04 169 MET D CA 1
ATOM 10519 C C . MET D 1 119 ? 103.218 48.902 -1.028 1.00 42.24 169 MET D C 1
ATOM 10520 O O . MET D 1 119 ? 102.591 48.036 -0.426 1.00 42.71 169 MET D O 1
ATOM 10525 N N . VAL D 1 120 ? 102.625 49.816 -1.786 1.00 40.20 170 VAL D N 1
ATOM 10526 C CA . VAL D 1 120 ? 101.176 49.818 -1.982 1.00 39.37 170 VAL D CA 1
ATOM 10527 C C . VAL D 1 120 ? 100.694 48.509 -2.629 1.00 40.87 170 VAL D C 1
ATOM 10528 O O . VAL D 1 120 ? 99.735 47.907 -2.158 1.00 41.61 170 VAL D O 1
ATOM 10532 N N . ILE D 1 121 ? 101.350 48.068 -3.699 1.00 42.83 171 ILE D N 1
ATOM 10533 C CA . ILE D 1 121 ? 100.968 46.803 -4.351 1.00 44.40 171 ILE D CA 1
ATOM 10534 C C . ILE D 1 121 ? 101.073 45.624 -3.366 1.00 48.40 171 ILE D C 1
ATOM 10535 O O . ILE D 1 121 ? 100.211 44.743 -3.344 1.00 50.02 171 ILE D O 1
ATOM 10540 N N . ASP D 1 122 ? 102.118 45.622 -2.541 1.00 48.81 172 ASP D N 1
ATOM 10541 C CA . ASP D 1 122 ? 102.304 44.569 -1.543 1.00 49.67 172 ASP D CA 1
ATOM 10542 C C . ASP D 1 122 ? 101.125 44.480 -0.577 1.00 48.77 172 ASP D C 1
ATOM 10543 O O . ASP D 1 122 ? 100.656 43.384 -0.250 1.00 50.49 172 ASP D O 1
ATOM 10548 N N . ARG D 1 123 ? 100.654 45.639 -0.122 1.00 46.11 173 ARG D N 1
ATOM 10549 C CA . ARG D 1 123 ? 99.561 45.704 0.841 1.00 46.79 173 ARG D CA 1
ATOM 10550 C C . ARG D 1 123 ? 98.251 45.237 0.227 1.00 46.26 173 ARG D C 1
ATOM 10551 O O . ARG D 1 123 ? 97.471 44.538 0.864 1.00 46.65 173 ARG D O 1
ATOM 10559 N N . VAL D 1 124 ? 98.005 45.657 -1.006 1.00 45.05 174 VAL D N 1
ATOM 10560 C CA . VAL D 1 124 ? 96.785 45.284 -1.703 1.00 46.69 174 VAL D CA 1
ATOM 10561 C C . VAL D 1 124 ? 96.698 43.778 -1.892 1.00 51.90 174 VAL D C 1
ATOM 10562 O O . VAL D 1 124 ? 95.660 43.169 -1.638 1.00 55.89 174 VAL D O 1
ATOM 10566 N N . GLU D 1 125 ? 97.795 43.175 -2.325 1.00 53.02 175 GLU D N 1
ATOM 10567 C CA . GLU D 1 125 ? 97.823 41.741 -2.524 1.00 55.12 175 GLU D CA 1
ATOM 10568 C C . GLU D 1 125 ? 97.502 41.007 -1.234 1.00 56.33 175 GLU D C 1
ATOM 10569 O O . GLU D 1 125 ? 96.750 40.033 -1.240 1.00 57.70 175 GLU D O 1
ATOM 10575 N N . LYS D 1 126 ? 98.063 41.482 -0.127 1.00 56.05 176 LYS D N 1
ATOM 10576 C CA . LYS D 1 126 ? 97.820 40.848 1.164 1.00 59.62 176 LYS D CA 1
ATOM 10577 C C . LYS D 1 126 ? 96.362 40.965 1.564 1.00 57.43 176 LYS D C 1
ATOM 10578 O O . LYS D 1 126 ? 95.790 40.044 2.139 1.00 57.48 176 LYS D O 1
ATOM 10584 N N . MET D 1 127 ? 95.763 42.105 1.251 1.00 55.98 177 MET D N 1
ATOM 10585 C CA . MET D 1 127 ? 94.356 42.325 1.562 1.00 54.69 177 MET D CA 1
ATOM 10586 C C . MET D 1 127 ? 93.466 41.417 0.744 1.00 55.49 177 MET D C 1
ATOM 10587 O O . MET D 1 127 ? 92.533 40.817 1.273 1.00 56.25 177 MET D O 1
ATOM 10592 N N . LEU D 1 128 ? 93.771 41.313 -0.545 1.00 55.11 178 LEU D N 1
ATOM 10593 C CA . LEU D 1 128 ? 92.964 40.517 -1.460 1.00 61.01 178 LEU D CA 1
ATOM 10594 C C . LEU D 1 128 ? 93.082 39.034 -1.158 1.00 68.94 178 LEU D C 1
ATOM 10595 O O . LEU D 1 128 ? 92.214 38.239 -1.527 1.00 72.58 178 LEU D O 1
ATOM 10600 N N . ALA D 1 129 ? 94.148 38.664 -0.462 1.00 61.27 179 ALA D N 1
ATOM 10601 C CA . ALA D 1 129 ? 94.405 37.257 -0.198 1.00 70.59 179 ALA D CA 1
ATOM 10602 C C . ALA D 1 129 ? 93.761 36.707 1.068 1.00 76.71 179 ALA D C 1
ATOM 10603 O O . ALA D 1 129 ? 94.120 35.626 1.497 1.00 81.58 179 ALA D O 1
ATOM 10605 N N . ASN D 1 130 ? 92.807 37.394 1.678 1.00 80.43 180 ASN D N 1
ATOM 10606 C CA . ASN D 1 130 ? 92.239 36.785 2.872 1.00 83.34 180 ASN D CA 1
ATOM 10607 C C . ASN D 1 130 ? 90.755 36.489 2.765 1.00 85.21 180 ASN D C 1
ATOM 10608 O O . ASN D 1 130 ? 90.044 37.084 1.958 1.00 84.21 180 ASN D O 1
ATOM 10613 N N . ASP D 1 131 ? 90.297 35.601 3.642 1.00 86.79 181 ASP D N 1
ATOM 10614 C CA . ASP D 1 131 ? 89.011 34.949 3.483 1.00 87.94 181 ASP D CA 1
ATOM 10615 C C . ASP D 1 131 ? 87.890 35.941 3.712 1.00 84.63 181 ASP D C 1
ATOM 10616 O O . ASP D 1 131 ? 88.108 37.025 4.247 1.00 81.73 181 ASP D O 1
ATOM 10618 N N . GLN D 1 132 ? 86.708 35.576 3.224 1.00 85.24 182 GLN D N 1
ATOM 10619 C CA . GLN D 1 132 ? 85.487 36.370 3.349 1.00 82.36 182 GLN D CA 1
ATOM 10620 C C . GLN D 1 132 ? 85.548 37.615 2.447 1.00 77.32 182 GLN D C 1
ATOM 10621 O O . GLN D 1 132 ? 84.542 38.309 2.261 1.00 77.21 182 GLN D O 1
ATOM 10627 N N . HIS D 1 133 ? 86.727 37.876 1.882 1.00 71.76 183 HIS D N 1
ATOM 10628 C CA . HIS D 1 133 ? 86.935 39.002 0.969 1.00 67.68 183 HIS D CA 1
ATOM 10629 C C . HIS D 1 133 ? 86.530 40.338 1.587 1.00 61.78 183 HIS D C 1
ATOM 10630 O O . HIS D 1 133 ? 85.866 41.155 0.957 1.00 59.04 183 HIS D O 1
ATOM 10637 N N . VAL D 1 134 ? 86.942 40.551 2.829 1.00 56.98 184 VAL D N 1
ATOM 10638 C CA . VAL D 1 134 ? 86.595 41.760 3.540 1.00 51.57 184 VAL D CA 1
ATOM 10639 C C . VAL D 1 134 ? 87.880 42.453 3.938 1.00 47.10 184 VAL D C 1
ATOM 10640 O O . VAL D 1 134 ? 88.854 41.808 4.328 1.00 47.70 184 VAL D O 1
ATOM 10644 N N . GLY D 1 135 ? 87.890 43.774 3.792 1.00 45.30 185 GLY D N 1
ATOM 10645 C CA . GLY D 1 135 ? 89.049 44.568 4.142 1.00 42.81 185 GLY D CA 1
ATOM 10646 C C . GLY D 1 135 ? 88.687 45.870 4.818 1.00 41.44 185 GLY D C 1
ATOM 10647 O O . GLY D 1 135 ? 87.527 46.187 5.039 1.00 44.17 185 GLY D O 1
ATOM 10648 N N . ASP D 1 136 ? 89.715 46.625 5.152 1.00 40.03 186 ASP D N 1
ATOM 10649 C CA . ASP D 1 136 ? 89.576 47.931 5.767 1.00 37.68 186 ASP D CA 1
ATOM 10650 C C . ASP D 1 136 ? 90.706 48.799 5.246 1.00 33.36 186 ASP D C 1
ATOM 10651 O O . ASP D 1 136 ? 91.862 48.527 5.541 1.00 31.42 186 ASP D O 1
ATOM 10656 N N . MET D 1 137 ? 90.370 49.826 4.465 1.00 33.63 187 MET D N 1
ATOM 10657 C CA . MET D 1 137 ? 91.387 50.626 3.782 1.00 32.41 187 MET D CA 1
ATOM 10658 C C . MET D 1 137 ? 92.301 51.354 4.757 1.00 34.17 187 MET D C 1
ATOM 10659 O O . MET D 1 137 ? 93.402 51.765 4.387 1.00 36.86 187 MET D O 1
ATOM 10664 N N . VAL D 1 138 ? 91.857 51.504 6.002 1.00 31.71 188 VAL D N 1
ATOM 10665 C CA . VAL D 1 138 ? 92.702 52.110 7.011 1.00 29.79 188 VAL D CA 1
ATOM 10666 C C . VAL D 1 138 ? 93.799 51.137 7.443 1.00 31.09 188 VAL D C 1
ATOM 10667 O O . VAL D 1 138 ? 94.979 51.381 7.189 1.00 30.85 188 VAL D O 1
ATOM 10671 N N . SER D 1 139 ? 93.416 50.036 8.079 1.00 33.62 189 SER D N 1
ATOM 10672 C CA . SER D 1 139 ? 94.407 49.109 8.615 1.00 35.45 189 SER D CA 1
ATOM 10673 C C . SER D 1 139 ? 95.169 48.374 7.513 1.00 37.54 189 SER D C 1
ATOM 10674 O O . SER D 1 139 ? 96.348 48.041 7.681 1.00 37.67 189 SER D O 1
ATOM 10677 N N . ASP D 1 140 ? 94.522 48.167 6.370 1.00 37.50 190 ASP D N 1
ATOM 10678 C CA . ASP D 1 140 ? 95.122 47.351 5.328 1.00 38.97 190 ASP D CA 1
ATOM 10679 C C . ASP D 1 140 ? 95.932 48.155 4.303 1.00 41.09 190 ASP D C 1
ATOM 10680 O O . ASP D 1 140 ? 96.546 47.580 3.411 1.00 46.47 190 ASP D O 1
ATOM 10685 N N . LEU D 1 141 ? 95.937 49.476 4.398 1.00 37.07 191 LEU D N 1
ATOM 10686 C CA . LEU D 1 141 ? 96.738 50.251 3.449 1.00 33.94 191 LEU D CA 1
ATOM 10687 C C . LEU D 1 141 ? 97.225 51.598 3.988 1.00 32.16 191 LEU D C 1
ATOM 10688 O O . LEU D 1 141 ? 98.426 51.903 3.952 1.00 31.71 191 LEU D O 1
ATOM 10693 N N . ALA D 1 142 ? 96.284 52.425 4.426 1.00 29.42 192 ALA D N 1
ATOM 10694 C CA . ALA D 1 142 ? 96.588 53.800 4.824 1.00 27.21 192 ALA D CA 1
ATOM 10695 C C . ALA D 1 142 ? 97.460 53.858 6.078 1.00 28.65 192 ALA D C 1
ATOM 10696 O O . ALA D 1 142 ? 98.231 54.803 6.270 1.00 29.65 192 ALA D O 1
ATOM 10698 N N . TYR D 1 143 ? 97.327 52.842 6.922 1.00 29.43 193 TYR D N 1
ATOM 10699 C CA . TYR D 1 143 ? 98.043 52.781 8.204 1.00 30.06 193 TYR D CA 1
ATOM 10700 C C . TYR D 1 143 ? 99.569 52.831 8.049 1.00 32.92 193 TYR D C 1
ATOM 10701 O O . TYR D 1 143 ? 100.238 53.623 8.716 1.00 37.79 193 TYR D O 1
ATOM 10710 N N . ASP D 1 144 ? 100.103 51.991 7.167 1.00 31.29 194 ASP D N 1
ATOM 10711 C CA . ASP D 1 144 ? 101.547 51.776 7.023 1.00 35.61 194 ASP D CA 1
ATOM 10712 C C . ASP D 1 144 ? 102.270 52.770 6.126 1.00 38.10 194 ASP D C 1
ATOM 10713 O O . ASP D 1 144 ? 103.343 53.267 6.472 1.00 40.72 194 ASP D O 1
ATOM 10718 N N . ILE D 1 145 ? 101.681 53.024 4.957 1.00 35.87 195 ILE D N 1
ATOM 10719 C CA . ILE D 1 145 ? 102.423 53.611 3.849 1.00 34.76 195 ILE D CA 1
ATOM 10720 C C . ILE D 1 145 ? 103.105 54.943 4.183 1.00 30.25 195 ILE D C 1
ATOM 10721 O O . ILE D 1 145 ? 104.321 55.027 4.060 1.00 25.57 195 ILE D O 1
ATOM 10726 N N . PRO D 1 146 ? 102.343 55.961 4.640 1.00 27.68 196 PRO D N 1
ATOM 10727 C CA . PRO D 1 146 ? 102.991 57.250 4.929 1.00 27.70 196 PRO D CA 1
ATOM 10728 C C . PRO D 1 146 ? 103.948 57.193 6.115 1.00 26.76 196 PRO D C 1
ATOM 10729 O O . PRO D 1 146 ? 104.910 57.982 6.198 1.00 23.08 196 PRO D O 1
ATOM 10733 N N . THR D 1 147 ? 103.688 56.278 7.035 1.00 22.49 197 THR D N 1
ATOM 10734 C CA . THR D 1 147 ? 104.540 56.163 8.199 1.00 28.27 197 THR D CA 1
ATOM 10735 C C . THR D 1 147 ? 105.903 55.612 7.775 1.00 27.31 197 THR D C 1
ATOM 10736 O O . THR D 1 147 ? 106.946 56.156 8.138 1.00 26.69 197 THR D O 1
ATOM 10740 N N . ILE D 1 148 ? 105.892 54.547 6.991 1.00 24.38 198 ILE D N 1
ATOM 10741 C CA . ILE D 1 148 ? 107.149 53.972 6.518 1.00 28.59 198 ILE D CA 1
ATOM 10742 C C . ILE D 1 148 ? 107.922 54.968 5.640 1.00 30.24 198 ILE D C 1
ATOM 10743 O O . ILE D 1 148 ? 109.148 55.120 5.757 1.00 31.99 198 ILE D O 1
ATOM 10748 N N . THR D 1 149 ? 107.187 55.675 4.797 1.00 28.27 199 THR D N 1
ATOM 10749 C CA . THR D 1 149 ? 107.770 56.683 3.925 1.00 30.07 199 THR D CA 1
ATOM 10750 C C . THR D 1 149 ? 108.480 57.773 4.738 1.00 31.32 199 THR D C 1
ATOM 10751 O O . THR D 1 149 ? 109.623 58.138 4.442 1.00 32.75 199 THR D O 1
ATOM 10755 N N . ILE D 1 150 ? 107.818 58.309 5.753 1.00 25.11 200 ILE D N 1
ATOM 10756 C CA . ILE D 1 150 ? 108.444 59.405 6.479 1.00 34.61 200 ILE D CA 1
ATOM 10757 C C . ILE D 1 150 ? 109.566 58.886 7.371 1.00 34.85 200 ILE D C 1
ATOM 10758 O O . ILE D 1 150 ? 110.612 59.529 7.454 1.00 35.93 200 ILE D O 1
ATOM 10763 N N . LEU D 1 151 ? 109.394 57.708 7.981 1.00 33.38 201 LEU D N 1
ATOM 10764 C CA . LEU D 1 151 ? 110.472 57.121 8.783 1.00 33.62 201 LEU D CA 1
ATOM 10765 C C . LEU D 1 151 ? 111.742 56.868 7.960 1.00 36.35 201 LEU D C 1
ATOM 10766 O O . LEU D 1 151 ? 112.861 57.071 8.441 1.00 37.26 201 LEU D O 1
ATOM 10771 N N . THR D 1 152 ? 111.578 56.401 6.736 1.00 34.96 202 THR D N 1
ATOM 10772 C CA . THR D 1 152 ? 112.736 56.199 5.883 1.00 36.72 202 THR D CA 1
ATOM 10773 C C . THR D 1 152 ? 113.492 57.503 5.602 1.00 37.78 202 THR D C 1
ATOM 10774 O O . THR D 1 152 ? 114.727 57.538 5.670 1.00 37.25 202 THR D O 1
ATOM 10778 N N . LEU D 1 153 ? 112.758 58.569 5.277 1.00 36.64 203 LEU D N 1
ATOM 10779 C CA . LEU D 1 153 ? 113.384 59.863 4.968 1.00 38.21 203 LEU D CA 1
ATOM 10780 C C . LEU D 1 153 ? 114.186 60.411 6.157 1.00 36.50 203 LEU D C 1
ATOM 10781 O O . LEU D 1 153 ? 115.296 60.906 5.997 1.00 37.34 203 LEU D O 1
ATOM 10786 N N . ILE D 1 154 ? 113.607 60.321 7.346 1.00 34.54 204 ILE D N 1
ATOM 10787 C CA . ILE D 1 154 ? 114.208 60.882 8.552 1.00 40.10 204 ILE D CA 1
ATOM 10788 C C . ILE D 1 154 ? 115.380 60.046 9.083 1.00 43.24 204 ILE D C 1
ATOM 10789 O O . ILE D 1 154 ? 116.364 60.587 9.612 1.00 43.95 204 ILE D O 1
ATOM 10794 N N . GLY D 1 155 ? 115.278 58.731 8.907 1.00 43.96 205 GLY D N 1
ATOM 10795 C CA . GLY D 1 155 ? 116.317 57.812 9.327 1.00 45.77 205 GLY D CA 1
ATOM 10796 C C . GLY D 1 155 ? 115.909 56.992 10.537 1.00 47.23 205 GLY D C 1
ATOM 10797 O O . GLY D 1 155 ? 116.753 56.432 11.229 1.00 49.86 205 GLY D O 1
ATOM 10798 N N . ALA D 1 156 ? 114.612 56.904 10.797 1.00 44.19 206 ALA D N 1
ATOM 10799 C CA . ALA D 1 156 ? 114.139 56.079 11.898 1.00 44.77 206 ALA D CA 1
ATOM 10800 C C . ALA D 1 156 ? 113.990 54.627 11.446 1.00 44.63 206 ALA D C 1
ATOM 10801 O O . ALA D 1 156 ? 113.817 54.343 10.262 1.00 45.03 206 ALA D O 1
ATOM 10803 N N . ASP D 1 157 ? 114.050 53.712 12.404 1.00 46.12 207 ASP D N 1
ATOM 10804 C CA . ASP D 1 157 ? 113.842 52.299 12.123 1.00 47.98 207 ASP D CA 1
ATOM 10805 C C . ASP D 1 157 ? 112.406 52.032 11.665 1.00 42.89 207 ASP D C 1
ATOM 10806 O O . ASP D 1 157 ? 111.461 52.290 12.405 1.00 39.95 207 ASP D O 1
ATOM 10811 N N . ILE D 1 158 ? 112.248 51.462 10.472 1.00 42.61 208 ILE D N 1
ATOM 10812 C CA . ILE D 1 158 ? 110.908 51.279 9.911 1.00 41.27 208 ILE D CA 1
ATOM 10813 C C . ILE D 1 158 ? 110.113 50.202 10.665 1.00 42.08 208 ILE D C 1
ATOM 10814 O O . ILE D 1 158 ? 108.909 50.096 10.495 1.00 43.30 208 ILE D O 1
ATOM 10819 N N . SER D 1 159 ? 110.775 49.415 11.510 1.00 39.49 209 SER D N 1
ATOM 10820 C CA . SER D 1 159 ? 110.047 48.467 12.351 1.00 38.58 209 SER D CA 1
ATOM 10821 C C . SER D 1 159 ? 109.318 49.167 13.521 1.00 37.15 209 SER D C 1
ATOM 10822 O O . SER D 1 159 ? 108.641 48.526 14.298 1.00 38.82 209 SER D O 1
ATOM 10825 N N . MET D 1 160 ? 109.459 50.479 13.652 1.00 36.67 210 MET D N 1
ATOM 10826 C CA . MET D 1 160 ? 108.818 51.188 14.753 1.00 34.29 210 MET D CA 1
ATOM 10827 C C . MET D 1 160 ? 107.504 51.850 14.340 1.00 31.13 210 MET D C 1
ATOM 10828 O O . MET D 1 160 ? 107.017 52.767 15.019 1.00 29.75 210 MET D O 1
ATOM 10833 N N . VAL D 1 161 ? 106.908 51.362 13.255 1.00 28.41 211 VAL D N 1
ATOM 10834 C CA . VAL D 1 161 ? 105.665 51.949 12.765 1.00 27.38 211 VAL D CA 1
ATOM 10835 C C . VAL D 1 161 ? 104.625 52.030 13.868 1.00 25.79 211 VAL D C 1
ATOM 10836 O O . VAL D 1 161 ? 104.014 53.082 14.079 1.00 22.29 211 VAL D O 1
ATOM 10840 N N . ASP D 1 162 ? 104.414 50.908 14.558 1.00 23.87 212 ASP D N 1
ATOM 10841 C CA . ASP D 1 162 ? 103.355 50.849 15.565 1.00 25.88 212 ASP D CA 1
ATOM 10842 C C . ASP D 1 162 ? 103.653 51.802 16.723 1.00 24.12 212 ASP D C 1
ATOM 10843 O O . ASP D 1 162 ? 102.743 52.409 17.277 1.00 22.83 212 ASP D O 1
ATOM 10848 N N . THR D 1 163 ? 104.927 51.948 17.061 1.00 23.39 213 THR D N 1
ATOM 10849 C CA . THR D 1 163 ? 105.333 52.932 18.077 1.00 22.75 213 THR D CA 1
ATOM 10850 C C . THR D 1 163 ? 105.021 54.378 17.663 1.00 21.91 213 THR D C 1
ATOM 10851 O O . THR D 1 163 ? 104.467 55.172 18.447 1.00 19.04 213 THR D O 1
ATOM 10855 N N . TYR D 1 164 ? 105.363 54.729 16.424 1.00 19.79 214 TYR D N 1
ATOM 10856 C CA . TYR D 1 164 ? 105.081 56.081 15.945 1.00 20.13 214 TYR D CA 1
ATOM 10857 C C . TYR D 1 164 ? 103.589 56.337 15.810 1.00 19.70 214 TYR D C 1
ATOM 10858 O O . TYR D 1 164 ? 103.135 57.480 15.984 1.00 17.86 214 TYR D O 1
ATOM 10867 N N . LYS D 1 165 ? 102.804 55.298 15.516 1.00 19.01 215 LYS D N 1
ATOM 10868 C CA . LYS D 1 165 ? 101.346 55.503 15.480 1.00 19.24 215 LYS D CA 1
ATOM 10869 C C . LYS D 1 165 ? 100.797 55.806 16.879 1.00 18.64 215 LYS D C 1
ATOM 10870 O O . LYS D 1 165 ? 99.932 56.663 17.050 1.00 18.68 215 LYS D O 1
ATOM 10876 N N . ARG D 1 166 ? 101.305 55.110 17.889 1.00 18.58 216 ARG D N 1
ATOM 10877 C CA . ARG D 1 166 ? 100.906 55.389 19.262 1.00 18.32 216 ARG D CA 1
ATOM 10878 C C . ARG D 1 166 ? 101.301 56.805 19.668 1.00 16.90 216 ARG D C 1
ATOM 10879 O O . ARG D 1 166 ? 100.482 57.557 20.214 1.00 16.84 216 ARG D O 1
ATOM 10887 N N . TRP D 1 167 ? 102.538 57.193 19.379 1.00 18.86 217 TRP D N 1
ATOM 10888 C CA . TRP D 1 167 ? 103.002 58.536 19.736 1.00 19.43 217 TRP D CA 1
ATOM 10889 C C . TRP D 1 167 ? 102.189 59.605 19.011 1.00 21.01 217 TRP D C 1
ATOM 10890 O O . TRP D 1 167 ? 101.858 60.677 19.564 1.00 15.50 217 TRP D O 1
ATOM 10901 N N . SER D 1 168 ? 101.879 59.305 17.749 1.00 19.74 218 SER D N 1
ATOM 10902 C CA . SER D 1 168 ? 101.108 60.217 16.923 1.00 19.04 218 SER D CA 1
ATOM 10903 C C . SER D 1 168 ? 99.664 60.378 17.417 1.00 18.06 218 SER D C 1
ATOM 10904 O O . SER D 1 168 ? 99.143 61.507 17.504 1.00 20.03 218 SER D O 1
ATOM 10907 N N . ASP D 1 169 ? 99.014 59.261 17.734 1.00 18.95 219 ASP D N 1
ATOM 10908 C CA . ASP D 1 169 ? 97.671 59.311 18.302 1.00 20.20 219 ASP D CA 1
ATOM 10909 C C . ASP D 1 169 ? 97.689 60.175 19.564 1.00 18.06 219 ASP D C 1
ATOM 10910 O O . ASP D 1 169 ? 96.787 60.988 19.788 1.00 18.73 219 ASP D O 1
ATOM 10915 N N . SER D 1 170 ? 98.736 60.005 20.371 1.00 15.95 220 SER D N 1
ATOM 10916 C CA . SER D 1 170 ? 98.836 60.739 21.617 1.00 14.88 220 SER D CA 1
ATOM 10917 C C . SER D 1 170 ? 99.068 62.230 21.406 1.00 17.53 220 SER D C 1
ATOM 10918 O O . SER D 1 170 ? 98.448 63.042 22.098 1.00 17.02 220 SER D O 1
ATOM 10921 N N . ARG D 1 171 ? 99.907 62.627 20.440 1.00 16.92 221 ARG D N 1
ATOM 10922 C CA . ARG D 1 171 ? 100.062 64.065 20.213 1.00 16.18 221 ARG D CA 1
ATOM 10923 C C . ARG D 1 171 ? 98.746 64.702 19.715 1.00 17.18 221 ARG D C 1
ATOM 10924 O O . ARG D 1 171 ? 98.341 65.793 20.173 1.00 16.64 221 ARG D O 1
ATOM 10932 N N . ALA D 1 172 ? 98.072 64.012 18.806 1.00 16.83 222 ALA D N 1
ATOM 10933 C CA . ALA D 1 172 ? 96.817 64.516 18.248 1.00 17.15 222 ALA D CA 1
ATOM 10934 C C . ALA D 1 172 ? 95.738 64.628 19.338 1.00 17.50 222 ALA D C 1
ATOM 10935 O O . ALA D 1 172 ? 94.979 65.591 19.374 1.00 20.58 222 ALA D O 1
ATOM 10937 N N . ALA D 1 173 ? 95.685 63.660 20.242 1.00 18.40 223 ALA D N 1
ATOM 10938 C CA . ALA D 1 173 ? 94.689 63.689 21.316 1.00 18.02 223 ALA D CA 1
ATOM 10939 C C . ALA D 1 173 ? 95.037 64.730 22.376 1.00 17.22 223 ALA D C 1
ATOM 10940 O O . ALA D 1 173 ? 94.188 65.497 22.817 1.00 17.06 223 ALA D O 1
ATOM 10942 N N . MET D 1 174 ? 96.295 64.761 22.787 1.00 19.27 224 MET D N 1
ATOM 10943 C CA . MET D 1 174 ? 96.705 65.697 23.833 1.00 20.93 224 MET D CA 1
ATOM 10944 C C . MET D 1 174 ? 96.473 67.148 23.414 1.00 21.19 224 MET D C 1
ATOM 10945 O O . MET D 1 174 ? 95.965 67.960 24.190 1.00 18.52 224 MET D O 1
ATOM 10950 N N . THR D 1 175 ? 96.844 67.472 22.179 1.00 15.20 225 THR D N 1
ATOM 10951 C CA . THR D 1 175 ? 96.856 68.867 21.791 1.00 15.64 225 THR D CA 1
ATOM 10952 C C . THR D 1 175 ? 95.489 69.342 21.312 1.00 18.13 225 THR D C 1
ATOM 10953 O O . THR D 1 175 ? 95.132 70.485 21.562 1.00 19.59 225 THR D O 1
ATOM 10957 N N . TRP D 1 176 ? 94.730 68.485 20.623 1.00 16.85 226 TRP D N 1
ATOM 10958 C CA . TRP D 1 176 ? 93.433 68.903 20.070 1.00 17.53 226 TRP D CA 1
ATOM 10959 C C . TRP D 1 176 ? 92.221 68.105 20.569 1.00 16.95 226 TRP D C 1
ATOM 10960 O O . TRP D 1 176 ? 91.102 68.338 20.109 1.00 17.19 226 TRP D O 1
ATOM 10971 N N . GLY D 1 177 ? 92.426 67.197 21.522 1.00 16.38 227 GLY D N 1
ATOM 10972 C CA . GLY D 1 177 ? 91.334 66.377 22.018 1.00 16.07 227 GLY D CA 1
ATOM 10973 C C . GLY D 1 177 ? 90.670 67.022 23.215 1.00 19.47 227 GLY D C 1
ATOM 10974 O O . GLY D 1 177 ? 91.234 67.927 23.833 1.00 21.70 227 GLY D O 1
ATOM 10975 N N . ASP D 1 178 ? 89.465 66.559 23.540 1.00 19.64 228 ASP D N 1
ATOM 10976 C CA . ASP D 1 178 ? 88.704 67.076 24.679 1.00 20.22 228 ASP D CA 1
ATOM 10977 C C . ASP D 1 178 ? 88.969 66.157 25.885 1.00 23.36 228 ASP D C 1
ATOM 10978 O O . ASP D 1 178 ? 88.096 65.413 26.342 1.00 22.75 228 ASP D O 1
ATOM 10983 N N . LEU D 1 179 ? 90.202 66.198 26.382 1.00 24.11 229 LEU D N 1
ATOM 10984 C CA . LEU D 1 179 ? 90.631 65.244 27.403 1.00 22.91 229 LEU D CA 1
ATOM 10985 C C . LEU D 1 179 ? 90.454 65.744 28.832 1.00 21.69 229 LEU D C 1
ATOM 10986 O O . LEU D 1 179 ? 90.802 66.879 29.143 1.00 23.82 229 LEU D O 1
ATOM 10991 N N . SER D 1 180 ? 89.932 64.877 29.693 1.00 20.11 230 SER D N 1
ATOM 10992 C CA . SER D 1 180 ? 89.989 65.107 31.138 1.00 23.45 230 SER D CA 1
ATOM 10993 C C . SER D 1 180 ? 91.436 64.963 31.591 1.00 24.26 230 SER D C 1
ATOM 10994 O O . SER D 1 180 ? 92.285 64.459 30.832 1.00 17.58 230 SER D O 1
ATOM 10997 N N . ASP D 1 181 ? 91.722 65.389 32.817 1.00 21.77 231 ASP D N 1
ATOM 10998 C CA . ASP D 1 181 ? 93.074 65.304 33.346 1.00 20.91 231 ASP D CA 1
ATOM 10999 C C . ASP D 1 181 ? 93.557 63.850 33.410 1.00 19.48 231 ASP D C 1
ATOM 11000 O O . ASP D 1 181 ? 94.700 63.569 33.056 1.00 20.61 231 ASP D O 1
ATOM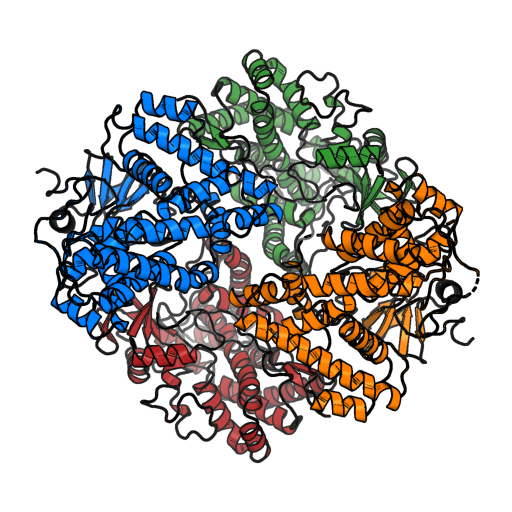 11005 N N . GLU D 1 182 ? 92.679 62.922 33.785 1.00 19.15 232 GLU D N 1
ATOM 11006 C CA . GLU D 1 182 ? 93.074 61.517 33.899 1.00 21.62 232 GLU D CA 1
ATOM 11007 C C . GLU D 1 182 ? 93.332 60.890 32.532 1.00 21.87 232 GLU D C 1
ATOM 11008 O O . GLU D 1 182 ? 94.210 60.033 32.396 1.00 21.99 232 GLU D O 1
ATOM 11014 N N . GLU D 1 183 ? 92.577 61.328 31.526 1.00 18.02 233 GLU D N 1
ATOM 11015 C CA . GLU D 1 183 ? 92.735 60.829 30.168 1.00 19.07 233 GLU D CA 1
ATOM 11016 C C . GLU D 1 183 ? 94.030 61.308 29.551 1.00 18.72 233 GLU D C 1
ATOM 11017 O O . GLU D 1 183 ? 94.517 60.683 28.614 1.00 19.68 233 GLU D O 1
ATOM 11023 N N . GLN D 1 184 ? 94.585 62.410 30.064 1.00 16.60 234 GLN D N 1
ATOM 11024 C CA . GLN D 1 184 ? 95.847 62.916 29.530 1.00 16.34 234 GLN D CA 1
ATOM 11025 C C . GLN D 1 184 ? 97.040 62.054 29.928 1.00 16.93 234 GLN D C 1
ATOM 11026 O O . GLN D 1 184 ? 98.089 62.097 29.263 1.00 15.80 234 GLN D O 1
ATOM 11032 N N . ILE D 1 185 ? 96.885 61.269 30.988 1.00 16.63 235 ILE D N 1
ATOM 11033 C CA . ILE D 1 185 ? 98.041 60.558 31.567 1.00 16.86 235 ILE D CA 1
ATOM 11034 C C . ILE D 1 185 ? 98.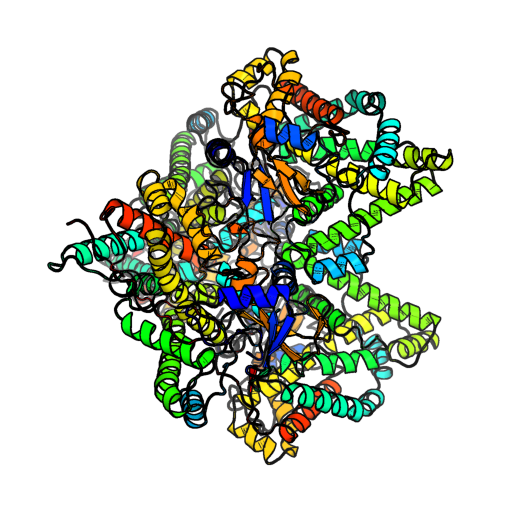766 59.564 30.617 1.00 17.97 235 ILE D C 1
ATOM 11035 O O . ILE D 1 185 ? 99.978 59.670 30.468 1.00 18.98 235 ILE D O 1
ATOM 11040 N N . PRO D 1 186 ? 98.049 58.637 29.953 1.00 16.75 236 PRO D N 1
ATOM 11041 C CA . PRO D 1 186 ? 98.758 57.743 29.017 1.00 16.72 236 PRO D CA 1
ATOM 11042 C C . PRO D 1 186 ? 99.414 58.523 27.908 1.00 16.14 236 PRO D C 1
ATOM 11043 O O . PRO D 1 186 ? 100.519 58.199 27.509 1.00 17.35 236 PRO D O 1
ATOM 11047 N N . HIS D 1 187 ? 98.743 59.571 27.437 1.00 16.24 237 HIS D N 1
ATOM 11048 C CA . HIS D 1 187 ? 99.272 60.382 26.347 1.00 16.11 237 HIS D CA 1
ATOM 11049 C C . HIS D 1 187 ? 100.523 61.132 26.756 1.00 19.29 237 HIS D C 1
ATOM 11050 O O . HIS D 1 187 ? 101.459 61.246 25.968 1.00 20.09 237 HIS D O 1
ATOM 11057 N N . ALA D 1 188 ? 100.557 61.599 28.000 1.00 17.45 238 ALA D N 1
ATOM 11058 C CA . ALA D 1 188 ? 101.721 62.291 28.512 1.00 17.45 238 ALA D CA 1
ATOM 11059 C C . ALA D 1 188 ? 102.951 61.390 28.484 1.00 19.80 238 ALA D C 1
ATOM 11060 O O . ALA D 1 188 ? 104.027 61.853 28.114 1.00 20.12 238 ALA D O 1
ATOM 11062 N N . HIS D 1 189 ? 102.803 60.132 28.905 1.00 16.39 239 HIS D N 1
ATOM 11063 C CA . HIS D 1 189 ? 103.922 59.171 28.923 1.00 16.89 239 HIS D CA 1
ATOM 11064 C C . HIS D 1 189 ? 104.404 58.936 27.482 1.00 19.90 239 HIS D C 1
ATOM 11065 O O . HIS D 1 189 ? 105.592 58.845 27.218 1.00 21.63 239 HIS D O 1
ATOM 11072 N N . ASN D 1 190 ? 103.462 58.815 26.553 1.00 16.37 240 ASN D N 1
ATOM 11073 C CA . ASN D 1 190 ? 103.811 58.617 25.163 1.00 19.90 240 ASN D CA 1
ATOM 11074 C C . ASN D 1 190 ? 104.570 59.818 24.578 1.00 20.21 240 ASN D C 1
ATOM 11075 O O . ASN D 1 190 ? 105.523 59.631 23.828 1.00 20.00 240 ASN D O 1
ATOM 11080 N N . LEU D 1 191 ? 104.146 61.031 24.899 1.00 15.97 241 LEU D N 1
ATOM 11081 C CA . LEU D 1 191 ? 104.864 62.219 24.440 1.00 18.29 241 LEU D CA 1
ATOM 11082 C C . LEU D 1 191 ? 106.295 62.234 25.029 1.00 20.06 241 LEU D C 1
ATOM 11083 O O . LEU D 1 191 ? 107.257 62.605 24.356 1.00 18.67 241 LEU D O 1
ATOM 11088 N N . VAL D 1 192 ? 106.435 61.806 26.282 1.00 19.66 242 VAL D N 1
ATOM 11089 C CA . VAL D 1 192 ? 107.764 61.737 26.877 1.00 18.89 242 VAL D CA 1
ATOM 11090 C C . VAL D 1 192 ? 108.659 60.802 26.070 1.00 18.23 242 VAL D C 1
ATOM 11091 O O . VAL D 1 192 ? 109.795 61.152 25.751 1.00 21.38 242 VAL D O 1
ATOM 11095 N N . GLU D 1 193 ? 108.136 59.638 25.711 1.00 18.55 243 GLU D N 1
ATOM 11096 C CA . GLU D 1 193 ? 108.880 58.653 24.915 1.00 21.35 243 GLU D CA 1
ATOM 11097 C C . GLU D 1 193 ? 109.256 59.205 23.548 1.00 21.66 243 GLU D C 1
ATOM 11098 O O . GLU D 1 193 ? 110.384 59.071 23.078 1.00 21.12 243 GLU D O 1
ATOM 11104 N N . TYR D 1 194 ? 108.273 59.815 22.916 1.00 20.26 244 TYR D N 1
ATOM 11105 C CA . TYR D 1 194 ? 108.432 60.404 21.600 1.00 22.13 244 TYR D CA 1
ATOM 11106 C C . TYR D 1 194 ? 109.585 61.426 21.575 1.00 22.16 244 TYR D C 1
ATOM 11107 O O . TYR D 1 194 ? 110.469 61.357 20.721 1.00 21.64 244 TYR D O 1
ATOM 11116 N N . TRP D 1 195 ? 109.572 62.370 22.509 1.00 21.25 245 TRP D N 1
ATOM 11117 C CA . TRP D 1 195 ? 110.590 63.432 22.548 1.00 20.22 245 TRP D CA 1
ATOM 11118 C C . TRP D 1 195 ? 111.965 62.867 22.842 1.00 22.08 245 TRP D C 1
ATOM 11119 O O . TRP D 1 195 ? 112.963 63.336 22.283 1.00 23.80 245 TRP D O 1
ATOM 11130 N N . GLN D 1 196 ? 112.033 61.884 23.735 1.00 22.33 246 GLN D N 1
ATOM 11131 C CA . GLN D 1 196 ? 113.309 61.262 24.034 1.00 26.87 246 GLN D CA 1
ATOM 11132 C C . GLN D 1 196 ? 113.914 60.600 22.787 1.00 28.02 246 GLN D C 1
ATOM 11133 O O . GLN D 1 196 ? 115.135 60.639 22.577 1.00 29.53 246 GLN D O 1
ATOM 11139 N N . GLU D 1 197 ? 113.068 59.996 21.961 1.00 25.67 247 GLU D N 1
ATOM 11140 C CA . GLU D 1 197 ? 113.574 59.334 20.764 1.00 27.27 247 GLU D CA 1
ATOM 11141 C C . GLU D 1 197 ? 114.081 60.359 19.760 1.00 26.49 247 GLU D C 1
ATOM 11142 O O . GLU D 1 197 ? 115.122 60.145 19.139 1.00 26.49 247 GLU D O 1
ATOM 11148 N N . CYS D 1 198 ? 113.350 61.468 19.604 1.00 25.08 248 CYS D N 1
ATOM 11149 C CA . CYS D 1 198 ? 113.800 62.579 18.741 1.00 27.89 248 CYS D CA 1
ATOM 11150 C C . CYS D 1 198 ? 115.192 63.056 19.151 1.00 24.31 248 CYS D C 1
ATOM 11151 O O . CYS D 1 198 ? 116.084 63.198 18.323 1.00 25.54 248 CYS D O 1
ATOM 11154 N N . GLN D 1 199 ? 115.380 63.285 20.443 1.00 24.23 249 GLN D N 1
ATOM 11155 C CA . GLN D 1 199 ? 116.697 63.718 20.909 1.00 25.65 249 GLN D CA 1
ATOM 11156 C C . GLN D 1 199 ? 117.751 62.631 20.703 1.00 30.87 249 GLN D C 1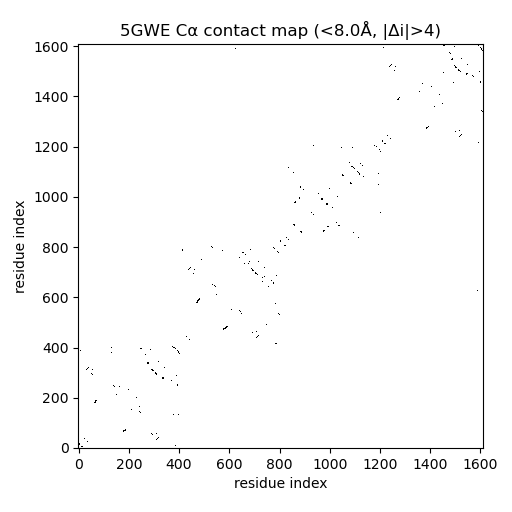
ATOM 11157 O O . GLN D 1 199 ? 118.878 62.917 20.286 1.00 33.38 249 GLN D O 1
ATOM 11163 N N . ARG D 1 200 ? 117.382 61.374 20.944 1.00 30.93 250 ARG D N 1
ATOM 11164 C CA . ARG D 1 200 ? 118.328 60.278 20.781 1.00 27.45 250 ARG D CA 1
ATOM 11165 C C . ARG D 1 200 ? 118.831 60.205 19.340 1.00 28.44 250 ARG D C 1
ATOM 11166 O O . ARG D 1 200 ? 120.003 59.940 19.100 1.00 30.06 250 ARG D O 1
ATOM 11174 N N . MET D 1 201 ? 117.935 60.446 18.383 1.00 29.85 251 MET D N 1
ATOM 11175 C CA . MET D 1 201 ? 118.301 60.355 16.964 1.00 30.75 251 MET D CA 1
ATOM 11176 C C . MET D 1 201 ? 119.270 61.448 16.555 1.00 30.56 251 MET D C 1
ATOM 11177 O O . MET D 1 201 ? 120.145 61.243 15.711 1.00 34.23 251 MET D O 1
ATOM 11182 N N . VAL D 1 202 ? 119.092 62.628 17.127 1.00 29.57 252 VAL D N 1
ATOM 11183 C CA . VAL D 1 202 ? 120.024 63.705 16.861 1.00 34.24 252 VAL D CA 1
ATOM 11184 C C . VAL D 1 202 ? 121.393 63.355 17.453 1.00 35.27 252 VAL D C 1
ATOM 11185 O O . VAL D 1 202 ? 122.438 63.523 16.794 1.00 34.60 252 VAL D O 1
ATOM 11189 N N . ALA D 1 203 ? 121.394 62.838 18.681 1.00 34.21 253 ALA D N 1
ATOM 11190 C CA . ALA D 1 203 ? 122.664 62.474 19.320 1.00 36.51 253 ALA D CA 1
ATOM 11191 C C . ALA D 1 203 ? 123.395 61.432 18.491 1.00 36.58 253 ALA D C 1
ATOM 11192 O O . ALA D 1 203 ? 124.620 61.537 18.254 1.00 39.82 253 ALA D O 1
ATOM 11194 N N . ASP D 1 204 ? 122.637 60.454 18.004 1.00 34.93 254 ASP D N 1
ATOM 11195 C CA . ASP D 1 204 ? 123.183 59.376 17.174 1.00 38.88 254 ASP D CA 1
ATOM 11196 C C . ASP D 1 204 ? 123.762 59.899 15.856 1.00 41.32 254 ASP D C 1
ATOM 11197 O O . ASP D 1 204 ? 124.757 59.360 15.336 1.00 38.71 254 ASP D O 1
ATOM 11202 N N . ALA D 1 205 ? 123.130 60.936 15.313 1.00 36.08 255 ALA D N 1
ATOM 11203 C CA . ALA D 1 205 ? 123.612 61.535 14.079 1.00 37.51 255 ALA D CA 1
ATOM 11204 C C . ALA D 1 205 ? 124.945 62.212 14.323 1.00 43.16 255 ALA D C 1
ATOM 11205 O O . ALA D 1 205 ? 125.889 62.078 13.512 1.00 41.71 255 ALA D O 1
ATOM 11207 N N . HIS D 1 206 ? 125.052 62.894 15.460 1.00 39.32 256 HIS D N 1
ATOM 11208 C CA . HIS D 1 206 ? 126.320 63.522 15.811 1.00 43.98 256 HIS D CA 1
ATOM 11209 C C . HIS D 1 206 ? 127.430 62.474 15.904 1.00 48.76 256 HIS D C 1
ATOM 11210 O O . HIS D 1 206 ? 128.556 62.706 15.466 1.00 48.95 256 HIS D O 1
ATOM 11217 N N . ALA D 1 207 ? 127.090 61.303 16.430 1.00 50.60 257 ALA D N 1
ATOM 11218 C CA . ALA D 1 207 ? 128.093 60.298 16.753 1.00 53.87 257 ALA D CA 1
ATOM 11219 C C . ALA D 1 207 ? 128.460 59.369 15.596 1.00 58.21 257 ALA D C 1
ATOM 11220 O O . ALA D 1 207 ? 129.598 58.885 15.533 1.00 63.41 257 ALA D O 1
ATOM 11222 N N . HIS D 1 208 ? 127.519 59.109 14.689 1.00 56.95 258 HIS D N 1
ATOM 11223 C CA . HIS D 1 208 ? 127.752 58.104 13.647 1.00 57.87 258 HIS D CA 1
ATOM 11224 C C . HIS D 1 208 ? 127.312 58.563 12.267 1.00 55.58 258 HIS D C 1
ATOM 11225 O O . HIS D 1 208 ? 127.353 57.791 11.313 1.00 55.82 258 HIS D O 1
ATOM 11232 N N . GLY D 1 209 ? 126.836 59.797 12.169 1.00 53.04 259 GLY D N 1
ATOM 11233 C CA . GLY D 1 209 ? 126.410 60.321 10.887 1.00 51.50 259 GLY D CA 1
ATOM 11234 C C . GLY D 1 209 ? 125.277 59.514 10.285 1.00 51.40 259 GLY D C 1
ATOM 11235 O O . GLY D 1 209 ? 124.374 59.044 10.997 1.00 50.89 259 GLY D O 1
ATOM 11236 N N . GLY D 1 210 ? 125.324 59.336 8.971 1.00 51.69 260 GLY D N 1
ATOM 11237 C CA . GLY D 1 210 ? 124.302 58.569 8.295 1.00 52.80 260 GLY D CA 1
ATOM 11238 C C . GLY D 1 210 ? 123.840 59.240 7.022 1.00 54.02 260 GLY D C 1
ATOM 11239 O O . GLY D 1 210 ? 124.307 60.324 6.672 1.00 54.51 260 GLY D O 1
ATOM 11240 N N . ASP D 1 211 ? 122.934 58.571 6.317 1.00 54.29 261 ASP D N 1
ATOM 11241 C CA . ASP D 1 211 ? 122.373 59.098 5.084 1.00 54.43 261 ASP D CA 1
ATOM 11242 C C . ASP D 1 211 ? 120.867 59.298 5.208 1.00 50.95 261 ASP D C 1
ATOM 11243 O O . ASP D 1 211 ? 120.073 58.496 4.720 1.00 50.71 261 ASP D O 1
ATOM 11248 N N . ASN D 1 212 ? 120.487 60.391 5.856 1.00 47.70 262 ASN D N 1
ATOM 11249 C CA . ASN D 1 212 ? 119.087 60.705 6.092 1.00 44.95 262 ASN D CA 1
ATOM 11250 C C . ASN D 1 212 ? 118.923 62.174 6.458 1.00 40.33 262 ASN D C 1
ATOM 11251 O O . ASN D 1 212 ? 119.899 62.918 6.561 1.00 43.33 262 ASN D O 1
ATOM 11256 N N . LEU D 1 213 ? 117.686 62.584 6.673 1.00 36.06 263 LEU D N 1
ATOM 11257 C CA . LEU D 1 213 ? 117.401 63.977 6.976 1.00 38.91 263 LEU D CA 1
ATOM 11258 C C . LEU D 1 213 ? 118.034 64.437 8.301 1.00 36.44 263 LEU D C 1
ATOM 11259 O O . LEU D 1 213 ? 118.556 65.545 8.375 1.00 37.09 263 LEU D O 1
ATOM 11264 N N . THR D 1 214 ? 118.013 63.591 9.329 1.00 34.08 264 THR D N 1
ATOM 11265 C CA . THR D 1 214 ? 118.607 63.967 10.612 1.00 33.44 264 THR D CA 1
ATOM 11266 C C . THR D 1 214 ? 120.088 64.276 10.435 1.00 36.24 264 THR D C 1
ATOM 11267 O O . THR D 1 214 ? 120.564 65.313 10.901 1.00 37.05 264 THR D O 1
ATOM 11271 N N . ALA D 1 215 ? 120.809 63.389 9.745 1.00 36.39 265 ALA D N 1
ATOM 11272 C CA . ALA D 1 215 ? 122.242 63.570 9.523 1.00 38.55 265 ALA D CA 1
ATOM 11273 C C . ALA D 1 215 ? 122.533 64.788 8.653 1.00 44.96 265 ALA D C 1
ATOM 11274 O O . ALA D 1 215 ? 123.524 65.470 8.866 1.00 41.64 265 ALA D O 1
ATOM 11276 N N . ASP D 1 216 ? 121.671 65.056 7.671 1.00 43.67 266 ASP D N 1
ATOM 11277 C CA . ASP D 1 216 ? 121.802 66.259 6.833 1.00 43.24 266 ASP D CA 1
ATOM 11278 C C . ASP D 1 216 ? 121.679 67.522 7.691 1.00 42.16 266 ASP D C 1
ATOM 11279 O O . ASP D 1 216 ? 122.443 68.474 7.536 1.00 45.42 266 ASP D O 1
ATOM 11284 N N . LEU D 1 217 ? 120.721 67.503 8.616 1.00 38.17 267 LEU D N 1
ATOM 11285 C CA . LEU D 1 217 ? 120.492 68.641 9.486 1.00 38.51 267 LEU D CA 1
ATOM 11286 C C . LEU D 1 217 ? 121.705 68.817 10.399 1.00 39.03 267 LEU D C 1
ATOM 11287 O O . LEU D 1 217 ? 122.163 69.933 10.615 1.00 40.25 267 LEU D O 1
ATOM 11292 N N . VAL D 1 218 ? 122.252 67.724 10.911 1.00 38.98 268 VAL D N 1
ATOM 11293 C CA . VAL D 1 218 ? 123.452 67.847 11.746 1.00 43.83 268 VAL D CA 1
ATOM 11294 C C . VAL D 1 218 ? 124.662 68.316 10.925 1.00 48.31 268 VAL D C 1
ATOM 11295 O O . VAL D 1 218 ? 125.451 69.149 11.385 1.00 49.39 268 VAL D O 1
ATOM 11299 N N . ARG D 1 219 ? 124.793 67.819 9.698 1.00 48.50 269 ARG D N 1
ATOM 11300 C CA . ARG D 1 219 ? 125.908 68.240 8.848 1.00 50.17 269 ARG D CA 1
ATOM 11301 C C . ARG D 1 219 ? 125.767 69.728 8.534 1.00 49.65 269 ARG D C 1
ATOM 11302 O O . ARG D 1 219 ? 126.762 70.449 8.465 1.00 50.30 269 ARG D O 1
ATOM 11310 N N . ALA D 1 220 ? 124.524 70.186 8.391 1.00 48.66 270 ALA D N 1
ATOM 11311 C CA . ALA D 1 220 ? 124.252 71.601 8.166 1.00 51.45 270 ALA D CA 1
ATOM 11312 C C . ALA D 1 220 ? 124.758 72.463 9.323 1.00 54.15 270 ALA D C 1
ATOM 11313 O O . ALA D 1 220 ? 125.513 73.418 9.120 1.00 49.76 270 ALA D O 1
ATOM 11315 N N . GLN D 1 221 ? 124.373 72.090 10.539 1.00 45.53 271 GLN D N 1
ATOM 11316 C CA . GLN D 1 221 ? 124.836 72.772 11.737 1.00 47.77 271 GLN D CA 1
ATOM 11317 C C . GLN D 1 221 ? 126.355 72.777 11.853 1.00 49.41 271 GLN D C 1
ATOM 11318 O O . GLN D 1 221 ? 126.956 73.775 12.248 1.00 50.47 271 GLN D O 1
ATOM 11324 N N . GLN D 1 222 ? 126.963 71.644 11.521 1.00 49.80 272 GLN D N 1
ATOM 11325 C CA . GLN D 1 222 ? 128.411 71.501 11.582 1.00 54.11 272 GLN D CA 1
ATOM 11326 C C . GLN D 1 222 ? 129.111 72.422 10.575 1.00 58.63 272 GLN D C 1
ATOM 11327 O O . GLN D 1 222 ? 130.229 72.874 10.823 1.00 61.46 272 GLN D O 1
ATOM 11333 N N . GLU D 1 223 ? 128.436 72.740 9.471 1.00 60.61 273 GLU D N 1
ATOM 11334 C CA . GLU D 1 223 ? 129.009 73.612 8.440 1.00 64.78 273 GLU D CA 1
ATOM 11335 C C . GLU D 1 223 ? 128.795 75.089 8.764 1.00 62.83 273 GLU D C 1
ATOM 11336 O O . GLU D 1 223 ? 129.260 75.962 8.041 1.00 61.81 273 GLU D O 1
ATOM 11342 N N . GLY D 1 224 ? 128.096 75.360 9.865 1.00 60.68 274 GLY D N 1
ATOM 11343 C CA . GLY D 1 224 ? 127.937 76.719 10.346 1.00 59.61 274 GLY D CA 1
ATOM 11344 C C . GLY D 1 224 ? 126.525 77.266 10.248 1.00 56.80 274 GLY D C 1
ATOM 11345 O O . GLY D 1 224 ? 126.267 78.386 10.691 1.00 56.85 274 GLY D O 1
ATOM 11346 N N . GLN D 1 225 ? 125.606 76.480 9.685 1.00 54.08 275 GLN D N 1
ATOM 11347 C CA . GLN D 1 225 ? 124.203 76.891 9.582 1.00 52.89 275 GLN D CA 1
ATOM 11348 C C . GLN D 1 225 ? 123.646 76.997 11.008 1.00 50.96 275 GLN D C 1
ATOM 11349 O O . GLN D 1 225 ? 124.038 76.240 11.892 1.00 47.78 275 GLN D O 1
ATOM 11355 N N . GLU D 1 226 ? 122.786 77.982 11.237 1.00 50.15 276 GLU D N 1
ATOM 11356 C CA . GLU D 1 226 ? 122.335 78.290 12.588 1.00 48.63 276 GLU D CA 1
ATOM 11357 C C . GLU D 1 226 ? 121.119 77.469 12.969 1.00 44.41 276 GLU D C 1
ATOM 11358 O O . GLU D 1 226 ? 119.990 77.897 12.750 1.00 42.44 276 GLU D O 1
ATOM 11364 N N . ILE D 1 227 ? 121.360 76.317 13.588 1.00 43.09 277 ILE D N 1
ATOM 11365 C CA . ILE D 1 227 ? 120.269 75.495 14.113 1.00 41.33 277 ILE D CA 1
ATOM 11366 C C . ILE D 1 227 ? 120.796 74.616 15.250 1.00 41.00 277 ILE D C 1
ATOM 11367 O O . ILE D 1 227 ? 121.786 73.884 15.090 1.00 41.13 277 ILE D O 1
ATOM 11372 N N . THR D 1 228 ? 120.152 74.720 16.408 1.00 37.52 278 THR D N 1
ATOM 11373 C CA . THR D 1 228 ? 120.634 74.027 17.596 1.00 37.11 278 THR D CA 1
ATOM 11374 C C . THR D 1 228 ? 120.144 72.592 17.613 1.00 35.21 278 THR D C 1
ATOM 11375 O O . THR D 1 228 ? 119.222 72.247 16.874 1.00 33.94 278 THR D O 1
ATOM 11379 N N . ASP D 1 229 ? 120.771 71.767 18.452 1.00 35.20 279 ASP D N 1
ATOM 11380 C CA . ASP D 1 229 ? 120.348 70.382 18.626 1.00 33.59 279 ASP D CA 1
ATOM 11381 C C . ASP D 1 229 ? 118.876 70.330 19.062 1.00 37.37 279 ASP D C 1
ATOM 11382 O O . ASP D 1 229 ? 118.111 69.475 18.603 1.00 30.02 279 ASP D O 1
ATOM 11387 N N . HIS D 1 230 ? 118.471 71.260 19.923 1.00 31.18 280 HIS D N 1
ATOM 11388 C CA . HIS D 1 230 ? 117.073 71.259 20.370 1.00 29.29 280 HIS D CA 1
ATOM 11389 C C . HIS D 1 230 ? 116.161 71.538 19.187 1.00 28.68 280 HIS D C 1
ATOM 11390 O O . HIS D 1 230 ? 115.111 70.935 19.052 1.00 27.12 280 HIS D O 1
ATOM 11397 N N . GLU D 1 231 ? 116.589 72.445 18.322 1.00 30.10 281 GLU D N 1
ATOM 11398 C CA . GLU D 1 231 ? 115.816 72.823 17.139 1.00 29.87 281 GLU D CA 1
ATOM 11399 C C . GLU D 1 231 ? 115.735 71.700 16.086 1.00 33.22 281 GLU D C 1
ATOM 11400 O O . GLU D 1 231 ? 114.691 71.537 15.431 1.00 30.19 281 GLU D O 1
ATOM 11406 N N . ILE D 1 232 ? 116.817 70.930 15.931 1.00 30.25 282 ILE D N 1
ATOM 11407 C CA . ILE D 1 232 ? 116.821 69.787 15.027 1.00 29.97 282 ILE D CA 1
ATOM 11408 C C . ILE D 1 232 ? 115.867 68.693 15.551 1.00 31.44 282 ILE D C 1
ATOM 11409 O O . ILE D 1 232 ? 115.053 68.147 14.806 1.00 27.14 282 ILE D O 1
ATOM 11414 N N . ALA D 1 233 ? 115.973 68.377 16.839 1.00 27.45 283 ALA D N 1
ATOM 11415 C CA . ALA D 1 233 ? 115.077 67.383 17.438 1.00 25.78 283 ALA D CA 1
ATOM 11416 C C . ALA D 1 233 ? 113.627 67.816 17.302 1.00 24.46 283 ALA D C 1
ATOM 11417 O O . ALA D 1 233 ? 112.744 66.978 17.111 1.00 23.33 283 ALA D O 1
ATOM 11419 N N . SER D 1 234 ? 113.383 69.121 17.430 1.00 24.76 284 SER D N 1
ATOM 11420 C CA . SER D 1 234 ? 112.029 69.662 17.293 1.00 23.76 284 SER D CA 1
ATOM 11421 C C . SER D 1 234 ? 111.545 69.506 15.842 1.00 23.75 284 SER D C 1
ATOM 11422 O O . SER D 1 234 ? 110.364 69.246 15.600 1.00 22.67 284 SER D O 1
ATOM 11425 N N . LEU D 1 235 ? 112.454 69.616 14.879 1.00 25.36 285 LEU D N 1
ATOM 11426 C CA . LEU D 1 235 ? 112.075 69.340 13.496 1.00 25.21 285 LEU D CA 1
ATOM 11427 C C . LEU D 1 235 ? 111.661 67.884 13.352 1.00 26.57 285 LEU D C 1
ATOM 11428 O O . LEU D 1 235 ? 110.711 67.583 12.652 1.00 26.34 285 LEU D O 1
ATOM 11433 N N . LEU D 1 236 ? 112.381 66.982 14.020 1.00 27.46 286 LEU D N 1
ATOM 11434 C CA . LEU D 1 236 ? 112.053 65.553 13.977 1.00 26.86 286 LEU D CA 1
ATOM 11435 C C . LEU D 1 236 ? 110.670 65.329 14.597 1.00 26.41 286 LEU D C 1
ATOM 11436 O O . LEU D 1 236 ? 109.842 64.566 14.071 1.00 21.33 286 LEU D O 1
ATOM 11441 N N . TYR D 1 237 ? 110.448 65.991 15.726 1.00 21.46 287 TYR D N 1
ATOM 11442 C CA . TYR D 1 237 ? 109.164 65.958 16.448 1.00 22.62 287 TYR D CA 1
ATOM 11443 C C . TYR D 1 237 ? 108.037 66.387 15.528 1.00 23.43 287 TYR D C 1
ATOM 11444 O O . TYR D 1 237 ? 106.950 65.796 15.535 1.00 21.77 287 TYR D O 1
ATOM 11453 N N . SER D 1 238 ? 108.321 67.410 14.726 1.00 22.14 288 SER D N 1
ATOM 11454 C CA . SER D 1 238 ? 107.369 67.904 13.746 1.00 25.09 288 SER D CA 1
ATOM 11455 C C . SER D 1 238 ? 107.130 66.894 12.637 1.00 24.18 288 SER D C 1
ATOM 11456 O O . SER D 1 238 ? 106.016 66.398 12.451 1.00 22.50 288 SER D O 1
ATOM 11459 N N . LEU D 1 239 ? 108.201 66.569 11.923 1.00 24.34 289 LEU D N 1
ATOM 11460 C CA . LEU D 1 239 ? 108.087 65.750 10.727 1.00 26.33 289 LEU D CA 1
ATOM 11461 C C . LEU D 1 239 ? 107.589 64.326 11.001 1.00 25.02 289 LEU D C 1
ATOM 11462 O O . LEU D 1 239 ? 106.904 63.744 10.154 1.00 23.23 289 LEU D O 1
ATOM 11467 N N . LEU D 1 240 ? 107.938 63.761 12.156 1.00 23.52 290 LEU D N 1
ATOM 11468 C CA . LEU D 1 240 ? 107.497 62.402 12.505 1.00 25.38 290 LEU D CA 1
ATOM 11469 C C . LEU D 1 240 ? 106.049 62.331 12.993 1.00 26.94 290 LEU D C 1
ATOM 11470 O O . LEU D 1 240 ? 105.587 61.272 13.426 1.00 28.07 290 LEU D O 1
ATOM 11475 N N . PHE D 1 241 ? 105.365 63.467 12.977 1.00 23.97 291 PHE D N 1
ATOM 11476 C CA . PHE D 1 241 ? 103.934 63.540 13.290 1.00 22.08 291 PHE D CA 1
ATOM 11477 C C . PHE D 1 241 ? 103.142 64.037 12.080 1.00 22.18 291 PHE D C 1
ATOM 11478 O O . PHE D 1 241 ? 102.288 63.325 11.548 1.00 24.65 291 PHE D O 1
ATOM 11486 N N . ALA D 1 242 ? 103.439 65.261 11.652 1.00 20.60 292 ALA D N 1
ATOM 11487 C CA . ALA D 1 242 ? 102.775 65.879 10.504 1.00 22.96 292 ALA D CA 1
ATOM 11488 C C . ALA D 1 242 ? 103.048 65.085 9.231 1.00 27.55 292 ALA D C 1
ATOM 11489 O O . ALA D 1 242 ? 102.265 65.134 8.290 1.00 30.18 292 ALA D O 1
ATOM 11491 N N . GLY D 1 243 ? 104.160 64.354 9.224 1.00 26.77 293 GLY D N 1
ATOM 11492 C CA . GLY D 1 243 ? 104.615 63.679 8.029 1.00 31.35 293 GLY D CA 1
ATOM 11493 C C . GLY D 1 243 ? 103.899 62.390 7.667 1.00 33.54 293 GLY D C 1
ATOM 11494 O O . GLY D 1 243 ? 104.236 61.791 6.645 1.00 36.50 293 GLY D O 1
ATOM 11495 N N . HIS D 1 244 ? 102.929 61.950 8.474 1.00 32.18 294 HIS D N 1
ATOM 11496 C CA . HIS D 1 244 ? 102.201 60.730 8.134 1.00 35.01 294 HIS D CA 1
ATOM 11497 C C . HIS D 1 244 ? 100.728 60.657 8.595 1.00 34.84 294 HIS D C 1
ATOM 11498 O O . HIS D 1 244 ? 99.877 60.113 7.870 1.00 32.74 294 HIS D O 1
ATOM 11505 N N . GLU D 1 245 ? 100.434 61.207 9.774 1.00 33.49 295 GLU D N 1
ATOM 11506 C CA . GLU D 1 245 ? 99.091 61.131 10.364 1.00 30.48 295 GLU D CA 1
ATOM 11507 C C . GLU D 1 245 ? 97.997 61.659 9.405 1.00 26.81 295 GLU D C 1
ATOM 11508 O O . GLU D 1 245 ? 96.956 61.033 9.201 1.00 24.57 295 GLU D O 1
ATOM 11514 N N . THR D 1 246 ? 98.242 62.831 8.836 1.00 25.89 296 THR D N 1
ATOM 11515 C CA . THR D 1 246 ? 97.287 63.452 7.923 1.00 24.19 296 THR D CA 1
ATOM 11516 C C . THR D 1 246 ? 97.239 62.772 6.560 1.00 24.64 296 THR D C 1
ATOM 11517 O O . THR D 1 246 ? 96.227 62.857 5.845 1.00 26.00 296 THR D O 1
ATOM 11521 N N . THR D 1 247 ? 98.336 62.118 6.192 1.00 22.79 297 THR D N 1
ATOM 11522 C CA . THR D 1 247 ? 98.406 61.420 4.912 1.00 24.49 297 THR D CA 1
ATOM 11523 C C . THR D 1 247 ? 97.691 60.081 5.026 1.00 22.80 297 THR D C 1
ATOM 11524 O O . THR D 1 247 ? 96.982 59.683 4.108 1.00 22.39 297 THR D O 1
ATOM 11528 N N . THR D 1 248 ? 97.845 59.418 6.171 1.00 20.54 298 THR D N 1
ATOM 11529 C CA . THR D 1 248 ? 97.054 58.229 6.478 1.00 21.70 298 THR D CA 1
ATOM 11530 C C . THR D 1 248 ? 95.574 58.550 6.359 1.00 22.96 298 THR D C 1
ATOM 11531 O O . THR D 1 248 ? 94.830 57.831 5.705 1.00 24.28 298 THR D O 1
ATOM 11535 N N . THR D 1 249 ? 95.170 59.664 6.963 1.00 21.05 299 THR D N 1
ATOM 11536 C CA . THR D 1 249 ? 93.809 60.175 6.849 1.00 24.38 299 THR D CA 1
ATOM 11537 C C . THR D 1 249 ? 93.414 60.480 5.406 1.00 24.76 299 THR D C 1
ATOM 11538 O O . THR D 1 249 ? 92.321 60.113 4.958 1.00 24.73 299 THR D O 1
ATOM 11542 N N . LEU D 1 250 ? 94.294 61.159 4.678 1.00 21.24 300 LEU D N 1
ATOM 11543 C CA . LEU D 1 250 ? 93.989 61.478 3.290 1.00 22.27 300 LEU D CA 1
ATOM 11544 C C . LEU D 1 250 ? 93.740 60.211 2.473 1.00 25.98 300 LEU D C 1
ATOM 11545 O O . LEU D 1 250 ? 92.757 60.120 1.730 1.00 25.26 300 LEU D O 1
ATOM 11550 N N . ILE D 1 251 ? 94.646 59.243 2.591 1.00 26.37 301 ILE D N 1
ATOM 11551 C CA . ILE D 1 251 ? 94.493 57.999 1.859 1.00 27.76 301 ILE D CA 1
ATOM 11552 C C . ILE D 1 251 ? 93.182 57.325 2.248 1.00 27.27 301 ILE D C 1
ATOM 11553 O O . ILE D 1 251 ? 92.442 56.868 1.395 1.00 25.31 301 ILE D O 1
ATOM 11558 N N . SER D 1 252 ? 92.896 57.290 3.545 1.00 26.20 302 SER D N 1
ATOM 11559 C CA . SER D 1 252 ? 91.657 56.688 4.025 1.00 25.13 302 SER D CA 1
ATOM 11560 C C . SER D 1 252 ? 90.454 57.385 3.399 1.00 25.57 302 SER D C 1
ATOM 11561 O O . SER D 1 252 ? 89.573 56.733 2.856 1.00 27.34 302 SER D O 1
ATOM 11564 N N . ASN D 1 253 ? 90.441 58.712 3.432 1.00 23.53 303 ASN D N 1
ATOM 11565 C CA . ASN D 1 253 ? 89.321 59.477 2.866 1.00 28.66 303 ASN D CA 1
ATOM 11566 C C . ASN D 1 253 ? 89.157 59.368 1.368 1.00 31.60 303 ASN D C 1
ATOM 11567 O O . ASN D 1 253 ? 88.046 59.517 0.861 1.00 32.90 303 ASN D O 1
ATOM 11572 N N . CYS D 1 254 ? 90.256 59.167 0.647 1.00 25.68 304 CYS D N 1
ATOM 11573 C CA . CYS D 1 254 ? 90.149 58.997 -0.803 1.00 32.40 304 CYS D CA 1
ATOM 11574 C C . CYS D 1 254 ? 89.203 57.836 -1.151 1.00 33.90 304 CYS D C 1
ATOM 11575 O O . CYS D 1 254 ? 88.328 57.954 -2.016 1.00 29.22 304 CYS D O 1
ATOM 11578 N N . PHE D 1 255 ? 89.383 56.714 -0.467 1.00 32.39 305 PHE D N 1
ATOM 11579 C CA . PHE D 1 255 ? 88.551 55.550 -0.724 1.00 31.57 305 PHE D CA 1
ATOM 11580 C C . PHE D 1 255 ? 87.163 55.730 -0.104 1.00 32.32 305 PHE D C 1
ATOM 11581 O O . PHE D 1 255 ? 86.163 55.415 -0.738 1.00 35.27 305 PHE D O 1
ATOM 11589 N N . ARG D 1 256 ? 87.103 56.288 1.103 1.00 29.42 306 ARG D N 1
ATOM 11590 C CA . ARG D 1 256 ? 85.824 56.555 1.755 1.00 29.52 306 ARG D CA 1
ATOM 11591 C C . ARG D 1 256 ? 84.892 57.379 0.863 1.00 32.39 306 ARG D C 1
ATOM 11592 O O . ARG D 1 256 ? 83.754 56.976 0.582 1.00 33.93 306 ARG D O 1
ATOM 11600 N N . VAL D 1 257 ? 85.391 58.498 0.354 1.00 31.52 307 VAL D N 1
ATOM 11601 C CA . VAL D 1 257 ? 84.516 59.422 -0.362 1.00 29.23 307 VAL D CA 1
ATOM 11602 C C . VAL D 1 257 ? 84.226 58.937 -1.761 1.00 33.68 307 VAL D C 1
ATOM 11603 O O . VAL D 1 257 ? 83.069 58.956 -2.195 1.00 35.27 307 VAL D O 1
ATOM 11607 N N . LEU D 1 258 ? 85.257 58.479 -2.468 1.00 31.00 308 LEU D N 1
ATOM 11608 C CA . LEU D 1 258 ? 85.053 58.031 -3.851 1.00 38.58 308 LEU D CA 1
ATOM 11609 C C . LEU D 1 258 ? 84.114 56.819 -3.948 1.00 39.42 308 LEU D C 1
ATOM 11610 O O . LEU D 1 258 ? 83.247 56.778 -4.824 1.00 35.39 308 LEU D O 1
ATOM 11615 N N . LEU D 1 259 ? 84.284 55.857 -3.040 1.00 38.07 309 LEU D N 1
ATOM 11616 C CA . LEU D 1 259 ? 83.448 54.655 -2.993 1.00 41.82 309 LEU D CA 1
ATOM 11617 C C . LEU D 1 259 ? 82.023 54.981 -2.601 1.00 46.47 309 LEU D C 1
ATOM 11618 O O . LEU D 1 259 ? 81.115 54.183 -2.799 1.00 48.13 309 LEU D O 1
ATOM 11623 N N . ASP D 1 260 ? 81.828 56.157 -2.026 1.00 53.26 310 ASP D N 1
ATOM 11624 C CA . ASP D 1 260 ? 80.489 56.582 -1.684 1.00 56.39 310 ASP D CA 1
ATOM 11625 C C . ASP D 1 260 ? 79.878 57.370 -2.844 1.00 57.10 310 ASP D C 1
ATOM 11626 O O . ASP D 1 260 ? 78.719 57.778 -2.794 1.00 58.11 310 ASP D O 1
ATOM 11631 N N . HIS D 1 261 ? 80.682 57.595 -3.878 1.00 57.03 311 HIS D N 1
ATOM 11632 C CA . HIS D 1 261 ? 80.208 58.199 -5.114 1.00 55.47 311 HIS D CA 1
ATOM 11633 C C . HIS D 1 261 ? 80.601 57.289 -6.271 1.00 58.20 311 HIS D C 1
ATOM 11634 O O . HIS D 1 261 ? 81.549 57.586 -6.998 1.00 58.25 311 HIS D O 1
ATOM 11641 N N . PRO D 1 262 ? 79.866 56.176 -6.447 1.00 62.48 312 PRO D N 1
ATOM 11642 C CA . PRO D 1 262 ? 80.185 55.115 -7.414 1.00 63.89 312 PRO D CA 1
ATOM 11643 C C . PRO D 1 262 ? 80.394 55.618 -8.835 1.00 64.17 312 PRO D C 1
ATOM 11644 O O . PRO D 1 262 ? 81.223 55.071 -9.558 1.00 64.93 312 PRO D O 1
ATOM 11648 N N . GLU D 1 263 ? 79.649 56.645 -9.225 1.00 64.91 313 GLU D N 1
ATOM 11649 C CA . GLU D 1 263 ? 79.743 57.175 -10.575 1.00 66.58 313 GLU D CA 1
ATOM 11650 C C . GLU D 1 263 ? 81.148 57.721 -10.831 1.00 63.95 313 GLU D C 1
ATOM 11651 O O . GLU D 1 263 ? 81.678 57.605 -11.938 1.00 63.14 313 GLU D O 1
ATOM 11657 N N . GLN D 1 264 ? 81.771 58.265 -9.790 1.00 58.96 314 GLN D N 1
ATOM 11658 C CA . GLN D 1 264 ? 83.074 58.893 -9.939 1.00 54.20 314 GLN D CA 1
ATOM 11659 C C . GLN D 1 264 ? 84.217 57.903 -9.743 1.00 49.60 314 GLN D C 1
ATOM 11660 O O . GLN D 1 264 ? 85.282 58.053 -10.336 1.00 48.68 314 GLN D O 1
ATOM 11666 N N . TRP D 1 265 ? 83.980 56.884 -8.925 1.00 45.54 315 TRP D N 1
ATOM 11667 C CA . TRP D 1 265 ? 84.895 55.759 -8.823 1.00 43.30 315 TRP D CA 1
ATOM 11668 C C . TRP D 1 265 ? 85.060 55.079 -10.184 1.00 44.89 315 TRP D C 1
ATOM 11669 O O . TRP D 1 265 ? 86.171 54.759 -10.610 1.00 42.98 315 TRP D O 1
ATOM 11680 N N . GLN D 1 266 ? 83.939 54.888 -10.868 1.00 47.22 316 GLN D N 1
ATOM 11681 C CA . GLN D 1 266 ? 83.933 54.233 -12.161 1.00 50.71 316 GLN D CA 1
ATOM 11682 C C . GLN D 1 266 ? 84.652 55.095 -13.203 1.00 50.93 316 GLN D C 1
ATOM 11683 O O . GLN D 1 266 ? 85.344 54.582 -14.079 1.00 50.80 316 GLN D O 1
ATOM 11689 N N . ALA D 1 267 ? 84.488 56.409 -13.094 1.00 50.44 317 ALA D N 1
ATOM 11690 C CA . ALA D 1 267 ? 85.167 57.348 -13.982 1.00 52.22 317 ALA D CA 1
ATOM 11691 C C . ALA D 1 267 ? 86.684 57.225 -13.850 1.00 48.78 317 ALA D C 1
ATOM 11692 O O . ALA D 1 267 ? 87.425 57.256 -14.844 1.00 47.87 317 ALA D O 1
ATOM 11694 N N . ILE D 1 268 ? 87.128 57.068 -12.607 1.00 45.67 318 ILE D N 1
ATOM 11695 C CA . ILE D 1 268 ? 88.536 56.902 -12.297 1.00 44.78 318 ILE D CA 1
ATOM 11696 C C . ILE D 1 268 ? 89.047 55.610 -12.920 1.00 44.45 318 ILE D C 1
ATOM 11697 O O . ILE D 1 268 ? 90.149 55.586 -13.473 1.00 43.27 318 ILE D O 1
ATOM 11702 N N . LEU D 1 269 ? 88.243 54.547 -12.835 1.00 45.37 319 LEU D N 1
ATOM 11703 C CA . LEU D 1 269 ? 88.571 53.286 -13.499 1.00 49.89 319 LEU D CA 1
ATOM 11704 C C . LEU D 1 269 ? 88.745 53.486 -14.993 1.00 54.63 319 LEU D C 1
ATOM 11705 O O . LEU D 1 269 ? 89.738 53.050 -15.568 1.00 56.62 319 LEU D O 1
ATOM 11710 N N . GLU D 1 270 ? 87.794 54.182 -15.609 1.00 57.90 320 GLU D N 1
ATOM 11711 C CA . GLU D 1 270 ? 87.825 54.386 -17.047 1.00 62.01 320 GLU D CA 1
ATOM 11712 C C . GLU D 1 270 ? 88.917 55.357 -17.473 1.00 60.99 320 GLU D C 1
ATOM 11713 O O . GLU D 1 270 ? 89.394 55.281 -18.599 1.00 60.26 320 GLU D O 1
ATOM 11719 N N . ASN D 1 271 ? 89.290 56.292 -16.601 1.00 58.69 321 ASN D N 1
ATOM 11720 C CA . ASN D 1 271 ? 90.325 57.260 -16.962 1.00 55.62 321 ASN D CA 1
ATOM 11721 C C . ASN D 1 271 ? 91.183 57.654 -15.768 1.00 51.41 321 ASN D C 1
ATOM 11722 O O . ASN D 1 271 ? 90.953 58.687 -15.139 1.00 48.87 321 ASN D O 1
ATOM 11727 N N . PRO D 1 272 ? 92.229 56.864 -15.509 1.00 52.32 322 PRO D N 1
ATOM 11728 C CA . PRO D 1 272 ? 93.144 57.035 -14.374 1.00 51.33 322 PRO D CA 1
ATOM 11729 C C . PRO D 1 272 ? 93.856 58.387 -14.356 1.00 48.76 322 PRO D C 1
ATOM 11730 O O . PRO D 1 272 ? 94.417 58.755 -13.320 1.00 46.12 322 PRO D O 1
ATOM 11734 N N . LYS D 1 273 ? 93.853 59.103 -15.478 1.00 46.10 323 LYS D N 1
ATOM 11735 C CA . LYS D 1 273 ? 94.480 60.420 -15.529 1.00 44.91 323 LYS D CA 1
ATOM 11736 C C . LYS D 1 273 ? 93.673 61.442 -14.729 1.00 43.82 323 LYS D C 1
ATOM 11737 O O . LYS D 1 273 ? 94.130 62.561 -14.508 1.00 42.33 323 LYS D O 1
ATOM 11743 N N . LEU D 1 274 ? 92.472 61.055 -14.310 1.00 41.87 324 LEU D N 1
ATOM 11744 C CA . LEU D 1 274 ? 91.634 61.927 -13.494 1.00 42.52 324 LEU D CA 1
ATOM 11745 C C . LEU D 1 274 ? 92.017 61.850 -12.020 1.00 38.77 324 LEU D C 1
ATOM 11746 O O . LEU D 1 274 ? 91.533 62.629 -11.195 1.00 37.91 324 LEU D O 1
ATOM 11751 N N . ILE D 1 275 ? 92.902 60.923 -11.685 1.00 40.02 325 ILE D N 1
ATOM 11752 C CA . ILE D 1 275 ? 93.187 60.666 -10.281 1.00 39.41 325 ILE D CA 1
ATOM 11753 C C . ILE D 1 275 ? 93.807 61.869 -9.554 1.00 38.05 325 ILE D C 1
ATOM 11754 O O . ILE D 1 275 ? 93.405 62.154 -8.436 1.00 33.55 325 ILE D O 1
ATOM 11759 N N . PRO D 1 276 ? 94.776 62.582 -10.178 1.00 38.70 326 PRO D N 1
ATOM 11760 C CA . PRO D 1 276 ? 95.310 63.736 -9.440 1.00 37.00 326 PRO D CA 1
ATOM 11761 C C . PRO D 1 276 ? 94.254 64.800 -9.119 1.00 36.83 326 PRO D C 1
ATOM 11762 O O . PRO D 1 276 ? 94.279 65.382 -8.028 1.00 33.19 326 PRO D O 1
ATOM 11766 N N . ALA D 1 277 ? 93.341 65.049 -10.051 1.00 35.98 327 ALA D N 1
ATOM 11767 C CA . ALA D 1 277 ? 92.270 66.006 -9.792 1.00 36.27 327 ALA D CA 1
ATOM 11768 C C . ALA D 1 277 ? 91.329 65.473 -8.709 1.00 37.23 327 ALA D C 1
ATOM 11769 O O . ALA D 1 277 ? 90.798 66.240 -7.911 1.00 35.89 327 ALA D O 1
ATOM 11771 N N . ALA D 1 278 ? 91.144 64.159 -8.671 1.00 34.91 328 ALA D N 1
ATOM 11772 C CA . ALA D 1 278 ? 90.304 63.546 -7.648 1.00 34.01 328 ALA D CA 1
ATOM 11773 C C . ALA D 1 278 ? 90.874 63.804 -6.261 1.00 32.10 328 ALA D C 1
ATOM 11774 O O . ALA D 1 278 ? 90.136 64.119 -5.330 1.00 35.71 328 ALA D O 1
ATOM 11776 N N . VAL D 1 279 ? 92.190 63.675 -6.129 1.00 31.37 329 VAL D N 1
ATOM 11777 C CA . VAL D 1 279 ? 92.856 63.932 -4.854 1.00 29.78 329 VAL D CA 1
ATOM 11778 C C . VAL D 1 279 ? 92.706 65.400 -4.423 1.00 29.53 329 VAL D C 1
ATOM 11779 O O . VAL D 1 279 ? 92.493 65.685 -3.245 1.00 28.47 329 VAL D O 1
ATOM 11783 N N . ASP D 1 280 ? 92.803 66.311 -5.388 1.00 34.19 330 ASP D N 1
ATOM 11784 C CA . ASP D 1 280 ? 92.526 67.724 -5.152 1.00 33.38 330 ASP D CA 1
ATOM 11785 C C . ASP D 1 280 ? 91.138 67.915 -4.531 1.00 33.05 330 ASP D C 1
ATOM 11786 O O . ASP D 1 280 ? 90.980 68.642 -3.553 1.00 30.02 330 ASP D O 1
ATOM 11791 N N . GLU D 1 281 ? 90.137 67.244 -5.103 1.00 34.87 331 GLU D N 1
ATOM 11792 C CA . GLU D 1 281 ? 88.761 67.375 -4.629 1.00 34.35 331 GLU D CA 1
ATOM 11793 C C . GLU D 1 281 ? 88.531 66.667 -3.278 1.00 30.49 331 GLU D C 1
ATOM 11794 O O . GLU D 1 281 ? 87.730 67.121 -2.466 1.00 30.25 331 GLU D O 1
ATOM 11800 N N . VAL D 1 282 ? 89.224 65.568 -3.027 1.00 29.66 332 VAL D N 1
ATOM 11801 C CA . VAL D 1 282 ? 89.128 64.945 -1.713 1.00 28.39 332 VAL D CA 1
ATOM 11802 C C . VAL D 1 282 ? 89.714 65.921 -0.673 1.00 27.21 332 VAL D C 1
ATOM 11803 O O . VAL D 1 282 ? 89.143 66.114 0.399 1.00 26.61 332 VAL D O 1
ATOM 11807 N N . LEU D 1 283 ? 90.813 66.583 -1.020 1.00 27.09 333 LEU D N 1
ATOM 11808 C CA . LEU D 1 283 ? 91.406 67.565 -0.115 1.00 26.23 333 LEU D CA 1
ATOM 11809 C C . LEU D 1 283 ? 90.465 68.747 0.165 1.00 28.54 333 LEU D C 1
ATOM 11810 O O . LEU D 1 283 ? 90.399 69.229 1.307 1.00 25.83 333 LEU D O 1
ATOM 11815 N N . ARG D 1 284 ? 89.716 69.200 -0.844 1.00 29.55 334 ARG D N 1
ATOM 11816 C CA . ARG D 1 284 ? 88.737 70.272 -0.612 1.00 28.93 334 ARG D CA 1
ATOM 11817 C C . ARG D 1 284 ? 87.569 69.803 0.249 1.00 32.41 334 ARG D C 1
ATOM 11818 O O . ARG D 1 284 ? 87.193 70.467 1.220 1.00 32.51 334 ARG D O 1
ATOM 11826 N N . TYR D 1 285 ? 87.000 68.662 -0.135 1.00 32.23 335 TYR D N 1
ATOM 11827 C CA . TYR D 1 285 ? 85.741 68.143 0.408 1.00 29.14 335 TYR D CA 1
ATOM 11828 C C . TYR D 1 285 ? 85.924 67.371 1.723 1.00 27.74 335 TYR D C 1
ATOM 11829 O O . TYR D 1 285 ? 84.993 67.273 2.510 1.00 29.44 335 TYR D O 1
ATOM 11838 N N . SER D 1 286 ? 87.122 66.823 1.933 1.00 26.66 336 SER D N 1
ATOM 11839 C CA . SER D 1 286 ? 87.429 65.941 3.076 1.00 25.56 336 SER D CA 1
ATOM 11840 C C . SER D 1 286 ? 88.886 66.068 3.527 1.00 24.41 336 SER D C 1
ATOM 11841 O O . SER D 1 286 ? 89.588 65.067 3.662 1.00 25.32 336 SER D O 1
ATOM 11844 N N . GLY D 1 287 ? 89.330 67.294 3.782 1.00 24.09 337 GLY D N 1
ATOM 11845 C CA . GLY D 1 287 ? 90.700 67.534 4.223 1.00 27.39 337 GLY D CA 1
ATOM 11846 C C . GLY D 1 287 ? 90.991 66.842 5.540 1.00 27.31 337 GLY D C 1
ATOM 11847 O O . GLY D 1 287 ? 90.070 66.563 6.298 1.00 26.08 337 GLY D O 1
ATOM 11848 N N . SER D 1 288 ? 92.257 66.525 5.796 1.00 21.80 338 SER D N 1
ATOM 11849 C CA . SER D 1 288 ? 92.616 65.834 7.026 1.00 22.51 338 SER D CA 1
ATOM 11850 C C . SER D 1 288 ? 92.479 66.757 8.231 1.00 21.22 338 SER D C 1
ATOM 11851 O O . SER D 1 288 ? 92.235 66.309 9.345 1.00 21.09 338 SER D O 1
ATOM 11854 N N . ILE D 1 289 ? 92.630 68.054 7.984 1.00 20.81 339 ILE D N 1
ATOM 11855 C CA . ILE D 1 289 ? 92.522 69.046 9.040 1.00 23.63 339 ILE D CA 1
ATOM 11856 C C . ILE D 1 289 ? 91.395 70.009 8.714 1.00 26.16 339 ILE D C 1
ATOM 11857 O O . ILE D 1 289 ? 91.381 70.600 7.632 1.00 24.13 339 ILE D O 1
ATOM 11862 N N . VAL D 1 290 ? 90.423 70.155 9.626 1.00 26.40 340 VAL D N 1
ATOM 11863 C CA . VAL D 1 290 ? 89.293 71.036 9.318 1.00 26.37 340 VAL D CA 1
ATOM 11864 C C . VAL D 1 290 ? 89.374 72.400 9.975 1.00 26.02 340 VAL D C 1
ATOM 11865 O O . VAL D 1 290 ? 88.669 73.314 9.560 1.00 25.72 340 VAL D O 1
ATOM 11869 N N . GLY D 1 291 ? 90.206 72.548 11.000 1.00 21.18 341 GLY D N 1
ATOM 11870 C CA . GLY D 1 291 ? 90.342 73.835 11.660 1.00 21.37 341 GLY D CA 1
ATOM 11871 C C . GLY D 1 291 ? 91.766 74.020 12.170 1.00 27.26 341 GLY D C 1
ATOM 11872 O O . GLY D 1 291 ? 92.406 73.059 12.621 1.00 20.39 341 GLY D O 1
ATOM 11873 N N . TRP D 1 292 ? 92.279 75.240 12.075 1.00 21.45 342 TRP D N 1
ATOM 11874 C CA . TRP D 1 292 ? 93.647 75.512 12.535 1.00 23.31 342 TRP D CA 1
ATOM 11875 C C . TRP D 1 292 ? 93.636 76.870 13.227 1.00 21.89 342 TRP D C 1
ATOM 11876 O O . TRP D 1 292 ? 92.793 77.715 12.937 1.00 22.51 342 TRP D O 1
ATOM 11887 N N . ARG D 1 293 ? 94.550 77.065 14.160 1.00 21.82 343 ARG D N 1
ATOM 11888 C CA . ARG D 1 293 ? 94.450 78.165 15.093 1.00 22.29 343 ARG D CA 1
ATOM 11889 C C . ARG D 1 293 ? 95.442 79.298 14.857 1.00 23.23 343 ARG D C 1
ATOM 11890 O O . ARG D 1 293 ? 96.535 79.086 14.362 1.00 23.50 343 ARG D O 1
ATOM 11898 N N . ARG D 1 294 ? 95.032 80.494 15.254 1.00 23.97 344 ARG D N 1
ATOM 11899 C CA . ARG D 1 294 ? 95.874 81.677 15.249 1.00 27.40 344 ARG D CA 1
ATOM 11900 C C . ARG D 1 294 ? 95.630 82.486 16.543 1.00 27.34 344 ARG D C 1
ATOM 11901 O O . ARG D 1 294 ? 94.652 82.245 17.261 1.00 26.51 344 ARG D O 1
ATOM 11909 N N . LYS D 1 295 ? 96.512 83.442 16.827 1.00 27.72 345 LYS D N 1
ATOM 11910 C CA . LYS D 1 295 ? 96.358 84.331 17.974 1.00 27.22 345 LYS D CA 1
ATOM 11911 C C . LYS D 1 295 ? 96.587 85.791 17.564 1.00 30.08 345 LYS D C 1
ATOM 11912 O O . LYS D 1 295 ? 97.592 86.105 16.924 1.00 30.30 345 LYS D O 1
ATOM 11918 N N . ALA D 1 296 ? 95.665 86.677 17.932 1.00 29.51 346 ALA D N 1
ATOM 11919 C CA . ALA D 1 296 ? 95.800 88.086 17.581 1.00 31.28 346 ALA D CA 1
ATOM 11920 C C . ALA D 1 296 ? 96.934 88.763 18.357 1.00 32.35 346 ALA D C 1
ATOM 11921 O O . ALA D 1 296 ? 97.010 88.647 19.577 1.00 32.07 346 ALA D O 1
ATOM 11923 N N . LEU D 1 297 ? 97.829 89.444 17.643 1.00 33.74 347 LEU D N 1
ATOM 11924 C CA . LEU D 1 297 ? 98.947 90.114 18.285 1.00 35.07 347 LEU D CA 1
ATOM 11925 C C . LEU D 1 297 ? 98.562 91.535 18.641 1.00 38.98 347 LEU D C 1
ATOM 11926 O O . LEU D 1 297 ? 99.270 92.206 19.391 1.00 38.05 347 LEU D O 1
ATOM 11931 N N . LYS D 1 298 ? 97.427 91.980 18.102 1.00 40.98 348 LYS D N 1
ATOM 11932 C CA . LYS D 1 298 ? 96.893 93.322 18.366 1.00 43.52 348 LYS D CA 1
ATOM 11933 C C . LYS D 1 298 ? 95.391 93.355 18.091 1.00 44.30 348 LYS D C 1
ATOM 11934 O O . LYS D 1 298 ? 94.848 92.477 17.404 1.00 37.08 348 LYS D O 1
ATOM 11940 N N . ASP D 1 299 ? 94.736 94.392 18.607 1.00 45.90 349 ASP D N 1
ATOM 11941 C CA . ASP D 1 299 ? 93.335 94.639 18.300 1.00 45.66 349 ASP D CA 1
ATOM 11942 C C . ASP D 1 299 ? 93.190 94.689 16.803 1.00 45.85 349 ASP D C 1
ATOM 11943 O O . ASP D 1 299 ? 93.957 95.370 16.107 1.00 42.03 349 ASP D O 1
ATOM 11948 N N . THR D 1 300 ? 92.220 93.940 16.305 1.00 43.32 350 THR D N 1
ATOM 11949 C CA . THR D 1 300 ? 92.040 93.837 14.876 1.00 44.37 350 THR D CA 1
ATOM 11950 C C . THR D 1 300 ? 90.596 93.452 14.544 1.00 41.97 350 THR D C 1
ATOM 11951 O O . THR D 1 300 ? 89.683 93.617 15.352 1.00 39.52 350 THR D O 1
ATOM 11955 N N . GLU D 1 301 ? 90.389 92.989 13.328 1.00 42.64 351 GLU D N 1
ATOM 11956 C CA . GLU D 1 301 ? 89.070 92.600 12.891 1.00 44.31 351 GLU D CA 1
ATOM 11957 C C . GLU D 1 301 ? 89.130 91.352 11.998 1.00 43.01 351 GLU D C 1
ATOM 11958 O O . GLU D 1 301 ? 90.135 91.096 11.322 1.00 37.87 351 GLU D O 1
ATOM 11964 N N . ILE D 1 302 ? 88.077 90.543 12.050 1.00 38.04 352 ILE D N 1
ATOM 11965 C CA . ILE D 1 302 ? 87.870 89.506 11.045 1.00 37.36 352 ILE D CA 1
ATOM 11966 C C . ILE D 1 302 ? 86.432 89.606 10.520 1.00 39.01 352 ILE D C 1
ATOM 11967 O O . ILE D 1 302 ? 85.483 89.493 11.288 1.00 40.41 352 ILE D O 1
ATOM 11972 N N . GLY D 1 303 ? 86.264 89.821 9.220 1.00 40.25 353 GLY D N 1
ATOM 11973 C CA . GLY D 1 303 ? 84.938 89.947 8.632 1.00 40.37 353 GLY D CA 1
ATOM 11974 C C . GLY D 1 303 ? 84.063 91.043 9.238 1.00 46.14 353 GLY D C 1
ATOM 11975 O O . GLY D 1 303 ? 82.851 90.888 9.375 1.00 44.87 353 GLY D O 1
ATOM 11976 N N . GLY D 1 304 ? 84.678 92.167 9.579 1.00 43.07 354 GLY D N 1
ATOM 11977 C CA . GLY D 1 304 ? 83.967 93.291 10.162 1.00 50.21 354 GLY D CA 1
ATOM 11978 C C . GLY D 1 304 ? 83.786 93.152 11.663 1.00 43.56 354 GLY D C 1
ATOM 11979 O O . GLY D 1 304 ? 83.278 94.059 12.317 1.00 48.82 354 GLY D O 1
ATOM 11980 N N . VAL D 1 305 ? 84.229 92.024 12.207 1.00 41.14 355 VAL D N 1
ATOM 11981 C CA . VAL D 1 305 ? 84.054 91.744 13.624 1.00 39.91 355 VAL D CA 1
ATOM 11982 C C . VAL D 1 305 ? 85.328 91.984 14.431 1.00 39.21 355 VAL D C 1
ATOM 11983 O O . VAL D 1 305 ? 86.376 91.399 14.150 1.00 37.83 355 VAL D O 1
ATOM 11987 N N . ALA D 1 306 ? 85.211 92.821 15.460 1.00 39.80 356 ALA D N 1
ATOM 11988 C CA . ALA D 1 306 ? 86.342 93.228 16.283 1.00 39.48 356 ALA D CA 1
ATOM 11989 C C . ALA D 1 306 ? 86.884 92.066 17.106 1.00 39.79 356 ALA D C 1
ATOM 11990 O O . ALA D 1 306 ? 86.131 91.385 17.804 1.00 40.17 356 ALA D O 1
ATOM 11992 N N . ILE D 1 307 ? 88.199 91.875 17.033 1.00 39.34 357 ILE D N 1
ATOM 11993 C CA . ILE D 1 307 ? 88.914 90.830 17.760 1.00 34.60 357 ILE D CA 1
ATOM 11994 C C . ILE D 1 307 ? 89.937 91.505 18.668 1.00 37.93 357 ILE D C 1
ATOM 11995 O O . ILE D 1 307 ? 90.654 92.400 18.217 1.00 43.54 357 ILE D O 1
ATOM 12000 N N . LYS D 1 308 ? 90.004 91.136 19.936 1.00 34.27 358 LYS D N 1
ATOM 12001 C CA . LYS D 1 308 ? 90.980 91.780 20.823 1.00 40.86 358 LYS D CA 1
ATOM 12002 C C . LYS D 1 308 ? 92.359 91.104 20.812 1.00 37.81 358 LYS D C 1
ATOM 12003 O O . LYS D 1 308 ? 92.472 89.881 20.632 1.00 33.61 358 LYS D O 1
ATOM 12009 N N . GLU D 1 309 ? 93.396 91.915 21.016 1.00 38.03 359 GLU D N 1
ATOM 12010 C CA . GLU D 1 309 ? 94.746 91.408 21.239 1.00 39.28 359 GLU D CA 1
ATOM 12011 C C . GLU D 1 309 ? 94.728 90.247 22.214 1.00 35.87 359 GLU D C 1
ATOM 12012 O O . GLU D 1 309 ? 94.128 90.336 23.293 1.00 33.20 359 GLU D O 1
ATOM 12018 N N . GLY D 1 310 ? 95.359 89.147 21.825 1.00 34.07 360 GLY D N 1
ATOM 12019 C CA . GLY D 1 310 ? 95.428 87.987 22.695 1.00 30.70 360 GLY D CA 1
ATOM 12020 C C . GLY D 1 310 ? 94.326 86.963 22.456 1.00 33.35 360 GLY D C 1
ATOM 12021 O O . GLY D 1 310 ? 94.460 85.820 22.896 1.00 28.17 360 GLY D O 1
ATOM 12022 N N . ASP D 1 311 ? 93.252 87.349 21.759 1.00 29.49 361 ASP D N 1
ATOM 12023 C CA . ASP D 1 311 ? 92.157 86.414 21.451 1.00 32.05 361 ASP D CA 1
ATOM 12024 C C . ASP D 1 311 ? 92.588 85.253 20.550 1.00 30.93 361 ASP D C 1
ATOM 12025 O O . ASP D 1 311 ? 93.356 85.433 19.601 1.00 30.12 361 ASP D O 1
ATOM 12030 N N . GLY D 1 312 ? 92.031 84.077 20.807 1.00 26.16 362 GLY D N 1
ATOM 12031 C CA . GLY D 1 312 ? 92.233 82.951 19.920 1.00 26.53 362 GLY D CA 1
ATOM 12032 C C . GLY D 1 312 ? 91.264 82.927 18.742 1.00 27.44 362 GLY D C 1
ATOM 12033 O O . GLY D 1 312 ? 90.117 83.389 18.813 1.00 25.83 362 GLY D O 1
ATOM 12034 N N . VAL D 1 313 ? 91.743 82.394 17.627 1.00 26.35 363 VAL D N 1
ATOM 12035 C CA . VAL D 1 313 ? 90.956 82.328 16.404 1.00 25.19 363 VAL D CA 1
ATOM 12036 C C . VAL D 1 313 ? 91.044 80.919 15.847 1.00 24.15 363 VAL D C 1
ATOM 12037 O O . VAL D 1 313 ? 92.138 80.387 15.698 1.00 24.85 363 VAL D O 1
ATOM 12041 N N . LEU D 1 314 ? 89.906 80.300 15.573 1.00 26.76 364 LEU D N 1
ATOM 12042 C CA . LEU D 1 314 ? 89.885 78.986 14.936 1.00 25.10 364 LEU D CA 1
ATOM 12043 C C . LEU D 1 314 ? 89.394 79.137 13.506 1.00 25.74 364 LEU D C 1
ATOM 12044 O O . LEU D 1 314 ? 88.223 79.431 13.275 1.00 24.58 364 LEU D O 1
ATOM 12049 N N . LEU D 1 315 ? 90.300 78.929 12.557 1.00 23.83 365 LEU D N 1
ATOM 12050 C CA . LEU D 1 315 ? 89.977 79.045 11.151 1.00 26.92 365 LEU D CA 1
ATOM 12051 C C . LEU D 1 315 ? 89.497 77.712 10.647 1.00 24.05 365 LEU D C 1
ATOM 12052 O O . LEU D 1 315 ? 90.286 76.768 10.580 1.00 25.81 365 LEU D O 1
ATOM 12057 N N . LEU D 1 316 ? 88.225 77.620 10.285 1.00 24.66 366 LEU D N 1
ATOM 12058 C CA . LEU D 1 316 ? 87.678 76.339 9.835 1.00 24.44 366 LEU D CA 1
ATOM 12059 C C . LEU D 1 316 ? 87.859 76.167 8.322 1.00 27.32 366 LEU D C 1
ATOM 12060 O O . LEU D 1 316 ? 86.941 76.401 7.536 1.00 28.83 366 LEU D O 1
ATOM 12065 N N . MET D 1 317 ? 89.043 75.730 7.922 1.00 26.77 367 MET D N 1
ATOM 12066 C CA . MET D 1 317 ? 89.299 75.486 6.499 1.00 28.57 367 MET D CA 1
ATOM 12067 C C . MET D 1 317 ? 88.274 74.519 5.896 1.00 25.44 367 MET D C 1
ATOM 12068 O O . MET D 1 317 ? 87.925 74.634 4.721 1.00 27.15 367 MET D O 1
ATOM 12073 N N . GLY D 1 318 ? 87.800 73.567 6.698 1.00 24.70 368 GLY D N 1
ATOM 12074 C CA . GLY D 1 318 ? 86.771 72.648 6.234 1.00 25.20 368 GLY D CA 1
ATOM 12075 C C . GLY D 1 318 ? 85.547 73.407 5.754 1.00 29.12 368 GLY D C 1
ATOM 12076 O O . GLY D 1 318 ? 84.876 72.986 4.812 1.00 30.37 368 GLY D O 1
ATOM 12077 N N . SER D 1 319 ? 85.259 74.539 6.393 1.00 30.73 369 SER D N 1
ATOM 12078 C CA . SER D 1 319 ? 84.137 75.383 5.973 1.00 31.67 369 SER D CA 1
ATOM 12079 C C . SER D 1 319 ? 84.527 76.247 4.777 1.00 29.68 369 SER D C 1
ATOM 12080 O O . SER D 1 319 ? 83.758 76.386 3.822 1.00 31.21 369 SER D O 1
ATOM 12083 N N . ALA D 1 320 ? 85.726 76.828 4.841 1.00 29.12 370 ALA D N 1
ATOM 12084 C CA . ALA D 1 320 ? 86.242 77.663 3.753 1.00 30.29 370 ALA D CA 1
ATOM 12085 C C . ALA D 1 320 ? 86.142 76.940 2.426 1.00 31.03 370 ALA D C 1
ATOM 12086 O O . ALA D 1 320 ? 85.709 77.512 1.416 1.00 32.75 370 ALA D O 1
ATOM 12088 N N . ASN D 1 321 ? 86.506 75.666 2.454 1.00 29.89 371 ASN D N 1
ATOM 12089 C CA . ASN D 1 321 ? 86.546 74.845 1.249 1.00 31.75 371 ASN D CA 1
ATOM 12090 C C . ASN D 1 321 ? 85.171 74.564 0.626 1.00 32.85 371 ASN D C 1
ATOM 12091 O O . ASN D 1 321 ? 85.098 74.064 -0.497 1.00 35.61 371 ASN D O 1
ATOM 12096 N N . ARG D 1 322 ? 84.096 74.863 1.348 1.00 32.28 372 ARG D N 1
ATOM 12097 C CA . ARG D 1 322 ? 82.739 74.655 0.830 1.00 33.92 372 ARG D CA 1
ATOM 12098 C C . ARG D 1 322 ? 81.992 75.964 0.591 1.00 35.74 372 ARG D C 1
ATOM 12099 O O . ARG D 1 322 ? 80.815 75.971 0.231 1.00 37.40 372 ARG D O 1
ATOM 12107 N N . ASP D 1 323 ? 82.682 77.071 0.825 1.00 39.06 373 ASP D N 1
ATOM 12108 C CA . ASP D 1 323 ? 82.091 78.399 0.752 1.00 37.28 373 ASP D CA 1
ATOM 12109 C C . ASP D 1 323 ? 81.534 78.650 -0.652 1.00 44.44 373 ASP D C 1
ATOM 12110 O O . ASP D 1 323 ? 82.226 78.473 -1.652 1.00 40.01 373 ASP D O 1
ATOM 12115 N N . GLU D 1 324 ? 80.249 78.965 -0.710 1.00 53.15 374 GLU D N 1
ATOM 12116 C CA . GLU D 1 324 ? 79.567 79.232 -1.966 1.00 55.35 374 GLU D CA 1
ATOM 12117 C C . GLU D 1 324 ? 80.182 80.412 -2.743 1.00 56.95 374 GLU D C 1
ATOM 12118 O O . GLU D 1 324 ? 80.122 80.443 -3.962 1.00 60.33 374 GLU D O 1
ATOM 12124 N N . ALA D 1 325 ? 80.806 81.352 -2.037 1.00 55.00 375 ALA D N 1
ATOM 12125 C CA . ALA D 1 325 ? 81.456 82.507 -2.661 1.00 54.78 375 ALA D CA 1
ATOM 12126 C C . ALA D 1 325 ? 82.647 82.120 -3.532 1.00 56.52 375 ALA D C 1
ATOM 12127 O O . ALA D 1 325 ? 83.057 82.874 -4.415 1.00 59.09 375 ALA D O 1
ATOM 12129 N N . ARG D 1 326 ? 83.188 80.933 -3.290 1.00 53.99 376 ARG D N 1
ATOM 12130 C CA . ARG D 1 326 ? 84.383 80.480 -3.980 1.00 51.82 376 ARG D CA 1
ATOM 12131 C C . ARG D 1 326 ? 84.106 79.176 -4.720 1.00 52.13 376 ARG D C 1
ATOM 12132 O O . ARG D 1 326 ? 84.739 78.890 -5.731 1.00 52.19 376 ARG D O 1
ATOM 12140 N N . PHE D 1 327 ? 83.170 78.382 -4.200 1.00 51.44 377 PHE D N 1
ATOM 12141 C CA . PHE D 1 327 ? 82.909 77.041 -4.734 1.00 48.93 377 PHE D CA 1
ATOM 12142 C C . PHE D 1 327 ? 81.456 76.748 -5.072 1.00 50.23 377 PHE D C 1
ATOM 12143 O O . PHE D 1 327 ? 80.631 76.539 -4.181 1.00 50.42 377 PHE D O 1
ATOM 12151 N N . GLU D 1 328 ? 81.170 76.701 -6.371 1.00 53.36 378 GLU D N 1
ATOM 12152 C CA . GLU D 1 328 ? 79.850 76.367 -6.895 1.00 56.69 378 GLU D CA 1
ATOM 12153 C C . GLU D 1 328 ? 79.372 75.010 -6.405 1.00 53.48 378 GLU D C 1
ATOM 12154 O O . GLU D 1 328 ? 80.122 74.029 -6.465 1.00 51.11 378 GLU D O 1
ATOM 12160 N N . ASN D 1 329 ? 78.137 74.947 -5.916 1.00 53.50 379 ASN D N 1
ATOM 12161 C CA . ASN D 1 329 ? 77.607 73.704 -5.355 1.00 53.98 379 ASN D CA 1
ATOM 12162 C C . ASN D 1 329 ? 78.578 73.050 -4.360 1.00 48.99 379 ASN D C 1
ATOM 12163 O O . ASN D 1 329 ? 78.889 71.864 -4.462 1.00 46.14 379 ASN D O 1
ATOM 12168 N N . GLY D 1 330 ? 79.044 73.835 -3.396 1.00 46.86 380 GLY D N 1
ATOM 12169 C CA . GLY D 1 330 ? 80.147 73.427 -2.547 1.00 41.22 380 GLY D CA 1
ATOM 12170 C C . GLY D 1 330 ? 79.972 72.198 -1.673 1.00 39.75 380 GLY D C 1
ATOM 12171 O O . GLY D 1 330 ? 80.971 71.611 -1.256 1.00 36.49 380 GLY D O 1
ATOM 12172 N N . GLU D 1 331 ? 78.735 71.797 -1.397 1.00 39.48 381 GLU D N 1
ATOM 12173 C CA . GLU D 1 331 ? 78.495 70.645 -0.531 1.00 43.64 381 GLU D CA 1
ATOM 12174 C C . GLU D 1 331 ? 78.573 69.341 -1.327 1.00 44.61 381 GLU D C 1
ATOM 12175 O O . GLU D 1 331 ? 78.478 68.243 -0.763 1.00 44.48 381 GLU D O 1
ATOM 12181 N N . GLU D 1 332 ? 78.795 69.467 -2.631 1.00 45.67 382 GLU D N 1
ATOM 12182 C CA . GLU D 1 332 ? 78.842 68.311 -3.523 1.00 46.57 382 GLU D CA 1
ATOM 12183 C C . GLU D 1 332 ? 80.266 67.875 -3.851 1.00 41.86 382 GLU D C 1
ATOM 12184 O O . GLU D 1 332 ? 81.130 68.704 -4.124 1.00 38.96 382 GLU D O 1
ATOM 12190 N N . PHE D 1 333 ? 80.500 66.568 -3.840 1.00 38.57 383 PHE D N 1
ATOM 12191 C CA . PHE D 1 333 ? 81.783 66.023 -4.253 1.00 37.45 383 PHE D CA 1
ATOM 12192 C C . PHE D 1 333 ? 81.823 65.879 -5.768 1.00 40.84 383 PHE D C 1
ATOM 12193 O O . PHE D 1 333 ? 80.966 65.203 -6.350 1.00 40.88 383 PHE D O 1
ATOM 12201 N N . ASP D 1 334 ? 82.801 66.526 -6.405 1.00 41.68 384 ASP D N 1
ATOM 12202 C CA . ASP D 1 334 ? 82.938 66.506 -7.877 1.00 41.89 384 ASP D CA 1
ATOM 12203 C C . ASP D 1 334 ? 84.408 66.518 -8.317 1.00 42.60 384 ASP D C 1
ATOM 12204 O O . ASP D 1 334 ? 85.067 67.552 -8.264 1.00 42.41 384 ASP D O 1
ATOM 12209 N N . ILE D 1 335 ? 84.907 65.374 -8.783 1.00 44.32 385 ILE D N 1
ATOM 12210 C CA . ILE D 1 335 ? 86.330 65.240 -9.120 1.00 44.42 385 ILE D CA 1
ATOM 12211 C C . ILE D 1 335 ? 86.737 66.112 -10.320 1.00 44.95 385 ILE D C 1
ATOM 12212 O O . ILE D 1 335 ? 87.908 66.413 -10.510 1.00 44.58 385 ILE D O 1
ATOM 12217 N N . SER D 1 336 ? 85.761 66.570 -11.086 1.00 45.48 386 SER D N 1
ATOM 12218 C CA . SER D 1 336 ? 86.035 67.413 -12.241 1.00 44.37 386 SER D CA 1
ATOM 12219 C C . SER D 1 336 ? 86.015 68.907 -11.898 1.00 44.51 386 SER D C 1
ATOM 12220 O O . SER D 1 336 ? 86.187 69.742 -12.780 1.00 46.16 386 SER D O 1
ATOM 12223 N N . ARG D 1 337 ? 85.799 69.236 -10.623 1.00 42.83 387 ARG D N 1
ATOM 12224 C CA . ARG D 1 337 ? 85.707 70.628 -10.172 1.00 42.92 387 ARG D CA 1
ATOM 12225 C C . ARG D 1 337 ? 86.930 71.436 -10.563 1.00 42.96 387 ARG D C 1
ATOM 12226 O O . ARG D 1 337 ? 88.049 71.119 -10.166 1.00 41.34 387 ARG D O 1
ATOM 12234 N N . ALA D 1 338 ? 86.716 72.486 -11.341 1.00 45.04 388 ALA D N 1
ATOM 12235 C CA . ALA D 1 338 ? 87.827 73.157 -12.005 1.00 45.76 388 ALA D CA 1
ATOM 12236 C C . ALA D 1 338 ? 88.780 73.861 -11.043 1.00 48.26 388 ALA D C 1
ATOM 12237 O O . ALA D 1 338 ? 89.979 73.933 -11.306 1.00 46.47 388 ALA D O 1
ATOM 12239 N N . ASN D 1 339 ? 88.259 74.386 -9.940 1.00 43.10 389 ASN D N 1
ATOM 12240 C CA . ASN D 1 339 ? 89.095 75.149 -9.021 1.00 41.79 389 ASN D CA 1
ATOM 12241 C C . ASN D 1 339 ? 89.326 74.486 -7.659 1.00 41.98 389 ASN D C 1
ATOM 12242 O O . ASN D 1 339 ? 89.569 75.176 -6.665 1.00 40.29 389 ASN D O 1
ATOM 12247 N N . ALA D 1 340 ? 89.267 73.154 -7.622 1.00 40.64 390 ALA D N 1
ATOM 12248 C CA . ALA D 1 340 ? 89.443 72.410 -6.373 1.00 38.53 390 ALA D CA 1
ATOM 12249 C C . ALA D 1 340 ? 90.757 72.772 -5.708 1.00 37.07 390 ALA D C 1
ATOM 12250 O O . ALA D 1 340 ? 90.846 72.820 -4.482 1.00 36.35 390 ALA D O 1
ATOM 12252 N N . ARG D 1 341 ? 91.763 73.076 -6.514 1.00 35.44 391 ARG D N 1
ATOM 12253 C CA . ARG D 1 341 ? 93.088 73.401 -5.993 1.00 38.11 391 ARG D CA 1
ATOM 12254 C C . ARG D 1 341 ? 93.152 74.716 -5.236 1.00 38.18 391 ARG D C 1
ATOM 12255 O O . ARG D 1 341 ? 94.190 75.045 -4.669 1.00 37.35 391 ARG D O 1
ATOM 12263 N N . GLU D 1 342 ? 92.054 75.467 -5.213 1.00 35.42 392 GLU D N 1
ATOM 12264 C CA . GLU D 1 342 ? 92.007 76.685 -4.416 1.00 35.45 392 GLU D CA 1
ATOM 12265 C C . GLU D 1 342 ? 91.730 76.396 -2.932 1.00 35.23 392 GLU D C 1
ATOM 12266 O O . GLU D 1 342 ? 91.692 77.310 -2.111 1.00 34.14 392 GLU D O 1
ATOM 12272 N N . HIS D 1 343 ? 91.573 75.122 -2.597 1.00 33.36 393 HIS D N 1
ATOM 12273 C CA . HIS D 1 343 ? 91.175 74.726 -1.249 1.00 32.62 393 HIS D CA 1
ATOM 12274 C C . HIS D 1 343 ? 92.235 75.174 -0.238 1.00 32.84 393 HIS D C 1
ATOM 12275 O O . HIS D 1 343 ? 93.360 75.519 -0.608 1.00 29.89 393 HIS D O 1
ATOM 12282 N N . LEU D 1 344 ? 91.865 75.207 1.034 1.00 28.41 394 LEU D N 1
ATOM 12283 C CA . LEU D 1 344 ? 92.779 75.704 2.053 1.00 29.00 394 LEU D CA 1
ATOM 12284 C C . LEU D 1 344 ? 93.205 74.609 3.041 1.00 26.98 394 LEU D C 1
ATOM 12285 O O . LEU D 1 344 ? 93.615 74.904 4.163 1.00 27.37 394 LEU D O 1
ATOM 12290 N N . SER D 1 345 ? 93.137 73.358 2.608 1.00 25.66 395 SER D N 1
ATOM 12291 C CA . SER D 1 345 ? 93.436 72.226 3.483 1.00 26.00 395 SER D CA 1
ATOM 12292 C C . SER D 1 345 ? 94.919 72.075 3.825 1.00 30.94 395 SER D C 1
ATOM 12293 O O . SER D 1 345 ? 95.251 71.329 4.749 1.00 30.27 395 SER D O 1
ATOM 12296 N N . PHE D 1 346 ? 95.781 72.760 3.065 1.00 24.83 396 PHE D N 1
ATOM 12297 C CA . PHE D 1 346 ? 97.207 72.854 3.354 1.00 25.32 396 PHE D CA 1
ATOM 12298 C C . PHE D 1 346 ? 97.544 74.229 3.954 1.00 26.86 396 PHE D C 1
ATOM 12299 O O . PHE D 1 346 ? 98.718 74.600 4.084 1.00 25.62 396 PHE D O 1
ATOM 12307 N N . GLY D 1 347 ? 96.513 75.012 4.265 1.00 25.31 397 GLY D N 1
ATOM 12308 C CA . GLY D 1 347 ? 96.748 76.366 4.733 1.00 32.11 397 GLY D CA 1
ATOM 12309 C C . GLY D 1 347 ? 97.122 77.351 3.623 1.00 34.66 397 GLY D C 1
ATOM 12310 O O . GLY D 1 347 ? 96.843 77.115 2.440 1.00 28.26 397 GLY D O 1
ATOM 12311 N N . PHE D 1 348 ? 97.761 78.458 4.012 1.00 31.47 398 PHE D N 1
ATOM 12312 C CA . PHE D 1 348 ? 98.132 79.497 3.072 1.00 33.14 398 PHE D CA 1
ATOM 12313 C C . PHE D 1 348 ? 99.110 80.487 3.719 1.00 34.08 398 PHE D C 1
ATOM 12314 O O . PHE D 1 348 ? 98.941 80.846 4.892 1.00 32.96 398 PHE D O 1
ATOM 12322 N N . GLY D 1 349 ? 100.138 80.911 2.976 1.00 32.25 399 GLY D N 1
ATOM 12323 C CA . GLY D 1 349 ? 101.086 81.878 3.506 1.00 33.30 399 GLY D CA 1
ATOM 12324 C C . GLY D 1 349 ? 102.404 81.304 4.008 1.00 33.01 399 GLY D C 1
ATOM 12325 O O . GLY D 1 349 ? 102.896 80.313 3.488 1.00 32.68 399 GLY D O 1
ATOM 12326 N N . ILE D 1 350 ? 102.974 81.920 5.045 1.00 33.28 400 ILE D N 1
ATOM 12327 C CA . ILE D 1 350 ? 104.350 81.602 5.444 1.00 35.61 400 ILE D CA 1
ATOM 12328 C C . ILE D 1 350 ? 104.537 80.222 6.079 1.00 32.74 400 ILE D C 1
ATOM 12329 O O . ILE D 1 350 ? 105.651 79.671 6.051 1.00 32.37 400 ILE D O 1
ATOM 12334 N N . HIS D 1 351 ? 103.456 79.666 6.624 1.00 30.30 401 HIS D N 1
ATOM 12335 C CA . HIS D 1 351 ? 103.483 78.341 7.241 1.00 29.27 401 HIS D CA 1
ATOM 12336 C C . HIS D 1 351 ? 102.918 77.255 6.314 1.00 31.44 401 HIS D C 1
ATOM 12337 O O . HIS D 1 351 ? 102.698 76.119 6.752 1.00 29.86 401 HIS D O 1
ATOM 12344 N N . TYR D 1 352 ? 102.676 77.602 5.048 1.00 32.28 402 TYR D N 1
ATOM 12345 C CA . TYR D 1 352 ? 102.057 76.670 4.092 1.00 32.87 402 TYR D CA 1
ATOM 12346 C C . TYR D 1 352 ? 102.738 75.307 4.108 1.00 33.57 402 TYR D C 1
ATOM 12347 O O . TYR D 1 352 ? 103.979 75.223 4.115 1.00 28.59 402 TYR D O 1
ATOM 12356 N N . CYS D 1 353 ? 101.909 74.261 4.129 1.00 31.29 403 CYS D N 1
ATOM 12357 C CA . CYS D 1 353 ? 102.364 72.879 4.307 1.00 29.09 403 CYS D CA 1
ATOM 12358 C C . CYS D 1 353 ? 103.627 72.557 3.540 1.00 30.08 403 CYS D C 1
ATOM 12359 O O . CYS D 1 353 ? 103.693 72.714 2.324 1.00 28.02 403 CYS D O 1
ATOM 12362 N N . LEU D 1 354 ? 104.622 72.103 4.290 1.00 30.35 404 LEU D N 1
ATOM 12363 C CA . LEU D 1 354 ? 105.944 71.786 3.775 1.00 33.09 404 LEU D CA 1
ATOM 12364 C C . LEU D 1 354 ? 105.910 70.545 2.914 1.00 31.76 404 LEU D C 1
ATOM 12365 O O . LEU D 1 354 ? 106.698 70.386 2.000 1.00 29.31 404 LEU D O 1
ATOM 12370 N N . GLY D 1 355 ? 105.018 69.627 3.262 1.00 31.34 405 GLY D N 1
ATOM 12371 C CA . GLY D 1 355 ? 105.012 68.315 2.635 1.00 31.71 405 GLY D CA 1
ATOM 12372 C C . GLY D 1 355 ? 103.813 67.976 1.753 1.00 29.50 405 GLY D C 1
ATOM 12373 O O . GLY D 1 355 ? 103.589 66.809 1.438 1.00 26.29 405 GLY D O 1
ATOM 12374 N N . ASN D 1 356 ? 103.066 68.991 1.330 1.00 28.24 406 ASN D N 1
ATOM 12375 C CA . ASN D 1 356 ? 101.861 68.763 0.553 1.00 28.63 406 ASN D CA 1
ATOM 12376 C C . ASN D 1 356 ? 102.134 67.905 -0.709 1.00 30.31 406 ASN D C 1
ATOM 12377 O O . ASN D 1 356 ? 101.315 67.072 -1.085 1.00 28.75 406 ASN D O 1
ATOM 12382 N N . MET D 1 357 ? 103.286 68.084 -1.351 1.00 31.62 407 MET D N 1
ATOM 12383 C CA . MET D 1 357 ? 103.563 67.289 -2.558 1.00 33.41 407 MET D CA 1
ATOM 12384 C C . MET D 1 357 ? 103.729 65.800 -2.229 1.00 32.44 407 MET D C 1
ATOM 12385 O O . MET D 1 357 ? 103.174 64.937 -2.908 1.00 28.97 407 MET D O 1
ATOM 12390 N N . LEU D 1 358 ? 104.431 65.503 -1.143 1.00 30.14 408 LEU D N 1
ATOM 12391 C CA . LEU D 1 358 ? 104.621 64.123 -0.736 1.00 28.01 408 LEU D CA 1
ATOM 12392 C C . LEU D 1 358 ? 103.312 63.462 -0.317 1.00 28.93 408 LEU D C 1
ATOM 12393 O O . LEU D 1 358 ? 103.074 62.280 -0.588 1.00 27.02 408 LEU D O 1
ATOM 12398 N N . ALA D 1 359 ? 102.460 64.222 0.362 1.00 26.08 409 ALA D N 1
ATOM 12399 C CA . ALA D 1 359 ? 101.180 63.682 0.808 1.00 25.23 409 ALA D CA 1
ATOM 12400 C C . ALA D 1 359 ? 100.331 63.333 -0.412 1.00 25.77 409 ALA D C 1
ATOM 12401 O O . ALA D 1 359 ? 99.737 62.258 -0.489 1.00 25.72 409 ALA D O 1
ATOM 12403 N N . LYS D 1 360 ? 100.277 64.263 -1.365 1.00 26.50 410 LYS D N 1
ATOM 12404 C CA . LYS D 1 360 ? 99.492 64.036 -2.568 1.00 28.53 410 LYS D CA 1
ATOM 12405 C C . LYS D 1 360 ? 100.077 62.892 -3.398 1.00 31.40 410 LYS D C 1
ATOM 12406 O O . LYS D 1 360 ? 99.325 62.115 -3.989 1.00 28.44 410 LYS D O 1
ATOM 12412 N N . LEU D 1 361 ? 101.406 62.777 -3.437 1.00 29.90 411 LEU D N 1
ATOM 12413 C CA . LEU D 1 361 ? 102.043 61.672 -4.176 1.00 31.81 411 LEU D CA 1
ATOM 12414 C C . LEU D 1 361 ? 101.534 60.304 -3.717 1.00 32.42 411 LEU D C 1
ATOM 12415 O O . LEU D 1 361 ? 101.162 59.459 -4.536 1.00 32.02 411 LEU D O 1
ATOM 12420 N N . GLN D 1 362 ? 101.504 60.104 -2.404 1.00 30.30 412 GLN D N 1
ATOM 12421 C CA . GLN D 1 362 ? 101.130 58.815 -1.847 1.00 28.12 412 GLN D CA 1
ATOM 12422 C C . GLN D 1 362 ? 99.647 58.535 -2.061 1.00 27.51 412 GLN D C 1
ATOM 12423 O O . GLN D 1 362 ? 99.262 57.396 -2.296 1.00 29.53 412 GLN D O 1
ATOM 12429 N N . ALA D 1 363 ? 98.812 59.572 -1.967 1.00 27.52 413 ALA D N 1
ATOM 12430 C CA . ALA D 1 363 ? 97.378 59.399 -2.194 1.00 27.69 413 ALA D CA 1
ATOM 12431 C C . ALA D 1 363 ? 97.115 59.004 -3.629 1.00 28.38 413 ALA D C 1
ATOM 12432 O O . ALA D 1 363 ? 96.296 58.139 -3.894 1.00 28.88 413 ALA D O 1
ATOM 12434 N N . LYS D 1 364 ? 97.806 59.663 -4.555 1.00 29.05 414 LYS D N 1
ATOM 12435 C CA . LYS D 1 364 ? 97.670 59.378 -5.971 1.00 33.86 414 LYS D CA 1
ATOM 12436 C C . LYS D 1 364 ? 98.120 57.934 -6.286 1.00 35.74 414 LYS D C 1
ATOM 12437 O O . LYS D 1 364 ? 97.419 57.213 -6.989 1.00 31.96 414 LYS D O 1
ATOM 12443 N N . ILE D 1 365 ? 99.270 57.519 -5.753 1.00 30.77 415 ILE D N 1
ATOM 12444 C CA . ILE D 1 365 ? 99.788 56.165 -6.004 1.00 34.23 415 ILE D CA 1
ATOM 12445 C C . ILE D 1 365 ? 98.857 55.083 -5.442 1.00 34.70 415 ILE D C 1
ATOM 12446 O O . ILE D 1 365 ? 98.564 54.095 -6.118 1.00 34.61 415 ILE D O 1
ATOM 12451 N N . CYS D 1 366 ? 98.344 55.298 -4.235 1.00 32.80 416 CYS D N 1
ATOM 12452 C CA . CYS D 1 366 ? 97.404 54.359 -3.634 1.00 30.58 416 CYS D CA 1
ATOM 12453 C C . CYS D 1 366 ? 96.172 54.167 -4.515 1.00 31.10 416 CYS D C 1
ATOM 12454 O O . CYS D 1 366 ? 95.723 53.054 -4.712 1.00 31.98 416 CYS D O 1
ATOM 12457 N N . LEU D 1 367 ? 95.611 55.263 -5.015 1.00 34.56 417 LEU D N 1
ATOM 12458 C CA . LEU D 1 367 ? 94.423 55.197 -5.866 1.00 34.47 417 LEU D CA 1
ATOM 12459 C C . LEU D 1 367 ? 94.738 54.508 -7.176 1.00 35.42 417 LEU D C 1
ATOM 12460 O O . LEU D 1 367 ? 93.936 53.724 -7.686 1.00 34.74 417 LEU D O 1
ATOM 12465 N N . GLU D 1 368 ? 95.908 54.812 -7.723 1.00 35.48 418 GLU D N 1
ATOM 12466 C CA . GLU D 1 368 ? 96.330 54.207 -8.990 1.00 38.95 418 GLU D CA 1
ATOM 12467 C C . GLU D 1 368 ? 96.355 52.685 -8.875 1.00 39.13 418 GLU D C 1
ATOM 12468 O O . GLU D 1 368 ? 95.753 51.975 -9.683 1.00 39.78 418 GLU D O 1
ATOM 12474 N N . GLU D 1 369 ? 97.032 52.180 -7.852 1.00 37.19 419 GLU D N 1
ATOM 12475 C CA . GLU D 1 369 ? 97.207 50.739 -7.746 1.00 39.28 419 GLU D CA 1
ATOM 12476 C C . GLU D 1 369 ? 95.941 50.038 -7.267 1.00 39.02 419 GLU D C 1
ATOM 12477 O O . GLU D 1 369 ? 95.632 48.936 -7.723 1.00 41.23 419 GLU D O 1
ATOM 12483 N N . VAL D 1 370 ? 95.203 50.656 -6.353 1.00 35.31 420 VAL D N 1
ATOM 12484 C CA . VAL D 1 370 ? 94.003 49.997 -5.868 1.00 37.01 420 VAL D CA 1
ATOM 12485 C C . VAL D 1 370 ? 92.959 49.902 -6.985 1.00 39.09 420 VAL D C 1
ATOM 12486 O O . VAL D 1 370 ? 92.319 48.863 -7.151 1.00 40.53 420 VAL D O 1
ATOM 12490 N N . THR D 1 371 ? 92.797 50.968 -7.765 1.00 39.69 421 THR D N 1
ATOM 12491 C CA . THR D 1 371 ? 91.846 50.918 -8.873 1.00 40.90 421 THR D CA 1
ATOM 12492 C C . THR D 1 371 ? 92.294 49.888 -9.922 1.00 42.89 421 THR D C 1
ATOM 12493 O O . THR D 1 371 ? 91.464 49.212 -10.528 1.00 41.84 421 THR D O 1
ATOM 12497 N N . ARG D 1 372 ? 93.602 49.734 -10.102 1.00 39.94 422 ARG D N 1
ATOM 12498 C CA . ARG D 1 372 ? 94.098 48.754 -11.068 1.00 43.87 422 ARG D CA 1
ATOM 12499 C C . ARG D 1 372 ? 93.903 47.323 -10.587 1.00 45.83 422 ARG D C 1
ATOM 12500 O O . ARG D 1 372 ? 93.402 46.484 -11.325 1.00 46.43 422 ARG D O 1
ATOM 12508 N N . LEU D 1 373 ? 94.254 47.063 -9.328 1.00 46.80 423 LEU D N 1
ATOM 12509 C CA . LEU D 1 373 ? 94.288 45.695 -8.819 1.00 48.66 423 LEU D CA 1
ATOM 12510 C C . LEU D 1 373 ? 92.938 45.220 -8.295 1.00 49.66 423 LEU D C 1
ATOM 12511 O O . LEU D 1 373 ? 92.646 44.028 -8.325 1.00 52.80 423 LEU D O 1
ATOM 12516 N N . VAL D 1 374 ? 92.109 46.124 -7.801 1.00 63.05 424 VAL D N 1
ATOM 12517 C CA . VAL D 1 374 ? 90.789 45.684 -7.364 1.00 60.62 424 VAL D CA 1
ATOM 12518 C C . VAL D 1 374 ? 89.731 46.718 -7.789 1.00 58.73 424 VAL D C 1
ATOM 12519 O O . VAL D 1 374 ? 89.241 47.502 -6.982 1.00 53.25 424 VAL D O 1
ATOM 12523 N N . PRO D 1 375 ? 89.396 46.734 -9.092 1.00 63.95 425 PRO D N 1
ATOM 12524 C CA . PRO D 1 375 ? 88.423 47.698 -9.619 1.00 60.41 425 PRO D CA 1
ATOM 12525 C C . PRO D 1 375 ? 87.032 47.507 -9.024 1.00 58.86 425 PRO D C 1
ATOM 12526 O O . PRO D 1 375 ? 86.273 48.467 -8.943 1.00 58.85 425 PRO D O 1
ATOM 12530 N N . SER D 1 376 ? 86.717 46.295 -8.578 1.00 57.97 426 SER D N 1
ATOM 12531 C CA . SER D 1 376 ? 85.385 46.002 -8.045 1.00 61.16 426 SER D CA 1
ATOM 12532 C C . SER D 1 376 ? 85.242 46.382 -6.560 1.00 53.45 426 SER D C 1
ATOM 12533 O O . SER D 1 376 ? 84.272 46.026 -5.905 1.00 52.96 426 SER D O 1
ATOM 12536 N N . LEU D 1 377 ? 86.219 47.108 -6.036 1.00 51.81 427 LEU D N 1
ATOM 12537 C CA . LEU D 1 377 ? 86.169 47.571 -4.646 1.00 47.78 427 LEU D CA 1
ATOM 12538 C C . LEU D 1 377 ? 84.908 48.404 -4.366 1.00 47.69 427 LEU D C 1
ATOM 12539 O O . LEU D 1 377 ? 84.512 49.227 -5.189 1.00 49.64 427 LEU D O 1
ATOM 12544 N N . HIS D 1 378 ? 84.280 48.179 -3.215 1.00 46.08 428 HIS D N 1
ATOM 12545 C CA . HIS D 1 378 ? 83.162 49.017 -2.745 1.00 47.36 428 HIS D CA 1
ATOM 12546 C C . HIS D 1 378 ? 82.972 48.924 -1.230 1.00 43.84 428 HIS D C 1
ATOM 12547 O O . HIS D 1 378 ? 83.596 48.087 -0.573 1.00 42.65 428 HIS D O 1
ATOM 12554 N N . LEU D 1 379 ? 82.153 49.815 -0.673 1.00 43.77 429 LEU D N 1
ATOM 12555 C CA . LEU D 1 379 ? 81.924 49.837 0.772 1.00 45.51 429 LEU D CA 1
ATOM 12556 C C . LEU D 1 379 ? 81.156 48.610 1.250 1.00 47.73 429 LEU D C 1
ATOM 12557 O O . LEU D 1 379 ? 80.295 48.097 0.535 1.00 50.11 429 LEU D O 1
ATOM 12562 N N . VAL D 1 380 ? 81.495 48.134 2.448 1.00 46.38 430 VAL D N 1
ATOM 12563 C CA . VAL D 1 380 ? 80.776 47.019 3.055 1.00 48.94 430 VAL D CA 1
ATOM 12564 C C . VAL D 1 380 ? 79.313 47.390 3.259 1.00 47.27 430 VAL D C 1
ATOM 12565 O O . VAL D 1 380 ? 78.417 46.624 2.927 1.00 51.24 430 VAL D O 1
ATOM 12569 N N . ALA D 1 381 ? 79.079 48.572 3.804 1.00 65.43 431 ALA D N 1
ATOM 12570 C CA . ALA D 1 381 ? 77.725 49.029 4.075 1.00 73.37 431 ALA D CA 1
ATOM 12571 C C . ALA D 1 381 ? 77.767 50.528 4.237 1.00 76.91 431 ALA D C 1
ATOM 12572 O O . ALA D 1 381 ? 78.837 51.123 4.195 1.00 77.64 431 ALA D O 1
ATOM 12574 N N . ASP D 1 382 ? 76.609 51.135 4.435 1.00 93.56 432 ASP D N 1
ATOM 12575 C CA . ASP D 1 382 ? 76.512 52.584 4.431 1.00 89.60 432 ASP D CA 1
ATOM 12576 C C . ASP D 1 382 ? 76.857 53.282 5.768 1.00 84.38 432 ASP D C 1
ATOM 12577 O O . ASP D 1 382 ? 77.658 54.226 5.786 1.00 82.57 432 ASP D O 1
ATOM 12582 N N . LYS D 1 383 ? 76.269 52.829 6.872 1.00 77.77 433 LYS D N 1
ATOM 12583 C CA . LYS D 1 383 ? 76.504 53.432 8.195 1.00 67.27 433 LYS D CA 1
ATOM 12584 C C . LYS D 1 383 ? 77.592 52.713 9.010 1.00 55.33 433 LYS D C 1
ATOM 12585 O O . LYS D 1 383 ? 77.382 52.378 10.181 1.00 55.37 433 LYS D O 1
ATOM 12591 N N . ALA D 1 384 ? 78.753 52.489 8.404 1.00 45.83 434 ALA D N 1
ATOM 12592 C CA . ALA D 1 384 ? 79.783 51.678 9.050 1.00 45.17 434 ALA D CA 1
ATOM 12593 C C . ALA D 1 384 ? 81.082 52.413 9.356 1.00 43.02 434 ALA D C 1
ATOM 12594 O O . ALA D 1 384 ? 82.096 51.773 9.693 1.00 44.06 434 ALA D O 1
ATOM 12596 N N . ILE D 1 385 ? 81.069 53.740 9.251 1.00 39.98 435 ILE D N 1
ATOM 12597 C CA . ILE D 1 385 ? 82.295 54.509 9.482 1.00 37.24 435 ILE D CA 1
ATOM 12598 C C . ILE D 1 385 ? 82.167 55.565 10.588 1.00 40.29 435 ILE D C 1
ATOM 12599 O O . ILE D 1 385 ? 81.277 56.411 10.541 1.00 33.12 435 ILE D O 1
ATOM 12604 N N . GLY D 1 386 ? 83.047 55.489 11.585 1.00 31.19 436 GLY D N 1
ATOM 12605 C CA . GLY D 1 386 ? 83.069 56.460 12.661 1.00 30.71 436 GLY D CA 1
ATOM 12606 C C . GLY D 1 386 ? 84.297 57.365 12.590 1.00 32.90 436 GLY D C 1
ATOM 12607 O O . GLY D 1 386 ? 85.304 57.028 11.964 1.00 32.14 436 GLY D O 1
ATOM 12608 N N . PHE D 1 387 ? 84.207 58.521 13.239 1.00 30.44 437 PHE D N 1
ATOM 12609 C CA . PHE D 1 387 ? 85.277 59.492 13.262 1.00 26.58 437 PHE D CA 1
ATOM 12610 C C . PHE D 1 387 ? 85.656 59.762 14.711 1.00 27.75 437 PHE D C 1
ATOM 12611 O O . PHE D 1 387 ? 84.785 59.891 15.564 1.00 29.98 437 PHE D O 1
ATOM 12619 N N . ARG D 1 388 ? 86.950 59.828 15.006 1.00 28.98 438 ARG D N 1
ATOM 12620 C CA . ARG D 1 388 ? 87.371 60.105 16.384 1.00 32.77 438 ARG D CA 1
ATOM 12621 C C . ARG D 1 388 ? 87.109 61.582 16.729 1.00 26.18 438 ARG D C 1
ATOM 12622 O O . ARG D 1 388 ? 87.245 62.458 15.873 1.00 24.79 438 ARG D O 1
ATOM 12630 N N . GLU D 1 389 ? 86.751 61.873 17.971 1.00 25.47 439 GLU D N 1
ATOM 12631 C CA . GLU D 1 389 ? 86.552 63.263 18.347 1.00 25.97 439 GLU D CA 1
ATOM 12632 C C . GLU D 1 389 ? 87.855 64.037 18.543 1.00 25.15 439 GLU D C 1
ATOM 12633 O O . GLU D 1 389 ? 88.792 63.569 19.190 1.00 24.70 439 GLU D O 1
ATOM 12639 N N . ASN D 1 390 ? 87.878 65.242 17.977 1.00 21.77 440 ASN D N 1
ATOM 12640 C CA . ASN D 1 390 ? 89.065 66.084 17.931 1.00 20.10 440 ASN D CA 1
ATOM 12641 C C . ASN D 1 390 ? 88.656 67.473 17.448 1.00 19.57 440 ASN D C 1
ATOM 12642 O O . ASN D 1 390 ? 87.694 67.585 16.725 1.00 20.02 440 ASN D O 1
ATOM 12647 N N . LEU D 1 391 ? 89.394 68.518 17.810 1.00 19.06 441 LEU D N 1
ATOM 12648 C CA . LEU D 1 391 ? 89.029 69.867 17.361 1.00 21.98 441 LEU D CA 1
ATOM 12649 C C . LEU D 1 391 ? 89.426 70.118 15.913 1.00 21.62 441 LEU D C 1
ATOM 12650 O O . LEU D 1 391 ? 88.744 70.854 15.197 1.00 21.03 441 LEU D O 1
ATOM 12655 N N . SER D 1 392 ? 90.528 69.512 15.492 1.00 22.01 442 SER D N 1
ATOM 12656 C CA . SER D 1 392 ? 91.163 69.914 14.229 1.00 22.26 442 SER D CA 1
ATOM 12657 C C . SER D 1 392 ? 91.285 68.777 13.224 1.00 22.89 442 SER D C 1
ATOM 12658 O O . SER D 1 392 ? 91.102 68.996 12.031 1.00 26.28 442 SER D O 1
ATOM 12661 N N . PHE D 1 393 ? 91.597 67.577 13.703 1.00 19.29 443 PHE D N 1
ATOM 12662 C CA . PHE D 1 393 ? 91.851 66.450 12.810 1.00 22.44 443 PHE D CA 1
ATOM 12663 C C . PHE D 1 393 ? 90.600 65.623 12.642 1.00 23.04 443 PHE D C 1
ATOM 12664 O O . PHE D 1 393 ? 89.982 65.232 13.623 1.00 23.03 443 PHE D O 1
ATOM 12672 N N . ARG D 1 394 ? 90.236 65.378 11.383 1.00 23.27 444 ARG D N 1
ATOM 12673 C CA . ARG D 1 394 ? 89.049 64.608 11.054 1.00 23.48 444 ARG D CA 1
ATOM 12674 C C . ARG D 1 394 ? 89.445 63.243 10.488 1.00 24.00 444 ARG D C 1
ATOM 12675 O O . ARG D 1 394 ? 89.731 63.104 9.289 1.00 23.15 444 ARG D O 1
ATOM 12683 N N . VAL D 1 395 ? 89.454 62.248 11.365 1.00 22.93 445 VAL D N 1
ATOM 12684 C CA . VAL D 1 395 ? 90.043 60.945 11.093 1.00 22.80 445 VAL D CA 1
ATOM 12685 C C . VAL D 1 395 ? 89.002 59.813 11.074 1.00 23.69 445 VAL D C 1
ATOM 12686 O O . VAL D 1 395 ? 88.376 59.530 12.092 1.00 26.39 445 VAL D O 1
ATOM 12690 N N . PRO D 1 396 ? 88.779 59.187 9.900 1.00 24.26 446 PRO D N 1
ATOM 12691 C CA . PRO D 1 396 ? 87.895 58.010 9.898 1.00 23.39 446 PRO D CA 1
ATOM 12692 C C . PRO D 1 396 ? 88.602 56.840 10.564 1.00 27.30 446 PRO D C 1
ATOM 12693 O O . PRO D 1 396 ? 89.757 56.592 10.208 1.00 27.73 446 PRO D O 1
ATOM 12697 N N . THR D 1 397 ? 87.967 56.146 11.514 1.00 26.64 447 THR D N 1
ATOM 12698 C CA . THR D 1 397 ? 88.677 55.094 12.225 1.00 28.02 447 THR D CA 1
ATOM 12699 C C . THR D 1 397 ? 88.765 53.815 11.396 1.00 29.99 447 THR D C 1
ATOM 12700 O O . THR D 1 397 ? 89.644 52.988 11.607 1.00 31.82 447 THR D O 1
ATOM 12704 N N . SER D 1 398 ? 87.863 53.659 10.437 1.00 30.88 448 SER D N 1
ATOM 12705 C CA . SER D 1 398 ? 87.924 52.519 9.536 1.00 33.76 448 SER D CA 1
ATOM 12706 C C . SER D 1 398 ? 87.228 52.899 8.248 1.00 33.16 448 SER D C 1
ATOM 12707 O O . SER D 1 398 ? 86.462 53.871 8.205 1.00 31.51 448 SER D O 1
ATOM 12710 N N . VAL D 1 399 ? 87.564 52.180 7.181 1.00 33.40 449 VAL D N 1
ATOM 12711 C CA . VAL D 1 399 ? 86.844 52.266 5.917 1.00 33.71 449 VAL D CA 1
ATOM 12712 C C . VAL D 1 399 ? 86.632 50.850 5.386 1.00 35.69 449 VAL D C 1
ATOM 12713 O O . VAL D 1 399 ? 87.421 50.353 4.564 1.00 34.76 449 VAL D O 1
ATOM 12717 N N . PRO D 1 400 ? 85.576 50.182 5.885 1.00 37.54 450 PRO D N 1
ATOM 12718 C CA . PRO D 1 400 ? 85.267 48.783 5.576 1.00 37.03 450 PRO D CA 1
ATOM 12719 C C . PRO D 1 400 ? 84.866 48.585 4.136 1.00 37.67 450 PRO D C 1
ATOM 12720 O O . PRO D 1 400 ? 83.886 49.176 3.676 1.00 37.21 450 PRO D O 1
ATOM 12724 N N . VAL D 1 401 ? 85.583 47.696 3.462 1.00 37.35 451 VAL D N 1
ATOM 12725 C CA . VAL D 1 401 ? 85.358 47.434 2.051 1.00 38.75 451 VAL D CA 1
ATOM 12726 C C . VAL D 1 401 ? 85.304 45.956 1.763 1.00 46.25 451 VAL D C 1
ATOM 12727 O O . VAL D 1 401 ? 85.823 45.130 2.518 1.00 41.25 451 VAL D O 1
ATOM 12731 N N . THR D 1 402 ? 84.707 45.633 0.628 1.00 47.17 452 THR D N 1
ATOM 12732 C CA . THR D 1 402 ? 84.690 44.270 0.157 1.00 48.53 452 THR D CA 1
ATOM 12733 C C . THR D 1 402 ? 84.890 44.276 -1.361 1.00 51.24 452 THR D C 1
ATOM 12734 O O . THR D 1 402 ? 84.945 45.344 -1.983 1.00 50.32 452 THR D O 1
ATOM 12738 N N . TRP D 1 403 ? 85.019 43.094 -1.951 1.00 52.49 453 TRP D N 1
ATOM 12739 C CA . TRP D 1 403 ? 85.286 42.998 -3.378 1.00 55.57 453 TRP D CA 1
ATOM 12740 C C . TRP D 1 403 ? 84.758 41.678 -3.909 1.00 62.26 453 TRP D C 1
ATOM 12741 O O . TRP D 1 403 ? 84.273 40.852 -3.146 1.00 63.21 453 TRP D O 1
ATOM 12752 N N . ASN D 1 404 ? 84.852 41.487 -5.220 1.00 69.54 454 ASN D N 1
ATOM 12753 C CA . ASN D 1 404 ? 84.337 40.280 -5.859 1.00 77.14 454 ASN D CA 1
ATOM 12754 C C . ASN D 1 404 ? 85.337 39.127 -5.968 1.00 83.84 454 ASN D C 1
ATOM 12755 O O . ASN D 1 404 ? 85.105 38.044 -5.415 1.00 86.66 454 ASN D O 1
ATOM 12760 N N . ALA D 1 405 ? 86.432 39.359 -6.690 1.00 87.33 455 ALA D N 1
ATOM 12761 C CA . ALA D 1 405 ? 87.540 38.401 -6.787 1.00 90.61 455 ALA D CA 1
ATOM 12762 C C . ALA D 1 405 ? 87.092 37.069 -7.408 1.00 94.59 455 ALA D C 1
ATOM 12763 O O . ALA D 1 405 ? 87.121 36.893 -8.629 1.00 97.19 455 ALA D O 1
#

B-factor: mean 34.05, std 15.68, range [10.38, 119.92]

Nearest PDB structures (foldseek):
  5xjn-assembly1_A  TM=9.988E-01  e=4.190E-65  Corynebacterium glutamicum ATCC 13032
  5gwe-assembly2_B  TM=9.992E-01  e=7.357E-63  Corynebacterium glutamicum ATCC 13032
  6ro8-assembly1_A  TM=9.583E-01  e=1.847E-30  Acinetobacter radioresistens
  6laa-assembly1_A  TM=9.553E-01  e=3.422E-29  Tepidiphilus thermophilus
  6kbh-assembly1_A  TM=9.384E-01  e=3.951E-29  Rhodococcus sp. ECU0066

Organism: Corynebacterium glutamicum (strain ATCC 13032 / DSM 20300 / JCM 1318 / BCRC 11384 / CCUG 27702 / LMG 3730 / NBRC 12168 / NCIMB 10025 / NRRL B-2784 / 534) (NCBI:txid196627)

Secondary structure (DSSP, 8-state):
--STT--TT--S--HHHHHHHHHH-SEEEETTTTEEEE--HHHHHHHHH-TTTEE-TTTTS-SSPPPHHHHHHHHHTT-----SSTT--TTHHHHHHHHHHHHS-HHHHHTTHHHHHHHHHHHHHHHHT-TTSEEETIIIIITTHHHHHHHHHHT--GGGHHHHHHHHHHHHHHHHS---TTTHHHHHHHHHHHHHHHHHHHHHHHHH--SSHHHHHHHHHHTT-S--HHHHHHHHHHHHHHTTHHHHHHHHHHHHHHHT-HHHHHHHHH-GGGHHHHHHHHHHHS-SBS-EEEEESSSEEETTEEE-TT-EEEE-HHHHTT-TTTSTTTTS--TT-TTGGG--TT--STT--TTHHHHHHHHHHHHHHHHHH-TT-EES-SS---B---SSB--BS--EEE---/--STT--TT--S--HHHHHHHHHH-SEEEETTTTEEEE--HHHHHHHHH-TTTEE-TTTTS-SSPPPHHHHHHHHHTT-----SSTT--TTHHHHHHHHHHHS---HHHHHHHHHHHHHHHT-SS-EEEHIIIIITTHHHHHHHHHHT--GGGHHHHHHHHHHHHHHHHS---HHHHHHHHHHHHHHHHHHHHHHHHHHHH--SSHHHHHHHHHHTT----HHHHHHHHHHHHHHTTHHHHHHHHHHHHHHHT-HHHHHHHHH-GGGHHHHHHHHHHHS-SBS-EEEEESSSEEETTEEE-TT-EEEE-HHHHTT-TTTSTTTTS--TT-TTGGG--TT--STT--TTHHHHHHHHHHHHHHHHHH-TT-EE-----B---SSB--BS--EEE---/--STT--TT--S--HHHHHHHHHH-SEEEETTTTEEEE--HHHHHHHHH-TTTEE-TTTTS-SSPPPHHHHHHHHHTT-----SSTT--TTHHHHHHHHHHHHS-HHHHGGGHHHHHHHHHHHHHHHHT-SSSEEETIIIIITTHHHHHHHHHHT--GGGHHHHHHHHHHHHHHHHS---TTTHHHHHHHHHHHHHHHHHHHHHHHHH--SSHHHHHHHHHHTT-S--HHHHHHHHHHHHHHTTHHHHHHHHHHHHHHTT-HHHHHHHHH-GGGHHHHHHHHHHHH-SBS-EEEEESSSEEETTEEE-TT-EEEE-HHHHTT-TTTSTTTTS--TT-TTGGG--TT--STT--TTHHHHHHHHHHHHHHHHHH-TT-EES-TT---B---SSB--BS--EEE---/-TT--TT--S--HHHHHHHHHH-SEEEETTTTEEEE--HHHHHHHHH-TTTEE-TTTTS-SSPPPHHHHHHHHHTT-----SSTT--TTHHHHHHHHHHHHS-HHHHHTTHHHHHHHHHHHHHHHHTSGGGEEETIIIIITTHHHHHHHHHHT--GGGHHHHHHHHHHHHHHHHS---HHHHHHHHHHHHHHHHHHHHHHHHHHHH--SSHHHHHHHHHHTT-S--HHHHHHHHHHHHHHTTHHHHHHHHHHHHHHHTSHHHHHHHHH-GGGHHHHHHHHHHHS-SB--EEEEESSSEEETTEEE-TT-EEEE-HHHHTT-TTTSTTTTS--TT-TTGGG--TT--STT--TTHHHHHHHHHHHHHHHHHH-TT-EES-SS---B---SSB--BS--EEE---